Protein 1QPO (pdb70)

Solvent-accessible surface area: 59436 Å² total; per-residue (Å²): 93,20,54,129,94,8,43,56,14,0,113,38,0,2,52,54,5,15,74,12,0,71,94,77,24,80,12,26,2,1,82,40,12,4,76,59,104,28,80,38,65,1,21,0,8,0,57,44,60,12,6,0,0,1,0,32,0,0,26,14,0,0,35,104,47,32,34,96,149,25,36,131,56,67,97,68,32,120,36,27,30,146,10,57,26,1,45,39,0,1,27,0,56,4,56,12,65,5,0,10,25,0,28,44,6,0,8,14,0,0,1,7,0,0,5,0,0,39,40,0,2,40,17,36,50,32,6,161,90,36,116,10,76,2,24,0,24,42,71,3,8,7,10,2,11,5,1,0,2,11,0,0,100,31,8,46,7,49,40,38,19,48,0,4,10,48,5,0,19,0,38,80,20,3,20,72,55,30,56,39,10,43,67,0,0,96,34,1,57,134,60,11,109,124,41,58,2,13,0,45,1,78,27,19,123,48,0,51,43,0,0,84,48,95,3,84,8,0,18,1,38,95,10,40,25,45,42,0,25,14,0,9,69,49,6,79,87,113,0,88,101,0,65,0,0,3,29,47,46,32,39,70,158,50,0,37,56,15,2,134,7,19,0,6,35,0,11,5,12,43,1,0,39,32,12,149,22,3,60,12,10,21,36,82,91,23,52,134,82,8,46,56,12,0,115,39,0,1,47,53,5,13,74,14,0,70,99,77,24,81,10,23,1,0,80,34,14,5,78,56,104,27,80,40,67,1,21,0,10,0,56,44,58,11,5,0,0,0,0,40,0,0,26,14,0,0,34,103,45,32,33,98,147,26,36,133,53,70,95,66,32,120,34,28,31,154,9,58,32,4,45,48,0,1,26,0,60,5,57,10,62,4,0,9,22,0,24,43,5,1,8,14,0,0,0,11,1,0,4,0,0,37,36,0,3,38,15,39,49,33,5,162,91,38,120,10,80,2,24,0,22,40,71,4,8,7,9,3,9,4,0,0,2,10,0,0,98,31,9,46,7,49,40,37,20,50,0,5,10,42,5,0,22,0,36,82,22,3,24,75,54,31,55,40,13,44,65,0,0,98,38,1,60,132,61,11,109,124,44,61,2,12,0,45,1,69,30,20,128,51,0,50,43,0,0,83,44,94,2,84,7,0,18,1,38,96,10,41,28,47,45,0,30,17,0,9,80,58,5,83,90,115,0,86,100,0,62,0,0,3,29,46,47,32,40,68,153,50,0,35,57,18,3,136,10,21,0,5,36,0,10,4,13,41,1,0,36,30,9,151,25,2,58,13,9,19,46,93,95,21,59,128,88,9,43,55,12,0,114,39,0,1,48,49,6,12,71,11,1,68,90,80,21,79,8,24,1,0,78,33,11,5,76,57,104,26,83,40,67,1,21,0,8,0,53,45,56,11,5,0,0,0,0,33,0,0,26,14,0,0,34,102,45,33,34,99,148,25,39,134,56,69,97,69,31,122,35,28,32,147,10,57,25,1,44,40,0,1,26,0,61,4,58,12,64,4,0,10,21,0,25,42,7,0,6,14,0,0,0,9,0,0,4,0,0,39,39,0,3,41,17,34,48,34,7,162,90,46,124,10,74,2,24,0,24,37,71,3,10,9,7,2,11,5,0,0,2,14,0,0,103,32,8,44,7,47,38,36,16,52,0,5,10,45,6,0,18,0,35,77,8,5,22,68,46,31,54,39,10,47,67,0,0,102,31,1,60,132,60,11,108,129,40,58,2,11,0,38,1,80,31,20,130,49,0,53,47,0,0,85,53,93,1,83,7,0,15,1,38,97,8,43,30,41,45,0,28,17,0,8,74,58,7,83,90,115,0,88,101,1,66,0,0,2,28,44,49,29,36,72,159,52,0,39,54,15,3,134,9,19,0,6,35,0,10,6,13,41,2,0,40,31,10,149,24,3,57,11,10,19,37,82,91,22,55,131,87,7,44,56,12,0,115,38,0,1,48,52,6,15,72,12,1,66,92,74,27,78,5,22,1,0,82,30,10,1,75,54,104,29,80,39,66,1,20,0,10,0,61,44,58,13,5,0,0,0,0,31,0,0,26,14,0,0,33,96,44,33,34,96,147,24,39,134,57,71,98,71,32,123,37,28,29,149,10,52,27,3,45,47,0,2,28,0,58,3,60,6,64,5,0,10,20,0,16,44,8,0,6,16,0,0,1,9,0,0,4,0,0,36,38,0,3,42,16,36,49,34,6,160,87,38,114,10,77,2,23,0,24,40,70,3,10,6,9,2,9,4,0,0,2,11,0,0,107,30,7,45,8,47,42,36,17,49,0,5,10,45,6,0,20,0,37,84,24,4,26,76,55,31,54,40,13,42,65,0,0,98,33,1,61,133,60,11,109,127,43,60,1,14,0,45,0,75,30,20,123,50,0,54,45,0,0,87,45,98,2,85,8,0,16,1,40,95,8,45,32,37,46,1,31,16,0,7,80,59,4,79,90,120,0,88,102,0,64,0,0,2,30,43,50,30,38,72,154,51,0,37,59,17,2,135,11,18,0,5,35,0,12,6,14,40,1,0,37,32,11,150,26,3,62,12,10,10,47,91,96,17,59,125,92,10,42,56,11,0,119,40,0,3,50,50,4,15,72,10,1,66,92,74,25,81,7,22,2,0,77,31,9,2,74,57,105,26,84,40,66,1,21,0,10,0,57,43,58,10,5,0,0,0,0,26,0,0,27,13,0,0,33,106,48,34,32,96,150,26,36,138,56,73,97,70,31,119,38,28,32,154,9,55,28,2,45,45,0,1,25,1,59,5,58,10,62,5,0,10,21,0,22,42,6,1,6,15,0,0,1,10,0,0,3,0,0,38,36,0,4,40,14,37,49,34,6,164,91,39,117,11,74,2,23,0,25,41,68,4,6,9,8,2,10,4,0,0,2,15,0,0,109,34,9,44,7,49,41,37,19,51,0,5,11,47,6,0,19,0,39,84,16,2,19,73,56,30,54,39,12,44,68,0,0,98,35,1,60,132,60,11,109,127,42,59,2,13,0,46,1,76,29,19,117,48,0,52,44,0,0,84,44,94,2,83,7,0,18,1,36,98,10,41,28,41,42,0,25,12,0,8,72,47,6,82,89,116,0,87,99,0,65,0,0,2,29,47,48,30,38,71,155,50,0,35,54,17,3,131,9,17,0,7,37,0,9,5,12,40,1,0,35,29,9,152,26,4,60,12,10,19,43,89,90,21,55,131,83,10,44,56,12,0,110,41,0,0,48,53,4,12,71,11,1,69,95,72,26,78,11,24,2,1,77,35,13,5,79,55,104,28,79,40,64,1,21,0,10,0,55,47,59,11,5,0,0,0,0,32,0,0,26,10,0,0,29,95,48,36,32,98,147,26,38,132,53,69,97,71,32,119,36,26,31,150,9,58,28,3,47,44,0,1,25,0,57,4,55,10,65,4,0,9,24,0,21,41,6,0,7,14,0,0,1,7,0,0,5,0,0,39,39,0,4,39,16,35,47,34,7,161,92,40,125,9,80,2,23,0,26,40,70,3,9,8,9,2,9,4,0,0,2,11,0,0,104,31,9,45,7,49,41,33,15,49,0,2,10,47,7,0,17,0,40,79,23,4,23,75,53,31,54,37,10,44,70,0,0,99,33,0,64,133,61,7,108,124,39,60,0,12,0,39,0,77,30,20,132,51,0,54,46,0,0,85,48,95,2,85,7,0,14,2,37,95,9,42,30,40,45,0,26,16,0,8,74,59,5,80,91,116,0,91,104,0,63,0,0,3,26,45,47,32,38,74,158,49,0,38,57,18,3,136,8,19,0,5,36,0,10,5,12,42,2,0,42,32,11,154,21,3,61,11,10,18,43,91

Nearest PDB structures (foldseek):
  1qpn-assembly1_A  TM=1.001E+00  e=4.964E-61  Mycobacterium tuberculosis H37Rv
  7xgn-assembly1_B  TM=9.797E-01  e=2.028E-40  Streptomyces pyridomyceticus
  3paj-assembly1_B  TM=9.390E-01  e=5.374E-33  Vibrio cholerae O1 biovar El Tor str. N16961
  1qap-assembly1_B  TM=9.361E-01  e=7.453E-32  Salmonella enterica subsp. enterica serovar Typhimurium
  3l0g-assembly1_C  TM=9.527E-01  e=5.264E-30  Ehrlichia chaffeensis str. Arkansas

CATH classification: 3.90.1170.20 (+1 more: 3.20.20.70)

Organism: Mycobacterium tuberculosis (strain ATCC 25618 / H37Rv) (NCBI:txid83332)

Structure (mmCIF, N/CA/C/O backbone):
data_1QPO
#
_entry.id   1QPO
#
_cell.length_a   100.584
_cell.length_b   100.584
_cell.length_c   145.448
_cell.angle_alpha   90.00
_cell.angle_beta   90.00
_cell.angle_gamma   120.00
#
_symmetry.space_group_name_H-M   'P 31'
#
loop_
_entity.id
_entity.type
_entity.pdbx_description
1 polymer 'QUINOLINATE ACID PHOSPHORIBOSYL TRANSFERASE'
2 non-polymer 'SULFATE ION'
3 water water
#
loop_
_atom_site.group_PDB
_atom_site.id
_atom_site.type_symbol
_atom_site.label_atom_id
_atom_site.label_alt_id
_atom_site.label_comp_id
_atom_site.label_asym_id
_atom_site.label_entity_id
_atom_site.label_seq_id
_atom_site.pdbx_PDB_ins_code
_atom_site.Cartn_x
_atom_site.Cartn_y
_atom_site.Cartn_z
_atom_site.occupancy
_atom_site.B_iso_or_equiv
_atom_site.auth_seq_id
_atom_site.auth_comp_id
_atom_site.auth_asym_id
_atom_site.auth_atom_id
_atom_site.pdbx_PDB_model_num
ATOM 1 N N . GLY A 1 1 ? -4.839 23.458 33.184 1.00 60.38 2 GLY A N 1
ATOM 2 C CA . GLY A 1 1 ? -5.069 24.858 32.706 1.00 57.77 2 GLY A CA 1
ATOM 3 C C . GLY A 1 1 ? -6.227 24.903 31.734 1.00 54.22 2 GLY A C 1
ATOM 4 O O . GLY A 1 1 ? -7.123 25.753 31.845 1.00 50.41 2 GLY A O 1
ATOM 5 N N . LEU A 1 2 ? -6.179 23.994 30.761 1.00 51.36 3 LEU A N 1
ATOM 6 C CA . LEU A 1 2 ? -7.221 23.896 29.753 1.00 48.00 3 LEU A CA 1
ATOM 7 C C . LEU A 1 2 ? -8.428 23.286 30.424 1.00 47.78 3 LEU A C 1
ATOM 8 O O . LEU A 1 2 ? -8.289 22.357 31.213 1.00 50.89 3 LEU A O 1
ATOM 13 N N . SER A 1 3 ? -9.594 23.860 30.163 1.00 46.71 4 SER A N 1
ATOM 14 C CA . SER A 1 3 ? -10.846 23.382 30.716 1.00 44.06 4 SER A CA 1
ATOM 15 C C . SER A 1 3 ? -11.307 22.259 29.800 1.00 44.81 4 SER A C 1
ATOM 16 O O . SER A 1 3 ? -10.608 21.891 28.853 1.00 42.36 4 SER A O 1
ATOM 19 N N . ASP A 1 4 ? -12.509 21.759 30.048 1.00 46.02 5 ASP A N 1
ATOM 20 C CA . ASP A 1 4 ? -13.067 20.690 29.238 1.00 47.55 5 ASP A CA 1
ATOM 21 C C . ASP A 1 4 ? -13.265 21.180 27.810 1.00 43.64 5 ASP A C 1
ATOM 22 O O . ASP A 1 4 ? -12.848 20.510 26.869 1.00 43.70 5 ASP A O 1
ATOM 27 N N . TRP A 1 5 ? -13.880 22.363 27.672 1.00 42.35 6 TRP A N 1
ATOM 28 C CA . TRP A 1 5 ? -14.161 22.987 26.378 1.00 40.89 6 TRP A CA 1
ATOM 29 C C . TRP A 1 5 ? -12.862 23.221 25.634 1.00 36.06 6 TRP A C 1
ATOM 30 O O . TRP A 1 5 ? -12.751 22.918 24.448 1.00 33.88 6 TRP A O 1
ATOM 41 N N . GLU A 1 6 ? -11.861 23.695 26.357 1.00 30.35 7 GLU A N 1
ATOM 42 C CA . GLU A 1 6 ? -10.560 23.954 25.769 1.00 28.73 7 GLU A CA 1
ATOM 43 C C . GLU A 1 6 ? -9.811 22.673 25.443 1.00 28.19 7 GLU A C 1
ATOM 44 O O . GLU A 1 6 ? -9.132 22.568 24.420 1.00 28.27 7 GLU A O 1
ATOM 50 N N . LEU A 1 7 ? -9.952 21.681 26.301 1.00 26.18 8 LEU A N 1
ATOM 51 C CA . LEU A 1 7 ? -9.285 20.415 26.078 1.00 24.49 8 LEU A CA 1
ATOM 52 C C . LEU A 1 7 ? -9.826 19.784 24.792 1.00 21.97 8 LEU A C 1
ATOM 53 O O . LEU A 1 7 ? -9.057 19.305 23.970 1.00 21.42 8 LEU A O 1
ATOM 58 N N . ALA A 1 8 ? -11.146 19.804 24.615 1.00 20.93 9 ALA A N 1
ATOM 59 C CA . ALA A 1 8 ? -11.786 19.237 23.414 1.00 20.35 9 ALA A CA 1
ATOM 60 C C . ALA A 1 8 ? -11.333 19.969 22.175 1.00 20.27 9 ALA A C 1
ATOM 61 O O . ALA A 1 8 ? -11.063 19.346 21.160 1.00 26.91 9 ALA A O 1
ATOM 63 N N . ALA A 1 9 ? -11.303 21.301 22.243 1.00 17.74 10 ALA A N 1
ATOM 64 C CA . ALA A 1 9 ? -10.854 22.126 21.133 1.00 13.30 10 ALA A CA 1
ATOM 65 C C . ALA A 1 9 ? -9.384 21.791 20.818 1.00 11.97 10 ALA A C 1
ATOM 66 O O . ALA A 1 9 ? -9.017 21.569 19.671 1.00 13.00 10 ALA A O 1
ATOM 68 N N . ALA A 1 10 ? -8.566 21.682 21.852 1.00 9.90 11 ALA A N 1
ATOM 69 C CA . ALA A 1 10 ? -7.173 21.341 21.684 1.00 11.96 11 ALA A CA 1
ATOM 70 C C . ALA A 1 10 ? -7.040 19.998 20.973 1.00 16.14 11 ALA A C 1
ATOM 71 O O . ALA A 1 10 ? -6.306 19.906 19.997 1.00 18.56 11 ALA A O 1
ATOM 73 N N . ARG A 1 11 ? -7.779 18.976 21.422 1.00 17.97 12 ARG A N 1
ATOM 74 C CA . ARG A 1 11 ? -7.728 17.644 20.794 1.00 17.05 12 ARG A CA 1
ATOM 75 C C . ARG A 1 11 ? -8.137 17.713 19.341 1.00 19.40 12 ARG A C 1
ATOM 76 O O . ARG A 1 11 ? -7.471 17.143 18.456 1.00 23.08 12 ARG A O 1
ATOM 84 N N . ALA A 1 12 ? -9.211 18.448 19.076 1.00 16.62 13 ALA A N 1
ATOM 85 C CA . ALA A 1 12 ? -9.681 18.629 17.712 1.00 11.25 13 ALA A CA 1
ATOM 86 C C . ALA A 1 12 ? -8.622 19.300 16.848 1.00 14.41 13 ALA A C 1
ATOM 87 O O . ALA A 1 12 ? -8.360 18.854 15.729 1.00 21.00 13 ALA A O 1
ATOM 89 N N . ALA A 1 13 ? -7.997 20.357 17.354 1.00 12.29 14 ALA A N 1
ATOM 90 C CA . ALA A 1 13 ? -6.963 21.033 16.584 1.00 10.90 14 ALA A CA 1
ATOM 91 C C . ALA A 1 13 ? -5.765 20.095 16.345 1.00 12.83 14 ALA A C 1
ATOM 92 O O . ALA A 1 13 ? -5.344 19.926 15.187 1.00 16.22 14 ALA A O 1
ATOM 94 N N . ILE A 1 14 ? -5.228 19.461 17.400 1.00 8.42 15 ILE A N 1
ATOM 95 C CA . ILE A 1 14 ? -4.086 18.571 17.186 1.00 13.22 15 ILE A CA 1
ATOM 96 C C . ILE A 1 14 ? -4.438 17.476 16.174 1.00 12.77 15 ILE A C 1
ATOM 97 O O . ILE A 1 14 ? -3.635 17.171 15.307 1.00 13.82 15 ILE A O 1
ATOM 102 N N . ALA A 1 15 ? -5.628 16.887 16.296 1.00 13.35 16 ALA A N 1
ATOM 103 C CA . ALA A 1 15 ? -6.076 15.870 15.350 1.00 13.28 16 ALA A CA 1
ATOM 104 C C . ALA A 1 15 ? -6.050 16.421 13.926 1.00 16.31 16 ALA A C 1
ATOM 105 O O . ALA A 1 15 ? -5.651 15.727 13.006 1.00 20.65 16 ALA A O 1
ATOM 107 N N . ARG A 1 16 ? -6.471 17.668 13.734 1.00 18.89 17 ARG A N 1
ATOM 108 C CA . ARG A 1 16 ? -6.441 18.262 12.401 1.00 18.21 17 ARG A CA 1
ATOM 109 C C . ARG A 1 16 ? -5.002 18.460 11.932 1.00 18.62 17 ARG A C 1
ATOM 110 O O . ARG A 1 16 ? -4.670 18.196 10.777 1.00 18.67 17 ARG A O 1
ATOM 118 N N . GLY A 1 17 ? -4.141 18.933 12.825 1.00 14.19 18 GLY A N 1
ATOM 119 C CA . GLY A 1 17 ? -2.773 19.136 12.427 1.00 11.67 18 GLY A CA 1
ATOM 120 C C . GLY A 1 17 ? -2.095 17.862 11.961 1.00 16.22 18 GLY A C 1
ATOM 121 O O . GLY A 1 17 ? -1.457 17.844 10.890 1.00 18.10 18 GLY A O 1
ATOM 122 N N . LEU A 1 18 ? -2.232 16.796 12.758 1.00 16.93 19 LEU A N 1
ATOM 123 C CA . LEU A 1 18 ? -1.624 15.504 12.446 1.00 15.04 19 LEU A CA 1
ATOM 124 C C . LEU A 1 18 ? -2.129 14.944 11.142 1.00 14.17 19 LEU A C 1
ATOM 125 O O . LEU A 1 18 ? -1.358 14.437 10.364 1.00 16.01 19 LEU A O 1
ATOM 130 N N . ASP A 1 19 ? -3.420 15.053 10.885 1.00 13.83 20 ASP A N 1
ATOM 131 C CA . ASP A 1 19 ? -3.958 14.543 9.652 1.00 15.68 20 ASP A CA 1
ATOM 132 C C . ASP A 1 19 ? -3.373 15.276 8.447 1.00 12.64 20 ASP A C 1
ATOM 133 O O . ASP A 1 19 ? -3.061 14.665 7.444 1.00 16.75 20 ASP A O 1
ATOM 138 N N . GLU A 1 20 ? -3.212 16.582 8.529 1.00 15.69 21 GLU A N 1
ATOM 139 C CA . GLU A 1 20 ? -2.614 17.308 7.428 1.00 11.55 21 GLU A CA 1
ATOM 140 C C . GLU A 1 20 ? -1.202 16.756 7.210 1.00 17.95 21 GLU A C 1
ATOM 141 O O . GLU A 1 20 ? -0.786 16.490 6.074 1.00 23.43 21 GLU A O 1
ATOM 147 N N . ASP A 1 21 ? -0.477 16.540 8.306 1.00 15.44 22 ASP A N 1
ATOM 148 C CA . ASP A 1 21 ? 0.890 16.052 8.241 1.00 15.94 22 ASP A CA 1
ATOM 149 C C . ASP A 1 21 ? 1.083 14.624 7.792 1.00 21.18 22 ASP A C 1
ATOM 150 O O . ASP A 1 21 ? 2.138 14.286 7.231 1.00 25.71 22 ASP A O 1
ATOM 155 N N . LEU A 1 22 ? 0.097 13.774 8.080 1.00 24.62 23 LEU A N 1
ATOM 156 C CA . LEU A 1 22 ? 0.190 12.348 7.771 1.00 24.18 23 LEU A CA 1
ATOM 157 C C . LEU A 1 22 ? -0.619 11.913 6.584 1.00 24.02 23 LEU A C 1
ATOM 158 O O . LEU A 1 22 ? -0.561 10.765 6.188 1.00 29.30 23 LEU A O 1
ATOM 163 N N . ARG A 1 23 ? -1.318 12.853 5.976 1.00 27.86 24 ARG A N 1
ATOM 164 C CA . ARG A 1 23 ? -2.141 12.573 4.820 1.00 32.13 24 ARG A CA 1
ATOM 165 C C . ARG A 1 23 ? -1.386 11.994 3.620 1.00 34.63 24 ARG A C 1
ATOM 166 O O . ARG A 1 23 ? -1.972 11.313 2.800 1.00 36.34 24 ARG A O 1
ATOM 174 N N . TYR A 1 24 ? -0.090 12.264 3.504 1.00 38.73 25 TYR A N 1
ATOM 175 C CA . TYR A 1 24 ? 0.668 11.799 2.346 1.00 37.67 25 TYR A CA 1
ATOM 176 C C . TYR A 1 24 ? 1.580 10.632 2.607 1.00 38.06 25 TYR A C 1
ATOM 177 O O . TYR A 1 24 ? 2.310 10.222 1.720 1.00 42.05 25 TYR A O 1
ATOM 186 N N . GLY A 1 25 ? 1.550 10.076 3.805 1.00 38.01 26 GLY A N 1
ATOM 187 C CA . GLY A 1 25 ? 2.428 8.951 4.081 1.00 37.75 26 GLY A CA 1
ATOM 188 C C . GLY A 1 25 ? 3.247 9.233 5.321 1.00 40.85 26 GLY A C 1
ATOM 189 O O . GLY A 1 25 ? 3.411 10.405 5.689 1.00 42.15 26 GLY A O 1
ATOM 190 N N . PRO A 1 26 ? 3.795 8.196 5.983 1.00 40.05 27 PRO A N 1
ATOM 191 C CA . PRO A 1 26 ? 4.587 8.407 7.193 1.00 34.84 27 PRO A CA 1
ATOM 192 C C . PRO A 1 26 ? 5.929 9.010 6.865 1.00 31.16 27 PRO A C 1
ATOM 193 O O . PRO A 1 26 ? 6.307 9.143 5.703 1.00 28.44 27 PRO A O 1
ATOM 197 N N . ASP A 1 27 ? 6.630 9.408 7.907 1.00 30.22 28 ASP A N 1
ATOM 198 C CA . ASP A 1 27 ? 7.936 9.992 7.758 1.00 28.83 28 ASP A CA 1
ATOM 199 C C . ASP A 1 27 ? 8.917 8.883 7.390 1.00 29.35 28 ASP A C 1
ATOM 200 O O . ASP A 1 27 ? 9.607 8.332 8.247 1.00 29.82 28 ASP A O 1
ATOM 205 N N . VAL A 1 28 ? 8.974 8.576 6.101 1.00 28.58 29 VAL A N 1
ATOM 206 C CA . VAL A 1 28 ? 9.825 7.538 5.559 1.00 27.13 29 VAL A CA 1
ATOM 207 C C . VAL A 1 28 ? 11.279 7.655 5.965 1.00 27.26 29 VAL A C 1
ATOM 208 O O . VAL A 1 28 ? 11.975 6.657 6.102 1.00 29.63 29 VAL A O 1
ATOM 212 N N . THR A 1 29 ? 11.747 8.866 6.208 1.00 29.73 30 THR A N 1
ATOM 213 C CA . THR A 1 29 ? 13.132 9.012 6.597 1.00 30.73 30 THR A CA 1
ATOM 214 C C . THR A 1 29 ? 13.416 8.565 8.023 1.00 28.10 30 THR A C 1
ATOM 215 O O . THR A 1 29 ? 14.424 7.920 8.248 1.00 29.48 30 THR A O 1
ATOM 219 N N . THR A 1 30 ? 12.533 8.835 8.982 1.00 31.40 31 THR A N 1
ATOM 220 C CA . THR A 1 30 ? 12.820 8.387 10.343 1.00 33.28 31 THR A CA 1
ATOM 221 C C . THR A 1 30 ? 12.595 6.892 10.440 1.00 36.53 31 THR A C 1
ATOM 222 O O . THR A 1 30 ? 13.234 6.230 11.255 1.00 41.71 31 THR A O 1
ATOM 226 N N . LEU A 1 31 ? 11.699 6.362 9.608 1.00 36.51 32 LEU A N 1
ATOM 227 C CA . LEU A 1 31 ? 11.420 4.923 9.586 1.00 33.78 32 LEU A CA 1
ATOM 228 C C . LEU A 1 31 ? 12.678 4.228 9.128 1.00 33.25 32 LEU A C 1
ATOM 229 O O . LEU A 1 31 ? 13.083 3.237 9.710 1.00 35.92 32 LEU A O 1
ATOM 234 N N . ALA A 1 32 ? 13.319 4.790 8.113 1.00 31.13 33 ALA A N 1
ATOM 235 C CA . ALA A 1 32 ? 14.538 4.223 7.575 1.00 32.23 33 ALA A CA 1
ATOM 236 C C . ALA A 1 32 ? 15.803 4.441 8.436 1.00 35.90 33 ALA A C 1
ATOM 237 O O . ALA A 1 32 ? 16.707 3.607 8.426 1.00 39.84 33 ALA A O 1
ATOM 239 N N . THR A 1 33 ? 15.876 5.537 9.187 1.00 36.30 34 THR A N 1
ATOM 240 C CA . THR A 1 33 ? 17.071 5.812 9.993 1.00 35.99 34 THR A CA 1
ATOM 241 C C . THR A 1 33 ? 16.991 5.567 11.514 1.00 36.30 34 THR A C 1
ATOM 242 O O . THR A 1 33 ? 18.026 5.386 12.180 1.00 35.36 34 THR A O 1
ATOM 246 N N . VAL A 1 34 ? 15.785 5.619 12.085 1.00 33.79 35 VAL A N 1
ATOM 247 C CA . VAL A 1 34 ? 15.658 5.406 13.523 1.00 27.34 35 VAL A CA 1
ATOM 248 C C . VAL A 1 34 ? 14.823 4.213 13.947 1.00 25.92 35 VAL A C 1
ATOM 249 O O . VAL A 1 34 ? 13.689 4.030 13.556 1.00 26.78 35 VAL A O 1
ATOM 253 N N . PRO A 1 35 ? 15.464 3.309 14.671 1.00 25.80 36 PRO A N 1
ATOM 254 C CA . PRO A 1 35 ? 14.805 2.117 15.150 1.00 25.21 36 PRO A CA 1
ATOM 255 C C . PRO A 1 35 ? 13.624 2.430 16.068 1.00 24.08 36 PRO A C 1
ATOM 256 O O . PRO A 1 35 ? 13.558 3.467 16.726 1.00 23.49 36 PRO A O 1
ATOM 260 N N . ALA A 1 36 ? 12.684 1.505 16.090 1.00 22.09 37 ALA A N 1
ATOM 261 C CA . ALA A 1 36 ? 11.496 1.638 16.902 1.00 20.85 37 ALA A CA 1
ATOM 262 C C . ALA A 1 36 ? 11.825 1.700 18.373 1.00 22.45 37 ALA A C 1
ATOM 263 O O . ALA A 1 36 ? 11.144 2.384 19.143 1.00 24.58 37 ALA A O 1
ATOM 265 N N . SER A 1 37 ? 12.878 0.990 18.761 1.00 24.26 38 SER A N 1
ATOM 266 C CA . SER A 1 37 ? 13.290 0.929 20.158 1.00 24.06 38 SER A CA 1
ATOM 267 C C . SER A 1 37 ? 14.000 2.167 20.668 1.00 24.19 38 SER A C 1
ATOM 268 O O . SER A 1 37 ? 14.195 2.307 21.872 1.00 29.25 38 SER A O 1
ATOM 271 N N . ALA A 1 38 ? 14.402 3.056 19.769 1.00 23.08 39 ALA A N 1
ATOM 272 C CA . ALA A 1 38 ? 15.109 4.273 20.173 1.00 23.05 39 ALA A CA 1
ATOM 273 C C . ALA A 1 38 ? 14.255 5.197 21.027 1.00 20.22 39 ALA A C 1
ATOM 274 O O . ALA A 1 38 ? 13.073 5.395 20.750 1.00 22.88 39 ALA A O 1
ATOM 276 N N . THR A 1 39 ? 14.894 5.813 22.007 1.00 17.61 40 THR A N 1
ATOM 277 C CA . THR A 1 39 ? 14.239 6.697 22.939 1.00 23.87 40 THR A CA 1
ATOM 278 C C . THR A 1 39 ? 15.195 7.841 23.232 1.00 28.31 40 THR A C 1
ATOM 279 O O . THR A 1 39 ? 16.394 7.599 23.302 1.00 32.21 40 THR A O 1
ATOM 283 N N . THR A 1 40 ? 14.683 9.073 23.377 1.00 28.35 41 THR A N 1
ATOM 284 C CA . THR A 1 40 ? 15.522 10.231 23.715 1.00 26.67 41 THR A CA 1
ATOM 285 C C . THR A 1 40 ? 14.942 11.135 24.774 1.00 25.87 41 THR A C 1
ATOM 286 O O . THR A 1 40 ? 13.825 10.951 25.251 1.00 27.99 41 THR A O 1
ATOM 290 N N . THR A 1 41 ? 15.771 12.087 25.166 1.00 21.87 42 THR A N 1
ATOM 291 C CA . THR A 1 41 ? 15.404 13.115 26.087 1.00 25.80 42 THR A CA 1
ATOM 292 C C . THR A 1 41 ? 15.444 14.295 25.107 1.00 25.46 42 THR A C 1
ATOM 293 O O . THR A 1 41 ? 16.416 14.465 24.373 1.00 26.74 42 THR A O 1
ATOM 297 N N . ALA A 1 42 ? 14.338 15.012 24.982 1.00 23.71 43 ALA A N 1
ATOM 298 C CA . ALA A 1 42 ? 14.260 16.138 24.073 1.00 14.27 43 ALA A CA 1
ATOM 299 C C . ALA A 1 42 ? 13.766 17.304 24.900 1.00 16.61 43 ALA A C 1
ATOM 300 O O . ALA A 1 42 ? 13.207 17.118 25.987 1.00 18.88 43 ALA A O 1
ATOM 302 N N . SER A 1 43 ? 13.993 18.510 24.406 1.00 16.40 44 SER A N 1
ATOM 303 C CA . SER A 1 43 ? 13.562 19.691 25.112 1.00 15.94 44 SER A CA 1
ATOM 304 C C . SER A 1 43 ? 12.939 20.667 24.173 1.00 11.93 44 SER A C 1
ATOM 305 O O . SER A 1 43 ? 13.347 20.770 23.039 1.00 8.76 44 SER A O 1
ATOM 308 N N . LEU A 1 44 ? 11.859 21.287 24.618 1.00 15.26 45 LEU A N 1
ATOM 309 C CA . LEU A 1 44 ? 11.216 22.322 23.824 1.00 14.09 45 LEU A CA 1
ATOM 310 C C . LEU A 1 44 ? 11.965 23.516 24.346 1.00 15.61 45 LEU A C 1
ATOM 311 O O . LEU A 1 44 ? 11.904 23.783 25.572 1.00 16.69 45 LEU A O 1
ATOM 316 N N . VAL A 1 45 ? 12.736 24.187 23.497 1.00 11.42 46 VAL A N 1
ATOM 317 C CA . VAL A 1 45 ? 13.444 25.358 23.994 1.00 16.64 46 VAL A CA 1
ATOM 318 C C . VAL A 1 45 ? 13.132 26.560 23.131 1.00 15.91 46 VAL A C 1
ATOM 319 O O . VAL A 1 45 ? 13.059 26.440 21.917 1.00 18.30 46 VAL A O 1
ATOM 323 N N . THR A 1 46 ? 12.900 27.703 23.763 1.00 15.35 47 THR A N 1
ATOM 324 C CA . THR A 1 46 ? 12.624 28.917 23.024 1.00 17.38 47 THR A CA 1
ATOM 325 C C . THR A 1 46 ? 13.868 29.451 22.372 1.00 19.71 47 THR A C 1
ATOM 326 O O . THR A 1 46 ? 14.995 29.198 22.819 1.00 22.82 47 THR A O 1
ATOM 330 N N . ARG A 1 47 ? 13.665 30.060 21.215 1.00 19.80 48 ARG A N 1
ATOM 331 C CA . ARG A 1 47 ? 14.752 30.689 20.503 1.00 18.37 48 ARG A CA 1
ATOM 332 C C . ARG A 1 47 ? 14.699 32.162 20.845 1.00 13.37 48 ARG A C 1
ATOM 333 O O . ARG A 1 47 ? 15.604 32.897 20.505 1.00 18.22 48 ARG A O 1
ATOM 341 N N . GLU A 1 48 ? 13.632 32.587 21.511 1.00 12.32 49 GLU A N 1
ATOM 342 C CA . GLU A 1 48 ? 13.469 33.974 21.862 1.00 14.36 49 GLU A CA 1
ATOM 343 C C . GLU A 1 48 ? 12.720 34.151 23.143 1.00 12.81 49 GLU A C 1
ATOM 344 O O . GLU A 1 48 ? 12.212 33.196 23.691 1.00 17.94 49 GLU A O 1
ATOM 350 N N . ALA A 1 49 ? 12.733 35.369 23.660 1.00 14.04 50 ALA A N 1
ATOM 351 C CA . ALA A 1 49 ? 12.077 35.691 24.921 1.00 13.85 50 ALA A CA 1
ATOM 352 C C . ALA A 1 49 ? 10.607 35.899 24.697 1.00 12.14 50 ALA A C 1
ATOM 353 O O . ALA A 1 49 ? 10.218 36.438 23.665 1.00 12.91 50 ALA A O 1
ATOM 355 N N . GLY A 1 50 ? 9.804 35.544 25.694 1.00 12.02 51 GLY A N 1
ATOM 356 C CA . GLY A 1 50 ? 8.372 35.694 25.581 1.00 13.74 51 GLY A CA 1
ATOM 357 C C . GLY A 1 50 ? 7.654 35.045 26.740 1.00 11.85 51 GLY A C 1
ATOM 358 O O . GLY A 1 50 ? 8.259 34.740 27.765 1.00 14.34 51 GLY A O 1
ATOM 359 N N . VAL A 1 51 ? 6.363 34.809 26.571 1.00 9.17 52 VAL A N 1
ATOM 360 C CA . VAL A 1 51 ? 5.548 34.230 27.615 1.00 10.89 52 VAL A CA 1
ATOM 361 C C . VAL A 1 51 ? 5.075 32.944 27.033 1.00 12.37 52 VAL A C 1
ATOM 362 O O . VAL A 1 51 ? 4.653 32.905 25.889 1.00 15.38 52 VAL A O 1
ATOM 366 N N . VAL A 1 52 ? 5.216 31.877 27.801 1.00 17.30 53 VAL A N 1
ATOM 367 C CA . VAL A 1 52 ? 4.812 30.560 27.351 1.00 16.12 53 VAL A CA 1
ATOM 368 C C . VAL A 1 52 ? 3.333 30.233 27.607 1.00 16.28 53 VAL A C 1
ATOM 369 O O . VAL A 1 52 ? 2.739 30.651 28.609 1.00 16.37 53 VAL A O 1
ATOM 373 N N . ALA A 1 53 ? 2.713 29.590 26.623 1.00 15.30 54 ALA A N 1
ATOM 374 C CA . ALA A 1 53 ? 1.327 29.162 26.719 1.00 11.09 54 ALA A CA 1
ATOM 375 C C . ALA A 1 53 ? 1.168 27.980 25.777 1.00 10.59 54 ALA A C 1
ATOM 376 O O . ALA A 1 53 ? 1.832 27.915 24.745 1.00 13.15 54 ALA A O 1
ATOM 378 N N . GLY A 1 54 ? 0.366 27.005 26.170 1.00 10.84 55 GLY A N 1
ATOM 379 C CA . GLY A 1 54 ? 0.125 25.866 25.307 1.00 11.58 55 GLY A CA 1
ATOM 380 C C . GLY A 1 54 ? 0.931 24.614 25.564 1.00 15.21 55 GLY A C 1
ATOM 381 O O . GLY A 1 54 ? 0.907 23.664 24.784 1.00 9.76 55 GLY A O 1
ATOM 382 N N . LEU A 1 55 ? 1.584 24.568 26.705 1.00 15.14 56 LEU A N 1
ATOM 383 C CA . LEU A 1 55 ? 2.391 23.413 27.015 1.00 20.19 56 LEU A CA 1
ATOM 384 C C . LEU A 1 55 ? 1.574 22.130 27.165 1.00 20.53 56 LEU A C 1
ATOM 385 O O . LEU A 1 55 ? 2.050 21.051 26.825 1.00 21.47 56 LEU A O 1
ATOM 390 N N . ASP A 1 56 ? 0.345 22.240 27.659 1.00 19.95 57 ASP A N 1
ATOM 391 C CA . ASP A 1 56 ? -0.497 21.056 27.814 1.00 23.28 57 ASP A CA 1
ATOM 392 C C . ASP A 1 56 ? -0.875 20.549 26.425 1.00 24.88 57 ASP A C 1
ATOM 393 O O . ASP A 1 56 ? -0.992 19.345 26.183 1.00 31.03 57 ASP A O 1
ATOM 398 N N . VAL A 1 57 ? -1.046 21.463 25.494 1.00 20.55 58 VAL A N 1
ATOM 399 C CA . VAL A 1 57 ? -1.364 21.057 24.144 1.00 21.31 58 VAL A CA 1
ATOM 400 C C . VAL A 1 57 ? -0.199 20.224 23.569 1.00 21.88 58 VAL A C 1
ATOM 401 O O . VAL A 1 57 ? -0.405 19.320 22.769 1.00 27.81 58 VAL A O 1
ATOM 405 N N . ALA A 1 58 ? 1.023 20.475 24.016 1.00 19.94 59 ALA A N 1
ATOM 406 C CA . ALA A 1 58 ? 2.154 19.705 23.515 1.00 17.55 59 ALA A CA 1
ATOM 407 C C . ALA A 1 58 ? 2.025 18.277 24.052 1.00 17.77 59 ALA A C 1
ATOM 408 O O . ALA A 1 58 ? 2.148 17.315 23.327 1.00 17.42 59 ALA A O 1
ATOM 410 N N . LEU A 1 59 ? 1.774 18.141 25.346 1.00 23.13 60 LEU A N 1
ATOM 411 C CA . LEU A 1 59 ? 1.605 16.821 25.930 1.00 21.14 60 LEU A CA 1
ATOM 412 C C . LEU A 1 59 ? 0.455 16.097 25.231 1.00 25.33 60 LEU A C 1
ATOM 413 O O . LEU A 1 59 ? 0.550 14.901 24.982 1.00 32.71 60 LEU A O 1
ATOM 418 N N . LEU A 1 60 ? -0.639 16.801 24.921 1.00 24.15 61 LEU A N 1
ATOM 419 C CA . LEU A 1 60 ? -1.782 16.185 24.251 1.00 18.78 61 LEU A CA 1
ATOM 420 C C . LEU A 1 60 ? -1.424 15.608 22.883 1.00 20.61 61 LEU A C 1
ATOM 421 O O . LEU A 1 60 ? -2.018 14.617 22.432 1.00 24.50 61 LEU A O 1
ATOM 426 N N . THR A 1 61 ? -0.472 16.242 22.202 1.00 22.06 62 THR A N 1
ATOM 427 C CA . THR A 1 61 ? -0.034 15.780 20.881 1.00 18.48 62 THR A CA 1
ATOM 428 C C . THR A 1 61 ? 0.718 14.456 21.042 1.00 21.11 62 THR A C 1
ATOM 429 O O . THR A 1 61 ? 0.538 13.504 20.273 1.00 24.10 62 THR A O 1
ATOM 433 N N . LEU A 1 62 ? 1.525 14.387 22.090 1.00 23.54 63 LEU A N 1
ATOM 434 C CA . LEU A 1 62 ? 2.285 13.203 22.393 1.00 21.34 63 LEU A CA 1
ATOM 435 C C . LEU A 1 62 ? 1.325 12.081 22.751 1.00 22.56 63 LEU A C 1
ATOM 436 O O . LEU A 1 62 ? 1.458 10.974 22.251 1.00 25.28 63 LEU A O 1
ATOM 441 N N . ASN A 1 63 ? 0.321 12.376 23.557 1.00 19.06 64 ASN A N 1
ATOM 442 C CA . ASN A 1 63 ? -0.646 11.360 23.919 1.00 20.85 64 ASN A CA 1
ATOM 443 C C . ASN A 1 63 ? -1.210 10.723 22.688 1.00 19.10 64 ASN A C 1
ATOM 444 O O . ASN A 1 63 ? -1.360 9.524 22.599 1.00 22.64 64 ASN A O 1
ATOM 449 N N . GLU A 1 64 ? -1.553 11.561 21.744 1.00 20.91 65 GLU A N 1
ATOM 450 C CA . GLU A 1 64 ? -2.140 11.099 20.518 1.00 24.09 65 GLU A CA 1
ATOM 451 C C . GLU A 1 64 ? -1.187 10.239 19.709 1.00 24.11 65 GLU A C 1
ATOM 452 O O . GLU A 1 64 ? -1.590 9.229 19.192 1.00 27.40 65 GLU A O 1
ATOM 458 N N . VAL A 1 65 ? 0.068 10.660 19.580 1.00 26.36 66 VAL A N 1
ATOM 459 C CA . VAL A 1 65 ? 1.040 9.927 18.796 1.00 22.99 66 VAL A CA 1
ATOM 460 C C . VAL A 1 65 ? 1.718 8.758 19.519 1.00 26.40 66 VAL A C 1
ATOM 461 O O . VAL A 1 65 ? 1.913 7.695 18.946 1.00 31.20 66 VAL A O 1
ATOM 465 N N . LEU A 1 66 ? 2.075 8.955 20.778 1.00 27.99 67 LEU A N 1
ATOM 466 C CA . LEU A 1 66 ? 2.741 7.933 21.580 1.00 29.01 67 LEU A CA 1
ATOM 467 C C . LEU A 1 66 ? 1.898 7.164 22.602 1.00 33.23 67 LEU A C 1
ATOM 468 O O . LEU A 1 66 ? 2.331 6.128 23.100 1.00 36.25 67 LEU A O 1
ATOM 473 N N . GLY A 1 67 ? 0.703 7.644 22.909 1.00 35.22 68 GLY A N 1
ATOM 474 C CA . GLY A 1 67 ? -0.108 6.981 23.906 1.00 37.95 68 GLY A CA 1
ATOM 475 C C . GLY A 1 67 ? 0.268 7.644 25.218 1.00 45.57 68 GLY A C 1
ATOM 476 O O . GLY A 1 67 ? 1.438 7.999 25.439 1.00 44.10 68 GLY A O 1
ATOM 477 N N . THR A 1 68 ? -0.709 7.781 26.103 1.00 47.57 69 THR A N 1
ATOM 478 C CA . THR A 1 68 ? -0.517 8.439 27.383 1.00 53.99 69 THR A CA 1
ATOM 479 C C . THR A 1 68 ? 0.713 8.076 28.164 1.00 56.71 69 THR A C 1
ATOM 480 O O . THR A 1 68 ? 1.233 8.892 28.918 1.00 59.16 69 THR A O 1
ATOM 484 N N . ASN A 1 69 ? 1.167 6.846 28.008 1.00 59.87 70 ASN A N 1
ATOM 485 C CA . ASN A 1 69 ? 2.347 6.410 28.737 1.00 64.56 70 ASN A CA 1
ATOM 486 C C . ASN A 1 69 ? 3.470 6.172 27.737 1.00 61.25 70 ASN A C 1
ATOM 487 O O . ASN A 1 69 ? 4.367 5.341 27.958 1.00 62.89 70 ASN A O 1
ATOM 492 N N . GLY A 1 70 ? 3.419 6.896 26.629 1.00 53.42 71 GLY A N 1
ATOM 493 C CA . GLY A 1 70 ? 4.441 6.709 25.621 1.00 47.37 71 GLY A CA 1
ATOM 494 C C . GLY A 1 70 ? 5.678 7.549 25.856 1.00 40.46 71 GLY A C 1
ATOM 495 O O . GLY A 1 70 ? 6.677 7.400 25.127 1.00 39.41 71 GLY A O 1
ATOM 496 N N . TYR A 1 71 ? 5.642 8.371 26.905 1.00 31.14 72 TYR A N 1
ATOM 497 C CA . TYR A 1 71 ? 6.737 9.269 27.191 1.00 27.29 72 TYR A CA 1
ATOM 498 C C . TYR A 1 71 ? 6.756 9.620 28.652 1.00 25.74 72 TYR A C 1
ATOM 499 O O . TYR A 1 71 ? 5.809 9.335 29.357 1.00 25.42 72 TYR A O 1
ATOM 508 N N . ARG A 1 72 ? 7.809 10.314 29.069 1.00 27.50 73 ARG A N 1
ATOM 509 C CA . ARG A 1 72 ? 8.002 10.737 30.442 1.00 30.33 73 ARG A CA 1
ATOM 510 C C . ARG A 1 72 ? 8.464 12.195 30.461 1.00 31.16 73 ARG A C 1
ATOM 511 O O . ARG A 1 72 ? 9.428 12.570 29.794 1.00 31.23 73 ARG A O 1
ATOM 519 N N . VAL A 1 73 ? 7.754 13.027 31.209 1.00 29.75 74 VAL A N 1
ATOM 520 C CA . VAL A 1 73 ? 8.099 14.436 31.334 1.00 26.84 74 VAL A CA 1
ATOM 521 C C . VAL A 1 73 ? 9.081 14.590 32.495 1.00 26.99 74 VAL A C 1
ATOM 522 O O . VAL A 1 73 ? 8.711 14.426 33.659 1.00 31.19 74 VAL A O 1
ATOM 526 N N . LEU A 1 74 ? 10.339 14.859 32.186 1.00 26.51 75 LEU A N 1
ATOM 527 C CA . LEU A 1 74 ? 11.348 14.991 33.236 1.00 24.69 75 LEU A CA 1
ATOM 528 C C . LEU A 1 74 ? 11.241 16.341 33.905 1.00 27.70 75 LEU A C 1
ATOM 529 O O . LEU A 1 74 ? 11.555 16.479 35.085 1.00 28.89 75 LEU A O 1
ATOM 534 N N . ASP A 1 75 ? 10.778 17.336 33.157 1.00 28.85 76 ASP A N 1
ATOM 535 C CA . ASP A 1 75 ? 10.644 18.664 33.708 1.00 28.46 76 ASP A CA 1
ATOM 536 C C . ASP A 1 75 ? 9.848 19.539 32.773 1.00 26.15 76 ASP A C 1
ATOM 537 O O . ASP A 1 75 ? 9.770 19.255 31.569 1.00 23.29 76 ASP A O 1
ATOM 542 N N . ARG A 1 76 ? 9.221 20.570 33.343 1.00 22.77 77 ARG A N 1
ATOM 543 C CA . ARG A 1 76 ? 8.429 21.516 32.574 1.00 23.36 77 ARG A CA 1
ATOM 544 C C . ARG A 1 76 ? 8.207 22.816 33.302 1.00 22.03 77 ARG A C 1
ATOM 545 O O . ARG A 1 76 ? 8.345 22.891 34.517 1.00 25.53 77 ARG A O 1
ATOM 553 N N . VAL A 1 77 ? 7.881 23.842 32.523 1.00 21.42 78 VAL A N 1
ATOM 554 C CA . VAL A 1 77 ? 7.636 25.185 33.016 1.00 20.49 78 VAL A CA 1
ATOM 555 C C . VAL A 1 77 ? 6.115 25.310 33.065 1.00 22.94 78 VAL A C 1
ATOM 556 O O . VAL A 1 77 ? 5.405 24.482 32.486 1.00 23.82 78 VAL A O 1
ATOM 560 N N . GLU A 1 78 ? 5.598 26.281 33.809 1.00 23.70 79 GLU A N 1
ATOM 561 C CA . GLU A 1 78 ? 4.158 26.445 33.871 1.00 23.16 79 GLU A CA 1
ATOM 562 C C . GLU A 1 78 ? 3.717 27.419 32.814 1.00 19.34 79 GLU A C 1
ATOM 563 O O . GLU A 1 78 ? 4.456 28.319 32.454 1.00 17.38 79 GLU A O 1
ATOM 569 N N . ASP A 1 79 ? 2.538 27.198 32.262 1.00 19.33 80 ASP A N 1
ATOM 570 C CA . ASP A 1 79 ? 2.003 28.119 31.267 1.00 20.30 80 ASP A CA 1
ATOM 571 C C . ASP A 1 79 ? 1.917 29.500 31.919 1.00 21.95 80 ASP A C 1
ATOM 572 O O . ASP A 1 79 ? 1.550 29.617 33.088 1.00 28.50 80 ASP A O 1
ATOM 577 N N . GLY A 1 80 ? 2.288 30.541 31.193 1.00 22.64 81 GLY A N 1
ATOM 578 C CA . GLY A 1 80 ? 2.229 31.877 31.761 1.00 24.64 81 GLY A CA 1
ATOM 579 C C . GLY A 1 80 ? 3.598 32.392 32.150 1.00 20.90 81 GLY A C 1
ATOM 580 O O . GLY A 1 80 ? 3.790 33.581 32.349 1.00 24.34 81 GLY A O 1
ATOM 581 N N . ALA A 1 81 ? 4.569 31.496 32.200 1.00 18.17 82 ALA A N 1
ATOM 582 C CA . ALA A 1 81 ? 5.922 31.856 32.576 1.00 16.12 82 ALA A CA 1
ATOM 583 C C . ALA A 1 81 ? 6.559 32.747 31.557 1.00 15.95 82 ALA A C 1
ATOM 584 O O . ALA A 1 81 ? 6.352 32.555 30.364 1.00 17.44 82 ALA A O 1
ATOM 586 N N . ARG A 1 82 ? 7.255 33.771 32.036 1.00 18.88 83 ARG A N 1
ATOM 587 C CA . ARG A 1 82 ? 7.953 34.725 31.169 1.00 27.44 83 ARG A CA 1
ATOM 588 C C . ARG A 1 82 ? 9.261 33.972 31.017 1.00 25.92 83 ARG A C 1
ATOM 589 O O . ARG A 1 82 ? 9.886 33.584 32.007 1.00 27.06 83 ARG A O 1
ATOM 597 N N . VAL A 1 83 ? 9.751 33.878 29.803 1.00 23.59 84 VAL A N 1
ATOM 598 C CA . VAL A 1 83 ? 10.903 33.054 29.582 1.00 18.15 84 VAL A CA 1
ATOM 599 C C . VAL A 1 83 ? 11.915 33.744 28.702 1.00 19.76 84 VAL A C 1
ATOM 600 O O . VAL A 1 83 ? 11.549 34.532 27.838 1.00 20.20 84 VAL A O 1
ATOM 604 N N . PRO A 1 84 ? 13.213 33.558 28.992 1.00 21.33 85 PRO A N 1
ATOM 605 C CA . PRO A 1 84 ? 14.336 34.147 28.228 1.00 17.10 85 PRO A CA 1
ATOM 606 C C . PRO A 1 84 ? 14.680 33.242 27.069 1.00 18.07 85 PRO A C 1
ATOM 607 O O . PRO A 1 84 ? 14.234 32.098 27.033 1.00 22.32 85 PRO A O 1
ATOM 611 N N . PRO A 1 85 ? 15.470 33.738 26.103 1.00 17.77 86 PRO A N 1
ATOM 612 C CA . PRO A 1 85 ? 15.885 32.972 24.935 1.00 18.56 86 PRO A CA 1
ATOM 613 C C . PRO A 1 85 ? 16.254 31.487 25.026 1.00 23.17 86 PRO A C 1
ATOM 614 O O . PRO A 1 85 ? 15.512 30.664 24.526 1.00 32.43 86 PRO A O 1
ATOM 618 N N . GLY A 1 86 ? 17.331 31.071 25.646 1.00 22.01 87 GLY A N 1
ATOM 619 C CA . GLY A 1 86 ? 17.537 29.618 25.577 1.00 22.79 87 GLY A CA 1
ATOM 620 C C . GLY A 1 86 ? 16.856 28.744 26.635 1.00 22.03 87 GLY A C 1
ATOM 621 O O . GLY A 1 86 ? 17.384 27.715 27.075 1.00 22.90 87 GLY A O 1
ATOM 622 N N . GLU A 1 87 ? 15.664 29.136 27.035 1.00 21.27 88 GLU A N 1
ATOM 623 C CA . GLU A 1 87 ? 14.948 28.449 28.090 1.00 18.28 88 GLU A CA 1
ATOM 624 C C . GLU A 1 87 ? 14.327 27.116 27.688 1.00 17.56 88 GLU A C 1
ATOM 625 O O . GLU A 1 87 ? 13.643 27.022 26.668 1.00 21.78 88 GLU A O 1
ATOM 631 N N . ALA A 1 88 ? 14.551 26.086 28.502 1.00 15.89 89 ALA A N 1
ATOM 632 C CA . ALA A 1 88 ? 13.962 24.768 28.248 1.00 14.73 89 ALA A CA 1
ATOM 633 C C . ALA A 1 88 ? 12.598 24.774 28.913 1.00 16.76 89 ALA A C 1
ATOM 634 O O . ALA A 1 88 ? 12.493 24.746 30.147 1.00 19.58 89 ALA A O 1
ATOM 636 N N . LEU A 1 89 ? 11.557 24.865 28.093 1.00 18.78 90 LEU A N 1
ATOM 637 C CA . LEU A 1 89 ? 10.186 24.929 28.573 1.00 16.07 90 LEU A CA 1
ATOM 638 C C . LEU A 1 89 ? 9.696 23.600 29.109 1.00 18.39 90 LEU A C 1
ATOM 639 O O . LEU A 1 89 ? 8.880 23.572 30.031 1.00 18.28 90 LEU A O 1
ATOM 644 N N . MET A 1 90 ? 10.130 22.513 28.476 1.00 18.80 91 MET A N 1
ATOM 645 C CA . MET A 1 90 ? 9.728 21.175 28.874 1.00 19.75 91 MET A CA 1
ATOM 646 C C . MET A 1 90 ? 10.779 20.167 28.376 1.00 23.22 91 MET A C 1
ATOM 647 O O . MET A 1 90 ? 11.293 20.298 27.229 1.00 23.18 91 MET A O 1
ATOM 652 N N . THR A 1 91 ? 11.169 19.242 29.263 1.00 19.16 92 THR A N 1
ATOM 653 C CA . THR A 1 91 ? 12.123 18.206 28.909 1.00 20.59 92 THR A CA 1
ATOM 654 C C . THR A 1 91 ? 11.419 16.905 29.144 1.00 22.01 92 THR A C 1
ATOM 655 O O . THR A 1 91 ? 10.768 16.727 30.177 1.00 18.79 92 THR A O 1
ATOM 659 N N . LEU A 1 92 ? 11.522 16.015 28.166 1.00 24.55 93 LEU A N 1
ATOM 660 C CA . LEU A 1 92 ? 10.885 14.711 28.245 1.00 25.83 93 LEU A CA 1
ATOM 661 C C . LEU A 1 92 ? 11.724 13.600 27.621 1.00 27.85 93 LEU A C 1
ATOM 662 O O . LEU A 1 92 ? 12.699 13.843 26.917 1.00 26.96 93 LEU A O 1
ATOM 667 N N . GLU A 1 93 ? 11.365 12.370 27.934 1.00 29.40 94 GLU A N 1
ATOM 668 C CA . GLU A 1 93 ? 12.050 11.218 27.418 1.00 26.07 94 GLU A CA 1
ATOM 669 C C . GLU A 1 93 ? 10.955 10.478 26.681 1.00 25.43 94 GLU A C 1
ATOM 670 O O . GLU A 1 93 ? 9.877 10.252 27.231 1.00 26.65 94 GLU A O 1
ATOM 676 N N . ALA A 1 94 ? 11.166 10.178 25.415 1.00 21.70 95 ALA A N 1
ATOM 677 C CA . ALA A 1 94 ? 10.140 9.479 24.670 1.00 24.15 95 ALA A CA 1
ATOM 678 C C . ALA A 1 94 ? 10.735 8.709 23.516 1.00 24.06 95 ALA A C 1
ATOM 679 O O . ALA A 1 94 ? 11.930 8.788 23.245 1.00 27.50 95 ALA A O 1
ATOM 681 N N . GLN A 1 95 ? 9.887 7.987 22.815 1.00 21.66 96 GLN A N 1
ATOM 682 C CA . GLN A 1 95 ? 10.356 7.232 21.691 1.00 23.86 96 GLN A CA 1
ATOM 683 C C . GLN A 1 95 ? 10.697 8.250 20.647 1.00 23.38 96 GLN A C 1
ATOM 684 O O . GLN A 1 95 ? 9.887 9.113 20.334 1.00 30.33 96 GLN A O 1
ATOM 690 N N . THR A 1 96 ? 11.876 8.118 20.072 1.00 22.24 97 THR A N 1
ATOM 691 C CA . THR A 1 96 ? 12.329 9.038 19.070 1.00 20.95 97 THR A CA 1
ATOM 692 C C . THR A 1 96 ? 11.437 9.147 17.826 1.00 23.52 97 THR A C 1
ATOM 693 O O . THR A 1 96 ? 11.175 10.246 17.336 1.00 32.48 97 THR A O 1
ATOM 697 N N . ARG A 1 97 ? 10.928 8.041 17.320 1.00 22.75 98 ARG A N 1
ATOM 698 C CA . ARG A 1 97 ? 10.086 8.120 16.135 1.00 21.93 98 ARG A CA 1
ATOM 699 C C . ARG A 1 97 ? 8.821 8.919 16.403 1.00 21.81 98 ARG A C 1
ATOM 700 O O . ARG A 1 97 ? 8.320 9.614 15.523 1.00 22.49 98 ARG A O 1
ATOM 708 N N . GLY A 1 98 ? 8.302 8.787 17.619 1.00 23.85 99 GLY A N 1
ATOM 709 C CA . GLY A 1 98 ? 7.084 9.462 18.004 1.00 19.02 99 GLY A CA 1
ATOM 710 C C . GLY A 1 98 ? 7.342 10.936 18.100 1.00 21.19 99 GLY A C 1
ATOM 711 O O . GLY A 1 98 ? 6.552 11.714 17.583 1.00 23.49 99 GLY A O 1
ATOM 712 N N . LEU A 1 99 ? 8.435 11.324 18.756 1.00 19.26 100 LEU A N 1
ATOM 713 C CA . LEU A 1 99 ? 8.775 12.735 18.879 1.00 19.85 100 LEU A CA 1
ATOM 714 C C . LEU A 1 99 ? 8.892 13.408 17.521 1.00 20.74 100 LEU A C 1
ATOM 715 O O . LEU A 1 99 ? 8.365 14.508 17.335 1.00 24.62 100 LEU A O 1
ATOM 720 N N . LEU A 1 100 ? 9.557 12.751 16.573 1.00 15.64 101 LEU A N 1
ATOM 721 C CA . LEU A 1 100 ? 9.743 13.324 15.252 1.00 17.60 101 LEU A CA 1
ATOM 722 C C . LEU A 1 100 ? 8.462 13.443 14.427 1.00 16.78 101 LEU A C 1
ATOM 723 O O . LEU A 1 100 ? 8.382 14.226 13.491 1.00 15.02 101 LEU A O 1
ATOM 728 N N . THR A 1 101 ? 7.486 12.615 14.732 1.00 16.83 102 THR A N 1
ATOM 729 C CA . THR A 1 101 ? 6.216 12.675 14.015 1.00 20.58 102 THR A CA 1
ATOM 730 C C . THR A 1 101 ? 5.343 13.774 14.604 1.00 18.27 102 THR A C 1
ATOM 731 O O . THR A 1 101 ? 4.693 14.501 13.853 1.00 19.46 102 THR A O 1
ATOM 735 N N . ALA A 1 102 ? 5.385 13.911 15.932 1.00 12.21 103 ALA A N 1
ATOM 736 C CA . ALA A 1 102 ? 4.631 14.916 16.688 1.00 12.93 103 ALA A CA 1
ATOM 737 C C . ALA A 1 102 ? 5.149 16.354 16.564 1.00 16.60 103 ALA A C 1
ATOM 738 O O . ALA A 1 102 ? 4.364 17.313 16.610 1.00 17.83 103 ALA A O 1
ATOM 740 N N . GLU A 1 103 ? 6.469 16.480 16.483 1.00 12.25 104 GLU A N 1
ATOM 741 C CA . GLU A 1 103 ? 7.202 17.745 16.406 1.00 13.69 104 GLU A CA 1
ATOM 742 C C . GLU A 1 103 ? 6.579 18.980 15.741 1.00 13.65 104 GLU A C 1
ATOM 743 O O . GLU A 1 103 ? 6.295 19.971 16.396 1.00 13.90 104 GLU A O 1
ATOM 749 N N . ARG A 1 104 ? 6.353 18.918 14.444 1.00 9.82 105 ARG A N 1
ATOM 750 C CA . ARG A 1 104 ? 5.834 20.067 13.716 1.00 11.60 105 ARG A CA 1
ATOM 751 C C . ARG A 1 104 ? 4.474 20.546 14.199 1.00 13.11 105 ARG A C 1
ATOM 752 O O . ARG A 1 104 ? 4.275 21.733 14.380 1.00 13.59 105 ARG A O 1
ATOM 760 N N . THR A 1 105 ? 3.562 19.619 14.447 1.00 14.22 106 THR A N 1
ATOM 761 C CA . THR A 1 105 ? 2.228 19.961 14.880 1.00 14.58 106 THR A CA 1
ATOM 762 C C . THR A 1 105 ? 2.300 20.572 16.259 1.00 17.57 106 THR A C 1
ATOM 763 O O . THR A 1 105 ? 1.652 21.589 16.542 1.00 20.23 106 THR A O 1
ATOM 767 N N . MET A 1 106 ? 3.141 19.972 17.090 1.00 14.78 107 MET A N 1
ATOM 768 C CA . MET A 1 106 ? 3.329 20.408 18.450 1.00 13.81 107 MET A CA 1
ATOM 769 C C . MET A 1 106 ? 3.921 21.815 18.483 1.00 16.64 107 MET A C 1
ATOM 770 O O . MET A 1 106 ? 3.377 22.716 19.133 1.00 24.24 107 MET A O 1
ATOM 775 N N . LEU A 1 107 ? 4.989 22.025 17.732 1.00 10.59 108 LEU A N 1
ATOM 776 C CA . LEU A 1 107 ? 5.658 23.325 17.679 1.00 9.84 108 LEU A CA 1
ATOM 777 C C . LEU A 1 107 ? 4.813 24.443 17.054 1.00 11.89 108 LEU A C 1
ATOM 778 O O . LEU A 1 107 ? 4.889 25.603 17.469 1.00 12.42 108 LEU A O 1
ATOM 783 N N . ASN A 1 108 ? 4.075 24.110 15.997 1.00 15.31 109 ASN A N 1
ATOM 784 C CA . ASN A 1 108 ? 3.186 25.058 15.335 1.00 10.97 109 ASN A CA 1
ATOM 785 C C . ASN A 1 108 ? 2.135 25.549 16.319 1.00 14.48 109 ASN A C 1
ATOM 786 O O . ASN A 1 108 ? 1.805 26.731 16.346 1.00 23.32 109 ASN A O 1
ATOM 791 N N . LEU A 1 109 ? 1.613 24.651 17.138 1.00 14.85 110 LEU A N 1
ATOM 792 C CA . LEU A 1 109 ? 0.598 25.027 18.096 1.00 14.60 110 LEU A CA 1
ATOM 793 C C . LEU A 1 109 ? 1.130 25.829 19.296 1.00 15.35 110 LEU A C 1
ATOM 794 O O . LEU A 1 109 ? 0.598 26.913 19.566 1.00 17.64 110 LEU A O 1
ATOM 799 N N . VAL A 1 110 ? 2.192 25.361 19.983 1.00 12.68 111 VAL A N 1
ATOM 800 C CA . VAL A 1 110 ? 2.664 26.117 21.150 1.00 12.00 111 VAL A CA 1
ATOM 801 C C . VAL A 1 110 ? 3.332 27.414 20.751 1.00 12.85 111 VAL A C 1
ATOM 802 O O . VAL A 1 110 ? 3.352 28.369 21.542 1.00 16.99 111 VAL A O 1
ATOM 806 N N . GLY A 1 111 ? 3.868 27.445 19.531 1.00 5.33 112 GLY A N 1
ATOM 807 C CA . GLY A 1 111 ? 4.502 28.642 19.028 1.00 9.67 112 GLY A CA 1
ATOM 808 C C . GLY A 1 111 ? 3.454 29.709 18.778 1.00 10.56 112 GLY A C 1
ATOM 809 O O . GLY A 1 111 ? 3.693 30.889 19.045 1.00 20.08 112 GLY A O 1
ATOM 810 N N . HIS A 1 112 ? 2.284 29.300 18.296 1.00 9.51 113 HIS A N 1
ATOM 811 C CA . HIS A 1 112 ? 1.194 30.227 18.019 1.00 11.78 113 HIS A CA 1
ATOM 812 C C . HIS A 1 112 ? 0.590 30.738 19.317 1.00 14.24 113 HIS A C 1
ATOM 813 O O . HIS A 1 112 ? 0.420 31.949 19.529 1.00 16.75 113 HIS A O 1
ATOM 820 N N . LEU A 1 113 ? 0.301 29.816 20.218 1.00 14.04 114 LEU A N 1
ATOM 821 C CA . LEU A 1 113 ? -0.303 30.207 21.478 1.00 10.43 114 LEU A CA 1
ATOM 822 C C . LEU A 1 113 ? 0.638 31.040 22.333 1.00 12.42 114 LEU A C 1
ATOM 823 O O . LEU A 1 113 ? 0.204 31.903 23.090 1.00 16.09 114 LEU A O 1
ATOM 828 N N . SER A 1 114 ? 1.939 30.796 22.220 1.00 16.91 115 SER A N 1
ATOM 829 C CA . SER A 1 114 ? 2.900 31.572 22.976 1.00 9.49 115 SER A CA 1
ATOM 830 C C . SER A 1 114 ? 3.040 32.937 22.309 1.00 9.48 115 SER A C 1
ATOM 831 O O . SER A 1 114 ? 3.245 33.919 22.983 1.00 13.76 115 SER A O 1
ATOM 834 N N . GLY A 1 115 ? 2.874 33.010 20.996 1.00 7.68 116 GLY A N 1
ATOM 835 C CA . GLY A 1 115 ? 2.965 34.289 20.337 1.00 6.96 116 GLY A CA 1
ATOM 836 C C . GLY A 1 115 ? 1.880 35.220 20.848 1.00 8.37 116 GLY A C 1
ATOM 837 O O . GLY A 1 115 ? 2.137 36.398 21.106 1.00 9.43 116 GLY A O 1
ATOM 838 N N . ILE A 1 116 ? 0.665 34.684 20.993 1.00 10.19 117 ILE A N 1
ATOM 839 C CA . ILE A 1 116 ? -0.515 35.437 21.469 1.00 8.80 117 ILE A CA 1
ATOM 840 C C . ILE A 1 116 ? -0.328 35.892 22.898 1.00 7.86 117 ILE A C 1
ATOM 841 O O . ILE A 1 116 ? -0.516 37.050 23.182 1.00 5.85 117 ILE A O 1
ATOM 846 N N . ALA A 1 117 ? 0.072 34.973 23.774 1.00 9.10 118 ALA A N 1
ATOM 847 C CA . ALA A 1 117 ? 0.312 35.271 25.180 1.00 7.05 118 ALA A CA 1
ATOM 848 C C . ALA A 1 117 ? 1.422 36.297 25.339 1.00 7.96 118 ALA A C 1
ATOM 849 O O . ALA A 1 117 ? 1.402 37.115 26.267 1.00 13.20 118 ALA A O 1
ATOM 851 N N . THR A 1 118 ? 2.408 36.242 24.454 1.00 7.31 119 THR A N 1
ATOM 852 C CA . THR A 1 118 ? 3.529 37.158 24.534 1.00 6.44 119 THR A CA 1
ATOM 853 C C . THR A 1 118 ? 3.032 38.558 24.259 1.00 9.46 119 THR A C 1
ATOM 854 O O . THR A 1 118 ? 3.235 39.468 25.061 1.00 12.94 119 THR A O 1
ATOM 858 N N . ALA A 1 119 ? 2.351 38.712 23.131 1.00 8.72 120 ALA A N 1
ATOM 859 C CA . ALA A 1 119 ? 1.808 39.994 22.716 1.00 4.83 120 ALA A CA 1
ATOM 860 C C . ALA A 1 119 ? 0.849 40.555 23.723 1.00 9.74 120 ALA A C 1
ATOM 861 O O . ALA A 1 119 ? 0.944 41.741 24.000 1.00 13.03 120 ALA A O 1
ATOM 863 N N . THR A 1 120 ? -0.038 39.735 24.305 1.00 8.06 121 THR A N 1
ATOM 864 C CA . THR A 1 120 ? -0.968 40.298 25.261 1.00 8.18 121 THR A CA 1
ATOM 865 C C . THR A 1 120 ? -0.284 40.749 26.522 1.00 11.85 121 THR A C 1
ATOM 866 O O . THR A 1 120 ? -0.628 41.804 27.080 1.00 13.67 121 THR A O 1
ATOM 870 N N . ALA A 1 121 ? 0.782 40.047 26.901 1.00 11.09 122 ALA A N 1
ATOM 871 C CA . ALA A 1 121 ? 1.515 40.443 28.074 1.00 9.15 122 ALA A CA 1
ATOM 872 C C . ALA A 1 121 ? 2.118 41.829 27.828 1.00 10.71 122 ALA A C 1
ATOM 873 O O . ALA A 1 121 ? 2.198 42.627 28.750 1.00 19.70 122 ALA A O 1
ATOM 875 N N . ALA A 1 122 ? 2.480 42.155 26.589 1.00 8.02 123 ALA A N 1
ATOM 876 C CA . ALA A 1 122 ? 3.066 43.465 26.288 1.00 9.41 123 ALA A CA 1
ATOM 877 C C . ALA A 1 122 ? 2.044 44.562 26.435 1.00 12.09 123 ALA A C 1
ATOM 878 O O . ALA A 1 122 ? 2.354 45.662 26.874 1.00 13.50 123 ALA A O 1
ATOM 880 N N . TRP A 1 123 ? 0.824 44.266 26.012 1.00 11.38 124 TRP A N 1
ATOM 881 C CA . TRP A 1 123 ? -0.247 45.226 26.106 1.00 10.92 124 TRP A CA 1
ATOM 882 C C . TRP A 1 123 ? -0.560 45.487 27.558 1.00 10.80 124 TRP A C 1
ATOM 883 O O . TRP A 1 123 ? -0.709 46.624 27.969 1.00 9.76 124 TRP A O 1
ATOM 894 N N . VAL A 1 124 ? -0.639 44.407 28.323 1.00 11.49 125 VAL A N 1
ATOM 895 C CA . VAL A 1 124 ? -0.900 44.459 29.739 1.00 7.63 125 VAL A CA 1
ATOM 896 C C . VAL A 1 124 ? 0.187 45.304 30.419 1.00 12.75 125 VAL A C 1
ATOM 897 O O . VAL A 1 124 ? -0.124 46.158 31.239 1.00 18.37 125 VAL A O 1
ATOM 901 N N . ASP A 1 125 ? 1.458 45.132 30.085 1.00 18.41 126 ASP A N 1
ATOM 902 C CA . ASP A 1 125 ? 2.480 45.985 30.734 1.00 23.40 126 ASP A CA 1
ATOM 903 C C . ASP A 1 125 ? 2.299 47.450 30.362 1.00 22.19 126 ASP A C 1
ATOM 904 O O . ASP A 1 125 ? 2.556 48.356 31.173 1.00 23.96 126 ASP A O 1
ATOM 909 N N . ALA A 1 126 ? 1.866 47.679 29.129 1.00 20.31 127 ALA A N 1
ATOM 910 C CA . ALA A 1 126 ? 1.685 49.029 28.631 1.00 19.17 127 ALA A CA 1
ATOM 911 C C . ALA A 1 126 ? 0.624 49.805 29.389 1.00 21.56 127 ALA A C 1
ATOM 912 O O . ALA A 1 126 ? 0.781 50.998 29.654 1.00 28.96 127 ALA A O 1
ATOM 914 N N . VAL A 1 127 ? -0.459 49.149 29.773 1.00 18.81 128 VAL A N 1
ATOM 915 C CA . VAL A 1 127 ? -1.486 49.887 30.474 1.00 15.69 128 VAL A CA 1
ATOM 916 C C . VAL A 1 127 ? -1.399 49.734 31.973 1.00 19.60 128 VAL A C 1
ATOM 917 O O . VAL A 1 127 ? -2.347 50.088 32.668 1.00 19.12 128 VAL A O 1
ATOM 921 N N . ARG A 1 128 ? -0.297 49.204 32.497 1.00 21.45 129 ARG A N 1
ATOM 922 C CA . ARG A 1 128 ? -0.261 49.055 33.944 1.00 29.21 129 ARG A CA 1
ATOM 923 C C . ARG A 1 128 ? -0.246 50.400 34.683 1.00 28.02 129 ARG A C 1
ATOM 924 O O . ARG A 1 128 ? 0.243 51.427 34.168 1.00 26.72 129 ARG A O 1
ATOM 932 N N . GLY A 1 129 ? -0.839 50.397 35.869 1.00 25.12 130 GLY A N 1
ATOM 933 C CA . GLY A 1 129 ? -0.942 51.617 36.646 1.00 27.36 130 GLY A CA 1
ATOM 934 C C . GLY A 1 129 ? -2.185 52.364 36.189 1.00 26.72 130 GLY A C 1
ATOM 935 O O . GLY A 1 129 ? -2.425 53.519 36.520 1.00 35.41 130 GLY A O 1
ATOM 936 N N . THR A 1 130 ? -3.023 51.646 35.474 1.00 23.09 131 THR A N 1
ATOM 937 C CA . THR A 1 130 ? -4.250 52.163 34.916 1.00 19.70 131 THR A CA 1
ATOM 938 C C . THR A 1 130 ? -5.271 51.103 35.331 1.00 20.89 131 THR A C 1
ATOM 939 O O . THR A 1 130 ? -4.862 50.018 35.743 1.00 23.29 131 THR A O 1
ATOM 943 N N . LYS A 1 131 ? -6.569 51.386 35.287 1.00 18.30 132 LYS A N 1
ATOM 944 C CA . LYS A 1 131 ? -7.517 50.337 35.672 1.00 19.19 132 LYS A CA 1
ATOM 945 C C . LYS A 1 131 ? -7.907 49.461 34.486 1.00 20.41 132 LYS A C 1
ATOM 946 O O . LYS A 1 131 ? -8.550 48.431 34.661 1.00 19.71 132 LYS A O 1
ATOM 952 N N . ALA A 1 132 ? -7.473 49.860 33.290 1.00 18.69 133 ALA A N 1
ATOM 953 C CA . ALA A 1 132 ? -7.833 49.178 32.064 1.00 14.64 133 ALA A CA 1
ATOM 954 C C . ALA A 1 132 ? -7.373 47.777 31.969 1.00 14.40 133 ALA A C 1
ATOM 955 O O . ALA A 1 132 ? -6.250 47.493 32.344 1.00 23.31 133 ALA A O 1
ATOM 957 N N . LYS A 1 133 ? -8.215 46.930 31.373 1.00 13.69 134 LYS A N 1
ATOM 958 C CA . LYS A 1 133 ? -7.921 45.513 31.130 1.00 9.47 134 LYS A CA 1
ATOM 959 C C . LYS A 1 133 ? -7.878 45.319 29.610 1.00 7.52 134 LYS A C 1
ATOM 960 O O . LYS A 1 133 ? -8.554 46.009 28.863 1.00 9.87 134 LYS A O 1
ATOM 966 N N . ILE A 1 134 ? -6.992 44.451 29.157 1.00 11.58 135 ILE A N 1
ATOM 967 C CA . ILE A 1 134 ? -6.809 44.138 27.745 1.00 9.89 135 ILE A CA 1
ATOM 968 C C . ILE A 1 134 ? -7.788 43.014 27.406 1.00 11.37 135 ILE A C 1
ATOM 969 O O . ILE A 1 134 ? -7.720 41.950 27.991 1.00 12.03 135 ILE A O 1
ATOM 974 N N . ARG A 1 135 ? -8.690 43.250 26.463 1.00 12.66 136 ARG A N 1
ATOM 975 C CA . ARG A 1 135 ? -9.684 42.255 26.104 1.00 11.00 136 ARG A CA 1
ATOM 976 C C . ARG A 1 135 ? -9.535 41.854 24.680 1.00 12.52 136 ARG A C 1
ATOM 977 O O . ARG A 1 135 ? -9.073 42.640 23.860 1.00 16.84 136 ARG A O 1
ATOM 985 N N . ASP A 1 136 ? -9.956 40.633 24.382 1.00 13.39 137 ASP A N 1
ATOM 986 C CA . ASP A 1 136 ? -9.878 40.116 23.030 1.00 15.40 137 ASP A CA 1
ATOM 987 C C . ASP A 1 136 ? -11.174 40.352 22.267 1.00 13.73 137 ASP A C 1
ATOM 988 O O . ASP A 1 136 ? -12.108 40.975 22.772 1.00 15.77 137 ASP A O 1
ATOM 993 N N . THR A 1 137 ? -11.206 39.872 21.037 1.00 11.01 138 THR A N 1
ATOM 994 C CA . THR A 1 137 ? -12.345 40.034 20.170 1.00 12.07 138 THR A CA 1
ATOM 995 C C . THR A 1 137 ? -12.772 38.696 19.503 1.00 12.17 138 THR A C 1
ATOM 996 O O . THR A 1 137 ? -12.263 37.607 19.812 1.00 14.83 138 THR A O 1
ATOM 1000 N N . ARG A 1 138 ? -13.718 38.788 18.577 1.00 14.27 139 ARG A N 1
ATOM 1001 C CA . ARG A 1 138 ? -14.154 37.604 17.826 1.00 16.80 139 ARG A CA 1
ATOM 1002 C C . ARG A 1 138 ? -13.341 37.485 16.542 1.00 13.37 139 ARG A C 1
ATOM 1003 O O . ARG A 1 138 ? -13.646 36.681 15.689 1.00 14.76 139 ARG A O 1
ATOM 1011 N N . LYS A 1 139 ? -12.316 38.317 16.407 1.00 12.69 140 LYS A N 1
ATOM 1012 C CA . LYS A 1 139 ? -11.459 38.284 15.240 1.00 13.17 140 LYS A CA 1
ATOM 1013 C C . LYS A 1 139 ? -10.404 37.213 15.485 1.00 13.64 140 LYS A C 1
ATOM 1014 O O . LYS A 1 139 ? -9.218 37.508 15.633 1.00 12.14 140 LYS A O 1
ATOM 1020 N N . THR A 1 140 ? -10.877 35.968 15.519 1.00 15.92 141 THR A N 1
ATOM 1021 C CA . THR A 1 140 ? -10.088 34.773 15.756 1.00 11.07 141 THR A CA 1
ATOM 1022 C C . THR A 1 140 ? -9.967 33.876 14.496 1.00 10.39 141 THR A C 1
ATOM 1023 O O . THR A 1 140 ? -10.590 34.124 13.490 1.00 15.47 141 THR A O 1
ATOM 1027 N N . LEU A 1 141 ? -9.152 32.844 14.513 1.00 10.76 142 LEU A N 1
ATOM 1028 C CA . LEU A 1 141 ? -9.052 32.041 13.313 1.00 11.17 142 LEU A CA 1
ATOM 1029 C C . LEU A 1 141 ? -10.015 30.900 13.456 1.00 13.14 142 LEU A C 1
ATOM 1030 O O . LEU A 1 141 ? -10.075 30.289 14.502 1.00 17.50 142 LEU A O 1
ATOM 1035 N N . PRO A 1 142 ? -10.758 30.581 12.390 1.00 16.02 143 PRO A N 1
ATOM 1036 C CA . PRO A 1 142 ? -11.738 29.492 12.372 1.00 16.91 143 PRO A CA 1
ATOM 1037 C C . PRO A 1 142 ? -11.168 28.184 12.877 1.00 16.60 143 PRO A C 1
ATOM 1038 O O . PRO A 1 142 ? -10.155 27.696 12.389 1.00 19.70 143 PRO A O 1
ATOM 1042 N N . GLY A 1 143 ? -11.827 27.626 13.876 1.00 12.52 144 GLY A N 1
ATOM 1043 C CA . GLY A 1 143 ? -11.357 26.393 14.423 1.00 10.74 144 GLY A CA 1
ATOM 1044 C C . GLY A 1 143 ? -10.416 26.594 15.580 1.00 13.97 144 GLY A C 1
ATOM 1045 O O . GLY A 1 143 ? -10.218 25.650 16.338 1.00 16.98 144 GLY A O 1
ATOM 1046 N N . LEU A 1 144 ? -9.888 27.809 15.773 1.00 16.10 145 LEU A N 1
ATOM 1047 C CA . LEU A 1 144 ? -8.932 28.052 16.855 1.00 11.70 145 LEU A CA 1
ATOM 1048 C C . LEU A 1 144 ? -9.353 29.015 17.957 1.00 13.17 145 LEU A C 1
ATOM 1049 O O . LEU A 1 144 ? -8.545 29.331 18.844 1.00 17.07 145 LEU A O 1
ATOM 1054 N N . ARG A 1 145 ? -10.619 29.424 17.985 1.00 11.69 146 ARG A N 1
ATOM 1055 C CA . ARG A 1 145 ? -11.069 30.363 19.013 1.00 6.73 146 ARG A CA 1
ATOM 1056 C C . ARG A 1 145 ? -10.838 30.053 20.511 1.00 12.64 146 ARG A C 1
ATOM 1057 O O . ARG A 1 145 ? -10.284 30.894 21.238 1.00 11.79 146 ARG A O 1
ATOM 1065 N N . ALA A 1 146 ? -11.258 28.876 20.983 1.00 11.18 147 ALA A N 1
ATOM 1066 C CA . ALA A 1 146 ? -11.088 28.527 22.380 1.00 12.10 147 ALA A CA 1
ATOM 1067 C C . ALA A 1 146 ? -9.638 28.593 22.777 1.00 11.49 147 ALA A C 1
ATOM 1068 O O . ALA A 1 146 ? -9.314 29.132 23.839 1.00 17.00 147 ALA A O 1
ATOM 1070 N N . LEU A 1 147 ? -8.766 28.090 21.905 1.00 8.66 148 LEU A N 1
ATOM 1071 C CA . LEU A 1 147 ? -7.323 28.063 22.164 1.00 9.54 148 LEU A CA 1
ATOM 1072 C C . LEU A 1 147 ? -6.735 29.481 22.170 1.00 9.45 148 LEU A C 1
ATOM 1073 O O . LEU A 1 147 ? -5.995 29.857 23.080 1.00 10.19 148 LEU A O 1
ATOM 1078 N N . GLN A 1 148 ? -7.115 30.292 21.187 1.00 11.28 149 GLN A N 1
ATOM 1079 C CA . GLN A 1 148 ? -6.604 31.658 21.132 1.00 9.86 149 GLN A CA 1
ATOM 1080 C C . GLN A 1 148 ? -7.135 32.438 22.314 1.00 11.66 149 GLN A C 1
ATOM 1081 O O . GLN A 1 148 ? -6.432 33.241 22.883 1.00 15.50 149 GLN A O 1
ATOM 1087 N N . LYS A 1 149 ? -8.374 32.173 22.696 1.00 13.11 150 LYS A N 1
ATOM 1088 C CA . LYS A 1 149 ? -8.995 32.872 23.811 1.00 15.40 150 LYS A CA 1
ATOM 1089 C C . LYS A 1 149 ? -8.246 32.464 25.070 1.00 14.71 150 LYS A C 1
ATOM 1090 O O . LYS A 1 149 ? -7.939 33.305 25.920 1.00 15.11 150 LYS A O 1
ATOM 1096 N N . TYR A 1 150 ? -7.916 31.172 25.160 1.00 16.16 151 TYR A N 1
ATOM 1097 C CA . TYR A 1 150 ? -7.175 30.646 26.310 1.00 13.09 151 TYR A CA 1
ATOM 1098 C C . TYR A 1 150 ? -5.809 31.317 26.464 1.00 11.19 151 TYR A C 1
ATOM 1099 O O . TYR A 1 150 ? -5.371 31.642 27.566 1.00 13.26 151 TYR A O 1
ATOM 1108 N N . ALA A 1 151 ? -5.104 31.447 25.351 1.00 13.15 152 ALA A N 1
ATOM 1109 C CA . ALA A 1 151 ? -3.793 32.086 25.340 1.00 12.29 152 ALA A CA 1
ATOM 1110 C C . ALA A 1 151 ? -3.783 33.583 25.718 1.00 9.27 152 ALA A C 1
ATOM 1111 O O . ALA A 1 151 ? -2.814 34.030 26.315 1.00 14.25 152 ALA A O 1
ATOM 1113 N N . VAL A 1 152 ? -4.831 34.358 25.405 1.00 11.80 153 VAL A N 1
ATOM 1114 C CA . VAL A 1 152 ? -4.830 35.783 25.812 1.00 14.17 153 VAL A CA 1
ATOM 1115 C C . VAL A 1 152 ? -5.005 35.866 27.329 1.00 14.07 153 VAL A C 1
ATOM 1116 O O . VAL A 1 152 ? -4.418 36.721 28.009 1.00 15.35 153 VAL A O 1
ATOM 1120 N N . ARG A 1 153 ? -5.791 34.946 27.855 1.00 13.70 154 ARG A N 1
ATOM 1121 C CA . ARG A 1 153 ? -6.035 34.869 29.279 1.00 15.55 154 ARG A CA 1
ATOM 1122 C C . ARG A 1 153 ? -4.727 34.536 29.987 1.00 14.90 154 ARG A C 1
ATOM 1123 O O . ARG A 1 153 ? -4.428 35.094 31.039 1.00 18.32 154 ARG A O 1
ATOM 1131 N N . THR A 1 154 ? -3.953 33.618 29.406 1.00 16.40 155 THR A N 1
ATOM 1132 C CA . THR A 1 154 ? -2.662 33.217 29.970 1.00 14.49 155 THR A CA 1
ATOM 1133 C C . THR A 1 154 ? -1.709 34.409 29.958 1.00 15.34 155 THR A C 1
ATOM 1134 O O . THR A 1 154 ? -0.870 34.559 30.842 1.00 19.56 155 THR A O 1
ATOM 1138 N N . GLY A 1 155 ? -1.831 35.249 28.935 1.00 14.45 156 GLY A N 1
ATOM 1139 C CA . GLY A 1 155 ? -0.987 36.425 28.861 1.00 16.13 156 GLY A CA 1
ATOM 1140 C C . GLY A 1 155 ? -1.429 37.529 29.813 1.00 13.90 156 GLY A C 1
ATOM 1141 O O . GLY A 1 155 ? -0.761 38.570 29.928 1.00 13.44 156 GLY A O 1
ATOM 1142 N N . GLY A 1 156 ? -2.584 37.343 30.451 1.00 14.58 157 GLY A N 1
ATOM 1143 C CA . GLY A 1 156 ? -3.059 38.336 31.399 1.00 11.85 157 GLY A CA 1
ATOM 1144 C C . GLY A 1 156 ? -4.207 39.153 30.880 1.00 15.06 157 GLY A C 1
ATOM 1145 O O . GLY A 1 156 ? -4.562 40.151 31.495 1.00 17.33 157 GLY A O 1
ATOM 1146 N N . GLY A 1 157 ? -4.768 38.743 29.741 1.00 15.31 158 GLY A N 1
ATOM 1147 C CA . GLY A 1 157 ? -5.909 39.439 29.167 1.00 16.15 158 GLY A CA 1
ATOM 1148 C C . GLY A 1 157 ? -7.212 38.839 29.673 1.00 16.53 158 GLY A C 1
ATOM 1149 O O . GLY A 1 157 ? -7.201 37.890 30.447 1.00 14.80 158 GLY A O 1
ATOM 1150 N N . VAL A 1 158 ? -8.345 39.423 29.298 1.00 19.25 159 VAL A N 1
ATOM 1151 C CA . VAL A 1 158 ? -9.621 38.890 29.737 1.00 16.10 159 VAL A CA 1
ATOM 1152 C C . VAL A 1 158 ? -10.423 38.663 28.488 1.00 14.21 159 VAL A C 1
ATOM 1153 O O . VAL A 1 158 ? -10.337 39.451 27.558 1.00 19.24 159 VAL A O 1
ATOM 1157 N N . ASN A 1 159 ? -11.085 37.517 28.420 1.00 13.64 160 ASN A N 1
ATOM 1158 C CA . ASN A 1 159 ? -11.890 37.148 27.266 1.00 15.59 160 ASN A CA 1
ATOM 1159 C C . ASN A 1 159 ? -13.173 37.927 27.175 1.00 17.43 160 ASN A C 1
ATOM 1160 O O . ASN A 1 159 ? -13.824 38.154 28.185 1.00 23.00 160 ASN A O 1
ATOM 1165 N N . HIS A 1 160 ? -13.564 38.310 25.966 1.00 20.77 161 HIS A N 1
ATOM 1166 C CA . HIS A 1 160 ? -14.798 39.030 25.809 1.00 25.15 161 HIS A CA 1
ATOM 1167 C C . HIS A 1 160 ? -15.888 38.071 25.289 1.00 31.27 161 HIS A C 1
ATOM 1168 O O . HIS A 1 160 ? -16.238 37.096 25.964 1.00 33.74 161 HIS A O 1
ATOM 1175 N N . ARG A 1 161 ? -16.413 38.325 24.095 1.00 31.38 162 ARG A N 1
ATOM 1176 C CA . ARG A 1 161 ? -17.472 37.485 23.555 1.00 28.14 162 ARG A CA 1
ATOM 1177 C C . ARG A 1 161 ? -16.949 36.193 22.948 1.00 25.41 162 ARG A C 1
ATOM 1178 O O . ARG A 1 161 ? -15.915 36.191 22.286 1.00 26.94 162 ARG A O 1
ATOM 1186 N N . LEU A 1 162 ? -17.618 35.084 23.244 1.00 21.24 163 LEU A N 1
ATOM 1187 C CA . LEU A 1 162 ? -17.209 33.815 22.676 1.00 20.64 163 LEU A CA 1
ATOM 1188 C C . LEU A 1 162 ? -17.916 33.509 21.351 1.00 19.10 163 LEU A C 1
ATOM 1189 O O . LEU A 1 162 ? -17.433 32.728 20.531 1.00 21.51 163 LEU A O 1
ATOM 1194 N N . GLY A 1 163 ? -19.049 34.147 21.130 1.00 15.91 164 GLY A N 1
ATOM 1195 C CA . GLY A 1 163 ? -19.796 33.906 19.922 1.00 12.91 164 GLY A CA 1
ATOM 1196 C C . GLY A 1 163 ? -20.806 35.001 19.770 1.00 15.07 164 GLY A C 1
ATOM 1197 O O . GLY A 1 163 ? -20.803 35.968 20.541 1.00 21.81 164 GLY A O 1
ATOM 1198 N N . LEU A 1 164 ? -21.717 34.796 18.836 1.00 17.30 165 LEU A N 1
ATOM 1199 C CA . LEU A 1 164 ? -22.776 35.746 18.496 1.00 16.60 165 LEU A CA 1
ATOM 1200 C C . LEU A 1 164 ? -23.938 35.826 19.482 1.00 20.61 165 LEU A C 1
ATOM 1201 O O . LEU A 1 164 ? -24.603 36.859 19.540 1.00 23.33 165 LEU A O 1
ATOM 1206 N N . GLY A 1 165 ? -24.238 34.743 20.201 1.00 17.22 166 GLY A N 1
ATOM 1207 C CA . GLY A 1 165 ? -25.365 34.771 21.116 1.00 23.21 166 GLY A CA 1
ATOM 1208 C C . GLY A 1 165 ? -24.982 35.037 22.551 1.00 28.93 166 GLY A C 1
ATOM 1209 O O . GLY A 1 165 ? -25.825 35.121 23.447 1.00 31.75 166 GLY A O 1
ATOM 1210 N N . ASP A 1 166 ? -23.675 35.151 22.743 1.00 34.04 167 ASP A N 1
ATOM 1211 C CA . ASP A 1 166 ? -23.001 35.406 24.017 1.00 32.63 167 ASP A CA 1
ATOM 1212 C C . ASP A 1 166 ? -23.555 36.636 24.754 1.00 30.26 167 ASP A C 1
ATOM 1213 O O . ASP A 1 166 ? -23.739 36.630 25.979 1.00 29.30 167 ASP A O 1
ATOM 1218 N N . ALA A 1 167 ? -23.746 37.710 23.997 1.00 27.36 168 ALA A N 1
ATOM 1219 C CA . ALA A 1 167 ? -24.250 38.955 24.537 1.00 26.65 168 ALA A CA 1
ATOM 1220 C C . ALA A 1 167 ? -24.916 39.679 23.380 1.00 26.15 168 ALA A C 1
ATOM 1221 O O . ALA A 1 167 ? -24.771 39.267 22.240 1.00 25.68 168 ALA A O 1
ATOM 1223 N N . ALA A 1 168 ? -25.661 40.736 23.667 1.00 23.73 169 ALA A N 1
ATOM 1224 C CA . ALA A 1 168 ? -26.318 41.496 22.621 1.00 24.36 169 ALA A CA 1
ATOM 1225 C C . ALA A 1 168 ? -25.438 42.684 22.278 1.00 28.57 169 ALA A C 1
ATOM 1226 O O . ALA A 1 168 ? -25.151 43.502 23.135 1.00 34.83 169 ALA A O 1
ATOM 1228 N N . LEU A 1 169 ? -24.960 42.750 21.043 1.00 28.06 170 LEU A N 1
ATOM 1229 C CA . LEU A 1 169 ? -24.128 43.845 20.665 1.00 26.30 170 LEU A CA 1
ATOM 1230 C C . LEU A 1 169 ? -24.768 44.595 19.524 1.00 29.47 170 LEU A C 1
ATOM 1231 O O . LEU A 1 169 ? -24.882 44.069 18.426 1.00 31.57 170 LEU A O 1
ATOM 1236 N N . ILE A 1 170 ? -25.233 45.809 19.813 1.00 29.60 171 ILE A N 1
ATOM 1237 C CA . ILE A 1 170 ? -25.866 46.684 18.830 1.00 29.41 171 ILE A CA 1
ATOM 1238 C C . ILE A 1 170 ? -24.811 47.507 18.085 1.00 32.49 171 ILE A C 1
ATOM 1239 O O . ILE A 1 170 ? -24.015 48.218 18.695 1.00 28.96 171 ILE A O 1
ATOM 1244 N N . LYS A 1 171 ? -24.780 47.337 16.768 1.00 36.71 172 LYS A N 1
ATOM 1245 C CA . LYS A 1 171 ? -23.871 48.053 15.894 1.00 42.08 172 LYS A CA 1
ATOM 1246 C C . LYS A 1 171 ? -24.710 48.918 14.968 1.00 44.88 172 LYS A C 1
ATOM 1247 O O . LYS A 1 171 ? -25.942 48.881 14.998 1.00 45.03 172 LYS A O 1
ATOM 1253 N N . ASP A 1 172 ? -24.009 49.605 14.076 1.00 51.71 173 ASP A N 1
ATOM 1254 C CA . ASP A 1 172 ? -24.566 50.486 13.040 1.00 57.03 173 ASP A CA 1
ATOM 1255 C C . ASP A 1 172 ? -25.721 49.872 12.246 1.00 56.01 173 ASP A C 1
ATOM 1256 O O . ASP A 1 172 ? -26.743 50.520 12.037 1.00 55.37 173 ASP A O 1
ATOM 1261 N N . ASN A 1 173 ? -25.535 48.625 11.811 1.00 55.57 174 ASN A N 1
ATOM 1262 C CA . ASN A 1 173 ? -26.524 47.872 11.036 1.00 54.22 174 ASN A CA 1
ATOM 1263 C C . ASN A 1 173 ? -27.840 47.738 11.789 1.00 54.89 174 ASN A C 1
ATOM 1264 O O . ASN A 1 173 ? -28.911 47.927 11.224 1.00 56.42 174 ASN A O 1
ATOM 1269 N N . HIS A 1 174 ? -27.754 47.397 13.068 1.00 54.76 175 HIS A N 1
ATOM 1270 C CA . HIS A 1 174 ? -28.941 47.240 13.903 1.00 54.10 175 HIS A CA 1
ATOM 1271 C C . HIS A 1 174 ? -29.577 48.608 14.149 1.00 57.11 175 HIS A C 1
ATOM 1272 O O . HIS A 1 174 ? -30.808 48.755 14.126 1.00 56.67 175 HIS A O 1
ATOM 1279 N N . VAL A 1 175 ? -28.710 49.588 14.401 1.00 60.36 176 VAL A N 1
ATOM 1280 C CA . VAL A 1 175 ? -29.090 50.979 14.638 1.00 64.07 176 VAL A CA 1
ATOM 1281 C C . VAL A 1 175 ? -29.941 51.502 13.466 1.00 66.63 176 VAL A C 1
ATOM 1282 O O . VAL A 1 175 ? -30.988 52.125 13.668 1.00 64.18 176 VAL A O 1
ATOM 1286 N N . ALA A 1 176 ? -29.458 51.254 12.246 1.00 68.05 177 ALA A N 1
ATOM 1287 C CA . ALA A 1 176 ? -30.128 51.676 11.017 1.00 68.38 177 ALA A CA 1
ATOM 1288 C C . ALA A 1 176 ? -31.532 51.079 10.917 1.00 68.01 177 ALA A C 1
ATOM 1289 O O . ALA A 1 176 ? -32.520 51.806 10.804 1.00 70.49 177 ALA A O 1
ATOM 1291 N N . ALA A 1 177 ? -31.599 49.752 10.975 1.00 66.58 178 ALA A N 1
ATOM 1292 C CA . ALA A 1 177 ? -32.849 49.018 10.887 1.00 65.34 178 ALA A CA 1
ATOM 1293 C C . ALA A 1 177 ? -33.817 49.476 11.964 1.00 65.10 178 ALA A C 1
ATOM 1294 O O . ALA A 1 177 ? -35.021 49.561 11.728 1.00 67.27 178 ALA A O 1
ATOM 1296 N N . ALA A 1 178 ? -33.293 49.749 13.154 1.00 62.63 179 ALA A N 1
ATOM 1297 C CA . ALA A 1 178 ? -34.123 50.202 14.264 1.00 59.91 179 ALA A CA 1
ATOM 1298 C C . ALA A 1 178 ? -34.532 51.645 14.049 1.00 59.47 179 ALA A C 1
ATOM 1299 O O . ALA A 1 178 ? -35.569 52.096 14.541 1.00 58.05 179 ALA A O 1
ATOM 1301 N N . GLY A 1 179 ? -33.690 52.363 13.318 1.00 60.83 180 GLY A N 1
ATOM 1302 C CA . GLY A 1 179 ? -33.919 53.765 13.056 1.00 61.36 180 GLY A CA 1
ATOM 1303 C C . GLY A 1 179 ? -32.723 54.445 13.675 1.00 61.77 180 GLY A C 1
ATOM 1304 O O . GLY A 1 179 ? -31.915 55.059 12.973 1.00 64.29 180 GLY A O 1
ATOM 1305 N N . SER A 1 180 ? -32.561 54.252 14.983 1.00 59.32 181 SER A N 1
ATOM 1306 C CA . SER A 1 180 ? -31.452 54.844 15.709 1.00 54.14 181 SER A CA 1
ATOM 1307 C C . SER A 1 180 ? -30.856 53.881 16.712 1.00 52.07 181 SER A C 1
ATOM 1308 O O . SER A 1 180 ? -31.390 52.794 16.976 1.00 47.55 181 SER A O 1
ATOM 1311 N N . VAL A 1 181 ? -29.735 54.305 17.275 1.00 50.61 182 VAL A N 1
ATOM 1312 C CA . VAL A 1 181 ? -29.026 53.512 18.259 1.00 50.69 182 VAL A CA 1
ATOM 1313 C C . VAL A 1 181 ? -29.948 53.218 19.439 1.00 49.25 182 VAL A C 1
ATOM 1314 O O . VAL A 1 181 ? -30.078 52.068 19.852 1.00 50.56 182 VAL A O 1
ATOM 1318 N N . VAL A 1 182 ? -30.597 54.250 19.976 1.00 47.92 183 VAL A N 1
ATOM 1319 C CA . VAL A 1 182 ? -31.508 54.062 21.110 1.00 49.24 183 VAL A CA 1
ATOM 1320 C C . VAL A 1 182 ? -32.719 53.205 20.740 1.00 47.55 183 VAL A C 1
ATOM 1321 O O . VAL A 1 182 ? -33.241 52.478 21.591 1.00 46.53 183 VAL A O 1
ATOM 1325 N N . ASP A 1 183 ? -33.134 53.269 19.469 1.00 45.08 184 ASP A N 1
ATOM 1326 C CA . ASP A 1 183 ? -34.266 52.478 18.980 1.00 46.47 184 ASP A CA 1
ATOM 1327 C C . ASP A 1 183 ? -33.866 51.021 19.036 1.00 43.92 184 ASP A C 1
ATOM 1328 O O . ASP A 1 183 ? -34.588 50.195 19.608 1.00 47.10 184 ASP A O 1
ATOM 1333 N N . ALA A 1 184 ? -32.694 50.722 18.481 1.00 39.18 185 ALA A N 1
ATOM 1334 C CA . ALA A 1 184 ? -32.152 49.362 18.491 1.00 37.80 185 ALA A CA 1
ATOM 1335 C C . ALA A 1 184 ? -31.969 48.857 19.920 1.00 33.78 185 ALA A C 1
ATOM 1336 O O . ALA A 1 184 ? -32.416 47.771 20.277 1.00 32.53 185 ALA A O 1
ATOM 1338 N N . LEU A 1 185 ? -31.344 49.685 20.742 1.00 35.16 186 LEU A N 1
ATOM 1339 C CA . LEU A 1 185 ? -31.084 49.352 22.128 1.00 34.90 186 LEU A CA 1
ATOM 1340 C C . LEU A 1 185 ? -32.359 48.898 22.808 1.00 36.66 186 LEU A C 1
ATOM 1341 O O . LEU A 1 185 ? -32.395 47.869 23.464 1.00 35.99 186 LEU A O 1
ATOM 1346 N N . ARG A 1 186 ? -33.417 49.663 22.610 1.00 41.09 187 ARG A N 1
ATOM 1347 C CA . ARG A 1 186 ? -34.697 49.351 23.197 1.00 42.77 187 ARG A CA 1
ATOM 1348 C C . ARG A 1 186 ? -35.290 48.050 22.656 1.00 41.59 187 ARG A C 1
ATOM 1349 O O . ARG A 1 186 ? -35.760 47.181 23.424 1.00 40.75 187 ARG A O 1
ATOM 1357 N N . ALA A 1 187 ? -35.224 47.896 21.339 1.00 38.55 188 ALA A N 1
ATOM 1358 C CA . ALA A 1 187 ? -35.744 46.697 20.678 1.00 39.42 188 ALA A CA 1
ATOM 1359 C C . ALA A 1 187 ? -35.151 45.421 21.261 1.00 38.08 188 ALA A C 1
ATOM 1360 O O . ALA A 1 187 ? -35.870 44.510 21.666 1.00 40.38 188 ALA A O 1
ATOM 1362 N N . VAL A 1 188 ? -33.832 45.366 21.309 1.00 37.36 189 VAL A N 1
ATOM 1363 C CA . VAL A 1 188 ? -33.148 44.198 21.826 1.00 38.21 189 VAL A CA 1
ATOM 1364 C C . VAL A 1 188 ? -33.440 43.984 23.296 1.00 38.23 189 VAL A C 1
ATOM 1365 O O . VAL A 1 188 ? -33.572 42.843 23.734 1.00 35.62 189 VAL A O 1
ATOM 1369 N N . ARG A 1 189 ? -33.533 45.072 24.055 1.00 39.30 190 ARG A N 1
ATOM 1370 C CA . ARG A 1 189 ? -33.811 44.978 25.488 1.00 45.75 190 ARG A CA 1
ATOM 1371 C C . ARG A 1 189 ? -35.158 44.308 25.660 1.00 47.75 190 ARG A C 1
ATOM 1372 O O . ARG A 1 189 ? -35.354 43.457 26.537 1.00 42.73 190 ARG A O 1
ATOM 1380 N N . ASN A 1 190 ? -36.084 44.709 24.802 1.00 50.42 191 ASN A N 1
ATOM 1381 C CA . ASN A 1 190 ? -37.424 44.165 24.837 1.00 57.07 191 ASN A CA 1
ATOM 1382 C C . ASN A 1 190 ? -37.486 42.725 24.296 1.00 52.66 191 ASN A C 1
ATOM 1383 O O . ASN A 1 190 ? -38.350 41.942 24.670 1.00 51.99 191 ASN A O 1
ATOM 1388 N N . ALA A 1 191 ? -36.553 42.368 23.435 1.00 50.85 192 ALA A N 1
ATOM 1389 C CA . ALA A 1 191 ? -36.539 41.030 22.881 1.00 51.14 192 ALA A CA 1
ATOM 1390 C C . ALA A 1 191 ? -35.746 39.998 23.710 1.00 51.33 192 ALA A C 1
ATOM 1391 O O . ALA A 1 191 ? -36.146 38.838 23.823 1.00 50.36 192 ALA A O 1
ATOM 1393 N N . ALA A 1 192 ? -34.626 40.415 24.290 1.00 52.46 193 ALA A N 1
ATOM 1394 C CA . ALA A 1 192 ? -33.793 39.520 25.101 1.00 53.41 193 ALA A CA 1
ATOM 1395 C C . ALA A 1 192 ? -33.380 40.280 26.346 1.00 55.84 193 ALA A C 1
ATOM 1396 O O . ALA A 1 192 ? -32.198 40.587 26.531 1.00 57.66 193 ALA A O 1
ATOM 1398 N N . PRO A 1 193 ? -34.340 40.533 27.254 1.00 56.88 194 PRO A N 1
ATOM 1399 C CA . PRO A 1 193 ? -34.126 41.264 28.510 1.00 55.87 194 PRO A CA 1
ATOM 1400 C C . PRO A 1 193 ? -33.119 40.647 29.488 1.00 54.11 194 PRO A C 1
ATOM 1401 O O . PRO A 1 193 ? -32.612 41.330 30.360 1.00 55.94 194 PRO A O 1
ATOM 1405 N N . ASP A 1 194 ? -32.785 39.380 29.301 1.00 52.59 195 ASP A N 1
ATOM 1406 C CA . ASP A 1 194 ? -31.846 38.684 30.178 1.00 53.53 195 ASP A CA 1
ATOM 1407 C C . ASP A 1 194 ? -30.389 38.693 29.675 1.00 49.95 195 ASP A C 1
ATOM 1408 O O . ASP A 1 194 ? -29.497 38.085 30.275 1.00 51.64 195 ASP A O 1
ATOM 1413 N N . LEU A 1 195 ? -30.141 39.394 28.585 1.00 45.87 196 LEU A N 1
ATOM 1414 C CA . LEU A 1 195 ? -28.826 39.380 27.961 1.00 40.71 196 LEU A CA 1
ATOM 1415 C C . LEU A 1 195 ? -28.055 40.687 28.088 1.00 38.38 196 LEU A C 1
ATOM 1416 O O . LEU A 1 195 ? -28.646 41.769 28.099 1.00 39.79 196 LEU A O 1
ATOM 1421 N N . PRO A 1 196 ? -26.723 40.600 28.250 1.00 36.16 197 PRO A N 1
ATOM 1422 C CA . PRO A 1 196 ? -25.848 41.776 28.370 1.00 32.38 197 PRO A CA 1
ATOM 1423 C C . PRO A 1 196 ? -25.987 42.613 27.107 1.00 31.52 197 PRO A C 1
ATOM 1424 O O . PRO A 1 196 ? -25.823 42.132 25.991 1.00 30.99 197 PRO A O 1
ATOM 1428 N N . CYS A 1 197 ? -26.313 43.871 27.294 1.00 28.16 198 CYS A N 1
ATOM 1429 C CA . CYS A 1 197 ? -26.500 44.760 26.192 1.00 26.83 198 CYS A CA 1
ATOM 1430 C C . CYS A 1 197 ? -25.271 45.648 26.013 1.00 23.67 198 CYS A C 1
ATOM 1431 O O . CYS A 1 197 ? -24.933 46.438 26.891 1.00 25.06 198 CYS A O 1
ATOM 1434 N N . GLU A 1 198 ? -24.608 45.505 24.878 1.00 19.18 199 GLU A N 1
ATOM 1435 C CA . GLU A 1 198 ? -23.422 46.266 24.543 1.00 18.17 199 GLU A CA 1
ATOM 1436 C C . GLU A 1 198 ? -23.722 47.005 23.277 1.00 17.93 199 GLU A C 1
ATOM 1437 O O . GLU A 1 198 ? -24.208 46.430 22.315 1.00 14.17 199 GLU A O 1
ATOM 1443 N N . VAL A 1 199 ? -23.397 48.278 23.244 1.00 20.58 200 VAL A N 1
ATOM 1444 C CA . VAL A 1 199 ? -23.664 49.049 22.043 1.00 20.94 200 VAL A CA 1
ATOM 1445 C C . VAL A 1 199 ? -22.390 49.738 21.598 1.00 18.89 200 VAL A C 1
ATOM 1446 O O . VAL A 1 199 ? -21.618 50.222 22.413 1.00 23.64 200 VAL A O 1
ATOM 1450 N N . GLU A 1 200 ? -22.189 49.748 20.287 1.00 21.20 201 GLU A N 1
ATOM 1451 C CA . GLU A 1 200 ? -21.048 50.343 19.630 1.00 23.16 201 GLU A CA 1
ATOM 1452 C C . GLU A 1 200 ? -21.399 51.728 19.052 1.00 24.97 201 GLU A C 1
ATOM 1453 O O . GLU A 1 200 ? -22.351 51.862 18.269 1.00 31.16 201 GLU A O 1
ATOM 1459 N N . VAL A 1 201 ? -20.622 52.749 19.412 1.00 21.79 202 VAL A N 1
ATOM 1460 C CA . VAL A 1 201 ? -20.856 54.104 18.923 1.00 21.35 202 VAL A CA 1
ATOM 1461 C C . VAL A 1 201 ? -19.592 54.662 18.297 1.00 21.50 202 VAL A C 1
ATOM 1462 O O . VAL A 1 201 ? -18.492 54.328 18.692 1.00 23.44 202 VAL A O 1
ATOM 1466 N N . ASP A 1 202 ? -19.751 55.521 17.312 1.00 21.24 203 ASP A N 1
ATOM 1467 C CA . ASP A 1 202 ? -18.600 56.093 16.650 1.00 26.03 203 ASP A CA 1
ATOM 1468 C C . ASP A 1 202 ? -18.569 57.615 16.755 1.00 24.54 203 ASP A C 1
ATOM 1469 O O . ASP A 1 202 ? -17.820 58.275 16.057 1.00 21.56 203 ASP A O 1
ATOM 1474 N N . SER A 1 203 ? -19.385 58.178 17.630 1.00 19.45 204 SER A N 1
ATOM 1475 C CA . SER A 1 203 ? -19.397 59.608 17.769 1.00 21.83 204 SER A CA 1
ATOM 1476 C C . SER A 1 203 ? -19.835 59.974 19.146 1.00 21.58 204 SER A C 1
ATOM 1477 O O . SER A 1 203 ? -20.553 59.224 19.789 1.00 22.82 204 SER A O 1
ATOM 1480 N N . LEU A 1 204 ? -19.394 61.131 19.613 1.00 23.06 205 LEU A N 1
ATOM 1481 C CA . LEU A 1 204 ? -19.781 61.576 20.940 1.00 22.38 205 LEU A CA 1
ATOM 1482 C C . LEU A 1 204 ? -21.288 61.844 20.960 1.00 24.22 205 LEU A C 1
ATOM 1483 O O . LEU A 1 204 ? -21.920 61.809 22.030 1.00 24.86 205 LEU A O 1
ATOM 1488 N N . GLU A 1 205 ? -21.856 62.065 19.774 1.00 25.91 206 GLU A N 1
ATOM 1489 C CA . GLU A 1 205 ? -23.289 62.314 19.637 1.00 34.44 206 GLU A CA 1
ATOM 1490 C C . GLU A 1 205 ? -24.081 61.046 19.943 1.00 32.54 206 GLU A C 1
ATOM 1491 O O . GLU A 1 205 ? -25.072 61.083 20.658 1.00 34.40 206 GLU A O 1
ATOM 1497 N N . GLN A 1 206 ? -23.636 59.915 19.412 1.00 30.81 207 GLN A N 1
ATOM 1498 C CA . GLN A 1 206 ? -24.320 58.671 19.697 1.00 28.50 207 GLN A CA 1
ATOM 1499 C C . GLN A 1 206 ? -24.104 58.344 21.163 1.00 24.75 207 GLN A C 1
ATOM 1500 O O . GLN A 1 206 ? -24.997 57.823 21.820 1.00 28.55 207 GLN A O 1
ATOM 1506 N N . LEU A 1 207 ? -22.925 58.661 21.682 1.00 22.77 208 LEU A N 1
ATOM 1507 C CA . LEU A 1 207 ? -22.625 58.373 23.076 1.00 21.53 208 LEU A CA 1
ATOM 1508 C C . LEU A 1 207 ? -23.644 59.035 23.961 1.00 21.97 208 LEU A C 1
ATOM 1509 O O . LEU A 1 207 ? -24.239 58.373 24.788 1.00 20.72 208 LEU A O 1
ATOM 1514 N N . ASP A 1 208 ? -23.843 60.344 23.785 1.00 26.44 209 ASP A N 1
ATOM 1515 C CA . ASP A 1 208 ? -24.800 61.107 24.615 1.00 26.23 209 ASP A CA 1
ATOM 1516 C C . ASP A 1 208 ? -26.196 60.542 24.528 1.00 26.97 209 ASP A C 1
ATOM 1517 O O . ASP A 1 208 ? -26.941 60.600 25.505 1.00 23.85 209 ASP A O 1
ATOM 1522 N N . ALA A 1 209 ? -26.533 60.011 23.352 1.00 25.61 210 ALA A N 1
ATOM 1523 C CA . ALA A 1 209 ? -27.832 59.434 23.106 1.00 26.20 210 ALA A CA 1
ATOM 1524 C C . ALA A 1 209 ? -28.057 58.146 23.873 1.00 27.07 210 ALA A C 1
ATOM 1525 O O . ALA A 1 209 ? -29.119 57.971 24.477 1.00 28.94 210 ALA A O 1
ATOM 1527 N N . VAL A 1 210 ? -27.059 57.261 23.882 1.00 27.27 211 VAL A N 1
ATOM 1528 C CA . VAL A 1 210 ? -27.201 55.976 24.565 1.00 27.96 211 VAL A CA 1
ATOM 1529 C C . VAL A 1 210 ? -26.895 55.910 26.066 1.00 28.53 211 VAL A C 1
ATOM 1530 O O . VAL A 1 210 ? -27.387 55.018 26.765 1.00 29.05 211 VAL A O 1
ATOM 1534 N N . LEU A 1 211 ? -26.115 56.855 26.578 1.00 26.28 212 LEU A N 1
ATOM 1535 C CA . LEU A 1 211 ? -25.758 56.833 27.995 1.00 26.85 212 LEU A CA 1
ATOM 1536 C C . LEU A 1 211 ? -26.957 56.723 28.924 1.00 30.88 212 LEU A C 1
ATOM 1537 O O . LEU A 1 211 ? -26.944 55.931 29.854 1.00 32.92 212 LEU A O 1
ATOM 1542 N N . PRO A 1 212 ? -27.992 57.555 28.723 1.00 33.61 213 PRO A N 1
ATOM 1543 C CA . PRO A 1 212 ? -29.165 57.475 29.597 1.00 34.74 213 PRO A CA 1
ATOM 1544 C C . PRO A 1 212 ? -29.870 56.105 29.587 1.00 37.23 213 PRO A C 1
ATOM 1545 O O . PRO A 1 212 ? -30.439 55.677 30.597 1.00 37.80 213 PRO A O 1
ATOM 1549 N N . GLU A 1 213 ? -29.809 55.420 28.447 1.00 38.57 214 GLU A N 1
ATOM 1550 C CA . GLU A 1 213 ? -30.409 54.094 28.279 1.00 34.85 214 GLU A CA 1
ATOM 1551 C C . GLU A 1 213 ? -29.673 53.084 29.154 1.00 34.31 214 GLU A C 1
ATOM 1552 O O . GLU A 1 213 ? -30.145 51.970 29.375 1.00 34.53 214 GLU A O 1
ATOM 1558 N N . LYS A 1 214 ? -28.491 53.477 29.608 1.00 31.49 215 LYS A N 1
ATOM 1559 C CA . LYS A 1 214 ? -27.661 52.642 30.456 1.00 32.07 215 LYS A CA 1
ATOM 1560 C C . LYS A 1 214 ? -27.378 51.207 29.993 1.00 29.20 215 LYS A C 1
ATOM 1561 O O . LYS A 1 214 ? -27.775 50.249 30.648 1.00 31.46 215 LYS A O 1
ATOM 1567 N N . PRO A 1 215 ? -26.751 51.040 28.823 1.00 23.39 216 PRO A N 1
ATOM 1568 C CA . PRO A 1 215 ? -26.441 49.692 28.367 1.00 22.17 216 PRO A CA 1
ATOM 1569 C C . PRO A 1 215 ? -25.299 49.149 29.246 1.00 23.99 216 PRO A C 1
ATOM 1570 O O . PRO A 1 215 ? -24.674 49.891 30.013 1.00 28.51 216 PRO A O 1
ATOM 1574 N N . GLU A 1 216 ? -25.044 47.856 29.182 1.00 21.06 217 GLU A N 1
ATOM 1575 C CA . GLU A 1 216 ? -23.989 47.272 29.996 1.00 23.40 217 GLU A CA 1
ATOM 1576 C C . GLU A 1 216 ? -22.583 47.777 29.615 1.00 22.06 217 GLU A C 1
ATOM 1577 O O . GLU A 1 216 ? -21.711 47.940 30.465 1.00 19.63 217 GLU A O 1
ATOM 1583 N N . LEU A 1 217 ? -22.383 48.022 28.326 1.00 19.56 218 LEU A N 1
ATOM 1584 C CA . LEU A 1 217 ? -21.086 48.422 27.797 1.00 14.97 218 LEU A CA 1
ATOM 1585 C C . LEU A 1 217 ? -21.253 49.192 26.511 1.00 13.47 218 LEU A C 1
ATOM 1586 O O . LEU A 1 217 ? -22.141 48.895 25.702 1.00 16.46 218 LEU A O 1
ATOM 1591 N N . ILE A 1 218 ? -20.423 50.203 26.336 1.00 16.45 219 ILE A N 1
ATOM 1592 C CA . ILE A 1 218 ? -20.427 51.001 25.120 1.00 17.51 219 ILE A CA 1
ATOM 1593 C C . ILE A 1 218 ? -19.019 50.863 24.549 1.00 18.19 219 ILE A C 1
ATOM 1594 O O . ILE A 1 218 ? -18.027 51.032 25.272 1.00 16.83 219 ILE A O 1
ATOM 1599 N N . LEU A 1 219 ? -18.935 50.497 23.276 1.00 16.92 220 LEU A N 1
ATOM 1600 C CA . LEU A 1 219 ? -17.662 50.361 22.612 1.00 13.69 220 LEU A CA 1
ATOM 1601 C C . LEU A 1 219 ? -17.394 51.651 21.880 1.00 14.61 220 LEU A C 1
ATOM 1602 O O . LEU A 1 219 ? -18.165 52.023 21.007 1.00 18.67 220 LEU A O 1
ATOM 1607 N N . LEU A 1 220 ? -16.318 52.342 22.228 1.00 14.24 221 LEU A N 1
ATOM 1608 C CA . LEU A 1 220 ? -15.958 53.590 21.564 1.00 8.79 221 LEU A CA 1
ATOM 1609 C C . LEU A 1 220 ? -15.234 53.212 20.267 1.00 8.26 221 LEU A C 1
ATOM 1610 O O . LEU A 1 220 ? -14.063 52.851 20.272 1.00 8.09 221 LEU A O 1
ATOM 1615 N N . ASP A 1 221 ? -15.916 53.318 19.146 1.00 11.44 222 ASP A N 1
ATOM 1616 C CA . ASP A 1 221 ? -15.326 52.933 17.887 1.00 14.92 222 ASP A CA 1
ATOM 1617 C C . ASP A 1 221 ? -14.507 54.016 17.223 1.00 20.54 222 ASP A C 1
ATOM 1618 O O . ASP A 1 221 ? -15.057 54.964 16.698 1.00 21.88 222 ASP A O 1
ATOM 1623 N N . ASN A 1 222 ? -13.186 53.829 17.228 1.00 23.32 223 ASN A N 1
ATOM 1624 C CA . ASN A 1 222 ? -12.218 54.734 16.643 1.00 18.79 223 ASN A CA 1
ATOM 1625 C C . ASN A 1 222 ? -12.261 56.130 17.172 1.00 18.34 223 ASN A C 1
ATOM 1626 O O . ASN A 1 222 ? -12.365 57.051 16.397 1.00 25.16 223 ASN A O 1
ATOM 1631 N N . PHE A 1 223 ? -12.172 56.304 18.484 1.00 19.46 224 PHE A N 1
ATOM 1632 C CA . PHE A 1 223 ? -12.168 57.634 19.099 1.00 13.98 224 PHE A CA 1
ATOM 1633 C C . PHE A 1 223 ? -10.714 58.082 19.322 1.00 16.84 224 PHE A C 1
ATOM 1634 O O . PHE A 1 223 ? -9.821 57.275 19.580 1.00 18.73 224 PHE A O 1
ATOM 1642 N N . ALA A 1 224 ? -10.480 59.379 19.195 1.00 16.41 225 ALA A N 1
ATOM 1643 C CA . ALA A 1 224 ? -9.162 59.956 19.438 1.00 14.09 225 ALA A CA 1
ATOM 1644 C C . ALA A 1 224 ? -9.046 59.933 20.938 1.00 15.13 225 ALA A C 1
ATOM 1645 O O . ALA A 1 224 ? -10.068 59.823 21.623 1.00 21.41 225 ALA A O 1
ATOM 1647 N N . VAL A 1 225 ? -7.842 60.111 21.475 1.00 15.03 226 VAL A N 1
ATOM 1648 C CA . VAL A 1 225 ? -7.695 60.108 22.929 1.00 11.06 226 VAL A CA 1
ATOM 1649 C C . VAL A 1 225 ? -8.540 61.203 23.569 1.00 9.72 226 VAL A C 1
ATOM 1650 O O . VAL A 1 225 ? -9.203 60.966 24.561 1.00 16.66 226 VAL A O 1
ATOM 1654 N N . TRP A 1 226 ? -8.585 62.376 22.969 1.00 7.56 227 TRP A N 1
ATOM 1655 C CA . TRP A 1 226 ? -9.345 63.452 23.566 1.00 9.40 227 TRP A CA 1
ATOM 1656 C C . TRP A 1 226 ? -10.834 63.145 23.622 1.00 10.46 227 TRP A C 1
ATOM 1657 O O . TRP A 1 226 ? -11.487 63.490 24.597 1.00 13.39 227 TRP A O 1
ATOM 1668 N N . GLN A 1 227 ? -11.377 62.499 22.592 1.00 8.03 228 GLN A N 1
ATOM 1669 C CA . GLN A 1 227 ? -12.789 62.117 22.618 1.00 10.23 228 GLN A CA 1
ATOM 1670 C C . GLN A 1 227 ? -13.028 61.019 23.637 1.00 12.63 228 GLN A C 1
ATOM 1671 O O . GLN A 1 227 ? -14.133 60.956 24.231 1.00 20.27 228 GLN A O 1
ATOM 1677 N N . THR A 1 228 ? -12.044 60.126 23.818 1.00 8.65 229 THR A N 1
ATOM 1678 C CA . THR A 1 228 ? -12.167 59.054 24.814 1.00 7.48 229 THR A CA 1
ATOM 1679 C C . THR A 1 228 ? -12.202 59.672 26.220 1.00 10.93 229 THR A C 1
ATOM 1680 O O . THR A 1 228 ? -13.007 59.282 27.058 1.00 14.99 229 THR A O 1
ATOM 1684 N N . GLN A 1 229 ? -11.394 60.706 26.444 1.00 10.22 230 GLN A N 1
ATOM 1685 C CA . GLN A 1 229 ? -11.362 61.389 27.732 1.00 11.80 230 GLN A CA 1
ATOM 1686 C C . GLN A 1 229 ? -12.725 61.989 28.003 1.00 14.88 230 GLN A C 1
ATOM 1687 O O . GLN A 1 229 ? -13.288 61.861 29.098 1.00 17.17 230 GLN A O 1
ATOM 1693 N N . THR A 1 230 ? -13.254 62.660 26.987 1.00 16.72 231 THR A N 1
ATOM 1694 C CA . THR A 1 230 ? -14.573 63.288 27.076 1.00 20.33 231 THR A CA 1
ATOM 1695 C C . THR A 1 230 ? -15.636 62.237 27.398 1.00 19.37 231 THR A C 1
ATOM 1696 O O . THR A 1 230 ? -16.417 62.422 28.327 1.00 21.20 231 THR A O 1
ATOM 1700 N N . ALA A 1 231 ? -15.637 61.129 26.649 1.00 17.40 232 ALA A N 1
ATOM 1701 C CA . ALA A 1 231 ? -16.592 60.047 26.867 1.00 16.39 232 ALA A CA 1
ATOM 1702 C C . ALA A 1 231 ? -16.525 59.519 28.305 1.00 17.76 232 ALA A C 1
ATOM 1703 O O . ALA A 1 231 ? -17.555 59.184 28.900 1.00 22.74 232 ALA A O 1
ATOM 1705 N N . VAL A 1 232 ? -15.327 59.403 28.860 1.00 16.25 233 VAL A N 1
ATOM 1706 C CA . VAL A 1 232 ? -15.182 58.960 30.244 1.00 14.83 233 VAL A CA 1
ATOM 1707 C C . VAL A 1 232 ? -15.792 60.014 31.182 1.00 16.67 233 VAL A C 1
ATOM 1708 O O . VAL A 1 232 ? -16.540 59.683 32.095 1.00 16.03 233 VAL A O 1
ATOM 1712 N N . GLN A 1 233 ? -15.486 61.285 30.946 1.00 21.48 234 GLN A N 1
ATOM 1713 C CA . GLN A 1 233 ? -16.045 62.365 31.761 1.00 23.31 234 GLN A CA 1
ATOM 1714 C C . GLN A 1 233 ? -17.585 62.363 31.725 1.00 22.11 234 GLN A C 1
ATOM 1715 O O . GLN A 1 233 ? -18.231 62.427 32.763 1.00 25.67 234 GLN A O 1
ATOM 1721 N N . ARG A 1 234 ? -18.185 62.279 30.544 1.00 19.18 235 ARG A N 1
ATOM 1722 C CA . ARG A 1 234 ? -19.645 62.230 30.452 1.00 17.96 235 ARG A CA 1
ATOM 1723 C C . ARG A 1 234 ? -20.239 60.964 31.101 1.00 22.95 235 ARG A C 1
ATOM 1724 O O . ARG A 1 234 ? -21.269 61.025 31.757 1.00 27.43 235 ARG A O 1
ATOM 1732 N N . ARG A 1 235 ? -19.584 59.820 30.939 1.00 21.13 236 ARG A N 1
ATOM 1733 C CA . ARG A 1 235 ? -20.045 58.573 31.530 1.00 21.43 236 ARG A CA 1
ATOM 1734 C C . ARG A 1 235 ? -20.008 58.690 33.059 1.00 23.42 236 ARG A C 1
ATOM 1735 O O . ARG A 1 235 ? -20.943 58.302 33.737 1.00 26.61 236 ARG A O 1
ATOM 1743 N N . ASP A 1 236 ? -18.894 59.160 33.599 1.00 24.47 237 ASP A N 1
ATOM 1744 C CA . ASP A 1 236 ? -18.731 59.307 35.033 1.00 24.11 237 ASP A CA 1
ATOM 1745 C C . ASP A 1 236 ? -19.777 60.197 35.660 1.00 28.44 237 ASP A C 1
ATOM 1746 O O . ASP A 1 236 ? -20.133 60.008 36.818 1.00 34.75 237 ASP A O 1
ATOM 1751 N N . SER A 1 237 ? -20.255 61.184 34.914 1.00 34.22 238 SER A N 1
ATOM 1752 C CA . SER A 1 237 ? -21.254 62.107 35.440 1.00 36.88 238 SER A CA 1
ATOM 1753 C C . SER A 1 237 ? -22.681 61.699 35.151 1.00 36.52 238 SER A C 1
ATOM 1754 O O . SER A 1 237 ? -23.582 62.014 35.920 1.00 45.06 238 SER A O 1
ATOM 1757 N N . ARG A 1 238 ? -22.895 60.980 34.065 1.00 33.39 239 ARG A N 1
ATOM 1758 C CA . ARG A 1 238 ? -24.251 60.622 33.710 1.00 32.69 239 ARG A CA 1
ATOM 1759 C C . ARG A 1 238 ? -24.701 59.204 33.899 1.00 31.55 239 ARG A C 1
ATOM 1760 O O . ARG A 1 238 ? -25.877 58.984 34.090 1.00 36.53 239 ARG A O 1
ATOM 1768 N N . ALA A 1 239 ? -23.807 58.236 33.753 1.00 30.49 240 ALA A N 1
ATOM 1769 C CA . ALA A 1 239 ? -24.169 56.826 33.915 1.00 23.63 240 ALA A CA 1
ATOM 1770 C C . ALA A 1 239 ? -22.954 56.068 34.403 1.00 23.58 240 ALA A C 1
ATOM 1771 O O . ALA A 1 239 ? -22.367 55.274 33.701 1.00 25.68 240 ALA A O 1
ATOM 1773 N N . PRO A 1 240 ? -22.587 56.282 35.650 1.00 25.11 241 PRO A N 1
ATOM 1774 C CA . PRO A 1 240 ? -21.436 55.652 36.282 1.00 22.64 241 PRO A CA 1
ATOM 1775 C C . PRO A 1 240 ? -21.335 54.124 36.158 1.00 24.84 241 PRO A C 1
ATOM 1776 O O . PRO A 1 240 ? -20.261 53.540 36.342 1.00 28.57 241 PRO A O 1
ATOM 1780 N N . THR A 1 241 ? -22.448 53.475 35.869 1.00 23.97 242 THR A N 1
ATOM 1781 C CA . THR A 1 241 ? -22.468 52.029 35.785 1.00 24.04 242 THR A CA 1
ATOM 1782 C C . THR A 1 241 ? -22.076 51.481 34.435 1.00 25.55 242 THR A C 1
ATOM 1783 O O . THR A 1 241 ? -21.828 50.279 34.321 1.00 31.30 242 THR A O 1
ATOM 1787 N N . VAL A 1 242 ? -22.126 52.330 33.408 1.00 20.50 243 VAL A N 1
ATOM 1788 C CA . VAL A 1 242 ? -21.796 51.935 32.043 1.00 17.43 243 VAL A CA 1
ATOM 1789 C C . VAL A 1 242 ? -20.291 51.788 31.849 1.00 18.40 243 VAL A C 1
ATOM 1790 O O . VAL A 1 242 ? -19.520 52.691 32.177 1.00 20.49 243 VAL A O 1
ATOM 1794 N N . MET A 1 243 ? -19.878 50.610 31.390 1.00 19.21 244 MET A N 1
ATOM 1795 C CA . MET A 1 243 ? -18.478 50.301 31.154 1.00 14.54 244 MET A CA 1
ATOM 1796 C C . MET A 1 243 ? -18.132 50.880 29.817 1.00 12.21 244 MET A C 1
ATOM 1797 O O . MET A 1 243 ? -18.986 51.020 28.951 1.00 12.97 244 MET A O 1
ATOM 1802 N N . LEU A 1 244 ? -16.883 51.257 29.648 1.00 10.56 245 LEU A N 1
ATOM 1803 C CA . LEU A 1 244 ? -16.451 51.849 28.388 1.00 11.32 245 LEU A CA 1
ATOM 1804 C C . LEU A 1 244 ? -15.284 51.028 27.887 1.00 11.00 245 LEU A C 1
ATOM 1805 O O . LEU A 1 244 ? -14.456 50.601 28.686 1.00 13.52 245 LEU A O 1
ATOM 1810 N N . GLU A 1 245 ? -15.245 50.772 26.584 1.00 9.84 246 GLU A N 1
ATOM 1811 C CA . GLU A 1 245 ? -14.172 49.991 25.969 1.00 13.38 246 GLU A CA 1
ATOM 1812 C C . GLU A 1 245 ? -13.691 50.661 24.689 1.00 10.85 246 GLU A C 1
ATOM 1813 O O . GLU A 1 245 ? -14.514 50.964 23.830 1.00 14.84 246 GLU A O 1
ATOM 1819 N N . SER A 1 246 ? -12.382 50.900 24.565 1.00 7.35 247 SER A N 1
ATOM 1820 C CA . SER A 1 246 ? -11.845 51.525 23.358 1.00 10.34 247 SER A CA 1
ATOM 1821 C C . SER A 1 246 ? -11.625 50.457 22.288 1.00 11.25 247 SER A C 1
ATOM 1822 O O . SER A 1 246 ? -11.031 49.426 22.538 1.00 10.28 247 SER A O 1
ATOM 1825 N N . SER A 1 247 ? -12.083 50.711 21.081 1.00 14.91 248 SER A N 1
ATOM 1826 C CA . SER A 1 247 ? -11.908 49.755 20.006 1.00 18.70 248 SER A CA 1
ATOM 1827 C C . SER A 1 247 ? -11.583 50.515 18.715 1.00 21.55 248 SER A C 1
ATOM 1828 O O . SER A 1 247 ? -12.279 51.460 18.363 1.00 23.60 248 SER A O 1
ATOM 1831 N N . GLY A 1 248 ? -10.515 50.139 18.027 1.00 21.86 249 GLY A N 1
ATOM 1832 C CA . GLY A 1 248 ? -10.216 50.841 16.810 1.00 29.73 249 GLY A CA 1
ATOM 1833 C C . GLY A 1 248 ? -8.796 51.289 16.531 1.00 38.93 249 GLY A C 1
ATOM 1834 O O . GLY A 1 248 ? -7.961 50.496 16.052 1.00 47.65 249 GLY A O 1
ATOM 1835 N N . GLY A 1 249 ? -8.504 52.557 16.810 1.00 41.06 250 GLY A N 1
ATOM 1836 C CA . GLY A 1 249 ? -7.179 53.083 16.504 1.00 42.23 250 GLY A CA 1
ATOM 1837 C C . GLY A 1 249 ? -6.124 52.865 17.551 1.00 40.61 250 GLY A C 1
ATOM 1838 O O . GLY A 1 249 ? -5.343 53.771 17.844 1.00 46.80 250 GLY A O 1
ATOM 1839 N N . LEU A 1 250 ? -6.053 51.648 18.072 1.00 38.99 251 LEU A N 1
ATOM 1840 C CA . LEU A 1 250 ? -5.116 51.340 19.132 1.00 32.84 251 LEU A CA 1
ATOM 1841 C C . LEU A 1 250 ? -3.851 50.703 18.629 1.00 32.85 251 LEU A C 1
ATOM 1842 O O . LEU A 1 250 ? -3.873 49.855 17.734 1.00 35.50 251 LEU A O 1
ATOM 1847 N N . SER A 1 251 ? -2.736 51.150 19.185 1.00 27.73 252 SER A N 1
ATOM 1848 C CA . SER A 1 251 ? -1.460 50.575 18.849 1.00 24.15 252 SER A CA 1
ATOM 1849 C C . SER A 1 251 ? -0.802 50.466 20.196 1.00 20.11 252 SER A C 1
ATOM 1850 O O . SER A 1 251 ? -1.231 51.113 21.144 1.00 22.38 252 SER A O 1
ATOM 1853 N N . LEU A 1 252 ? 0.191 49.603 20.302 1.00 19.12 253 LEU A N 1
ATOM 1854 C CA . LEU A 1 252 ? 0.895 49.409 21.546 1.00 13.56 253 LEU A CA 1
ATOM 1855 C C . LEU A 1 252 ? 1.597 50.722 21.955 1.00 17.55 253 LEU A C 1
ATOM 1856 O O . LEU A 1 252 ? 1.732 51.007 23.133 1.00 15.08 253 LEU A O 1
ATOM 1861 N N . GLN A 1 253 ? 1.910 51.593 20.994 1.00 20.55 254 GLN A N 1
ATOM 1862 C CA . GLN A 1 253 ? 2.537 52.883 21.337 1.00 27.07 254 GLN A CA 1
ATOM 1863 C C . GLN A 1 253 ? 1.547 53.857 21.997 1.00 26.59 254 GLN A C 1
ATOM 1864 O O . GLN A 1 253 ? 1.915 54.619 22.898 1.00 26.64 254 GLN A O 1
ATOM 1870 N N . THR A 1 254 ? 0.290 53.803 21.562 1.00 25.11 255 THR A N 1
ATOM 1871 C CA . THR A 1 254 ? -0.770 54.644 22.108 1.00 19.53 255 THR A CA 1
ATOM 1872 C C . THR A 1 254 ? -1.559 54.017 23.276 1.00 16.92 255 THR A C 1
ATOM 1873 O O . THR A 1 254 ? -2.297 54.728 23.988 1.00 19.80 255 THR A O 1
ATOM 1877 N N . ALA A 1 255 ? -1.302 52.743 23.579 1.00 13.71 256 ALA A N 1
ATOM 1878 C CA . ALA A 1 255 ? -2.052 52.047 24.626 1.00 13.57 256 ALA A CA 1
ATOM 1879 C C . ALA A 1 255 ? -2.201 52.765 25.966 1.00 16.87 256 ALA A C 1
ATOM 1880 O O . ALA A 1 255 ? -3.323 52.975 26.439 1.00 20.72 256 ALA A O 1
ATOM 1882 N N . ALA A 1 256 ? -1.088 53.182 26.557 1.00 17.64 257 ALA A N 1
ATOM 1883 C CA . ALA A 1 256 ? -1.106 53.847 27.859 1.00 14.67 257 ALA A CA 1
ATOM 1884 C C . ALA A 1 256 ? -1.864 55.166 27.845 1.00 16.65 257 ALA A C 1
ATOM 1885 O O . ALA A 1 256 ? -2.503 55.541 28.803 1.00 18.73 257 ALA A O 1
ATOM 1887 N N . THR A 1 257 ? -1.776 55.878 26.741 1.00 22.13 258 THR A N 1
ATOM 1888 C CA . THR A 1 257 ? -2.460 57.141 26.587 1.00 22.85 258 THR A CA 1
ATOM 1889 C C . THR A 1 257 ? -3.950 56.917 26.664 1.00 17.89 258 THR A C 1
ATOM 1890 O O . THR A 1 257 ? -4.653 57.611 27.373 1.00 18.42 258 THR A O 1
ATOM 1894 N N . TYR A 1 258 ? -4.443 55.970 25.889 1.00 17.60 259 TYR A N 1
ATOM 1895 C CA . TYR A 1 258 ? -5.866 55.689 25.931 1.00 17.04 259 TYR A CA 1
ATOM 1896 C C . TYR A 1 258 ? -6.249 55.219 27.323 1.00 16.03 259 TYR A C 1
ATOM 1897 O O . TYR A 1 258 ? -7.210 55.704 27.901 1.00 15.86 259 TYR A O 1
ATOM 1906 N N . ALA A 1 259 ? -5.449 54.321 27.874 1.00 11.29 260 ALA A N 1
ATOM 1907 C CA . ALA A 1 259 ? -5.714 53.777 29.191 1.00 13.00 260 ALA A CA 1
ATOM 1908 C C . ALA A 1 259 ? -5.788 54.861 30.244 1.00 10.06 260 ALA A C 1
ATOM 1909 O O . ALA A 1 259 ? -6.615 54.814 31.138 1.00 9.03 260 ALA A O 1
ATOM 1911 N N . GLU A 1 260 ? -4.936 55.858 30.119 1.00 13.39 261 GLU A N 1
ATOM 1912 C CA . GLU A 1 260 ? -4.912 56.922 31.080 1.00 17.18 261 GLU A CA 1
ATOM 1913 C C . GLU A 1 260 ? -6.179 57.749 31.124 1.00 21.16 261 GLU A C 1
ATOM 1914 O O . GLU A 1 260 ? -6.437 58.434 32.130 1.00 26.25 261 GLU A O 1
ATOM 1920 N N . THR A 1 261 ? -6.996 57.670 30.072 1.00 19.95 262 THR A N 1
ATOM 1921 C CA . THR A 1 261 ? -8.250 58.422 30.038 1.00 16.74 262 THR A CA 1
ATOM 1922 C C . THR A 1 261 ? -9.229 57.838 31.037 1.00 16.17 262 THR A C 1
ATOM 1923 O O . THR A 1 261 ? -10.243 58.460 31.349 1.00 16.45 262 THR A O 1
ATOM 1927 N N . GLY A 1 262 ? -8.940 56.633 31.522 1.00 15.45 263 GLY A N 1
ATOM 1928 C CA . GLY A 1 262 ? -9.848 55.989 32.452 1.00 11.39 263 GLY A CA 1
ATOM 1929 C C . GLY A 1 262 ? -10.781 54.933 31.851 1.00 14.29 263 GLY A C 1
ATOM 1930 O O . GLY A 1 262 ? -11.555 54.357 32.598 1.00 19.02 263 GLY A O 1
ATOM 1931 N N . VAL A 1 263 ? -10.776 54.673 30.533 1.00 15.93 264 VAL A N 1
ATOM 1932 C CA . VAL A 1 263 ? -11.640 53.609 30.004 1.00 13.78 264 VAL A CA 1
ATOM 1933 C C . VAL A 1 263 ? -11.385 52.332 30.778 1.00 14.36 264 VAL A C 1
ATOM 1934 O O . VAL A 1 263 ? -10.296 52.126 31.321 1.00 17.52 264 VAL A O 1
ATOM 1938 N N . ASP A 1 264 ? -12.374 51.456 30.790 1.00 13.22 265 ASP A N 1
ATOM 1939 C CA . ASP A 1 264 ? -12.281 50.209 31.513 1.00 12.42 265 ASP A CA 1
ATOM 1940 C C . ASP A 1 264 ? -11.557 49.099 30.771 1.00 13.86 265 ASP A C 1
ATOM 1941 O O . ASP A 1 264 ? -10.821 48.346 31.384 1.00 19.45 265 ASP A O 1
ATOM 1946 N N . TYR A 1 265 ? -11.677 49.068 29.450 1.00 9.95 266 TYR A N 1
ATOM 1947 C CA . TYR A 1 265 ? -11.068 48.027 28.640 1.00 11.34 266 TYR A CA 1
ATOM 1948 C C . TYR A 1 265 ? -10.513 48.503 27.326 1.00 8.76 266 TYR A C 1
ATOM 1949 O O . TYR A 1 265 ? -10.946 49.505 26.788 1.00 12.50 266 TYR A O 1
ATOM 1958 N N . LEU A 1 266 ? -9.584 47.737 26.778 1.00 11.55 267 LEU A N 1
ATOM 1959 C CA . LEU A 1 266 ? -9.028 48.031 25.468 1.00 6.36 267 LEU A CA 1
ATOM 1960 C C . LEU A 1 266 ? -9.292 46.757 24.722 1.00 10.26 267 LEU A C 1
ATOM 1961 O O . LEU A 1 266 ? -8.915 45.673 25.182 1.00 8.85 267 LEU A O 1
ATOM 1966 N N . ALA A 1 267 ? -10.102 46.855 23.678 1.00 10.98 268 ALA A N 1
ATOM 1967 C CA . ALA A 1 267 ? -10.396 45.712 22.827 1.00 8.30 268 ALA A CA 1
ATOM 1968 C C . ALA A 1 267 ? -9.274 45.630 21.786 1.00 12.13 268 ALA A C 1
ATOM 1969 O O . ALA A 1 267 ? -9.180 46.502 20.919 1.00 14.41 268 ALA A O 1
ATOM 1971 N N . VAL A 1 268 ? -8.469 44.565 21.812 1.00 12.48 269 VAL A N 1
ATOM 1972 C CA . VAL A 1 268 ? -7.361 44.432 20.874 1.00 7.58 269 VAL A CA 1
ATOM 1973 C C . VAL A 1 268 ? -7.562 43.251 19.960 1.00 8.32 269 VAL A C 1
ATOM 1974 O O . VAL A 1 268 ? -7.381 42.120 20.364 1.00 13.25 269 VAL A O 1
ATOM 1978 N N . GLY A 1 269 ? -7.907 43.496 18.710 1.00 6.36 270 GLY A N 1
ATOM 1979 C CA . GLY A 1 269 ? -8.123 42.379 17.810 1.00 9.74 270 GLY A CA 1
ATOM 1980 C C . GLY A 1 269 ? -6.817 41.750 17.375 1.00 11.69 270 GLY A C 1
ATOM 1981 O O . GLY A 1 269 ? -6.737 40.563 17.101 1.00 15.43 270 GLY A O 1
ATOM 1982 N N . ALA A 1 270 ? -5.769 42.556 17.360 1.00 9.51 271 ALA A N 1
ATOM 1983 C CA . ALA A 1 270 ? -4.454 42.116 16.919 1.00 8.26 271 ALA A CA 1
ATOM 1984 C C . ALA A 1 270 ? -3.868 40.982 17.739 1.00 8.23 271 ALA A C 1
ATOM 1985 O O . ALA A 1 270 ? -2.931 40.319 17.328 1.00 7.59 271 ALA A O 1
ATOM 1987 N N . LEU A 1 271 ? -4.345 40.844 18.953 1.00 5.93 272 LEU A N 1
ATOM 1988 C CA . LEU A 1 271 ? -3.895 39.777 19.793 1.00 5.53 272 LEU A CA 1
ATOM 1989 C C . LEU A 1 271 ? -4.164 38.425 19.114 1.00 10.20 272 LEU A C 1
ATOM 1990 O O . LEU A 1 271 ? -3.343 37.513 19.206 1.00 9.44 272 LEU A O 1
ATOM 1995 N N . THR A 1 272 ? -5.295 38.317 18.408 1.00 12.68 273 THR A N 1
ATOM 1996 C CA . THR A 1 272 ? -5.696 37.060 17.750 1.00 10.85 273 THR A CA 1
ATOM 1997 C C . THR A 1 272 ? -5.599 37.015 16.221 1.00 9.74 273 THR A C 1
ATOM 1998 O O . THR A 1 272 ? -5.531 35.920 15.649 1.00 11.60 273 THR A O 1
ATOM 2002 N N . HIS A 1 273 ? -5.800 38.157 15.555 1.00 11.58 274 HIS A N 1
ATOM 2003 C CA . HIS A 1 273 ? -5.599 38.210 14.094 1.00 15.32 274 HIS A CA 1
ATOM 2004 C C . HIS A 1 273 ? -4.175 38.772 14.084 1.00 16.36 274 HIS A C 1
ATOM 2005 O O . HIS A 1 273 ? -3.719 39.254 15.114 1.00 29.80 274 HIS A O 1
ATOM 2012 N N . SER A 1 274 ? -3.416 38.714 13.032 1.00 8.89 275 SER A N 1
ATOM 2013 C CA . SER A 1 274 ? -2.057 39.293 13.213 1.00 14.94 275 SER A CA 1
ATOM 2014 C C . SER A 1 274 ? -1.169 38.775 14.355 1.00 12.51 275 SER A C 1
ATOM 2015 O O . SER A 1 274 ? -0.628 39.592 15.090 1.00 19.09 275 SER A O 1
ATOM 2018 N N . VAL A 1 275 ? -0.979 37.464 14.526 1.00 14.38 276 VAL A N 1
ATOM 2019 C CA . VAL A 1 275 ? -0.077 36.997 15.602 1.00 5.46 276 VAL A CA 1
ATOM 2020 C C . VAL A 1 275 ? 1.298 36.556 15.080 1.00 13.04 276 VAL A C 1
ATOM 2021 O O . VAL A 1 275 ? 1.391 35.942 14.014 1.00 16.37 276 VAL A O 1
ATOM 2025 N N . ARG A 1 276 ? 2.358 36.866 15.839 1.00 11.92 277 ARG A N 1
ATOM 2026 C CA . ARG A 1 276 ? 3.729 36.518 15.471 1.00 13.00 277 ARG A CA 1
ATOM 2027 C C . ARG A 1 276 ? 4.146 35.334 16.309 1.00 12.35 277 ARG A C 1
ATOM 2028 O O . ARG A 1 276 ? 4.067 35.367 17.519 1.00 10.88 277 ARG A O 1
ATOM 2036 N N . VAL A 1 277 ? 4.588 34.275 15.667 1.00 10.05 278 VAL A N 1
ATOM 2037 C CA . VAL A 1 277 ? 4.939 33.082 16.408 1.00 12.33 278 VAL A CA 1
ATOM 2038 C C . VAL A 1 277 ? 6.090 33.243 17.439 1.00 15.99 278 VAL A C 1
ATOM 2039 O O . VAL A 1 277 ? 6.963 34.102 17.265 1.00 16.89 278 VAL A O 1
ATOM 2043 N N . LEU A 1 278 ? 6.040 32.499 18.553 1.00 12.01 279 LEU A N 1
ATOM 2044 C CA . LEU A 1 278 ? 7.156 32.527 19.483 1.00 10.98 279 LEU A CA 1
ATOM 2045 C C . LEU A 1 278 ? 7.996 31.363 18.981 1.00 13.01 279 LEU A C 1
ATOM 2046 O O . LEU A 1 278 ? 7.524 30.230 18.933 1.00 18.76 279 LEU A O 1
ATOM 2051 N N . ASP A 1 279 ? 9.190 31.651 18.501 1.00 13.98 280 ASP A N 1
ATOM 2052 C CA . ASP A 1 279 ? 10.071 30.636 17.947 1.00 13.54 280 ASP A CA 1
ATOM 2053 C C . ASP A 1 279 ? 10.567 29.698 19.036 1.00 13.90 280 ASP A C 1
ATOM 2054 O O . ASP A 1 279 ? 11.302 30.104 19.932 1.00 16.78 280 ASP A O 1
ATOM 2059 N N . ILE A 1 280 ? 10.181 28.433 18.921 1.00 14.70 281 ILE A N 1
ATOM 2060 C CA . ILE A 1 280 ? 10.505 27.381 19.864 1.00 8.90 281 ILE A CA 1
ATOM 2061 C C . ILE A 1 280 ? 10.935 26.165 19.068 1.00 11.24 281 ILE A C 1
ATOM 2062 O O . ILE A 1 280 ? 10.335 25.852 18.041 1.00 15.20 281 ILE A O 1
ATOM 2067 N N . GLY A 1 281 ? 11.958 25.458 19.524 1.00 10.32 282 GLY A N 1
ATOM 2068 C CA . GLY A 1 281 ? 12.387 24.272 18.801 1.00 12.91 282 GLY A CA 1
ATOM 2069 C C . GLY A 1 281 ? 12.426 23.064 19.719 1.00 18.17 282 GLY A C 1
ATOM 2070 O O . GLY A 1 281 ? 12.335 23.215 20.941 1.00 16.56 282 GLY A O 1
ATOM 2071 N N . LEU A 1 282 ? 12.482 21.865 19.127 1.00 22.52 283 LEU A N 1
ATOM 2072 C CA . LEU A 1 282 ? 12.576 20.593 19.869 1.00 17.01 283 LEU A CA 1
ATOM 2073 C C . LEU A 1 282 ? 14.034 20.183 19.717 1.00 20.71 283 LEU A C 1
ATOM 2074 O O . LEU A 1 282 ? 14.482 19.862 18.622 1.00 22.82 283 LEU A O 1
ATOM 2079 N N . ASP A 1 283 ? 14.797 20.276 20.794 1.00 24.86 284 ASP A N 1
ATOM 2080 C CA . ASP A 1 283 ? 16.200 19.917 20.749 1.00 26.13 284 ASP A CA 1
ATOM 2081 C C . ASP A 1 283 ? 16.427 18.543 21.334 1.00 28.28 284 ASP A C 1
ATOM 2082 O O . ASP A 1 283 ? 16.026 18.268 22.451 1.00 30.29 284 ASP A O 1
ATOM 2087 N N . MET A 1 284 ? 17.031 17.675 20.539 1.00 32.41 285 MET A N 1
ATOM 2088 C CA . MET A 1 284 ? 17.320 16.309 20.929 1.00 35.87 285 MET A CA 1
ATOM 2089 C C . MET A 1 284 ? 18.813 16.080 20.947 1.00 42.63 285 MET A C 1
ATOM 2090 O O . MET A 1 284 ? 19.548 17.087 20.801 1.00 49.03 285 MET A O 1
ATOM 2096 N N . GLY B 1 1 ? -9.863 28.507 -8.646 1.00 63.33 502 GLY B N 1
ATOM 2097 C CA . GLY B 1 1 ? -8.552 28.698 -7.947 1.00 59.64 502 GLY B CA 1
ATOM 2098 C C . GLY B 1 1 ? -8.350 27.614 -6.906 1.00 58.66 502 GLY B C 1
ATOM 2099 O O . GLY B 1 1 ? -7.272 27.008 -6.805 1.00 58.07 502 GLY B O 1
ATOM 2100 N N . LEU B 1 2 ? -9.400 27.380 -6.121 1.00 54.36 503 LEU B N 1
ATOM 2101 C CA . LEU B 1 2 ? -9.361 26.366 -5.085 1.00 50.08 503 LEU B CA 1
ATOM 2102 C C . LEU B 1 2 ? -9.392 25.000 -5.750 1.00 49.10 503 LEU B C 1
ATOM 2103 O O . LEU B 1 2 ? -10.128 24.795 -6.698 1.00 53.44 503 LEU B O 1
ATOM 2108 N N . SER B 1 3 ? -8.566 24.081 -5.285 1.00 48.31 504 SER B N 1
ATOM 2109 C CA . SER B 1 3 ? -8.549 22.746 -5.845 1.00 46.28 504 SER B CA 1
ATOM 2110 C C . SER B 1 3 ? -9.634 21.969 -5.105 1.00 48.53 504 SER B C 1
ATOM 2111 O O . SER B 1 3 ? -10.391 22.547 -4.310 1.00 48.05 504 SER B O 1
ATOM 2114 N N . ASP B 1 4 ? -9.689 20.663 -5.342 1.00 47.66 505 ASP B N 1
ATOM 2115 C CA . ASP B 1 4 ? -10.673 19.789 -4.709 1.00 49.29 505 ASP B CA 1
ATOM 2116 C C . ASP B 1 4 ? -10.415 19.786 -3.209 1.00 47.24 505 ASP B C 1
ATOM 2117 O O . ASP B 1 4 ? -11.298 20.029 -2.399 1.00 48.75 505 ASP B O 1
ATOM 2122 N N . TRP B 1 5 ? -9.171 19.471 -2.883 1.00 44.55 506 TRP B N 1
ATOM 2123 C CA . TRP B 1 5 ? -8.653 19.380 -1.536 1.00 44.59 506 TRP B CA 1
ATOM 2124 C C . TRP B 1 5 ? -8.811 20.688 -0.770 1.00 43.57 506 TRP B C 1
ATOM 2125 O O . TRP B 1 5 ? -9.158 20.684 0.413 1.00 43.36 506 TRP B O 1
ATOM 2136 N N . GLU B 1 6 ? -8.562 21.802 -1.452 1.00 39.03 507 GLU B N 1
ATOM 2137 C CA . GLU B 1 6 ? -8.664 23.134 -0.866 1.00 31.41 507 GLU B CA 1
ATOM 2138 C C . GLU B 1 6 ? -10.093 23.555 -0.591 1.00 31.52 507 GLU B C 1
ATOM 2139 O O . GLU B 1 6 ? -10.373 24.191 0.441 1.00 29.28 507 GLU B O 1
ATOM 2145 N N . LEU B 1 7 ? -10.979 23.230 -1.535 1.00 27.94 508 LEU B N 1
ATOM 2146 C CA . LEU B 1 7 ? -12.392 23.550 -1.425 1.00 24.85 508 LEU B CA 1
ATOM 2147 C C . LEU B 1 7 ? -12.949 22.781 -0.223 1.00 26.38 508 LEU B C 1
ATOM 2148 O O . LEU B 1 7 ? -13.775 23.298 0.527 1.00 30.14 508 LEU B O 1
ATOM 2153 N N . ALA B 1 8 ? -12.468 21.560 -0.012 1.00 22.11 509 ALA B N 1
ATOM 2154 C CA . ALA B 1 8 ? -12.939 20.757 1.119 1.00 23.43 509 ALA B CA 1
ATOM 2155 C C . ALA B 1 8 ? -12.449 21.371 2.411 1.00 16.97 509 ALA B C 1
ATOM 2156 O O . ALA B 1 8 ? -13.197 21.550 3.351 1.00 21.11 509 ALA B O 1
ATOM 2158 N N . ALA B 1 9 ? -11.170 21.699 2.426 1.00 18.80 510 ALA B N 1
ATOM 2159 C CA . ALA B 1 9 ? -10.522 22.334 3.557 1.00 11.99 510 ALA B CA 1
ATOM 2160 C C . ALA B 1 9 ? -11.276 23.615 3.890 1.00 10.88 510 ALA B C 1
ATOM 2161 O O . ALA B 1 9 ? -11.626 23.856 5.052 1.00 10.72 510 ALA B O 1
ATOM 2163 N N . ALA B 1 10 ? -11.547 24.413 2.865 1.00 9.36 511 ALA B N 1
ATOM 2164 C CA . ALA B 1 10 ? -12.287 25.662 3.026 1.00 10.13 511 ALA B CA 1
ATOM 2165 C C . ALA B 1 10 ? -13.657 25.419 3.660 1.00 14.20 511 ALA B C 1
ATOM 2166 O O . ALA B 1 10 ? -13.980 26.002 4.680 1.00 16.37 511 ALA B O 1
ATOM 2168 N N . ARG B 1 11 ? -14.442 24.499 3.119 1.00 17.66 512 ARG B N 1
ATOM 2169 C CA . ARG B 1 11 ? -15.762 24.248 3.690 1.00 20.48 512 ARG B CA 1
ATOM 2170 C C . ARG B 1 11 ? -15.687 23.822 5.150 1.00 22.21 512 ARG B C 1
ATOM 2171 O O . ARG B 1 11 ? -16.534 24.198 5.963 1.00 23.72 512 ARG B O 1
ATOM 2179 N N . ALA B 1 12 ? -14.672 23.031 5.480 1.00 22.24 513 ALA B N 1
ATOM 2180 C CA . ALA B 1 12 ? -14.488 22.553 6.843 1.00 17.13 513 ALA B CA 1
ATOM 2181 C C . ALA B 1 12 ? -14.128 23.712 7.773 1.00 17.08 513 ALA B C 1
ATOM 2182 O O . ALA B 1 12 ? -14.651 23.812 8.893 1.00 17.32 513 ALA B O 1
ATOM 2184 N N . ALA B 1 13 ? -13.272 24.611 7.295 1.00 15.76 514 ALA B N 1
ATOM 2185 C CA . ALA B 1 13 ? -12.869 25.775 8.088 1.00 14.44 514 ALA B CA 1
ATOM 2186 C C . ALA B 1 13 ? -14.048 26.700 8.310 1.00 13.25 514 ALA B C 1
ATOM 2187 O O . ALA B 1 13 ? -14.276 27.104 9.441 1.00 16.98 514 ALA B O 1
ATOM 2189 N N . ILE B 1 14 ? -14.787 27.057 7.251 1.00 10.69 515 ILE B N 1
ATOM 2190 C CA . ILE B 1 14 ? -15.935 27.947 7.431 1.00 12.46 515 ILE B CA 1
ATOM 2191 C C . ILE B 1 14 ? -16.964 27.264 8.367 1.00 17.55 515 ILE B C 1
ATOM 2192 O O . ILE B 1 14 ? -17.511 27.884 9.292 1.00 19.38 515 ILE B O 1
ATOM 2197 N N . ALA B 1 15 ? -17.175 25.972 8.174 1.00 16.53 516 ALA B N 1
ATOM 2198 C CA . ALA B 1 15 ? -18.089 25.241 9.022 1.00 16.06 516 ALA B CA 1
ATOM 2199 C C . ALA B 1 15 ? -17.654 25.406 10.470 1.00 17.01 516 ALA B C 1
ATOM 2200 O O . ALA B 1 15 ? -18.470 25.726 11.319 1.00 23.56 516 ALA B O 1
ATOM 2202 N N . ARG B 1 16 ? -16.366 25.222 10.757 1.00 21.40 517 ARG B N 1
ATOM 2203 C CA . ARG B 1 16 ? -15.850 25.378 12.129 1.00 15.03 517 ARG B CA 1
ATOM 2204 C C . ARG B 1 16 ? -16.014 26.809 12.653 1.00 15.88 517 ARG B C 1
ATOM 2205 O O . ARG B 1 16 ? -16.359 27.026 13.831 1.00 11.56 517 ARG B O 1
ATOM 2213 N N . GLY B 1 17 ? -15.763 27.797 11.796 1.00 11.38 518 GLY B N 1
ATOM 2214 C CA . GLY B 1 17 ? -15.925 29.173 12.240 1.00 11.16 518 GLY B CA 1
ATOM 2215 C C . GLY B 1 17 ? -17.358 29.490 12.646 1.00 14.70 518 GLY B C 1
ATOM 2216 O O . GLY B 1 17 ? -17.599 30.130 13.688 1.00 18.19 518 GLY B O 1
ATOM 2217 N N . LEU B 1 18 ? -18.318 29.059 11.825 1.00 17.41 519 LEU B N 1
ATOM 2218 C CA . LEU B 1 18 ? -19.745 29.283 12.090 1.00 15.63 519 LEU B CA 1
ATOM 2219 C C . LEU B 1 18 ? -20.200 28.564 13.342 1.00 15.96 519 LEU B C 1
ATOM 2220 O O . LEU B 1 18 ? -21.011 29.103 14.105 1.00 15.89 519 LEU B O 1
ATOM 2225 N N . ASP B 1 19 ? -19.694 27.353 13.562 1.00 15.86 520 ASP B N 1
ATOM 2226 C CA . ASP B 1 19 ? -20.083 26.632 14.756 1.00 17.33 520 ASP B CA 1
ATOM 2227 C C . ASP B 1 19 ? -19.565 27.344 15.993 1.00 15.86 520 ASP B C 1
ATOM 2228 O O . ASP B 1 19 ? -20.254 27.437 16.986 1.00 16.04 520 ASP B O 1
ATOM 2233 N N . GLU B 1 20 ? -18.379 27.918 15.918 1.00 15.18 521 GLU B N 1
ATOM 2234 C CA . GLU B 1 20 ? -17.868 28.631 17.065 1.00 14.34 521 GLU B CA 1
ATOM 2235 C C . GLU B 1 20 ? -18.729 29.822 17.358 1.00 16.40 521 GLU B C 1
ATOM 2236 O O . GLU B 1 20 ? -18.938 30.194 18.523 1.00 22.70 521 GLU B O 1
ATOM 2242 N N . ASP B 1 21 ? -19.234 30.426 16.299 1.00 13.57 522 ASP B N 1
ATOM 2243 C CA . ASP B 1 21 ? -20.040 31.635 16.426 1.00 16.63 522 ASP B CA 1
ATOM 2244 C C . ASP B 1 21 ? -21.489 31.428 16.797 1.00 19.32 522 ASP B C 1
ATOM 2245 O O . ASP B 1 21 ? -22.107 32.332 17.351 1.00 19.45 522 ASP B O 1
ATOM 2250 N N . LEU B 1 22 ? -22.035 30.267 16.435 1.00 22.01 523 LEU B N 1
ATOM 2251 C CA . LEU B 1 22 ? -23.426 29.960 16.677 1.00 23.83 523 LEU B CA 1
ATOM 2252 C C . LEU B 1 22 ? -23.670 28.986 17.780 1.00 28.78 523 LEU B C 1
ATOM 2253 O O . LEU B 1 22 ? -24.813 28.650 18.052 1.00 36.73 523 LEU B O 1
ATOM 2258 N N . ARG B 1 23 ? -22.608 28.550 18.430 1.00 31.42 524 ARG B N 1
ATOM 2259 C CA . ARG B 1 23 ? -22.694 27.604 19.530 1.00 34.93 524 ARG B CA 1
ATOM 2260 C C . ARG B 1 23 ? -23.487 28.126 20.743 1.00 38.19 524 ARG B C 1
ATOM 2261 O O . ARG B 1 23 ? -24.053 27.321 21.504 1.00 41.22 524 ARG B O 1
ATOM 2269 N N . TYR B 1 24 ? -23.519 29.449 20.942 1.00 34.74 525 TYR B N 1
ATOM 2270 C CA . TYR B 1 24 ? -24.196 30.023 22.107 1.00 35.98 525 TYR B CA 1
ATOM 2271 C C . TYR B 1 24 ? -25.540 30.618 21.806 1.00 38.26 525 TYR B C 1
ATOM 2272 O O . TYR B 1 24 ? -26.124 31.302 22.642 1.00 43.98 525 TYR B O 1
ATOM 2281 N N . GLY B 1 25 ? -26.030 30.386 20.608 1.00 37.09 526 GLY B N 1
ATOM 2282 C CA . GLY B 1 25 ? -27.317 30.928 20.251 1.00 36.33 526 GLY B CA 1
ATOM 2283 C C . GLY B 1 25 ? -27.204 31.851 19.062 1.00 36.35 526 GLY B C 1
ATOM 2284 O O . GLY B 1 25 ? -26.115 32.325 18.712 1.00 35.24 526 GLY B O 1
ATOM 2285 N N . PRO B 1 26 ? -28.343 32.169 18.448 1.00 37.23 527 PRO B N 1
ATOM 2286 C CA . PRO B 1 26 ? -28.356 33.051 17.284 1.00 35.05 527 PRO B CA 1
ATOM 2287 C C . PRO B 1 26 ? -28.076 34.494 17.631 1.00 31.86 527 PRO B C 1
ATOM 2288 O O . PRO B 1 26 ? -28.018 34.883 18.796 1.00 32.98 527 PRO B O 1
ATOM 2292 N N . ASP B 1 27 ? -27.947 35.301 16.600 1.00 30.73 528 ASP B N 1
ATOM 2293 C CA . ASP B 1 27 ? -27.663 36.694 16.808 1.00 30.59 528 ASP B CA 1
ATOM 2294 C C . ASP B 1 27 ? -28.954 37.377 17.221 1.00 28.29 528 ASP B C 1
ATOM 2295 O O . ASP B 1 27 ? -29.673 37.963 16.411 1.00 26.66 528 ASP B O 1
ATOM 2300 N N . VAL B 1 28 ? -29.237 37.294 18.501 1.00 23.91 529 VAL B N 1
ATOM 2301 C CA . VAL B 1 28 ? -30.444 37.871 19.048 1.00 29.46 529 VAL B CA 1
ATOM 2302 C C . VAL B 1 28 ? -30.711 39.309 18.640 1.00 29.53 529 VAL B C 1
ATOM 2303 O O . VAL B 1 28 ? -31.855 39.698 18.437 1.00 30.65 529 VAL B O 1
ATOM 2307 N N . THR B 1 29 ? -29.661 40.097 18.484 1.00 32.40 530 THR B N 1
ATOM 2308 C CA . THR B 1 29 ? -29.864 41.493 18.133 1.00 31.96 530 THR B CA 1
ATOM 2309 C C . THR B 1 29 ? -30.308 41.748 16.683 1.00 30.12 530 THR B C 1
ATOM 2310 O O . THR B 1 29 ? -31.082 42.674 16.430 1.00 25.85 530 THR B O 1
ATOM 2314 N N . THR B 1 30 ? -29.850 40.944 15.726 1.00 31.94 531 THR B N 1
ATOM 2315 C CA . THR B 1 30 ? -30.317 41.160 14.359 1.00 33.83 531 THR B CA 1
ATOM 2316 C C . THR B 1 30 ? -31.706 40.566 14.237 1.00 30.74 531 THR B C 1
ATOM 2317 O O . THR B 1 30 ? -32.486 41.019 13.433 1.00 31.28 531 THR B O 1
ATOM 2321 N N . LEU B 1 31 ? -31.992 39.536 15.026 1.00 32.10 532 LEU B N 1
ATOM 2322 C CA . LEU B 1 31 ? -33.316 38.922 15.032 1.00 31.06 532 LEU B CA 1
ATOM 2323 C C . LEU B 1 31 ? -34.318 39.970 15.518 1.00 32.60 532 LEU B C 1
ATOM 2324 O O . LEU B 1 31 ? -35.377 40.151 14.928 1.00 32.96 532 LEU B O 1
ATOM 2329 N N . ALA B 1 32 ? -33.945 40.693 16.571 1.00 32.67 533 ALA B N 1
ATOM 2330 C CA . ALA B 1 32 ? -34.787 41.727 17.147 1.00 28.86 533 ALA B CA 1
ATOM 2331 C C . ALA B 1 32 ? -34.882 43.010 16.335 1.00 30.56 533 ALA B C 1
ATOM 2332 O O . ALA B 1 32 ? -35.920 43.661 16.368 1.00 36.42 533 ALA B O 1
ATOM 2334 N N . THR B 1 33 ? -33.833 43.377 15.599 1.00 31.82 534 THR B N 1
ATOM 2335 C CA . THR B 1 33 ? -33.862 44.629 14.830 1.00 30.84 534 THR B CA 1
ATOM 2336 C C . THR B 1 33 ? -34.161 44.554 13.329 1.00 32.22 534 THR B C 1
ATOM 2337 O O . THR B 1 33 ? -34.754 45.484 12.759 1.00 31.66 534 THR B O 1
ATOM 2341 N N . VAL B 1 34 ? -33.767 43.452 12.693 1.00 30.53 535 VAL B N 1
ATOM 2342 C CA . VAL B 1 34 ? -33.972 43.279 11.254 1.00 25.90 535 VAL B CA 1
ATOM 2343 C C . VAL B 1 34 ? -34.874 42.108 10.839 1.00 25.88 535 VAL B C 1
ATOM 2344 O O . VAL B 1 34 ? -34.704 40.948 11.240 1.00 24.92 535 VAL B O 1
ATOM 2348 N N . PRO B 1 35 ? -35.904 42.426 10.069 1.00 22.86 536 PRO B N 1
ATOM 2349 C CA . PRO B 1 35 ? -36.856 41.442 9.581 1.00 23.13 536 PRO B CA 1
ATOM 2350 C C . PRO B 1 35 ? -36.233 40.422 8.618 1.00 23.72 536 PRO B C 1
ATOM 2351 O O . PRO B 1 35 ? -35.304 40.724 7.866 1.00 24.41 536 PRO B O 1
ATOM 2355 N N . ALA B 1 36 ? -36.758 39.209 8.659 1.00 22.65 537 ALA B N 1
ATOM 2356 C CA . ALA B 1 36 ? -36.305 38.134 7.795 1.00 25.51 537 ALA B CA 1
ATOM 2357 C C . ALA B 1 36 ? -36.386 38.490 6.295 1.00 25.98 537 ALA B C 1
ATOM 2358 O O . ALA B 1 36 ? -35.567 38.030 5.486 1.00 26.36 537 ALA B O 1
ATOM 2360 N N . SER B 1 37 ? -37.375 39.294 5.922 1.00 24.64 538 SER B N 1
ATOM 2361 C CA . SER B 1 37 ? -37.531 39.685 4.536 1.00 26.78 538 SER B CA 1
ATOM 2362 C C . SER B 1 37 ? -36.527 40.746 4.066 1.00 27.07 538 SER B C 1
ATOM 2363 O O . SER B 1 37 ? -36.446 41.027 2.869 1.00 29.97 538 SER B O 1
ATOM 2366 N N . ALA B 1 38 ? -35.758 41.319 4.990 1.00 25.64 539 ALA B N 1
ATOM 2367 C CA . ALA B 1 38 ? -34.790 42.365 4.640 1.00 23.74 539 ALA B CA 1
ATOM 2368 C C . ALA B 1 38 ? -33.708 41.900 3.686 1.00 18.50 539 ALA B C 1
ATOM 2369 O O . ALA B 1 38 ? -33.175 40.811 3.814 1.00 18.46 539 ALA B O 1
ATOM 2371 N N . THR B 1 39 ? -33.308 42.789 2.809 1.00 17.35 540 THR B N 1
ATOM 2372 C CA . THR B 1 39 ? -32.282 42.499 1.846 1.00 23.21 540 THR B CA 1
ATOM 2373 C C . THR B 1 39 ? -31.424 43.730 1.649 1.00 25.51 540 THR B C 1
ATOM 2374 O O . THR B 1 39 ? -31.936 44.832 1.782 1.00 32.12 540 THR B O 1
ATOM 2378 N N . THR B 1 40 ? -30.118 43.570 1.422 1.00 27.76 541 THR B N 1
ATOM 2379 C CA . THR B 1 40 ? -29.245 44.719 1.158 1.00 24.81 541 THR B CA 1
ATOM 2380 C C . THR B 1 40 ? -28.182 44.387 0.164 1.00 25.01 541 THR B C 1
ATOM 2381 O O . THR B 1 40 ? -27.956 43.240 -0.190 1.00 24.43 541 THR B O 1
ATOM 2385 N N . THR B 1 41 ? -27.459 45.438 -0.175 1.00 25.71 542 THR B N 1
ATOM 2386 C CA . THR B 1 41 ? -26.322 45.406 -1.042 1.00 23.40 542 THR B CA 1
ATOM 2387 C C . THR B 1 41 ? -25.252 45.740 -0.020 1.00 19.98 542 THR B C 1
ATOM 2388 O O . THR B 1 41 ? -25.423 46.657 0.757 1.00 22.43 542 THR B O 1
ATOM 2392 N N . ALA B 1 42 ? -24.205 44.943 0.057 1.00 20.73 543 ALA B N 1
ATOM 2393 C CA . ALA B 1 42 ? -23.134 45.191 1.007 1.00 13.85 543 ALA B CA 1
ATOM 2394 C C . ALA B 1 42 ? -21.862 45.006 0.210 1.00 14.63 543 ALA B C 1
ATOM 2395 O O . ALA B 1 42 ? -21.864 44.343 -0.832 1.00 14.01 543 ALA B O 1
ATOM 2397 N N . SER B 1 43 ? -20.786 45.619 0.672 1.00 12.84 544 SER B N 1
ATOM 2398 C CA . SER B 1 43 ? -19.512 45.511 -0.007 1.00 16.05 544 SER B CA 1
ATOM 2399 C C . SER B 1 43 ? -18.373 45.134 0.928 1.00 16.59 544 SER B C 1
ATOM 2400 O O . SER B 1 43 ? -18.334 45.559 2.079 1.00 13.65 544 SER B O 1
ATOM 2403 N N . LEU B 1 44 ? -17.489 44.270 0.455 1.00 18.09 545 LEU B N 1
ATOM 2404 C CA . LEU B 1 44 ? -16.308 43.908 1.232 1.00 18.71 545 LEU B CA 1
ATOM 2405 C C . LEU B 1 44 ? -15.357 45.010 0.782 1.00 19.66 545 LEU B C 1
ATOM 2406 O O . LEU B 1 44 ? -15.104 45.150 -0.426 1.00 21.85 545 LEU B O 1
ATOM 2411 N N . VAL B 1 45 ? -14.893 45.861 1.682 1.00 16.10 546 VAL B N 1
ATOM 2412 C CA . VAL B 1 45 ? -13.970 46.877 1.208 1.00 13.60 546 VAL B CA 1
ATOM 2413 C C . VAL B 1 45 ? -12.731 46.860 2.073 1.00 16.06 546 VAL B C 1
ATOM 2414 O O . VAL B 1 45 ? -12.832 46.630 3.285 1.00 12.69 546 VAL B O 1
ATOM 2418 N N . THR B 1 46 ? -11.560 46.930 1.434 1.00 13.63 547 THR B N 1
ATOM 2419 C CA . THR B 1 46 ? -10.322 46.916 2.188 1.00 17.85 547 THR B CA 1
ATOM 2420 C C . THR B 1 46 ? -10.136 48.249 2.845 1.00 18.20 547 THR B C 1
ATOM 2421 O O . THR B 1 46 ? -10.661 49.234 2.384 1.00 21.46 547 THR B O 1
ATOM 2425 N N . ARG B 1 47 ? -9.504 48.240 3.998 1.00 19.13 548 ARG B N 1
ATOM 2426 C CA . ARG B 1 47 ? -9.199 49.455 4.701 1.00 16.90 548 ARG B CA 1
ATOM 2427 C C . ARG B 1 47 ? -7.722 49.774 4.452 1.00 18.09 548 ARG B C 1
ATOM 2428 O O . ARG B 1 47 ? -7.226 50.790 4.921 1.00 17.06 548 ARG B O 1
ATOM 2436 N N . GLU B 1 48 ? -7.023 48.884 3.745 1.00 17.08 549 GLU B N 1
ATOM 2437 C CA . GLU B 1 48 ? -5.624 49.064 3.434 1.00 13.15 549 GLU B CA 1
ATOM 2438 C C . GLU B 1 48 ? -5.276 48.386 2.140 1.00 17.93 549 GLU B C 1
ATOM 2439 O O . GLU B 1 48 ? -6.068 47.615 1.612 1.00 25.30 549 GLU B O 1
ATOM 2445 N N . ALA B 1 49 ? -4.127 48.750 1.577 1.00 17.34 550 ALA B N 1
ATOM 2446 C CA . ALA B 1 49 ? -3.672 48.199 0.307 1.00 14.13 550 ALA B CA 1
ATOM 2447 C C . ALA B 1 49 ? -3.058 46.851 0.531 1.00 13.80 550 ALA B C 1
ATOM 2448 O O . ALA B 1 49 ? -2.459 46.609 1.571 1.00 17.03 550 ALA B O 1
ATOM 2450 N N . GLY B 1 50 ? -3.168 45.981 -0.461 1.00 13.90 551 GLY B N 1
ATOM 2451 C CA . GLY B 1 50 ? -2.572 44.664 -0.349 1.00 12.04 551 GLY B CA 1
ATOM 2452 C C . GLY B 1 50 ? -2.948 43.822 -1.530 1.00 11.79 551 GLY B C 1
ATOM 2453 O O . GLY B 1 50 ? -3.346 44.374 -2.549 1.00 13.71 551 GLY B O 1
ATOM 2454 N N . VAL B 1 51 ? -2.792 42.508 -1.396 1.00 10.52 552 VAL B N 1
ATOM 2455 C CA . VAL B 1 51 ? -3.158 41.550 -2.433 1.00 12.83 552 VAL B CA 1
ATOM 2456 C C . VAL B 1 51 ? -4.329 40.730 -1.873 1.00 15.06 552 VAL B C 1
ATOM 2457 O O . VAL B 1 51 ? -4.298 40.267 -0.735 1.00 17.34 552 VAL B O 1
ATOM 2461 N N . VAL B 1 52 ? -5.399 40.624 -2.642 1.00 16.82 553 VAL B N 1
ATOM 2462 C CA . VAL B 1 52 ? -6.559 39.917 -2.166 1.00 17.44 553 VAL B CA 1
ATOM 2463 C C . VAL B 1 52 ? -6.512 38.424 -2.420 1.00 18.50 553 VAL B C 1
ATOM 2464 O O . VAL B 1 52 ? -5.972 37.978 -3.441 1.00 19.90 553 VAL B O 1
ATOM 2468 N N . ALA B 1 53 ? -6.997 37.645 -1.450 1.00 13.73 554 ALA B N 1
ATOM 2469 C CA . ALA B 1 53 ? -7.059 36.201 -1.621 1.00 14.92 554 ALA B CA 1
ATOM 2470 C C . ALA B 1 53 ? -8.119 35.636 -0.733 1.00 13.21 554 ALA B C 1
ATOM 2471 O O . ALA B 1 53 ? -8.336 36.115 0.367 1.00 14.86 554 ALA B O 1
ATOM 2473 N N . GLY B 1 54 ? -8.785 34.606 -1.218 1.00 16.17 555 GLY B N 1
ATOM 2474 C CA . GLY B 1 54 ? -9.832 33.980 -0.430 1.00 14.42 555 GLY B CA 1
ATOM 2475 C C . GLY B 1 54 ? -11.239 34.469 -0.685 1.00 16.60 555 GLY B C 1
ATOM 2476 O O . GLY B 1 54 ? -12.129 34.198 0.117 1.00 17.55 555 GLY B O 1
ATOM 2477 N N . LEU B 1 55 ? -11.454 35.175 -1.795 1.00 20.16 556 LEU B N 1
ATOM 2478 C CA . LEU B 1 55 ? -12.786 35.687 -2.138 1.00 16.51 556 LEU B CA 1
ATOM 2479 C C . LEU B 1 55 ? -13.780 34.549 -2.388 1.00 17.14 556 LEU B C 1
ATOM 2480 O O . LEU B 1 55 ? -14.935 34.636 -2.021 1.00 17.56 556 LEU B O 1
ATOM 2485 N N . ASP B 1 56 ? -13.316 33.442 -2.942 1.00 19.59 557 ASP B N 1
ATOM 2486 C CA . ASP B 1 56 ? -14.208 32.310 -3.158 1.00 24.62 557 ASP B CA 1
ATOM 2487 C C . ASP B 1 56 ? -14.636 31.828 -1.782 1.00 25.26 557 ASP B C 1
ATOM 2488 O O . ASP B 1 56 ? -15.793 31.473 -1.570 1.00 32.38 557 ASP B O 1
ATOM 2493 N N . VAL B 1 57 ? -13.711 31.835 -0.832 1.00 22.88 558 VAL B N 1
ATOM 2494 C CA . VAL B 1 57 ? -14.034 31.415 0.526 1.00 21.62 558 VAL B CA 1
ATOM 2495 C C . VAL B 1 57 ? -15.158 32.311 1.111 1.00 19.82 558 VAL B C 1
ATOM 2496 O O . VAL B 1 57 ? -15.972 31.866 1.918 1.00 27.91 558 VAL B O 1
ATOM 2500 N N . ALA B 1 58 ? -15.257 33.548 0.651 1.00 15.13 559 ALA B N 1
ATOM 2501 C CA . ALA B 1 58 ? -16.318 34.420 1.123 1.00 16.75 559 ALA B CA 1
ATOM 2502 C C . ALA B 1 58 ? -17.617 33.831 0.611 1.00 16.66 559 ALA B C 1
ATOM 2503 O O . ALA B 1 58 ? -18.547 33.630 1.375 1.00 18.81 559 ALA B O 1
ATOM 2505 N N . LEU B 1 59 ? -17.656 33.533 -0.688 1.00 17.63 560 LEU B N 1
ATOM 2506 C CA . LEU B 1 59 ? -18.839 32.962 -1.317 1.00 15.26 560 LEU B CA 1
ATOM 2507 C C . LEU B 1 59 ? -19.238 31.650 -0.655 1.00 17.20 560 LEU B C 1
ATOM 2508 O O . LEU B 1 59 ? -20.428 31.373 -0.450 1.00 17.00 560 LEU B O 1
ATOM 2513 N N . LEU B 1 60 ? -18.248 30.864 -0.241 1.00 18.49 561 LEU B N 1
ATOM 2514 C CA . LEU B 1 60 ? -18.551 29.592 0.398 1.00 17.08 561 LEU B CA 1
ATOM 2515 C C . LEU B 1 60 ? -19.237 29.766 1.723 1.00 20.97 561 LEU B C 1
ATOM 2516 O O . LEU B 1 60 ? -20.069 28.942 2.116 1.00 25.75 561 LEU B O 1
ATOM 2521 N N . THR B 1 61 ? -18.901 30.843 2.424 1.00 22.63 562 THR B N 1
ATOM 2522 C CA . THR B 1 61 ? -19.517 31.110 3.720 1.00 21.36 562 THR B CA 1
ATOM 2523 C C . THR B 1 61 ? -21.008 31.467 3.546 1.00 24.46 562 THR B C 1
ATOM 2524 O O . THR B 1 61 ? -21.873 31.000 4.313 1.00 22.81 562 THR B O 1
ATOM 2528 N N . LEU B 1 62 ? -21.304 32.253 2.506 1.00 27.11 563 LEU B N 1
ATOM 2529 C CA . LEU B 1 62 ? -22.675 32.656 2.198 1.00 22.42 563 LEU B CA 1
ATOM 2530 C C . LEU B 1 62 ? -23.471 31.424 1.784 1.00 23.45 563 LEU B C 1
ATOM 2531 O O . LEU B 1 62 ? -24.587 31.243 2.236 1.00 25.52 563 LEU B O 1
ATOM 2536 N N . ASN B 1 63 ? -22.891 30.553 0.965 1.00 19.80 564 ASN B N 1
ATOM 2537 C CA . ASN B 1 63 ? -23.606 29.345 0.560 1.00 21.89 564 ASN B CA 1
ATOM 2538 C C . ASN B 1 63 ? -24.027 28.593 1.799 1.00 23.20 564 ASN B C 1
ATOM 2539 O O . ASN B 1 63 ? -25.097 28.021 1.859 1.00 28.16 564 ASN B O 1
ATOM 2544 N N . GLU B 1 64 ? -23.171 28.586 2.798 1.00 24.31 565 GLU B N 1
ATOM 2545 C CA . GLU B 1 64 ? -23.478 27.853 4.009 1.00 24.59 565 GLU B CA 1
ATOM 2546 C C . GLU B 1 64 ? -24.584 28.493 4.829 1.00 23.39 565 GLU B C 1
ATOM 2547 O O . GLU B 1 64 ? -25.477 27.822 5.316 1.00 22.69 565 GLU B O 1
ATOM 2553 N N . VAL B 1 65 ? -24.493 29.795 5.030 1.00 21.46 566 VAL B N 1
ATOM 2554 C CA . VAL B 1 65 ? -25.478 30.476 5.819 1.00 20.04 566 VAL B CA 1
ATOM 2555 C C . VAL B 1 65 ? -26.742 30.763 5.034 1.00 25.17 566 VAL B C 1
ATOM 2556 O O . VAL B 1 65 ? -27.827 30.570 5.554 1.00 30.54 566 VAL B O 1
ATOM 2560 N N . LEU B 1 66 ? -26.611 31.218 3.791 1.00 27.79 567 LEU B N 1
ATOM 2561 C CA . LEU B 1 66 ? -27.764 31.574 2.943 1.00 31.08 567 LEU B CA 1
ATOM 2562 C C . LEU B 1 66 ? -28.298 30.566 1.919 1.00 35.05 567 LEU B C 1
ATOM 2563 O O . LEU B 1 66 ? -29.439 30.664 1.485 1.00 38.14 567 LEU B O 1
ATOM 2568 N N . GLY B 1 67 ? -27.492 29.585 1.545 1.00 37.81 568 GLY B N 1
ATOM 2569 C CA . GLY B 1 67 ? -27.919 28.640 0.546 1.00 34.93 568 GLY B CA 1
ATOM 2570 C C . GLY B 1 67 ? -27.350 29.212 -0.731 1.00 40.25 568 GLY B C 1
ATOM 2571 O O . GLY B 1 67 ? -27.332 30.433 -0.905 1.00 37.10 568 GLY B O 1
ATOM 2572 N N . THR B 1 68 ? -26.903 28.341 -1.631 1.00 44.93 569 THR B N 1
ATOM 2573 C CA . THR B 1 68 ? -26.288 28.750 -2.891 1.00 52.40 569 THR B CA 1
ATOM 2574 C C . THR B 1 68 ? -26.958 29.895 -3.661 1.00 54.34 569 THR B C 1
ATOM 2575 O O . THR B 1 68 ? -26.288 30.709 -4.297 1.00 55.04 569 THR B O 1
ATOM 2579 N N . ASN B 1 69 ? -28.277 29.971 -3.592 1.00 58.67 570 ASN B N 1
ATOM 2580 C CA . ASN B 1 69 ? -28.998 31.021 -4.305 1.00 61.51 570 ASN B CA 1
ATOM 2581 C C . ASN B 1 69 ? -29.555 32.031 -3.318 1.00 57.46 570 ASN B C 1
ATOM 2582 O O . ASN B 1 69 ? -30.550 32.693 -3.597 1.00 60.57 570 ASN B O 1
ATOM 2587 N N . GLY B 1 70 ? -28.915 32.159 -2.166 1.00 51.85 571 GLY B N 1
ATOM 2588 C CA . GLY B 1 70 ? -29.428 33.068 -1.163 1.00 43.57 571 GLY B CA 1
ATOM 2589 C C . GLY B 1 70 ? -28.927 34.473 -1.318 1.00 37.38 571 GLY B C 1
ATOM 2590 O O . GLY B 1 70 ? -29.341 35.374 -0.567 1.00 37.45 571 GLY B O 1
ATOM 2591 N N . TYR B 1 71 ? -28.086 34.672 -2.325 1.00 29.49 572 TYR B N 1
ATOM 2592 C CA . TYR B 1 71 ? -27.492 35.970 -2.567 1.00 24.17 572 TYR B CA 1
ATOM 2593 C C . TYR B 1 71 ? -27.103 36.079 -4.020 1.00 23.10 572 TYR B C 1
ATOM 2594 O O . TYR B 1 71 ? -27.035 35.071 -4.736 1.00 17.40 572 TYR B O 1
ATOM 2603 N N . ARG B 1 72 ? -26.767 37.305 -4.411 1.00 22.93 573 ARG B N 1
ATOM 2604 C CA . ARG B 1 72 ? -26.356 37.619 -5.762 1.00 27.34 573 ARG B CA 1
ATOM 2605 C C . ARG B 1 72 ? -25.084 38.463 -5.706 1.00 26.28 573 ARG B C 1
ATOM 2606 O O . ARG B 1 72 ? -25.007 39.453 -4.957 1.00 27.24 573 ARG B O 1
ATOM 2614 N N . VAL B 1 73 ? -24.081 38.066 -6.477 1.00 22.48 574 VAL B N 1
ATOM 2615 C CA . VAL B 1 73 ? -22.832 38.808 -6.543 1.00 21.78 574 VAL B CA 1
ATOM 2616 C C . VAL B 1 73 ? -22.965 39.816 -7.671 1.00 23.50 574 VAL B C 1
ATOM 2617 O O . VAL B 1 73 ? -23.010 39.434 -8.831 1.00 24.32 574 VAL B O 1
ATOM 2621 N N . LEU B 1 74 ? -23.038 41.093 -7.334 1.00 22.68 575 LEU B N 1
ATOM 2622 C CA . LEU B 1 74 ? -23.175 42.117 -8.348 1.00 24.00 575 LEU B CA 1
ATOM 2623 C C . LEU B 1 74 ? -21.830 42.424 -8.949 1.00 25.26 575 LEU B C 1
ATOM 2624 O O . LEU B 1 74 ? -21.744 42.875 -10.072 1.00 25.74 575 LEU B O 1
ATOM 2629 N N . ASP B 1 75 ? -20.768 42.220 -8.182 1.00 30.81 576 ASP B N 1
ATOM 2630 C CA . ASP B 1 75 ? -19.431 42.495 -8.688 1.00 31.31 576 ASP B CA 1
ATOM 2631 C C . ASP B 1 75 ? -18.361 41.952 -7.783 1.00 29.02 576 ASP B C 1
ATOM 2632 O O . ASP B 1 75 ? -18.571 41.780 -6.580 1.00 27.75 576 ASP B O 1
ATOM 2637 N N . ARG B 1 76 ? -17.212 41.670 -8.378 1.00 25.80 577 ARG B N 1
ATOM 2638 C CA . ARG B 1 76 ? -16.089 41.162 -7.633 1.00 26.36 577 ARG B CA 1
ATOM 2639 C C . ARG B 1 76 ? -14.775 41.266 -8.379 1.00 27.57 577 ARG B C 1
ATOM 2640 O O . ARG B 1 76 ? -14.721 41.307 -9.610 1.00 31.82 577 ARG B O 1
ATOM 2648 N N . VAL B 1 77 ? -13.715 41.285 -7.585 1.00 26.40 578 VAL B N 1
ATOM 2649 C CA . VAL B 1 77 ? -12.340 41.363 -8.025 1.00 20.51 578 VAL B CA 1
ATOM 2650 C C . VAL B 1 77 ? -11.826 39.916 -8.077 1.00 18.87 578 VAL B C 1
ATOM 2651 O O . VAL B 1 77 ? -12.470 38.995 -7.582 1.00 19.83 578 VAL B O 1
ATOM 2655 N N . GLU B 1 78 ? -10.710 39.684 -8.727 1.00 16.74 579 GLU B N 1
ATOM 2656 C CA . GLU B 1 78 ? -10.191 38.337 -8.745 1.00 21.58 579 GLU B CA 1
ATOM 2657 C C . GLU B 1 78 ? -9.139 38.204 -7.687 1.00 17.89 579 GLU B C 1
ATOM 2658 O O . GLU B 1 78 ? -8.500 39.189 -7.316 1.00 19.70 579 GLU B O 1
ATOM 2664 N N . ASP B 1 79 ? -9.015 37.005 -7.135 1.00 18.63 580 ASP B N 1
ATOM 2665 C CA . ASP B 1 79 ? -7.978 36.739 -6.134 1.00 18.19 580 ASP B CA 1
ATOM 2666 C C . ASP B 1 79 ? -6.603 36.987 -6.790 1.00 18.95 580 ASP B C 1
ATOM 2667 O O . ASP B 1 79 ? -6.354 36.577 -7.932 1.00 18.43 580 ASP B O 1
ATOM 2672 N N . GLY B 1 80 ? -5.718 37.671 -6.080 1.00 17.68 581 GLY B N 1
ATOM 2673 C CA . GLY B 1 80 ? -4.402 37.935 -6.614 1.00 17.48 581 GLY B CA 1
ATOM 2674 C C . GLY B 1 80 ? -4.274 39.385 -6.992 1.00 20.40 581 GLY B C 1
ATOM 2675 O O . GLY B 1 80 ? -3.177 39.875 -7.237 1.00 20.95 581 GLY B O 1
ATOM 2676 N N . ALA B 1 81 ? -5.406 40.078 -7.020 1.00 20.25 582 ALA B N 1
ATOM 2677 C CA . ALA B 1 81 ? -5.450 41.502 -7.346 1.00 19.47 582 ALA B CA 1
ATOM 2678 C C . ALA B 1 81 ? -4.753 42.389 -6.311 1.00 20.06 582 ALA B C 1
ATOM 2679 O O . ALA B 1 81 ? -4.946 42.233 -5.110 1.00 22.81 582 ALA B O 1
ATOM 2681 N N . ARG B 1 82 ? -3.874 43.263 -6.779 1.00 22.79 583 ARG B N 1
ATOM 2682 C CA . ARG B 1 82 ? -3.194 44.203 -5.903 1.00 26.55 583 ARG B CA 1
ATOM 2683 C C . ARG B 1 82 ? -4.299 45.269 -5.748 1.00 27.13 583 ARG B C 1
ATOM 2684 O O . ARG B 1 82 ? -4.851 45.769 -6.754 1.00 24.40 583 ARG B O 1
ATOM 2692 N N . VAL B 1 83 ? -4.565 45.669 -4.508 1.00 23.79 584 VAL B N 1
ATOM 2693 C CA . VAL B 1 83 ? -5.657 46.567 -4.244 1.00 18.12 584 VAL B CA 1
ATOM 2694 C C . VAL B 1 83 ? -5.306 47.767 -3.366 1.00 19.23 584 VAL B C 1
ATOM 2695 O O . VAL B 1 83 ? -4.443 47.681 -2.494 1.00 20.31 584 VAL B O 1
ATOM 2699 N N . PRO B 1 84 ? -5.873 48.942 -3.683 1.00 18.14 585 PRO B N 1
ATOM 2700 C CA . PRO B 1 84 ? -5.631 50.164 -2.919 1.00 16.75 585 PRO B CA 1
ATOM 2701 C C . PRO B 1 84 ? -6.617 50.234 -1.769 1.00 21.79 585 PRO B C 1
ATOM 2702 O O . PRO B 1 84 ? -7.617 49.514 -1.765 1.00 24.71 585 PRO B O 1
ATOM 2706 N N . PRO B 1 85 ? -6.353 51.092 -0.770 1.00 20.48 586 PRO B N 1
ATOM 2707 C CA . PRO B 1 85 ? -7.221 51.252 0.389 1.00 21.28 586 PRO B CA 1
ATOM 2708 C C . PRO B 1 85 ? -8.751 51.195 0.290 1.00 25.72 586 PRO B C 1
ATOM 2709 O O . PRO B 1 85 ? -9.331 50.258 0.799 1.00 37.42 586 PRO B O 1
ATOM 2713 N N . GLY B 1 86 ? -9.444 52.111 -0.358 1.00 26.35 587 GLY B N 1
ATOM 2714 C CA . GLY B 1 86 ? -10.902 51.946 -0.298 1.00 21.51 587 GLY B CA 1
ATOM 2715 C C . GLY B 1 86 ? -11.550 51.096 -1.366 1.00 17.33 587 GLY B C 1
ATOM 2716 O O . GLY B 1 86 ? -12.669 51.378 -1.776 1.00 22.79 587 GLY B O 1
ATOM 2717 N N . GLU B 1 87 ? -10.864 50.052 -1.802 1.00 15.82 588 GLU B N 1
ATOM 2718 C CA . GLU B 1 87 ? -11.348 49.188 -2.864 1.00 14.47 588 GLU B CA 1
ATOM 2719 C C . GLU B 1 87 ? -12.461 48.218 -2.509 1.00 15.71 588 GLU B C 1
ATOM 2720 O O . GLU B 1 87 ? -12.332 47.471 -1.554 1.00 17.17 588 GLU B O 1
ATOM 2726 N N . ALA B 1 88 ? -13.543 48.203 -3.296 1.00 16.27 589 ALA B N 1
ATOM 2727 C CA . ALA B 1 88 ? -14.651 47.250 -3.079 1.00 15.98 589 ALA B CA 1
ATOM 2728 C C . ALA B 1 88 ? -14.228 45.964 -3.756 1.00 17.45 589 ALA B C 1
ATOM 2729 O O . ALA B 1 88 ? -14.127 45.900 -4.978 1.00 23.96 589 ALA B O 1
ATOM 2731 N N . LEU B 1 89 ? -13.941 44.951 -2.958 1.00 20.11 590 LEU B N 1
ATOM 2732 C CA . LEU B 1 89 ? -13.483 43.678 -3.482 1.00 12.68 590 LEU B CA 1
ATOM 2733 C C . LEU B 1 89 ? -14.627 42.891 -4.037 1.00 12.84 590 LEU B C 1
ATOM 2734 O O . LEU B 1 89 ? -14.465 42.149 -4.980 1.00 16.51 590 LEU B O 1
ATOM 2739 N N . MET B 1 90 ? -15.793 43.038 -3.436 1.00 16.91 591 MET B N 1
ATOM 2740 C CA . MET B 1 90 ? -16.972 42.282 -3.860 1.00 17.12 591 MET B CA 1
ATOM 2741 C C . MET B 1 90 ? -18.242 42.982 -3.435 1.00 16.63 591 MET B C 1
ATOM 2742 O O . MET B 1 90 ? -18.328 43.505 -2.297 1.00 20.74 591 MET B O 1
ATOM 2747 N N . THR B 1 91 ? -19.217 43.032 -4.330 1.00 13.13 592 THR B N 1
ATOM 2748 C CA . THR B 1 91 ? -20.474 43.657 -3.993 1.00 14.09 592 THR B CA 1
ATOM 2749 C C . THR B 1 91 ? -21.528 42.614 -4.229 1.00 13.64 592 THR B C 1
ATOM 2750 O O . THR B 1 91 ? -21.499 41.893 -5.212 1.00 8.82 592 THR B O 1
ATOM 2754 N N . LEU B 1 92 ? -22.423 42.482 -3.271 1.00 19.04 593 LEU B N 1
ATOM 2755 C CA . LEU B 1 92 ? -23.478 41.519 -3.372 1.00 21.78 593 LEU B CA 1
ATOM 2756 C C . LEU B 1 92 ? -24.758 42.009 -2.745 1.00 22.47 593 LEU B C 1
ATOM 2757 O O . LEU B 1 92 ? -24.759 43.014 -2.046 1.00 23.00 593 LEU B O 1
ATOM 2762 N N . GLU B 1 93 ? -25.850 41.330 -3.070 1.00 23.35 594 GLU B N 1
ATOM 2763 C CA . GLU B 1 93 ? -27.161 41.647 -2.541 1.00 23.83 594 GLU B CA 1
ATOM 2764 C C . GLU B 1 93 ? -27.568 40.352 -1.867 1.00 20.84 594 GLU B C 1
ATOM 2765 O O . GLU B 1 93 ? -27.353 39.270 -2.409 1.00 20.67 594 GLU B O 1
ATOM 2771 N N . ALA B 1 94 ? -28.055 40.437 -0.643 1.00 21.72 595 ALA B N 1
ATOM 2772 C CA . ALA B 1 94 ? -28.414 39.230 0.061 1.00 22.04 595 ALA B CA 1
ATOM 2773 C C . ALA B 1 94 ? -29.336 39.527 1.213 1.00 21.33 595 ALA B C 1
ATOM 2774 O O . ALA B 1 94 ? -29.541 40.694 1.589 1.00 22.39 595 ALA B O 1
ATOM 2776 N N . GLN B 1 95 ? -29.897 38.458 1.766 1.00 19.31 596 GLN B N 1
ATOM 2777 C CA . GLN B 1 95 ? -30.757 38.597 2.919 1.00 22.17 596 GLN B CA 1
ATOM 2778 C C . GLN B 1 95 ? -29.892 39.185 4.024 1.00 20.25 596 GLN B C 1
ATOM 2779 O O . GLN B 1 95 ? -28.875 38.601 4.405 1.00 20.41 596 GLN B O 1
ATOM 2785 N N . THR B 1 96 ? -30.360 40.275 4.601 1.00 20.61 597 THR B N 1
ATOM 2786 C CA . THR B 1 96 ? -29.622 40.959 5.632 1.00 21.10 597 THR B CA 1
ATOM 2787 C C . THR B 1 96 ? -29.229 40.155 6.848 1.00 20.60 597 THR B C 1
ATOM 2788 O O . THR B 1 96 ? -28.088 40.217 7.281 1.00 27.62 597 THR B O 1
ATOM 2792 N N . ARG B 1 97 ? -30.134 39.364 7.390 1.00 23.63 598 ARG B N 1
ATOM 2793 C CA . ARG B 1 97 ? -29.791 38.553 8.552 1.00 18.67 598 ARG B CA 1
ATOM 2794 C C . ARG B 1 97 ? -28.649 37.598 8.222 1.00 19.65 598 ARG B C 1
ATOM 2795 O O . ARG B 1 97 ? -27.729 37.385 9.038 1.00 24.30 598 ARG B O 1
ATOM 2803 N N . GLY B 1 98 ? -28.712 37.013 7.031 1.00 20.10 599 GLY B N 1
ATOM 2804 C CA . GLY B 1 98 ? -27.694 36.076 6.603 1.00 17.40 599 GLY B CA 1
ATOM 2805 C C . GLY B 1 98 ? -26.345 36.721 6.532 1.00 13.84 599 GLY B C 1
ATOM 2806 O O . GLY B 1 98 ? -25.391 36.129 6.973 1.00 17.31 599 GLY B O 1
ATOM 2807 N N . LEU B 1 99 ? -26.261 37.919 5.970 1.00 12.10 600 LEU B N 1
ATOM 2808 C CA . LEU B 1 99 ? -24.994 38.599 5.888 1.00 14.87 600 LEU B CA 1
ATOM 2809 C C . LEU B 1 99 ? -24.467 38.873 7.269 1.00 17.57 600 LEU B C 1
ATOM 2810 O O . LEU B 1 99 ? -23.333 38.520 7.565 1.00 24.05 600 LEU B O 1
ATOM 2815 N N . LEU B 1 100 ? -25.268 39.471 8.145 1.00 16.24 601 LEU B N 1
ATOM 2816 C CA . LEU B 1 100 ? -24.780 39.762 9.498 1.00 14.80 601 LEU B CA 1
ATOM 2817 C C . LEU B 1 100 ? -24.287 38.517 10.263 1.00 15.90 601 LEU B C 1
ATOM 2818 O O . LEU B 1 100 ? -23.402 38.597 11.109 1.00 15.43 601 LEU B O 1
ATOM 2823 N N . THR B 1 101 ? -24.834 37.356 9.949 1.00 16.46 602 THR B N 1
ATOM 2824 C CA . THR B 1 101 ? -24.419 36.158 10.651 1.00 15.76 602 THR B CA 1
ATOM 2825 C C . THR B 1 101 ? -23.118 35.648 10.111 1.00 13.05 602 THR B C 1
ATOM 2826 O O . THR B 1 101 ? -22.245 35.262 10.878 1.00 17.12 602 THR B O 1
ATOM 2830 N N . ALA B 1 102 ? -22.970 35.713 8.794 1.00 15.15 603 ALA B N 1
ATOM 2831 C CA . ALA B 1 102 ? -21.768 35.243 8.088 1.00 13.43 603 ALA B CA 1
ATOM 2832 C C . ALA B 1 102 ? -20.544 36.177 8.207 1.00 15.31 603 ALA B C 1
ATOM 2833 O O . ALA B 1 102 ? -19.398 35.734 8.092 1.00 14.27 603 ALA B O 1
ATOM 2835 N N . GLU B 1 103 ? -20.819 37.472 8.345 1.00 13.01 604 GLU B N 1
ATOM 2836 C CA . GLU B 1 103 ? -19.833 38.537 8.432 1.00 15.81 604 GLU B CA 1
ATOM 2837 C C . GLU B 1 103 ? -18.494 38.264 9.101 1.00 14.91 604 GLU B C 1
ATOM 2838 O O . GLU B 1 103 ? -17.458 38.296 8.438 1.00 17.43 604 GLU B O 1
ATOM 2844 N N . ARG B 1 104 ? -18.509 37.997 10.401 1.00 12.66 605 ARG B N 1
ATOM 2845 C CA . ARG B 1 104 ? -17.278 37.796 11.135 1.00 11.33 605 ARG B CA 1
ATOM 2846 C C . ARG B 1 104 ? -16.439 36.619 10.651 1.00 13.47 605 ARG B C 1
ATOM 2847 O O . ARG B 1 104 ? -15.237 36.771 10.504 1.00 20.37 605 ARG B O 1
ATOM 2855 N N . THR B 1 105 ? -17.064 35.483 10.328 1.00 13.66 606 THR B N 1
ATOM 2856 C CA . THR B 1 105 ? -16.346 34.289 9.832 1.00 13.95 606 THR B CA 1
ATOM 2857 C C . THR B 1 105 ? -15.730 34.576 8.468 1.00 12.35 606 THR B C 1
ATOM 2858 O O . THR B 1 105 ? -14.566 34.300 8.228 1.00 19.13 606 THR B O 1
ATOM 2862 N N . MET B 1 106 ? -16.530 35.152 7.586 1.00 15.82 607 MET B N 1
ATOM 2863 C CA . MET B 1 106 ? -16.119 35.511 6.236 1.00 12.90 607 MET B CA 1
ATOM 2864 C C . MET B 1 106 ? -14.966 36.509 6.284 1.00 12.71 607 MET B C 1
ATOM 2865 O O . MET B 1 106 ? -13.962 36.290 5.645 1.00 17.72 607 MET B O 1
ATOM 2870 N N . LEU B 1 107 ? -15.092 37.586 7.065 1.00 12.59 608 LEU B N 1
ATOM 2871 C CA . LEU B 1 107 ? -14.019 38.590 7.204 1.00 9.82 608 LEU B CA 1
ATOM 2872 C C . LEU B 1 107 ? -12.755 38.018 7.873 1.00 12.70 608 LEU B C 1
ATOM 2873 O O . LEU B 1 107 ? -11.641 38.346 7.493 1.00 18.43 608 LEU B O 1
ATOM 2878 N N . ASN B 1 108 ? -12.918 37.180 8.881 1.00 9.41 609 ASN B N 1
ATOM 2879 C CA . ASN B 1 108 ? -11.768 36.554 9.504 1.00 14.99 609 ASN B CA 1
ATOM 2880 C C . ASN B 1 108 ? -10.953 35.702 8.519 1.00 15.54 609 ASN B C 1
ATOM 2881 O O . ASN B 1 108 ? -9.718 35.677 8.564 1.00 17.39 609 ASN B O 1
ATOM 2886 N N . LEU B 1 109 ? -11.644 35.002 7.634 1.00 14.74 610 LEU B N 1
ATOM 2887 C CA . LEU B 1 109 ? -10.981 34.131 6.690 1.00 15.21 610 LEU B CA 1
ATOM 2888 C C . LEU B 1 109 ? -10.293 34.848 5.504 1.00 15.51 610 LEU B C 1
ATOM 2889 O O . LEU B 1 109 ? -9.133 34.562 5.192 1.00 14.32 610 LEU B O 1
ATOM 2894 N N . VAL B 1 110 ? -10.969 35.797 4.859 1.00 13.62 611 VAL B N 1
ATOM 2895 C CA . VAL B 1 110 ? -10.316 36.499 3.752 1.00 15.09 611 VAL B CA 1
ATOM 2896 C C . VAL B 1 110 ? -9.290 37.496 4.270 1.00 10.72 611 VAL B C 1
ATOM 2897 O O . VAL B 1 110 ? -8.347 37.814 3.578 1.00 15.76 611 VAL B O 1
ATOM 2901 N N . GLY B 1 111 ? -9.477 38.001 5.480 1.00 8.65 612 GLY B N 1
ATOM 2902 C CA . GLY B 1 111 ? -8.496 38.914 6.048 1.00 5.70 612 GLY B CA 1
ATOM 2903 C C . GLY B 1 111 ? -7.170 38.183 6.294 1.00 10.29 612 GLY B C 1
ATOM 2904 O O . GLY B 1 111 ? -6.078 38.713 6.051 1.00 10.99 612 GLY B O 1
ATOM 2905 N N . HIS B 1 112 ? -7.264 36.942 6.748 1.00 8.57 613 HIS B N 1
ATOM 2906 C CA . HIS B 1 112 ? -6.092 36.142 7.025 1.00 9.10 613 HIS B CA 1
ATOM 2907 C C . HIS B 1 112 ? -5.423 35.767 5.711 1.00 11.51 613 HIS B C 1
ATOM 2908 O O . HIS B 1 112 ? -4.226 35.993 5.523 1.00 15.05 613 HIS B O 1
ATOM 2915 N N . LEU B 1 113 ? -6.194 35.209 4.786 1.00 10.57 614 LEU B N 1
ATOM 2916 C CA . LEU B 1 113 ? -5.625 34.779 3.533 1.00 6.73 614 LEU B CA 1
ATOM 2917 C C . LEU B 1 113 ? -5.016 35.931 2.756 1.00 9.15 614 LEU B C 1
ATOM 2918 O O . LEU B 1 113 ? -3.915 35.806 2.248 1.00 13.00 614 LEU B O 1
ATOM 2923 N N . SER B 1 114 ? -5.652 37.092 2.803 1.00 11.36 615 SER B N 1
ATOM 2924 C CA . SER B 1 114 ? -5.163 38.267 2.108 1.00 8.70 615 SER B CA 1
ATOM 2925 C C . SER B 1 114 ? -3.881 38.705 2.778 1.00 9.83 615 SER B C 1
ATOM 2926 O O . SER B 1 114 ? -2.913 39.104 2.108 1.00 13.50 615 SER B O 1
ATOM 2929 N N . GLY B 1 115 ? -3.848 38.515 4.088 1.00 5.79 616 GLY B N 1
ATOM 2930 C CA . GLY B 1 115 ? -2.687 38.869 4.869 1.00 7.59 616 GLY B CA 1
ATOM 2931 C C . GLY B 1 115 ? -1.497 38.075 4.361 1.00 8.94 616 GLY B C 1
ATOM 2932 O O . GLY B 1 115 ? -0.425 38.621 4.148 1.00 15.35 616 GLY B O 1
ATOM 2933 N N . ILE B 1 116 ? -1.700 36.790 4.122 1.00 12.09 617 ILE B N 1
ATOM 2934 C CA . ILE B 1 116 ? -0.642 35.918 3.641 1.00 8.20 617 ILE B CA 1
ATOM 2935 C C . ILE B 1 116 ? -0.194 36.251 2.224 1.00 9.78 617 ILE B C 1
ATOM 2936 O O . ILE B 1 116 ? 0.978 36.380 1.967 1.00 12.34 617 ILE B O 1
ATOM 2941 N N . ALA B 1 117 ? -1.141 36.458 1.329 1.00 10.21 618 ALA B N 1
ATOM 2942 C CA . ALA B 1 117 ? -0.838 36.740 -0.055 1.00 8.97 618 ALA B CA 1
ATOM 2943 C C . ALA B 1 117 ? -0.100 38.036 -0.184 1.00 10.63 618 ALA B C 1
ATOM 2944 O O . ALA B 1 117 ? 0.837 38.156 -0.971 1.00 12.73 618 ALA B O 1
ATOM 2946 N N . THR B 1 118 ? -0.546 39.014 0.585 1.00 12.11 619 THR B N 1
ATOM 2947 C CA . THR B 1 118 ? 0.060 40.338 0.604 1.00 11.31 619 THR B CA 1
ATOM 2948 C C . THR B 1 118 ? 1.522 40.266 1.031 1.00 13.97 619 THR B C 1
ATOM 2949 O O . THR B 1 118 ? 2.391 40.849 0.385 1.00 12.84 619 THR B O 1
ATOM 2953 N N . ALA B 1 119 ? 1.784 39.532 2.117 1.00 16.31 620 ALA B N 1
ATOM 2954 C CA . ALA B 1 119 ? 3.135 39.358 2.628 1.00 13.15 620 ALA B CA 1
ATOM 2955 C C . ALA B 1 119 ? 4.011 38.642 1.616 1.00 15.48 620 ALA B C 1
ATOM 2956 O O . ALA B 1 119 ? 5.133 39.095 1.362 1.00 19.27 620 ALA B O 1
ATOM 2958 N N . THR B 1 120 ? 3.520 37.541 1.028 1.00 13.15 621 THR B N 1
ATOM 2959 C CA . THR B 1 120 ? 4.344 36.809 0.076 1.00 14.27 621 THR B CA 1
ATOM 2960 C C . THR B 1 120 ? 4.644 37.615 -1.158 1.00 14.93 621 THR B C 1
ATOM 2961 O O . THR B 1 120 ? 5.711 37.500 -1.726 1.00 20.49 621 THR B O 1
ATOM 2965 N N . ALA B 1 121 ? 3.700 38.446 -1.566 1.00 18.42 622 ALA B N 1
ATOM 2966 C CA . ALA B 1 121 ? 3.900 39.329 -2.701 1.00 13.44 622 ALA B CA 1
ATOM 2967 C C . ALA B 1 121 ? 5.070 40.278 -2.386 1.00 11.60 622 ALA B C 1
ATOM 2968 O O . ALA B 1 121 ? 5.846 40.646 -3.272 1.00 14.61 622 ALA B O 1
ATOM 2970 N N . ALA B 1 122 ? 5.189 40.699 -1.133 1.00 9.32 623 ALA B N 1
ATOM 2971 C CA . ALA B 1 122 ? 6.260 41.603 -0.773 1.00 8.91 623 ALA B CA 1
ATOM 2972 C C . ALA B 1 122 ? 7.601 40.865 -0.912 1.00 17.91 623 ALA B C 1
ATOM 2973 O O . ALA B 1 122 ? 8.559 41.399 -1.477 1.00 24.20 623 ALA B O 1
ATOM 2975 N N . TRP B 1 123 ? 7.658 39.612 -0.461 1.00 17.81 624 TRP B N 1
ATOM 2976 C CA . TRP B 1 123 ? 8.890 38.845 -0.543 1.00 13.10 624 TRP B CA 1
ATOM 2977 C C . TRP B 1 123 ? 9.291 38.605 -1.977 1.00 14.86 624 TRP B C 1
ATOM 2978 O O . TRP B 1 123 ? 10.461 38.658 -2.321 1.00 13.60 624 TRP B O 1
ATOM 2989 N N . VAL B 1 124 ? 8.295 38.335 -2.803 1.00 8.53 625 VAL B N 1
ATOM 2990 C CA . VAL B 1 124 ? 8.492 38.110 -4.218 1.00 8.15 625 VAL B CA 1
ATOM 2991 C C . VAL B 1 124 ? 9.043 39.397 -4.867 1.00 13.01 625 VAL B C 1
ATOM 2992 O O . VAL B 1 124 ? 9.937 39.338 -5.679 1.00 16.39 625 VAL B O 1
ATOM 2996 N N . ASP B 1 125 ? 8.561 40.567 -4.477 1.00 18.17 626 ASP B N 1
ATOM 2997 C CA . ASP B 1 125 ? 9.086 41.813 -5.040 1.00 22.01 626 ASP B CA 1
ATOM 2998 C C . ASP B 1 125 ? 10.512 42.023 -4.600 1.00 21.22 626 ASP B C 1
ATOM 2999 O O . ASP B 1 125 ? 11.352 42.497 -5.360 1.00 22.79 626 ASP B O 1
ATOM 3004 N N . ALA B 1 126 ? 10.763 41.724 -3.336 1.00 21.37 627 ALA B N 1
ATOM 3005 C CA . ALA B 1 126 ? 12.089 41.895 -2.752 1.00 19.86 627 ALA B CA 1
ATOM 3006 C C . ALA B 1 126 ? 13.182 41.199 -3.527 1.00 19.83 627 ALA B C 1
ATOM 3007 O O . ALA B 1 126 ? 14.240 41.762 -3.753 1.00 25.29 627 ALA B O 1
ATOM 3009 N N . VAL B 1 127 ? 12.911 39.992 -3.979 1.00 20.37 628 VAL B N 1
ATOM 3010 C CA . VAL B 1 127 ? 13.915 39.243 -4.694 1.00 20.69 628 VAL B CA 1
ATOM 3011 C C . VAL B 1 127 ? 13.773 39.314 -6.207 1.00 23.44 628 VAL B C 1
ATOM 3012 O O . VAL B 1 127 ? 14.370 38.488 -6.912 1.00 25.04 628 VAL B O 1
ATOM 3016 N N . ARG B 1 128 ? 13.024 40.276 -6.738 1.00 22.20 629 ARG B N 1
ATOM 3017 C CA . ARG B 1 128 ? 12.909 40.276 -8.191 1.00 28.21 629 ARG B CA 1
ATOM 3018 C C . ARG B 1 128 ? 14.201 40.679 -8.865 1.00 26.07 629 ARG B C 1
ATOM 3019 O O . ARG B 1 128 ? 14.987 41.423 -8.275 1.00 24.62 629 ARG B O 1
ATOM 3027 N N . GLY B 1 129 ? 14.437 40.135 -10.068 1.00 24.67 630 GLY B N 1
ATOM 3028 C CA . GLY B 1 129 ? 15.678 40.383 -10.800 1.00 27.96 630 GLY B CA 1
ATOM 3029 C C . GLY B 1 129 ? 16.774 39.405 -10.340 1.00 29.94 630 GLY B C 1
ATOM 3030 O O . GLY B 1 129 ? 17.949 39.560 -10.661 1.00 30.64 630 GLY B O 1
ATOM 3031 N N . THR B 1 130 ? 16.331 38.359 -9.635 1.00 29.11 631 THR B N 1
ATOM 3032 C CA . THR B 1 130 ? 17.125 37.282 -9.053 1.00 22.50 631 THR B CA 1
ATOM 3033 C C . THR B 1 130 ? 16.370 36.021 -9.511 1.00 24.74 631 THR B C 1
ATOM 3034 O O . THR B 1 130 ? 15.211 36.117 -9.923 1.00 23.26 631 THR B O 1
ATOM 3038 N N . LYS B 1 131 ? 16.991 34.849 -9.440 1.00 21.53 632 LYS B N 1
ATOM 3039 C CA . LYS B 1 131 ? 16.286 33.652 -9.888 1.00 21.64 632 LYS B CA 1
ATOM 3040 C C . LYS B 1 131 ? 15.529 32.968 -8.755 1.00 23.65 632 LYS B C 1
ATOM 3041 O O . LYS B 1 131 ? 14.848 31.967 -8.971 1.00 16.75 632 LYS B O 1
ATOM 3047 N N . ALA B 1 132 ? 15.696 33.493 -7.547 1.00 20.19 633 ALA B N 1
ATOM 3048 C CA . ALA B 1 132 ? 15.076 32.944 -6.361 1.00 15.35 633 ALA B CA 1
ATOM 3049 C C . ALA B 1 132 ? 13.571 33.014 -6.358 1.00 14.75 633 ALA B C 1
ATOM 3050 O O . ALA B 1 132 ? 12.996 34.034 -6.699 1.00 20.44 633 ALA B O 1
ATOM 3052 N N . LYS B 1 133 ? 12.942 31.917 -5.970 1.00 14.33 634 LYS B N 1
ATOM 3053 C CA . LYS B 1 133 ? 11.497 31.822 -5.854 1.00 14.82 634 LYS B CA 1
ATOM 3054 C C . LYS B 1 133 ? 11.268 31.788 -4.347 1.00 18.22 634 LYS B C 1
ATOM 3055 O O . LYS B 1 133 ? 12.179 31.358 -3.588 1.00 18.06 634 LYS B O 1
ATOM 3061 N N . ILE B 1 134 ? 10.108 32.283 -3.900 1.00 15.14 635 ILE B N 1
ATOM 3062 C CA . ILE B 1 134 ? 9.763 32.336 -2.456 1.00 11.50 635 ILE B CA 1
ATOM 3063 C C . ILE B 1 134 ? 8.972 31.081 -2.164 1.00 12.08 635 ILE B C 1
ATOM 3064 O O . ILE B 1 134 ? 8.010 30.778 -2.882 1.00 11.78 635 ILE B O 1
ATOM 3069 N N . ARG B 1 135 ? 9.373 30.332 -1.143 1.00 10.51 636 ARG B N 1
ATOM 3070 C CA . ARG B 1 135 ? 8.674 29.090 -0.845 1.00 10.33 636 ARG B CA 1
ATOM 3071 C C . ARG B 1 135 ? 8.181 29.093 0.543 1.00 11.49 636 ARG B C 1
ATOM 3072 O O . ARG B 1 135 ? 8.765 29.764 1.389 1.00 13.22 636 ARG B O 1
ATOM 3080 N N . ASP B 1 136 ? 7.084 28.362 0.765 1.00 12.64 637 ASP B N 1
ATOM 3081 C CA . ASP B 1 136 ? 6.486 28.254 2.080 1.00 11.52 637 ASP B CA 1
ATOM 3082 C C . ASP B 1 136 ? 6.996 27.023 2.790 1.00 12.78 637 ASP B C 1
ATOM 3083 O O . ASP B 1 136 ? 7.819 26.307 2.248 1.00 14.06 637 ASP B O 1
ATOM 3088 N N . THR B 1 137 ? 6.455 26.756 3.975 1.00 11.94 638 THR B N 1
ATOM 3089 C CA . THR B 1 137 ? 6.894 25.666 4.809 1.00 9.72 638 THR B CA 1
ATOM 3090 C C . THR B 1 137 ? 5.708 24.862 5.422 1.00 10.55 638 THR B C 1
ATOM 3091 O O . THR B 1 137 ? 4.564 25.012 5.018 1.00 11.98 638 THR B O 1
ATOM 3095 N N . ARG B 1 138 ? 6.023 23.943 6.328 1.00 12.68 639 ARG B N 1
ATOM 3096 C CA . ARG B 1 138 ? 5.022 23.162 7.068 1.00 14.28 639 ARG B CA 1
ATOM 3097 C C . ARG B 1 138 ? 4.707 23.879 8.395 1.00 15.77 639 ARG B C 1
ATOM 3098 O O . ARG B 1 138 ? 4.019 23.322 9.250 1.00 17.80 639 ARG B O 1
ATOM 3106 N N . LYS B 1 139 ? 5.245 25.091 8.584 1.00 14.19 640 LYS B N 1
ATOM 3107 C CA . LYS B 1 139 ? 4.943 25.888 9.772 1.00 12.30 640 LYS B CA 1
ATOM 3108 C C . LYS B 1 139 ? 3.595 26.602 9.514 1.00 13.36 640 LYS B C 1
ATOM 3109 O O . LYS B 1 139 ? 3.541 27.818 9.369 1.00 11.95 640 LYS B O 1
ATOM 3115 N N . THR B 1 140 ? 2.523 25.816 9.425 1.00 13.57 641 THR B N 1
ATOM 3116 C CA . THR B 1 140 ? 1.171 26.298 9.158 1.00 7.87 641 THR B CA 1
ATOM 3117 C C . THR B 1 140 ? 0.292 26.149 10.397 1.00 8.60 641 THR B C 1
ATOM 3118 O O . THR B 1 140 ? 0.702 25.525 11.376 1.00 10.64 641 THR B O 1
ATOM 3122 N N . LEU B 1 141 ? -0.890 26.763 10.407 1.00 10.46 642 LEU B N 1
ATOM 3123 C CA . LEU B 1 141 ? -1.787 26.626 11.561 1.00 13.34 642 LEU B CA 1
ATOM 3124 C C . LEU B 1 141 ? -2.621 25.370 11.350 1.00 13.00 642 LEU B C 1
ATOM 3125 O O . LEU B 1 141 ? -3.143 25.161 10.268 1.00 15.68 642 LEU B O 1
ATOM 3130 N N . PRO B 1 142 ? -2.73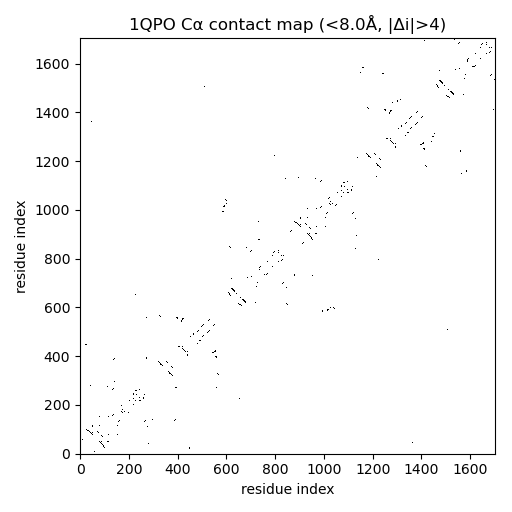5 24.510 12.372 1.00 17.20 643 PRO B N 1
ATOM 3131 C CA . PRO B 1 142 ? -3.500 23.256 12.302 1.00 10.92 643 PRO B CA 1
ATOM 3132 C C . PRO B 1 142 ? -4.897 23.414 11.790 1.00 13.18 643 PRO B C 1
ATOM 3133 O O . PRO B 1 142 ? -5.708 24.126 12.383 1.00 15.37 643 PRO B O 1
ATOM 3137 N N . GLY B 1 143 ? -5.169 22.778 10.657 1.00 12.68 644 GLY B N 1
ATOM 3138 C CA . GLY B 1 143 ? -6.498 22.837 10.088 1.00 15.80 644 GLY B CA 1
ATOM 3139 C C . GLY B 1 143 ? -6.603 23.861 9.001 1.00 18.27 644 GLY B C 1
ATOM 3140 O O . GLY B 1 143 ? -7.559 23.829 8.242 1.00 22.68 644 GLY B O 1
ATOM 3141 N N . LEU B 1 144 ? -5.571 24.691 8.840 1.00 20.62 645 LEU B N 1
ATOM 3142 C CA . LEU B 1 144 ? -5.596 25.739 7.825 1.00 13.10 645 LEU B CA 1
ATOM 3143 C C . LEU B 1 144 ? -4.513 25.601 6.783 1.00 12.40 645 LEU B C 1
ATOM 3144 O O . LEU B 1 144 ? -4.370 26.484 5.921 1.00 13.79 645 LEU B O 1
ATOM 3149 N N . ARG B 1 145 ? -3.793 24.484 6.788 1.00 6.51 646 ARG B N 1
ATOM 3150 C CA . ARG B 1 145 ? -2.730 24.303 5.803 1.00 5.25 646 ARG B CA 1
ATOM 3151 C C . ARG B 1 145 ? -3.093 24.448 4.357 1.00 6.42 646 ARG B C 1
ATOM 3152 O O . ARG B 1 145 ? -2.407 25.171 3.658 1.00 14.60 646 ARG B O 1
ATOM 3160 N N . ALA B 1 146 ? -4.135 23.777 3.873 1.00 8.80 647 ALA B N 1
ATOM 3161 C CA . ALA B 1 146 ? -4.494 23.890 2.452 1.00 7.34 647 ALA B CA 1
ATOM 3162 C C . ALA B 1 146 ? -4.796 25.331 2.062 1.00 10.38 647 ALA B C 1
ATOM 3163 O O . ALA B 1 146 ? -4.388 25.789 0.995 1.00 14.59 647 ALA B O 1
ATOM 3165 N N . LEU B 1 147 ? -5.464 26.058 2.953 1.00 10.58 648 LEU B N 1
ATOM 3166 C CA . LEU B 1 147 ? -5.821 27.449 2.703 1.00 9.20 648 LEU B CA 1
ATOM 3167 C C . LEU B 1 147 ? -4.598 28.371 2.747 1.00 10.89 648 LEU B C 1
ATOM 3168 O O . LEU B 1 147 ? -4.425 29.221 1.894 1.00 9.42 648 LEU B O 1
ATOM 3173 N N . GLN B 1 148 ? -3.740 28.184 3.735 1.00 8.39 649 GLN B N 1
ATOM 3174 C CA . GLN B 1 148 ? -2.564 28.996 3.827 1.00 7.88 649 GLN B CA 1
ATOM 3175 C C . GLN B 1 148 ? -1.657 28.791 2.625 1.00 8.04 649 GLN B C 1
ATOM 3176 O O . GLN B 1 148 ? -1.090 29.717 2.091 1.00 15.34 649 GLN B O 1
ATOM 3182 N N . LYS B 1 149 ? -1.552 27.558 2.192 1.00 13.59 650 LYS B N 1
ATOM 3183 C CA . LYS B 1 149 ? -0.740 27.176 1.050 1.00 14.01 650 LYS B CA 1
ATOM 3184 C C . LYS B 1 149 ? -1.346 27.861 -0.192 1.00 14.61 650 LYS B C 1
ATOM 3185 O O . LYS B 1 149 ? -0.653 28.462 -1.014 1.00 17.65 650 LYS B O 1
ATOM 3191 N N . TYR B 1 150 ? -2.654 27.789 -0.320 1.00 13.17 651 TYR B N 1
ATOM 3192 C CA . TYR B 1 150 ? -3.303 28.394 -1.447 1.00 9.37 651 TYR B CA 1
ATOM 3193 C C . TYR B 1 150 ? -2.993 29.903 -1.503 1.00 14.02 651 TYR B C 1
ATOM 3194 O O . TYR B 1 150 ? -2.730 30.476 -2.573 1.00 15.84 651 TYR B O 1
ATOM 3203 N N . ALA B 1 151 ? -3.057 30.561 -0.358 1.00 11.86 652 ALA B N 1
ATOM 3204 C CA . ALA B 1 151 ? -2.808 31.976 -0.288 1.00 12.10 652 ALA B CA 1
ATOM 3205 C C . ALA B 1 151 ? -1.371 32.353 -0.662 1.00 18.09 652 ALA B C 1
ATOM 3206 O O . ALA B 1 151 ? -1.172 33.438 -1.232 1.00 20.06 652 ALA B O 1
ATOM 3208 N N . VAL B 1 152 ? -0.361 31.507 -0.366 1.00 17.82 653 VAL B N 1
ATOM 3209 C CA . VAL B 1 152 ? 1.008 31.901 -0.764 1.00 13.97 653 VAL B CA 1
ATOM 3210 C C . VAL B 1 152 ? 1.174 31.759 -2.260 1.00 13.18 653 VAL B C 1
ATOM 3211 O O . VAL B 1 152 ? 1.872 32.518 -2.906 1.00 20.36 653 VAL B O 1
ATOM 3215 N N . ARG B 1 153 ? 0.449 30.834 -2.845 1.00 16.21 654 ARG B N 1
ATOM 3216 C CA . ARG B 1 153 ? 0.496 30.654 -4.286 1.00 13.26 654 ARG B CA 1
ATOM 3217 C C . ARG B 1 153 ? -0.116 31.878 -4.984 1.00 14.52 654 ARG B C 1
ATOM 3218 O O . ARG B 1 153 ? 0.364 32.331 -6.020 1.00 18.82 654 ARG B O 1
ATOM 3226 N N . THR B 1 154 ? -1.206 32.376 -4.412 1.00 17.25 655 THR B N 1
ATOM 3227 C CA . THR B 1 154 ? -1.931 33.545 -4.903 1.00 15.39 655 THR B CA 1
ATOM 3228 C C . THR B 1 154 ? -1.065 34.802 -4.853 1.00 18.51 655 THR B C 1
ATOM 3229 O O . THR B 1 154 ? -1.226 35.705 -5.684 1.00 21.02 655 THR B O 1
ATOM 3233 N N . GLY B 1 155 ? -0.144 34.849 -3.894 1.00 18.55 656 GLY B N 1
ATOM 3234 C CA . GLY B 1 155 ? 0.742 35.986 -3.767 1.00 14.66 656 GLY B CA 1
ATOM 3235 C C . GLY B 1 155 ? 1.993 35.798 -4.587 1.00 14.54 656 GLY B C 1
ATOM 3236 O O . GLY B 1 155 ? 2.871 36.638 -4.551 1.00 18.78 656 GLY B O 1
ATOM 3237 N N . GLY B 1 156 ? 2.108 34.669 -5.280 1.00 16.29 657 GLY B N 1
ATOM 3238 C CA . GLY B 1 156 ? 3.268 34.429 -6.133 1.00 12.82 657 GLY B CA 1
ATOM 3239 C C . GLY B 1 156 ? 4.341 33.513 -5.575 1.00 15.41 657 GLY B C 1
ATOM 3240 O O . GLY B 1 156 ? 5.402 33.352 -6.171 1.00 19.72 657 GLY B O 1
ATOM 3241 N N . GLY B 1 157 ? 4.083 32.917 -4.425 1.00 14.06 658 GLY B N 1
ATOM 3242 C CA . GLY B 1 157 ? 5.060 32.036 -3.826 1.00 14.42 658 GLY B CA 1
ATOM 3243 C C . GLY B 1 157 ? 4.855 30.643 -4.366 1.00 18.68 658 GLY B C 1
ATOM 3244 O O . GLY B 1 157 ? 3.899 30.401 -5.109 1.00 21.49 658 GLY B O 1
ATOM 3245 N N . VAL B 1 158 ? 5.735 29.717 -3.996 1.00 18.88 659 VAL B N 1
ATOM 3246 C CA . VAL B 1 158 ? 5.600 28.360 -4.459 1.00 15.61 659 VAL B CA 1
ATOM 3247 C C . VAL B 1 158 ? 5.542 27.472 -3.228 1.00 17.65 659 VAL B C 1
ATOM 3248 O O . VAL B 1 158 ? 6.262 27.718 -2.255 1.00 16.23 659 VAL B O 1
ATOM 3252 N N . ASN B 1 159 ? 4.582 26.544 -3.232 1.00 15.60 660 ASN B N 1
ATOM 3253 C CA . ASN B 1 159 ? 4.388 25.617 -2.133 1.00 15.54 660 ASN B CA 1
ATOM 3254 C C . ASN B 1 159 ? 5.499 24.594 -2.129 1.00 20.34 660 ASN B C 1
ATOM 3255 O O . ASN B 1 159 ? 5.951 24.141 -3.184 1.00 18.79 660 ASN B O 1
ATOM 3260 N N . HIS B 1 160 ? 5.887 24.183 -0.928 1.00 23.50 661 HIS B N 1
ATOM 3261 C CA . HIS B 1 160 ? 6.940 23.212 -0.767 1.00 26.60 661 HIS B CA 1
ATOM 3262 C C . HIS B 1 160 ? 6.351 21.910 -0.257 1.00 30.06 661 HIS B C 1
ATOM 3263 O O . HIS B 1 160 ? 5.628 21.241 -0.990 1.00 37.96 661 HIS B O 1
ATOM 3270 N N . ARG B 1 161 ? 6.607 21.547 0.989 1.00 27.58 662 ARG B N 1
ATOM 3271 C CA . ARG B 1 161 ? 6.100 20.272 1.454 1.00 25.45 662 ARG B CA 1
ATOM 3272 C C . ARG B 1 161 ? 4.674 20.353 1.989 1.00 23.74 662 ARG B C 1
ATOM 3273 O O . ARG B 1 161 ? 4.342 21.282 2.714 1.00 24.85 662 ARG B O 1
ATOM 3281 N N . LEU B 1 162 ? 3.816 19.423 1.581 1.00 20.91 663 LEU B N 1
ATOM 3282 C CA . LEU B 1 162 ? 2.435 19.432 2.054 1.00 22.01 663 LEU B CA 1
ATOM 3283 C C . LEU B 1 162 ? 2.265 18.610 3.305 1.00 21.81 663 LEU B C 1
ATOM 3284 O O . LEU B 1 162 ? 1.316 18.826 4.071 1.00 22.51 663 LEU B O 1
ATOM 3289 N N . GLY B 1 163 ? 3.229 17.724 3.545 1.00 19.69 664 GLY B N 1
ATOM 3290 C CA . GLY B 1 163 ? 3.192 16.875 4.715 1.00 19.03 664 GLY B CA 1
ATOM 3291 C C . GLY B 1 163 ? 4.468 16.095 4.945 1.00 17.37 664 GLY B C 1
ATOM 3292 O O . GLY B 1 163 ? 5.442 16.251 4.227 1.00 23.38 664 GLY B O 1
ATOM 3293 N N . LEU B 1 164 ? 4.439 15.198 5.913 1.00 16.75 665 LEU B N 1
ATOM 3294 C CA . LEU B 1 164 ? 5.604 14.400 6.258 1.00 16.48 665 LEU B CA 1
ATOM 3295 C C . LEU B 1 164 ? 6.046 13.413 5.218 1.00 15.00 665 LEU B C 1
ATOM 3296 O O . LEU B 1 164 ? 7.220 13.161 5.079 1.00 18.33 665 LEU B O 1
ATOM 3301 N N . GLY B 1 165 ? 5.101 12.814 4.521 1.00 17.07 666 GLY B N 1
ATOM 3302 C CA . GLY B 1 165 ? 5.453 11.795 3.550 1.00 23.11 666 GLY B CA 1
ATOM 3303 C C . GLY B 1 165 ? 5.677 12.332 2.172 1.00 26.50 666 GLY B C 1
ATOM 3304 O O . GLY B 1 165 ? 6.043 11.606 1.255 1.00 29.81 666 GLY B O 1
ATOM 3305 N N . ASP B 1 166 ? 5.426 13.626 2.059 1.00 28.73 667 ASP B N 1
ATOM 3306 C CA . ASP B 1 166 ? 5.557 14.419 0.845 1.00 29.49 667 ASP B CA 1
ATOM 3307 C C . ASP B 1 166 ? 6.910 14.269 0.099 1.00 30.49 667 ASP B C 1
ATOM 3308 O O . ASP B 1 166 ? 6.953 14.251 -1.129 1.00 33.42 667 ASP B O 1
ATOM 3313 N N . ALA B 1 167 ? 8.005 14.252 0.856 1.00 27.38 668 ALA B N 1
ATOM 3314 C CA . ALA B 1 167 ? 9.357 14.169 0.326 1.00 25.93 668 ALA B CA 1
ATOM 3315 C C . ALA B 1 167 ? 10.225 13.705 1.495 1.00 24.63 668 ALA B C 1
ATOM 3316 O O . ALA B 1 167 ? 9.773 13.732 2.636 1.00 26.55 668 ALA B O 1
ATOM 3318 N N . ALA B 1 168 ? 11.427 13.213 1.218 1.00 23.67 669 ALA B N 1
ATOM 3319 C CA . ALA B 1 168 ? 12.314 12.760 2.291 1.00 28.38 669 ALA B CA 1
ATOM 3320 C C . ALA B 1 168 ? 13.219 13.925 2.689 1.00 31.78 669 ALA B C 1
ATOM 3321 O O . ALA B 1 168 ? 13.899 14.526 1.850 1.00 37.27 669 ALA B O 1
ATOM 3323 N N . LEU B 1 169 ? 13.184 14.290 3.957 1.00 29.40 670 LEU B N 1
ATOM 3324 C CA . LEU B 1 169 ? 13.992 15.392 4.410 1.00 29.13 670 LEU B CA 1
ATOM 3325 C C . LEU B 1 169 ? 14.869 14.868 5.523 1.00 31.52 670 LEU B C 1
ATOM 3326 O O . LEU B 1 169 ? 14.359 14.395 6.542 1.00 35.53 670 LEU B O 1
ATOM 3331 N N . ILE B 1 170 ? 16.178 14.857 5.276 1.00 27.92 671 ILE B N 1
ATOM 3332 C CA . ILE B 1 170 ? 17.162 14.386 6.236 1.00 26.01 671 ILE B CA 1
ATOM 3333 C C . ILE B 1 170 ? 17.694 15.528 7.069 1.00 29.13 671 ILE B C 1
ATOM 3334 O O . ILE B 1 170 ? 18.259 16.465 6.527 1.00 30.99 671 ILE B O 1
ATOM 3339 N N . LYS B 1 171 ? 17.455 15.467 8.376 1.00 32.71 672 LYS B N 1
ATOM 3340 C CA . LYS B 1 171 ? 17.888 16.484 9.322 1.00 33.61 672 LYS B CA 1
ATOM 3341 C C . LYS B 1 171 ? 18.878 15.848 10.227 1.00 38.54 672 LYS B C 1
ATOM 3342 O O . LYS B 1 171 ? 19.100 14.645 10.165 1.00 39.61 672 LYS B O 1
ATOM 3348 N N . ASP B 1 172 ? 19.349 16.661 11.164 1.00 48.05 673 ASP B N 1
ATOM 3349 C CA . ASP B 1 172 ? 20.324 16.314 12.208 1.00 54.07 673 ASP B CA 1
ATOM 3350 C C . ASP B 1 172 ? 20.048 14.979 12.916 1.00 55.02 673 ASP B C 1
ATOM 3351 O O . ASP B 1 172 ? 20.929 14.122 13.008 1.00 55.15 673 ASP B O 1
ATOM 3356 N N . ASN B 1 173 ? 18.812 14.808 13.385 1.00 55.28 674 ASN B N 1
ATOM 3357 C CA . ASN B 1 173 ? 18.366 13.602 14.086 1.00 53.22 674 ASN B CA 1
ATOM 3358 C C . ASN B 1 173 ? 18.603 12.333 13.265 1.00 52.21 674 ASN B C 1
ATOM 3359 O O . ASN B 1 173 ? 19.043 11.312 13.804 1.00 50.62 674 ASN B O 1
ATOM 3364 N N . HIS B 1 174 ? 18.304 12.413 11.966 1.00 50.50 675 HIS B N 1
ATOM 3365 C CA . HIS B 1 174 ? 18.452 11.295 11.039 1.00 49.81 675 HIS B CA 1
ATOM 3366 C C . HIS B 1 174 ? 19.923 10.974 10.795 1.00 52.41 675 HIS B C 1
ATOM 3367 O O . HIS B 1 174 ? 20.336 9.807 10.766 1.00 49.32 675 HIS B O 1
ATOM 3374 N N . VAL B 1 175 ? 20.702 12.037 10.631 1.00 57.06 676 VAL B N 1
ATOM 3375 C CA . VAL B 1 175 ? 22.136 11.950 10.384 1.00 61.93 676 VAL B CA 1
ATOM 3376 C C . VAL B 1 175 ? 22.819 11.156 11.489 1.00 63.02 676 VAL B C 1
ATOM 3377 O O . VAL B 1 175 ? 23.613 10.255 11.219 1.00 62.15 676 VAL B O 1
ATOM 3381 N N . ALA B 1 176 ? 22.501 11.514 12.730 1.00 66.13 677 ALA B N 1
ATOM 3382 C CA . ALA B 1 176 ? 23.060 10.871 13.925 1.00 66.75 677 ALA B CA 1
ATOM 3383 C C . ALA B 1 176 ? 22.748 9.376 13.954 1.00 66.67 677 ALA B C 1
ATOM 3384 O O . ALA B 1 176 ? 23.652 8.550 14.049 1.00 67.74 677 ALA B O 1
ATOM 3386 N N . ALA B 1 177 ? 21.458 9.050 13.883 1.00 66.42 678 ALA B N 1
ATOM 3387 C CA . ALA B 1 177 ? 20.984 7.676 13.888 1.00 64.30 678 ALA B CA 1
ATOM 3388 C C . ALA B 1 177 ? 21.621 6.883 12.758 1.00 63.73 678 ALA B C 1
ATOM 3389 O O . ALA B 1 177 ? 21.916 5.697 12.922 1.00 66.68 678 ALA B O 1
ATOM 3391 N N . ALA B 1 178 ? 21.793 7.528 11.606 1.00 63.15 679 ALA B N 1
ATOM 3392 C CA . ALA B 1 178 ? 22.414 6.894 10.443 1.00 63.05 679 ALA B CA 1
ATOM 3393 C C . ALA B 1 178 ? 23.930 6.764 10.655 1.00 64.01 679 ALA B C 1
ATOM 3394 O O . ALA B 1 178 ? 24.574 5.809 10.186 1.00 64.57 679 ALA B O 1
ATOM 3396 N N . GLY B 1 179 ? 24.477 7.729 11.387 1.00 63.91 680 GLY B N 1
ATOM 3397 C CA . GLY B 1 179 ? 25.898 7.767 11.675 1.00 64.45 680 GLY B CA 1
ATOM 3398 C C . GLY B 1 179 ? 26.364 9.107 11.155 1.00 63.99 680 GLY B C 1
ATOM 3399 O O . GLY B 1 179 ? 26.891 9.959 11.887 1.00 63.49 680 GLY B O 1
ATOM 3400 N N . SER B 1 180 ? 26.073 9.321 9.880 1.00 63.31 681 SER B N 1
ATOM 3401 C CA . SER B 1 180 ? 26.441 10.554 9.216 1.00 61.06 681 SER B CA 1
ATOM 3402 C C . SER B 1 180 ? 25.353 10.957 8.221 1.00 59.45 681 SER B C 1
ATOM 3403 O O . SER B 1 180 ? 24.426 10.184 7.933 1.00 57.17 681 SER B O 1
ATOM 3406 N N . VAL B 1 181 ? 25.486 12.179 7.711 1.00 56.82 682 VAL B N 1
ATOM 3407 C CA . VAL B 1 181 ? 24.553 12.733 6.749 1.00 52.11 682 VAL B CA 1
ATOM 3408 C C . VAL B 1 181 ? 24.499 11.834 5.521 1.00 50.27 682 VAL B C 1
ATOM 3409 O O . VAL B 1 181 ? 23.423 11.476 5.084 1.00 53.83 682 VAL B O 1
ATOM 3413 N N . VAL B 1 182 ? 25.645 11.437 4.981 1.00 48.03 683 VAL B N 1
ATOM 3414 C CA . VAL B 1 182 ? 25.635 10.582 3.799 1.00 49.14 683 VAL B CA 1
ATOM 3415 C C . VAL B 1 182 ? 25.063 9.201 4.071 1.00 48.91 683 VAL B C 1
ATOM 3416 O O . VAL B 1 182 ? 24.521 8.547 3.156 1.00 46.76 683 VAL B O 1
ATOM 3420 N N . ASP B 1 183 ? 25.184 8.762 5.324 1.00 48.19 684 ASP B N 1
ATOM 3421 C CA . ASP B 1 183 ? 24.666 7.455 5.725 1.00 47.60 684 ASP B CA 1
ATOM 3422 C C . ASP B 1 183 ? 23.149 7.503 5.648 1.00 43.96 684 ASP B C 1
ATOM 3423 O O . ASP B 1 183 ? 22.515 6.673 4.990 1.00 44.15 684 ASP B O 1
ATOM 3428 N N . ALA B 1 184 ? 22.587 8.522 6.287 1.00 40.77 685 ALA B N 1
ATOM 3429 C CA . ALA B 1 184 ? 21.151 8.746 6.306 1.00 38.00 685 ALA B CA 1
ATOM 3430 C C . ALA B 1 184 ? 20.639 8.863 4.871 1.00 36.88 685 ALA B C 1
ATOM 3431 O O . ALA B 1 184 ? 19.651 8.230 4.490 1.00 37.77 685 ALA B O 1
ATOM 3433 N N . LEU B 1 185 ? 21.363 9.633 4.072 1.00 35.67 686 LEU B N 1
ATOM 3434 C CA . LEU B 1 185 ? 21.024 9.893 2.687 1.00 34.36 686 LEU B CA 1
ATOM 3435 C C . LEU B 1 185 ? 20.935 8.620 1.882 1.00 35.40 686 LEU B C 1
ATOM 3436 O O . LEU B 1 185 ? 20.008 8.411 1.105 1.00 36.62 686 LEU B O 1
ATOM 3441 N N . ARG B 1 186 ? 21.902 7.752 2.072 1.00 37.46 687 ARG B N 1
ATOM 3442 C CA . ARG B 1 186 ? 21.891 6.503 1.346 1.00 41.85 687 ARG B CA 1
ATOM 3443 C C . ARG B 1 186 ? 20.744 5.580 1.792 1.00 39.85 687 ARG B C 1
ATOM 3444 O O . ARG B 1 186 ? 20.036 4.970 0.970 1.00 39.16 687 ARG B O 1
ATOM 3452 N N . ALA B 1 187 ? 20.537 5.510 3.099 1.00 40.67 688 ALA B N 1
ATOM 3453 C CA . ALA B 1 187 ? 19.480 4.669 3.668 1.00 41.45 688 ALA B CA 1
ATOM 3454 C C . ALA B 1 187 ? 18.100 4.994 3.088 1.00 39.97 688 ALA B C 1
ATOM 3455 O O . ALA B 1 187 ? 17.368 4.090 2.663 1.00 37.42 688 ALA B O 1
ATOM 3457 N N . VAL B 1 188 ? 17.753 6.283 3.092 1.00 37.59 689 VAL B N 1
ATOM 3458 C CA . VAL B 1 188 ? 16.480 6.756 2.549 1.00 37.19 689 VAL B CA 1
ATOM 3459 C C . VAL B 1 188 ? 16.404 6.531 1.036 1.00 39.15 689 VAL B C 1
ATOM 3460 O O . VAL B 1 188 ? 15.358 6.168 0.524 1.00 41.43 689 VAL B O 1
ATOM 3464 N N . ARG B 1 189 ? 17.502 6.764 0.325 1.00 41.19 690 ARG B N 1
ATOM 3465 C CA . ARG B 1 189 ? 17.535 6.556 -1.119 1.00 45.72 690 ARG B CA 1
ATOM 3466 C C . ARG B 1 189 ? 17.192 5.113 -1.407 1.00 46.72 690 ARG B C 1
ATOM 3467 O O . ARG B 1 189 ? 16.416 4.798 -2.308 1.00 45.72 690 ARG B O 1
ATOM 3475 N N . ASN B 1 190 ? 17.779 4.233 -0.618 1.00 50.38 691 ASN B N 1
ATOM 3476 C CA . ASN B 1 190 ? 17.556 2.816 -0.799 1.00 56.57 691 ASN B CA 1
ATOM 3477 C C . ASN B 1 190 ? 16.158 2.360 -0.371 1.00 53.99 691 ASN B C 1
ATOM 3478 O O . ASN B 1 190 ? 15.651 1.358 -0.869 1.00 50.93 691 ASN B O 1
ATOM 3483 N N . ALA B 1 191 ? 15.548 3.094 0.557 1.00 53.86 692 ALA B N 1
ATOM 3484 C CA . ALA B 1 191 ? 14.215 2.755 1.058 1.00 51.42 692 ALA B CA 1
ATOM 3485 C C . ALA B 1 191 ? 13.062 3.385 0.271 1.00 49.61 692 ALA B C 1
ATOM 3486 O O . ALA B 1 191 ? 12.011 2.780 0.131 1.00 49.54 692 ALA B O 1
ATOM 3488 N N . ALA B 1 192 ? 13.262 4.591 -0.247 1.00 50.34 693 ALA B N 1
ATOM 3489 C CA . ALA B 1 192 ? 12.233 5.296 -1.004 1.00 50.26 693 ALA B CA 1
ATOM 3490 C C . ALA B 1 192 ? 12.902 5.971 -2.182 1.00 53.43 693 ALA B C 1
ATOM 3491 O O . ALA B 1 192 ? 12.898 7.199 -2.278 1.00 52.25 693 ALA B O 1
ATOM 3493 N N . PRO B 1 193 ? 13.409 5.173 -3.141 1.00 56.15 694 PRO B N 1
ATOM 3494 C CA . PRO B 1 193 ? 14.103 5.637 -4.352 1.00 56.13 694 PRO B CA 1
ATOM 3495 C C . PRO B 1 193 ? 13.320 6.556 -5.295 1.00 52.14 694 PRO B C 1
ATOM 3496 O O . PRO B 1 193 ? 13.907 7.251 -6.116 1.00 52.55 694 PRO B O 1
ATOM 3500 N N . ASP B 1 194 ? 12.004 6.559 -5.161 1.00 51.13 695 ASP B N 1
ATOM 3501 C CA . ASP B 1 194 ? 11.129 7.378 -5.999 1.00 53.14 695 ASP B CA 1
ATOM 3502 C C . ASP B 1 194 ? 10.764 8.724 -5.332 1.00 50.67 695 ASP B C 1
ATOM 3503 O O . ASP B 1 194 ? 10.008 9.534 -5.886 1.00 53.02 695 ASP B O 1
ATOM 3508 N N . LEU B 1 195 ? 11.299 8.961 -4.144 1.00 45.45 696 LEU B N 1
ATOM 3509 C CA . LEU B 1 195 ? 10.994 10.171 -3.401 1.00 38.33 696 LEU B CA 1
ATOM 3510 C C . LEU B 1 195 ? 12.067 11.253 -3.460 1.00 35.68 696 LEU B C 1
ATOM 3511 O O . LEU B 1 195 ? 13.266 10.956 -3.349 1.00 31.93 696 LEU B O 1
ATOM 3516 N N . PRO B 1 196 ? 11.646 12.525 -3.630 1.00 32.65 697 PRO B N 1
ATOM 3517 C CA . PRO B 1 196 ? 12.555 13.685 -3.693 1.00 30.95 697 PRO B CA 1
ATOM 3518 C C . PRO B 1 196 ? 13.333 13.720 -2.383 1.00 30.89 697 PRO B C 1
ATOM 3519 O O . PRO B 1 196 ? 12.745 13.652 -1.302 1.00 28.38 697 PRO B O 1
ATOM 3523 N N . CYS B 1 197 ? 14.654 13.785 -2.496 1.00 30.27 698 CYS B N 1
ATOM 3524 C CA . CYS B 1 197 ? 15.542 13.775 -1.348 1.00 29.09 698 CYS B CA 1
ATOM 3525 C C . CYS B 1 197 ? 16.072 15.165 -1.050 1.00 24.75 698 CYS B C 1
ATOM 3526 O O . CYS B 1 197 ? 16.746 15.777 -1.873 1.00 23.58 698 CYS B O 1
ATOM 3529 N N . GLU B 1 198 ? 15.743 15.654 0.134 1.00 18.95 699 GLU B N 1
ATOM 3530 C CA . GLU B 1 198 ? 16.132 16.969 0.561 1.00 15.84 699 GLU B CA 1
ATOM 3531 C C . GLU B 1 198 ? 16.904 16.793 1.806 1.00 15.53 699 GLU B C 1
ATOM 3532 O O . GLU B 1 198 ? 16.506 16.017 2.656 1.00 15.81 699 GLU B O 1
ATOM 3538 N N . VAL B 1 199 ? 18.034 17.470 1.902 1.00 14.96 700 VAL B N 1
ATOM 3539 C CA . VAL B 1 199 ? 18.838 17.360 3.092 1.00 21.07 700 VAL B CA 1
ATOM 3540 C C . VAL B 1 199 ? 19.147 18.740 3.635 1.00 19.92 700 VAL B C 1
ATOM 3541 O O . VAL B 1 199 ? 19.394 19.687 2.892 1.00 20.70 700 VAL B O 1
ATOM 3545 N N . GLU B 1 200 ? 19.048 18.835 4.948 1.00 20.44 701 GLU B N 1
ATOM 3546 C CA . GLU B 1 200 ? 19.276 20.047 5.672 1.00 22.69 701 GLU B CA 1
ATOM 3547 C C . GLU B 1 200 ? 20.656 20.035 6.314 1.00 22.21 701 GLU B C 1
ATOM 3548 O O . GLU B 1 200 ? 20.990 19.130 7.084 1.00 26.97 701 GLU B O 1
ATOM 3554 N N . VAL B 1 201 ? 21.457 21.044 5.993 1.00 19.42 702 VAL B N 1
ATOM 3555 C CA . VAL B 1 201 ? 22.786 21.175 6.566 1.00 18.17 702 VAL B CA 1
ATOM 3556 C C . VAL B 1 201 ? 22.889 22.491 7.364 1.00 19.27 702 VAL B C 1
ATOM 3557 O O . VAL B 1 201 ? 22.121 23.422 7.153 1.00 14.76 702 VAL B O 1
ATOM 3561 N N . ASP B 1 202 ? 23.768 22.517 8.358 1.00 24.75 703 ASP B N 1
ATOM 3562 C CA . ASP B 1 202 ? 23.977 23.714 9.165 1.00 27.84 703 ASP B CA 1
ATOM 3563 C C . ASP B 1 202 ? 25.427 24.200 9.146 1.00 24.29 703 ASP B C 1
ATOM 3564 O O . ASP B 1 202 ? 25.768 25.110 9.881 1.00 25.01 703 ASP B O 1
ATOM 3569 N N . SER B 1 203 ? 26.259 23.613 8.284 1.00 21.08 704 SER B N 1
ATOM 3570 C CA . SER B 1 203 ? 27.650 24.033 8.164 1.00 24.40 704 SER B CA 1
ATOM 3571 C C . SER B 1 203 ? 28.150 23.806 6.754 1.00 22.09 704 SER B C 1
ATOM 3572 O O . SER B 1 203 ? 27.536 23.061 5.997 1.00 23.49 704 SER B O 1
ATOM 3575 N N . LEU B 1 204 ? 29.265 24.438 6.400 1.00 22.14 705 LEU B N 1
ATOM 3576 C CA . LEU B 1 204 ? 29.817 24.239 5.070 1.00 20.57 705 LEU B CA 1
ATOM 3577 C C . LEU B 1 204 ? 30.474 22.872 4.970 1.00 23.48 705 LEU B C 1
ATOM 3578 O O . LEU B 1 204 ? 30.599 22.308 3.877 1.00 25.73 705 LEU B O 1
ATOM 3583 N N . GLU B 1 205 ? 30.828 22.297 6.121 1.00 30.93 706 GLU B N 1
ATOM 3584 C CA . GLU B 1 205 ? 31.482 20.982 6.163 1.00 33.61 706 GLU B CA 1
ATOM 3585 C C . GLU B 1 205 ? 30.490 19.902 5.787 1.00 31.81 706 GLU B C 1
ATOM 3586 O O . GLU B 1 205 ? 30.831 18.999 5.014 1.00 31.28 706 GLU B O 1
ATOM 3592 N N . GLN B 1 206 ? 29.273 19.993 6.343 1.00 26.63 707 GLN B N 1
ATOM 3593 C CA . GLN B 1 206 ? 28.216 19.035 6.041 1.00 27.04 707 GLN B CA 1
ATOM 3594 C C . GLN B 1 206 ? 27.817 19.191 4.576 1.00 25.16 707 GLN B C 1
ATOM 3595 O O . GLN B 1 206 ? 27.491 18.205 3.899 1.00 25.01 707 GLN B O 1
ATOM 3601 N N . LEU B 1 207 ? 27.826 20.438 4.105 1.00 21.39 708 LEU B N 1
ATOM 3602 C CA . LEU B 1 207 ? 27.495 20.737 2.720 1.00 20.13 708 LEU B CA 1
ATOM 3603 C C . LEU B 1 207 ? 28.469 20.021 1.827 1.00 20.82 708 LEU B C 1
ATOM 3604 O O . LEU B 1 207 ? 28.048 19.348 0.894 1.00 19.80 708 LEU B O 1
ATOM 3609 N N . ASP B 1 208 ? 29.772 20.179 2.087 1.00 25.68 709 ASP B N 1
ATOM 3610 C CA . ASP B 1 208 ? 30.793 19.504 1.269 1.00 24.49 709 ASP B CA 1
ATOM 3611 C C . ASP B 1 208 ? 30.579 18.006 1.236 1.00 23.41 709 ASP B C 1
ATOM 3612 O O . ASP B 1 208 ? 30.756 17.391 0.205 1.00 26.69 709 ASP B O 1
ATOM 3617 N N . ALA B 1 209 ? 30.159 17.442 2.365 1.00 27.07 710 ALA B N 1
ATOM 3618 C CA . ALA B 1 209 ? 29.884 16.008 2.506 1.00 28.30 710 ALA B CA 1
ATOM 3619 C C . ALA B 1 209 ? 28.725 15.498 1.663 1.00 31.24 710 ALA B C 1
ATOM 3620 O O . ALA B 1 209 ? 28.821 14.434 1.038 1.00 35.69 710 ALA B O 1
ATOM 3622 N N . VAL B 1 210 ? 27.613 16.226 1.668 1.00 28.52 711 VAL B N 1
ATOM 3623 C CA . VAL B 1 210 ? 26.450 15.793 0.913 1.00 27.56 711 VAL B CA 1
ATOM 3624 C C . VAL B 1 210 ? 26.386 16.140 -0.560 1.00 24.56 711 VAL B C 1
ATOM 3625 O O . VAL B 1 210 ? 25.689 15.469 -1.295 1.00 26.92 711 VAL B O 1
ATOM 3629 N N . LEU B 1 211 ? 27.086 17.185 -0.998 1.00 24.98 712 LEU B N 1
ATOM 3630 C CA . LEU B 1 211 ? 27.048 17.608 -2.409 1.00 24.11 712 LEU B CA 1
ATOM 3631 C C . LEU B 1 211 ? 27.302 16.508 -3.409 1.00 22.52 712 LEU B C 1
ATOM 3632 O O . LEU B 1 211 ? 26.635 16.420 -4.417 1.00 24.24 712 LEU B O 1
ATOM 3637 N N . PRO B 1 212 ? 28.321 15.693 -3.179 1.00 24.30 713 PRO B N 1
ATOM 3638 C CA . PRO B 1 212 ? 28.591 14.616 -4.123 1.00 30.14 713 PRO B CA 1
ATOM 3639 C C . PRO B 1 212 ? 27.466 13.590 -4.188 1.00 30.34 713 PRO B C 1
ATOM 3640 O O . PRO B 1 212 ? 27.260 12.971 -5.229 1.00 29.32 713 PRO B O 1
ATOM 3644 N N . GLU B 1 213 ? 26.730 13.423 -3.087 1.00 30.28 714 GLU B N 1
ATOM 3645 C CA . GLU B 1 213 ? 25.605 12.479 -3.050 1.00 25.91 714 GLU B CA 1
ATOM 3646 C C . GLU B 1 213 ? 24.471 12.967 -3.946 1.00 26.71 714 GLU B C 1
ATOM 3647 O O . GLU B 1 213 ? 23.548 12.231 -4.268 1.00 27.74 714 GLU B O 1
ATOM 3653 N N . LYS B 1 214 ? 24.540 14.230 -4.332 1.00 24.30 715 LYS B N 1
ATOM 3654 C CA . LYS B 1 214 ? 23.545 14.825 -5.205 1.00 26.98 715 LYS B CA 1
ATOM 3655 C C . LYS B 1 214 ? 22.102 14.719 -4.783 1.00 25.69 715 LYS B C 1
ATOM 3656 O O . LYS B 1 214 ? 21.280 14.153 -5.481 1.00 28.13 715 LYS B O 1
ATOM 3662 N N . PRO B 1 215 ? 21.779 15.225 -3.602 1.00 22.75 716 PRO B N 1
ATOM 3663 C CA . PRO B 1 215 ? 20.380 15.137 -3.218 1.00 19.32 716 PRO B CA 1
ATOM 3664 C C . PRO B 1 215 ? 19.629 16.137 -4.103 1.00 19.16 716 PRO B C 1
ATOM 3665 O O . PRO B 1 215 ? 20.260 16.939 -4.775 1.00 24.35 716 PRO B O 1
ATOM 3669 N N . GLU B 1 216 ? 18.300 16.075 -4.138 1.00 19.54 717 GLU B N 1
ATOM 3670 C CA . GLU B 1 216 ? 17.512 16.995 -4.953 1.00 18.76 717 GLU B CA 1
ATOM 3671 C C . GLU B 1 216 ? 17.629 18.443 -4.478 1.00 17.08 717 GLU B C 1
ATOM 3672 O O . GLU B 1 216 ? 17.684 19.370 -5.288 1.00 14.62 717 GLU B O 1
ATOM 3678 N N . LEU B 1 217 ? 17.696 18.622 -3.162 1.00 15.55 718 LEU B N 1
ATOM 3679 C CA . LEU B 1 217 ? 17.761 19.954 -2.579 1.00 17.65 718 LEU B CA 1
ATOM 3680 C C . LEU B 1 217 ? 18.478 19.933 -1.250 1.00 16.12 718 LEU B C 1
ATOM 3681 O O . LEU B 1 217 ? 18.403 18.952 -0.503 1.00 15.62 718 LEU B O 1
ATOM 3686 N N . ILE B 1 218 ? 19.164 21.027 -0.958 1.00 13.57 719 ILE B N 1
ATOM 3687 C CA . ILE B 1 218 ? 19.866 21.175 0.296 1.00 11.93 719 ILE B CA 1
ATOM 3688 C C . ILE B 1 218 ? 19.335 22.485 0.891 1.00 13.80 719 ILE B C 1
ATOM 3689 O O . ILE B 1 218 ? 19.236 23.523 0.206 1.00 12.52 719 ILE B O 1
ATOM 3694 N N . LEU B 1 219 ? 18.932 22.419 2.144 1.00 13.03 720 LEU B N 1
ATOM 3695 C CA . LEU B 1 219 ? 18.449 23.580 2.861 1.00 10.60 720 LEU B CA 1
ATOM 3696 C C . LEU B 1 219 ? 19.604 24.089 3.685 1.00 6.84 720 LEU B C 1
ATOM 3697 O O . LEU B 1 219 ? 20.143 23.369 4.482 1.00 5.21 720 LEU B O 1
ATOM 3702 N N . LEU B 1 220 ? 20.017 25.315 3.447 1.00 13.16 721 LEU B N 1
ATOM 3703 C CA . LEU B 1 220 ? 21.124 25.937 4.181 1.00 13.29 721 LEU B CA 1
ATOM 3704 C C . LEU B 1 220 ? 20.514 26.487 5.457 1.00 15.80 721 LEU B C 1
ATOM 3705 O O . LEU B 1 220 ? 19.921 27.576 5.468 1.00 17.51 721 LEU B O 1
ATOM 3710 N N . ASP B 1 221 ? 20.663 25.736 6.535 1.00 19.07 722 ASP B N 1
ATOM 3711 C CA . ASP B 1 221 ? 20.106 26.142 7.796 1.00 21.47 722 ASP B CA 1
ATOM 3712 C C . ASP B 1 221 ? 20.882 27.229 8.550 1.00 21.99 722 ASP B C 1
ATOM 3713 O O . ASP B 1 221 ? 21.926 26.969 9.150 1.00 23.78 722 ASP B O 1
ATOM 3718 N N . ASN B 1 222 ? 20.329 28.445 8.542 1.00 23.27 723 ASN B N 1
ATOM 3719 C CA . ASN B 1 222 ? 20.918 29.597 9.226 1.00 24.30 723 ASN B CA 1
ATOM 3720 C C . ASN B 1 222 ? 22.347 29.927 8.803 1.00 23.08 723 ASN B C 1
ATOM 3721 O O . ASN B 1 222 ? 23.234 30.000 9.630 1.00 29.20 723 ASN B O 1
ATOM 3726 N N . PHE B 1 223 ? 22.573 30.075 7.509 1.00 18.39 724 PHE B N 1
ATOM 3727 C CA . PHE B 1 223 ? 23.873 30.449 6.991 1.00 17.65 724 PHE B CA 1
ATOM 3728 C C . PHE B 1 223 ? 23.925 32.003 6.898 1.00 19.12 724 PHE B C 1
ATOM 3729 O O . PHE B 1 223 ? 22.887 32.659 6.707 1.00 19.02 724 PHE B O 1
ATOM 3737 N N . ALA B 1 224 ? 25.118 32.584 7.079 1.00 17.12 725 ALA B N 1
ATOM 3738 C CA . ALA B 1 224 ? 25.335 34.019 6.942 1.00 7.83 725 ALA B CA 1
ATOM 3739 C C . ALA B 1 224 ? 25.371 34.234 5.439 1.00 11.76 725 ALA B C 1
ATOM 3740 O O . ALA B 1 224 ? 25.491 33.280 4.676 1.00 13.44 725 ALA B O 1
ATOM 3742 N N . VAL B 1 225 ? 25.267 35.468 4.979 1.00 11.80 726 VAL B N 1
ATOM 3743 C CA . VAL B 1 225 ? 25.302 35.684 3.548 1.00 12.23 726 VAL B CA 1
ATOM 3744 C C . VAL B 1 225 ? 26.606 35.145 2.980 1.00 14.70 726 VAL B C 1
ATOM 3745 O O . VAL B 1 225 ? 26.583 34.429 1.989 1.00 18.28 726 VAL B O 1
ATOM 3749 N N . TRP B 1 226 ? 27.733 35.462 3.628 1.00 15.02 727 TRP B N 1
ATOM 3750 C CA . TRP B 1 226 ? 29.050 35.035 3.154 1.00 14.05 727 TRP B CA 1
ATOM 3751 C C . TRP B 1 226 ? 29.151 33.522 3.003 1.00 14.84 727 TRP B C 1
ATOM 3752 O O . TRP B 1 226 ? 29.623 33.049 1.992 1.00 22.63 727 TRP B O 1
ATOM 3763 N N . GLN B 1 227 ? 28.602 32.775 3.948 1.00 14.89 728 GLN B N 1
ATOM 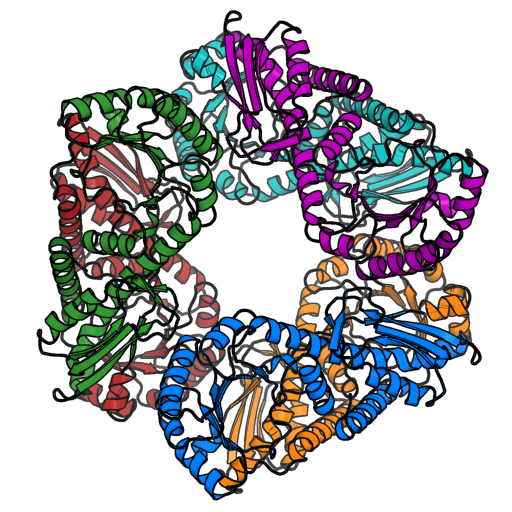3764 C CA . GLN B 1 227 ? 28.564 31.328 3.859 1.00 14.81 728 GLN B CA 1
ATOM 3765 C C . GLN B 1 227 ? 27.639 30.861 2.742 1.00 15.52 728 GLN B C 1
ATOM 3766 O O . GLN B 1 227 ? 27.902 29.825 2.117 1.00 17.31 728 GLN B O 1
ATOM 3772 N N . THR B 1 228 ? 26.555 31.601 2.500 1.00 12.65 729 THR B N 1
ATOM 3773 C CA . THR B 1 228 ? 25.606 31.235 1.441 1.00 11.59 729 THR B CA 1
ATOM 3774 C C . THR B 1 228 ? 26.281 31.411 0.089 1.00 13.03 729 THR B C 1
ATOM 3775 O O . THR B 1 228 ? 26.112 30.593 -0.822 1.00 18.36 729 THR B O 1
ATOM 3779 N N . GLN B 1 229 ? 27.025 32.501 -0.048 1.00 11.93 730 GLN B N 1
ATOM 3780 C CA . GLN B 1 229 ? 27.754 32.777 -1.267 1.00 10.15 730 GLN B CA 1
ATOM 3781 C C . GLN B 1 229 ? 28.716 31.616 -1.498 1.00 8.71 730 GLN B C 1
ATOM 3782 O O . GLN B 1 229 ? 28.787 31.097 -2.599 1.00 13.82 730 GLN B O 1
ATOM 3788 N N . THR B 1 230 ? 29.435 31.195 -0.456 1.00 9.11 731 THR B N 1
ATOM 3789 C CA . THR B 1 230 ? 30.382 30.067 -0.564 1.00 11.88 731 THR B CA 1
ATOM 3790 C C . THR B 1 230 ? 29.691 28.769 -1.004 1.00 12.79 731 THR B C 1
ATOM 3791 O O . THR B 1 230 ? 30.178 28.065 -1.914 1.00 18.03 731 THR B O 1
ATOM 3795 N N . ALA B 1 231 ? 28.537 28.487 -0.396 1.00 13.43 732 ALA B N 1
ATOM 3796 C CA . ALA B 1 231 ? 27.730 27.283 -0.695 1.00 16.25 732 ALA B CA 1
ATOM 3797 C C . ALA B 1 231 ? 27.323 27.239 -2.159 1.00 14.97 732 ALA B C 1
ATOM 3798 O O . ALA B 1 231 ? 27.366 26.177 -2.800 1.00 12.64 732 ALA B O 1
ATOM 3800 N N . VAL B 1 232 ? 26.911 28.395 -2.669 1.00 15.92 733 VAL B N 1
ATOM 3801 C CA . VAL B 1 232 ? 26.525 28.523 -4.061 1.00 16.07 733 VAL B CA 1
ATOM 3802 C C . VAL B 1 232 ? 27.746 28.279 -4.963 1.00 17.06 733 VAL B C 1
ATOM 3803 O O . VAL B 1 232 ? 27.657 27.547 -5.950 1.00 17.55 733 VAL B O 1
ATOM 3807 N N . GLN B 1 233 ? 28.894 28.841 -4.601 1.00 18.88 734 GLN B N 1
ATOM 3808 C CA . GLN B 1 233 ? 30.095 28.662 -5.394 1.00 18.68 734 GLN B CA 1
ATOM 3809 C C . GLN B 1 233 ? 30.439 27.193 -5.405 1.00 19.64 734 GLN B C 1
ATOM 3810 O O . GLN B 1 233 ? 30.635 26.611 -6.457 1.00 24.46 734 GLN B O 1
ATOM 3816 N N . ARG B 1 234 ? 30.447 26.559 -4.248 1.00 19.58 735 ARG B N 1
ATOM 3817 C CA . ARG B 1 234 ? 30.760 25.141 -4.207 1.00 20.31 735 ARG B CA 1
ATOM 3818 C C . ARG B 1 234 ? 29.771 24.272 -4.995 1.00 17.35 735 ARG B C 1
ATOM 3819 O O . ARG B 1 234 ? 30.164 23.362 -5.690 1.00 18.73 735 ARG B O 1
ATOM 3827 N N . ARG B 1 235 ? 28.492 24.572 -4.908 1.00 17.52 736 ARG B N 1
ATOM 3828 C CA . ARG B 1 235 ? 27.473 23.809 -5.616 1.00 17.84 736 ARG B CA 1
ATOM 3829 C C . ARG B 1 235 ? 27.665 23.956 -7.116 1.00 21.62 736 ARG B C 1
ATOM 3830 O O . ARG B 1 235 ? 27.618 22.964 -7.862 1.00 28.80 736 ARG B O 1
ATOM 3838 N N . ASP B 1 236 ? 27.878 25.186 -7.570 1.00 20.02 737 ASP B N 1
ATOM 3839 C CA . ASP B 1 236 ? 28.038 25.441 -8.993 1.00 23.45 737 ASP B CA 1
ATOM 3840 C C . ASP B 1 236 ? 29.173 24.666 -9.627 1.00 28.64 737 ASP B C 1
ATOM 3841 O O . ASP B 1 236 ? 29.086 24.254 -10.778 1.00 35.35 737 ASP B O 1
ATOM 3846 N N . SER B 1 237 ? 30.233 24.451 -8.869 1.00 30.09 738 SER B N 1
ATOM 3847 C CA . SER B 1 237 ? 31.376 23.746 -9.393 1.00 31.25 738 SER B CA 1
ATOM 3848 C C . SER B 1 237 ? 31.322 22.247 -9.221 1.00 33.45 738 SER B C 1
ATOM 3849 O O . SER B 1 237 ? 31.802 21.517 -10.069 1.00 38.08 738 SER B O 1
ATOM 3852 N N . ARG B 1 238 ? 30.690 21.789 -8.151 1.00 34.47 739 ARG B N 1
ATOM 3853 C CA . ARG B 1 238 ? 30.646 20.373 -7.847 1.00 31.62 739 ARG B CA 1
ATOM 3854 C C . ARG B 1 238 ? 29.379 19.582 -8.144 1.00 31.30 739 ARG B C 1
ATOM 3855 O O . ARG B 1 238 ? 29.454 18.382 -8.435 1.00 31.34 739 ARG B O 1
ATOM 3863 N N . ALA B 1 239 ? 28.221 20.212 -7.988 1.00 27.15 740 ALA B N 1
ATOM 3864 C CA . ALA B 1 239 ? 26.973 19.520 -8.209 1.00 23.60 740 ALA B CA 1
ATOM 3865 C C . ALA B 1 239 ? 25.962 20.509 -8.711 1.00 23.71 740 ALA B C 1
ATOM 3866 O O . ALA B 1 239 ? 25.053 20.913 -7.987 1.00 25.85 740 ALA B O 1
ATOM 3868 N N . PRO B 1 240 ? 26.101 20.912 -9.972 1.00 21.60 741 PRO B N 1
ATOM 3869 C CA . PRO B 1 240 ? 25.205 21.876 -10.606 1.00 20.53 741 PRO B CA 1
ATOM 3870 C C . PRO B 1 240 ? 23.717 21.535 -10.531 1.00 20.39 741 PRO B C 1
ATOM 3871 O O . PRO B 1 240 ? 22.891 22.438 -10.519 1.00 22.21 741 PRO B O 1
ATOM 3875 N N . THR B 1 241 ? 23.369 20.254 -10.421 1.00 22.99 742 THR B N 1
ATOM 3876 C CA . THR B 1 241 ? 21.958 19.836 -10.352 1.00 21.40 742 THR B CA 1
ATOM 3877 C C . THR B 1 241 ? 21.266 19.980 -8.998 1.00 25.22 742 THR B C 1
ATOM 3878 O O . THR B 1 241 ? 20.039 19.880 -8.925 1.00 27.17 742 THR B O 1
ATOM 3882 N N . VAL B 1 242 ? 22.044 20.171 -7.934 1.00 22.54 743 VAL B N 1
ATOM 3883 C CA . VAL B 1 242 ? 21.503 20.303 -6.593 1.00 18.46 743 VAL B CA 1
ATOM 3884 C C . VAL B 1 242 ? 20.970 21.694 -6.358 1.00 16.48 743 VAL B C 1
ATOM 3885 O O . VAL B 1 242 ? 21.661 22.679 -6.593 1.00 14.91 743 VAL B O 1
ATOM 3889 N N . MET B 1 243 ? 19.716 21.766 -5.929 1.00 16.36 744 MET B N 1
ATOM 3890 C CA . MET B 1 243 ? 19.061 23.040 -5.632 1.00 15.83 744 MET B CA 1
ATOM 3891 C C . MET B 1 243 ? 19.449 23.445 -4.232 1.00 15.55 744 MET B C 1
ATOM 3892 O O . MET B 1 243 ? 19.592 22.601 -3.342 1.00 13.42 744 MET B O 1
ATOM 3897 N N . LEU B 1 244 ? 19.519 24.750 -4.012 1.00 15.96 745 LEU B N 1
ATOM 3898 C CA . LEU B 1 244 ? 19.919 25.310 -2.715 1.00 16.27 745 LEU B CA 1
ATOM 3899 C C . LEU B 1 244 ? 18.813 26.219 -2.223 1.00 16.91 745 LEU B C 1
ATOM 3900 O O . LEU B 1 244 ? 18.320 27.064 -2.993 1.00 16.43 745 LEU B O 1
ATOM 3905 N N . GLU B 1 245 ? 18.420 26.034 -0.960 1.00 13.52 746 GLU B N 1
ATOM 3906 C CA . GLU B 1 245 ? 17.348 26.820 -0.367 1.00 16.28 746 GLU B CA 1
ATOM 3907 C C . GLU B 1 245 ? 17.773 27.405 0.963 1.00 13.71 746 GLU B C 1
ATOM 3908 O O . GLU B 1 245 ? 18.179 26.669 1.840 1.00 21.36 746 GLU B O 1
ATOM 3914 N N . SER B 1 246 ? 17.734 28.722 1.093 1.00 11.24 747 SER B N 1
ATOM 3915 C CA . SER B 1 246 ? 18.091 29.380 2.348 1.00 14.16 747 SER B CA 1
ATOM 3916 C C . SER B 1 246 ? 16.934 29.280 3.321 1.00 14.31 747 SER B C 1
ATOM 3917 O O . SER B 1 246 ? 15.809 29.622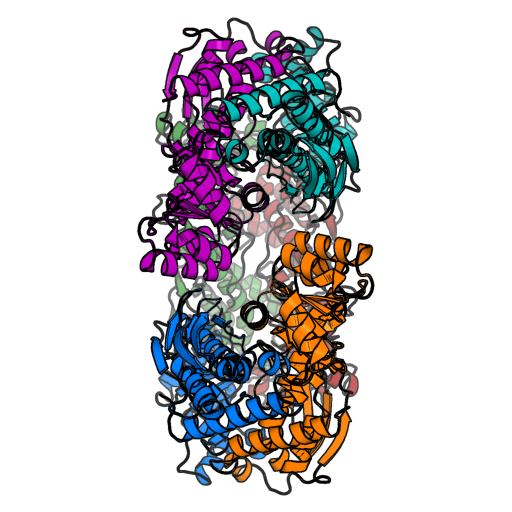 2.976 1.00 18.11 747 SER B O 1
ATOM 3920 N N . SER B 1 247 ? 17.218 28.835 4.539 1.00 17.12 748 SER B N 1
ATOM 3921 C CA . SER B 1 247 ? 16.206 28.688 5.584 1.00 18.91 748 SER B CA 1
ATOM 3922 C C . SER B 1 247 ? 16.771 29.219 6.886 1.00 19.26 748 SER B C 1
ATOM 3923 O O . SER B 1 247 ? 17.918 28.935 7.226 1.00 24.22 748 SER B O 1
ATOM 3926 N N . GLY B 1 248 ? 16.008 30.036 7.594 1.00 22.26 749 GLY B N 1
ATOM 3927 C CA . GLY B 1 248 ? 16.520 30.525 8.851 1.00 28.58 749 GLY B CA 1
ATOM 3928 C C . GLY B 1 248 ? 16.550 32.008 9.134 1.00 34.66 749 GLY B C 1
ATOM 3929 O O . GLY B 1 248 ? 15.507 32.599 9.464 1.00 41.81 749 GLY B O 1
ATOM 3930 N N . GLY B 1 249 ? 17.718 32.625 8.965 1.00 34.12 750 GLY B N 1
ATOM 3931 C CA . GLY B 1 249 ? 17.849 34.040 9.292 1.00 39.64 750 GLY B CA 1
ATOM 3932 C C . GLY B 1 249 ? 17.369 35.031 8.255 1.00 39.58 750 GLY B C 1
ATOM 3933 O O . GLY B 1 249 ? 18.023 36.070 8.012 1.00 40.60 750 GLY B O 1
ATOM 3934 N N . LEU B 1 250 ? 16.175 34.764 7.727 1.00 37.57 751 LEU B N 1
ATOM 3935 C CA . LEU B 1 250 ? 15.612 35.579 6.677 1.00 31.92 751 LEU B CA 1
ATOM 3936 C C . LEU B 1 250 ? 14.602 36.600 7.119 1.00 33.44 751 LEU B C 1
ATOM 3937 O O . LEU B 1 250 ? 13.698 36.301 7.926 1.00 35.95 751 LEU B O 1
ATOM 3942 N N . SER B 1 251 ? 14.772 37.812 6.596 1.00 28.40 752 SER B N 1
ATOM 3943 C CA . SER B 1 251 ? 13.851 38.891 6.871 1.00 25.31 752 SER B CA 1
ATOM 3944 C C . SER B 1 251 ? 13.686 39.580 5.551 1.00 25.25 752 SER B C 1
ATOM 3945 O O . SER B 1 251 ? 14.510 39.447 4.633 1.00 21.37 752 SER B O 1
ATOM 3948 N N . LEU B 1 252 ? 12.603 40.317 5.450 1.00 25.09 753 LEU B N 1
ATOM 3949 C CA . LEU B 1 252 ? 12.315 41.034 4.239 1.00 20.47 753 LEU B CA 1
ATOM 3950 C C . LEU B 1 252 ? 13.411 42.059 3.918 1.00 21.69 753 LEU B C 1
ATOM 3951 O O . LEU B 1 252 ? 13.651 42.393 2.762 1.00 22.21 753 LEU B O 1
ATOM 3956 N N . GLN B 1 253 ? 14.126 42.524 4.931 1.00 24.12 754 GLN B N 1
ATOM 3957 C CA . GLN B 1 253 ? 15.168 43.512 4.658 1.00 29.09 754 GLN B CA 1
ATOM 3958 C C . GLN B 1 253 ? 16.398 42.856 4.072 1.00 31.24 754 GLN B C 1
ATOM 3959 O O . GLN B 1 253 ? 17.076 43.481 3.260 1.00 34.73 754 GLN B O 1
ATOM 3965 N N . THR B 1 254 ? 16.675 41.601 4.459 1.00 29.21 755 THR B N 1
ATOM 3966 C CA . THR B 1 254 ? 17.843 40.872 3.971 1.00 25.11 755 THR B CA 1
ATOM 3967 C C . THR B 1 254 ? 17.585 39.947 2.782 1.00 23.74 755 THR B C 1
ATOM 3968 O O . THR B 1 254 ? 18.527 39.478 2.126 1.00 26.86 755 THR B O 1
ATOM 3972 N N . ALA B 1 255 ? 16.319 39.731 2.475 1.00 18.67 756 ALA B N 1
ATOM 3973 C CA . ALA B 1 255 ? 15.937 38.839 1.406 1.00 16.76 756 ALA B CA 1
ATOM 3974 C C . ALA B 1 255 ? 16.701 39.021 0.086 1.00 20.10 756 ALA B C 1
ATOM 3975 O O . ALA B 1 255 ? 17.177 38.048 -0.498 1.00 17.95 756 ALA B O 1
ATOM 3977 N N . ALA B 1 256 ? 16.837 40.256 -0.383 1.00 17.11 757 ALA B N 1
ATOM 3978 C CA . ALA B 1 256 ? 17.537 40.519 -1.631 1.00 15.04 757 ALA B CA 1
ATOM 3979 C C . ALA B 1 256 ? 18.999 40.119 -1.524 1.00 13.76 757 ALA B C 1
ATOM 3980 O O . ALA B 1 256 ? 19.533 39.484 -2.398 1.00 18.14 757 ALA B O 1
ATOM 3982 N N . THR B 1 257 ? 19.602 40.413 -0.390 1.00 17.14 758 THR B N 1
ATOM 3983 C CA . THR B 1 257 ? 20.990 40.110 -0.140 1.00 20.84 758 THR B CA 1
ATOM 3984 C C . THR B 1 257 ? 21.196 38.626 -0.290 1.00 21.25 758 THR B C 1
ATOM 3985 O O . THR B 1 257 ? 22.120 38.198 -0.973 1.00 25.15 758 THR B O 1
ATOM 3989 N N . TYR B 1 258 ? 20.351 37.833 0.359 1.00 17.80 759 TYR B N 1
ATOM 3990 C CA . TYR B 1 258 ? 20.473 36.393 0.235 1.00 14.58 759 TYR B CA 1
ATOM 3991 C C . TYR B 1 258 ? 20.220 35.956 -1.200 1.00 15.65 759 TYR B C 1
ATOM 3992 O O . TYR B 1 258 ? 20.987 35.166 -1.765 1.00 15.26 759 TYR B O 1
ATOM 4001 N N . ALA B 1 259 ? 19.210 36.555 -1.813 1.00 10.70 760 ALA B N 1
ATOM 4002 C CA . ALA B 1 259 ? 18.821 36.194 -3.151 1.00 13.43 760 ALA B CA 1
ATOM 4003 C C . ALA B 1 259 ? 19.930 36.440 -4.139 1.00 13.55 760 ALA B C 1
ATOM 4004 O O . ALA B 1 259 ? 20.182 35.637 -5.014 1.00 14.03 760 ALA B O 1
ATOM 4006 N N . GLU B 1 260 ? 20.611 37.552 -3.971 1.00 18.61 761 GLU B N 1
ATOM 4007 C CA . GLU B 1 260 ? 21.713 37.911 -4.846 1.00 22.24 761 GLU B CA 1
ATOM 4008 C C . GLU B 1 260 ? 22.888 36.929 -4.825 1.00 19.94 761 GLU B C 1
ATOM 4009 O O . GLU B 1 260 ? 23.687 36.937 -5.740 1.00 25.45 761 GLU B O 1
ATOM 4015 N N . THR B 1 261 ? 23.028 36.116 -3.781 1.00 19.02 762 THR B N 1
ATOM 4016 C CA . THR B 1 261 ? 24.104 35.117 -3.754 1.00 17.80 762 THR B CA 1
ATOM 4017 C C . THR B 1 261 ? 23.878 34.045 -4.846 1.00 16.82 762 THR B C 1
ATOM 4018 O O . THR B 1 261 ? 24.807 33.345 -5.250 1.00 20.12 762 THR B O 1
ATOM 4022 N N . GLY B 1 262 ? 22.647 33.927 -5.321 1.00 18.94 763 GLY B N 1
ATOM 4023 C CA . GLY B 1 262 ? 22.337 32.926 -6.333 1.00 21.37 763 GLY B CA 1
ATOM 4024 C C . GLY B 1 262 ? 21.586 31.682 -5.855 1.00 19.88 763 GLY B C 1
ATOM 4025 O O . GLY B 1 262 ? 21.441 30.733 -6.633 1.00 25.20 763 GLY B O 1
ATOM 4026 N N . VAL B 1 263 ? 21.150 31.637 -4.592 1.00 18.89 764 VAL B N 1
ATOM 4027 C CA . VAL B 1 263 ? 20.392 30.482 -4.105 1.00 17.14 764 VAL B CA 1
ATOM 4028 C C . VAL B 1 263 ? 19.123 30.316 -4.952 1.00 15.21 764 VAL B C 1
ATOM 4029 O O . VAL B 1 263 ? 18.652 31.276 -5.549 1.00 16.67 764 VAL B O 1
ATOM 4033 N N . ASP B 1 264 ? 18.558 29.116 -4.994 1.00 13.05 765 ASP B N 1
ATOM 4034 C CA . ASP B 1 264 ? 17.374 28.889 -5.806 1.00 13.47 765 ASP B CA 1
ATOM 4035 C C . ASP B 1 264 ? 16.057 29.236 -5.134 1.00 12.87 765 ASP B C 1
ATOM 4036 O O . ASP B 1 264 ? 15.133 29.687 -5.794 1.00 12.22 765 ASP B O 1
ATOM 4041 N N . TYR B 1 265 ? 15.997 29.078 -3.819 1.00 9.92 766 TYR B N 1
ATOM 4042 C CA . TYR B 1 265 ? 14.772 29.354 -3.055 1.00 11.21 766 TYR B CA 1
ATOM 4043 C C . TYR B 1 265 ? 15.034 30.027 -1.714 1.00 7.99 766 TYR B C 1
ATOM 4044 O O . TYR B 1 265 ? 16.092 29.909 -1.156 1.00 4.26 766 TYR B O 1
ATOM 4053 N N . LEU B 1 266 ? 14.022 30.702 -1.202 1.00 8.95 767 LEU B N 1
ATOM 4054 C CA . LEU B 1 266 ? 14.079 31.308 0.095 1.00 8.15 767 LEU B CA 1
ATOM 4055 C C . LEU B 1 266 ? 12.897 30.649 0.774 1.00 11.46 767 LEU B C 1
ATOM 4056 O O . LEU B 1 266 ? 11.782 30.692 0.261 1.00 14.43 767 LEU B O 1
ATOM 4061 N N . ALA B 1 267 ? 13.162 29.911 1.838 1.00 11.55 768 ALA B N 1
ATOM 4062 C CA . ALA B 1 267 ? 12.104 29.264 2.618 1.00 10.86 768 ALA B CA 1
ATOM 4063 C C . ALA B 1 267 ? 11.651 30.280 3.663 1.00 11.26 768 ALA B C 1
ATOM 4064 O O . ALA B 1 267 ? 12.409 30.601 4.568 1.00 13.62 768 ALA B O 1
ATOM 4066 N N . VAL B 1 268 ? 10.396 30.724 3.594 1.00 12.97 769 VAL B N 1
ATOM 4067 C CA . VAL B 1 268 ? 9.902 31.744 4.525 1.00 9.31 769 VAL B CA 1
ATOM 4068 C C . VAL B 1 268 ? 8.771 31.215 5.398 1.00 12.01 769 VAL B C 1
ATOM 4069 O O . VAL B 1 268 ? 7.604 31.178 4.977 1.00 6.56 769 VAL B O 1
ATOM 4073 N N . GLY B 1 269 ? 9.124 30.812 6.619 1.00 8.92 770 GLY B N 1
ATOM 4074 C CA . GLY B 1 269 ? 8.133 30.318 7.530 1.00 9.01 770 GLY B CA 1
ATOM 4075 C C . GLY B 1 269 ? 7.171 31.427 7.920 1.00 11.43 770 GLY B C 1
ATOM 4076 O O . GLY B 1 269 ? 6.008 31.172 8.183 1.00 16.56 770 GLY B O 1
ATOM 4077 N N . ALA B 1 270 ? 7.636 32.668 7.912 1.00 9.68 771 ALA B N 1
ATOM 4078 C CA . ALA B 1 270 ? 6.795 33.780 8.348 1.00 10.52 771 ALA B CA 1
ATOM 4079 C C . ALA B 1 270 ? 5.546 34.014 7.508 1.00 8.90 771 ALA B C 1
ATOM 4080 O O . ALA B 1 270 ? 4.596 34.713 7.917 1.00 10.10 771 ALA B O 1
ATOM 4082 N N . LEU B 1 271 ? 5.577 33.530 6.283 1.00 12.14 772 LEU B N 1
ATOM 4083 C CA . LEU B 1 271 ? 4.434 33.698 5.401 1.00 8.87 772 LEU B CA 1
ATOM 4084 C C . LEU B 1 271 ? 3.194 33.042 6.012 1.00 12.79 772 LEU B C 1
ATOM 4085 O O . LEU B 1 271 ? 2.086 33.512 5.804 1.00 19.64 772 LEU B O 1
ATOM 4090 N N . THR B 1 272 ? 3.392 31.985 6.799 1.00 12.35 773 THR B N 1
ATOM 4091 C CA . THR B 1 272 ? 2.298 31.211 7.386 1.00 10.20 773 THR B CA 1
ATOM 4092 C C . THR B 1 272 ? 2.167 31.253 8.887 1.00 11.65 773 THR B C 1
ATOM 4093 O O . THR B 1 272 ? 1.082 31.046 9.417 1.00 15.60 773 THR B O 1
ATOM 4097 N N . HIS B 1 273 ? 3.277 31.349 9.603 1.00 13.03 774 HIS B N 1
ATOM 4098 C CA . HIS B 1 273 ? 3.154 31.555 11.059 1.00 13.22 774 HIS B CA 1
ATOM 4099 C C . HIS B 1 273 ? 3.306 33.085 11.090 1.00 16.72 774 HIS B C 1
ATOM 4100 O O . HIS B 1 273 ? 3.622 33.667 10.058 1.00 25.57 774 HIS B O 1
ATOM 4107 N N . SER B 1 274 ? 3.057 33.799 12.165 1.00 10.48 775 SER B N 1
ATOM 4108 C CA . SER B 1 274 ? 3.269 35.268 11.991 1.00 13.90 775 SER B CA 1
ATOM 4109 C C . SER B 1 274 ? 2.548 36.005 10.821 1.00 10.94 775 SER B C 1
ATOM 4110 O O . SER B 1 274 ? 3.176 36.777 10.119 1.00 15.63 775 SER B O 1
ATOM 4113 N N . VAL B 1 275 ? 1.254 35.814 10.583 1.00 16.37 776 VAL B N 1
ATOM 4114 C CA . VAL B 1 275 ? 0.644 36.579 9.491 1.00 12.32 776 VAL B CA 1
ATOM 4115 C C . VAL B 1 275 ? -0.156 37.778 10.036 1.00 13.56 776 VAL B C 1
ATOM 4116 O O . VAL B 1 275 ? -0.719 37.697 11.126 1.00 18.48 776 VAL B O 1
ATOM 4120 N N . ARG B 1 276 ? -0.129 38.898 9.309 1.00 12.13 777 ARG B N 1
ATOM 4121 C CA . ARG B 1 276 ? -0.818 40.140 9.668 1.00 11.70 777 ARG B CA 1
ATOM 4122 C C . ARG B 1 276 ? -2.048 40.269 8.780 1.00 7.03 777 ARG B C 1
ATOM 4123 O O . ARG B 1 276 ? -1.964 40.250 7.565 1.00 13.81 777 ARG B O 1
ATOM 4131 N N . VAL B 1 277 ? -3.205 40.398 9.394 1.00 10.77 778 VAL B N 1
ATOM 4132 C CA . VAL B 1 277 ? -4.465 40.452 8.663 1.00 6.56 778 VAL B CA 1
ATOM 4133 C C . VAL B 1 277 ? -4.576 41.631 7.676 1.00 10.37 778 VAL B C 1
ATOM 4134 O O . VAL B 1 277 ? -4.005 42.685 7.904 1.00 15.37 778 VAL B O 1
ATOM 4138 N N . LEU B 1 278 ? -5.227 41.439 6.539 1.00 7.77 779 LEU B N 1
ATOM 4139 C CA . LEU B 1 278 ? -5.439 42.562 5.645 1.00 8.92 779 LEU B CA 1
ATOM 4140 C C . LEU B 1 278 ? -6.793 43.005 6.180 1.00 13.80 779 LEU B C 1
ATOM 4141 O O . LEU B 1 278 ? -7.707 42.192 6.274 1.00 16.56 779 LEU B O 1
ATOM 4146 N N . ASP B 1 279 ? -6.889 44.249 6.630 1.00 15.32 780 ASP B N 1
ATOM 4147 C CA . ASP B 1 279 ? -8.113 44.795 7.202 1.00 14.39 780 ASP B CA 1
ATOM 4148 C C . ASP B 1 279 ? -9.189 45.008 6.152 1.00 15.43 780 ASP B C 1
ATOM 4149 O O . ASP B 1 279 ? -9.059 45.828 5.237 1.00 14.86 780 ASP B O 1
ATOM 4154 N N . ILE B 1 280 ? -10.244 44.224 6.259 1.00 16.52 781 ILE B N 1
ATOM 4155 C CA . ILE B 1 280 ? -11.353 44.328 5.328 1.00 18.01 781 ILE B CA 1
ATOM 4156 C C . ILE B 1 280 ? -12.662 44.503 6.116 1.00 17.55 781 ILE B C 1
ATOM 4157 O O . ILE B 1 280 ? -12.784 43.966 7.222 1.00 22.91 781 ILE B O 1
ATOM 4162 N N . GLY B 1 281 ? -13.593 45.322 5.627 1.00 14.43 782 GLY B N 1
ATOM 4163 C CA . GLY B 1 281 ? -14.868 45.447 6.322 1.00 10.44 782 GLY B CA 1
ATOM 4164 C C . GLY B 1 281 ? -16.023 45.114 5.381 1.00 15.32 782 GLY B C 1
ATOM 4165 O O . GLY B 1 281 ? -15.848 45.044 4.154 1.00 16.21 782 GLY B O 1
ATOM 4166 N N . LEU B 1 282 ? -17.199 44.863 5.944 1.00 16.80 783 LEU B N 1
ATOM 4167 C CA . LEU B 1 282 ? -18.408 44.597 5.159 1.00 13.95 783 LEU B CA 1
ATOM 4168 C C . LEU B 1 282 ? -19.247 45.861 5.392 1.00 19.57 783 LEU B C 1
ATOM 4169 O O . LEU B 1 282 ? -19.729 46.112 6.495 1.00 25.05 783 LEU B O 1
ATOM 4174 N N . ASP B 1 283 ? -19.327 46.695 4.375 1.00 21.05 784 ASP B N 1
ATOM 4175 C CA . ASP B 1 283 ? -20.056 47.946 4.438 1.00 24.47 784 ASP B CA 1
ATOM 4176 C C . ASP B 1 283 ? -21.441 47.789 3.841 1.00 25.66 784 ASP B C 1
ATOM 4177 O O . ASP B 1 283 ? -21.605 47.280 2.724 1.00 31.04 784 ASP B O 1
ATOM 4182 N N . MET B 1 284 ? -22.438 48.192 4.605 1.00 30.59 785 MET B N 1
ATOM 4183 C CA . MET B 1 284 ? -23.823 48.106 4.170 1.00 35.77 785 MET B CA 1
ATOM 4184 C C . MET B 1 284 ? -24.390 49.494 4.135 1.00 36.47 785 MET B C 1
ATOM 4185 O O . MET B 1 284 ? -23.587 50.441 4.188 1.00 39.48 785 MET B O 1
ATOM 4191 N N . GLY C 1 1 ? -4.102 87.545 35.897 1.00 62.67 1002 GLY C N 1
ATOM 4192 C CA . GLY C 1 1 ? -2.744 87.042 35.487 1.00 59.18 1002 GLY C CA 1
ATOM 4193 C C . GLY C 1 1 ? -2.054 88.047 34.594 1.00 54.86 1002 GLY C C 1
ATOM 4194 O O . GLY C 1 1 ? -0.873 88.374 34.776 1.00 54.57 1002 GLY C O 1
ATOM 4195 N N . LEU C 1 2 ? -2.806 88.531 33.616 1.00 50.68 1003 LEU C N 1
ATOM 4196 C CA . LEU C 1 2 ? -2.285 89.513 32.698 1.00 47.04 1003 LEU C CA 1
ATOM 4197 C C . LEU C 1 2 ? -2.200 90.848 33.421 1.00 44.42 1003 LEU C C 1
ATOM 4198 O O . LEU C 1 2 ? -3.067 91.186 34.213 1.00 45.71 1003 LEU C O 1
ATOM 4203 N N . SER C 1 3 ? -1.102 91.552 33.223 1.00 42.56 1004 SER C N 1
ATOM 4204 C CA . SER C 1 3 ? -0.920 92.849 33.837 1.00 42.02 1004 SER C CA 1
ATOM 4205 C C . SER C 1 3 ? -1.547 93.857 32.888 1.00 42.91 1004 SER C C 1
ATOM 4206 O O . SER C 1 3 ? -2.015 93.484 31.815 1.00 41.65 1004 SER C O 1
ATOM 4209 N N . ASP C 1 4 ? -1.442 95.136 33.232 1.00 43.70 1005 ASP C N 1
ATOM 4210 C CA . ASP C 1 4 ? -2.000 96.219 32.431 1.00 46.59 1005 ASP C CA 1
ATOM 4211 C C . ASP C 1 4 ? -1.459 96.260 31.007 1.00 44.24 1005 ASP C C 1
ATOM 4212 O O . ASP C 1 4 ? -2.219 96.262 30.048 1.00 45.29 1005 ASP C O 1
ATOM 4217 N N . TRP C 1 5 ? -0.144 96.310 30.870 1.00 42.70 1006 TRP C N 1
ATOM 4218 C CA . TRP C 1 5 ? 0.484 96.344 29.555 1.00 45.59 1006 TRP C CA 1
ATOM 4219 C C . TRP C 1 5 ? 0.043 95.124 28.719 1.00 43.30 1006 TRP C C 1
ATOM 4220 O O . TRP C 1 5 ? -0.243 95.247 27.511 1.00 42.43 1006 TRP C O 1
ATOM 4231 N N . GLU C 1 6 ? -0.078 93.973 29.385 1.00 35.89 1007 GLU C N 1
ATOM 4232 C CA . GLU C 1 6 ? -0.488 92.738 28.742 1.00 29.92 1007 GLU C CA 1
ATOM 4233 C C . GLU C 1 6 ? -1.979 92.690 28.407 1.00 25.19 1007 GLU C C 1
ATOM 4234 O O . GLU C 1 6 ? -2.389 92.157 27.385 1.00 25.98 1007 GLU C O 1
ATOM 4240 N N . LEU C 1 7 ? -2.788 93.287 29.252 1.00 25.17 1008 LEU C N 1
ATOM 4241 C CA . LEU C 1 7 ? -4.220 93.328 29.027 1.00 22.19 1008 LEU C CA 1
ATOM 4242 C C . LEU C 1 7 ? -4.497 94.215 27.830 1.00 22.54 1008 LEU C C 1
ATOM 4243 O O . LEU C 1 7 ? -5.385 93.918 27.021 1.00 22.03 1008 LEU C O 1
ATOM 4248 N N . ALA C 1 8 ? -3.728 95.299 27.711 1.00 20.50 1009 ALA C N 1
ATOM 4249 C CA . ALA C 1 8 ? -3.862 96.248 26.607 1.00 19.49 1009 ALA C CA 1
ATOM 4250 C C . ALA C 1 8 ? -3.461 95.596 25.294 1.00 20.49 1009 ALA C C 1
ATOM 4251 O O . ALA C 1 8 ? -4.133 95.742 24.262 1.00 23.59 1009 ALA C O 1
ATOM 4253 N N . ALA C 1 9 ? -2.333 94.908 25.324 1.00 16.81 1010 ALA C N 1
ATOM 4254 C CA . ALA C 1 9 ? -1.862 94.208 24.147 1.00 14.49 1010 ALA C CA 1
ATOM 4255 C C . ALA C 1 9 ? -2.876 93.121 23.770 1.00 14.58 1010 ALA C C 1
ATOM 4256 O O . ALA C 1 9 ? -3.175 92.909 22.597 1.00 20.64 1010 ALA C O 1
ATOM 4258 N N . ALA C 1 10 ? -3.440 92.447 24.762 1.00 11.17 1011 ALA C N 1
ATOM 4259 C CA . ALA C 1 10 ? -4.420 91.402 24.503 1.00 9.48 1011 ALA C CA 1
ATOM 4260 C C . ALA C 1 10 ? -5.617 91.979 23.789 1.00 12.96 1011 ALA C C 1
ATOM 4261 O O . ALA C 1 10 ? -5.996 91.495 22.726 1.00 15.14 1011 ALA C O 1
ATOM 4263 N N . ARG C 1 11 ? -6.174 93.057 24.341 1.00 17.98 1012 ARG C N 1
ATOM 4264 C CA . ARG C 1 11 ? -7.344 93.711 23.736 1.00 18.53 1012 ARG C CA 1
ATOM 4265 C C . ARG C 1 11 ? -7.050 94.153 22.320 1.00 18.01 1012 ARG C C 1
ATOM 4266 O O . ARG C 1 11 ? -7.887 93.988 21.423 1.00 22.68 1012 ARG C O 1
ATOM 4274 N N . ALA C 1 12 ? -5.871 94.721 22.108 1.00 16.45 1013 ALA C N 1
ATOM 4275 C CA . ALA C 1 12 ? -5.494 95.167 20.769 1.00 14.69 1013 ALA C CA 1
ATOM 4276 C C . ALA C 1 12 ? -5.414 94.001 19.769 1.00 15.18 1013 ALA C C 1
ATOM 4277 O O . ALA C 1 12 ? -5.812 94.147 18.612 1.00 18.69 1013 ALA C O 1
ATOM 4279 N N . ALA C 1 13 ? -4.877 92.863 20.211 1.00 10.94 1014 ALA C N 1
ATOM 4280 C CA . ALA C 1 13 ? -4.766 91.690 19.365 1.00 7.99 1014 ALA C CA 1
ATOM 4281 C C . ALA C 1 13 ? -6.149 91.101 19.070 1.00 8.86 1014 ALA C C 1
ATOM 4282 O O . ALA C 1 13 ? -6.469 90.827 17.909 1.00 5.46 1014 ALA C O 1
ATOM 4284 N N . ILE C 1 14 ? -6.989 90.935 20.099 1.00 9.30 1015 ILE C N 1
ATOM 4285 C CA . ILE C 1 14 ? -8.308 90.370 19.843 1.00 12.90 1015 ILE C CA 1
ATOM 4286 C C . ILE C 1 14 ? -9.091 91.301 18.880 1.00 17.05 1015 ILE C C 1
ATOM 4287 O O . ILE C 1 14 ? -9.795 90.830 17.990 1.00 22.37 1015 ILE C O 1
ATOM 4292 N N . ALA C 1 15 ? -8.890 92.614 18.986 1.00 16.44 1016 ALA C N 1
ATOM 4293 C CA . ALA C 1 15 ? -9.564 93.577 18.108 1.00 12.93 1016 ALA C CA 1
ATOM 4294 C C . ALA C 1 15 ? -9.107 93.395 16.682 1.00 14.14 1016 ALA C C 1
ATOM 4295 O O . ALA C 1 15 ? -9.899 93.496 15.752 1.00 16.10 1016 ALA C O 1
ATOM 4297 N N . ARG C 1 16 ? -7.820 93.129 16.490 1.00 17.84 1017 ARG C N 1
ATOM 4298 C CA . ARG C 1 16 ? -7.298 92.926 15.137 1.00 19.23 1017 ARG C CA 1
ATOM 4299 C C . ARG C 1 16 ? -7.805 91.619 14.565 1.00 20.05 1017 ARG C C 1
ATOM 4300 O O . ARG C 1 16 ? -8.077 91.500 13.351 1.00 21.84 1017 ARG C O 1
ATOM 4308 N N . GLY C 1 17 ? -7.916 90.624 15.431 1.00 16.34 1018 GLY C N 1
ATOM 4309 C CA . GLY C 1 17 ? -8.391 89.337 14.979 1.00 18.56 1018 GLY C CA 1
ATOM 4310 C C . GLY C 1 17 ? -9.835 89.395 14.504 1.00 18.66 1018 GLY C C 1
ATOM 4311 O O . GLY C 1 17 ? -10.168 88.872 13.434 1.00 19.24 1018 GLY C O 1
ATOM 4312 N N . LEU C 1 18 ? -10.693 90.048 15.288 1.00 15.75 1019 LEU C N 1
ATOM 4313 C CA . LEU C 1 18 ? -12.108 90.137 14.932 1.00 16.33 1019 LEU C CA 1
ATOM 4314 C C . LEU C 1 18 ? -12.314 90.926 13.672 1.00 18.34 1019 LEU C C 1
ATOM 4315 O O . LEU C 1 18 ? -13.092 90.535 12.797 1.00 20.13 1019 LEU C O 1
ATOM 4320 N N . ASP C 1 19 ? -11.594 92.029 13.552 1.00 19.20 1020 ASP C N 1
ATOM 4321 C CA . ASP C 1 19 ? -11.730 92.825 12.358 1.00 19.50 1020 ASP C CA 1
ATOM 4322 C C . ASP C 1 19 ? -11.348 92.006 11.132 1.00 17.63 1020 ASP C C 1
ATOM 4323 O O . ASP C 1 19 ? -12.021 92.112 10.125 1.00 19.42 1020 ASP C O 1
ATOM 4328 N N . GLU C 1 20 ? -10.298 91.181 11.214 1.00 14.60 1021 GLU C N 1
ATOM 4329 C CA . GLU C 1 20 ? -9.907 90.379 10.051 1.00 17.09 1021 GLU C CA 1
ATOM 4330 C C . GLU C 1 20 ? -11.028 89.425 9.655 1.00 16.51 1021 GLU C C 1
ATOM 4331 O O . GLU C 1 20 ? -11.282 89.197 8.465 1.00 15.82 1021 GLU C O 1
ATOM 4337 N N . ASP C 1 21 ? -11.711 88.902 10.666 1.00 13.23 1022 ASP C N 1
ATOM 4338 C CA . ASP C 1 21 ? -12.778 87.939 10.475 1.00 15.73 1022 ASP C CA 1
ATOM 4339 C C . ASP C 1 21 ? -14.094 88.502 10.044 1.00 19.79 1022 ASP C C 1
ATOM 4340 O O . ASP C 1 21 ? -14.867 87.813 9.392 1.00 22.09 1022 ASP C O 1
ATOM 4345 N N . LEU C 1 22 ? -14.358 89.736 10.443 1.00 22.41 1023 LEU C N 1
ATOM 4346 C CA . LEU C 1 22 ? -15.609 90.401 10.149 1.00 23.15 1023 LEU C CA 1
ATOM 4347 C C . LEU C 1 22 ? -15.523 91.444 9.051 1.00 25.31 1023 LEU C C 1
ATOM 4348 O O . LEU C 1 22 ? -16.524 92.076 8.736 1.00 29.54 1023 LEU C O 1
ATOM 4353 N N . ARG C 1 23 ? -14.353 91.575 8.438 1.00 26.72 1024 ARG C N 1
ATOM 4354 C CA . ARG C 1 23 ? -14.117 92.533 7.360 1.00 30.17 1024 ARG C CA 1
ATOM 4355 C C . ARG C 1 23 ? -14.936 92.263 6.091 1.00 32.27 1024 ARG C C 1
ATOM 4356 O O . ARG C 1 23 ? -15.215 93.166 5.314 1.00 36.52 1024 ARG C O 1
ATOM 4364 N N . TYR C 1 24 ? -15.341 91.025 5.867 1.00 35.66 1025 TYR C N 1
ATOM 4365 C CA . TYR C 1 24 ? -16.099 90.736 4.662 1.00 35.96 1025 TYR C CA 1
ATOM 4366 C C . TYR C 1 24 ? -17.572 90.559 4.961 1.00 37.75 1025 TYR C C 1
ATOM 4367 O O . TYR C 1 24 ? -18.345 90.202 4.086 1.00 40.66 1025 TYR C O 1
ATOM 4376 N N . GLY C 1 25 ? -17.961 90.832 6.203 1.00 39.35 1026 GLY C N 1
ATOM 4377 C CA . GLY C 1 25 ? -19.351 90.686 6.581 1.00 37.20 1026 GLY C CA 1
ATOM 4378 C C . GLY C 1 25 ? -19.508 89.723 7.733 1.00 37.49 1026 GLY C C 1
ATOM 4379 O O . GLY C 1 25 ? -18.575 89.020 8.119 1.00 38.19 1026 GLY C O 1
ATOM 4380 N N . PRO C 1 26 ? -20.714 89.622 8.268 1.00 36.04 1027 PRO C N 1
ATOM 4381 C CA . PRO C 1 26 ? -20.945 88.722 9.389 1.00 36.40 1027 PRO C CA 1
ATOM 4382 C C . PRO C 1 26 ? -20.989 87.268 8.962 1.00 34.04 1027 PRO C C 1
ATOM 4383 O O . PRO C 1 26 ? -20.991 86.923 7.769 1.00 29.72 1027 PRO C O 1
ATOM 4387 N N . ASP C 1 27 ? -21.091 86.420 9.966 1.00 32.38 1028 ASP C N 1
ATOM 4388 C CA . ASP C 1 27 ? -21.179 85.003 9.733 1.00 31.79 1028 ASP C CA 1
ATOM 4389 C C . ASP C 1 27 ? -22.582 84.667 9.193 1.00 29.95 1028 ASP C C 1
ATOM 4390 O O . ASP C 1 27 ? -23.497 84.275 9.935 1.00 28.77 1028 ASP C O 1
ATOM 4395 N N . VAL C 1 28 ? -22.749 84.853 7.894 1.00 27.02 1029 VAL C N 1
ATOM 4396 C CA . VAL C 1 28 ? -24.015 84.592 7.240 1.00 30.80 1029 VAL C CA 1
ATOM 4397 C C . VAL C 1 28 ? -24.618 83.221 7.546 1.00 32.49 1029 VAL C C 1
ATOM 4398 O O . VAL C 1 28 ? -25.847 83.084 7.667 1.00 32.93 1029 VAL C O 1
ATOM 4402 N N . THR C 1 29 ? -23.762 82.213 7.700 1.00 33.73 1030 THR C N 1
ATOM 4403 C CA . THR C 1 29 ? -24.252 80.880 7.976 1.00 31.58 1030 THR C CA 1
ATOM 4404 C C . THR C 1 29 ? -24.853 80.692 9.360 1.00 31.67 1030 THR C C 1
ATOM 4405 O O . THR C 1 29 ? -25.839 79.962 9.478 1.00 34.21 1030 THR C O 1
ATOM 4409 N N . THR C 1 30 ? -24.326 81.358 10.395 1.00 28.71 1031 THR C N 1
ATOM 4410 C CA . THR C 1 30 ? -24.936 81.184 11.705 1.00 29.38 1031 THR C CA 1
ATOM 4411 C C . THR C 1 30 ? -26.158 82.055 11.763 1.00 29.11 1031 THR C C 1
ATOM 4412 O O . THR C 1 30 ? -27.122 81.733 12.447 1.00 35.72 1031 THR C O 1
ATOM 4416 N N . LEU C 1 31 ? -26.142 83.149 11.025 1.00 28.33 1032 LEU C N 1
ATOM 4417 C CA . LEU C 1 31 ? -27.305 84.021 11.012 1.00 28.38 1032 LEU C CA 1
ATOM 4418 C C . LEU C 1 31 ? -28.494 83.266 10.433 1.00 28.02 1032 LEU C C 1
ATOM 4419 O O . LEU C 1 31 ? -29.598 83.287 10.975 1.00 30.59 1032 LEU C O 1
ATOM 4424 N N . ALA C 1 32 ? -28.226 82.531 9.369 1.00 27.56 1033 ALA C N 1
ATOM 4425 C CA . ALA C 1 32 ? -29.234 81.742 8.697 1.00 25.65 1033 ALA C CA 1
ATOM 4426 C C . ALA C 1 32 ? -29.689 80.484 9.450 1.00 30.55 1033 ALA C C 1
ATOM 4427 O O . ALA C 1 32 ? -30.852 80.097 9.347 1.00 31.62 1033 ALA C O 1
ATOM 4429 N N . THR C 1 33 ? -28.790 79.837 10.198 1.00 33.25 1034 THR C N 1
ATOM 4430 C CA . THR C 1 33 ? -29.133 78.592 10.916 1.00 30.36 1034 THR C CA 1
ATOM 4431 C C . THR C 1 33 ? -29.437 78.681 12.431 1.00 30.77 1034 THR C C 1
ATOM 4432 O O . THR C 1 33 ? -30.210 77.876 12.969 1.00 27.28 1034 THR C O 1
ATOM 4436 N N . VAL C 1 34 ? -28.835 79.635 13.138 1.00 30.01 1035 VAL C N 1
ATOM 4437 C CA . VAL C 1 34 ? -29.090 79.739 14.575 1.00 27.27 1035 VAL C CA 1
ATOM 4438 C C . VAL C 1 34 ? -29.737 81.039 14.958 1.00 27.71 1035 VAL C C 1
ATOM 4439 O O . VAL C 1 34 ? -29.318 82.120 14.524 1.00 27.19 1035 VAL C O 1
ATOM 4443 N N . PRO C 1 35 ? -30.838 80.938 15.715 1.00 27.85 1036 PRO C N 1
ATOM 4444 C CA . PRO C 1 35 ? -31.618 82.084 16.195 1.00 24.96 1036 PRO C CA 1
ATOM 4445 C C . PRO C 1 35 ? -30.880 82.937 17.217 1.00 21.26 1036 PRO C C 1
ATOM 4446 O O . PRO C 1 35 ? -30.118 82.430 18.043 1.00 18.97 1036 PRO C O 1
ATOM 4450 N N . ALA C 1 36 ? -31.147 84.233 17.176 1.00 18.75 1037 ALA C N 1
ATOM 4451 C CA . ALA C 1 36 ? -30.519 85.167 18.082 1.00 16.98 1037 ALA C CA 1
ATOM 4452 C C . ALA C 1 36 ? -30.774 84.825 19.536 1.00 17.65 1037 ALA C C 1
ATOM 4453 O O . ALA C 1 36 ? -29.959 85.121 20.407 1.00 20.07 1037 ALA C O 1
ATOM 4455 N N . SER C 1 37 ? -31.916 84.212 19.807 1.00 18.41 1038 SER C N 1
ATOM 4456 C CA . SER C 1 37 ? -32.244 83.846 21.161 1.00 18.31 1038 SER C CA 1
ATOM 4457 C C . SER C 1 37 ? -31.504 82.628 21.670 1.00 18.75 1038 SER C C 1
ATOM 4458 O O . SER C 1 37 ? -31.527 82.372 22.852 1.00 27.22 1038 SER C O 1
ATOM 4461 N N . ALA C 1 38 ? -30.859 81.872 20.791 1.00 16.89 1039 ALA C N 1
ATOM 4462 C CA . ALA C 1 38 ? -30.136 80.670 21.202 1.00 18.69 1039 ALA C CA 1
ATOM 4463 C C . ALA C 1 38 ? -29.030 80.940 22.198 1.00 22.62 1039 ALA C C 1
ATOM 4464 O O . ALA C 1 38 ? -28.324 81.950 22.124 1.00 22.07 1039 ALA C O 1
ATOM 4466 N N . THR C 1 39 ? -28.854 79.971 23.085 1.00 25.29 1040 THR C N 1
ATOM 4467 C CA . THR C 1 39 ? -27.866 80.004 24.146 1.00 27.09 1040 THR C CA 1
ATOM 4468 C C . THR C 1 39 ? -27.346 78.579 24.429 1.00 26.62 1040 THR C C 1
ATOM 4469 O O . THR C 1 39 ? -28.139 77.639 24.456 1.00 30.97 1040 THR C O 1
ATOM 4473 N N . THR C 1 40 ? -26.032 78.421 24.612 1.00 25.40 1041 THR C N 1
ATOM 4474 C CA . THR C 1 40 ? -25.440 77.120 24.923 1.00 24.11 1041 THR C CA 1
ATOM 4475 C C . THR C 1 40 ? -24.377 77.169 25.995 1.00 23.80 1041 THR C C 1
ATOM 4476 O O . THR C 1 40 ? -23.915 78.216 26.442 1.00 21.98 1041 THR C O 1
ATOM 4480 N N . THR C 1 41 ? -24.007 75.971 26.396 1.00 24.31 1042 THR C N 1
ATOM 4481 C CA . THR C 1 41 ? -22.941 75.751 27.320 1.00 25.34 1042 THR C CA 1
ATOM 4482 C C . THR C 1 41 ? -21.932 75.217 26.312 1.00 24.64 1042 THR C C 1
ATOM 4483 O O . THR C 1 41 ? -22.288 74.355 25.507 1.00 21.33 1042 THR C O 1
ATOM 4487 N N . ALA C 1 42 ? -20.735 75.805 26.284 1.00 21.72 1043 ALA C N 1
ATOM 4488 C CA . ALA C 1 42 ? -19.686 75.373 25.386 1.00 16.81 1043 ALA C CA 1
ATOM 4489 C C . ALA C 1 42 ? -18.424 75.210 26.234 1.00 18.77 1043 ALA C C 1
ATOM 4490 O O . ALA C 1 42 ? -18.320 75.823 27.307 1.00 19.37 1043 ALA C O 1
ATOM 4492 N N . SER C 1 43 ? -17.513 74.333 25.809 1.00 13.48 1044 SER C N 1
ATOM 4493 C CA . SER C 1 43 ? -16.289 74.122 26.556 1.00 17.50 1044 SER C CA 1
ATOM 4494 C C . SER C 1 43 ? -15.101 74.258 25.659 1.00 14.76 1044 SER C C 1
ATOM 4495 O O . SER C 1 43 ? -15.172 73.814 24.510 1.00 4.61 1044 SER C O 1
ATOM 4498 N N . LEU C 1 44 ? -14.031 74.884 26.161 1.00 13.01 1045 LEU C N 1
ATOM 4499 C CA . LEU C 1 44 ? -12.776 74.983 25.406 1.00 11.90 1045 LEU C CA 1
ATOM 4500 C C . LEU C 1 44 ? -12.111 73.692 25.836 1.00 12.19 1045 LEU C C 1
ATOM 4501 O O . LEU C 1 44 ? -11.868 73.543 27.036 1.00 18.17 1045 LEU C O 1
ATOM 4506 N N . VAL C 1 45 ? -11.939 72.711 24.945 1.00 10.60 1046 VAL C N 1
ATOM 4507 C CA . VAL C 1 45 ? -11.280 71.476 25.369 1.00 9.01 1046 VAL C CA 1
ATOM 4508 C C . VAL C 1 45 ? -10.069 71.170 24.519 1.00 6.18 1046 VAL C C 1
ATOM 4509 O O . VAL C 1 45 ? -10.090 71.424 23.326 1.00 6.59 1046 VAL C O 1
ATOM 4513 N N . THR C 1 46 ? -8.961 70.795 25.151 1.00 7.94 1047 THR C N 1
ATOM 4514 C CA . THR C 1 46 ? -7.736 70.508 24.389 1.00 15.77 1047 THR C CA 1
ATOM 4515 C C . THR C 1 46 ? -7.874 69.212 23.621 1.00 16.88 1047 THR C C 1
ATOM 4516 O O . THR C 1 46 ? -8.638 68.341 24.005 1.00 13.62 1047 THR C O 1
ATOM 4520 N N . ARG C 1 47 ? -7.216 69.139 22.474 1.00 15.33 1048 ARG C N 1
ATOM 4521 C CA . ARG C 1 47 ? -7.215 67.917 21.709 1.00 15.80 1048 ARG C CA 1
ATOM 4522 C C . ARG C 1 47 ? -5.909 67.213 22.020 1.00 14.50 1048 ARG C C 1
ATOM 4523 O O . ARG C 1 47 ? -5.690 66.114 21.566 1.00 16.98 1048 ARG C O 1
ATOM 4531 N N . GLU C 1 48 ? -5.019 67.881 22.756 1.00 17.55 1049 GLU C N 1
ATOM 4532 C CA . GLU C 1 48 ? -3.731 67.306 23.131 1.00 16.06 1049 GLU C CA 1
ATOM 4533 C C . GLU C 1 48 ? -3.219 67.797 24.481 1.00 14.99 1049 GLU C C 1
ATOM 4534 O O . GLU C 1 48 ? -3.782 68.710 25.096 1.00 19.83 1049 GLU C O 1
ATOM 4540 N N . ALA C 1 49 ? -2.235 67.098 25.013 1.00 9.42 1050 ALA C N 1
ATOM 4541 C CA . ALA C 1 49 ? -1.674 67.458 26.296 1.00 10.32 1050 ALA C CA 1
ATOM 4542 C C . ALA C 1 49 ? -0.729 68.615 26.131 1.00 12.18 1050 ALA C C 1
ATOM 4543 O O . ALA C 1 49 ? -0.063 68.747 25.101 1.00 19.20 1050 ALA C O 1
ATOM 4545 N N . GLY C 1 50 ? -0.624 69.437 27.159 1.00 13.49 1051 GLY C N 1
ATOM 4546 C CA . GLY C 1 50 ? 0.281 70.573 27.111 1.00 11.52 1051 GLY C CA 1
ATOM 4547 C C . GLY C 1 50 ? 0.076 71.437 28.322 1.00 5.97 1051 GLY C C 1
ATOM 4548 O O . GLY C 1 50 ? -0.500 71.000 29.308 1.00 12.39 1051 GLY C O 1
ATOM 4549 N N . VAL C 1 51 ? 0.611 72.641 28.285 1.00 11.30 1052 VAL C N 1
ATOM 4550 C CA . VAL C 1 51 ? 0.454 73.603 29.384 1.00 12.58 1052 VAL C CA 1
ATOM 4551 C C . VAL C 1 51 ? -0.438 74.723 28.842 1.00 14.71 1052 VAL C C 1
ATOM 4552 O O . VAL C 1 51 ? -0.194 75.259 27.746 1.00 15.74 1052 VAL C O 1
ATOM 4556 N N . VAL C 1 52 ? -1.506 75.017 29.560 1.00 16.64 1053 VAL C N 1
ATOM 4557 C CA . VAL C 1 52 ? -2.423 76.060 29.142 1.00 19.91 1053 VAL C CA 1
ATOM 4558 C C . VAL C 1 52 ? -1.952 77.471 29.517 1.00 17.68 1053 VAL C C 1
ATOM 4559 O O . VAL C 1 52 ? -1.326 77.674 30.546 1.00 18.36 1053 VAL C O 1
ATOM 4563 N N . ALA C 1 53 ? -2.253 78.436 28.653 1.00 16.85 1054 ALA C N 1
ATOM 4564 C CA . ALA C 1 53 ? -1.894 79.825 28.860 1.00 12.55 1054 ALA C CA 1
ATOM 4565 C C . ALA C 1 53 ? -2.791 80.664 27.981 1.00 12.54 1054 ALA C C 1
ATOM 4566 O O . ALA C 1 53 ? -3.141 80.261 26.883 1.00 13.82 1054 ALA C O 1
ATOM 4568 N N . GLY C 1 54 ? -3.148 81.848 28.469 1.00 17.38 1055 GLY C N 1
ATOM 4569 C CA . GLY C 1 54 ? -4.019 82.742 27.711 1.00 18.82 1055 GLY C CA 1
ATOM 4570 C C . GLY C 1 54 ? -5.540 82.626 27.898 1.00 18.20 1055 GLY C C 1
ATOM 4571 O O . GLY C 1 54 ? -6.309 83.214 27.142 1.00 21.07 1055 GLY C O 1
ATOM 4572 N N . LEU C 1 55 ? -6.001 81.921 28.921 1.00 21.43 1056 LEU C N 1
ATOM 4573 C CA . LEU C 1 55 ? -7.440 81.770 29.134 1.00 19.21 1056 LEU C CA 1
ATOM 4574 C C . LEU C 1 55 ? -8.139 83.117 29.316 1.00 19.66 1056 LEU C C 1
ATOM 4575 O O . LEU C 1 55 ? -9.251 83.312 28.855 1.00 21.71 1056 LEU C O 1
ATOM 4580 N N . ASP C 1 56 ? -7.465 84.070 29.941 1.00 22.23 1057 ASP C N 1
ATOM 4581 C CA . ASP C 1 56 ? -8.068 85.378 30.143 1.00 22.32 1057 ASP C CA 1
ATOM 4582 C C . ASP C 1 56 ? -8.308 85.991 28.802 1.00 21.70 1057 ASP C C 1
ATOM 4583 O O . ASP C 1 56 ? -9.315 86.638 28.608 1.00 28.12 1057 ASP C O 1
ATOM 4588 N N . VAL C 1 57 ? -7.405 85.751 27.857 1.00 19.42 1058 VAL C N 1
ATOM 4589 C CA . VAL C 1 57 ? -7.559 86.287 26.507 1.00 20.43 1058 VAL C CA 1
ATOM 4590 C C . VAL C 1 57 ? -8.853 85.752 25.845 1.00 23.96 1058 VAL C C 1
ATOM 4591 O O . VAL C 1 57 ? -9.495 86.452 25.045 1.00 23.04 1058 VAL C O 1
ATOM 4595 N N . ALA C 1 58 ? -9.284 84.553 26.250 1.00 22.63 1059 ALA C N 1
ATOM 4596 C CA . ALA C 1 58 ? -10.513 83.962 25.725 1.00 19.68 1059 ALA C CA 1
ATOM 4597 C C . ALA C 1 58 ? -11.663 84.797 26.279 1.00 19.88 1059 ALA C C 1
ATOM 4598 O O . ALA C 1 58 ? -12.557 85.211 25.541 1.00 22.99 1059 ALA C O 1
ATOM 4600 N N . LEU C 1 59 ? -11.632 85.071 27.576 1.00 19.69 1060 LEU C N 1
ATOM 4601 C CA . LEU C 1 59 ? -12.666 85.886 28.175 1.00 16.30 1060 LEU C CA 1
ATOM 4602 C C . LEU C 1 59 ? -12.705 87.270 27.531 1.00 18.95 1060 LEU C C 1
ATOM 4603 O O . LEU C 1 59 ? -13.778 87.793 27.286 1.00 24.72 1060 LEU C O 1
ATOM 4608 N N . LEU C 1 60 ? -11.552 87.841 27.180 1.00 17.11 1061 LEU C N 1
ATOM 4609 C CA . LEU C 1 60 ? -11.532 89.167 26.569 1.00 14.53 1061 LEU C CA 1
ATOM 4610 C C . LEU C 1 60 ? -12.151 89.209 25.179 1.00 14.86 1061 LEU C C 1
ATOM 4611 O O . LEU C 1 60 ? -12.631 90.244 24.734 1.00 20.45 1061 LEU C O 1
ATOM 4616 N N . THR C 1 61 ? -12.129 88.090 24.482 1.00 18.74 1062 THR C N 1
ATOM 4617 C CA . THR C 1 61 ? -12.730 88.017 23.155 1.00 20.59 1062 THR C CA 1
ATOM 4618 C C . THR C 1 61 ? -14.260 88.011 23.265 1.00 21.24 1062 THR C C 1
ATOM 4619 O O . THR C 1 61 ? -14.980 88.539 22.399 1.00 17.70 1062 THR C O 1
ATOM 4623 N N . LEU C 1 62 ? -14.738 87.394 24.342 1.00 19.30 1063 LEU C N 1
ATOM 4624 C CA . LEU C 1 62 ? -16.153 87.306 24.608 1.00 20.77 1063 LEU C CA 1
ATOM 4625 C C . LEU C 1 62 ? -16.655 88.684 24.988 1.00 19.35 1063 LEU C C 1
ATOM 4626 O O . LEU C 1 62 ? -17.630 89.143 24.455 1.00 20.60 1063 LEU C O 1
ATOM 4631 N N . ASN C 1 63 ? -15.928 89.377 25.850 1.00 22.57 1064 ASN C N 1
ATOM 4632 C CA . ASN C 1 63 ? -16.286 90.733 26.258 1.00 20.54 1064 ASN C CA 1
ATOM 4633 C C . ASN C 1 63 ? -16.496 91.604 25.044 1.00 24.47 1064 ASN C C 1
ATOM 4634 O O . ASN C 1 63 ? -17.446 92.385 24.966 1.00 27.94 1064 ASN C O 1
ATOM 4639 N N . GLU C 1 64 ? -15.567 91.484 24.109 1.00 26.12 1065 GLU C N 1
ATOM 4640 C CA . GLU C 1 64 ? -15.610 92.248 22.890 1.00 25.39 1065 GLU C CA 1
ATOM 4641 C C . GLU C 1 64 ? -16.808 91.889 22.015 1.00 24.88 1065 GLU C C 1
ATOM 4642 O O . GLU C 1 64 ? -17.445 92.760 21.428 1.00 26.52 1065 GLU C O 1
ATOM 4648 N N . VAL C 1 65 ? -17.141 90.611 21.952 1.00 23.33 1066 VAL C N 1
ATOM 4649 C CA . VAL C 1 65 ? -18.248 90.204 21.119 1.00 25.50 1066 VAL C CA 1
ATOM 4650 C C . VAL C 1 65 ? -19.627 90.200 21.795 1.00 29.70 1066 VAL C C 1
ATOM 4651 O O . VAL C 1 65 ? -20.623 90.601 21.186 1.00 33.37 1066 VAL C O 1
ATOM 4655 N N . LEU C 1 66 ? -19.673 89.751 23.047 1.00 32.84 1067 LEU C N 1
ATOM 4656 C CA . LEU C 1 66 ? -20.900 89.615 23.829 1.00 32.35 1067 LEU C CA 1
ATOM 4657 C C . LEU C 1 66 ? -21.130 90.633 24.912 1.00 36.03 1067 LEU C C 1
ATOM 4658 O O . LEU C 1 66 ? -22.217 90.689 25.471 1.00 41.38 1067 LEU C O 1
ATOM 4663 N N . GLY C 1 67 ? -20.118 91.400 25.268 1.00 38.50 1068 GLY C N 1
ATOM 4664 C CA . GLY C 1 67 ? -20.323 92.359 26.337 1.00 40.05 1068 GLY C CA 1
ATOM 4665 C C . GLY C 1 67 ? -19.972 91.653 27.622 1.00 41.82 1068 GLY C C 1
ATOM 4666 O O . GLY C 1 67 ? -20.218 90.455 27.778 1.00 41.16 1068 GLY C O 1
ATOM 4667 N N . THR C 1 68 ? -19.429 92.405 28.560 1.00 43.48 1069 THR C N 1
ATOM 4668 C CA . THR C 1 68 ? -18.985 91.845 29.812 1.00 50.60 1069 THR C CA 1
ATOM 4669 C C . THR C 1 68 ? -19.943 90.906 30.513 1.00 53.48 1069 THR C C 1
ATOM 4670 O O . THR C 1 68 ? -19.525 89.961 31.192 1.00 54.88 1069 THR C O 1
ATOM 4674 N N . ASN C 1 69 ? -21.228 91.144 30.329 1.00 56.31 1070 ASN C N 1
ATOM 4675 C CA . ASN C 1 69 ? -22.216 90.301 30.969 1.00 60.96 1070 ASN C CA 1
ATOM 4676 C C . ASN C 1 69 ? -22.955 89.488 29.925 1.00 59.26 1070 ASN C C 1
ATOM 4677 O O . ASN C 1 69 ? -24.124 89.146 30.116 1.00 63.62 1070 ASN C O 1
ATOM 4682 N N . GLY C 1 70 ? -22.291 89.167 28.821 1.00 54.29 1071 GLY C N 1
ATOM 4683 C CA . GLY C 1 70 ? -22.966 88.412 27.777 1.00 45.85 1071 GLY C CA 1
ATOM 4684 C C . GLY C 1 70 ? -22.816 86.919 27.924 1.00 39.20 1071 GLY C C 1
ATOM 4685 O O . GLY C 1 70 ? -23.421 86.140 27.168 1.00 39.38 1071 GLY C O 1
ATOM 4686 N N . TYR C 1 71 ? -22.076 86.524 28.952 1.00 33.07 1072 TYR C N 1
ATOM 4687 C CA . TYR C 1 71 ? -21.787 85.119 29.192 1.00 30.63 1072 TYR C CA 1
ATOM 4688 C C . TYR C 1 71 ? -21.476 84.837 30.671 1.00 28.31 1072 TYR C C 1
ATOM 4689 O O . TYR C 1 71 ? -21.185 85.744 31.449 1.00 28.78 1072 TYR C O 1
ATOM 4698 N N . ARG C 1 72 ? -21.448 83.559 31.014 1.00 28.97 1073 ARG C N 1
ATOM 4699 C CA . ARG C 1 72 ? -21.190 83.119 32.365 1.00 30.23 1073 ARG C CA 1
ATOM 4700 C C . ARG C 1 72 ? -20.173 81.992 32.321 1.00 32.00 1073 ARG C C 1
ATOM 4701 O O . ARG C 1 72 ? -20.329 81.009 31.576 1.00 30.19 1073 ARG C O 1
ATOM 4709 N N . VAL C 1 73 ? -19.123 82.150 33.114 1.00 26.90 1074 VAL C N 1
ATOM 4710 C CA . VAL C 1 73 ? -18.101 81.146 33.207 1.00 26.90 1074 VAL C CA 1
ATOM 4711 C C . VAL C 1 73 ? -18.506 80.164 34.326 1.00 29.39 1074 VAL C C 1
ATOM 4712 O O . VAL C 1 73 ? -18.556 80.528 35.517 1.00 29.73 1074 VAL C O 1
ATOM 4716 N N . LEU C 1 74 ? -18.831 78.935 33.942 1.00 25.61 1075 LEU C N 1
ATOM 4717 C CA . LEU C 1 74 ? -19.228 77.924 34.908 1.00 24.82 1075 LEU C CA 1
ATOM 4718 C C . LEU C 1 74 ? -18.009 77.310 35.554 1.00 24.61 1075 LEU C C 1
ATOM 4719 O O . LEU C 1 74 ? -18.047 76.918 36.715 1.00 24.51 1075 LEU C O 1
ATOM 4724 N N . ASP C 1 75 ? -16.925 77.209 34.800 1.00 25.13 1076 ASP C N 1
ATOM 4725 C CA . ASP C 1 75 ? -15.722 76.592 35.332 1.00 27.34 1076 ASP C CA 1
ATOM 4726 C C . ASP C 1 75 ? -14.535 76.876 34.453 1.00 23.40 1076 ASP C C 1
ATOM 4727 O O . ASP C 1 75 ? -14.683 77.172 33.278 1.00 26.08 1076 ASP C O 1
ATOM 4732 N N . ARG C 1 76 ? -13.357 76.804 35.039 1.00 19.53 1077 ARG C N 1
ATOM 4733 C CA . ARG C 1 76 ? -12.146 77.040 34.307 1.00 20.94 1077 ARG C CA 1
ATOM 4734 C C . ARG C 1 76 ? -10.915 76.555 35.073 1.00 21.45 1077 ARG C C 1
ATOM 4735 O O . ARG C 1 76 ? -10.907 76.420 36.290 1.00 25.61 1077 ARG C O 1
ATOM 4743 N N . VAL C 1 77 ? -9.869 76.310 34.317 1.00 20.85 1078 VAL C N 1
ATOM 4744 C CA . VAL C 1 77 ? -8.599 75.821 34.792 1.00 15.70 1078 VAL C CA 1
ATOM 4745 C C . VAL C 1 77 ? -7.746 77.071 34.930 1.00 17.77 1078 VAL C C 1
ATOM 4746 O O . VAL C 1 77 ? -8.113 78.121 34.428 1.00 20.66 1078 VAL C O 1
ATOM 4750 N N . GLU C 1 78 ? -6.646 76.996 35.667 1.00 23.12 1079 GLU C N 1
ATOM 4751 C CA . GLU C 1 78 ? -5.780 78.164 35.816 1.00 26.45 1079 GLU C CA 1
ATOM 4752 C C . GLU C 1 78 ? -4.678 78.164 34.763 1.00 24.96 1079 GLU C C 1
ATOM 4753 O O . GLU C 1 78 ? -4.239 77.101 34.320 1.00 27.26 1079 GLU C O 1
ATOM 4759 N N . ASP C 1 79 ? -4.262 79.338 34.310 1.00 21.95 1080 ASP C N 1
ATOM 4760 C CA . ASP C 1 79 ? -3.161 79.382 33.351 1.00 19.60 1080 ASP C CA 1
ATOM 4761 C C . ASP C 1 79 ? -1.930 78.719 33.996 1.00 17.74 1080 ASP C C 1
ATOM 4762 O O . ASP C 1 79 ? -1.686 78.893 35.189 1.00 24.05 1080 ASP C O 1
ATOM 4767 N N . GLY C 1 80 ? -1.185 77.934 33.227 1.00 14.23 1081 GLY C N 1
ATOM 4768 C CA . GLY C 1 80 ? -0.010 77.273 33.764 1.00 9.98 1081 GLY C CA 1
ATOM 4769 C C . GLY C 1 80 ? -0.259 75.809 34.108 1.00 14.42 1081 GLY C C 1
ATOM 4770 O O . GLY C 1 80 ? 0.672 75.053 34.390 1.00 15.18 1081 GLY C O 1
ATOM 4771 N N . ALA C 1 81 ? -1.521 75.394 34.083 1.00 14.31 1082 ALA C N 1
ATOM 4772 C CA . ALA C 1 81 ? -1.864 74.020 34.395 1.00 14.54 1082 ALA C CA 1
ATOM 4773 C C . ALA C 1 81 ? -1.398 73.091 33.296 1.00 16.08 1082 ALA C C 1
ATOM 4774 O O . ALA C 1 81 ? -1.505 73.430 32.116 1.00 22.32 1082 ALA C O 1
ATOM 4776 N N . ARG C 1 82 ? -0.839 71.944 33.682 1.00 18.52 1083 ARG C N 1
ATOM 4777 C CA . ARG C 1 82 ? -0.408 70.927 32.726 1.00 21.72 1083 ARG C CA 1
ATOM 4778 C C . ARG C 1 82 ? -1.726 70.218 32.481 1.00 22.79 1083 ARG C C 1
ATOM 4779 O O . ARG C 1 82 ? -2.415 69.820 33.417 1.00 25.82 1083 ARG C O 1
ATOM 4787 N N . VAL C 1 83 ? -2.042 69.975 31.227 1.00 21.83 1084 VAL C N 1
ATOM 4788 C CA . VAL C 1 83 ? -3.317 69.397 30.901 1.00 17.51 1084 VAL C CA 1
ATOM 4789 C C . VAL C 1 83 ? -3.258 68.173 29.964 1.00 19.78 1084 VAL C C 1
ATOM 4790 O O . VAL C 1 83 ? -2.367 68.077 29.112 1.00 23.15 1084 VAL C O 1
ATOM 4794 N N . PRO C 1 84 ? -4.115 67.164 30.200 1.00 14.04 1085 PRO C N 1
ATOM 4795 C CA . PRO C 1 84 ? -4.141 65.972 29.356 1.00 15.61 1085 PRO C CA 1
ATOM 4796 C C . PRO C 1 84 ? -5.098 66.237 28.206 1.00 18.38 1085 PRO C C 1
ATOM 4797 O O . PRO C 1 84 ? -5.867 67.194 28.242 1.00 15.72 1085 PRO C O 1
ATOM 4801 N N . PRO C 1 85 ? -5.041 65.420 27.156 1.00 17.00 1086 PRO C N 1
ATOM 4802 C CA . PRO C 1 85 ? -5.902 65.560 25.990 1.00 21.42 1086 PRO C CA 1
ATOM 4803 C C . PRO C 1 85 ? -7.405 65.962 26.068 1.00 23.30 1086 PRO C C 1
ATOM 4804 O O . PRO C 1 85 ? -7.725 67.055 25.654 1.00 33.89 1086 PRO C O 1
ATOM 4808 N N . GLY C 1 86 ? -8.338 65.204 26.598 1.00 16.39 1087 GLY C N 1
ATOM 4809 C CA . GLY C 1 86 ? -9.688 65.755 26.495 1.00 13.19 1087 GLY C CA 1
ATOM 4810 C C . GLY C 1 86 ? -10.110 66.689 27.604 1.00 16.44 1087 GLY C C 1
ATOM 4811 O O . GLY C 1 86 ? -11.258 66.733 28.003 1.00 21.45 1087 GLY C O 1
ATOM 4812 N N . GLU C 1 87 ? -9.170 67.418 28.161 1.00 18.51 1088 GLU C N 1
ATOM 4813 C CA . GLU C 1 87 ? -9.448 68.331 29.265 1.00 19.36 1088 GLU C CA 1
ATOM 4814 C C . GLU C 1 87 ? -10.280 69.576 28.889 1.00 16.00 1088 GLU C C 1
ATOM 4815 O O . GLU C 1 87 ? -9.979 70.278 27.897 1.00 10.75 1088 GLU C O 1
ATOM 4821 N N . ALA C 1 88 ? -11.300 69.857 29.699 1.00 11.37 1089 ALA C N 1
ATOM 4822 C CA . ALA C 1 88 ? -12.136 71.036 29.481 1.00 11.69 1089 ALA C CA 1
ATOM 4823 C C . ALA C 1 88 ? -11.448 72.161 30.211 1.00 12.05 1089 ALA C C 1
ATOM 4824 O O . ALA C 1 88 ? -11.444 72.172 31.447 1.00 15.75 1089 ALA C O 1
ATOM 4826 N N . LEU C 1 89 ? -10.830 73.072 29.457 1.00 14.33 1090 LEU C N 1
ATOM 4827 C CA . LEU C 1 89 ? -10.124 74.235 30.012 1.00 14.37 1090 LEU C CA 1
ATOM 4828 C C . LEU C 1 89 ? -11.089 75.267 30.581 1.00 16.14 1090 LEU C C 1
ATOM 4829 O O . LEU C 1 89 ? -10.761 75.974 31.527 1.00 20.62 1090 LEU C O 1
ATOM 4834 N N . MET C 1 90 ? -12.253 75.399 29.959 1.00 16.32 1091 MET C N 1
ATOM 4835 C CA . MET C 1 90 ? -13.226 76.369 30.406 1.00 17.62 1091 MET C CA 1
ATOM 4836 C C . MET C 1 90 ? -14.591 75.999 29.885 1.00 16.47 1091 MET C C 1
ATOM 4837 O O . MET C 1 90 ? -14.723 75.530 28.760 1.00 22.95 1091 MET C O 1
ATOM 4842 N N . THR C 1 91 ? -15.598 76.179 30.714 1.00 16.91 1092 THR C N 1
ATOM 4843 C CA . THR C 1 91 ? -16.968 75.891 30.327 1.00 16.84 1092 THR C CA 1
ATOM 4844 C C . THR C 1 91 ? -17.777 77.115 30.597 1.00 17.26 1092 THR C C 1
ATOM 4845 O O . THR C 1 91 ? -17.718 77.671 31.699 1.00 17.94 1092 THR C O 1
ATOM 4849 N N . LEU C 1 92 ? -18.540 77.542 29.600 1.00 20.62 1093 LEU C N 1
ATOM 4850 C CA . LEU C 1 92 ? -19.352 78.733 29.746 1.00 20.77 1093 LEU C CA 1
ATOM 4851 C C . LEU C 1 92 ? -20.697 78.657 29.082 1.00 21.31 1093 LEU C C 1
ATOM 4852 O O . LEU C 1 92 ? -20.963 77.775 28.278 1.00 20.25 1093 LEU C O 1
ATOM 4857 N N . GLU C 1 93 ? -21.583 79.527 29.525 1.00 23.46 1094 GLU C N 1
ATOM 4858 C CA . GLU C 1 93 ? -22.914 79.616 28.955 1.00 27.20 1094 GLU C CA 1
ATOM 4859 C C . GLU C 1 93 ? -22.956 81.005 28.289 1.00 26.63 1094 GLU C C 1
ATOM 4860 O O . GLU C 1 93 ? -22.522 82.001 28.879 1.00 24.59 1094 GLU C O 1
ATOM 4866 N N . ALA C 1 94 ? -23.359 81.055 27.027 1.00 23.95 1095 ALA C N 1
ATOM 4867 C CA . ALA C 1 94 ? -23.417 82.319 26.305 1.00 25.76 1095 ALA C CA 1
ATOM 4868 C C . ALA C 1 94 ? -24.369 82.215 25.116 1.00 23.96 1095 ALA C C 1
ATOM 4869 O O . ALA C 1 94 ? -24.893 81.145 24.821 1.00 22.83 1095 ALA C O 1
ATOM 4871 N N . GLN C 1 95 ? -24.616 83.331 24.449 1.00 22.84 1096 GLN C N 1
ATOM 4872 C CA . GLN C 1 95 ? -25.476 83.317 23.285 1.00 19.12 1096 GLN C CA 1
ATOM 4873 C C . GLN C 1 95 ? -24.674 82.565 22.237 1.00 18.08 1096 GLN C C 1
ATOM 4874 O O . GLN C 1 95 ? -23.487 82.856 22.022 1.00 18.81 1096 GLN C O 1
ATOM 4880 N N . THR C 1 96 ? -25.328 81.629 21.567 1.00 15.76 1097 THR C N 1
ATOM 4881 C CA . THR C 1 96 ? -24.692 80.825 20.551 1.00 15.14 1097 THR C CA 1
ATOM 4882 C C . THR C 1 96 ? -24.120 81.583 19.386 1.00 15.24 1097 THR C C 1
ATOM 4883 O O . THR C 1 96 ? -23.045 81.256 18.918 1.00 22.73 1097 THR C O 1
ATOM 4887 N N . ARG C 1 97 ? -24.814 82.595 18.887 1.00 20.27 1098 ARG C N 1
ATOM 4888 C CA . ARG C 1 97 ? -24.267 83.336 17.746 1.00 20.78 1098 ARG C CA 1
ATOM 4889 C C . ARG C 1 97 ? -22.949 84.015 18.108 1.00 20.32 1098 ARG C C 1
ATOM 4890 O O . ARG C 1 97 ? -22.026 84.025 17.307 1.00 26.60 1098 ARG C O 1
ATOM 4898 N N . GLY C 1 98 ? -22.881 84.570 19.313 1.00 19.02 1099 GLY C N 1
ATOM 4899 C CA . GLY C 1 98 ? -21.699 85.244 19.794 1.00 15.66 1099 GLY C CA 1
ATOM 4900 C C . GLY C 1 98 ? -20.526 84.309 19.962 1.00 14.82 1099 GLY C C 1
ATOM 4901 O O . GLY C 1 98 ? -19.416 84.680 19.638 1.00 20.08 1099 GLY C O 1
ATOM 4902 N N . LEU C 1 99 ? -20.740 83.129 20.514 1.00 12.48 1100 LEU C N 1
ATOM 4903 C CA . LEU C 1 99 ? -19.659 82.154 20.656 1.00 16.12 1100 LEU C CA 1
ATOM 4904 C C . LEU C 1 99 ? -19.076 81.774 19.307 1.00 15.66 1100 LEU C C 1
ATOM 4905 O O . LEU C 1 99 ? -17.863 81.647 19.166 1.00 21.20 1100 LEU C O 1
ATOM 4910 N N . LEU C 1 100 ? -19.946 81.545 18.328 1.00 15.93 1101 LEU C N 1
ATOM 4911 C CA . LEU C 1 100 ? -19.544 81.160 16.985 1.00 14.72 1101 LEU C CA 1
ATOM 4912 C C . LEU C 1 100 ? -18.738 82.231 16.264 1.00 17.05 1101 LEU C C 1
ATOM 4913 O O . LEU C 1 100 ? -17.803 81.930 15.500 1.00 22.55 1101 LEU C O 1
ATOM 4918 N N . THR C 1 101 ? -19.072 83.489 16.492 1.00 17.43 1102 THR C N 1
ATOM 4919 C CA . THR C 1 101 ? -18.336 84.577 15.844 1.00 16.33 1102 THR C CA 1
ATOM 4920 C C . THR C 1 101 ? -16.976 84.784 16.516 1.00 14.62 1102 THR C C 1
ATOM 4921 O O . THR C 1 101 ? -15.986 85.100 15.837 1.00 11.69 1102 THR C O 1
ATOM 4925 N N . ALA C 1 102 ? -16.957 84.570 17.843 1.00 8.94 1103 ALA C N 1
ATOM 4926 C CA . ALA C 1 102 ? -15.779 84.719 18.689 1.00 9.97 1103 ALA C CA 1
ATOM 4927 C C . ALA C 1 102 ? -14.789 83.574 18.593 1.00 9.83 1103 ALA C C 1
ATOM 4928 O O . ALA C 1 102 ? -13.615 83.755 18.853 1.00 16.43 1103 ALA C O 1
ATOM 4930 N N . GLU C 1 103 ? -15.302 82.380 18.334 1.00 14.05 1104 GLU C N 1
ATOM 4931 C CA . GLU C 1 103 ? -14.539 81.137 18.258 1.00 11.96 1104 GLU C CA 1
ATOM 4932 C C . GLU C 1 103 ? -13.120 81.098 17.674 1.00 14.49 1104 GLU C C 1
ATOM 4933 O O . GLU C 1 103 ? -12.156 80.790 18.380 1.00 15.07 1104 GLU C O 1
ATOM 4939 N N . ARG C 1 104 ? -12.986 81.385 16.389 1.00 10.91 1105 ARG C N 1
ATOM 4940 C CA . ARG C 1 104 ? -11.695 81.285 15.746 1.00 11.77 1105 ARG C CA 1
ATOM 4941 C C . ARG C 1 104 ? -10.646 82.211 16.360 1.00 15.35 1105 ARG C C 1
ATOM 4942 O O . ARG C 1 104 ? -9.537 81.775 16.634 1.00 20.84 1105 ARG C O 1
ATOM 4950 N N . THR C 1 105 ? -10.998 83.450 16.654 1.00 14.93 1106 THR C N 1
ATOM 4951 C CA . THR C 1 105 ? -10.052 84.401 17.259 1.00 15.88 1106 THR C CA 1
ATOM 4952 C C . THR C 1 105 ? -9.590 83.891 18.625 1.00 16.54 1106 THR C C 1
ATOM 4953 O O . THR C 1 105 ? -8.395 83.808 18.927 1.00 21.92 1106 THR C O 1
ATOM 4957 N N . MET C 1 106 ? -10.547 83.466 19.425 1.00 17.70 1107 MET C N 1
ATOM 4958 C CA . MET C 1 106 ? -10.265 82.969 20.748 1.00 15.13 1107 MET C CA 1
ATOM 4959 C C . MET C 1 106 ? -9.347 81.748 20.692 1.00 16.42 1107 MET C C 1
ATOM 4960 O O . MET C 1 106 ? -8.299 81.715 21.331 1.00 19.84 1107 MET C O 1
ATOM 4965 N N . LEU C 1 107 ? -9.717 80.767 19.890 1.00 11.83 1108 LEU C N 1
ATOM 4966 C CA . LEU C 1 107 ? -8.941 79.565 19.741 1.00 6.51 1108 LEU C CA 1
ATOM 4967 C C . LEU C 1 107 ? -7.543 79.792 19.159 1.00 9.51 1108 LEU C C 1
ATOM 4968 O O . LEU C 1 107 ? -6.594 79.116 19.563 1.00 11.83 1108 LEU C O 1
ATOM 4973 N N . ASN C 1 108 ? -7.414 80.694 18.180 1.00 10.77 1109 ASN C N 1
ATOM 4974 C CA . ASN C 1 108 ? -6.105 81.022 17.572 1.00 10.29 1109 ASN C CA 1
ATOM 4975 C C . ASN C 1 108 ? -5.118 81.610 18.598 1.00 18.74 1109 ASN C C 1
ATOM 4976 O O . ASN C 1 108 ? -3.926 81.276 18.612 1.00 23.56 1109 ASN C O 1
ATOM 4981 N N . LEU C 1 109 ? -5.622 82.490 19.457 1.00 21.21 1110 LEU C N 1
ATOM 4982 C CA . LEU C 1 109 ? -4.823 83.134 20.482 1.00 12.50 1110 LEU C CA 1
ATOM 4983 C C . LEU C 1 109 ? -4.405 82.220 21.644 1.00 14.88 1110 LEU C C 1
ATOM 4984 O O . LEU C 1 109 ? -3.212 82.174 21.973 1.00 14.70 1110 LEU C O 1
ATOM 4989 N N . VAL C 1 110 ? -5.339 81.475 22.257 1.00 14.36 1111 VAL C N 1
ATOM 4990 C CA . VAL C 1 110 ? -4.955 80.612 23.372 1.00 9.02 1111 VAL C CA 1
ATOM 4991 C C . VAL C 1 110 ? -4.179 79.409 22.867 1.00 8.64 1111 VAL C C 1
ATOM 4992 O O . VAL C 1 110 ? -3.295 78.926 23.547 1.00 15.56 1111 VAL C O 1
ATOM 4996 N N . GLY C 1 111 ? -4.450 78.975 21.649 1.00 7.11 1112 GLY C N 1
ATOM 4997 C CA . GLY C 1 111 ? -3.713 77.858 21.098 1.00 4.46 1112 GLY C CA 1
ATOM 4998 C C . GLY C 1 111 ? -2.246 78.213 20.950 1.00 7.08 1112 GLY C C 1
ATOM 4999 O O . GLY C 1 111 ? -1.365 77.427 21.287 1.00 12.12 1112 GLY C O 1
ATOM 5000 N N . HIS C 1 112 ? -1.989 79.417 20.461 1.00 10.85 1113 HIS C N 1
ATOM 5001 C CA . HIS C 1 112 ? -0.632 79.934 20.248 1.00 11.26 1113 HIS C CA 1
ATOM 5002 C C . HIS C 1 112 ? 0.057 80.098 21.585 1.00 8.62 1113 HIS C C 1
ATOM 5003 O O . HIS C 1 112 ? 1.161 79.636 21.773 1.00 13.57 1113 HIS C O 1
ATOM 5010 N N . LEU C 1 113 ? -0.585 80.812 22.487 1.00 10.50 1114 LEU C N 1
ATOM 5011 C CA . LEU C 1 113 ? -0.016 81.064 23.792 1.00 12.11 1114 LEU C CA 1
ATOM 5012 C C . LEU C 1 113 ? 0.265 79.774 24.541 1.00 11.89 1114 LEU C C 1
ATOM 5013 O O . LEU C 1 113 ? 1.276 79.672 25.221 1.00 18.50 1114 LEU C O 1
ATOM 5018 N N . SER C 1 114 ? -0.612 78.784 24.392 1.00 13.26 1115 SER C N 1
ATOM 5019 C CA . SER C 1 114 ? -0.443 77.469 25.016 1.00 4.76 1115 SER C CA 1
ATOM 5020 C C . SER C 1 114 ? 0.687 76.734 24.344 1.00 3.86 1115 SER C C 1
ATOM 5021 O O . SER C 1 114 ? 1.476 76.068 25.004 1.00 12.52 1115 SER C O 1
ATOM 5024 N N . GLY C 1 115 ? 0.771 76.835 23.030 1.00 2.45 1116 GLY C N 1
ATOM 5025 C CA . GLY C 1 115 ? 1.870 76.222 22.309 1.00 7.29 1116 GLY C CA 1
ATOM 5026 C C . GLY C 1 115 ? 3.211 76.690 22.875 1.00 5.91 1116 GLY C C 1
ATOM 5027 O O . GLY C 1 115 ? 4.095 75.890 23.074 1.00 14.59 1116 GLY C O 1
ATOM 5028 N N . ILE C 1 116 ? 3.340 77.975 23.178 1.00 8.68 1117 ILE C N 1
ATOM 5029 C CA . ILE C 1 116 ? 4.556 78.573 23.740 1.00 5.93 1117 ILE C CA 1
ATOM 5030 C C . ILE C 1 116 ? 4.824 78.113 25.167 1.00 10.91 1117 ILE C C 1
ATOM 5031 O O . ILE C 1 116 ? 5.954 77.705 25.484 1.00 14.99 1117 ILE C O 1
ATOM 5036 N N . ALA C 1 117 ? 3.807 78.154 26.026 1.00 7.51 1118 ALA C N 1
ATOM 5037 C CA . ALA C 1 117 ? 3.956 77.696 27.406 1.00 6.32 1118 ALA C CA 1
ATOM 5038 C C . ALA C 1 117 ? 4.363 76.215 27.455 1.00 7.61 1118 ALA C C 1
ATOM 5039 O O . ALA C 1 117 ? 5.205 75.822 28.268 1.00 11.47 1118 ALA C O 1
ATOM 5041 N N . THR C 1 118 ? 3.744 75.409 26.591 1.00 10.12 1119 THR C N 1
ATOM 5042 C CA . THR C 1 118 ? 3.995 73.963 26.474 1.00 9.90 1119 THR C CA 1
ATOM 5043 C C . THR C 1 118 ? 5.461 73.687 26.125 1.00 9.50 1119 THR C C 1
ATOM 5044 O O . THR C 1 118 ? 6.136 72.902 26.787 1.00 10.35 1119 THR C O 1
ATOM 5048 N N . ALA C 1 119 ? 5.965 74.402 25.124 1.00 12.91 1120 ALA C N 1
ATOM 5049 C CA . ALA C 1 119 ? 7.342 74.276 24.678 1.00 6.18 1120 ALA C CA 1
ATOM 5050 C C . ALA C 1 119 ? 8.303 74.741 25.714 1.00 6.00 1120 ALA C C 1
ATOM 5051 O O . ALA C 1 119 ? 9.297 74.077 25.929 1.00 16.72 1120 ALA C O 1
ATOM 5053 N N . THR C 1 120 ? 8.022 75.837 26.401 1.00 8.46 1121 THR C N 1
ATOM 5054 C CA . THR C 1 120 ? 8.993 76.271 27.381 1.00 9.36 1121 THR C CA 1
ATOM 5055 C C . THR C 1 120 ? 9.033 75.332 28.566 1.00 9.23 1121 THR C C 1
ATOM 5056 O O . THR C 1 120 ? 10.092 75.051 29.129 1.00 12.41 1121 THR C O 1
ATOM 5060 N N . ALA C 1 121 ? 7.889 74.783 28.908 1.00 8.40 1122 ALA C N 1
ATOM 5061 C CA . ALA C 1 121 ? 7.813 73.835 29.997 1.00 7.54 1122 ALA C CA 1
ATOM 5062 C C . ALA C 1 121 ? 8.706 72.629 29.688 1.00 9.27 1122 ALA C C 1
ATOM 5063 O O . ALA C 1 121 ? 9.277 72.024 30.581 1.00 9.37 1122 ALA C O 1
ATOM 5065 N N . ALA C 1 122 ? 8.822 72.273 28.420 1.00 9.61 1123 ALA C N 1
ATOM 5066 C CA . ALA C 1 122 ? 9.630 71.127 28.057 1.00 9.55 1123 ALA C CA 1
ATOM 5067 C C . ALA C 1 122 ? 11.119 71.460 28.247 1.00 14.77 1123 ALA C C 1
ATOM 5068 O O . ALA C 1 122 ? 11.897 70.624 28.710 1.00 16.87 1123 ALA C O 1
ATOM 5070 N N . TRP C 1 123 ? 11.515 72.676 27.863 1.00 16.54 1124 TRP C N 1
ATOM 5071 C CA . TRP C 1 123 ? 12.903 73.141 28.028 1.00 10.19 1124 TRP C CA 1
ATOM 5072 C C . TRP C 1 123 ? 13.223 73.234 29.517 1.00 9.32 1124 TRP C C 1
ATOM 5073 O O . TRP C 1 123 ? 14.289 72.787 29.975 1.00 7.52 1124 TRP C O 1
ATOM 5084 N N . VAL C 1 124 ? 12.261 73.751 30.279 1.00 2.84 1125 VAL C N 1
ATOM 5085 C CA . VAL C 1 124 ? 12.443 73.866 31.702 1.00 6.32 1125 VAL C CA 1
ATOM 5086 C C . VAL C 1 124 ? 12.701 72.515 32.391 1.00 13.27 1125 VAL C C 1
ATOM 5087 O O . VAL C 1 124 ? 13.626 72.382 33.208 1.00 14.64 1125 VAL C O 1
ATOM 5091 N N . ASP C 1 125 ? 11.912 71.507 32.018 1.00 18.96 1126 ASP C N 1
ATOM 5092 C CA . ASP C 1 125 ? 12.044 70.153 32.557 1.00 21.60 1126 ASP C CA 1
ATOM 5093 C C . ASP C 1 125 ? 13.374 69.554 32.165 1.00 21.34 1126 ASP C C 1
ATOM 5094 O O . ASP C 1 125 ? 13.952 68.774 32.915 1.00 20.34 1126 ASP C O 1
ATOM 5099 N N . ALA C 1 126 ? 13.834 69.913 30.970 1.00 18.96 1127 ALA C N 1
ATOM 5100 C CA . ALA C 1 126 ? 15.092 69.422 30.436 1.00 17.98 1127 ALA C CA 1
ATOM 5101 C C . ALA C 1 126 ? 16.263 69.850 31.269 1.00 20.79 1127 ALA C C 1
ATOM 5102 O O . ALA C 1 126 ? 17.177 69.058 31.482 1.00 29.85 1127 ALA C O 1
ATOM 5104 N N . VAL C 1 127 ? 16.270 71.092 31.733 1.00 21.75 1128 VAL C N 1
ATOM 5105 C CA . VAL C 1 127 ? 17.401 71.552 32.525 1.00 15.62 1128 VAL C CA 1
ATOM 5106 C C . VAL C 1 127 ? 17.183 71.480 34.016 1.00 17.81 1128 VAL C C 1
ATOM 5107 O O . VAL C 1 127 ? 17.938 72.111 34.757 1.00 20.01 1128 VAL C O 1
ATOM 5111 N N . ARG C 1 128 ? 16.190 70.734 34.494 1.00 21.04 1129 ARG C N 1
ATOM 5112 C CA . ARG C 1 128 ? 15.997 70.690 35.948 1.00 24.10 1129 ARG C CA 1
ATOM 5113 C C . ARG C 1 128 ? 17.072 69.943 36.703 1.00 23.71 1129 ARG C C 1
ATOM 5114 O O . ARG C 1 128 ? 17.683 69.019 36.182 1.00 22.37 1129 ARG C O 1
ATOM 5122 N N . GLY C 1 129 ? 17.347 70.418 37.920 1.00 28.32 1130 GLY C N 1
ATOM 5123 C CA . GLY C 1 129 ? 18.401 69.852 38.744 1.00 24.78 1130 GLY C CA 1
ATOM 5124 C C . GLY C 1 129 ? 19.679 70.579 38.394 1.00 20.89 1130 GLY C C 1
ATOM 5125 O O . GLY C 1 129 ? 20.754 70.206 38.815 1.00 30.55 1130 GLY C O 1
ATOM 5126 N N . THR C 1 130 ? 19.531 71.664 37.652 1.00 21.20 1131 THR C N 1
ATOM 5127 C CA . THR C 1 130 ? 20.619 72.515 37.153 1.00 19.98 1131 THR C CA 1
ATOM 5128 C C . THR C 1 130 ? 20.261 73.937 37.612 1.00 17.74 1131 THR C C 1
ATOM 5129 O O . THR C 1 130 ? 19.143 74.164 38.020 1.00 19.13 1131 THR C O 1
ATOM 5133 N N . LYS C 1 131 ? 21.192 74.879 37.638 1.00 19.46 1132 LYS C N 1
ATOM 5134 C CA . LYS C 1 131 ? 20.800 76.209 38.069 1.00 17.04 1132 LYS C CA 1
ATOM 5135 C C . LYS C 1 131 ? 20.292 77.035 36.903 1.00 15.56 1132 LYS C C 1
ATOM 5136 O O . LYS C 1 131 ? 19.731 78.099 37.108 1.00 14.64 1132 LYS C O 1
ATOM 5142 N N . ALA C 1 132 ? 20.522 76.564 35.685 1.00 12.36 1133 ALA C N 1
ATOM 5143 C CA . ALA C 1 132 ? 20.088 77.263 34.489 1.00 10.14 1133 ALA C CA 1
ATOM 5144 C C . ALA C 1 132 ? 18.602 77.582 34.398 1.00 14.77 1133 ALA C C 1
ATOM 5145 O O . ALA C 1 132 ? 17.754 76.773 34.774 1.00 17.85 1133 ALA C O 1
ATOM 5147 N N . LYS C 1 133 ? 18.312 78.763 33.852 1.00 14.76 1134 LYS C N 1
ATOM 5148 C CA . LYS C 1 133 ? 16.968 79.258 33.628 1.00 11.52 1134 LYS C CA 1
ATOM 5149 C C . LYS C 1 133 ? 16.796 79.402 32.133 1.00 10.57 1134 LYS C C 1
ATOM 5150 O O . LYS C 1 133 ? 17.744 79.743 31.419 1.00 15.65 1134 LYS C O 1
ATOM 5156 N N . ILE C 1 134 ? 15.613 79.068 31.639 1.00 11.41 1135 ILE C N 1
ATOM 5157 C CA . ILE C 1 134 ? 15.306 79.186 30.203 1.00 11.34 1135 ILE C CA 1
ATOM 5158 C C . ILE C 1 134 ? 14.819 80.627 29.955 1.00 10.93 1135 ILE C C 1
ATOM 5159 O O . ILE C 1 134 ? 13.895 81.075 30.606 1.00 3.16 1135 ILE C O 1
ATOM 5164 N N . ARG C 1 135 ? 15.438 81.323 29.006 1.00 9.09 1136 ARG C N 1
ATOM 5165 C CA . ARG C 1 135 ? 15.087 82.690 28.706 1.00 10.29 1136 ARG C CA 1
ATOM 5166 C C . ARG C 1 135 ? 14.613 82.877 27.280 1.00 11.42 1136 ARG C C 1
ATOM 5167 O O . ARG C 1 135 ? 14.985 82.100 26.379 1.00 6.83 1136 ARG C O 1
ATOM 5175 N N . ASP C 1 136 ? 13.821 83.928 27.064 1.00 8.57 1137 ASP C N 1
ATOM 5176 C CA . ASP C 1 136 ? 13.309 84.174 25.724 1.00 14.03 1137 ASP C CA 1
ATOM 5177 C C . ASP C 1 136 ? 14.137 85.230 25.052 1.00 15.99 1137 ASP C C 1
ATOM 5178 O O . ASP C 1 136 ? 15.107 85.728 25.642 1.00 18.83 1137 ASP C O 1
ATOM 5183 N N . THR C 1 137 ? 13.729 85.600 23.846 1.00 14.19 1138 THR C N 1
ATOM 5184 C CA . THR C 1 137 ? 14.422 86.584 23.061 1.00 9.33 1138 THR C CA 1
ATOM 5185 C C . THR C 1 137 ? 13.417 87.624 22.475 1.00 13.24 1138 THR C C 1
ATOM 5186 O O . THR C 1 137 ? 12.212 87.619 22.822 1.00 13.42 1138 THR C O 1
ATOM 5190 N N . ARG C 1 138 ? 13.946 88.564 21.674 1.00 10.82 1139 ARG C N 1
ATOM 5191 C CA . ARG C 1 138 ? 13.125 89.570 20.974 1.00 10.03 1139 ARG C CA 1
ATOM 5192 C C . ARG C 1 138 ? 12.724 88.995 19.598 1.00 10.29 1139 ARG C C 1
ATOM 5193 O O . ARG C 1 138 ? 12.238 89.725 18.705 1.00 12.57 1139 ARG C O 1
ATOM 5201 N N . LYS C 1 139 ? 12.945 87.693 19.407 1.00 7.29 1140 LYS C N 1
ATOM 5202 C CA . LYS C 1 139 ? 12.499 87.056 18.170 1.00 10.83 1140 LYS C CA 1
ATOM 5203 C C . LYS C 1 139 ? 10.995 86.732 18.392 1.00 10.80 1140 LYS C C 1
ATOM 5204 O O . LYS C 1 139 ? 10.589 85.576 18.515 1.00 12.14 1140 LYS C O 1
ATOM 5210 N N . THR C 1 140 ? 10.174 87.771 18.395 1.00 11.02 1141 THR C N 1
ATOM 5211 C CA . THR C 1 140 ? 8.753 87.636 18.645 1.00 9.68 1141 THR C CA 1
ATOM 5212 C C . THR C 1 140 ? 7.934 88.100 17.450 1.00 9.97 1141 THR C C 1
ATOM 5213 O O . THR C 1 140 ? 8.473 88.665 16.523 1.00 10.11 1141 THR C O 1
ATOM 5217 N N . LEU C 1 141 ? 6.638 87.814 17.421 1.00 14.46 1142 LEU C N 1
ATOM 5218 C CA . LEU C 1 141 ? 5.840 88.260 16.289 1.00 13.29 1142 LEU C CA 1
ATOM 5219 C C . LEU C 1 141 ? 5.363 89.657 16.588 1.00 10.26 1142 LEU C C 1
ATOM 5220 O O . LEU C 1 141 ? 4.960 89.941 17.705 1.00 11.08 1142 LEU C O 1
ATOM 5225 N N . PRO C 1 142 ? 5.407 90.549 15.595 1.00 10.85 1143 PRO C N 1
ATOM 5226 C CA . PRO C 1 142 ? 4.979 91.946 15.714 1.00 13.82 1143 PRO C CA 1
ATOM 5227 C C . PRO C 1 142 ? 3.545 92.107 16.223 1.00 13.93 1143 PRO C C 1
ATOM 5228 O O . PRO C 1 142 ? 2.585 91.590 15.629 1.00 11.32 1143 PRO C O 1
ATOM 5232 N N . GLY C 1 143 ? 3.413 92.827 17.335 1.00 12.07 1144 GLY C N 1
ATOM 5233 C CA . GLY C 1 143 ? 2.115 93.045 17.916 1.00 6.85 1144 GLY C CA 1
ATOM 5234 C C . GLY C 1 143 ? 1.772 91.980 18.931 1.00 17.27 1144 GLY C C 1
ATOM 5235 O O . GLY C 1 143 ? 0.805 92.160 19.679 1.00 26.84 1144 GLY C O 1
ATOM 5236 N N . LEU C 1 144 ? 2.557 90.903 19.019 1.00 12.21 1145 LEU C N 1
ATOM 5237 C CA . LEU C 1 144 ? 2.277 89.865 19.994 1.00 11.74 1145 LEU C CA 1
ATOM 5238 C C . LEU C 1 144 ? 3.332 89.673 21.083 1.00 13.24 1145 LEU C C 1
ATOM 5239 O O . LEU C 1 144 ? 3.232 88.741 21.886 1.00 19.80 1145 LEU C O 1
ATOM 5244 N N . ARG C 1 145 ? 4.339 90.531 21.132 1.00 13.23 1146 ARG C N 1
ATOM 5245 C CA . ARG C 1 145 ? 5.412 90.381 22.126 1.00 7.17 1146 ARG C CA 1
ATOM 5246 C C . ARG C 1 145 ? 5.004 90.220 23.554 1.00 4.51 1146 ARG C C 1
ATOM 5247 O O . ARG C 1 145 ? 5.369 89.239 24.168 1.00 12.61 1146 ARG C O 1
ATOM 5255 N N . ALA C 1 146 ? 4.259 91.170 24.094 1.00 8.67 1147 ALA C N 1
ATOM 5256 C CA . ALA C 1 146 ? 3.852 91.111 25.498 1.00 11.45 1147 ALA C CA 1
ATOM 5257 C C . ALA C 1 146 ? 3.139 89.779 25.844 1.00 13.44 1147 ALA C C 1
ATOM 5258 O O . ALA C 1 146 ? 3.365 89.189 26.912 1.00 13.52 1147 ALA C O 1
ATOM 5260 N N . LEU C 1 147 ? 2.287 89.312 24.939 1.00 8.85 1148 LEU C N 1
ATOM 5261 C CA . LEU C 1 147 ? 1.579 88.058 25.142 1.00 12.39 1148 LEU C CA 1
ATOM 5262 C C . LEU C 1 147 ? 2.529 86.831 25.093 1.00 13.86 1148 LEU C C 1
ATOM 5263 O O . LEU C 1 147 ? 2.472 85.956 25.976 1.00 10.94 1148 LEU C O 1
ATOM 5268 N N . GLN C 1 148 ? 3.409 86.795 24.094 1.00 9.76 1149 GLN C N 1
ATOM 5269 C CA . GLN C 1 148 ? 4.368 85.722 23.939 1.00 7.95 1149 GLN C CA 1
ATOM 5270 C C . GLN C 1 148 ? 5.281 85.657 25.129 1.00 9.14 1149 GLN C C 1
ATOM 5271 O O . GLN C 1 148 ? 5.511 84.585 25.688 1.00 13.93 1149 GLN C O 1
ATOM 5277 N N . LYS C 1 149 ? 5.716 86.823 25.582 1.00 14.04 1150 LYS C N 1
ATOM 5278 C CA . LYS C 1 149 ? 6.580 86.954 26.758 1.00 12.58 1150 LYS C CA 1
ATOM 5279 C C . LYS C 1 149 ? 5.839 86.432 27.976 1.00 9.29 1150 LYS C C 1
ATOM 5280 O O . LYS C 1 149 ? 6.404 85.788 28.836 1.00 14.86 1150 LYS C O 1
ATOM 5286 N N . TYR C 1 150 ? 4.563 86.750 28.064 1.00 12.11 1151 TYR C N 1
ATOM 5287 C CA . TYR C 1 150 ? 3.728 86.286 29.157 1.00 13.52 1151 TYR C CA 1
ATOM 5288 C C . TYR C 1 150 ? 3.639 84.744 29.196 1.00 15.10 1151 TYR C C 1
ATOM 5289 O O . TYR C 1 150 ? 3.781 84.119 30.263 1.00 16.92 1151 TYR C O 1
ATOM 5298 N N . ALA C 1 151 ? 3.391 84.146 28.034 1.00 8.88 1152 ALA C N 1
ATOM 5299 C CA . ALA C 1 151 ? 3.283 82.722 27.912 1.00 7.54 1152 ALA C CA 1
ATOM 5300 C C . ALA C 1 151 ? 4.577 81.994 28.282 1.00 14.91 1152 ALA C C 1
ATOM 5301 O O . ALA C 1 151 ? 4.508 80.912 28.899 1.00 10.69 1152 ALA C O 1
ATOM 5303 N N . VAL C 1 152 ? 5.751 82.536 27.922 1.00 13.20 1153 VAL C N 1
ATOM 5304 C CA . VAL C 1 152 ? 6.966 81.795 28.292 1.00 13.54 1153 VAL C CA 1
ATOM 5305 C C . VAL C 1 152 ? 7.133 81.785 29.795 1.00 14.10 1153 VAL C C 1
ATOM 5306 O O . VAL C 1 152 ? 7.513 80.759 30.378 1.00 12.68 1153 VAL C O 1
ATOM 5310 N N . ARG C 1 153 ? 6.723 82.876 30.434 1.00 10.18 1154 ARG C N 1
ATOM 5311 C CA . ARG C 1 153 ? 6.799 82.952 31.887 1.00 8.32 1154 ARG C CA 1
ATOM 5312 C C . ARG C 1 153 ? 5.857 81.906 32.497 1.00 11.57 1154 ARG C C 1
ATOM 5313 O O . ARG C 1 153 ? 6.128 81.325 33.556 1.00 17.96 1154 ARG C O 1
ATOM 5321 N N . THR C 1 154 ? 4.706 81.723 31.856 1.00 12.29 1155 THR C N 1
ATOM 5322 C CA . THR C 1 154 ? 3.699 80.792 32.315 1.00 11.11 1155 THR C CA 1
ATOM 5323 C C . THR C 1 154 ? 4.183 79.345 32.196 1.00 16.39 1155 THR C C 1
ATOM 5324 O O . THR C 1 154 ? 3.787 78.471 32.964 1.00 19.01 1155 THR C O 1
ATOM 5328 N N . GLY C 1 155 ? 5.071 79.099 31.242 1.00 19.35 1156 GLY C N 1
ATOM 5329 C CA . GLY C 1 155 ? 5.632 77.768 31.078 1.00 18.75 1156 GLY C CA 1
ATOM 5330 C C . GLY C 1 155 ? 6.859 77.538 31.967 1.00 17.24 1156 GLY C C 1
ATOM 5331 O O . GLY C 1 155 ? 7.441 76.441 31.956 1.00 21.42 1156 GLY C O 1
ATOM 5332 N N . GLY C 1 156 ? 7.279 78.567 32.711 1.00 15.06 1157 GLY C N 1
ATOM 5333 C CA . GLY C 1 156 ? 8.420 78.432 33.604 1.00 7.30 1157 GLY C CA 1
ATOM 5334 C C . GLY C 1 156 ? 9.689 79.093 33.139 1.00 11.51 1157 GLY C C 1
ATOM 5335 O O . GLY C 1 156 ? 10.721 78.939 33.793 1.00 15.60 1157 GLY C O 1
ATOM 5336 N N . GLY C 1 157 ? 9.649 79.768 31.989 1.00 9.55 1158 GLY C N 1
ATOM 5337 C CA . GLY C 1 157 ? 10.828 80.448 31.493 1.00 5.87 1158 GLY C CA 1
ATOM 5338 C C . GLY C 1 157 ? 10.891 81.814 32.149 1.00 11.55 1158 GLY C C 1
ATOM 5339 O O . GLY C 1 157 ? 9.985 82.170 32.918 1.00 9.43 1158 GLY C O 1
ATOM 5340 N N . VAL C 1 158 ? 11.966 82.558 31.883 1.00 9.31 1159 VAL C N 1
ATOM 5341 C CA . VAL C 1 158 ? 12.143 83.896 32.415 1.00 10.68 1159 VAL C CA 1
ATOM 5342 C C . VAL C 1 158 ? 12.352 84.852 31.235 1.00 13.00 1159 VAL C C 1
ATOM 5343 O O . VAL C 1 158 ? 13.003 84.497 30.231 1.00 16.39 1159 VAL C O 1
ATOM 5347 N N . ASN C 1 159 ? 11.716 86.021 31.306 1.00 14.11 1160 ASN C N 1
ATOM 5348 C CA . ASN C 1 159 ? 11.784 87.012 30.231 1.00 15.66 1160 ASN C CA 1
ATOM 5349 C C . ASN C 1 159 ? 13.103 87.744 30.199 1.00 17.74 1160 ASN C C 1
ATOM 5350 O O . ASN C 1 159 ? 13.633 88.146 31.222 1.00 18.97 1160 ASN C O 1
ATOM 5355 N N . HIS C 1 160 ? 13.632 87.959 29.014 1.00 21.53 1161 HIS C N 1
ATOM 5356 C CA . HIS C 1 160 ? 14.871 88.682 28.941 1.00 27.75 1161 HIS C CA 1
ATOM 5357 C C . HIS C 1 160 ? 14.599 90.161 28.612 1.00 30.70 1161 HIS C C 1
ATOM 5358 O O . HIS C 1 160 ? 13.999 90.866 29.409 1.00 34.62 1161 HIS C O 1
ATOM 5365 N N . ARG C 1 161 ? 15.024 90.635 27.449 1.00 29.89 1162 ARG C N 1
ATOM 5366 C CA . ARG C 1 161 ? 14.805 92.026 27.096 1.00 24.68 1162 ARG C CA 1
ATOM 5367 C C . ARG C 1 161 ? 13.406 92.210 26.550 1.00 21.84 1162 ARG C C 1
ATOM 5368 O O . ARG C 1 161 ? 12.875 91.327 25.905 1.00 25.28 1162 ARG C O 1
ATOM 5376 N N . LEU C 1 162 ? 12.794 93.339 26.855 1.00 18.84 1163 LEU C N 1
ATOM 5377 C CA . LEU C 1 162 ? 11.464 93.639 26.339 1.00 17.98 1163 LEU C CA 1
ATOM 5378 C C . LEU C 1 162 ? 11.565 94.521 25.104 1.00 19.28 1163 LEU C C 1
ATOM 5379 O O . LEU C 1 162 ? 10.644 94.581 24.280 1.00 23.19 1163 LEU C O 1
ATOM 5384 N N . GLY C 1 163 ? 12.694 95.200 24.969 1.00 15.73 1164 GLY C N 1
ATOM 5385 C CA . GLY C 1 163 ? 12.890 96.073 23.838 1.00 13.92 1164 GLY C CA 1
ATOM 5386 C C . GLY C 1 163 ? 14.343 96.422 23.662 1.00 12.23 1164 GLY C C 1
ATOM 5387 O O . GLY C 1 163 ? 15.219 95.848 24.297 1.00 16.24 1164 GLY C O 1
ATOM 5388 N N . LEU C 1 164 ? 14.586 97.435 22.856 1.00 15.15 1165 LEU C N 1
ATOM 5389 C CA . LEU C 1 164 ? 15.920 97.894 22.556 1.00 14.62 1165 LEU C CA 1
ATOM 5390 C C . LEU C 1 164 ? 16.486 98.754 23.679 1.00 18.04 1165 LEU C C 1
ATOM 5391 O O . LEU C 1 164 ? 17.696 98.769 23.902 1.00 22.63 1165 LEU C O 1
ATOM 5396 N N . GLY C 1 165 ? 15.612 99.450 24.399 1.00 18.15 1166 GLY C N 1
ATOM 5397 C CA . GLY C 1 165 ? 16.085 100.360 25.427 1.00 20.29 1166 GLY C CA 1
ATOM 5398 C C . GLY C 1 165 ? 16.181 99.769 26.806 1.00 22.94 1166 GLY C C 1
ATOM 5399 O O . GLY C 1 165 ? 16.752 100.354 27.717 1.00 25.18 1166 GLY C O 1
ATOM 5400 N N . ASP C 1 166 ? 15.594 98.595 26.932 1.00 25.63 1167 ASP C N 1
ATOM 5401 C CA . ASP C 1 166 ? 15.506 97.793 28.139 1.00 25.21 1167 ASP C CA 1
ATOM 5402 C C . ASP C 1 166 ? 16.872 97.590 28.828 1.00 25.16 1167 ASP C C 1
ATOM 5403 O O . ASP C 1 166 ? 16.992 97.672 30.062 1.00 26.57 1167 ASP C O 1
ATOM 5408 N N . ALA C 1 167 ? 17.880 97.246 28.028 1.00 19.87 1168 ALA C N 1
ATOM 5409 C CA . ALA C 1 167 ? 19.218 96.972 28.525 1.00 21.26 1168 ALA C CA 1
ATOM 5410 C C . ALA C 1 167 ? 20.113 97.156 27.345 1.00 20.88 1168 ALA C C 1
ATOM 5411 O O . ALA C 1 167 ? 19.624 97.168 26.222 1.00 23.67 1168 ALA C O 1
ATOM 5413 N N . ALA C 1 168 ? 21.413 97.316 27.579 1.00 22.69 1169 ALA C N 1
ATOM 5414 C CA . ALA C 1 168 ? 22.351 97.492 26.461 1.00 24.99 1169 ALA C CA 1
ATOM 5415 C C . ALA C 1 168 ? 22.838 96.132 26.053 1.00 23.92 1169 ALA C C 1
ATOM 5416 O O . ALA C 1 168 ? 23.182 95.336 26.896 1.00 30.53 1169 ALA C O 1
ATOM 5418 N N . LEU C 1 169 ? 22.773 95.815 24.780 1.00 24.01 1170 LEU C N 1
ATOM 5419 C CA . LEU C 1 169 ? 23.257 94.529 24.345 1.00 23.93 1170 LEU C CA 1
ATOM 5420 C C . LEU C 1 169 ? 24.177 94.771 23.152 1.00 29.57 1170 LEU C C 1
ATOM 5421 O O . LEU C 1 169 ? 23.755 95.257 22.105 1.00 34.32 1170 LEU C O 1
ATOM 5426 N N . ILE C 1 170 ? 25.465 94.543 23.358 1.00 29.21 1171 ILE C N 1
ATOM 5427 C CA . ILE C 1 170 ? 26.445 94.737 22.310 1.00 27.01 1171 ILE C CA 1
ATOM 5428 C C . ILE C 1 170 ? 26.573 93.473 21.465 1.00 29.63 1171 ILE C C 1
ATOM 5429 O O . ILE C 1 170 ? 26.827 92.393 21.983 1.00 32.93 1171 ILE C O 1
ATOM 5434 N N . LYS C 1 171 ? 26.349 93.596 20.167 1.00 32.04 1172 LYS C N 1
ATOM 5435 C CA . LYS C 1 171 ? 26.464 92.466 19.264 1.00 35.01 1172 LYS C CA 1
ATOM 5436 C C . LYS C 1 171 ? 27.567 92.787 18.303 1.00 36.97 1172 LYS C C 1
ATOM 5437 O O . LYS C 1 171 ? 28.139 93.872 18.346 1.00 35.39 1172 LYS C O 1
ATOM 5443 N N . ASP C 1 172 ? 27.774 91.866 17.372 1.00 44.19 1173 ASP C N 1
ATOM 5444 C CA . ASP C 1 172 ? 28.779 91.977 16.308 1.00 53.05 1173 ASP C CA 1
ATOM 5445 C C . ASP C 1 172 ? 28.846 93.354 15.624 1.00 53.57 1173 ASP C C 1
ATOM 5446 O O . ASP C 1 172 ? 29.914 93.975 15.553 1.00 53.87 1173 ASP C O 1
ATOM 5451 N N . ASN C 1 173 ? 27.694 93.828 15.148 1.00 52.45 1174 ASN C N 1
ATOM 5452 C CA . ASN C 1 173 ? 27.573 95.115 14.460 1.00 49.30 1174 ASN C CA 1
ATOM 5453 C C . ASN C 1 173 ? 28.146 96.275 15.265 1.00 48.71 1174 ASN C C 1
ATOM 5454 O O . ASN C 1 173 ? 28.854 97.128 14.744 1.00 50.91 1174 ASN C O 1
ATOM 5459 N N . HIS C 1 174 ? 27.850 96.292 16.555 1.00 50.63 1175 HIS C N 1
ATOM 5460 C CA . HIS C 1 174 ? 28.305 97.362 17.425 1.00 50.60 1175 HIS C CA 1
ATOM 5461 C C . HIS C 1 174 ? 29.795 97.261 17.602 1.00 53.93 1175 HIS C C 1
ATOM 5462 O O . HIS C 1 174 ? 30.513 98.267 17.585 1.00 53.72 1175 HIS C O 1
ATOM 5469 N N . VAL C 1 175 ? 30.238 96.030 17.815 1.00 58.56 1176 VAL C N 1
ATOM 5470 C CA . VAL C 1 175 ? 31.651 95.728 18.000 1.00 63.30 1176 VAL C CA 1
ATOM 5471 C C . VAL C 1 175 ? 32.435 96.348 16.846 1.00 62.37 1176 VAL C C 1
ATOM 5472 O O . VAL C 1 175 ? 33.420 97.070 17.047 1.00 60.05 1176 VAL C O 1
ATOM 5476 N N . ALA C 1 176 ? 31.943 96.093 15.640 1.00 62.63 1177 ALA C N 1
ATOM 5477 C CA . ALA C 1 176 ? 32.553 96.606 14.422 1.00 65.50 1177 ALA C CA 1
ATOM 5478 C C . ALA C 1 176 ? 32.661 98.135 14.450 1.00 66.72 1177 ALA C C 1
ATOM 5479 O O . ALA C 1 176 ? 33.764 98.696 14.385 1.00 64.68 1177 ALA C O 1
ATOM 5481 N N . ALA C 1 177 ? 31.502 98.786 14.584 1.00 67.74 1178 ALA C N 1
ATOM 5482 C CA . ALA C 1 177 ? 31.396 100.241 14.624 1.00 66.31 1178 ALA C CA 1
ATOM 5483 C C . ALA C 1 177 ? 32.316 100.854 15.673 1.00 65.93 1178 ALA C C 1
ATOM 5484 O O . ALA C 1 177 ? 32.955 101.874 15.435 1.00 68.27 1178 ALA C O 1
ATOM 5486 N N . ALA C 1 178 ? 32.377 100.233 16.838 1.00 64.78 1179 ALA C N 1
ATOM 5487 C CA . ALA C 1 178 ? 33.234 100.727 17.897 1.00 63.81 1179 ALA C CA 1
ATOM 5488 C C . ALA C 1 178 ? 34.688 100.424 17.545 1.00 64.53 1179 ALA C C 1
ATOM 5489 O O . ALA C 1 178 ? 35.610 101.140 17.970 1.00 60.08 1179 ALA C O 1
ATOM 5491 N N . GLY C 1 179 ? 34.869 99.351 16.772 1.00 65.39 1180 GLY C N 1
ATOM 5492 C CA . GLY C 1 179 ? 36.191 98.893 16.379 1.00 66.92 1180 GLY C CA 1
ATOM 5493 C C . GLY C 1 179 ? 36.348 97.477 16.922 1.00 67.17 1180 GLY C C 1
ATOM 5494 O O . GLY C 1 179 ? 36.559 96.521 16.161 1.00 67.27 1180 GLY C O 1
ATOM 5495 N N . SER C 1 180 ? 36.185 97.340 18.240 1.00 64.74 1181 SER C N 1
ATOM 5496 C CA . SER C 1 180 ? 36.286 96.052 18.916 1.00 59.83 1181 SER C CA 1
ATOM 5497 C C . SER C 1 180 ? 35.203 95.913 19.984 1.00 57.36 1181 SER C C 1
ATOM 5498 O O . SER C 1 180 ? 34.518 96.886 20.342 1.00 56.31 1181 SER C O 1
ATOM 5501 N N . VAL C 1 181 ? 35.088 94.705 20.517 1.00 55.09 1182 VAL C N 1
ATOM 5502 C CA . VAL C 1 181 ? 34.100 94.412 21.552 1.00 54.02 1182 VAL C CA 1
ATOM 5503 C C . VAL C 1 181 ? 34.351 95.293 22.769 1.00 51.69 1182 VAL C C 1
ATOM 5504 O O . VAL C 1 181 ? 33.439 95.923 23.296 1.00 52.30 1182 VAL C O 1
ATOM 5508 N N . VAL C 1 182 ? 35.601 95.389 23.184 1.00 48.81 1183 VAL C N 1
ATOM 5509 C CA . VAL C 1 182 ? 35.897 96.192 24.353 1.00 50.97 1183 VAL C CA 1
ATOM 5510 C C . VAL C 1 182 ? 35.679 97.651 24.078 1.00 47.87 1183 VAL C C 1
ATOM 5511 O O . VAL C 1 182 ? 35.388 98.415 24.992 1.00 50.28 1183 VAL C O 1
ATOM 5515 N N . ASP C 1 183 ? 35.827 98.046 22.817 1.00 48.17 1184 ASP C N 1
ATOM 5516 C CA . ASP C 1 183 ? 35.618 99.441 22.443 1.00 46.31 1184 ASP C CA 1
ATOM 5517 C C . ASP C 1 183 ? 34.156 99.789 22.640 1.00 41.55 1184 ASP C C 1
ATOM 5518 O O . ASP C 1 183 ? 33.835 100.788 23.301 1.00 42.88 1184 ASP C O 1
ATOM 5523 N N . ALA C 1 184 ? 33.287 98.926 22.110 1.00 35.07 1185 ALA C N 1
ATOM 5524 C CA . ALA C 1 184 ? 31.843 99.072 22.222 1.00 26.32 1185 ALA C CA 1
ATOM 5525 C C . ALA C 1 184 ? 31.432 99.122 23.685 1.00 26.22 1185 ALA C C 1
ATOM 5526 O O . ALA C 1 184 ? 30.713 100.008 24.111 1.00 23.55 1185 ALA C O 1
ATOM 5528 N N . LEU C 1 185 ? 31.977 98.211 24.471 1.00 29.30 1186 LEU C N 1
ATOM 5529 C CA . LEU C 1 185 ? 31.681 98.103 25.894 1.00 30.54 1186 LEU C CA 1
ATOM 5530 C C . LEU C 1 185 ? 31.886 99.381 26.680 1.00 31.79 1186 LEU C C 1
ATOM 5531 O O . LEU C 1 185 ? 31.037 99.770 27.472 1.00 34.05 1186 LEU C O 1
ATOM 5536 N N . ARG C 1 186 ? 33.027 100.029 26.480 1.00 37.33 1187 ARG C N 1
ATOM 5537 C CA . ARG C 1 186 ? 33.334 101.267 27.181 1.00 37.66 1187 ARG C CA 1
ATOM 5538 C C . ARG C 1 186 ? 32.406 102.412 26.760 1.00 34.92 1187 ARG C C 1
ATOM 5539 O O . ARG C 1 186 ? 31.908 103.182 27.594 1.00 30.87 1187 ARG C O 1
ATOM 5547 N N . ALA C 1 187 ? 32.125 102.471 25.465 1.00 32.49 1188 ALA C N 1
ATOM 5548 C CA . ALA C 1 187 ? 31.251 103.485 24.900 1.00 33.31 1188 ALA C CA 1
ATOM 5549 C C . ALA C 1 187 ? 29.885 103.484 25.545 1.00 34.21 1188 ALA C C 1
ATOM 5550 O O . ALA C 1 187 ? 29.376 104.532 25.940 1.00 36.69 1188 ALA C O 1
ATOM 5552 N N . VAL C 1 188 ? 29.270 102.309 25.589 1.00 33.49 1189 VAL C N 1
ATOM 5553 C CA . VAL C 1 188 ? 27.960 102.148 26.186 1.00 32.95 1189 VAL C CA 1
ATOM 5554 C C . VAL C 1 188 ? 27.989 102.430 27.687 1.00 34.79 1189 VAL C C 1
ATOM 5555 O O . VAL C 1 188 ? 27.102 103.085 28.217 1.00 33.68 1189 VAL C O 1
ATOM 5559 N N . ARG C 1 189 ? 29.025 101.955 28.367 1.00 38.37 1190 ARG C N 1
ATOM 5560 C CA . ARG C 1 189 ? 29.170 102.176 29.809 1.00 42.09 1190 ARG C CA 1
ATOM 5561 C C . ARG C 1 189 ? 29.155 103.664 30.145 1.00 42.96 1190 ARG C C 1
ATOM 5562 O O . ARG C 1 189 ? 28.577 104.112 31.137 1.00 38.71 1190 ARG C O 1
ATOM 5570 N N . ASN C 1 190 ? 29.853 104.415 29.314 1.00 49.70 1191 ASN C N 1
ATOM 5571 C CA . ASN C 1 190 ? 29.963 105.849 29.470 1.00 53.91 1191 ASN C CA 1
ATOM 5572 C C . ASN C 1 190 ? 28.660 106.563 29.089 1.00 51.33 1191 ASN C C 1
ATOM 5573 O O . ASN C 1 190 ? 28.331 107.606 29.638 1.00 51.19 1191 ASN C O 1
ATOM 5578 N N . ALA C 1 191 ? 27.899 105.984 28.170 1.00 49.66 1192 ALA C N 1
ATOM 5579 C CA . ALA C 1 191 ? 26.651 106.597 27.745 1.00 47.83 1192 ALA C CA 1
ATOM 5580 C C . ALA C 1 191 ? 25.442 106.230 28.600 1.00 48.97 1192 ALA C C 1
ATOM 5581 O O . ALA C 1 191 ? 24.563 107.054 28.788 1.00 50.68 1192 ALA C O 1
ATOM 5583 N N . ALA C 1 192 ? 25.372 104.995 29.096 1.00 49.31 1193 ALA C N 1
ATOM 5584 C CA . ALA C 1 192 ? 24.253 104.552 29.930 1.00 46.24 1193 ALA C CA 1
ATOM 5585 C C . ALA C 1 192 ? 24.835 103.759 31.085 1.00 48.42 1193 ALA C C 1
ATOM 5586 O O . ALA C 1 192 ? 24.591 102.570 31.222 1.00 50.09 1193 ALA C O 1
ATOM 5588 N N . PRO C 1 193 ? 25.556 104.430 31.981 1.00 50.78 1194 PRO C N 1
ATOM 5589 C CA . PRO C 1 193 ? 26.194 103.799 33.140 1.00 52.90 1194 PRO C CA 1
ATOM 5590 C C . PRO C 1 193 ? 25.292 103.035 34.126 1.00 51.02 1194 PRO C C 1
ATOM 5591 O O . PRO C 1 193 ? 25.761 102.173 34.863 1.00 50.09 1194 PRO C O 1
ATOM 5595 N N . ASP C 1 194 ? 23.998 103.322 34.091 1.00 50.35 1195 ASP C N 1
ATOM 5596 C CA . ASP C 1 194 ? 23.014 102.704 34.982 1.00 49.85 1195 ASP C CA 1
ATOM 5597 C C . ASP C 1 194 ? 22.290 101.509 34.324 1.00 43.59 1195 ASP C C 1
ATOM 5598 O O . ASP C 1 194 ? 21.505 100.826 34.953 1.00 42.14 1195 ASP C O 1
ATOM 5603 N N . LEU C 1 195 ? 22.512 101.327 33.033 1.00 38.89 1196 LEU C N 1
ATOM 5604 C CA . LEU C 1 195 ? 21.877 100.286 32.260 1.00 33.15 1196 LEU C CA 1
ATOM 5605 C C . LEU C 1 195 ? 22.682 99.007 32.267 1.00 32.40 1196 LEU C C 1
ATOM 5606 O O . LEU C 1 195 ? 23.901 99.043 32.169 1.00 31.89 1196 LEU C O 1
ATOM 5611 N N . PRO C 1 196 ? 22.004 97.852 32.397 1.00 31.67 1197 PRO C N 1
ATOM 5612 C CA . PRO C 1 196 ? 22.634 96.527 32.406 1.00 27.48 1197 PRO C CA 1
ATOM 5613 C C . PRO C 1 196 ? 23.410 96.406 31.094 1.00 26.74 1197 PRO C C 1
ATOM 5614 O O . PRO C 1 196 ? 22.901 96.754 30.018 1.00 26.18 1197 PRO C O 1
ATOM 5618 N N . CYS C 1 197 ? 24.631 95.914 31.171 1.00 25.47 1198 CYS C N 1
ATOM 5619 C CA . CYS C 1 197 ? 25.435 95.803 29.978 1.00 27.40 1198 CYS C CA 1
ATOM 5620 C C . CYS C 1 197 ? 25.637 94.329 29.666 1.00 22.99 1198 CYS C C 1
ATOM 5621 O O . CYS C 1 197 ? 26.091 93.556 30.504 1.00 22.17 1198 CYS C O 1
ATOM 5624 N N . GLU C 1 198 ? 25.235 93.930 28.476 1.00 19.12 1199 GLU C N 1
ATOM 5625 C CA . GLU C 1 198 ? 25.361 92.542 28.065 1.00 21.31 1199 GLU C CA 1
ATOM 5626 C C . GLU C 1 198 ? 26.110 92.562 26.769 1.00 19.10 1199 GLU C C 1
ATOM 5627 O O . GLU C 1 198 ? 25.834 93.392 25.917 1.00 18.67 1199 GLU C O 1
ATOM 5633 N N . VAL C 1 199 ? 27.070 91.663 26.630 1.00 17.74 1200 VAL C N 1
ATOM 5634 C CA . VAL C 1 199 ? 27.848 91.562 25.418 1.00 18.40 1200 VAL C CA 1
ATOM 5635 C C . VAL C 1 199 ? 27.814 90.146 24.866 1.00 20.22 1200 VAL C C 1
ATOM 5636 O O . VAL C 1 199 ? 27.839 89.141 25.585 1.00 22.37 1200 VAL C O 1
ATOM 5640 N N . GLU C 1 200 ? 27.689 90.088 23.561 1.00 22.03 1201 GLU C N 1
ATOM 5641 C CA . GLU C 1 200 ? 27.621 88.851 22.840 1.00 23.73 1201 GLU C CA 1
ATOM 5642 C C . GLU C 1 200 ? 28.970 88.542 22.188 1.00 23.64 1201 GLU C C 1
ATOM 5643 O O . GLU C 1 200 ? 29.505 89.359 21.445 1.00 28.87 1201 GLU C O 1
ATOM 5649 N N . VAL C 1 201 ? 29.544 87.386 22.495 1.00 23.43 1202 VAL C N 1
ATOM 5650 C CA . VAL C 1 201 ? 30.845 86.989 21.921 1.00 22.86 1202 VAL C CA 1
ATOM 5651 C C . VAL C 1 201 ? 30.726 85.664 21.143 1.00 24.40 1202 VAL C C 1
ATOM 5652 O O . VAL C 1 201 ? 29.911 84.794 21.467 1.00 24.54 1202 VAL C O 1
ATOM 5656 N N . ASP C 1 202 ? 31.527 85.505 20.110 1.00 23.33 1203 ASP C N 1
ATOM 5657 C CA . ASP C 1 202 ? 31.438 84.286 19.364 1.00 25.60 1203 ASP C CA 1
ATOM 5658 C C . ASP C 1 202 ? 32.733 83.514 19.345 1.00 22.93 1203 ASP C C 1
ATOM 5659 O O . ASP C 1 202 ? 32.920 82.656 18.502 1.00 27.47 1203 ASP C O 1
ATOM 5664 N N . SER C 1 203 ? 33.641 83.805 20.261 1.00 23.02 1204 SER C N 1
ATOM 5665 C CA . SER C 1 203 ? 34.895 83.052 20.298 1.00 21.40 1204 SER C CA 1
ATOM 5666 C C . SER C 1 203 ? 35.447 83.159 21.683 1.00 19.54 1204 SER C C 1
ATOM 5667 O O . SER C 1 203 ? 35.047 84.047 22.420 1.00 22.52 1204 SER C O 1
ATOM 5670 N N . LEU C 1 204 ? 36.348 82.256 22.053 1.00 19.11 1205 LEU C N 1
ATOM 5671 C CA . LEU C 1 204 ? 36.947 82.315 23.376 1.00 17.40 1205 LEU C CA 1
ATOM 5672 C C . LEU C 1 204 ? 37.910 83.486 23.409 1.00 22.83 1205 LEU C C 1
ATOM 5673 O O . LEU C 1 204 ? 38.220 84.037 24.473 1.00 26.31 1205 LEU C O 1
ATOM 5678 N N . GLU C 1 205 ? 38.333 83.931 22.236 1.00 29.07 1206 GLU C N 1
ATOM 5679 C CA . GLU C 1 205 ? 39.230 85.077 22.196 1.00 34.55 1206 GLU C CA 1
ATOM 5680 C C . GLU C 1 205 ? 38.468 86.318 22.644 1.00 34.00 1206 GLU C C 1
ATOM 5681 O O . GLU C 1 205 ? 38.913 87.027 23.540 1.00 37.19 1206 GLU C O 1
ATOM 5687 N N . GLN C 1 206 ? 37.292 86.562 22.069 1.00 31.43 1207 GLN C N 1
ATOM 5688 C CA . GLN C 1 206 ? 36.526 87.736 22.464 1.00 27.98 1207 GLN C CA 1
ATOM 5689 C C . GLN C 1 206 ? 36.169 87.645 23.934 1.00 27.87 1207 GLN C C 1
ATOM 5690 O O . GLN C 1 206 ? 36.193 88.648 24.662 1.00 28.52 1207 GLN C O 1
ATOM 5696 N N . LEU C 1 207 ? 35.828 86.439 24.369 1.00 23.77 1208 LEU C N 1
ATOM 5697 C CA . LEU C 1 207 ? 35.474 86.219 25.763 1.00 24.10 1208 LEU C CA 1
ATOM 5698 C C . LEU C 1 207 ? 36.589 86.697 26.694 1.00 24.77 1208 LEU C C 1
ATOM 5699 O O . LEU C 1 207 ? 36.341 87.452 27.628 1.00 25.43 1208 LEU C O 1
ATOM 5704 N N . ASP C 1 208 ? 37.819 86.256 26.430 1.00 27.40 1209 ASP C N 1
ATOM 5705 C CA . ASP C 1 208 ? 38.976 86.636 27.248 1.00 26.50 1209 ASP C CA 1
ATOM 5706 C C . ASP C 1 208 ? 39.143 88.141 27.287 1.00 24.34 1209 ASP C C 1
ATOM 5707 O O . ASP C 1 208 ? 39.462 88.710 28.320 1.00 26.28 1209 ASP C O 1
ATOM 5712 N N . ALA C 1 209 ? 38.850 88.783 26.170 1.00 23.63 1210 ALA C N 1
ATOM 5713 C CA . ALA C 1 209 ? 38.956 90.225 26.055 1.00 23.73 1210 ALA C CA 1
ATOM 5714 C C . ALA C 1 209 ? 37.944 91.012 26.879 1.00 22.47 1210 ALA C C 1
ATOM 5715 O O . ALA C 1 209 ? 38.284 92.056 27.457 1.00 21.45 1210 ALA C O 1
ATOM 5717 N N . VAL C 1 210 ? 36.701 90.538 26.910 1.00 25.37 1211 VAL C N 1
ATOM 5718 C CA . VAL C 1 210 ? 35.646 91.231 27.663 1.00 28.02 1211 VAL C CA 1
ATOM 5719 C C . VAL C 1 210 ? 35.500 90.830 29.129 1.00 27.19 1211 VAL C C 1
ATOM 5720 O O . VAL C 1 210 ? 35.034 91.639 29.931 1.00 27.92 1211 VAL C O 1
ATOM 5724 N N . LEU C 1 211 ? 35.940 89.628 29.503 1.00 25.68 1212 LEU C N 1
ATOM 5725 C CA . LEU C 1 211 ? 35.816 89.193 30.906 1.00 25.30 1212 LEU C CA 1
ATOM 5726 C C . LEU C 1 211 ? 36.337 90.205 31.926 1.00 25.78 1212 LEU C C 1
ATOM 5727 O O . LEU C 1 211 ? 35.651 90.517 32.903 1.00 30.08 1212 LEU C O 1
ATOM 5732 N N . PRO C 1 212 ? 37.559 90.720 31.732 1.00 25.33 1213 PRO C N 1
ATOM 5733 C CA . PRO C 1 212 ? 38.084 91.693 32.687 1.00 26.65 1213 PRO C CA 1
ATOM 5734 C C . PRO C 1 212 ? 37.246 92.958 32.803 1.00 29.01 1213 PRO C C 1
ATOM 5735 O O . PRO C 1 212 ? 37.131 93.520 33.876 1.00 37.55 1213 PRO C O 1
ATOM 5739 N N . GLU C 1 213 ? 36.621 93.380 31.717 1.00 28.47 1214 GLU C N 1
ATOM 5740 C CA . GLU C 1 213 ? 35.777 94.571 31.733 1.00 28.90 1214 GLU C CA 1
ATOM 5741 C C . GLU C 1 213 ? 34.542 94.391 32.599 1.00 28.36 1214 GLU C C 1
ATOM 5742 O O . GLU C 1 213 ? 33.839 95.341 32.876 1.00 30.91 1214 GLU C O 1
ATOM 5748 N N . LYS C 1 214 ? 34.243 93.150 32.945 1.00 30.52 1215 LYS C N 1
ATOM 5749 C CA . LYS C 1 214 ? 33.096 92.798 33.770 1.00 29.24 1215 LYS C CA 1
ATOM 5750 C C . LYS C 1 214 ? 31.698 93.232 33.363 1.00 25.24 1215 LYS C C 1
ATOM 5751 O O . LYS C 1 214 ? 31.004 93.907 34.117 1.00 25.36 1215 LYS C O 1
ATOM 5757 N N . PRO C 1 215 ? 31.265 92.869 32.148 1.00 23.48 1216 PRO C N 1
ATOM 5758 C CA . PRO C 1 215 ? 29.898 93.255 31.757 1.00 19.90 1216 PRO C CA 1
ATOM 5759 C C . PRO C 1 215 ? 28.912 92.420 32.614 1.00 19.85 1216 PRO C C 1
ATOM 5760 O O . PRO C 1 215 ? 29.288 91.406 33.191 1.00 24.72 1216 PRO C O 1
ATOM 5764 N N . GLU C 1 216 ? 27.654 92.825 32.680 1.00 16.33 1217 GLU C N 1
ATOM 5765 C CA . GLU C 1 216 ? 26.648 92.111 33.453 1.00 11.95 1217 GLU C CA 1
ATOM 5766 C C . GLU C 1 216 ? 26.416 90.668 32.971 1.00 12.67 1217 GLU C C 1
ATOM 5767 O O . GLU C 1 216 ? 26.160 89.763 33.758 1.00 7.18 1217 GLU C O 1
ATOM 5773 N N . LEU C 1 217 ? 26.489 90.472 31.666 1.00 11.86 1218 LEU C N 1
ATOM 5774 C CA . LEU C 1 217 ? 26.207 89.187 31.069 1.00 16.18 1218 LEU C CA 1
ATOM 5775 C C . LEU C 1 217 ? 26.904 89.070 29.721 1.00 15.77 1218 LEU C C 1
ATOM 5776 O O . LEU C 1 217 ? 27.034 90.060 28.989 1.00 16.48 1218 LEU C O 1
ATOM 5781 N N . ILE C 1 218 ? 27.358 87.863 29.410 1.00 11.56 1219 ILE C N 1
ATOM 5782 C CA . ILE C 1 218 ? 28.005 87.578 28.146 1.00 12.61 1219 ILE C CA 1
ATOM 5783 C C . ILE C 1 218 ? 27.129 86.503 27.467 1.00 10.58 1219 ILE C C 1
ATOM 5784 O O . ILE C 1 218 ? 26.667 85.562 28.108 1.00 12.75 1219 ILE C O 1
ATOM 5789 N N . LEU C 1 219 ? 26.817 86.676 26.198 1.00 11.83 1220 LEU C N 1
ATOM 5790 C CA . LEU C 1 219 ? 26.031 85.661 25.508 1.00 11.40 1220 LEU C CA 1
ATOM 5791 C C . LEU C 1 219 ? 27.026 84.925 24.669 1.00 11.08 1220 LEU C C 1
ATOM 5792 O O . LEU C 1 219 ? 27.746 85.559 23.892 1.00 7.11 1220 LEU C O 1
ATOM 5797 N N . LEU C 1 220 ? 27.088 83.606 24.852 1.00 11.34 1221 LEU C N 1
ATOM 5798 C CA . LEU C 1 220 ? 28.000 82.748 24.121 1.00 6.59 1221 LEU C CA 1
ATOM 5799 C C . LEU C 1 220 ? 27.272 82.366 22.870 1.00 8.78 1221 LEU C C 1
ATOM 5800 O O . LEU C 1 220 ? 26.389 81.512 22.873 1.00 16.61 1221 LEU C O 1
ATOM 5805 N N . ASP C 1 221 ? 27.610 83.037 21.796 1.00 9.63 1222 ASP C N 1
ATOM 5806 C CA . ASP C 1 221 ? 26.968 82.802 20.544 1.00 12.60 1222 ASP C CA 1
ATOM 5807 C C . ASP C 1 221 ? 27.478 81.610 19.785 1.00 17.39 1222 ASP C C 1
ATOM 5808 O O . ASP C 1 221 ? 28.550 81.667 19.198 1.00 24.66 1222 ASP C O 1
ATOM 5813 N N . ASN C 1 222 ? 26.689 80.538 19.767 1.00 22.11 1223 ASN C N 1
ATOM 5814 C CA . ASN C 1 222 ? 27.012 79.312 19.019 1.00 24.15 1223 ASN C CA 1
ATOM 5815 C C . ASN C 1 222 ? 28.291 78.626 19.440 1.00 22.30 1223 ASN C C 1
ATOM 5816 O O . ASN C 1 222 ? 29.125 78.297 18.599 1.00 24.89 1223 ASN C O 1
ATOM 5821 N N . PHE C 1 223 ? 28.457 78.436 20.738 1.00 18.60 1224 PHE C N 1
ATOM 5822 C CA . PHE C 1 223 ? 29.621 77.743 21.262 1.00 16.93 1224 PHE C CA 1
ATOM 5823 C C . PHE C 1 223 ? 29.302 76.230 21.355 1.00 20.90 1224 PHE C C 1
ATOM 5824 O O . PHE C 1 223 ? 28.162 75.829 21.675 1.00 19.93 1224 PHE C O 1
ATOM 5832 N N . ALA C 1 224 ? 30.315 75.400 21.086 1.00 17.12 1225 ALA C N 1
ATOM 5833 C CA . ALA C 1 224 ? 30.173 73.956 21.189 1.00 11.30 1225 ALA C CA 1
ATOM 5834 C C . ALA C 1 224 ? 30.110 73.741 22.682 1.00 12.58 1225 ALA C C 1
ATOM 5835 O O . ALA C 1 224 ? 30.386 74.667 23.456 1.00 13.09 1225 ALA C O 1
ATOM 5837 N N . VAL C 1 225 ? 29.723 72.553 23.114 1.00 13.22 1226 VAL C N 1
ATOM 5838 C CA . VAL C 1 225 ? 29.643 72.321 24.552 1.00 15.75 1226 VAL C CA 1
ATOM 5839 C C . VAL C 1 225 ? 31.011 72.472 25.209 1.00 16.07 1226 VAL C C 1
ATOM 5840 O O . VAL C 1 225 ? 31.101 73.082 26.270 1.00 17.23 1226 VAL C O 1
ATOM 5844 N N . TRP C 1 226 ? 32.070 71.965 24.563 1.00 15.76 1227 TRP C N 1
ATOM 5845 C CA . TRP C 1 226 ? 33.421 72.041 25.143 1.00 14.27 1227 TRP C CA 1
ATOM 5846 C C . TRP C 1 226 ? 33.886 73.493 25.310 1.00 13.25 1227 TRP C C 1
ATOM 5847 O O . TRP C 1 226 ? 34.487 73.849 26.315 1.00 13.99 1227 TRP C O 1
ATOM 5858 N N . GLN C 1 227 ? 33.524 74.353 24.369 1.00 12.40 1228 GLN C N 1
ATOM 5859 C CA . GLN C 1 227 ? 33.859 75.769 24.501 1.00 12.14 1228 GLN C CA 1
ATOM 5860 C C . GLN C 1 227 ? 33.034 76.425 25.605 1.00 10.46 1228 GLN C C 1
ATOM 5861 O O . GLN C 1 227 ? 33.501 77.333 26.250 1.00 10.68 1228 GLN C O 1
ATOM 5867 N N . THR C 1 228 ? 31.810 75.955 25.825 1.00 12.08 1229 THR C N 1
ATOM 5868 C CA . THR C 1 228 ? 30.954 76.529 26.849 1.00 9.53 1229 THR C CA 1
ATOM 5869 C C . THR C 1 228 ? 31.531 76.195 28.221 1.00 15.78 1229 THR C C 1
ATOM 5870 O O . THR C 1 228 ? 31.562 77.031 29.126 1.00 19.91 1229 THR C O 1
ATOM 5874 N N . GLN C 1 229 ? 31.998 74.956 28.369 1.00 18.82 1230 GLN C N 1
ATOM 5875 C CA . GLN C 1 229 ? 32.593 74.465 29.617 1.00 12.82 1230 GLN C CA 1
ATOM 5876 C C . GLN C 1 229 ? 33.802 75.320 29.952 1.00 9.10 1230 GLN C C 1
ATOM 5877 O O . GLN C 1 229 ? 33.984 75.714 31.086 1.00 13.36 1230 GLN C O 1
ATOM 5883 N N . THR C 1 230 ? 34.639 75.582 28.955 1.00 13.15 1231 THR C N 1
ATOM 5884 C CA . THR C 1 230 ? 35.829 76.425 29.093 1.00 12.99 1231 THR C CA 1
ATOM 5885 C C . THR C 1 230 ? 35.402 77.831 29.507 1.00 17.65 1231 THR C C 1
ATOM 5886 O O . THR C 1 230 ? 35.942 78.382 30.463 1.00 20.90 1231 THR C O 1
ATOM 5890 N N . ALA C 1 231 ? 34.446 78.418 28.781 1.00 14.81 1232 ALA C N 1
ATOM 5891 C CA . ALA C 1 231 ? 33.962 79.746 29.102 1.00 11.25 1232 ALA C CA 1
ATOM 5892 C C . ALA C 1 231 ? 33.504 79.801 30.553 1.00 14.13 1232 ALA C C 1
ATOM 5893 O O . ALA C 1 231 ? 33.779 80.774 31.246 1.00 12.57 1232 ALA C O 1
ATOM 5895 N N . VAL C 1 232 ? 32.806 78.771 31.020 1.00 12.89 1233 VAL C N 1
ATOM 5896 C CA . VAL C 1 232 ? 32.347 78.767 32.407 1.00 16.30 1233 VAL C CA 1
ATOM 5897 C C . VAL C 1 232 ? 33.531 78.721 33.373 1.00 21.11 1233 VAL C C 1
ATOM 5898 O O . VAL C 1 232 ? 33.544 79.413 34.397 1.00 23.08 1233 VAL C O 1
ATOM 5902 N N . GLN C 1 233 ? 34.534 77.915 33.035 1.00 22.63 1234 GLN C N 1
ATOM 5903 C CA . GLN C 1 233 ? 35.720 77.806 33.861 1.00 21.35 1234 GLN C CA 1
ATOM 5904 C C . GLN C 1 233 ? 36.426 79.154 33.889 1.00 21.58 1234 GLN C C 1
ATOM 5905 O O . GLN C 1 233 ? 36.754 79.642 34.955 1.00 28.34 1234 GLN C O 1
ATOM 5911 N N . ARG C 1 234 ? 36.610 79.797 32.742 1.00 19.02 1235 ARG C N 1
ATOM 5912 C CA . ARG C 1 234 ? 37.289 81.089 32.722 1.00 18.45 1235 ARG C CA 1
ATOM 5913 C C . ARG C 1 234 ? 36.546 82.174 33.474 1.00 20.49 1235 ARG C C 1
ATOM 5914 O O . ARG C 1 234 ? 37.169 83.022 34.121 1.00 25.83 1235 ARG C O 1
ATOM 5922 N N . ARG C 1 235 ? 35.222 82.138 33.410 1.00 17.76 1236 ARG C N 1
ATOM 5923 C CA . ARG C 1 235 ? 34.393 83.117 34.083 1.00 18.70 1236 ARG C CA 1
ATOM 5924 C C . ARG C 1 235 ? 34.540 82.902 35.570 1.00 19.84 1236 ARG C C 1
ATOM 5925 O O . ARG C 1 235 ? 34.735 83.844 36.330 1.00 25.50 1236 ARG C O 1
ATOM 5933 N N . ASP C 1 236 ? 34.443 81.652 35.987 1.00 22.14 1237 ASP C N 1
ATOM 5934 C CA . ASP C 1 236 ? 34.569 81.320 37.398 1.00 26.36 1237 ASP C CA 1
ATOM 5935 C C . ASP C 1 236 ? 35.858 81.770 38.056 1.00 28.36 1237 ASP C C 1
ATOM 5936 O O . ASP C 1 236 ? 35.879 82.069 39.244 1.00 32.71 1237 ASP C O 1
ATOM 5941 N N . SER C 1 237 ? 36.943 81.768 37.302 1.00 33.33 1238 SER C N 1
ATOM 5942 C CA . SER C 1 237 ? 38.231 82.150 37.843 1.00 33.82 1238 SER C CA 1
ATOM 5943 C C . SER C 1 237 ? 38.540 83.618 37.660 1.00 34.78 1238 SER C C 1
ATOM 5944 O O . SER C 1 237 ? 39.230 84.202 38.493 1.00 40.13 1238 SER C O 1
ATOM 5947 N N . ARG C 1 238 ? 38.006 84.237 36.613 1.00 33.23 1239 ARG C N 1
ATOM 5948 C CA . ARG C 1 238 ? 38.318 85.639 36.379 1.00 33.08 1239 ARG C CA 1
ATOM 5949 C C . ARG C 1 238 ? 37.269 86.655 36.749 1.00 31.43 1239 ARG C C 1
ATOM 5950 O O . ARG C 1 238 ? 37.600 87.715 37.248 1.00 32.90 1239 ARG C O 1
ATOM 5958 N N . ALA C 1 239 ? 36.003 86.349 36.516 1.00 29.78 1240 ALA C N 1
ATOM 5959 C CA . ALA C 1 239 ? 34.949 87.318 36.804 1.00 27.67 1240 ALA C CA 1
ATOM 5960 C C . ALA C 1 239 ? 33.730 86.586 37.280 1.00 24.50 1240 ALA C C 1
ATOM 5961 O O . ALA C 1 239 ? 32.745 86.466 36.575 1.00 23.39 1240 ALA C O 1
ATOM 5963 N N . PRO C 1 240 ? 33.762 86.142 38.524 1.00 24.87 1241 PRO C N 1
ATOM 5964 C CA . PRO C 1 240 ? 32.665 85.403 39.134 1.00 23.60 1241 PRO C CA 1
ATOM 5965 C C . PRO C 1 240 ? 31.295 86.084 39.067 1.00 25.60 1241 PRO C C 1
ATOM 5966 O O . PRO C 1 240 ? 30.252 85.422 39.153 1.00 25.81 1241 PRO C O 1
ATOM 5970 N N . THR C 1 241 ? 31.283 87.404 38.950 1.00 27.87 1242 THR C N 1
ATOM 5971 C CA . THR C 1 241 ? 30.011 88.141 38.897 1.00 28.39 1242 THR C CA 1
ATOM 5972 C C . THR C 1 241 ? 29.280 88.134 37.542 1.00 26.18 1242 THR C C 1
ATOM 5973 O O . THR C 1 241 ? 28.057 88.299 37.494 1.00 26.98 1242 THR C O 1
ATOM 5977 N N . VAL C 1 242 ? 30.036 87.974 36.457 1.00 18.68 1243 VAL C N 1
ATOM 5978 C CA . VAL C 1 242 ? 29.469 87.965 35.126 1.00 14.79 1243 VAL C CA 1
ATOM 5979 C C . VAL C 1 242 ? 28.615 86.737 34.877 1.00 13.98 1243 VAL C C 1
ATOM 5980 O O . VAL C 1 242 ? 29.043 85.609 35.132 1.00 10.85 1243 VAL C O 1
ATOM 5984 N N . MET C 1 243 ? 27.383 86.968 34.434 1.00 10.66 1244 MET C N 1
ATOM 5985 C CA . MET C 1 243 ? 26.464 85.881 34.112 1.00 15.13 1244 MET C CA 1
ATOM 5986 C C . MET C 1 243 ? 26.778 85.423 32.679 1.00 15.79 1244 MET C C 1
ATOM 5987 O O . MET C 1 243 ? 27.196 86.221 31.830 1.00 13.26 1244 MET C O 1
ATOM 5992 N N . LEU C 1 244 ? 26.576 84.137 32.430 1.00 8.23 1245 LEU C N 1
ATOM 5993 C CA . LEU C 1 244 ? 26.821 83.553 31.136 1.00 11.82 1245 LEU C CA 1
ATOM 5994 C C . LEU C 1 244 ? 25.481 82.987 30.591 1.00 13.35 1245 LEU C C 1
ATOM 5995 O O . LEU C 1 244 ? 24.680 82.441 31.364 1.00 12.09 1245 LEU C O 1
ATOM 6000 N N . GLU C 1 245 ? 25.250 83.121 29.280 1.00 10.31 1246 GLU C N 1
ATOM 6001 C CA . GLU C 1 245 ? 24.019 82.646 28.654 1.00 15.74 1246 GLU C CA 1
ATOM 6002 C C . GLU C 1 245 ? 24.354 82.072 27.309 1.00 15.32 1246 GLU C C 1
ATOM 6003 O O . GLU C 1 245 ? 24.991 82.728 26.497 1.00 19.33 1246 GLU C O 1
ATOM 6009 N N . SER C 1 246 ? 23.959 80.827 27.091 1.00 15.16 1247 SER C N 1
ATOM 6010 C CA . SER C 1 246 ? 24.229 80.138 25.826 1.00 17.00 1247 SER C CA 1
ATOM 6011 C C . SER C 1 246 ? 23.178 80.569 24.831 1.00 15.49 1247 SER C C 1
ATOM 6012 O O . SER C 1 246 ? 22.001 80.632 25.173 1.00 16.11 1247 SER C O 1
ATOM 6015 N N . SER C 1 247 ? 23.597 80.850 23.610 1.00 14.43 1248 SER C N 1
ATOM 6016 C CA . SER C 1 247 ? 22.680 81.287 22.568 1.00 17.38 1248 SER C CA 1
ATOM 6017 C C . SER C 1 247 ? 23.185 80.713 21.261 1.00 19.43 1248 SER C C 1
ATOM 6018 O O . SER C 1 247 ? 24.374 80.784 20.991 1.00 21.53 1248 SER C O 1
ATOM 6021 N N . GLY C 1 248 ? 22.317 80.083 20.478 1.00 21.99 1249 GLY C N 1
ATOM 6022 C CA . GLY C 1 248 ? 22.773 79.535 19.222 1.00 27.25 1249 GLY C CA 1
ATOM 6023 C C . GLY C 1 248 ? 22.380 78.118 18.861 1.00 36.15 1249 GLY C C 1
ATOM 6024 O O . GLY C 1 248 ? 21.227 77.862 18.464 1.00 45.86 1249 GLY C O 1
ATOM 6025 N N . GLY C 1 249 ? 23.325 77.186 18.979 1.00 38.59 1250 GLY C N 1
ATOM 6026 C CA . GLY C 1 249 ? 23.056 75.804 18.590 1.00 39.59 1250 GLY C CA 1
ATOM 6027 C C . GLY C 1 249 ? 22.357 74.945 19.617 1.00 40.46 1250 GLY C C 1
ATOM 6028 O O . GLY C 1 249 ? 22.758 73.795 19.852 1.00 44.31 1250 GLY C O 1
ATOM 6029 N N . LEU C 1 250 ? 21.276 75.468 20.184 1.00 38.08 1251 LEU C N 1
ATOM 6030 C CA . LEU C 1 250 ? 20.548 74.766 21.227 1.00 32.74 1251 LEU C CA 1
ATOM 6031 C C . LEU C 1 250 ? 19.375 74.009 20.702 1.00 31.93 1251 LEU C C 1
ATOM 6032 O O . LEU C 1 250 ? 18.621 74.512 19.870 1.00 36.61 1251 LEU C O 1
ATOM 6037 N N . SER C 1 251 ? 19.219 72.791 21.193 1.00 25.74 1252 SER C N 1
ATOM 6038 C CA . SER C 1 251 ? 18.088 71.980 20.803 1.00 27.04 1252 SER C CA 1
ATOM 6039 C C . SER C 1 251 ? 17.671 71.336 22.082 1.00 24.48 1252 SER C C 1
ATOM 6040 O O . SER C 1 251 ? 18.458 71.253 23.021 1.00 28.47 1252 SER C O 1
ATOM 6043 N N . LEU C 1 252 ? 16.427 70.905 22.133 1.00 23.99 1253 LEU C N 1
ATOM 6044 C CA . LEU C 1 252 ? 15.886 70.264 23.318 1.00 20.97 1253 LEU C CA 1
ATOM 6045 C C . LEU C 1 252 ? 16.655 68.971 23.668 1.00 24.26 1253 LEU C C 1
ATOM 6046 O O . LEU C 1 252 ? 16.670 68.537 24.822 1.00 20.94 1253 LEU C O 1
ATOM 6051 N N . GLN C 1 253 ? 17.332 68.391 22.679 1.00 25.81 1254 GLN C N 1
ATOM 6052 C CA . GLN C 1 253 ? 18.098 67.172 22.911 1.00 30.62 1254 GLN C CA 1
ATOM 6053 C C . GLN C 1 253 ? 19.444 67.499 23.554 1.00 30.39 1254 GLN C C 1
ATOM 6054 O O . GLN C 1 253 ? 19.972 66.710 24.350 1.00 30.57 1254 GLN C O 1
ATOM 6060 N N . THR C 1 254 ? 19.972 68.681 23.229 1.00 26.92 1255 THR C N 1
ATOM 6061 C CA . THR C 1 254 ? 21.248 69.136 23.752 1.00 20.65 1255 THR C CA 1
ATOM 6062 C C . THR C 1 254 ? 21.187 70.060 24.983 1.00 18.40 1255 THR C C 1
ATOM 6063 O O . THR C 1 254 ? 22.171 70.183 25.711 1.00 20.30 1255 THR C O 1
ATOM 6067 N N . ALA C 1 255 ? 20.017 70.623 25.273 1.00 20.18 1256 ALA C N 1
ATOM 6068 C CA . ALA C 1 255 ? 19.802 71.538 26.406 1.00 17.44 1256 ALA C CA 1
ATOM 6069 C C . ALA C 1 255 ? 20.439 71.143 27.743 1.00 19.29 1256 ALA C C 1
ATOM 6070 O O . ALA C 1 255 ? 21.135 71.956 28.353 1.00 21.34 1256 ALA C O 1
ATOM 6072 N N . ALA C 1 256 ? 20.238 69.910 28.208 1.00 19.07 1257 ALA C N 1
ATOM 6073 C CA . ALA C 1 256 ? 20.825 69.491 29.485 1.00 14.61 1257 ALA C CA 1
ATOM 6074 C C . ALA C 1 256 ? 22.358 69.496 29.459 1.00 13.93 1257 ALA C C 1
ATOM 6075 O O . ALA C 1 256 ? 23.021 69.822 30.449 1.00 10.86 1257 ALA C O 1
ATOM 6077 N N . THR C 1 257 ? 22.915 69.194 28.302 1.00 15.17 1258 THR C N 1
ATOM 6078 C CA . THR C 1 257 ? 24.354 69.162 28.143 1.00 19.82 1258 THR C CA 1
ATOM 6079 C C . THR C 1 257 ? 24.959 70.536 28.322 1.00 18.59 1258 THR C C 1
ATOM 6080 O O . THR C 1 257 ? 26.015 70.661 28.951 1.00 21.14 1258 THR C O 1
ATOM 6084 N N . TYR C 1 258 ? 24.344 71.545 27.708 1.00 14.47 1259 TYR C N 1
ATOM 6085 C CA . TYR C 1 258 ? 24.815 72.908 27.845 1.00 10.72 1259 TYR C CA 1
ATOM 6086 C C . TYR C 1 258 ? 24.593 73.362 29.267 1.00 14.77 1259 TYR C C 1
ATOM 6087 O O . TYR C 1 258 ? 25.518 73.875 29.908 1.00 13.61 1259 TYR C O 1
ATOM 6096 N N . ALA C 1 259 ? 23.421 73.042 29.813 1.00 9.69 1260 ALA C N 1
ATOM 6097 C CA . ALA C 1 259 ? 23.120 73.447 31.178 1.00 9.82 1260 ALA C CA 1
ATOM 6098 C C . ALA C 1 259 ? 24.103 72.862 32.165 1.00 12.09 1260 ALA C C 1
ATOM 6099 O O . ALA C 1 259 ? 24.588 73.550 33.084 1.00 13.15 1260 ALA C O 1
ATOM 6101 N N . GLU C 1 260 ? 24.450 71.607 31.954 1.00 11.48 1261 GLU C N 1
ATOM 6102 C CA . GLU C 1 260 ? 25.381 70.965 32.861 1.00 18.23 1261 GLU C CA 1
ATOM 6103 C C . GLU C 1 260 ? 26.735 71.667 32.941 1.00 20.03 1261 GLU C C 1
ATOM 6104 O O . GLU C 1 260 ? 27.441 71.466 33.921 1.00 21.25 1261 GLU C O 1
ATOM 6110 N N . THR C 1 261 ? 27.100 72.470 31.930 1.00 16.32 1262 THR C N 1
ATOM 6111 C CA . THR C 1 261 ? 28.376 73.176 31.948 1.00 16.09 1262 THR C CA 1
ATOM 6112 C C . THR C 1 261 ? 28.404 74.219 33.064 1.00 13.28 1262 THR C C 1
ATOM 6113 O O . THR C 1 261 ? 29.471 74.618 33.515 1.00 15.00 1262 THR C O 1
ATOM 6117 N N . GLY C 1 262 ? 27.231 74.647 33.510 1.00 14.08 1263 GLY C N 1
ATOM 6118 C CA . GLY C 1 262 ? 27.179 75.661 34.550 1.00 11.95 1263 GLY C CA 1
ATOM 6119 C C . GLY C 1 262 ? 26.738 77.041 34.073 1.00 13.54 1263 GLY C C 1
ATOM 6120 O O . GLY C 1 262 ? 26.786 77.964 34.870 1.00 21.53 1263 GLY C O 1
ATOM 6121 N N . VAL C 1 263 ? 26.402 77.238 32.790 1.00 14.14 1264 VAL C N 1
ATOM 6122 C CA . VAL C 1 263 ? 25.922 78.547 32.333 1.00 11.39 1264 VAL C CA 1
ATOM 6123 C C . VAL C 1 263 ? 24.672 78.882 33.135 1.00 11.91 1264 VAL C C 1
ATOM 6124 O O . VAL C 1 263 ? 23.948 78.002 33.580 1.00 6.23 1264 VAL C O 1
ATOM 6128 N N . ASP C 1 264 ? 24.427 80.167 33.308 1.00 11.07 1265 ASP C N 1
ATOM 6129 C CA . ASP C 1 264 ? 23.287 80.623 34.086 1.00 9.64 1265 ASP C CA 1
ATOM 6130 C C . ASP C 1 264 ? 21.961 80.612 33.314 1.00 9.81 1265 ASP C C 1
ATOM 6131 O O . ASP C 1 264 ? 20.908 80.463 33.920 1.00 13.77 1265 ASP C O 1
ATOM 6136 N N . TYR C 1 265 ? 22.012 80.713 31.985 1.00 5.59 1266 TYR C N 1
ATOM 6137 C CA . TYR C 1 265 ? 20.809 80.780 31.167 1.00 7.07 1266 TYR C CA 1
ATOM 6138 C C . TYR C 1 265 ? 20.974 80.167 29.799 1.00 8.44 1266 TYR C C 1
ATOM 6139 O O . TYR C 1 265 ? 22.060 80.136 29.258 1.00 8.76 1266 TYR C O 1
ATOM 6148 N N . LEU C 1 266 ? 19.845 79.844 29.182 1.00 8.37 1267 LEU C N 1
ATOM 6149 C CA . LEU C 1 266 ? 19.811 79.290 27.847 1.00 7.23 1267 LEU C CA 1
ATOM 6150 C C . LEU C 1 266 ? 18.815 80.197 27.165 1.00 5.51 1267 LEU C C 1
ATOM 6151 O O . LEU C 1 266 ? 17.676 80.278 27.577 1.00 5.16 1267 LEU C O 1
ATOM 6156 N N . ALA C 1 267 ? 19.281 80.956 26.187 1.00 9.64 1268 ALA C N 1
ATOM 6157 C CA . ALA C 1 267 ? 18.448 81.872 25.435 1.00 7.16 1268 ALA C CA 1
ATOM 6158 C C . ALA C 1 267 ? 17.859 81.041 24.333 1.00 11.48 1268 ALA C C 1
ATOM 6159 O O . ALA C 1 267 ? 18.611 80.508 23.520 1.00 15.29 1268 ALA C O 1
ATOM 6161 N N . VAL C 1 268 ? 16.532 80.921 24.282 1.00 11.16 1269 VAL C N 1
ATOM 6162 C CA . VAL C 1 268 ? 15.888 80.099 23.234 1.00 11.74 1269 VAL C CA 1
ATOM 6163 C C . VAL C 1 268 ? 14.960 80.892 22.293 1.00 8.61 1269 VAL C C 1
ATOM 6164 O O . VAL C 1 268 ? 13.830 81.216 22.643 1.00 14.52 1269 VAL C O 1
ATOM 6168 N N . GLY C 1 269 ? 15.422 81.205 21.095 1.00 3.71 1270 GLY C N 1
ATOM 6169 C CA . GLY C 1 269 ? 14.574 81.952 20.189 1.00 5.41 1270 GLY C CA 1
ATOM 6170 C C . GLY C 1 269 ? 13.353 81.149 19.775 1.00 3.94 1270 GLY C C 1
ATOM 6171 O O . GLY C 1 269 ? 12.273 81.659 19.590 1.00 12.90 1270 GLY C O 1
ATOM 6172 N N . ALA C 1 270 ? 13.532 79.859 19.647 1.00 4.13 1271 ALA C N 1
ATOM 6173 C CA . ALA C 1 270 ? 12.478 78.950 19.235 1.00 7.89 1271 ALA C CA 1
ATOM 6174 C C . ALA C 1 270 ? 11.191 79.014 20.029 1.00 8.97 1271 ALA C C 1
ATOM 6175 O O . ALA C 1 270 ? 10.153 78.629 19.558 1.00 13.09 1271 ALA C O 1
ATOM 6177 N N . LEU C 1 271 ? 11.279 79.387 21.279 1.00 9.69 1272 LEU C N 1
ATOM 6178 C CA . LEU C 1 271 ? 10.109 79.469 22.097 1.00 6.71 1272 LEU C CA 1
ATOM 6179 C C . LEU C 1 271 ? 9.054 80.409 21.518 1.00 7.92 1272 LEU C C 1
ATOM 6180 O O . LEU C 1 271 ? 7.867 80.148 21.661 1.00 9.30 1272 LEU C O 1
ATOM 6185 N N . THR C 1 272 ? 9.498 81.491 20.868 1.00 9.00 1273 THR C N 1
ATOM 6186 C CA . THR C 1 272 ? 8.611 82.514 20.301 1.00 5.08 1273 THR C CA 1
ATOM 6187 C C . THR C 1 272 ? 8.554 82.578 18.772 1.00 5.64 1273 THR C C 1
ATOM 6188 O O . THR C 1 272 ? 7.618 83.124 18.222 1.00 13.78 1273 THR C O 1
ATOM 6192 N N . HIS C 1 273 ? 9.617 82.215 18.073 1.00 8.75 1274 HIS C N 1
ATOM 6193 C CA . HIS C 1 273 ? 9.523 82.119 16.602 1.00 10.79 1274 HIS C CA 1
ATOM 6194 C C . HIS C 1 273 ? 9.344 80.622 16.483 1.00 13.95 1274 HIS C C 1
ATOM 6195 O O . HIS C 1 273 ? 9.504 79.925 17.462 1.00 22.19 1274 HIS C O 1
ATOM 6202 N N . SER C 1 274 ? 9.004 80.060 15.365 1.00 6.30 1275 SER C N 1
ATOM 6203 C CA . SER C 1 274 ? 8.836 78.588 15.437 1.00 11.26 1275 SER C CA 1
ATOM 6204 C C . SER C 1 274 ? 7.928 77.954 16.538 1.00 9.37 1275 SER C C 1
ATOM 6205 O O . SER C 1 274 ? 8.338 76.961 17.160 1.00 12.90 1275 SER C O 1
ATOM 6208 N N . VAL C 1 275 ? 6.702 78.431 16.750 1.00 14.25 1276 VAL C N 1
ATOM 6209 C CA . VAL C 1 275 ? 5.826 77.807 17.776 1.00 8.75 1276 VAL C CA 1
ATOM 6210 C C . VAL C 1 275 ? 4.752 76.900 17.169 1.00 10.70 1276 VAL C C 1
ATOM 6211 O O . VAL C 1 275 ? 4.204 77.193 16.114 1.00 18.12 1276 VAL C O 1
ATOM 6215 N N . ARG C 1 276 ? 4.519 75.771 17.813 1.00 9.90 1277 ARG C N 1
ATOM 6216 C CA . ARG C 1 276 ? 3.529 74.779 17.416 1.00 12.90 1277 ARG C CA 1
ATOM 6217 C C . ARG C 1 276 ? 2.278 75.017 18.291 1.00 13.73 1277 ARG C C 1
ATOM 6218 O O . ARG C 1 276 ? 2.336 75.051 19.513 1.00 11.89 1277 ARG C O 1
ATOM 6226 N N . VAL C 1 277 ? 1.142 75.197 17.647 1.00 17.98 1278 VAL C N 1
ATOM 6227 C CA . VAL C 1 277 ? -0.102 75.486 18.345 1.00 12.67 1278 VAL C CA 1
ATOM 6228 C C . VAL C 1 277 ? -0.546 74.306 19.213 1.00 17.21 1278 VAL C C 1
ATOM 6229 O O . VAL C 1 277 ? -0.254 73.143 18.882 1.00 18.81 1278 VAL C O 1
ATOM 6233 N N . LEU C 1 278 ? -1.173 74.599 20.362 1.00 16.33 1279 LEU C N 1
ATOM 6234 C CA . LEU C 1 278 ? -1.745 73.538 21.182 1.00 8.02 1279 LEU C CA 1
ATOM 6235 C C . LEU C 1 278 ? -3.175 73.466 20.652 1.00 11.72 1279 LEU C C 1
ATOM 6236 O O . LEU C 1 278 ? -3.936 74.422 20.763 1.00 14.84 1279 LEU C O 1
ATOM 6241 N N . ASP C 1 279 ? -3.504 72.374 19.983 1.00 11.33 1280 ASP C N 1
ATOM 6242 C CA . ASP C 1 279 ? -4.831 72.157 19.410 1.00 13.80 1280 ASP C CA 1
ATOM 6243 C C . ASP C 1 279 ? -5.904 72.151 20.489 1.00 11.77 1280 ASP C C 1
ATOM 6244 O O . ASP C 1 279 ? -5.913 71.284 21.348 1.00 13.46 1280 ASP C O 1
ATOM 6249 N N . ILE C 1 280 ? -6.807 73.120 20.428 1.00 15.54 1281 ILE C N 1
ATOM 6250 C CA . ILE C 1 280 ? -7.898 73.279 21.392 1.00 13.84 1281 ILE C CA 1
ATOM 6251 C C . ILE C 1 280 ? -9.157 73.560 20.573 1.00 16.81 1281 ILE C C 1
ATOM 6252 O O . ILE C 1 280 ? -9.089 74.276 19.574 1.00 18.62 1281 ILE C O 1
ATOM 6257 N N . GLY C 1 281 ? -10.310 73.032 20.976 1.00 14.03 1282 GLY C N 1
ATOM 6258 C CA . GLY C 1 281 ? -11.503 73.311 20.204 1.00 9.97 1282 GLY C CA 1
ATOM 6259 C C . GLY C 1 281 ? -12.611 73.786 21.114 1.00 17.60 1282 GLY C C 1
ATOM 6260 O O . GLY C 1 281 ? -12.496 73.651 22.342 1.00 20.68 1282 GLY C O 1
ATOM 6261 N N . LEU C 1 282 ? -13.642 74.393 20.532 1.00 13.84 1283 LEU C N 1
ATOM 6262 C CA . LEU C 1 282 ? -14.793 74.890 21.286 1.00 11.44 1283 LEU C CA 1
ATOM 6263 C C . LEU C 1 282 ? -15.862 73.862 21.023 1.00 13.47 1283 LEU C C 1
ATOM 6264 O O . LEU C 1 282 ? -16.289 73.690 19.875 1.00 14.73 1283 LEU C O 1
ATOM 6269 N N . ASP C 1 283 ? -16.211 73.103 22.059 1.00 16.68 1284 ASP C N 1
ATOM 6270 C CA . ASP C 1 283 ? -17.236 72.052 21.968 1.00 18.82 1284 ASP C CA 1
ATOM 6271 C C . ASP C 1 283 ? -18.576 72.478 22.555 1.00 21.39 1284 ASP C C 1
ATOM 6272 O O . ASP C 1 283 ? -18.662 72.859 23.725 1.00 18.44 1284 ASP C O 1
ATOM 6277 N N . MET C 1 284 ? -19.608 72.434 21.718 1.00 26.86 1285 MET C N 1
ATOM 6278 C CA . MET C 1 284 ? -20.953 72.839 22.098 1.00 32.52 1285 MET C CA 1
ATOM 6279 C C . MET C 1 284 ? -21.905 71.660 22.096 1.00 39.49 1285 MET C C 1
ATOM 6280 O O . MET C 1 284 ? -21.412 70.503 22.034 1.00 44.33 1285 MET C O 1
ATOM 6286 N N . GLY D 1 1 ? 4.400 93.041 -5.169 1.00 60.93 1502 GLY D N 1
ATOM 6287 C CA . GLY D 1 1 ? 3.892 91.709 -4.723 1.00 56.63 1502 GLY D CA 1
ATOM 6288 C C . GLY D 1 1 ? 2.723 91.905 -3.780 1.00 55.39 1502 GLY D C 1
ATOM 6289 O O . GLY D 1 1 ? 1.662 91.302 -3.963 1.00 52.68 1502 GLY D O 1
ATOM 6290 N N . LEU D 1 2 ? 2.922 92.753 -2.770 1.00 51.55 1503 LEU D N 1
ATOM 6291 C CA . LEU D 1 2 ? 1.875 93.043 -1.804 1.00 46.68 1503 LEU D CA 1
ATOM 6292 C C . LEU D 1 2 ? 0.801 93.905 -2.467 1.00 45.05 1503 LEU D C 1
ATOM 6293 O O . LEU D 1 2 ? 1.111 94.837 -3.197 1.00 48.65 1503 LEU D O 1
ATOM 6298 N N . SER D 1 3 ? -0.455 93.572 -2.230 1.00 41.24 1504 SER D N 1
ATOM 6299 C CA . SER D 1 3 ? -1.554 94.309 -2.795 1.00 38.76 1504 SER D CA 1
ATOM 6300 C C . SER D 1 3 ? -1.805 95.456 -1.854 1.00 39.73 1504 SER D C 1
ATOM 6301 O O . SER D 1 3 ? -1.049 95.658 -0.916 1.00 42.35 1504 SER D O 1
ATOM 6304 N N . ASP D 1 4 ? -2.909 96.158 -2.054 1.00 42.45 1505 ASP D N 1
ATOM 6305 C CA . ASP D 1 4 ? -3.274 97.309 -1.227 1.00 47.25 1505 ASP D CA 1
ATOM 6306 C C . ASP D 1 4 ? -3.543 96.924 0.233 1.00 43.76 1505 ASP D C 1
ATOM 6307 O O . ASP D 1 4 ? -2.962 97.480 1.155 1.00 40.81 1505 ASP D O 1
ATOM 6312 N N . TRP D 1 5 ? -4.474 96.003 0.421 1.00 40.92 1506 TRP D N 1
ATOM 6313 C CA . TRP D 1 5 ? -4.858 95.498 1.729 1.00 40.12 1506 TRP D CA 1
ATOM 6314 C C . TRP D 1 5 ? -3.647 94.932 2.469 1.00 34.39 1506 TRP D C 1
ATOM 6315 O O . TRP D 1 5 ? -3.514 95.100 3.673 1.00 35.15 1506 TRP D O 1
ATOM 6326 N N . GLU D 1 6 ? -2.763 94.271 1.734 1.00 30.20 1507 GLU D N 1
ATOM 6327 C CA . GLU D 1 6 ? -1.577 93.658 2.307 1.00 28.09 1507 GLU D CA 1
ATOM 6328 C C . GLU D 1 6 ? -0.566 94.712 2.700 1.00 27.45 1507 GLU D C 1
ATOM 6329 O O . GLU D 1 6 ? 0.054 94.631 3.778 1.00 26.72 1507 GLU D O 1
ATOM 6335 N N . LEU D 1 7 ? -0.425 95.716 1.848 1.00 22.12 1508 LEU D N 1
ATOM 6336 C CA . LEU D 1 7 ? 0.502 96.791 2.108 1.00 24.24 1508 LEU D CA 1
ATOM 6337 C C . LEU D 1 7 ? 0.114 97.467 3.409 1.00 23.14 1508 LEU D C 1
ATOM 6338 O O . LEU D 1 7 ? 0.973 97.775 4.241 1.00 29.69 1508 LEU D O 1
ATOM 6343 N N . ALA D 1 8 ? -1.183 97.654 3.609 1.00 21.13 1509 ALA D N 1
ATOM 6344 C CA . ALA D 1 8 ? -1.702 98.303 4.829 1.00 24.07 1509 ALA D CA 1
ATOM 6345 C C . ALA D 1 8 ? -1.442 97.460 6.052 1.00 23.04 1509 ALA D C 1
ATOM 6346 O O . ALA D 1 8 ? -1.050 97.980 7.091 1.00 27.95 1509 ALA D O 1
ATOM 6348 N N . ALA D 1 9 ? -1.718 96.163 5.936 1.00 21.94 1510 ALA D N 1
ATOM 6349 C CA . ALA D 1 9 ? -1.511 95.219 7.019 1.00 16.89 1510 ALA D CA 1
ATOM 6350 C C . ALA D 1 9 ? -0.012 95.227 7.350 1.00 15.15 1510 ALA D C 1
ATOM 6351 O O . ALA D 1 9 ? 0.369 95.299 8.513 1.00 17.44 1510 ALA D O 1
ATOM 6353 N N . ALA D 1 10 ? 0.825 95.171 6.319 1.00 11.39 1511 ALA D N 1
ATOM 6354 C CA . ALA D 1 10 ? 2.272 95.218 6.475 1.00 12.46 1511 ALA D CA 1
ATOM 6355 C C . ALA D 1 10 ? 2.690 96.477 7.252 1.00 18.94 1511 ALA D C 1
ATOM 6356 O O . ALA D 1 10 ? 3.364 96.366 8.278 1.00 23.66 1511 ALA D O 1
ATOM 6358 N N . ARG D 1 11 ? 2.256 97.662 6.827 1.00 17.28 1512 ARG D N 1
ATOM 6359 C CA . ARG D 1 11 ? 2.622 98.878 7.537 1.00 18.55 1512 ARG D CA 1
ATOM 6360 C C . ARG D 1 11 ? 2.186 98.880 9.001 1.00 22.22 1512 ARG D C 1
ATOM 6361 O O . ARG D 1 11 ? 2.893 99.416 9.896 1.00 22.95 1512 ARG D O 1
ATOM 6369 N N . ALA D 1 12 ? 0.996 98.352 9.251 1.00 21.15 1513 ALA D N 1
ATOM 6370 C CA . ALA D 1 12 ? 0.489 98.302 10.624 1.00 19.15 1513 ALA D CA 1
ATOM 6371 C C . ALA D 1 12 ? 1.331 97.349 11.453 1.00 13.60 1513 ALA D C 1
ATOM 6372 O O . ALA D 1 12 ? 1.669 97.637 12.575 1.00 15.96 1513 ALA D O 1
ATOM 6374 N N . ALA D 1 13 ? 1.652 96.196 10.896 1.00 13.94 1514 ALA D N 1
ATOM 6375 C CA . ALA D 1 13 ? 2.459 95.239 11.632 1.00 13.51 1514 ALA D CA 1
ATOM 6376 C C . ALA D 1 13 ? 3.853 95.812 11.945 1.00 12.23 1514 ALA D C 1
ATOM 6377 O O . ALA D 1 13 ? 4.308 95.735 13.091 1.00 8.90 1514 ALA D O 1
ATOM 6379 N N . ILE D 1 14 ? 4.523 96.405 10.941 1.00 12.93 1515 ILE D N 1
ATOM 6380 C CA . ILE D 1 14 ? 5.849 96.931 11.187 1.00 12.36 1515 ILE D CA 1
ATOM 6381 C C . ILE D 1 14 ? 5.748 98.008 12.244 1.00 14.34 1515 ILE D C 1
ATOM 6382 O O . ILE D 1 14 ? 6.569 98.051 13.162 1.00 20.07 1515 ILE D O 1
ATOM 6387 N N . ALA D 1 15 ? 4.690 98.803 12.187 1.00 15.50 1516 ALA D N 1
ATOM 6388 C CA . ALA D 1 15 ? 4.483 99.875 13.177 1.00 20.02 1516 ALA D CA 1
ATOM 6389 C C . ALA D 1 15 ? 4.393 99.280 14.588 1.00 19.96 1516 ALA D C 1
ATOM 6390 O O . ALA D 1 15 ? 5.039 99.749 15.530 1.00 25.55 1516 ALA D O 1
ATOM 6392 N N . ARG D 1 16 ? 3.613 98.223 14.727 1.00 22.16 1517 ARG D N 1
ATOM 6393 C CA . ARG D 1 16 ? 3.465 97.557 16.013 1.00 22.71 1517 ARG D CA 1
ATOM 6394 C C . ARG D 1 16 ? 4.784 96.974 16.474 1.00 22.31 1517 ARG D C 1
ATOM 6395 O O . ARG D 1 16 ? 5.136 97.078 17.661 1.00 21.14 1517 ARG D O 1
ATOM 6403 N N . GLY D 1 17 ? 5.533 96.403 15.532 1.00 18.11 1518 GLY D N 1
ATOM 6404 C CA . GLY D 1 17 ? 6.812 95.844 15.896 1.00 18.03 1518 GLY D CA 1
ATOM 6405 C C . GLY D 1 17 ? 7.794 96.882 16.439 1.00 18.00 1518 GLY D C 1
ATOM 6406 O O . GLY D 1 17 ? 8.463 96.701 17.482 1.00 20.93 1518 GLY D O 1
ATOM 6407 N N . LEU D 1 18 ? 7.876 98.001 15.744 1.00 16.94 1519 LEU D N 1
ATOM 6408 C CA . LEU D 1 18 ? 8.809 99.019 16.154 1.00 14.79 1519 LEU D CA 1
ATOM 6409 C C . LEU D 1 18 ? 8.405 99.592 17.472 1.00 13.49 1519 LEU D C 1
ATOM 6410 O O . LEU D 1 18 ? 9.248 99.866 18.313 1.00 10.33 1519 LEU D O 1
ATOM 6415 N N . ASP D 1 19 ? 7.109 99.743 17.690 1.00 15.57 1520 ASP D N 1
ATOM 6416 C CA . ASP D 1 19 ? 6.704 100.313 18.959 1.00 17.54 1520 ASP D CA 1
ATOM 6417 C C . ASP D 1 19 ? 7.126 99.400 20.098 1.00 16.25 1520 ASP D C 1
ATOM 6418 O O . ASP D 1 19 ? 7.693 99.857 21.093 1.00 15.33 1520 ASP D O 1
ATOM 6423 N N . GLU D 1 20 ? 6.960 98.095 19.909 1.00 14.14 1521 GLU D N 1
ATOM 6424 C CA . GLU D 1 20 ? 7.349 97.146 20.939 1.00 9.48 1521 GLU D CA 1
ATOM 6425 C C . GLU D 1 20 ? 8.824 97.278 21.263 1.00 12.39 1521 GLU D C 1
ATOM 6426 O O . GLU D 1 20 ? 9.216 97.182 22.425 1.00 14.29 1521 GLU D O 1
ATOM 6432 N N . ASP D 1 21 ? 9.641 97.506 20.238 1.00 13.26 1522 ASP D N 1
ATOM 6433 C CA . ASP D 1 21 ? 11.093 97.638 20.412 1.00 12.95 1522 ASP D CA 1
ATOM 6434 C C . ASP D 1 21 ? 11.602 98.976 20.949 1.00 20.54 1522 ASP D C 1
ATOM 6435 O O . ASP D 1 21 ? 12.664 99.039 21.593 1.00 17.79 1522 ASP D O 1
ATOM 6440 N N . LEU D 1 22 ? 10.875 100.054 20.659 1.00 24.12 1523 LEU D N 1
ATOM 6441 C CA . LEU D 1 22 ? 11.299 101.390 21.069 1.00 22.01 1523 LEU D CA 1
ATOM 6442 C C . LEU D 1 22 ? 10.567 101.934 22.252 1.00 22.20 1523 LEU D C 1
ATOM 6443 O O . LEU D 1 22 ? 10.875 103.017 22.716 1.00 27.45 1523 LEU D O 1
ATOM 6448 N N . ARG D 1 23 ? 9.624 101.159 22.767 1.00 28.40 1524 ARG D N 1
ATOM 6449 C CA . ARG D 1 23 ? 8.831 101.551 23.925 1.00 31.97 1524 ARG D CA 1
ATOM 6450 C C . ARG D 1 23 ? 9.643 101.893 25.188 1.00 32.90 1524 ARG D C 1
ATOM 6451 O O . ARG D 1 23 ? 9.226 102.727 25.977 1.00 38.33 1524 ARG D O 1
ATOM 6459 N N . TYR D 1 24 ? 10.784 101.247 25.396 1.00 36.14 1525 TYR D N 1
ATOM 6460 C CA . TYR D 1 24 ? 11.608 101.488 26.592 1.00 35.45 1525 TYR D CA 1
ATOM 6461 C C . TYR D 1 24 ? 12.755 102.469 26.333 1.00 37.32 1525 TYR D C 1
ATOM 6462 O O . TYR D 1 24 ? 13.710 102.509 27.094 1.00 39.61 1525 TYR D O 1
ATOM 6471 N N . GLY D 1 25 ? 12.628 103.297 25.298 1.00 34.54 1526 GLY D N 1
ATOM 6472 C CA . GLY D 1 25 ? 13.676 104.238 24.988 1.00 36.07 1526 GLY D CA 1
ATOM 6473 C C . GLY D 1 25 ? 14.381 103.795 23.730 1.00 38.81 1526 GLY D C 1
ATOM 6474 O O . GLY D 1 25 ? 14.139 102.678 23.247 1.00 42.27 1526 GLY D O 1
ATOM 6475 N N . PRO D 1 26 ? 15.285 104.626 23.189 1.00 37.01 1527 PRO D N 1
ATOM 6476 C CA . PRO D 1 26 ? 16.013 104.285 21.964 1.00 34.91 1527 PRO D CA 1
ATOM 6477 C C . PRO D 1 26 ? 17.067 103.214 22.187 1.00 32.46 1527 PRO D C 1
ATOM 6478 O O . PRO D 1 26 ? 17.336 102.789 23.315 1.00 31.64 1527 PRO D O 1
ATOM 6482 N N . ASP D 1 27 ? 17.647 102.777 21.083 1.00 29.95 1528 ASP D N 1
ATOM 6483 C CA . ASP D 1 27 ? 18.682 101.775 21.096 1.00 27.30 1528 ASP D CA 1
ATOM 6484 C C . ASP D 1 27 ? 19.952 102.474 21.599 1.00 26.37 1528 ASP D C 1
ATOM 6485 O O . ASP D 1 27 ? 20.782 102.953 20.819 1.00 28.81 1528 ASP D O 1
ATOM 6490 N N . VAL D 1 28 ? 20.092 102.518 22.914 1.00 26.12 1529 VAL D N 1
ATOM 6491 C CA . VAL D 1 28 ? 21.203 103.179 23.557 1.00 25.78 1529 VAL D CA 1
ATOM 6492 C C . VAL D 1 28 ? 22.562 102.644 23.129 1.00 27.15 1529 VAL D C 1
ATOM 6493 O O . VAL D 1 28 ? 23.547 103.384 23.052 1.00 27.51 1529 VAL D O 1
ATOM 6497 N N . THR D 1 29 ? 22.624 101.364 22.789 1.00 28.49 1530 THR D N 1
ATOM 6498 C CA . THR D 1 29 ? 23.899 100.815 22.386 1.00 27.12 1530 THR D CA 1
ATOM 6499 C C . THR D 1 29 ? 24.357 101.284 21.015 1.00 26.83 1530 THR D C 1
ATOM 6500 O O . THR D 1 29 ? 25.517 101.625 20.854 1.00 28.82 1530 THR D O 1
ATOM 6504 N N . THR D 1 30 ? 23.459 101.399 20.042 1.00 27.06 1531 THR D N 1
ATOM 6505 C CA . THR D 1 30 ? 23.906 101.876 18.744 1.00 29.61 1531 THR D CA 1
ATOM 6506 C C . THR D 1 30 ? 24.169 103.368 18.813 1.00 29.96 1531 THR D C 1
ATOM 6507 O O . THR D 1 30 ? 25.007 103.872 18.079 1.00 34.47 1531 THR D O 1
ATOM 6511 N N . LEU D 1 31 ? 23.422 104.079 19.650 1.00 27.07 1532 LEU D N 1
ATOM 6512 C CA . LEU D 1 31 ? 23.655 105.503 19.819 1.00 26.83 1532 LEU D CA 1
ATOM 6513 C C . LEU D 1 31 ? 25.069 105.690 20.368 1.00 32.28 1532 LEU D C 1
ATOM 6514 O O . LEU D 1 31 ? 25.799 106.583 19.927 1.00 34.54 1532 LEU D O 1
ATOM 6519 N N . ALA D 1 32 ? 25.458 104.831 21.312 1.00 29.56 1533 ALA D N 1
ATOM 6520 C CA . ALA D 1 32 ? 26.778 104.916 21.921 1.00 32.30 1533 ALA D CA 1
ATOM 6521 C C . ALA D 1 32 ? 27.935 104.450 21.029 1.00 33.45 1533 ALA D C 1
ATOM 6522 O O . ALA D 1 32 ? 29.018 105.034 21.063 1.00 37.60 1533 ALA D O 1
ATOM 6524 N N . THR D 1 33 ? 27.696 103.433 20.207 1.00 33.88 1534 THR D N 1
ATOM 6525 C CA . THR D 1 33 ? 28.745 102.876 19.354 1.00 31.96 1534 THR D CA 1
ATOM 6526 C C . THR D 1 33 ? 28.846 103.332 17.906 1.00 31.55 1534 THR D C 1
ATOM 6527 O O . THR D 1 33 ? 29.940 103.307 17.324 1.00 35.43 1534 THR D O 1
ATOM 6531 N N . VAL D 1 34 ? 27.723 103.700 17.299 1.00 26.37 1535 VAL D N 1
ATOM 6532 C CA . VAL D 1 34 ? 27.766 104.122 15.920 1.00 25.76 1535 VAL D CA 1
ATOM 6533 C C . VAL D 1 34 ? 27.352 105.576 15.678 1.00 28.13 1535 VAL D C 1
ATOM 6534 O O . VAL D 1 34 ? 26.350 106.059 16.205 1.00 27.57 1535 VAL D O 1
ATOM 6538 N N . PRO D 1 35 ? 28.238 106.336 15.006 1.00 28.18 1536 PRO D N 1
ATOM 6539 C CA . PRO D 1 35 ? 27.969 107.734 14.701 1.00 25.68 1536 PRO D CA 1
ATOM 6540 C C . PRO D 1 35 ? 26.795 107.859 13.753 1.00 24.29 1536 PRO D C 1
ATOM 6541 O O . PRO D 1 35 ? 26.542 106.981 12.926 1.00 25.39 1536 PRO D O 1
ATOM 6545 N N . ALA D 1 36 ? 26.122 108.994 13.824 1.00 24.83 1537 ALA D N 1
ATOM 6546 C CA . ALA D 1 36 ? 24.947 109.206 13.005 1.00 25.12 1537 ALA D CA 1
ATOM 6547 C C . ALA D 1 36 ? 25.251 109.238 11.532 1.00 26.52 1537 ALA D C 1
ATOM 6548 O O . ALA D 1 36 ? 24.421 108.876 10.703 1.00 33.41 1537 ALA D O 1
ATOM 6550 N N . SER D 1 37 ? 26.461 109.640 11.203 1.00 28.11 1538 SER D N 1
ATOM 6551 C CA . SER D 1 37 ? 26.877 109.738 9.811 1.00 30.36 1538 SER D CA 1
ATOM 6552 C C . SER D 1 37 ? 27.314 108.384 9.196 1.00 31.00 1538 SER D C 1
ATOM 6553 O O . SER D 1 37 ? 27.521 108.283 7.975 1.00 33.15 1538 SER D O 1
ATOM 6556 N N . ALA D 1 38 ? 27.460 107.349 10.024 1.00 25.65 1539 ALA D N 1
ATOM 6557 C CA . ALA D 1 38 ? 27.865 106.053 9.508 1.00 21.30 1539 ALA D CA 1
ATOM 6558 C C . ALA D 1 38 ? 26.823 105.456 8.529 1.00 22.10 1539 ALA D C 1
ATOM 6559 O O . ALA D 1 38 ? 25.598 105.629 8.669 1.00 22.91 1539 ALA D O 1
ATOM 6561 N N . THR D 1 39 ? 27.344 104.745 7.542 1.00 23.07 1540 THR D N 1
ATOM 6562 C CA . THR D 1 39 ? 26.572 104.127 6.484 1.00 25.06 1540 THR D CA 1
ATOM 6563 C C . THR D 1 39 ? 27.221 102.793 6.120 1.00 26.57 1540 THR D C 1
ATOM 6564 O O . THR D 1 39 ? 28.452 102.678 6.163 1.00 30.30 1540 THR D O 1
ATOM 6568 N N . THR D 1 40 ? 26.421 101.764 5.844 1.00 24.94 1541 THR D N 1
ATOM 6569 C CA . THR D 1 40 ? 26.997 100.484 5.452 1.00 24.93 1541 THR D CA 1
ATOM 6570 C C . THR D 1 40 ? 26.211 99.877 4.381 1.00 24.84 1541 THR D C 1
ATOM 6571 O O . THR D 1 40 ? 25.114 100.330 4.070 1.00 28.64 1541 THR D O 1
ATOM 6575 N N . THR D 1 41 ? 26.768 98.780 3.887 1.00 27.12 1542 THR D N 1
ATOM 6576 C CA . THR D 1 41 ? 26.153 97.930 2.886 1.00 24.59 1542 THR D CA 1
ATOM 6577 C C . THR D 1 41 ? 25.886 96.752 3.818 1.00 24.30 1542 THR D C 1
ATOM 6578 O O . THR D 1 41 ? 26.735 96.413 4.664 1.00 20.27 1542 THR D O 1
ATOM 6582 N N . ALA D 1 42 ? 24.674 96.222 3.751 1.00 19.25 1543 ALA D N 1
ATOM 6583 C CA . ALA D 1 42 ? 24.292 95.116 4.586 1.00 17.37 1543 ALA D CA 1
ATOM 6584 C C . ALA D 1 42 ? 23.509 94.195 3.682 1.00 19.35 1543 ALA D C 1
ATOM 6585 O O . ALA D 1 42 ? 22.931 94.637 2.681 1.00 20.05 1543 ALA D O 1
ATOM 6587 N N . SER D 1 43 ? 23.494 92.916 4.019 1.00 17.79 1544 SER D N 1
ATOM 6588 C CA . SER D 1 43 ? 22.740 91.948 3.243 1.00 18.54 1544 SER D CA 1
ATOM 6589 C C . SER D 1 43 ? 21.872 91.070 4.124 1.00 17.26 1544 SER D C 1
ATOM 6590 O O . SER D 1 43 ? 22.215 90.798 5.267 1.00 14.47 1544 SER D O 1
ATOM 6593 N N . LEU D 1 44 ? 20.701 90.706 3.622 1.00 16.46 1545 LEU D N 1
ATOM 6594 C CA . LEU D 1 44 ? 19.831 89.807 4.359 1.00 15.23 1545 LEU D CA 1
ATOM 6595 C C . LEU D 1 44 ? 20.304 88.492 3.770 1.00 14.84 1545 LEU D C 1
ATOM 6596 O O . LEU D 1 44 ? 20.224 88.346 2.554 1.00 15.51 1545 LEU D O 1
ATOM 6601 N N . VAL D 1 45 ? 20.884 87.593 4.567 1.00 11.93 1546 VAL D N 1
ATOM 6602 C CA . VAL D 1 45 ? 21.321 86.313 4.021 1.00 12.33 1546 VAL D CA 1
ATOM 6603 C C . VAL D 1 45 ? 20.739 85.170 4.806 1.00 14.15 1546 VAL D C 1
ATOM 6604 O O . VAL D 1 45 ? 20.683 85.244 6.023 1.00 15.25 1546 VAL D O 1
ATOM 6608 N N . THR D 1 46 ? 20.262 84.142 4.100 1.00 13.35 1547 THR D N 1
ATOM 6609 C CA . THR D 1 46 ? 19.674 82.967 4.744 1.00 18.16 1547 THR D CA 1
ATOM 6610 C C . THR D 1 46 ? 20.733 82.085 5.339 1.00 18.04 1547 THR D C 1
ATOM 6611 O O . THR D 1 46 ? 21.856 82.049 4.884 1.00 18.24 1547 THR D O 1
ATOM 6615 N N . ARG D 1 47 ? 20.379 81.439 6.430 1.00 19.77 1548 ARG D N 1
ATOM 6616 C CA . ARG D 1 47 ? 21.271 80.525 7.061 1.00 15.05 1548 ARG D CA 1
ATOM 6617 C C . ARG D 1 47 ? 20.812 79.156 6.628 1.00 15.57 1548 ARG D C 1
ATOM 6618 O O . ARG D 1 47 ? 21.421 78.153 6.980 1.00 19.45 1548 ARG D O 1
ATOM 6626 N N . GLU D 1 48 ? 19.710 79.098 5.891 1.00 16.36 1549 GLU D N 1
ATOM 6627 C CA . GLU D 1 48 ? 19.201 77.826 5.451 1.00 15.81 1549 GLU D CA 1
ATOM 6628 C C . GLU D 1 48 ? 18.482 77.926 4.145 1.00 18.21 1549 GLU D C 1
ATOM 6629 O O . GLU D 1 48 ? 18.224 79.040 3.649 1.00 20.99 1549 GLU D O 1
ATOM 6635 N N . ALA D 1 49 ? 18.218 76.765 3.550 1.00 13.15 1550 ALA D N 1
ATOM 6636 C CA . ALA D 1 49 ? 17.551 76.737 2.260 1.00 13.36 1550 ALA D CA 1
ATOM 6637 C C . ALA D 1 49 ? 16.057 76.849 2.441 1.00 16.08 1550 ALA D C 1
ATOM 6638 O O . ALA D 1 49 ? 15.526 76.403 3.462 1.00 19.73 1550 ALA D O 1
ATOM 6640 N N . GLY D 1 50 ? 15.378 77.461 1.471 1.00 14.91 1551 GLY D N 1
ATOM 6641 C CA . GLY D 1 50 ? 13.936 77.584 1.565 1.00 15.39 1551 GLY D CA 1
ATOM 6642 C C . GLY D 1 50 ? 13.362 78.461 0.491 1.00 11.69 1551 GLY D C 1
ATOM 6643 O O . GLY D 1 50 ? 14.024 78.652 -0.523 1.00 18.80 1551 GLY D O 1
ATOM 6644 N N . VAL D 1 51 ? 12.139 78.959 0.686 1.00 10.97 1552 VAL D N 1
ATOM 6645 C CA . VAL D 1 51 ? 11.490 79.854 -0.273 1.00 15.02 1552 VAL D CA 1
ATOM 6646 C C . VAL D 1 51 ? 11.349 81.227 0.382 1.00 14.36 1552 VAL D C 1
ATOM 6647 O O . VAL D 1 51 ? 10.923 81.336 1.524 1.00 19.08 1552 VAL D O 1
ATOM 6651 N N . VAL D 1 52 ? 11.772 82.276 -0.306 1.00 20.75 1553 VAL D N 1
ATOM 6652 C CA . VAL D 1 52 ? 11.706 83.611 0.290 1.00 19.77 1553 VAL D CA 1
ATOM 6653 C C . VAL D 1 52 ? 10.380 84.306 0.088 1.00 20.90 1553 VAL D C 1
ATOM 6654 O O . VAL D 1 52 ? 9.789 84.217 -0.987 1.00 24.88 1553 VAL D O 1
ATOM 6658 N N . ALA D 1 53 ? 9.904 84.991 1.128 1.00 18.74 1554 ALA D N 1
ATOM 6659 C CA . ALA D 1 53 ? 8.654 85.745 1.058 1.00 11.30 1554 ALA D CA 1
ATOM 6660 C C . ALA D 1 53 ? 8.753 86.890 2.027 1.00 10.59 1554 ALA D C 1
ATOM 6661 O O . ALA D 1 53 ? 9.363 86.749 3.075 1.00 15.73 1554 ALA D O 1
ATOM 6663 N N . GLY D 1 54 ? 8.176 88.031 1.684 1.00 10.87 1555 GLY D N 1
ATOM 6664 C CA . GLY D 1 54 ? 8.201 89.161 2.592 1.00 9.18 1555 GLY D CA 1
ATOM 6665 C C . GLY D 1 54 ? 9.306 90.180 2.415 1.00 13.63 1555 GLY D C 1
ATOM 6666 O O . GLY D 1 54 ? 9.424 91.104 3.220 1.00 11.32 1555 GLY D O 1
ATOM 6667 N N . LEU D 1 55 ? 10.051 90.075 1.319 1.00 14.32 1556 LEU D N 1
ATOM 6668 C CA . LEU D 1 55 ? 11.122 91.016 1.034 1.00 18.35 1556 LEU D CA 1
ATOM 6669 C C . LEU D 1 55 ? 10.608 92.469 0.975 1.00 19.92 1556 LEU D C 1
ATOM 6670 O O . LEU D 1 55 ? 11.290 93.396 1.431 1.00 20.74 1556 LEU D O 1
ATOM 6675 N N . ASP D 1 56 ? 9.402 92.672 0.451 1.00 21.63 1557 ASP D N 1
ATOM 6676 C CA . ASP D 1 56 ? 8.839 94.022 0.397 1.00 24.61 1557 ASP D CA 1
ATOM 6677 C C . ASP D 1 56 ? 8.574 94.504 1.821 1.00 24.36 1557 ASP D C 1
ATOM 6678 O O . ASP D 1 56 ? 8.690 95.710 2.132 1.00 29.45 1557 ASP D O 1
ATOM 6683 N N . VAL D 1 57 ? 8.273 93.568 2.711 1.00 18.19 1558 VAL D N 1
ATOM 6684 C CA . VAL D 1 57 ? 8.011 93.943 4.096 1.00 19.30 1558 VAL D CA 1
ATOM 6685 C C . VAL D 1 57 ? 9.302 94.445 4.756 1.00 18.88 1558 VAL D C 1
ATOM 6686 O O . VAL D 1 57 ? 9.276 95.306 5.630 1.00 21.16 1558 VAL D O 1
ATOM 6690 N N . ALA D 1 58 ? 10.443 93.964 4.277 1.00 17.89 1559 ALA D N 1
ATOM 6691 C CA . ALA D 1 58 ? 11.726 94.422 4.795 1.00 19.71 1559 ALA D CA 1
ATOM 6692 C C . ALA D 1 58 ? 11.894 95.873 4.344 1.00 20.76 1559 ALA D C 1
ATOM 6693 O O . ALA D 1 58 ? 12.266 96.718 5.145 1.00 23.29 1559 ALA D O 1
ATOM 6695 N N . LEU D 1 59 ? 11.593 96.158 3.069 1.00 22.53 1560 LEU D N 1
ATOM 6696 C CA . LEU D 1 59 ? 11.694 97.520 2.543 1.00 19.32 1560 LEU D CA 1
ATOM 6697 C C . LEU D 1 59 ? 10.739 98.479 3.261 1.00 18.08 1560 LEU D C 1
ATOM 6698 O O . LEU D 1 59 ? 11.094 99.618 3.531 1.00 21.68 1560 LEU D O 1
ATOM 6703 N N . LEU D 1 60 ? 9.547 98.021 3.613 1.00 16.54 1561 LEU D N 1
ATOM 6704 C CA . LEU D 1 60 ? 8.607 98.891 4.325 1.00 16.80 1561 LEU D CA 1
ATOM 6705 C C . LEU D 1 60 ? 9.089 99.269 5.719 1.00 17.09 1561 L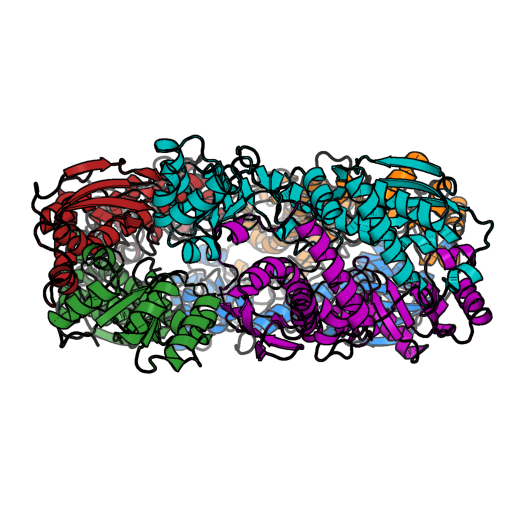EU D C 1
ATOM 6706 O O . LEU D 1 60 ? 8.717 100.317 6.248 1.00 15.37 1561 LEU D O 1
ATOM 6711 N N . THR D 1 61 ? 9.869 98.382 6.340 1.00 23.25 1562 THR D N 1
ATOM 6712 C CA . THR D 1 61 ? 10.417 98.629 7.684 1.00 23.50 1562 THR D CA 1
ATOM 6713 C C . THR D 1 61 ? 11.474 99.757 7.623 1.00 22.64 1562 THR D C 1
ATOM 6714 O O . THR D 1 61 ? 11.544 100.622 8.499 1.00 25.19 1562 THR D O 1
ATOM 6718 N N . LEU D 1 62 ? 12.273 99.758 6.562 1.00 22.15 1563 LEU D N 1
ATOM 6719 C CA . LEU D 1 62 ? 13.283 100.779 6.362 1.00 17.29 1563 LEU D CA 1
ATOM 6720 C C . LEU D 1 62 ? 12.606 102.102 6.109 1.00 19.44 1563 LEU D C 1
ATOM 6721 O O . LEU D 1 62 ? 13.063 103.095 6.628 1.00 18.19 1563 LEU D O 1
ATOM 6726 N N . ASN D 1 63 ? 11.543 102.114 5.281 1.00 19.64 1564 ASN D N 1
ATOM 6727 C CA . ASN D 1 63 ? 10.744 103.332 4.992 1.00 18.60 1564 ASN D CA 1
ATOM 6728 C C . ASN D 1 63 ? 10.284 103.967 6.289 1.00 22.13 1564 ASN D C 1
ATOM 6729 O O . ASN D 1 63 ? 10.292 105.176 6.455 1.00 24.09 1564 ASN D O 1
ATOM 6734 N N . GLU D 1 64 ? 9.805 103.125 7.184 1.00 23.27 1565 GLU D N 1
ATOM 6735 C CA . GLU D 1 64 ? 9.355 103.580 8.470 1.00 22.34 1565 GLU D CA 1
ATOM 6736 C C . GLU D 1 64 ? 10.505 104.106 9.321 1.00 20.41 1565 GLU D C 1
ATOM 6737 O O . GLU D 1 64 ? 10.393 105.174 9.879 1.00 26.17 1565 GLU D O 1
ATOM 6743 N N . VAL D 1 65 ? 11.625 103.390 9.383 1.00 18.59 1566 VAL D N 1
ATOM 6744 C CA . VAL D 1 65 ? 12.732 103.813 10.228 1.00 20.36 1566 VAL D CA 1
ATOM 6745 C C . VAL D 1 65 ? 13.622 104.863 9.628 1.00 24.95 1566 VAL D C 1
ATOM 6746 O O . VAL D 1 65 ? 14.058 105.775 10.326 1.00 29.66 1566 VAL D O 1
ATOM 6750 N N . LEU D 1 66 ? 13.933 104.699 8.348 1.00 28.06 1567 LEU D N 1
ATOM 6751 C CA . LEU D 1 66 ? 14.825 105.600 7.609 1.00 31.63 1567 LEU D CA 1
ATOM 6752 C C . LEU D 1 66 ? 14.192 106.621 6.657 1.00 36.10 1567 LEU D C 1
ATOM 6753 O O . LEU D 1 66 ? 14.846 107.577 6.253 1.00 36.09 1567 LEU D O 1
ATOM 6758 N N . GLY D 1 67 ? 12.932 106.427 6.286 1.00 40.89 1568 GLY D N 1
ATOM 6759 C CA . GLY D 1 67 ? 12.316 107.335 5.337 1.00 38.50 1568 GLY D CA 1
ATOM 6760 C C . GLY D 1 67 ? 12.485 106.667 3.996 1.00 39.95 1568 GLY D C 1
ATOM 6761 O O . GLY D 1 67 ? 13.491 105.999 3.743 1.00 39.19 1568 GLY D O 1
ATOM 6762 N N . THR D 1 68 ? 11.520 106.869 3.120 1.00 45.23 1569 THR D N 1
ATOM 6763 C CA . THR D 1 68 ? 11.540 106.236 1.810 1.00 52.79 1569 THR D CA 1
ATOM 6764 C C . THR D 1 68 ? 12.831 106.355 1.030 1.00 54.20 1569 THR D C 1
ATOM 6765 O O . THR D 1 68 ? 13.178 105.474 0.239 1.00 51.86 1569 THR D O 1
ATOM 6769 N N . ASN D 1 69 ? 13.542 107.447 1.266 1.00 58.12 1570 ASN D N 1
ATOM 6770 C CA . ASN D 1 69 ? 14.806 107.671 0.588 1.00 61.52 1570 ASN D CA 1
ATOM 6771 C C . ASN D 1 69 ? 15.931 107.622 1.605 1.00 56.34 1570 ASN D C 1
ATOM 6772 O O . ASN D 1 69 ? 16.910 108.354 1.490 1.00 59.47 1570 ASN D O 1
ATOM 6777 N N . GLY D 1 70 ? 15.790 106.767 2.607 1.00 48.25 1571 GLY D N 1
ATOM 6778 C CA . GLY D 1 70 ? 16.823 106.686 3.614 1.00 42.56 1571 GLY D CA 1
ATOM 6779 C C . GLY D 1 70 ? 17.815 105.585 3.314 1.00 41.19 1571 GLY D C 1
ATOM 6780 O O . GLY D 1 70 ? 18.789 105.410 4.055 1.00 42.89 1571 GLY D O 1
ATOM 6781 N N . TYR D 1 71 ? 17.620 104.891 2.194 1.00 35.10 1572 TYR D N 1
ATOM 6782 C CA . TYR D 1 71 ? 18.482 103.770 1.817 1.00 30.60 1572 TYR D CA 1
ATOM 6783 C C . TYR D 1 71 ? 18.409 103.507 0.326 1.00 30.83 1572 TYR D C 1
ATOM 6784 O O . TYR D 1 71 ? 17.507 103.978 -0.361 1.00 30.60 1572 TYR D O 1
ATOM 6793 N N . ARG D 1 72 ? 19.294 102.640 -0.141 1.00 33.13 1573 ARG D N 1
ATOM 6794 C CA . ARG D 1 72 ? 19.372 102.278 -1.549 1.00 33.06 1573 ARG D CA 1
ATOM 6795 C C . ARG D 1 72 ? 19.502 100.770 -1.666 1.00 31.39 1573 ARG D C 1
ATOM 6796 O O . ARG D 1 72 ? 20.306 100.140 -0.976 1.00 31.13 1573 ARG D O 1
ATOM 6804 N N . VAL D 1 73 ? 18.684 100.187 -2.527 1.00 31.50 1574 VAL D N 1
ATOM 6805 C CA . VAL D 1 73 ? 18.706 98.756 -2.746 1.00 26.87 1574 VAL D CA 1
ATOM 6806 C C . VAL D 1 73 ? 19.610 98.507 -3.936 1.00 24.54 1574 VAL D C 1
ATOM 6807 O O . VAL D 1 73 ? 19.327 98.897 -5.049 1.00 26.45 1574 VAL D O 1
ATOM 6811 N N . LEU D 1 74 ? 20.736 97.891 -3.671 1.00 27.14 1575 LEU D N 1
ATOM 6812 C CA . LEU D 1 74 ? 21.702 97.574 -4.701 1.00 25.59 1575 LEU D CA 1
ATOM 6813 C C . LEU D 1 74 ? 21.276 96.307 -5.422 1.00 28.54 1575 LEU D C 1
ATOM 6814 O O . LEU D 1 74 ? 21.420 96.225 -6.633 1.00 34.47 1575 LEU D O 1
ATOM 6819 N N . ASP D 1 75 ? 20.740 95.325 -4.701 1.00 29.32 1576 ASP D N 1
ATOM 6820 C CA . ASP D 1 75 ? 20.308 94.091 -5.335 1.00 31.30 1576 ASP D CA 1
ATOM 6821 C C . ASP D 1 75 ? 19.306 93.331 -4.498 1.00 29.72 1576 ASP D C 1
ATOM 6822 O O . ASP D 1 75 ? 19.228 93.549 -3.288 1.00 30.21 1576 ASP D O 1
ATOM 6827 N N . ARG D 1 76 ? 18.521 92.471 -5.150 1.00 28.50 1577 ARG D N 1
ATOM 6828 C CA . ARG D 1 76 ? 17.512 91.659 -4.467 1.00 26.37 1577 ARG D CA 1
ATOM 6829 C C . ARG D 1 76 ? 17.012 90.519 -5.325 1.00 25.14 1577 ARG D C 1
ATOM 6830 O O . ARG D 1 76 ? 17.140 90.523 -6.543 1.00 29.34 1577 ARG D O 1
ATOM 6838 N N . VAL D 1 77 ? 16.425 89.553 -4.648 1.00 23.25 1578 VAL D N 1
ATOM 6839 C CA . VAL D 1 77 ? 15.891 88.335 -5.211 1.00 18.16 1578 VAL D CA 1
ATOM 6840 C C . VAL D 1 77 ? 14.389 88.558 -5.268 1.00 19.29 1578 VAL D C 1
ATOM 6841 O O . VAL D 1 77 ? 13.872 89.499 -4.682 1.00 20.78 1578 VAL D O 1
ATOM 6845 N N . GLU D 1 78 ? 13.676 87.730 -5.999 1.00 22.62 1579 GLU D N 1
ATOM 6846 C CA . GLU D 1 78 ? 12.240 87.917 -6.057 1.00 25.38 1579 GLU D CA 1
ATOM 6847 C C . GLU D 1 78 ? 11.567 87.014 -5.027 1.00 24.07 1579 GLU D C 1
ATOM 6848 O O . GLU D 1 78 ? 12.133 86.004 -4.616 1.00 27.26 1579 GLU D O 1
ATOM 6854 N N . ASP D 1 79 ? 10.409 87.424 -4.529 1.00 20.29 1580 ASP D N 1
ATOM 6855 C CA . ASP D 1 79 ? 9.668 86.605 -3.589 1.00 19.19 1580 ASP D CA 1
ATOM 6856 C C . ASP D 1 79 ? 9.302 85.323 -4.324 1.00 21.02 1580 ASP D C 1
ATOM 6857 O O . ASP D 1 79 ? 8.975 85.341 -5.530 1.00 22.43 1580 ASP D O 1
ATOM 6862 N N . GLY D 1 80 ? 9.375 84.200 -3.627 1.00 17.44 1581 GLY D N 1
ATOM 6863 C CA . GLY D 1 80 ? 9.036 82.963 -4.295 1.00 21.80 1581 GLY D CA 1
ATOM 6864 C C . GLY D 1 80 ? 10.263 82.242 -4.762 1.00 19.57 1581 GLY D C 1
ATOM 6865 O O . GLY D 1 80 ? 10.197 81.101 -5.177 1.00 28.53 1581 GLY D O 1
ATOM 6866 N N . ALA D 1 81 ? 11.409 82.878 -4.660 1.00 18.58 1582 ALA D N 1
ATOM 6867 C CA . ALA D 1 81 ? 12.622 82.229 -5.064 1.00 16.09 1582 ALA D CA 1
ATOM 6868 C C . ALA D 1 81 ? 13.009 81.145 -4.097 1.00 15.12 1582 ALA D C 1
ATOM 6869 O O . ALA D 1 81 ? 12.927 81.366 -2.902 1.00 15.44 1582 ALA D O 1
ATOM 6871 N N . ARG D 1 82 ? 13.376 79.970 -4.614 1.00 19.23 1583 ARG D N 1
ATOM 6872 C CA . ARG D 1 82 ? 13.864 78.848 -3.801 1.00 25.33 1583 ARG D CA 1
ATOM 6873 C C . ARG D 1 82 ? 15.314 79.271 -3.605 1.00 26.40 1583 ARG D C 1
ATOM 6874 O O . ARG D 1 82 ? 16.035 79.551 -4.580 1.00 26.59 1583 ARG D O 1
ATOM 6882 N N . VAL D 1 83 ? 15.789 79.180 -2.374 1.00 27.19 1584 VAL D N 1
ATOM 6883 C CA . VAL D 1 83 ? 17.109 79.692 -2.051 1.00 21.35 1584 VAL D CA 1
ATOM 6884 C C . VAL D 1 83 ? 17.968 78.727 -1.238 1.00 18.41 1584 VAL D C 1
ATOM 6885 O O . VAL D 1 83 ? 17.457 77.921 -0.485 1.00 16.20 1584 VAL D O 1
ATOM 6889 N N . PRO D 1 84 ? 19.278 78.694 -1.513 1.00 22.48 1585 PRO D N 1
ATOM 6890 C CA . PRO D 1 84 ? 20.188 77.810 -0.786 1.00 18.01 1585 PRO D CA 1
ATOM 6891 C C . PRO D 1 84 ? 20.711 78.528 0.409 1.00 19.25 1585 PRO D C 1
ATOM 6892 O O . PRO D 1 84 ? 20.608 79.742 0.501 1.00 20.40 1585 PRO D O 1
ATOM 6896 N N . PRO D 1 85 ? 21.408 77.797 1.280 1.00 22.14 1586 PRO D N 1
ATOM 6897 C CA . PRO D 1 85 ? 21.981 78.355 2.482 1.00 20.75 1586 PRO D CA 1
ATOM 6898 C C . PRO D 1 85 ? 22.649 79.707 2.434 1.00 26.33 1586 PRO D C 1
ATOM 6899 O O . PRO D 1 85 ? 22.071 80.653 2.933 1.00 36.61 1586 PRO D O 1
ATOM 6903 N N . GLY D 1 86 ? 23.798 79.876 1.817 1.00 23.90 1587 GLY D N 1
ATOM 6904 C CA . GLY D 1 86 ? 24.386 81.214 1.939 1.00 24.51 1587 GLY D CA 1
ATOM 6905 C C . GLY D 1 86 ? 23.915 82.270 0.958 1.00 23.29 1587 GLY D C 1
ATOM 6906 O O . GLY D 1 86 ? 24.675 83.161 0.572 1.00 25.61 1587 GLY D O 1
ATOM 6907 N N . GLU D 1 87 ? 22.651 82.201 0.568 1.00 22.19 1588 GLU D N 1
ATOM 6908 C CA . GLU D 1 87 ? 22.113 83.124 -0.412 1.00 19.06 1588 GLU D CA 1
ATOM 6909 C C . GLU D 1 87 ? 21.794 84.550 0.073 1.00 19.59 1588 GLU D C 1
ATOM 6910 O O . GLU D 1 87 ? 21.070 84.724 1.063 1.00 19.29 1588 GLU D O 1
ATOM 6916 N N . ALA D 1 88 ? 22.315 85.564 -0.627 1.00 15.23 1589 ALA D N 1
ATOM 6917 C CA . ALA D 1 88 ? 22.035 86.952 -0.249 1.00 16.40 1589 ALA D CA 1
ATOM 6918 C C . ALA D 1 88 ? 20.707 87.293 -0.888 1.00 14.81 1589 ALA D C 1
ATOM 6919 O O . ALA D 1 88 ? 20.575 87.308 -2.111 1.00 15.55 1589 ALA D O 1
ATOM 6921 N N . LEU D 1 89 ? 19.715 87.528 -0.052 1.00 13.08 1590 LEU D N 1
ATOM 6922 C CA . LEU D 1 89 ? 18.383 87.822 -0.526 1.00 15.70 1590 LEU D CA 1
ATOM 6923 C C . LEU D 1 89 ? 18.244 89.235 -0.984 1.00 16.42 1590 LEU D C 1
ATOM 6924 O O . LEU D 1 89 ? 17.512 89.525 -1.913 1.00 18.47 1590 LEU D O 1
ATOM 6929 N N . MET D 1 90 ? 18.946 90.124 -0.305 1.00 20.58 1591 MET D N 1
ATOM 6930 C CA . MET D 1 90 ? 18.874 91.545 -0.605 1.00 22.77 1591 MET D CA 1
ATOM 6931 C C . MET D 1 90 ? 20.103 92.225 -0.033 1.00 22.12 1591 MET D C 1
ATOM 6932 O O . MET D 1 90 ? 20.588 91.880 1.058 1.00 24.99 1591 MET D O 1
ATOM 6937 N N . THR D 1 91 ? 20.647 93.146 -0.808 1.00 22.74 1592 THR D N 1
ATOM 6938 C CA . THR D 1 91 ? 21.819 93.883 -0.383 1.00 22.28 1592 THR D CA 1
ATOM 6939 C C . THR D 1 91 ? 21.436 95.324 -0.521 1.00 22.07 1592 THR D C 1
ATOM 6940 O O . THR D 1 91 ? 20.907 95.727 -1.556 1.00 19.58 1592 THR D O 1
ATOM 6944 N N . LEU D 1 92 ? 21.692 96.097 0.522 1.00 24.51 1593 LEU D N 1
ATOM 6945 C CA . LEU D 1 92 ? 21.349 97.499 0.508 1.00 25.99 1593 LEU D CA 1
ATOM 6946 C C . LEU D 1 92 ? 22.392 98.351 1.208 1.00 28.09 1593 LEU D C 1
ATOM 6947 O O . LEU D 1 92 ? 23.285 97.846 1.886 1.00 26.61 1593 LEU D O 1
ATOM 6952 N N . GLU D 1 93 ? 22.290 99.653 0.987 1.00 30.77 1594 GLU D N 1
ATOM 6953 C CA . GLU D 1 93 ? 23.190 100.616 1.584 1.00 27.86 1594 GLU D CA 1
ATOM 6954 C C . GLU D 1 93 ? 22.270 101.561 2.354 1.00 25.80 1594 GLU D C 1
ATOM 6955 O O . GLU D 1 93 ? 21.281 102.048 1.800 1.00 23.82 1594 GLU D O 1
ATOM 6961 N N . ALA D 1 94 ? 22.560 101.775 3.636 1.00 22.92 1595 ALA D N 1
ATOM 6962 C CA . ALA D 1 94 ? 21.729 102.639 4.468 1.00 20.86 1595 ALA D CA 1
ATOM 6963 C C . ALA D 1 94 ? 22.478 103.190 5.689 1.00 20.88 1595 ALA D C 1
ATOM 6964 O O . ALA D 1 94 ? 23.551 102.695 6.037 1.00 22.62 1595 ALA D O 1
ATOM 6966 N N . GLN D 1 95 ? 21.940 104.239 6.308 1.00 19.34 1596 GLN D N 1
ATOM 6967 C CA . GLN D 1 95 ? 22.559 104.782 7.500 1.00 22.38 1596 GLN D CA 1
ATOM 6968 C C . GLN D 1 95 ? 22.595 103.630 8.494 1.00 23.77 1596 GLN D C 1
ATOM 6969 O O . GLN D 1 95 ? 21.572 102.992 8.741 1.00 24.53 1596 GLN D O 1
ATOM 6975 N N . THR D 1 96 ? 23.763 103.391 9.078 1.00 20.10 1597 THR D N 1
ATOM 6976 C CA . THR D 1 96 ? 23.942 102.310 10.016 1.00 17.23 1597 THR D CA 1
ATOM 6977 C C . THR D 1 96 ? 23.035 102.292 11.228 1.00 17.88 1597 THR D C 1
ATOM 6978 O O . THR D 1 96 ? 22.550 101.231 11.629 1.00 19.81 1597 THR D O 1
ATOM 6982 N N . ARG D 1 97 ? 22.795 103.449 11.823 1.00 16.45 1598 ARG D N 1
ATOM 6983 C CA . ARG D 1 97 ? 21.937 103.468 12.986 1.00 18.14 1598 ARG D CA 1
ATOM 6984 C C . ARG D 1 97 ? 20.545 102.953 12.638 1.00 19.73 1598 ARG D C 1
ATOM 6985 O O . ARG D 1 97 ? 19.991 102.135 13.357 1.00 25.80 1598 ARG D O 1
ATOM 6993 N N . GLY D 1 98 ? 20.031 103.357 11.492 1.00 19.41 1599 GLY D N 1
ATOM 6994 C CA . GLY D 1 98 ? 18.706 102.941 11.075 1.00 20.65 1599 GLY D CA 1
ATOM 6995 C C . GLY D 1 98 ? 18.579 101.459 10.810 1.00 23.32 1599 GLY D C 1
ATOM 6996 O O . GLY D 1 98 ? 17.546 100.855 11.140 1.00 21.76 1599 GLY D O 1
ATOM 6997 N N . LEU D 1 99 ? 19.597 100.868 10.189 1.00 21.11 1600 LEU D N 1
ATOM 6998 C CA . LEU D 1 99 ? 19.580 99.437 9.919 1.00 19.28 1600 LEU D CA 1
ATOM 6999 C C . LEU D 1 99 ? 19.562 98.639 11.214 1.00 19.29 1600 LEU D C 1
ATOM 7000 O O . LEU D 1 99 ? 18.848 97.649 11.330 1.00 21.23 1600 LEU D O 1
ATOM 7005 N N . LEU D 1 100 ? 20.345 99.067 12.195 1.00 17.20 1601 LEU D N 1
ATOM 7006 C CA . LEU D 1 100 ? 20.422 98.368 13.471 1.00 15.77 1601 LEU D CA 1
ATOM 7007 C C . LEU D 1 100 ? 19.150 98.426 14.305 1.00 16.51 1601 LEU D C 1
ATOM 7008 O O . LEU D 1 100 ? 18.835 97.489 15.053 1.00 14.92 1601 LEU D O 1
ATOM 7013 N N . THR D 1 101 ? 18.404 99.509 14.170 1.00 15.32 1602 THR D N 1
ATOM 7014 C CA . THR D 1 101 ? 17.160 99.644 14.902 1.00 16.59 1602 THR D CA 1
ATOM 7015 C C . THR D 1 101 ? 16.072 98.865 14.195 1.00 13.86 1602 THR D C 1
ATOM 7016 O O . THR D 1 101 ? 15.288 98.225 14.851 1.00 18.03 1602 THR D O 1
ATOM 7020 N N . ALA D 1 102 ? 16.088 98.858 12.863 1.00 15.43 1603 ALA D N 1
ATOM 7021 C CA . ALA D 1 102 ? 15.091 98.160 12.022 1.00 14.06 1603 ALA D CA 1
ATOM 7022 C C . ALA D 1 102 ? 15.271 96.642 11.977 1.00 12.49 1603 ALA D C 1
ATOM 7023 O O . ALA D 1 102 ? 14.308 95.895 11.869 1.00 13.96 1603 ALA D O 1
ATOM 7025 N N . GLU D 1 103 ? 16.518 96.215 12.075 1.00 15.31 1604 GLU D N 1
ATOM 7026 C CA . GLU D 1 103 ? 16.936 94.826 11.998 1.00 14.19 1604 GLU D CA 1
ATOM 7027 C C . GLU D 1 103 ? 16.043 93.723 12.535 1.00 15.77 1604 GLU D C 1
ATOM 7028 O O . GLU D 1 103 ? 15.590 92.872 11.763 1.00 20.98 1604 GLU D O 1
ATOM 7034 N N . ARG D 1 104 ? 15.814 93.698 13.844 1.00 15.67 1605 ARG D N 1
ATOM 7035 C CA . ARG D 1 104 ? 15.014 92.628 14.439 1.00 12.43 1605 ARG D CA 1
ATOM 7036 C C . ARG D 1 104 ? 13.581 92.568 13.943 1.00 14.79 1605 ARG D C 1
ATOM 7037 O O . ARG D 1 104 ? 13.052 91.479 13.689 1.00 15.00 1605 ARG D O 1
ATOM 7045 N N . THR D 1 105 ? 12.958 93.729 13.753 1.00 13.12 1606 THR D N 1
ATOM 7046 C CA . THR D 1 105 ? 11.580 93.765 13.259 1.00 13.46 1606 THR D CA 1
ATOM 7047 C C . THR D 1 105 ? 11.542 93.215 11.837 1.00 13.35 1606 THR D C 1
ATOM 7048 O O . THR D 1 105 ? 10.713 92.388 11.501 1.00 18.36 1606 THR D O 1
ATOM 7052 N N . MET D 1 106 ? 12.499 93.641 11.035 1.00 12.46 1607 MET D N 1
ATOM 7053 C CA . MET D 1 106 ? 12.614 93.258 9.650 1.00 11.72 1607 MET D CA 1
ATOM 7054 C C . MET D 1 106 ? 12.862 91.773 9.534 1.00 17.57 1607 MET D C 1
ATOM 7055 O O . MET D 1 106 ? 12.182 91.079 8.768 1.00 22.21 1607 MET D O 1
ATOM 7060 N N . LEU D 1 107 ? 13.818 91.275 10.314 1.00 13.37 1608 LEU D N 1
ATOM 7061 C CA . LEU D 1 107 ? 14.161 89.862 10.304 1.00 9.76 1608 LEU D CA 1
ATOM 7062 C C . LEU D 1 107 ? 13.038 88.965 10.830 1.00 13.25 1608 LEU D C 1
ATOM 7063 O O . LEU D 1 107 ? 12.811 87.885 10.301 1.00 16.96 1608 LEU D O 1
ATOM 7068 N N . ASN D 1 108 ? 12.358 89.395 11.889 1.00 10.64 1609 ASN D N 1
ATOM 7069 C CA . ASN D 1 108 ? 11.248 88.628 12.450 1.00 11.17 1609 ASN D CA 1
ATOM 7070 C C . ASN D 1 108 ? 10.138 88.423 11.415 1.00 16.70 1609 ASN D C 1
ATOM 7071 O O . ASN D 1 108 ? 9.573 87.319 11.301 1.00 22.70 1609 ASN D O 1
ATOM 7076 N N . LEU D 1 109 ? 9.812 89.480 10.671 1.00 16.30 1610 LEU D N 1
ATOM 7077 C CA . LEU D 1 109 ? 8.766 89.431 9.640 1.00 12.63 1610 LEU D CA 1
ATOM 7078 C C . LEU D 1 109 ? 9.119 88.568 8.410 1.00 14.13 1610 LEU D C 1
ATOM 7079 O O . LEU D 1 109 ? 8.358 87.655 8.045 1.00 17.19 1610 LEU D O 1
ATOM 7084 N N . VAL D 1 110 ? 10.268 88.804 7.774 1.00 13.38 1611 VAL D N 1
ATOM 7085 C CA . VAL D 1 110 ? 10.612 87.979 6.610 1.00 11.58 1611 VAL D CA 1
ATOM 7086 C C . VAL D 1 110 ? 10.940 86.536 7.005 1.00 10.89 1611 VAL D C 1
ATOM 7087 O O . VAL D 1 110 ? 10.607 85.611 6.271 1.00 15.22 1611 VAL D O 1
ATOM 7091 N N . GLY D 1 111 ? 11.514 86.344 8.191 1.00 9.52 1612 GLY D N 1
ATOM 7092 C CA . GLY D 1 111 ? 11.806 85.017 8.673 1.00 5.42 1612 GLY D CA 1
ATOM 7093 C C . GLY D 1 111 ? 10.511 84.229 8.817 1.00 10.18 1612 GLY D C 1
ATOM 7094 O O . GLY D 1 111 ? 10.434 83.060 8.405 1.00 13.65 1612 GLY D O 1
ATOM 7095 N N . HIS D 1 112 ? 9.475 84.868 9.367 1.00 11.64 1613 HIS D N 1
ATOM 7096 C CA . HIS D 1 112 ? 8.163 84.238 9.542 1.00 8.12 1613 HIS D CA 1
ATOM 7097 C C . HIS D 1 112 ? 7.480 83.965 8.206 1.00 9.70 1613 HIS D C 1
ATOM 7098 O O . HIS D 1 112 ? 7.008 82.871 7.940 1.00 14.73 1613 HIS D O 1
ATOM 7105 N N . LEU D 1 113 ? 7.401 84.967 7.361 1.00 12.43 1614 LEU D N 1
ATOM 7106 C CA . LEU D 1 113 ? 6.749 84.765 6.094 1.00 11.91 1614 LEU D CA 1
ATOM 7107 C C . LEU D 1 113 ? 7.518 83.750 5.231 1.00 15.80 1614 LEU D C 1
ATOM 7108 O O . LEU D 1 113 ? 6.910 82.967 4.515 1.00 22.11 1614 LEU D O 1
ATOM 7113 N N . SER D 1 114 ? 8.846 83.715 5.316 1.00 17.24 1615 SER D N 1
ATOM 7114 C CA . SER D 1 114 ? 9.617 82.748 4.521 1.00 11.49 1615 SER D CA 1
ATOM 7115 C C . SER D 1 114 ? 9.405 81.381 5.118 1.00 9.12 1615 SER D C 1
ATOM 7116 O O . SER D 1 114 ? 9.394 80.373 4.422 1.00 12.46 1615 SER D O 1
ATOM 7119 N N . GLY D 1 115 ? 9.172 81.344 6.410 1.00 4.57 1616 GLY D N 1
ATOM 7120 C CA . GLY D 1 115 ? 8.929 80.062 7.018 1.00 8.06 1616 GLY D CA 1
ATOM 7121 C C . GLY D 1 115 ? 7.664 79.456 6.452 1.00 7.45 1616 GLY D C 1
ATOM 7122 O O . GLY D 1 115 ? 7.603 78.262 6.162 1.00 8.47 1616 GLY D O 1
ATOM 7123 N N . ILE D 1 116 ? 6.631 80.276 6.321 1.00 11.04 1617 ILE D N 1
ATOM 7124 C CA . ILE D 1 116 ? 5.339 79.828 5.795 1.00 9.67 1617 ILE D CA 1
ATOM 7125 C C . ILE D 1 116 ? 5.461 79.373 4.340 1.00 13.26 1617 ILE D C 1
ATOM 7126 O O . ILE D 1 116 ? 5.052 78.270 4.019 1.00 15.42 1617 ILE D O 1
ATOM 7131 N N . ALA D 1 117 ? 6.054 80.210 3.480 1.00 11.62 1618 ALA D N 1
ATOM 7132 C CA . ALA D 1 117 ? 6.258 79.911 2.065 1.00 10.41 1618 ALA D CA 1
ATOM 7133 C C . ALA D 1 117 ? 7.071 78.632 1.902 1.00 12.09 1618 ALA D C 1
ATOM 7134 O O . ALA D 1 117 ? 6.791 77.796 1.045 1.00 20.66 1618 ALA D O 1
ATOM 7136 N N . THR D 1 118 ? 8.116 78.510 2.695 1.00 9.92 1619 THR D N 1
ATOM 7137 C CA . THR D 1 118 ? 8.965 77.338 2.653 1.00 13.16 1619 THR D CA 1
ATOM 7138 C C . THR D 1 118 ? 8.143 76.073 2.955 1.00 15.44 1619 THR D C 1
ATOM 7139 O O . THR D 1 118 ? 8.155 75.133 2.159 1.00 18.40 1619 THR D O 1
ATOM 7143 N N . ALA D 1 119 ? 7.394 76.085 4.070 1.00 13.86 1620 ALA D N 1
ATOM 7144 C CA . ALA D 1 119 ? 6.566 74.944 4.461 1.00 10.94 1620 ALA D CA 1
ATOM 7145 C C . ALA D 1 119 ? 5.530 74.603 3.439 1.00 11.78 1620 ALA D C 1
ATOM 7146 O O . ALA D 1 119 ? 5.359 73.426 3.126 1.00 14.90 1620 ALA D O 1
ATOM 7148 N N . THR D 1 120 ? 4.854 75.612 2.887 1.00 13.15 1621 THR D N 1
ATOM 7149 C CA . THR D 1 120 ? 3.831 75.287 1.921 1.00 13.64 1621 THR D CA 1
ATOM 7150 C C . THR D 1 120 ? 4.447 74.754 0.676 1.00 12.70 1621 THR D C 1
ATOM 7151 O O . THR D 1 120 ? 3.832 73.978 -0.005 1.00 14.29 1621 THR D O 1
ATOM 7155 N N . ALA D 1 121 ? 5.691 75.135 0.400 1.00 16.50 1622 ALA D N 1
ATOM 7156 C CA . ALA D 1 121 ? 6.376 74.653 -0.791 1.00 12.48 1622 ALA D CA 1
ATOM 7157 C C . ALA D 1 121 ? 6.672 73.172 -0.626 1.00 10.80 1622 ALA D C 1
ATOM 7158 O O . ALA D 1 121 ? 6.631 72.404 -1.585 1.00 17.91 1622 ALA D O 1
ATOM 7160 N N . ALA D 1 122 ? 6.909 72.753 0.603 1.00 9.34 1623 ALA D N 1
ATOM 7161 C CA . ALA D 1 122 ? 7.189 71.359 0.858 1.00 8.74 1623 ALA D CA 1
ATOM 7162 C C . ALA D 1 122 ? 5.920 70.523 0.699 1.00 9.04 1623 ALA D C 1
ATOM 7163 O O . ALA D 1 122 ? 5.980 69.446 0.160 1.00 18.19 1623 ALA D O 1
ATOM 7165 N N . TRP D 1 123 ? 4.763 71.042 1.094 1.00 10.50 1624 TRP D N 1
ATOM 7166 C CA . TRP D 1 123 ? 3.492 70.311 0.959 1.00 8.89 1624 TRP D CA 1
ATOM 7167 C C . TRP D 1 123 ? 3.118 70.170 -0.490 1.00 9.81 1624 TRP D C 1
ATOM 7168 O O . TRP D 1 123 ? 2.576 69.151 -0.912 1.00 13.67 1624 TRP D O 1
ATOM 7179 N N . VAL D 1 124 ? 3.382 71.230 -1.235 1.00 5.83 1625 VAL D N 1
ATOM 7180 C CA . VAL D 1 124 ? 3.123 71.290 -2.663 1.00 9.95 1625 VAL D CA 1
ATOM 7181 C C . VAL D 1 124 ? 3.975 70.254 -3.408 1.00 17.30 1625 VAL D C 1
ATOM 7182 O O . VAL D 1 124 ? 3.471 69.571 -4.305 1.00 21.24 1625 VAL D O 1
ATOM 7186 N N . ASP D 1 125 ? 5.251 70.109 -3.032 1.00 18.83 1626 ASP D N 1
ATOM 7187 C CA . ASP D 1 125 ? 6.108 69.139 -3.697 1.00 18.00 1626 ASP D CA 1
ATOM 7188 C C . ASP D 1 125 ? 5.630 67.776 -3.338 1.00 19.54 1626 ASP D C 1
ATOM 7189 O O . ASP D 1 125 ? 5.731 66.873 -4.146 1.00 19.14 1626 ASP D O 1
ATOM 7194 N N . ALA D 1 126 ? 5.208 67.609 -2.085 1.00 18.89 1627 ALA D N 1
ATOM 7195 C CA . ALA D 1 126 ? 4.682 66.335 -1.608 1.00 18.59 1627 ALA D CA 1
ATOM 7196 C C . ALA D 1 126 ? 3.495 65.793 -2.463 1.00 22.33 1627 ALA D C 1
ATOM 7197 O O . ALA D 1 126 ? 3.404 64.589 -2.760 1.00 20.85 1627 ALA D O 1
ATOM 7199 N N . VAL D 1 127 ? 2.597 66.673 -2.881 1.00 16.68 1628 VAL D N 1
ATOM 7200 C CA . VAL D 1 127 ? 1.471 66.184 -3.621 1.00 12.59 1628 VAL D CA 1
ATOM 7201 C C . VAL D 1 127 ? 1.585 66.339 -5.097 1.00 19.07 1628 VAL D C 1
ATOM 7202 O O . VAL D 1 127 ? 0.583 66.197 -5.795 1.00 21.01 1628 VAL D O 1
ATOM 7206 N N . ARG D 1 128 ? 2.778 66.628 -5.603 1.00 22.73 1629 ARG D N 1
ATOM 7207 C CA . ARG D 1 128 ? 2.876 66.812 -7.037 1.00 29.73 1629 ARG D CA 1
ATOM 7208 C C . ARG D 1 128 ? 2.662 65.519 -7.796 1.00 29.62 1629 ARG D C 1
ATOM 7209 O O . ARG D 1 128 ? 2.977 64.421 -7.295 1.00 26.99 1629 ARG D O 1
ATOM 7217 N N . GLY D 1 129 ? 2.050 65.678 -8.977 1.00 32.56 1630 GLY D N 1
ATOM 7218 C CA . GLY D 1 129 ? 1.691 64.557 -9.842 1.00 33.01 1630 GLY D CA 1
ATOM 7219 C C . GLY D 1 129 ? 0.315 64.038 -9.431 1.00 31.76 1630 GLY D C 1
ATOM 7220 O O . GLY D 1 129 ? -0.108 62.935 -9.756 1.00 36.19 1630 GLY D O 1
ATOM 7221 N N . THR D 1 130 ? -0.403 64.906 -8.750 1.00 28.87 1631 THR D N 1
ATOM 7222 C CA . THR D 1 130 ? -1.707 64.634 -8.200 1.00 26.63 1631 THR D CA 1
ATOM 7223 C C . THR D 1 130 ? -2.451 65.900 -8.574 1.00 26.81 1631 THR D C 1
ATOM 7224 O O . THR D 1 130 ? -1.800 66.898 -8.906 1.00 29.48 1631 THR D O 1
ATOM 7228 N N . LYS D 1 131 ? -3.783 65.885 -8.589 1.00 25.87 1632 LYS D N 1
ATOM 7229 C CA . LYS D 1 131 ? -4.487 67.126 -8.938 1.00 24.28 1632 LYS D CA 1
ATOM 7230 C C . LYS D 1 131 ? -4.690 68.051 -7.756 1.00 21.40 1632 LYS D C 1
ATOM 7231 O O . LYS D 1 131 ? -5.068 69.202 -7.942 1.00 21.49 1632 LYS D O 1
ATOM 7237 N N . ALA D 1 132 ? -4.436 67.537 -6.553 1.00 15.73 1633 ALA D N 1
ATOM 7238 C CA . ALA D 1 132 ? -4.631 68.291 -5.307 1.00 15.79 1633 ALA D CA 1
ATOM 7239 C C . ALA D 1 132 ? -3.841 69.549 -5.160 1.00 13.09 1633 ALA D C 1
ATOM 7240 O O . ALA D 1 132 ? -2.667 69.586 -5.497 1.00 22.21 1633 ALA D O 1
ATOM 7242 N N . LYS D 1 133 ? -4.483 70.561 -4.606 1.00 13.08 1634 LYS D N 1
ATOM 7243 C CA . LYS D 1 133 ? -3.857 71.840 -4.335 1.00 12.21 1634 LYS D CA 1
ATOM 7244 C C . LYS D 1 133 ? -3.859 72.001 -2.813 1.00 12.99 1634 LYS D C 1
ATOM 7245 O O . LYS D 1 133 ? -4.708 71.457 -2.118 1.00 12.15 1634 LYS D O 1
ATOM 7251 N N . ILE D 1 134 ? -2.840 72.675 -2.305 1.00 12.81 1635 ILE D N 1
ATOM 7252 C CA . ILE D 1 134 ? -2.678 72.911 -0.885 1.00 12.84 1635 ILE D CA 1
ATOM 7253 C C . ILE D 1 134 ? -3.452 74.192 -0.533 1.00 14.41 1635 ILE D C 1
ATOM 7254 O O . ILE D 1 134 ? -3.321 75.189 -1.226 1.00 14.28 1635 ILE D O 1
ATOM 7259 N N . ARG D 1 135 ? -4.239 74.170 0.543 1.00 11.67 1636 ARG D N 1
ATOM 7260 C CA . ARG D 1 135 ? -5.010 75.340 0.953 1.00 14.28 1636 ARG D CA 1
ATOM 7261 C C . ARG D 1 135 ? -4.805 75.698 2.397 1.00 15.67 1636 ARG D C 1
ATOM 7262 O O . ARG D 1 135 ? -4.646 74.829 3.243 1.00 13.76 1636 ARG D O 1
ATOM 7270 N N . ASP D 1 136 ? -4.839 76.990 2.684 1.00 17.11 1637 ASP D N 1
ATOM 7271 C CA . ASP D 1 136 ? -4.633 77.440 4.047 1.00 20.37 1637 ASP D CA 1
ATOM 7272 C C . ASP D 1 136 ? -5.967 77.510 4.746 1.00 21.65 1637 ASP D C 1
ATOM 7273 O O . ASP D 1 136 ? -6.978 77.179 4.143 1.00 18.29 1637 ASP D O 1
ATOM 7278 N N . THR D 1 137 ? -5.968 78.058 5.961 1.00 20.70 1638 THR D N 1
ATOM 7279 C CA . THR D 1 137 ? -7.165 78.133 6.784 1.00 14.43 1638 THR D CA 1
ATOM 7280 C C . THR D 1 137 ? -7.257 79.490 7.517 1.00 13.97 1638 THR D C 1
ATOM 7281 O O . THR D 1 137 ? -6.399 80.368 7.334 1.00 8.88 1638 THR D O 1
ATOM 7285 N N . ARG D 1 138 ? -8.301 79.651 8.343 1.00 12.10 1639 ARG D N 1
ATOM 7286 C CA . ARG D 1 138 ? -8.464 80.859 9.174 1.00 12.49 1639 ARG D CA 1
ATOM 7287 C C . ARG D 1 138 ? -7.698 80.687 10.510 1.00 9.39 1639 ARG D C 1
ATOM 7288 O O . ARG D 1 138 ? -7.871 81.456 11.442 1.00 11.14 1639 ARG D O 1
ATOM 7296 N N . LYS D 1 139 ? -6.875 79.649 10.604 1.00 8.10 1640 LYS D N 1
ATOM 7297 C CA . LYS D 1 139 ? -6.060 79.439 11.778 1.00 10.19 1640 LYS D CA 1
ATOM 7298 C C . LYS D 1 139 ? -4.796 80.259 11.532 1.00 12.15 1640 LYS D C 1
ATOM 7299 O O . LYS D 1 139 ? -3.731 79.721 11.242 1.00 5.17 1640 LYS D O 1
ATOM 7305 N N . THR D 1 140 ? -4.961 81.575 11.644 1.00 13.84 1641 THR D N 1
ATOM 7306 C CA . THR D 1 140 ? -3.897 82.554 11.447 1.00 14.66 1641 THR D CA 1
ATOM 7307 C C . THR D 1 140 ? -3.656 83.365 12.737 1.00 9.72 1641 THR D C 1
ATOM 7308 O O . THR D 1 140 ? -4.456 83.330 13.668 1.00 3.86 1641 THR D O 1
ATOM 7312 N N . LEU D 1 141 ? -2.567 84.115 12.781 1.00 9.47 1642 LEU D N 1
ATOM 7313 C CA . LEU D 1 141 ? -2.283 84.923 13.956 1.00 12.78 1642 LEU D CA 1
ATOM 7314 C C . LEU D 1 141 ? -2.964 86.266 13.792 1.00 9.34 1642 LEU D C 1
ATOM 7315 O O . LEU D 1 141 ? -2.914 86.829 12.727 1.00 14.56 1642 LEU D O 1
ATOM 7320 N N . PRO D 1 142 ? -3.645 86.772 14.836 1.00 15.08 1643 PRO D N 1
ATOM 7321 C CA . PRO D 1 142 ? -4.360 88.056 14.823 1.00 12.38 1643 PRO D CA 1
ATOM 7322 C C . PRO D 1 142 ? -3.508 89.225 14.384 1.00 14.97 1643 PRO D C 1
ATOM 7323 O O . PRO D 1 142 ? -2.457 89.509 14.965 1.00 19.24 1643 PRO D O 1
ATOM 7327 N N . GLY D 1 143 ? -3.956 89.921 13.353 1.00 15.08 1644 GLY D N 1
ATOM 7328 C CA . GLY D 1 143 ? -3.164 91.033 12.854 1.00 11.96 1644 GLY D CA 1
ATOM 7329 C C . GLY D 1 143 ? -2.215 90.634 11.736 1.00 15.90 1644 GLY D C 1
ATOM 7330 O O . GLY D 1 143 ? -1.704 91.505 11.024 1.00 19.31 1644 GLY D O 1
ATOM 7331 N N . LEU D 1 144 ? -1.997 89.332 11.528 1.00 15.20 1645 LEU D N 1
ATOM 7332 C CA . LEU D 1 144 ? -1.075 88.867 10.474 1.00 11.10 1645 LEU D CA 1
ATOM 7333 C C . LEU D 1 144 ? -1.725 88.068 9.362 1.00 10.85 1645 LEU D C 1
ATOM 7334 O O . LEU D 1 144 ? -1.020 87.590 8.480 1.00 14.81 1645 LEU D O 1
ATOM 7339 N N . ARG D 1 145 ? -3.048 87.914 9.375 1.00 6.66 1646 ARG D N 1
ATOM 7340 C CA . ARG D 1 145 ? -3.728 87.136 8.329 1.00 6.73 1646 ARG D CA 1
ATOM 7341 C C . ARG D 1 145 ? -3.367 87.447 6.872 1.00 6.81 1646 ARG D C 1
ATOM 7342 O O . ARG D 1 145 ? -3.026 86.550 6.129 1.00 9.03 1646 ARG D O 1
ATOM 7350 N N . ALA D 1 146 ? -3.468 88.703 6.445 1.00 12.59 1647 ALA D N 1
ATOM 7351 C CA . ALA D 1 146 ? -3.172 89.047 5.055 1.00 13.26 1647 ALA D CA 1
ATOM 7352 C C . ALA D 1 146 ? -1.752 88.670 4.650 1.00 15.70 1647 ALA D C 1
ATOM 7353 O O . ALA D 1 146 ? -1.518 88.236 3.515 1.00 17.12 1647 ALA D O 1
ATOM 7355 N N . LEU D 1 147 ? -0.826 88.809 5.603 1.00 13.88 1648 LEU D N 1
ATOM 7356 C CA . LEU D 1 147 ? 0.590 88.519 5.404 1.00 11.56 1648 LEU D CA 1
ATOM 7357 C C . LEU D 1 147 ? 0.819 87.032 5.376 1.00 12.07 1648 LEU D C 1
ATOM 7358 O O . LEU D 1 147 ? 1.507 86.528 4.488 1.00 18.86 1648 LEU D O 1
ATOM 7363 N N . GLN D 1 148 ? 0.208 86.304 6.299 1.00 9.61 1649 GLN D N 1
ATOM 7364 C CA . GLN D 1 148 ? 0.360 84.859 6.288 1.00 8.03 1649 GLN D CA 1
ATOM 7365 C C . GLN D 1 148 ? -0.307 84.261 5.062 1.00 11.75 1649 GLN D C 1
ATOM 7366 O O . GLN D 1 148 ? 0.193 83.294 4.497 1.00 18.95 1649 GLN D O 1
ATOM 7372 N N . LYS D 1 149 ? -1.404 84.864 4.601 1.00 16.35 1650 LYS D N 1
ATOM 7373 C CA . LYS D 1 149 ? -2.142 84.374 3.425 1.00 11.04 1650 LYS D CA 1
ATOM 7374 C C . LYS D 1 149 ? -1.290 84.635 2.190 1.00 7.10 1650 LYS D C 1
ATOM 7375 O O . LYS D 1 149 ? -1.177 83.811 1.296 1.00 15.17 1650 LYS D O 1
ATOM 7381 N N . TYR D 1 150 ? -0.682 85.801 2.143 1.00 8.85 1651 TYR D N 1
ATOM 7382 C CA . TYR D 1 150 ? 0.197 86.176 1.057 1.00 7.96 1651 TYR D CA 1
ATOM 7383 C C . TYR D 1 150 ? 1.387 85.202 0.975 1.00 11.19 1651 TYR D C 1
ATOM 7384 O O . TYR D 1 150 ? 1.804 84.794 -0.107 1.00 12.68 1651 TYR D O 1
ATOM 7393 N N . ALA D 1 151 ? 1.992 84.879 2.113 1.00 9.72 1652 ALA D N 1
ATOM 7394 C CA . ALA D 1 151 ? 3.128 83.956 2.094 1.00 10.48 1652 ALA D CA 1
ATOM 7395 C C . ALA D 1 151 ? 2.782 82.539 1.607 1.00 12.35 1652 ALA D C 1
ATOM 7396 O O . ALA D 1 151 ? 3.622 81.914 0.980 1.00 15.51 1652 ALA D O 1
ATOM 7398 N N . VAL D 1 152 ? 1.580 82.007 1.889 1.00 15.89 1653 VAL D N 1
ATOM 7399 C CA . VAL D 1 152 ? 1.264 80.650 1.410 1.00 14.33 1653 VAL D CA 1
ATOM 7400 C C . VAL D 1 152 ? 1.082 80.692 -0.103 1.00 15.16 1653 VAL D C 1
ATOM 7401 O O . VAL D 1 152 ? 1.462 79.778 -0.831 1.00 12.78 1653 VAL D O 1
ATOM 7405 N N . ARG D 1 153 ? 0.527 81.787 -0.584 1.00 16.78 1654 ARG D N 1
ATOM 7406 C CA . ARG D 1 153 ? 0.367 81.949 -2.014 1.00 17.07 1654 ARG D CA 1
ATOM 7407 C C . ARG D 1 153 ? 1.756 81.950 -2.666 1.00 17.77 1654 ARG D C 1
ATOM 7408 O O . ARG D 1 153 ? 1.965 81.314 -3.701 1.00 22.85 1654 ARG D O 1
ATOM 7416 N N . THR D 1 154 ? 2.716 82.622 -2.022 1.00 19.91 1655 THR D N 1
ATOM 7417 C CA . THR D 1 154 ? 4.093 82.726 -2.525 1.00 16.39 1655 THR D CA 1
ATOM 7418 C C . THR D 1 154 ? 4.779 81.377 -2.584 1.00 17.54 1655 THR D C 1
ATOM 7419 O O . THR D 1 154 ? 5.590 81.121 -3.470 1.00 22.21 1655 THR D O 1
ATOM 7423 N N . GLY D 1 155 ? 4.456 80.513 -1.630 1.00 21.47 1656 GLY D N 1
ATOM 7424 C CA . GLY D 1 155 ? 5.039 79.183 -1.601 1.00 16.51 1656 GLY D CA 1
ATOM 7425 C C . GLY D 1 155 ? 4.345 78.206 -2.532 1.00 15.90 1656 GLY D C 1
ATOM 7426 O O . GLY D 1 155 ? 4.759 77.056 -2.608 1.00 18.79 1656 GLY D O 1
ATOM 7427 N N . GLY D 1 156 ? 3.271 78.639 -3.195 1.00 17.16 1657 GLY D N 1
ATOM 7428 C CA . GLY D 1 156 ? 2.557 77.761 -4.116 1.00 16.07 1657 GLY D CA 1
ATOM 7429 C C . GLY D 1 156 ? 1.202 77.245 -3.663 1.00 19.06 1657 GLY D C 1
ATOM 7430 O O . GLY D 1 156 ? 0.579 76.426 -4.357 1.00 15.85 1657 GLY D O 1
ATOM 7431 N N . GLY D 1 157 ? 0.761 77.674 -2.483 1.00 17.14 1658 GLY D N 1
ATOM 7432 C CA . GLY D 1 157 ? -0.533 77.250 -2.015 1.00 13.67 1658 GLY D CA 1
ATOM 7433 C C . GLY D 1 157 ? -1.636 78.168 -2.513 1.00 15.10 1658 GLY D C 1
ATOM 7434 O O . GLY D 1 157 ? -1.410 79.180 -3.188 1.00 17.08 1658 GLY D O 1
ATOM 7435 N N . VAL D 1 158 ? -2.862 77.845 -2.152 1.00 14.79 1659 VAL D N 1
ATOM 7436 C CA . VAL D 1 158 ? -3.966 78.665 -2.567 1.00 12.82 1659 VAL D CA 1
ATOM 7437 C C . VAL D 1 158 ? -4.752 79.086 -1.341 1.00 13.70 1659 VAL D C 1
ATOM 7438 O O . VAL D 1 158 ? -4.930 78.305 -0.418 1.00 16.48 1659 VAL D O 1
ATOM 7442 N N . ASN D 1 159 ? -5.117 80.360 -1.294 1.00 17.75 1660 ASN D N 1
ATOM 7443 C CA . ASN D 1 159 ? -5.873 80.908 -0.177 1.00 19.97 1660 ASN D CA 1
ATOM 7444 C C . ASN D 1 159 ? -7.307 80.432 -0.158 1.00 26.33 1660 ASN D C 1
ATOM 7445 O O . ASN D 1 159 ? -7.957 80.361 -1.208 1.00 28.15 1660 ASN D O 1
ATOM 7450 N N . HIS D 1 160 ? -7.806 80.127 1.042 1.00 29.12 1661 HIS D N 1
ATOM 7451 C CA . HIS D 1 160 ? -9.170 79.684 1.199 1.00 29.62 1661 HIS D CA 1
ATOM 7452 C C . HIS D 1 160 ? -10.007 80.857 1.740 1.00 33.36 1661 HIS D C 1
ATOM 7453 O O . HIS D 1 160 ? -10.078 81.911 1.106 1.00 38.54 1661 HIS D O 1
ATOM 7460 N N . ARG D 1 161 ? -10.629 80.715 2.902 1.00 31.79 1662 ARG D N 1
ATOM 7461 C CA . ARG D 1 161 ? -11.454 81.813 3.386 1.00 29.01 1662 ARG D CA 1
ATOM 7462 C C . ARG D 1 161 ? -10.651 82.934 4.000 1.00 27.65 1662 ARG D C 1
ATOM 7463 O O . ARG D 1 161 ? -9.649 82.674 4.670 1.00 34.06 1662 ARG D O 1
ATOM 7471 N N . LEU D 1 162 ? -11.027 84.175 3.714 1.00 23.70 1663 LEU D N 1
ATOM 7472 C CA . LEU D 1 162 ? -10.337 85.316 4.316 1.00 20.26 1663 LEU D CA 1
ATOM 7473 C C . LEU D 1 162 ? -10.998 85.757 5.616 1.00 15.31 1663 LEU D C 1
ATOM 7474 O O . LEU D 1 162 ? -10.406 86.448 6.426 1.00 14.98 1663 LEU D O 1
ATOM 7479 N N . GLY D 1 163 ? -12.226 85.328 5.838 1.00 16.11 1664 GLY D N 1
ATOM 7480 C CA . GLY D 1 163 ? -12.897 85.746 7.044 1.00 14.59 1664 GLY D CA 1
ATOM 7481 C C . GLY D 1 163 ? -14.148 84.960 7.168 1.00 13.56 1664 GLY D C 1
ATOM 7482 O O . GLY D 1 163 ? -14.339 84.011 6.414 1.00 16.54 1664 GLY D O 1
ATOM 7483 N N . LEU D 1 164 ? -15.037 85.430 8.029 1.00 15.26 1665 LEU D N 1
ATOM 7484 C CA . LEU D 1 164 ? -16.292 84.774 8.301 1.00 15.38 1665 LEU D CA 1
ATOM 7485 C C . LEU D 1 164 ? -17.364 84.922 7.229 1.00 18.29 1665 LEU D C 1
ATOM 7486 O O . LEU D 1 164 ? -18.159 84.006 7.052 1.00 21.66 1665 LEU D O 1
ATOM 7491 N N . GLY D 1 165 ? -17.417 86.071 6.550 1.00 19.33 1666 GLY D N 1
ATOM 7492 C CA . GLY D 1 165 ? -18.440 86.314 5.531 1.00 22.14 1666 GLY D CA 1
ATOM 7493 C C . GLY D 1 165 ? -18.058 85.996 4.088 1.00 24.08 1666 GLY D C 1
ATOM 7494 O O . GLY D 1 165 ? -18.841 86.075 3.156 1.00 24.56 1666 GLY D O 1
ATOM 7495 N N . ASP D 1 166 ? -16.824 85.588 3.940 1.00 26.87 1667 ASP D N 1
ATOM 7496 C CA . ASP D 1 166 ? -16.192 85.237 2.685 1.00 27.11 1667 ASP D CA 1
ATOM 7497 C C . ASP D 1 166 ? -16.977 84.197 1.883 1.00 26.36 1667 ASP D C 1
ATOM 7498 O O . ASP D 1 166 ? -17.024 84.230 0.651 1.00 23.29 1667 ASP D O 1
ATOM 7503 N N . ALA D 1 167 ? -17.453 83.182 2.596 1.00 24.27 1668 ALA D N 1
ATOM 7504 C CA . ALA D 1 167 ? -18.180 82.080 2.008 1.00 19.91 1668 ALA D CA 1
ATOM 7505 C C . ALA D 1 167 ? -19.004 81.461 3.116 1.00 23.26 1668 ALA D C 1
ATOM 7506 O O . ALA D 1 167 ? -18.852 81.802 4.284 1.00 26.04 1668 ALA D O 1
ATOM 7508 N N . ALA D 1 168 ? -19.930 80.596 2.752 1.00 24.52 1669 ALA D N 1
ATOM 7509 C CA . ALA D 1 168 ? -20.775 79.958 3.742 1.00 28.60 1669 ALA D CA 1
ATOM 7510 C C . ALA D 1 168 ? -20.120 78.620 4.049 1.00 30.79 1669 ALA D C 1
ATOM 7511 O O . ALA D 1 168 ? -19.780 77.877 3.126 1.00 37.99 1669 ALA D O 1
ATOM 7513 N N . LEU D 1 169 ? -19.882 78.341 5.329 1.00 27.14 1670 LEU D N 1
ATOM 7514 C CA . LEU D 1 169 ? -19.289 77.078 5.734 1.00 27.41 1670 LEU D CA 1
ATOM 7515 C C . LEU D 1 169 ? -20.152 76.474 6.850 1.00 29.48 1670 LEU D C 1
ATOM 7516 O O . LEU D 1 169 ? -20.247 77.014 7.958 1.00 32.28 1670 LEU D O 1
ATOM 7521 N N . ILE D 1 170 ? -20.864 75.407 6.502 1.00 27.68 1671 ILE D N 1
ATOM 7522 C CA . ILE D 1 170 ? -21.756 74.718 7.422 1.00 27.85 1671 ILE D CA 1
ATOM 7523 C C . ILE D 1 170 ? -20.996 73.654 8.181 1.00 26.41 1671 ILE D C 1
ATOM 7524 O O . ILE D 1 170 ? -20.417 72.758 7.585 1.00 29.30 1671 ILE D O 1
ATOM 7529 N N . LYS D 1 171 ? -20.951 73.805 9.496 1.00 28.74 1672 LYS D N 1
ATOM 7530 C CA . LYS D 1 171 ? -20.266 72.880 10.377 1.00 33.52 1672 LYS D CA 1
ATOM 7531 C C . LYS D 1 171 ? -21.289 72.237 11.238 1.00 39.65 1672 LYS D C 1
ATOM 7532 O O . LYS D 1 171 ? -22.470 72.575 11.187 1.00 44.00 1672 LYS D O 1
ATOM 7538 N N . ASP D 1 172 ? -20.790 71.404 12.134 1.00 47.87 1673 ASP D N 1
ATOM 7539 C CA . ASP D 1 172 ? -21.592 70.659 13.103 1.00 53.93 1673 ASP D CA 1
ATOM 7540 C C . ASP D 1 172 ? -22.640 71.506 13.834 1.00 53.08 1673 ASP D C 1
ATOM 7541 O O . ASP D 1 172 ? -23.814 71.133 13.914 1.00 54.12 1673 ASP D O 1
ATOM 7546 N N . ASN D 1 173 ? -22.211 72.659 14.333 1.00 48.95 1674 ASN D N 1
ATOM 7547 C CA . ASN D 1 173 ? -23.100 73.547 15.051 1.00 49.29 1674 ASN D CA 1
ATOM 7548 C C . ASN D 1 173 ? -24.316 73.969 14.222 1.00 50.22 1674 ASN D C 1
ATOM 7549 O O . ASN D 1 173 ? -25.446 73.998 14.713 1.00 49.67 1674 ASN D O 1
ATOM 7554 N N . HIS D 1 174 ? -24.083 74.264 12.951 1.00 48.79 1675 HIS D N 1
ATOM 7555 C CA . HIS D 1 174 ? -25.145 74.703 12.061 1.00 47.92 1675 HIS D CA 1
ATOM 7556 C C . HIS D 1 174 ? -26.152 73.605 11.719 1.00 52.84 1675 HIS D C 1
ATOM 7557 O O . HIS D 1 174 ? -27.366 73.843 11.730 1.00 53.31 1675 HIS D O 1
ATOM 7564 N N . VAL D 1 175 ? -25.651 72.413 11.406 1.00 57.16 1676 VAL D N 1
ATOM 7565 C CA . VAL D 1 175 ? -26.483 71.253 11.056 1.00 60.81 1676 VAL D CA 1
ATOM 7566 C C . VAL D 1 175 ? -27.543 70.939 12.120 1.00 62.16 1676 VAL D C 1
ATOM 7567 O O . VAL D 1 175 ? -28.714 70.690 11.807 1.00 63.40 1676 VAL D O 1
ATOM 7571 N N . ALA D 1 176 ? -27.112 70.944 13.377 1.00 61.99 1677 ALA D N 1
ATOM 7572 C CA . ALA D 1 176 ? -27.979 70.658 14.507 1.00 61.50 1677 ALA D CA 1
ATOM 7573 C C . ALA D 1 176 ? -29.121 71.649 14.587 1.00 62.11 1677 ALA D C 1
ATOM 7574 O O . ALA D 1 176 ? -30.286 71.261 14.596 1.00 64.88 1677 ALA D O 1
ATOM 7576 N N . ALA D 1 177 ? -28.770 72.929 14.637 1.00 60.68 1678 ALA D N 1
ATOM 7577 C CA . ALA D 1 177 ? -29.735 74.015 14.731 1.00 59.36 1678 ALA D CA 1
ATOM 7578 C C . ALA D 1 177 ? -30.756 73.984 13.596 1.00 59.24 1678 ALA D C 1
ATOM 7579 O O . ALA D 1 177 ? -31.941 74.294 13.788 1.00 57.20 1678 ALA D O 1
ATOM 7581 N N . ALA D 1 178 ? -30.277 73.632 12.407 1.00 59.07 1679 ALA D N 1
ATOM 7582 C CA . ALA D 1 178 ? -31.123 73.544 11.227 1.00 57.76 1679 ALA D CA 1
ATOM 7583 C C . ALA D 1 178 ? -31.981 72.293 11.326 1.00 57.56 1679 ALA D C 1
ATOM 7584 O O . ALA D 1 178 ? -33.133 72.262 10.891 1.00 58.51 1679 ALA D O 1
ATOM 7586 N N . GLY D 1 179 ? -31.402 71.263 11.919 1.00 57.23 1680 GLY D N 1
ATOM 7587 C CA . GLY D 1 179 ? -32.082 69.996 12.060 1.00 59.04 1680 GLY D CA 1
ATOM 7588 C C . GLY D 1 179 ? -31.172 68.965 11.427 1.00 58.18 1680 GLY D C 1
ATOM 7589 O O . GLY D 1 179 ? -30.777 67.973 12.042 1.00 58.97 1680 GLY D O 1
ATOM 7590 N N . SER D 1 180 ? -30.789 69.247 10.193 1.00 56.39 1681 SER D N 1
ATOM 7591 C CA . SER D 1 180 ? -29.915 68.374 9.453 1.00 53.55 1681 SER D CA 1
ATOM 7592 C C . SER D 1 180 ? -29.004 69.197 8.551 1.00 52.40 1681 SER D C 1
ATOM 7593 O O . SER D 1 180 ? -29.202 70.404 8.352 1.00 50.67 1681 SER D O 1
ATOM 7596 N N . VAL D 1 181 ? -28.004 68.519 8.004 1.00 51.41 1682 VAL D N 1
ATOM 7597 C CA . VAL D 1 181 ? -27.041 69.141 7.123 1.00 47.52 1682 VAL D CA 1
ATOM 7598 C C . VAL D 1 181 ? -27.781 69.779 5.958 1.00 44.50 1682 VAL D C 1
ATOM 7599 O O . VAL D 1 181 ? -27.580 70.942 5.667 1.00 43.50 1682 VAL D O 1
ATOM 7603 N N . VAL D 1 182 ? -28.682 69.040 5.324 1.00 44.01 1683 VAL D N 1
ATOM 7604 C CA . VAL D 1 182 ? -29.396 69.590 4.175 1.00 44.91 1683 VAL D CA 1
ATOM 7605 C C . VAL D 1 182 ? -30.278 70.752 4.535 1.00 42.40 1683 VAL D C 1
ATOM 7606 O O . VAL D 1 182 ? -30.466 71.649 3.731 1.00 40.40 1683 VAL D O 1
ATOM 7610 N N . ASP D 1 183 ? -30.812 70.744 5.753 1.00 44.75 1684 ASP D N 1
ATOM 7611 C CA . ASP D 1 183 ? -31.662 71.843 6.213 1.00 42.78 1684 ASP D CA 1
ATOM 7612 C C . ASP D 1 183 ? -30.792 73.084 6.281 1.00 40.91 1684 ASP D C 1
ATOM 7613 O O . ASP D 1 183 ? -31.099 74.101 5.654 1.00 37.27 1684 ASP D O 1
ATOM 7618 N N . ALA D 1 184 ? -29.665 72.966 6.979 1.00 37.04 1685 ALA D N 1
ATOM 7619 C CA . ALA D 1 184 ? -28.739 74.072 7.108 1.00 35.66 1685 ALA D CA 1
ATOM 7620 C C . ALA D 1 184 ? -28.316 74.512 5.713 1.00 37.37 1685 ALA D C 1
ATOM 7621 O O . ALA D 1 184 ? -28.293 75.714 5.393 1.00 36.70 1685 ALA D O 1
ATOM 7623 N N . LEU D 1 185 ? -28.032 73.528 4.864 1.00 37.93 1686 LEU D N 1
ATOM 7624 C CA . LEU D 1 185 ? -27.598 73.800 3.497 1.00 36.27 1686 LEU D CA 1
ATOM 7625 C C . LEU D 1 185 ? -28.657 74.608 2.780 1.00 34.91 1686 LEU D C 1
ATOM 7626 O O . LEU D 1 185 ? -28.373 75.635 2.184 1.00 32.11 1686 LEU D O 1
ATOM 7631 N N . ARG D 1 186 ? -29.895 74.160 2.883 1.00 37.06 1687 ARG D N 1
ATOM 7632 C CA . ARG D 1 186 ? -30.986 74.841 2.228 1.00 38.63 1687 ARG D CA 1
ATOM 7633 C C . ARG D 1 186 ? -31.232 76.220 2.809 1.00 37.15 1687 ARG D C 1
ATOM 7634 O O . ARG D 1 186 ? -31.501 77.167 2.074 1.00 35.72 1687 ARG D O 1
ATOM 7642 N N . ALA D 1 187 ? -31.087 76.333 4.125 1.00 39.74 1688 ALA D N 1
ATOM 7643 C CA . ALA D 1 187 ? -31.300 77.594 4.862 1.00 39.56 1688 ALA D CA 1
ATOM 7644 C C . ALA D 1 187 ? -30.349 78.671 4.418 1.00 38.00 1688 ALA D C 1
ATOM 7645 O O . ALA D 1 187 ? -30.749 79.799 4.166 1.00 40.43 1688 ALA D O 1
ATOM 7647 N N . VAL D 1 188 ? -29.073 78.318 4.369 1.00 39.26 1689 VAL D N 1
ATOM 7648 C CA . VAL D 1 188 ? -28.040 79.245 3.953 1.00 37.46 1689 VAL D CA 1
ATOM 7649 C C . VAL D 1 188 ? -28.242 79.578 2.490 1.00 37.14 1689 VAL D C 1
ATOM 7650 O O . VAL D 1 188 ? -28.121 80.731 2.111 1.00 36.71 1689 VAL D O 1
ATOM 7654 N N . ARG D 1 189 ? -28.573 78.577 1.680 1.00 39.33 1690 ARG D N 1
ATOM 7655 C CA . ARG D 1 189 ? -28.797 78.787 0.254 1.00 43.96 1690 ARG D CA 1
ATOM 7656 C C . ARG D 1 189 ? -29.875 79.843 0.060 1.00 46.51 1690 ARG D C 1
ATOM 7657 O O . ARG D 1 189 ? -29.766 80.747 -0.772 1.00 43.08 1690 ARG D O 1
ATOM 7665 N N . ASN D 1 190 ? -30.932 79.701 0.838 1.00 51.10 1691 ASN D N 1
ATOM 7666 C CA . ASN D 1 190 ? -32.046 80.611 0.772 1.00 54.73 1691 ASN D CA 1
ATOM 7667 C C . ASN D 1 190 ? -31.717 81.997 1.354 1.00 53.87 1691 ASN D C 1
ATOM 7668 O O . ASN D 1 190 ? -32.332 82.995 0.977 1.00 54.26 1691 ASN D O 1
ATOM 7673 N N . ALA D 1 191 ? -30.733 82.060 2.247 1.00 51.73 1692 ALA D N 1
ATOM 7674 C CA . ALA D 1 191 ? -30.342 83.322 2.876 1.00 50.87 1692 ALA D CA 1
ATOM 7675 C C . ALA D 1 191 ? -29.222 84.083 2.159 1.00 49.59 1692 ALA D C 1
ATOM 7676 O O . ALA D 1 191 ? -29.209 85.307 2.155 1.00 49.04 1692 ALA D O 1
ATOM 7678 N N . ALA D 1 192 ? -28.281 83.360 1.565 1.00 50.24 1693 ALA D N 1
ATOM 7679 C CA . ALA D 1 192 ? -27.166 83.960 0.837 1.00 49.60 1693 ALA D CA 1
ATOM 7680 C C . ALA D 1 192 ? -26.952 83.141 -0.433 1.00 48.69 1693 ALA D C 1
ATOM 7681 O O . ALA D 1 192 ? -25.929 82.475 -0.591 1.00 47.35 1693 ALA D O 1
ATOM 7683 N N . PRO D 1 193 ? -27.888 83.245 -1.386 1.00 49.71 1694 PRO D N 1
ATOM 7684 C CA . PRO D 1 193 ? -27.858 82.527 -2.661 1.00 50.09 1694 PRO D CA 1
ATOM 7685 C C . PRO D 1 193 ? -26.691 82.833 -3.593 1.00 49.26 1694 PRO D C 1
ATOM 7686 O O . PRO D 1 193 ? -26.417 82.084 -4.520 1.00 48.90 1694 PRO D O 1
ATOM 7690 N N . ASP D 1 194 ? -26.014 83.939 -3.350 1.00 50.09 1695 ASP D N 1
ATOM 7691 C CA . ASP D 1 194 ? -24.894 84.363 -4.183 1.00 50.78 1695 ASP D CA 1
ATOM 7692 C C . ASP D 1 194 ? -23.547 83.948 -3.581 1.00 48.18 1695 ASP D C 1
ATOM 7693 O O . ASP D 1 194 ? -22.482 84.177 -4.162 1.00 48.53 1695 ASP D O 1
ATOM 7698 N N . LEU D 1 195 ? -23.612 83.319 -2.418 1.00 44.44 1696 LEU D N 1
ATOM 7699 C CA . LEU D 1 195 ? -22.431 82.923 -1.680 1.00 39.39 1696 LEU D CA 1
ATOM 7700 C C . LEU D 1 195 ? -22.029 81.457 -1.829 1.00 38.04 1696 LEU D C 1
ATOM 7701 O O . LEU D 1 195 ? -22.874 80.550 -1.799 1.00 38.92 1696 LEU D O 1
ATOM 7706 N N . PRO D 1 196 ? -20.719 81.207 -1.971 1.00 33.93 1697 PRO D N 1
ATOM 7707 C CA . PRO D 1 196 ? -20.161 79.862 -2.110 1.00 34.00 1697 PRO D CA 1
ATOM 7708 C C . PRO D 1 196 ? -20.545 79.013 -0.879 1.00 32.22 1697 PRO D C 1
ATOM 7709 O O . PRO D 1 196 ? -20.241 79.361 0.266 1.00 27.66 1697 PRO D O 1
ATOM 7713 N N . CYS D 1 197 ? -21.200 77.894 -1.120 1.00 30.81 1698 CYS D N 1
ATOM 7714 C CA . CYS D 1 197 ? -21.626 77.042 -0.032 1.00 29.94 1698 CYS D CA 1
ATOM 7715 C C . CYS D 1 197 ? -20.670 75.873 0.126 1.00 28.73 1698 CYS D C 1
ATOM 7716 O O . CYS D 1 197 ? -20.426 75.126 -0.821 1.00 27.82 1698 CYS D O 1
ATOM 7719 N N . GLU D 1 198 ? -20.100 75.758 1.316 1.00 22.99 1699 GLU D N 1
ATOM 7720 C CA . GLU D 1 198 ? -19.167 74.716 1.646 1.00 17.73 1699 GLU D CA 1
ATOM 7721 C C . GLU D 1 198 ? -19.737 74.014 2.855 1.00 17.88 1699 GLU D C 1
ATOM 7722 O O . GLU D 1 198 ? -20.208 74.660 3.791 1.00 12.11 1699 GLU D O 1
ATOM 7728 N N . VAL D 1 199 ? -19.681 72.695 2.862 1.00 14.68 1700 VAL D N 1
ATOM 7729 C CA . VAL D 1 199 ? -20.189 71.982 4.010 1.00 20.33 1700 VAL D CA 1
ATOM 7730 C C . VAL 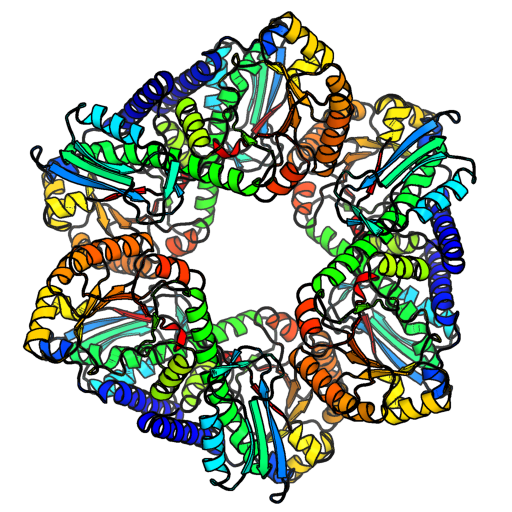D 1 199 ? -19.171 70.959 4.500 1.00 21.75 1700 VAL D C 1
ATOM 7731 O O . VAL D 1 199 ? -18.508 70.292 3.730 1.00 23.26 1700 VAL D O 1
ATOM 7735 N N . GLU D 1 200 ? -19.020 70.920 5.809 1.00 23.45 1701 GLU D N 1
ATOM 7736 C CA . GLU D 1 200 ? -18.096 70.053 6.483 1.00 24.23 1701 GLU D CA 1
ATOM 7737 C C . GLU D 1 200 ? -18.793 68.778 6.975 1.00 25.24 1701 GLU D C 1
ATOM 7738 O O . GLU D 1 200 ? -19.786 68.840 7.719 1.00 29.96 1701 GLU D O 1
ATOM 7744 N N . VAL D 1 201 ? -18.279 67.619 6.566 1.00 20.90 1702 VAL D N 1
ATOM 7745 C CA . VAL D 1 201 ? -18.868 66.364 7.000 1.00 21.29 1702 VAL D CA 1
ATOM 7746 C C . VAL D 1 201 ? -17.837 65.529 7.725 1.00 22.88 1702 VAL D C 1
ATOM 7747 O O . VAL D 1 201 ? -16.646 65.645 7.460 1.00 21.42 1702 VAL D O 1
ATOM 7751 N N . ASP D 1 202 ? -18.286 64.720 8.673 1.00 24.27 1703 ASP D N 1
ATOM 7752 C CA . ASP D 1 202 ? -17.371 63.888 9.419 1.00 26.42 1703 ASP D CA 1
ATOM 7753 C C . ASP D 1 202 ? -17.688 62.407 9.276 1.00 21.11 1703 ASP D C 1
ATOM 7754 O O . ASP D 1 202 ? -17.148 61.586 10.012 1.00 26.77 1703 ASP D O 1
ATOM 7759 N N . SER D 1 203 ? -18.577 62.057 8.355 1.00 17.99 1704 SER D N 1
ATOM 7760 C CA . SER D 1 203 ? -18.887 60.654 8.136 1.00 17.51 1704 SER D CA 1
ATOM 7761 C C . SER D 1 203 ? -19.313 60.445 6.694 1.00 18.73 1704 SER D C 1
ATOM 7762 O O . SER D 1 203 ? -19.657 61.405 5.998 1.00 14.76 1704 SER D O 1
ATOM 7765 N N . LEU D 1 204 ? -19.211 59.211 6.205 1.00 21.06 1705 LEU D N 1
ATOM 7766 C CA . LEU D 1 204 ? -19.622 58.929 4.832 1.00 20.33 1705 LEU D CA 1
ATOM 7767 C C . LEU D 1 204 ? -21.146 59.047 4.731 1.00 24.14 1705 LEU D C 1
ATOM 7768 O O . LEU D 1 204 ? -21.698 59.241 3.652 1.00 25.95 1705 LEU D O 1
ATOM 7773 N N . GLU D 1 205 ? -21.814 58.958 5.877 1.00 25.22 1706 GLU D N 1
ATOM 7774 C CA . GLU D 1 205 ? -23.263 59.080 5.940 1.00 30.81 1706 GLU D CA 1
ATOM 7775 C C . GLU D 1 205 ? -23.647 60.520 5.617 1.00 29.19 1706 GLU D C 1
ATOM 7776 O O . GLU D 1 205 ? -24.504 60.755 4.766 1.00 30.11 1706 GLU D O 1
ATOM 7782 N N . GLN D 1 206 ? -23.002 61.484 6.276 1.00 26.70 1707 GLN D N 1
ATOM 7783 C CA . GLN D 1 206 ? -23.273 62.891 6.010 1.00 25.58 1707 GLN D CA 1
ATOM 7784 C C . GLN D 1 206 ? -22.929 63.201 4.564 1.00 23.45 1707 GLN D C 1
ATOM 7785 O O . GLN D 1 206 ? -23.633 63.960 3.905 1.00 25.27 1707 GLN D O 1
ATOM 7791 N N . LEU D 1 207 ? -21.857 62.595 4.069 1.00 18.48 1708 LEU D N 1
ATOM 7792 C CA . LEU D 1 207 ? -21.445 62.809 2.693 1.00 22.48 1708 LEU D CA 1
ATOM 7793 C C . LEU D 1 207 ? -22.583 62.420 1.764 1.00 25.31 1708 LEU D C 1
ATOM 7794 O O . LEU D 1 207 ? -23.015 63.225 0.934 1.00 26.18 1708 LEU D O 1
ATOM 7799 N N . ASP D 1 208 ? -23.061 61.183 1.900 1.00 25.74 1709 ASP D N 1
ATOM 7800 C CA . ASP D 1 208 ? -24.150 60.694 1.068 1.00 25.82 1709 ASP D CA 1
ATOM 7801 C C . ASP D 1 208 ? -25.344 61.624 1.143 1.00 27.65 1709 ASP D C 1
ATOM 7802 O O . ASP D 1 208 ? -26.044 61.807 0.154 1.00 32.23 1709 ASP D O 1
ATOM 7807 N N . ALA D 1 209 ? -25.599 62.187 2.317 1.00 28.62 1710 ALA D N 1
ATOM 7808 C CA . ALA D 1 209 ? -26.726 63.097 2.479 1.00 27.52 1710 ALA D CA 1
ATOM 7809 C C . ALA D 1 209 ? -26.585 64.418 1.720 1.00 27.07 1710 ALA D C 1
ATOM 7810 O O . ALA D 1 209 ? -27.535 64.849 1.046 1.00 29.66 1710 ALA D O 1
ATOM 7812 N N . VAL D 1 210 ? -25.404 65.028 1.776 1.00 23.71 1711 VAL D N 1
ATOM 7813 C CA . VAL D 1 210 ? -25.203 66.315 1.115 1.00 26.23 1711 VAL D CA 1
ATOM 7814 C C . VAL D 1 210 ? -24.841 66.296 -0.368 1.00 25.09 1711 VAL D C 1
ATOM 7815 O O . VAL D 1 210 ? -25.043 67.290 -1.062 1.00 28.26 1711 VAL D O 1
ATOM 7819 N N . LEU D 1 211 ? -24.283 65.197 -0.858 1.00 24.12 1712 LEU D N 1
ATOM 7820 C CA . LEU D 1 211 ? -23.902 65.130 -2.270 1.00 25.01 1712 LEU D CA 1
ATOM 7821 C C . LEU D 1 211 ? -24.999 65.532 -3.254 1.00 25.84 1712 LEU D C 1
ATOM 7822 O O . LEU D 1 211 ? -24.748 66.287 -4.183 1.00 27.72 1712 LEU D O 1
ATOM 7827 N N . PRO D 1 212 ? -26.217 65.006 -3.090 1.00 27.04 1713 PRO D N 1
ATOM 7828 C CA . PRO D 1 212 ? -27.275 65.381 -4.016 1.00 31.25 1713 PRO D CA 1
ATOM 7829 C C . PRO D 1 212 ? -27.602 66.873 -3.952 1.00 32.88 1713 PRO D C 1
ATOM 7830 O O . PRO D 1 212 ? -28.046 67.445 -4.948 1.00 35.43 1713 PRO D O 1
ATOM 7834 N N . GLU D 1 213 ? -27.370 67.507 -2.803 1.00 29.05 1714 GLU D N 1
ATOM 7835 C CA . GLU D 1 213 ? -27.652 68.936 -2.680 1.00 29.71 1714 GLU D CA 1
ATOM 7836 C C . GLU D 1 213 ? -26.675 69.741 -3.502 1.00 29.86 1714 GLU D C 1
ATOM 7837 O O . GLU D 1 213 ? -26.860 70.926 -3.725 1.00 30.16 1714 GLU D O 1
ATOM 7843 N N . LYS D 1 214 ? -25.613 69.079 -3.918 1.00 29.77 1715 LYS D N 1
ATOM 7844 C CA . LYS D 1 214 ? -24.583 69.679 -4.723 1.00 29.82 1715 LYS D CA 1
ATOM 7845 C C . LYS D 1 214 ? -23.976 70.977 -4.212 1.00 30.83 1715 LYS D C 1
ATOM 7846 O O . LYS D 1 214 ? -24.024 71.999 -4.917 1.00 35.16 1715 LYS D O 1
ATOM 7852 N N . PRO D 1 215 ? -23.436 70.978 -2.965 1.00 25.93 1716 PRO D N 1
ATOM 7853 C CA . PRO D 1 215 ? -22.815 72.200 -2.444 1.00 21.14 1716 PRO D CA 1
ATOM 7854 C C . PRO D 1 215 ? -21.530 72.369 -3.250 1.00 20.52 1716 PRO D C 1
ATOM 7855 O O . PRO D 1 215 ? -21.108 71.448 -3.932 1.00 24.10 1716 PRO D O 1
ATOM 7859 N N . GLU D 1 216 ? -20.941 73.552 -3.226 1.00 23.36 1717 GLU D N 1
ATOM 7860 C CA . GLU D 1 216 ? -19.718 73.842 -3.980 1.00 21.03 1717 GLU D CA 1
ATOM 7861 C C . GLU D 1 216 ? -18.526 72.942 -3.583 1.00 23.24 1717 GLU D C 1
ATOM 7862 O O . GLU D 1 216 ? -17.755 72.477 -4.427 1.00 24.10 1717 GLU D O 1
ATOM 7868 N N . LEU D 1 217 ? -18.383 72.702 -2.287 1.00 21.91 1718 LEU D N 1
ATOM 7869 C CA . LEU D 1 217 ? -17.279 71.919 -1.766 1.00 20.05 1718 LEU D CA 1
ATOM 7870 C C . LEU D 1 217 ? -17.711 71.245 -0.495 1.00 16.55 1718 LEU D C 1
ATOM 7871 O O . LEU D 1 217 ? -18.542 71.771 0.222 1.00 12.25 1718 LEU D O 1
ATOM 7876 N N . ILE D 1 218 ? -17.117 70.087 -0.238 1.00 14.73 1719 ILE D N 1
ATOM 7877 C CA . ILE D 1 218 ? -17.364 69.331 0.967 1.00 15.68 1719 ILE D CA 1
ATOM 7878 C C . ILE D 1 218 ? -15.990 69.117 1.624 1.00 14.38 1719 ILE D C 1
ATOM 7879 O O . ILE D 1 218 ? -15.029 68.763 0.958 1.00 16.57 1719 ILE D O 1
ATOM 7884 N N . LEU D 1 219 ? -15.874 69.429 2.902 1.00 10.63 1720 LEU D N 1
ATOM 7885 C CA . LEU D 1 219 ? -14.637 69.204 3.608 1.00 13.89 1720 LEU D CA 1
ATOM 7886 C C . LEU D 1 219 ? -14.802 67.873 4.294 1.00 12.26 1720 LEU D C 1
ATOM 7887 O O . LEU D 1 219 ? -15.774 67.684 5.000 1.00 14.77 1720 LEU D O 1
ATOM 7892 N N . LEU D 1 220 ? -13.870 66.956 4.064 1.00 12.09 1721 LEU D N 1
ATOM 7893 C CA . LEU D 1 220 ? -13.875 65.634 4.678 1.00 10.25 1721 LEU D CA 1
ATOM 7894 C C . LEU D 1 220 ? -13.089 65.736 5.987 1.00 13.13 1721 LEU D C 1
ATOM 7895 O O . LEU D 1 220 ? -11.852 65.589 6.020 1.00 8.56 1721 LEU D O 1
ATOM 7900 N N . ASP D 1 221 ? -13.815 65.935 7.072 1.00 13.79 1722 ASP D N 1
ATOM 7901 C CA . ASP D 1 221 ? -13.206 66.087 8.374 1.00 18.40 1722 ASP D CA 1
ATOM 7902 C C . ASP D 1 221 ? -12.695 64.797 9.029 1.00 19.48 1722 ASP D C 1
ATOM 7903 O O . ASP D 1 221 ? -13.462 63.937 9.484 1.00 22.60 1722 ASP D O 1
ATOM 7908 N N . ASN D 1 222 ? -11.380 64.674 9.066 1.00 18.88 1723 ASN D N 1
ATOM 7909 C CA . ASN D 1 222 ? -10.719 63.534 9.674 1.00 23.54 1723 ASN D CA 1
ATOM 7910 C C . ASN D 1 222 ? -11.115 62.178 9.128 1.00 22.08 1723 ASN D C 1
ATOM 7911 O O . ASN D 1 222 ? -11.467 61.279 9.881 1.00 28.16 1723 ASN D O 1
ATOM 7916 N N . PHE D 1 223 ? -11.087 62.025 7.818 1.00 22.65 1724 PHE D N 1
ATOM 7917 C CA . PHE D 1 223 ? -11.429 60.748 7.194 1.00 14.98 1724 PHE D CA 1
ATOM 7918 C C . PHE D 1 223 ? -10.133 59.948 7.063 1.00 14.57 1724 PHE D C 1
ATOM 7919 O O . PHE D 1 223 ? -9.067 60.522 6.848 1.00 16.38 1724 PHE D O 1
ATOM 7927 N N . ALA D 1 224 ? -10.214 58.635 7.216 1.00 10.89 1725 ALA D N 1
ATOM 7928 C CA . ALA D 1 224 ? -9.044 57.762 7.009 1.00 14.71 1725 ALA D CA 1
ATOM 7929 C C . ALA D 1 224 ? -8.822 57.730 5.508 1.00 9.77 1725 ALA D C 1
ATOM 7930 O O . ALA D 1 224 ? -9.696 58.107 4.751 1.00 15.56 1725 ALA D O 1
ATOM 7932 N N . VAL D 1 225 ? -7.716 57.182 5.062 1.00 7.46 1726 VAL D N 1
ATOM 7933 C CA . VAL D 1 225 ? -7.494 57.181 3.640 1.00 12.97 1726 VAL D CA 1
ATOM 7934 C C . VAL D 1 225 ? -8.545 56.419 2.866 1.00 13.32 1726 VAL D C 1
ATOM 7935 O O . VAL D 1 225 ? -8.983 56.871 1.807 1.00 13.80 1726 VAL D O 1
ATOM 7939 N N . TRP D 1 226 ? -8.939 55.259 3.393 1.00 15.91 1727 TRP D N 1
ATOM 7940 C CA . TRP D 1 226 ? -9.902 54.402 2.717 1.00 14.24 1727 TRP D CA 1
ATOM 7941 C C . TRP D 1 226 ? -11.253 55.068 2.616 1.00 10.49 1727 TRP D C 1
ATOM 7942 O O . TRP D 1 226 ? -11.956 54.886 1.641 1.00 9.57 1727 TRP D O 1
ATOM 7953 N N . GLN D 1 227 ? -11.595 55.877 3.601 1.00 8.84 1728 GLN D N 1
ATOM 7954 C CA . GLN D 1 227 ? -12.861 56.597 3.540 1.00 13.15 1728 GLN D CA 1
ATOM 7955 C C . GLN D 1 227 ? -12.786 57.737 2.557 1.00 12.29 1728 GLN D C 1
ATOM 7956 O O . GLN D 1 227 ? -13.793 58.123 1.979 1.00 14.10 1728 GLN D O 1
ATOM 7962 N N . THR D 1 228 ? -11.597 58.299 2.379 1.00 15.31 1729 THR D N 1
ATOM 7963 C CA . THR D 1 228 ? -11.426 59.402 1.432 1.00 14.14 1729 THR D CA 1
ATOM 7964 C C . THR D 1 228 ? -11.552 58.873 0.018 1.00 13.33 1729 THR D C 1
ATOM 7965 O O . THR D 1 228 ? -12.194 59.486 -0.824 1.00 17.15 1729 THR D O 1
ATOM 7969 N N . GLN D 1 229 ? -10.945 57.727 -0.241 1.00 12.67 1730 GLN D N 1
ATOM 7970 C CA . GLN D 1 229 ? -11.023 57.079 -1.559 1.00 12.16 1730 GLN D CA 1
ATOM 7971 C C . GLN D 1 229 ? -12.493 56.854 -1.891 1.00 12.96 1730 GLN D C 1
ATOM 7972 O O . GLN D 1 229 ? -12.931 57.161 -2.978 1.00 18.56 1730 GLN D O 1
ATOM 7978 N N . THR D 1 230 ? -13.247 56.309 -0.942 1.00 12.16 1731 THR D N 1
ATOM 7979 C CA . THR D 1 230 ? -14.675 56.067 -1.109 1.00 15.23 1731 THR D CA 1
ATOM 7980 C C . THR D 1 230 ? -15.416 57.367 -1.418 1.00 17.80 1731 THR D C 1
ATOM 7981 O O . THR D 1 230 ? -16.231 57.417 -2.338 1.00 23.15 1731 THR D O 1
ATOM 7985 N N . ALA D 1 231 ? -15.135 58.419 -0.647 1.00 18.93 1732 ALA D N 1
ATOM 7986 C CA . ALA D 1 231 ? -15.777 59.728 -0.843 1.00 18.14 1732 ALA D CA 1
ATOM 7987 C C . ALA D 1 231 ? -15.527 60.245 -2.253 1.00 18.35 1732 ALA D C 1
ATOM 7988 O O . ALA D 1 231 ? -16.420 60.822 -2.871 1.00 20.99 1732 ALA D O 1
ATOM 7990 N N . VAL D 1 232 ? -14.305 60.071 -2.742 1.00 16.70 1733 VAL D N 1
ATOM 7991 C CA . VAL D 1 232 ? -13.963 60.495 -4.086 1.00 14.88 1733 VAL D CA 1
ATOM 7992 C C . VAL D 1 232 ? -14.749 59.678 -5.103 1.00 16.44 1733 VAL D C 1
ATOM 7993 O O . VAL D 1 232 ? -15.272 60.239 -6.056 1.00 17.56 1733 VAL D O 1
ATOM 7997 N N . GLN D 1 233 ? -14.869 58.371 -4.885 1.00 17.64 1734 GLN D N 1
ATOM 7998 C CA . GLN D 1 233 ? -15.638 57.491 -5.786 1.00 21.63 1734 GLN D CA 1
ATOM 7999 C C . GLN D 1 233 ? -17.129 57.893 -5.831 1.00 22.04 1734 GLN D C 1
ATOM 8000 O O . GLN D 1 233 ? -17.725 58.087 -6.904 1.00 19.78 1734 GLN D O 1
ATOM 8006 N N . ARG D 1 234 ? -17.738 58.039 -4.668 1.00 18.41 1735 ARG D N 1
ATOM 8007 C CA . ARG D 1 234 ? -19.127 58.442 -4.641 1.00 16.62 1735 ARG D CA 1
ATOM 8008 C C . ARG D 1 234 ? -19.325 59.795 -5.283 1.00 19.91 1735 ARG D C 1
ATOM 8009 O O . ARG D 1 234 ? -20.288 60.005 -5.994 1.00 28.26 1735 ARG D O 1
ATOM 8017 N N . ARG D 1 235 ? -18.384 60.701 -5.102 1.00 17.92 1736 ARG D N 1
ATOM 8018 C CA . ARG D 1 235 ? -18.519 62.019 -5.681 1.00 19.49 1736 ARG D CA 1
ATOM 8019 C C . ARG D 1 235 ? -18.468 61.915 -7.201 1.00 23.27 1736 ARG D C 1
ATOM 8020 O O . ARG D 1 235 ? -19.285 62.506 -7.910 1.00 24.14 1736 ARG D O 1
ATOM 8028 N N . ASP D 1 236 ? -17.507 61.140 -7.694 1.00 27.48 1737 ASP D N 1
ATOM 8029 C CA . ASP D 1 236 ? -17.290 60.989 -9.125 1.00 26.45 1737 ASP D CA 1
ATOM 8030 C C . ASP D 1 236 ? -18.497 60.425 -9.819 1.00 32.75 1737 ASP D C 1
ATOM 8031 O O . ASP D 1 236 ? -18.814 60.801 -10.952 1.00 35.15 1737 ASP D O 1
ATOM 8036 N N . SER D 1 237 ? -19.203 59.546 -9.129 1.00 33.82 1738 SER D N 1
ATOM 8037 C CA . SER D 1 237 ? -20.361 58.930 -9.735 1.00 36.35 1738 SER D CA 1
ATOM 8038 C C . SER D 1 237 ? -21.649 59.682 -9.524 1.00 35.45 1738 SER D C 1
ATOM 8039 O O . SER D 1 237 ? -22.525 59.641 -10.377 1.00 40.16 1738 SER D O 1
ATOM 8042 N N . ARG D 1 238 ? -21.761 60.380 -8.405 1.00 32.82 1739 ARG D N 1
ATOM 8043 C CA . ARG D 1 238 ? -22.986 61.090 -8.104 1.00 33.03 1739 ARG D CA 1
ATOM 8044 C C . ARG D 1 238 ? -23.036 62.578 -8.312 1.00 31.89 1739 ARG D C 1
ATOM 8045 O O . ARG D 1 238 ? -24.069 63.098 -8.712 1.00 36.98 1739 ARG D O 1
ATOM 8053 N N . ALA D 1 239 ? -21.945 63.269 -8.025 1.00 31.11 1740 ALA D N 1
ATOM 8054 C CA . ALA D 1 239 ? -21.920 64.715 -8.119 1.00 27.26 1740 ALA D CA 1
ATOM 8055 C C . ALA D 1 239 ? -20.544 65.174 -8.541 1.00 29.58 1740 ALA D C 1
ATOM 8056 O O . ALA D 1 239 ? -19.825 65.812 -7.774 1.00 32.22 1740 ALA D O 1
ATOM 8058 N N . PRO D 1 240 ? -20.204 64.952 -9.815 1.00 29.62 1741 PRO D N 1
ATOM 8059 C CA . PRO D 1 240 ? -18.903 65.328 -10.381 1.00 23.54 1741 PRO D CA 1
ATOM 8060 C C . PRO D 1 240 ? -18.481 66.771 -10.177 1.00 25.52 1741 PRO D C 1
ATOM 8061 O O . PRO D 1 240 ? -17.285 67.067 -10.216 1.00 28.78 1741 PRO D O 1
ATOM 8065 N N . THR D 1 241 ? -19.437 67.670 -9.954 1.00 24.75 1742 THR D N 1
ATOM 8066 C CA . THR D 1 241 ? -19.103 69.085 -9.773 1.00 25.01 1742 THR D CA 1
ATOM 8067 C C . THR D 1 241 ? -18.666 69.469 -8.371 1.00 26.04 1742 THR D C 1
ATOM 8068 O O . THR D 1 241 ? -18.113 70.548 -8.176 1.00 30.87 1742 THR D O 1
ATOM 8072 N N . VAL D 1 242 ? -19.002 68.639 -7.389 1.00 22.87 1743 VAL D N 1
ATOM 8073 C CA . VAL D 1 242 ? -18.637 68.901 -5.988 1.00 21.60 1743 VAL D CA 1
ATOM 8074 C C . VAL D 1 242 ? -17.124 68.712 -5.729 1.00 21.05 1743 VAL D C 1
ATOM 8075 O O . VAL D 1 242 ? -16.546 67.668 -6.053 1.00 20.15 1743 VAL D O 1
ATOM 8079 N N . MET D 1 243 ? -16.471 69.768 -5.257 1.00 20.37 1744 MET D N 1
ATOM 8080 C CA . MET D 1 243 ? -15.048 69.705 -4.946 1.00 20.90 1744 MET D CA 1
ATOM 8081 C C . MET D 1 243 ? -14.927 69.044 -3.587 1.00 19.85 1744 MET D C 1
ATOM 8082 O O . MET D 1 243 ? -15.787 69.236 -2.711 1.00 22.40 1744 MET D O 1
ATOM 8087 N N . LEU D 1 244 ? -13.833 68.325 -3.383 1.00 17.02 1745 LEU D N 1
ATOM 8088 C CA . LEU D 1 244 ? -13.603 67.618 -2.130 1.00 14.21 1745 LEU D CA 1
ATOM 8089 C C . LEU D 1 244 ? -12.318 68.146 -1.520 1.00 15.32 1745 LEU D C 1
ATOM 8090 O O . LEU D 1 244 ? -11.345 68.407 -2.235 1.00 18.42 1745 LEU D O 1
ATOM 8095 N N . GLU D 1 245 ? -12.313 68.334 -0.209 1.00 12.13 1746 GLU D N 1
ATOM 8096 C CA . GLU D 1 245 ? -11.132 68.812 0.466 1.00 10.79 1746 GLU D CA 1
ATOM 8097 C C . GLU D 1 245 ? -10.910 68.070 1.757 1.00 9.84 1746 GLU D C 1
ATOM 8098 O O . GLU D 1 245 ? -11.802 68.044 2.589 1.00 16.57 1746 GLU D O 1
ATOM 8104 N N . SER D 1 246 ? -9.736 67.465 1.927 1.00 8.31 1747 SER D N 1
ATOM 8105 C CA . SER D 1 246 ? -9.412 66.741 3.145 1.00 7.36 1747 SER D CA 1
ATOM 8106 C C . SER D 1 246 ? -8.953 67.715 4.222 1.00 11.70 1747 SER D C 1
ATOM 8107 O O . SER D 1 246 ? -8.089 68.560 4.001 1.00 12.68 1747 SER D O 1
ATOM 8110 N N . SER D 1 247 ? -9.482 67.542 5.413 1.00 11.62 1748 SER D N 1
ATOM 8111 C CA . SER D 1 247 ? -9.132 68.387 6.520 1.00 19.15 1748 SER D CA 1
ATOM 8112 C C . SER D 1 247 ? -9.025 67.473 7.733 1.00 23.15 1748 SER D C 1
ATOM 8113 O O . SER D 1 247 ? -9.856 66.592 7.893 1.00 23.06 1748 SER D O 1
ATOM 8116 N N . GLY D 1 248 ? -7.992 67.632 8.560 1.00 23.80 1749 GLY D N 1
ATOM 8117 C CA . GLY D 1 248 ? -7.905 66.767 9.716 1.00 30.12 1749 GLY D CA 1
ATOM 8118 C C . GLY D 1 248 ? -6.588 66.086 10.014 1.00 35.74 1749 GLY D C 1
ATOM 8119 O O . GLY D 1 248 ? -5.593 66.730 10.406 1.00 45.95 1749 GLY D O 1
ATOM 8120 N N . GLY D 1 249 ? -6.569 64.774 9.852 1.00 36.38 1750 GLY D N 1
ATOM 8121 C CA . GLY D 1 249 ? -5.360 64.016 10.150 1.00 39.02 1750 GLY D CA 1
ATOM 8122 C C . GLY D 1 249 ? -4.284 64.007 9.075 1.00 39.27 1750 GLY D C 1
ATOM 8123 O O . GLY D 1 249 ? -3.746 62.941 8.731 1.00 38.56 1750 GLY D O 1
ATOM 8124 N N . LEU D 1 250 ? -3.922 65.201 8.600 1.00 37.55 1751 LEU D N 1
ATOM 8125 C CA . LEU D 1 250 ? -2.927 65.369 7.549 1.00 30.53 1751 LEU D CA 1
ATOM 8126 C C . LEU D 1 250 ? -1.577 65.741 8.095 1.00 29.57 1751 LEU D C 1
ATOM 8127 O O . LEU D 1 250 ? -1.461 66.623 8.940 1.00 29.39 1751 LEU D O 1
ATOM 8132 N N . SER D 1 251 ? -0.555 65.077 7.577 1.00 27.73 1752 SER D N 1
ATOM 8133 C CA . SER D 1 251 ? 0.815 65.359 7.957 1.00 24.75 1752 SER D CA 1
ATOM 8134 C C . SER D 1 251 ? 1.584 65.303 6.653 1.00 23.71 1752 SER D C 1
ATOM 8135 O O . SER D 1 251 ? 1.143 64.722 5.656 1.00 24.00 1752 SER D O 1
ATOM 8138 N N . LEU D 1 252 ? 2.737 65.926 6.644 1.00 23.25 1753 LEU D N 1
ATOM 8139 C CA . LEU D 1 252 ? 3.545 65.930 5.448 1.00 20.84 1753 LEU D CA 1
ATOM 8140 C C . LEU D 1 252 ? 3.921 64.500 5.031 1.00 23.18 1753 LEU D C 1
ATOM 8141 O O . LEU D 1 252 ? 4.191 64.238 3.867 1.00 21.68 1753 LEU D O 1
ATOM 8146 N N . GLN D 1 253 ? 3.909 63.558 5.969 1.00 26.30 1754 GLN D N 1
ATOM 8147 C CA . GLN D 1 253 ? 4.256 62.180 5.612 1.00 32.57 1754 GLN D CA 1
ATOM 8148 C C . GLN D 1 253 ? 3.102 61.457 4.912 1.00 30.71 1754 GLN D C 1
ATOM 8149 O O . GLN D 1 253 ? 3.320 60.605 4.068 1.00 35.09 1754 GLN D O 1
ATOM 8155 N N . THR D 1 254 ? 1.878 61.828 5.250 1.00 30.57 1755 THR D N 1
ATOM 8156 C CA . THR D 1 254 ? 0.687 61.212 4.684 1.00 28.60 1755 THR D CA 1
ATOM 8157 C C . THR D 1 254 ? 0.048 62.010 3.523 1.00 30.32 1755 THR D C 1
ATOM 8158 O O . THR D 1 254 ? -0.818 61.493 2.777 1.00 31.18 1755 THR D O 1
ATOM 8162 N N . ALA D 1 255 ? 0.492 63.253 3.358 1.00 25.80 1756 ALA D N 1
ATOM 8163 C CA . ALA D 1 255 ? -0.050 64.123 2.331 1.00 23.06 1756 ALA D CA 1
ATOM 8164 C C . ALA D 1 255 ? -0.232 63.473 0.989 1.00 21.55 1756 ALA D C 1
ATOM 8165 O O . ALA D 1 255 ? -1.308 63.540 0.433 1.00 28.26 1756 ALA D O 1
ATOM 8167 N N . ALA D 1 256 ? 0.803 62.838 0.465 1.00 22.06 1757 ALA D N 1
ATOM 8168 C CA . ALA D 1 256 ? 0.709 62.208 -0.845 1.00 20.62 1757 ALA D CA 1
ATOM 8169 C C . ALA D 1 256 ? -0.300 61.083 -0.866 1.00 19.68 1757 ALA D C 1
ATOM 8170 O O . ALA D 1 256 ? -0.965 60.878 -1.859 1.00 24.06 1757 ALA D O 1
ATOM 8172 N N . THR D 1 257 ? -0.420 60.354 0.228 1.00 20.31 1758 THR D N 1
ATOM 8173 C CA . THR D 1 257 ? -1.363 59.259 0.307 1.00 20.23 1758 THR D CA 1
ATOM 8174 C C . THR D 1 257 ? -2.777 59.782 0.140 1.00 21.22 1758 THR D C 1
ATOM 8175 O O . THR D 1 257 ? -3.558 59.238 -0.625 1.00 26.42 1758 THR D O 1
ATOM 8179 N N . TYR D 1 258 ? -3.115 60.837 0.857 1.00 17.71 1759 TYR D N 1
ATOM 8180 C CA . TYR D 1 258 ? -4.447 61.406 0.721 1.00 14.64 1759 TYR D CA 1
ATOM 8181 C C . TYR D 1 258 ? -4.664 61.991 -0.682 1.00 13.18 1759 TYR D C 1
ATOM 8182 O O . TYR D 1 258 ? -5.678 61.748 -1.333 1.00 16.58 1759 TYR D O 1
ATOM 8191 N N . ALA D 1 259 ? -3.663 62.689 -1.178 1.00 10.30 1760 ALA D N 1
ATOM 8192 C CA . ALA D 1 259 ? -3.734 63.316 -2.474 1.00 11.51 1760 ALA D CA 1
ATOM 8193 C C . ALA D 1 259 ? -3.977 62.304 -3.570 1.00 16.32 1760 ALA D C 1
ATOM 8194 O O . ALA D 1 259 ? -4.711 62.573 -4.524 1.00 21.00 1760 ALA D O 1
ATOM 8196 N N . GLU D 1 260 ? -3.369 61.138 -3.432 1.00 18.92 1761 GLU D N 1
ATOM 8197 C CA . GLU D 1 260 ? -3.506 60.085 -4.419 1.00 23.30 1761 GLU D CA 1
ATOM 8198 C C . GLU D 1 260 ? -4.921 59.553 -4.524 1.00 23.94 1761 GLU D C 1
ATOM 8199 O O . GLU D 1 260 ? -5.270 58.944 -5.519 1.00 27.65 1761 GLU D O 1
ATOM 8205 N N . THR D 1 261 ? -5.750 59.784 -3.511 1.00 24.95 1762 THR D N 1
ATOM 8206 C CA . THR D 1 261 ? -7.133 59.327 -3.560 1.00 18.83 1762 THR D CA 1
ATOM 8207 C C . THR D 1 261 ? -7.899 60.130 -4.621 1.00 24.86 1762 THR D C 1
ATOM 8208 O O . THR D 1 261 ? -8.941 59.683 -5.138 1.00 30.37 1762 THR D O 1
ATOM 8212 N N . GLY D 1 262 ? -7.395 61.327 -4.939 1.00 25.71 1763 GLY D N 1
ATOM 8213 C CA . GLY D 1 262 ? -8.045 62.174 -5.926 1.00 19.01 1763 GLY D CA 1
ATOM 8214 C C . GLY D 1 262 ? -8.833 63.359 -5.363 1.00 20.33 1763 GLY D C 1
ATOM 8215 O O . GLY D 1 262 ? -9.608 63.974 -6.098 1.00 18.43 1763 GLY D O 1
ATOM 8216 N N . VAL D 1 263 ? -8.720 63.636 -4.059 1.00 19.37 1764 VAL D N 1
ATOM 8217 C CA . VAL D 1 263 ? -9.401 64.804 -3.497 1.00 15.59 1764 VAL D CA 1
ATOM 8218 C C . VAL D 1 263 ? -8.829 66.013 -4.204 1.00 14.87 1764 VAL D C 1
ATOM 8219 O O . VAL D 1 263 ? -7.707 65.976 -4.686 1.00 20.88 1764 VAL D O 1
ATOM 8223 N N . ASP D 1 264 ? -9.590 67.090 -4.255 1.00 13.56 1765 ASP D N 1
ATOM 8224 C CA . ASP D 1 264 ? -9.161 68.296 -4.919 1.00 12.03 1765 ASP D CA 1
ATOM 8225 C C . ASP D 1 264 ? -8.248 69.189 -4.054 1.00 14.79 1765 ASP D C 1
ATOM 8226 O O . ASP D 1 264 ? -7.382 69.875 -4.582 1.00 17.23 1765 ASP D O 1
ATOM 8231 N N . TYR D 1 265 ? -8.432 69.211 -2.738 1.00 15.08 1766 TYR D N 1
ATOM 8232 C CA . TYR D 1 265 ? -7.585 70.066 -1.913 1.00 14.40 1766 TYR D CA 1
ATOM 8233 C C . TYR D 1 265 ? -7.201 69.414 -0.620 1.00 14.64 1766 TYR D C 1
ATOM 8234 O O . TYR D 1 265 ? -7.852 68.490 -0.172 1.00 13.81 1766 TYR D O 1
ATOM 8243 N N . LEU D 1 266 ? -6.167 69.968 0.002 1.00 17.68 1767 LEU D N 1
ATOM 8244 C CA . LEU D 1 266 ? -5.668 69.517 1.286 1.00 14.91 1767 LEU D CA 1
ATOM 8245 C C . LEU D 1 266 ? -5.670 70.804 2.089 1.00 15.53 1767 LEU D C 1
ATOM 8246 O O . LEU D 1 266 ? -5.014 71.781 1.727 1.00 16.80 1767 LEU D O 1
ATOM 8251 N N . ALA D 1 267 ? -6.484 70.838 3.125 1.00 11.39 1768 ALA D N 1
ATOM 8252 C CA . ALA D 1 267 ? -6.554 72.009 3.956 1.00 10.61 1768 ALA D CA 1
ATOM 8253 C C . ALA D 1 267 ? -5.482 71.816 5.007 1.00 14.53 1768 ALA D C 1
ATOM 8254 O O . ALA D 1 267 ? -5.565 70.858 5.769 1.00 13.99 1768 ALA D O 1
ATOM 8256 N N . VAL D 1 268 ? -4.478 72.704 5.042 1.00 14.80 1769 VAL D N 1
ATOM 8257 C CA . VAL D 1 268 ? -3.395 72.600 6.005 1.00 11.63 1769 VAL D CA 1
ATOM 8258 C C . VAL D 1 268 ? -3.311 73.787 6.971 1.00 14.63 1769 VAL D C 1
ATOM 8259 O O . VAL D 1 268 ? -2.762 74.846 6.629 1.00 14.42 1769 VAL D O 1
ATOM 8263 N N . GLY D 1 269 ? -3.830 73.604 8.185 1.00 7.28 1770 GLY D N 1
ATOM 8264 C CA . GLY D 1 269 ? -3.768 74.668 9.153 1.00 7.79 1770 GLY D CA 1
ATOM 8265 C C . GLY D 1 269 ? -2.348 74.953 9.632 1.00 13.38 1770 GLY D C 1
ATOM 8266 O O . GLY D 1 269 ? -2.017 76.091 9.967 1.00 16.71 1770 GLY D O 1
ATOM 8267 N N . ALA D 1 270 ? -1.492 73.928 9.638 1.00 13.13 1771 ALA D N 1
ATOM 8268 C CA . ALA D 1 270 ? -0.099 74.024 10.107 1.00 7.49 1771 ALA D CA 1
ATOM 8269 C C . ALA D 1 270 ? 0.731 75.026 9.343 1.00 6.08 1771 ALA D C 1
ATOM 8270 O O . ALA D 1 270 ? 1.749 75.481 9.800 1.00 8.21 1771 ALA D O 1
ATOM 8272 N N . LEU D 1 271 ? 0.351 75.303 8.123 1.00 10.68 1772 LEU D N 1
ATOM 8273 C CA . LEU D 1 271 ? 1.078 76.263 7.325 1.00 11.63 1772 LEU D CA 1
ATOM 8274 C C . LEU D 1 271 ? 1.127 77.620 8.056 1.00 12.90 1772 LEU D C 1
ATOM 8275 O O . LEU D 1 271 ? 2.163 78.290 8.090 1.00 19.74 1772 LEU D O 1
ATOM 8280 N N . THR D 1 272 ? 0.026 77.976 8.708 1.00 15.49 1773 THR D N 1
ATOM 8281 C CA . THR D 1 272 ? -0.089 79.259 9.387 1.00 11.60 1773 THR D CA 1
ATOM 8282 C C . THR D 1 272 ? -0.014 79.263 10.926 1.00 13.00 1773 THR D C 1
ATOM 8283 O O . THR D 1 272 ? 0.317 80.307 11.542 1.00 19.76 1773 THR D O 1
ATOM 8287 N N . HIS D 1 273 ? -0.472 78.184 11.560 1.00 12.61 1774 HIS D N 1
ATOM 8288 C CA . HIS D 1 273 ? -0.351 78.048 13.019 1.00 10.78 1774 HIS D CA 1
ATOM 8289 C C . HIS D 1 273 ? 0.820 77.109 13.036 1.00 16.00 1774 HIS D C 1
ATOM 8290 O O . HIS D 1 273 ? 1.067 76.474 12.024 1.00 27.74 1774 HIS D O 1
ATOM 8297 N N . SER D 1 274 ? 1.574 76.958 14.106 1.00 15.80 1775 SER D N 1
ATOM 8298 C CA . SER D 1 274 ? 2.762 76.031 13.974 1.00 16.78 1775 SER D CA 1
ATOM 8299 C C . SER D 1 274 ? 3.824 76.416 12.883 1.00 10.98 1775 SER D C 1
ATOM 8300 O O . SER D 1 274 ? 4.287 75.555 12.145 1.00 16.05 1775 SER D O 1
ATOM 8303 N N . VAL D 1 275 ? 4.258 77.660 12.772 1.00 12.27 1776 VAL D N 1
ATOM 8304 C CA . VAL D 1 275 ? 5.239 77.888 11.724 1.00 10.38 1776 VAL D CA 1
ATOM 8305 C C . VAL D 1 275 ? 6.654 77.925 12.246 1.00 14.08 1776 VAL D C 1
ATOM 8306 O O . VAL D 1 275 ? 6.885 78.380 13.356 1.00 16.67 1776 VAL D O 1
ATOM 8310 N N . ARG D 1 276 ? 7.592 77.419 11.449 1.00 16.14 1777 ARG D N 1
ATOM 8311 C CA . ARG D 1 276 ? 9.009 77.401 11.816 1.00 21.10 1777 ARG D CA 1
ATOM 8312 C C . ARG D 1 276 ? 9.691 78.496 10.996 1.00 16.41 1777 ARG D C 1
ATOM 8313 O O . ARG D 1 276 ? 9.605 78.526 9.792 1.00 13.69 1777 ARG D O 1
ATOM 8321 N N . VAL D 1 277 ? 10.384 79.387 11.674 1.00 20.86 1778 VAL D N 1
ATOM 8322 C CA . VAL D 1 277 ? 11.046 80.512 11.032 1.00 15.29 1778 VAL D CA 1
ATOM 8323 C C . VAL D 1 277 ? 12.146 80.089 10.065 1.00 16.44 1778 VAL D C 1
ATOM 8324 O O . VAL D 1 277 ? 12.768 79.035 10.251 1.00 21.74 1778 VAL D O 1
ATOM 8328 N N . LEU D 1 278 ? 12.341 80.860 8.999 1.00 13.17 1779 LEU D N 1
ATOM 8329 C CA . LEU D 1 278 ? 13.434 80.586 8.086 1.00 12.46 1779 LEU D CA 1
ATOM 8330 C C . LEU D 1 278 ? 14.515 81.485 8.691 1.00 16.52 1779 LEU D C 1
ATOM 8331 O O . LEU D 1 278 ? 14.331 82.697 8.819 1.00 15.81 1779 LEU D O 1
ATOM 8336 N N . ASP D 1 279 ? 15.611 80.890 9.119 1.00 13.93 1780 ASP D N 1
ATOM 8337 C CA . ASP D 1 279 ? 16.670 81.645 9.738 1.00 16.23 1780 ASP D CA 1
ATOM 8338 C C . ASP D 1 279 ? 17.379 82.534 8.700 1.00 13.25 1780 ASP D C 1
ATOM 8339 O O . ASP D 1 279 ? 17.979 82.046 7.752 1.00 12.73 1780 ASP D O 1
ATOM 8344 N N . ILE D 1 280 ? 17.297 83.836 8.902 1.00 8.01 1781 ILE D N 1
ATOM 8345 C CA . ILE D 1 280 ? 17.901 84.800 8.020 1.00 11.88 1781 ILE D CA 1
ATOM 8346 C C . ILE D 1 280 ? 18.607 85.820 8.895 1.00 11.74 1781 ILE D C 1
ATOM 8347 O O . ILE D 1 280 ? 18.100 86.171 9.955 1.00 12.43 1781 ILE D O 1
ATOM 8352 N N . GLY D 1 281 ? 19.735 86.337 8.424 1.00 9.22 1782 GLY D N 1
ATOM 8353 C CA . GLY D 1 281 ? 20.470 87.322 9.181 1.00 7.55 1782 GLY D CA 1
ATOM 8354 C C . GLY D 1 281 ? 20.837 88.535 8.350 1.00 12.70 1782 GLY D C 1
ATOM 8355 O O . GLY D 1 281 ? 20.733 88.541 7.116 1.00 11.33 1782 GLY D O 1
ATOM 8356 N N . LEU D 1 282 ? 21.208 89.602 9.039 1.00 14.10 1783 LEU D N 1
ATOM 8357 C CA . LEU D 1 282 ? 21.613 90.841 8.394 1.00 13.18 1783 LEU D CA 1
ATOM 8358 C C . LEU D 1 282 ? 23.125 90.912 8.574 1.00 13.92 1783 LEU D C 1
ATOM 8359 O O . LEU D 1 282 ? 23.628 91.112 9.675 1.00 13.93 1783 LEU D O 1
ATOM 8364 N N . ASP D 1 283 ? 23.844 90.698 7.492 1.00 17.18 1784 ASP D N 1
ATOM 8365 C CA . ASP D 1 283 ? 25.294 90.698 7.527 1.00 20.08 1784 ASP D CA 1
ATOM 8366 C C . ASP D 1 283 ? 25.860 91.981 7.000 1.00 20.41 1784 ASP D C 1
ATOM 8367 O O . ASP D 1 283 ? 25.551 92.390 5.890 1.00 20.38 1784 ASP D O 1
ATOM 8372 N N . MET D 1 284 ? 26.646 92.639 7.837 1.00 23.57 1785 MET D N 1
ATOM 8373 C CA . MET D 1 284 ? 27.283 93.885 7.475 1.00 32.68 1785 MET D CA 1
ATOM 8374 C C . MET D 1 284 ? 28.788 93.674 7.406 1.00 37.80 1785 MET D C 1
ATOM 8375 O O . MET D 1 284 ? 29.231 92.505 7.510 1.00 38.79 1785 MET D O 1
ATOM 8381 N N . GLY E 1 1 ? 52.395 55.058 35.089 1.00 62.76 2002 GLY E N 1
ATOM 8382 C CA . GLY E 1 1 ? 51.245 54.157 34.726 1.00 59.20 2002 GLY E CA 1
ATOM 8383 C C . GLY E 1 1 ? 51.682 53.061 33.773 1.00 56.02 2002 GLY E C 1
ATOM 8384 O O . GLY E 1 1 ? 51.400 51.880 33.980 1.00 55.06 2002 GLY E O 1
ATOM 8385 N N . LEU E 1 2 ? 52.363 53.458 32.710 1.00 50.00 2003 LEU E N 1
ATOM 8386 C CA . LEU E 1 2 ? 52.838 52.482 31.761 1.00 48.70 2003 LEU E CA 1
ATOM 8387 C C . LEU E 1 2 ? 53.966 51.723 32.427 1.00 49.94 2003 LEU E C 1
ATOM 8388 O O . LEU E 1 2 ? 54.740 52.312 33.185 1.00 54.76 2003 LEU E O 1
ATOM 8393 N N . SER E 1 3 ? 53.996 50.409 32.225 1.00 48.71 2004 SER E N 1
ATOM 8394 C CA . SER E 1 3 ? 55.054 49.558 32.752 1.00 41.96 2004 SER E CA 1
ATOM 8395 C C . SER E 1 3 ? 56.211 49.598 31.755 1.00 43.64 2004 SER E C 1
ATOM 8396 O O . SER E 1 3 ? 56.173 50.323 30.764 1.00 42.87 2004 SER E O 1
ATOM 8399 N N . ASP E 1 4 ? 57.217 48.774 31.983 1.00 47.80 2005 ASP E N 1
ATOM 8400 C CA . ASP E 1 4 ? 58.378 48.725 31.104 1.00 51.02 2005 ASP E CA 1
ATOM 8401 C C . ASP E 1 4 ? 58.015 48.313 29.691 1.00 48.27 2005 ASP E C 1
ATOM 8402 O O . ASP E 1 4 ? 58.351 49.005 28.735 1.00 49.99 2005 ASP E O 1
ATOM 8407 N N . TRP E 1 5 ? 57.380 47.159 29.551 1.00 45.05 2006 TRP E N 1
ATOM 8408 C CA . TRP E 1 5 ? 57.000 46.684 28.228 1.00 45.64 2006 TRP E CA 1
ATOM 8409 C C . TRP E 1 5 ? 56.182 47.746 27.479 1.00 41.57 2006 TRP E C 1
ATOM 8410 O O . TRP E 1 5 ? 56.430 48.017 26.307 1.00 43.84 2006 TRP E O 1
ATOM 8421 N N . GLU E 1 6 ? 55.252 48.381 28.185 1.00 36.00 2007 GLU E N 1
ATOM 8422 C CA . GLU E 1 6 ? 54.399 49.419 27.616 1.00 30.15 2007 GLU E CA 1
ATOM 8423 C C . GLU E 1 6 ? 55.170 50.704 27.346 1.00 26.77 2007 GLU E C 1
ATOM 8424 O O . GLU E 1 6 ? 54.943 51.357 26.325 1.00 21.25 2007 GLU E O 1
ATOM 8430 N N . LEU E 1 7 ? 56.064 51.065 28.265 1.00 26.63 2008 LEU E N 1
ATOM 8431 C CA . LEU E 1 7 ? 56.874 52.285 28.139 1.00 26.25 2008 LEU E CA 1
ATOM 8432 C C . LEU E 1 7 ? 57.737 52.195 26.887 1.00 26.24 2008 LEU E C 1
ATOM 8433 O O . LEU E 1 7 ? 57.808 53.141 26.084 1.00 25.78 2008 LEU E O 1
ATOM 8438 N N . ALA E 1 8 ? 58.338 51.021 26.706 1.00 25.75 2009 ALA E N 1
ATOM 8439 C CA . ALA E 1 8 ? 59.197 50.728 25.566 1.00 23.50 2009 ALA E CA 1
ATOM 8440 C C . ALA E 1 8 ? 58.369 50.814 24.300 1.00 23.15 2009 ALA E C 1
ATOM 8441 O O . ALA E 1 8 ? 58.783 51.426 23.315 1.00 28.52 2009 ALA E O 1
ATOM 8443 N N . ALA E 1 9 ? 57.183 50.215 24.329 1.00 23.45 2010 ALA E N 1
ATOM 8444 C CA . ALA E 1 9 ? 56.285 50.251 23.1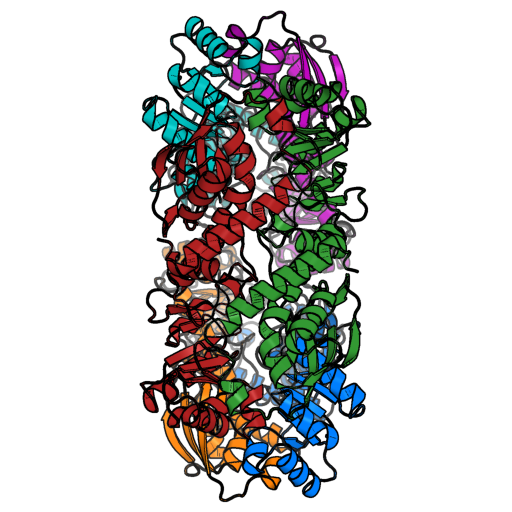69 1.00 19.43 2010 ALA E CA 1
ATOM 8445 C C . ALA E 1 9 ? 55.891 51.700 22.860 1.00 14.83 2010 ALA E C 1
ATOM 8446 O O . ALA E 1 9 ? 55.993 52.153 21.722 1.00 17.34 2010 ALA E O 1
ATOM 8448 N N . ALA E 1 10 ? 55.594 52.460 23.908 1.00 13.30 2011 ALA E N 1
ATOM 8449 C CA . ALA E 1 10 ? 55.215 53.867 23.772 1.00 14.29 2011 ALA E CA 1
ATOM 8450 C C . ALA E 1 10 ? 56.340 54.616 23.089 1.00 17.79 2011 ALA E C 1
ATOM 8451 O O . ALA E 1 10 ? 56.145 55.193 22.027 1.00 16.16 2011 ALA E O 1
ATOM 8453 N N . ARG E 1 11 ? 57.544 54.515 23.642 1.00 22.36 2012 ARG E N 1
ATOM 8454 C CA . ARG E 1 11 ? 58.703 55.177 23.047 1.00 23.52 2012 ARG E CA 1
ATOM 8455 C C . ARG E 1 11 ? 58.938 54.810 21.581 1.00 21.66 2012 ARG E C 1
ATOM 8456 O O . ARG E 1 11 ? 59.274 55.671 20.764 1.00 27.60 2012 ARG E O 1
ATOM 8464 N N . ALA E 1 12 ? 58.759 53.542 21.241 1.00 19.82 2013 ALA E N 1
ATOM 8465 C CA . ALA E 1 12 ? 58.963 53.101 19.870 1.00 17.55 2013 ALA E CA 1
ATOM 8466 C C . ALA E 1 12 ? 57.889 53.667 18.959 1.00 16.57 2013 ALA E C 1
ATOM 8467 O O . ALA E 1 12 ? 58.151 54.016 17.812 1.00 21.63 2013 ALA E O 1
ATOM 8469 N N . ALA E 1 13 ? 56.671 53.752 19.467 1.00 14.70 2014 ALA E N 1
ATOM 8470 C CA . ALA E 1 13 ? 55.587 54.306 18.668 1.00 14.60 2014 ALA E CA 1
ATOM 8471 C C . ALA E 1 13 ? 55.785 55.790 18.467 1.00 11.99 2014 ALA E C 1
ATOM 8472 O O . ALA E 1 13 ? 55.657 56.252 17.335 1.00 12.45 2014 ALA E O 1
ATOM 8474 N N . ILE E 1 14 ? 56.111 56.545 19.534 1.00 13.51 2015 ILE E N 1
ATOM 8475 C CA . ILE E 1 14 ? 56.273 58.008 19.365 1.00 16.93 2015 ILE E CA 1
ATOM 8476 C C . ILE E 1 14 ? 57.436 58.303 18.397 1.00 19.54 2015 ILE E C 1
ATOM 8477 O O . ILE E 1 14 ? 57.350 59.186 17.539 1.00 18.88 2015 ILE E O 1
ATOM 8482 N N . ALA E 1 15 ? 58.477 57.477 18.467 1.00 23.27 2016 ALA E N 1
ATOM 8483 C CA . ALA E 1 15 ? 59.629 57.619 17.580 1.00 23.81 2016 ALA E CA 1
ATOM 8484 C C . ALA E 1 15 ? 59.197 57.396 16.132 1.00 23.40 2016 ALA E C 1
ATOM 8485 O O . ALA E 1 15 ? 59.646 58.123 15.246 1.00 28.90 2016 ALA E O 1
ATOM 8487 N N . ARG E 1 16 ? 58.336 56.402 15.889 1.00 21.85 2017 ARG E N 1
ATOM 8488 C CA . ARG E 1 16 ? 57.859 56.137 14.538 1.00 16.90 2017 ARG E CA 1
ATOM 8489 C C . ARG E 1 16 ? 56.986 57.258 14.051 1.00 17.43 2017 ARG E C 1
ATOM 8490 O O . ARG E 1 16 ? 57.076 57.645 12.891 1.00 21.30 2017 ARG E O 1
ATOM 8498 N N . GLY E 1 17 ? 56.137 57.789 14.921 1.00 16.43 2018 GLY E N 1
ATOM 8499 C CA . GLY E 1 17 ? 55.267 58.875 14.504 1.00 16.29 2018 GLY E CA 1
ATOM 8500 C C . GLY E 1 17 ? 56.013 60.160 14.152 1.00 22.34 2018 GLY E C 1
ATOM 8501 O O . GLY E 1 17 ? 55.641 60.866 13.198 1.00 22.79 2018 GLY E O 1
ATOM 8502 N N . LEU E 1 18 ? 57.065 60.473 14.912 1.00 20.14 2019 LEU E N 1
ATOM 8503 C CA . LEU E 1 18 ? 57.851 61.673 14.649 1.00 20.07 2019 LEU E CA 1
ATOM 8504 C C . LEU E 1 18 ? 58.615 61.513 13.354 1.00 21.55 2019 LEU E C 1
ATOM 8505 O O . LEU E 1 18 ? 58.723 62.470 12.572 1.00 24.65 2019 LEU E O 1
ATOM 8510 N N . ASP E 1 19 ? 59.165 60.326 13.118 1.00 17.32 2020 ASP E N 1
ATOM 8511 C CA . ASP E 1 19 ? 59.896 60.123 11.877 1.00 20.19 2020 ASP E CA 1
ATOM 8512 C C . ASP E 1 19 ? 58.978 60.279 10.676 1.00 18.76 2020 ASP E C 1
ATOM 8513 O O . ASP E 1 19 ? 59.371 60.857 9.659 1.00 20.35 2020 ASP E O 1
ATOM 8518 N N . GLU E 1 20 ? 57.746 59.796 10.783 1.00 18.89 2021 GLU E N 1
ATOM 8519 C CA . GLU E 1 20 ? 56.801 59.958 9.686 1.00 18.03 2021 GLU E CA 1
ATOM 8520 C C . GLU E 1 20 ? 56.534 61.437 9.406 1.00 18.47 2021 GLU E C 1
ATOM 8521 O O . GLU E 1 20 ? 56.376 61.845 8.261 1.00 21.71 2021 GLU E O 1
ATOM 8527 N N . ASP E 1 21 ? 56.480 62.231 10.463 1.00 15.74 2022 ASP E N 1
ATOM 8528 C CA . ASP E 1 21 ? 56.184 63.647 10.343 1.00 18.85 2022 ASP E CA 1
ATOM 8529 C C . ASP E 1 21 ? 57.344 64.503 9.906 1.00 25.40 2022 ASP E C 1
ATOM 8530 O O . ASP E 1 21 ? 57.133 65.536 9.256 1.00 27.52 2022 ASP E O 1
ATOM 8535 N N . LEU E 1 22 ? 58.560 64.102 10.284 1.00 27.66 2023 LEU E N 1
ATOM 8536 C CA . LEU E 1 22 ? 59.754 64.884 9.965 1.00 26.22 2023 LEU E CA 1
ATOM 8537 C C . LEU E 1 22 ? 60.573 64.379 8.787 1.00 28.89 2023 LEU E C 1
ATOM 8538 O O . LEU E 1 22 ? 61.524 65.022 8.348 1.00 35.29 2023 LEU E O 1
ATOM 8543 N N . ARG E 1 23 ? 60.153 63.260 8.229 1.00 31.96 2024 ARG E N 1
ATOM 8544 C CA . ARG E 1 23 ? 60.823 62.664 7.096 1.00 37.04 2024 ARG E CA 1
ATOM 8545 C C . ARG E 1 23 ? 61.007 63.627 5.906 1.00 41.13 2024 ARG E C 1
ATOM 8546 O O . ARG E 1 23 ? 61.984 63.525 5.160 1.00 41.80 2024 ARG E O 1
ATOM 8554 N N . TYR E 1 24 ? 60.073 64.554 5.718 1.00 42.42 2025 TYR E N 1
ATOM 8555 C CA . TYR E 1 24 ? 60.144 65.473 4.579 1.00 42.16 2025 TYR E CA 1
ATOM 8556 C C . TYR E 1 24 ? 60.792 66.805 4.912 1.00 42.46 2025 TYR E C 1
ATOM 8557 O O . TYR E 1 24 ? 60.768 67.722 4.093 1.00 44.76 2025 TYR E O 1
ATOM 8566 N N . GLY E 1 25 ? 61.431 66.873 6.083 1.00 40.73 2026 GLY E N 1
ATOM 8567 C CA . GLY E 1 25 ? 62.074 68.099 6.502 1.00 37.35 2026 GLY E CA 1
ATOM 8568 C C . GLY E 1 25 ? 61.359 68.626 7.714 1.00 39.53 2026 GLY E C 1
ATOM 8569 O O . GLY E 1 25 ? 60.321 68.081 8.092 1.00 44.24 2026 GLY E O 1
ATOM 8570 N N . PRO E 1 26 ? 61.860 69.706 8.328 1.00 37.40 2027 PRO E N 1
ATOM 8571 C CA . PRO E 1 26 ? 61.250 70.296 9.513 1.00 34.87 2027 PRO E CA 1
ATOM 8572 C C . PRO E 1 26 ? 59.976 71.067 9.207 1.00 31.55 2027 PRO E C 1
ATOM 8573 O O . PRO E 1 26 ? 59.594 71.264 8.059 1.00 28.17 2027 PRO E O 1
ATOM 8577 N N . ASP E 1 27 ? 59.320 71.503 10.265 1.00 31.11 2028 ASP E N 1
ATOM 8578 C CA . ASP E 1 27 ? 58.106 72.249 10.117 1.00 30.90 2028 ASP E CA 1
ATOM 8579 C C . ASP E 1 27 ? 58.458 73.644 9.651 1.00 28.49 2028 ASP E C 1
ATOM 8580 O O . ASP E 1 27 ? 58.527 74.593 10.436 1.00 29.81 2028 ASP E O 1
ATOM 8585 N N . VAL E 1 28 ? 58.655 73.765 8.355 1.00 28.15 2029 VAL E N 1
ATOM 8586 C CA . VAL E 1 28 ? 59.003 75.040 7.750 1.00 33.29 2029 VAL E CA 1
ATOM 8587 C C . VAL E 1 28 ? 58.070 76.196 8.147 1.00 34.90 2029 VAL E C 1
ATOM 8588 O O . VAL E 1 28 ? 58.508 77.340 8.334 1.00 36.32 2029 VAL E O 1
ATOM 8592 N N . THR E 1 29 ? 56.788 75.906 8.309 1.00 37.43 2030 THR E N 1
ATOM 8593 C CA . THR E 1 29 ? 55.880 76.969 8.681 1.00 35.67 2030 THR E CA 1
ATOM 8594 C C . THR E 1 29 ? 56.078 77.487 10.105 1.00 34.09 2030 THR E C 1
ATOM 8595 O O . THR E 1 29 ? 56.023 78.706 10.313 1.00 32.13 2030 THR E O 1
ATOM 8599 N N . THR E 1 30 ? 56.386 76.618 11.073 1.00 34.13 2031 THR E N 1
ATOM 8600 C CA . THR E 1 30 ? 56.587 77.153 12.423 1.00 35.28 2031 THR E CA 1
ATOM 8601 C C . THR E 1 30 ? 57.938 77.820 12.521 1.00 36.09 2031 THR E C 1
ATOM 8602 O O . THR E 1 30 ? 58.122 78.755 13.313 1.00 40.04 2031 THR E O 1
ATOM 8606 N N . LEU E 1 31 ? 58.873 77.375 11.691 1.00 35.36 2032 LEU E N 1
ATOM 8607 C CA . LEU E 1 31 ? 60.200 77.974 11.705 1.00 35.22 2032 LEU E CA 1
ATOM 8608 C C . LEU E 1 31 ? 60.089 79.401 11.201 1.00 33.14 2032 LEU E C 1
ATOM 8609 O O . LEU E 1 31 ? 60.668 80.329 11.759 1.00 33.29 2032 LEU E O 1
ATOM 8614 N N . ALA E 1 32 ? 59.286 79.568 10.166 1.00 32.11 2033 ALA E N 1
ATOM 8615 C CA . ALA E 1 32 ? 59.097 80.872 9.582 1.00 33.92 2033 ALA E CA 1
ATOM 8616 C C . ALA E 1 32 ? 58.226 81.793 10.436 1.00 36.04 2033 ALA E C 1
ATOM 8617 O O . ALA E 1 32 ? 58.483 82.994 10.506 1.00 41.20 2033 ALA E O 1
ATOM 8619 N N . THR E 1 33 ? 57.222 81.243 11.117 1.00 36.89 2034 THR E N 1
ATOM 8620 C CA . THR E 1 33 ? 56.319 82.082 11.897 1.00 33.22 2034 THR E CA 1
ATOM 8621 C C . THR E 1 33 ? 56.604 82.245 13.372 1.00 33.25 2034 THR E C 1
ATOM 8622 O O . THR E 1 33 ? 56.288 83.292 13.938 1.00 34.54 2034 THR E O 1
ATOM 8626 N N . VAL E 1 34 ? 57.191 81.236 14.013 1.00 32.12 2035 VAL E N 1
ATOM 8627 C CA . VAL E 1 34 ? 57.449 81.359 15.442 1.00 29.66 2035 VAL E CA 1
ATOM 8628 C C . VAL E 1 34 ? 58.911 81.335 15.865 1.00 32.35 2035 VAL E C 1
ATOM 8629 O O . VAL E 1 34 ? 59.700 80.475 15.468 1.00 28.59 2035 VAL E O 1
ATOM 8633 N N . PRO E 1 35 ? 59.298 82.352 16.646 1.00 31.88 2036 PRO E N 1
ATOM 8634 C CA . PRO E 1 35 ? 60.670 82.452 17.124 1.00 31.17 2036 PRO E CA 1
ATOM 8635 C C . PRO E 1 35 ? 61.044 81.318 18.047 1.00 28.88 2036 PRO E C 1
ATOM 8636 O O . PRO E 1 35 ? 60.226 80.856 18.842 1.00 32.43 2036 PRO E O 1
ATOM 8640 N N . ALA E 1 36 ? 62.303 80.914 17.974 1.00 26.16 2037 ALA E N 1
ATOM 8641 C CA . ALA E 1 36 ? 62.805 79.840 18.815 1.00 24.37 2037 ALA E CA 1
ATOM 8642 C C . ALA E 1 36 ? 62.667 80.182 20.279 1.00 23.38 2037 ALA E C 1
ATOM 8643 O O . ALA E 1 36 ? 62.538 79.284 21.108 1.00 26.27 2037 ALA E O 1
ATOM 8645 N N . SER E 1 37 ? 62.666 81.474 20.602 1.00 24.18 2038 SER E N 1
ATOM 8646 C CA . SER E 1 37 ? 62.555 81.904 22.004 1.00 25.88 2038 SER E CA 1
ATOM 8647 C C . SER E 1 37 ? 61.128 81.891 22.550 1.00 24.69 2038 SER E C 1
ATOM 8648 O O . SER E 1 37 ? 60.908 82.029 23.762 1.00 27.99 2038 SER E O 1
ATOM 8651 N N . ALA E 1 38 ? 60.158 81.706 21.661 1.00 25.20 2039 ALA E N 1
ATOM 8652 C CA . ALA E 1 38 ? 58.757 81.662 22.067 1.00 27.28 2039 ALA E CA 1
ATOM 8653 C C . ALA E 1 38 ? 58.460 80.514 23.037 1.00 24.37 2039 ALA E C 1
ATOM 8654 O O . ALA E 1 38 ? 58.949 79.398 22.852 1.00 26.36 2039 ALA E O 1
ATOM 8656 N N . THR E 1 39 ? 57.649 80.808 24.053 1.00 27.61 2040 THR E N 1
ATOM 8657 C CA . THR E 1 39 ? 57.215 79.848 25.074 1.00 29.13 2040 THR E CA 1
ATOM 8658 C C . THR E 1 39 ? 55.737 80.089 25.389 1.00 29.34 2040 THR E C 1
ATOM 8659 O O . THR E 1 39 ? 55.311 81.239 25.410 1.00 35.85 2040 THR E O 1
ATOM 8663 N N . THR E 1 40 ? 54.951 79.017 25.529 1.00 29.88 2041 THR E N 1
ATOM 8664 C CA . THR E 1 40 ? 53.529 79.122 25.875 1.00 28.10 2041 THR E CA 1
ATOM 8665 C C . THR E 1 40 ? 53.096 78.128 26.917 1.00 29.04 2041 THR E C 1
ATOM 8666 O O . THR E 1 40 ? 53.856 77.236 27.341 1.00 26.50 2041 THR E O 1
ATOM 8670 N N . THR E 1 41 ? 51.841 78.322 27.311 1.00 27.08 2042 THR E N 1
ATOM 8671 C CA . THR E 1 41 ? 51.146 77.449 28.227 1.00 28.01 2042 THR E CA 1
ATOM 8672 C C . THR E 1 41 ? 50.137 76.840 27.256 1.00 25.76 2042 THR E C 1
ATOM 8673 O O . THR E 1 41 ? 49.506 77.549 26.483 1.00 30.48 2042 THR E O 1
ATOM 8677 N N . ALA E 1 42 ? 50.100 75.527 27.173 1.00 23.50 2043 ALA E N 1
ATOM 8678 C CA . ALA E 1 42 ? 49.174 74.876 26.268 1.00 19.80 2043 ALA E CA 1
ATOM 8679 C C . ALA E 1 42 ? 48.462 73.867 27.112 1.00 19.58 2043 ALA E C 1
ATOM 8680 O O . ALA E 1 42 ? 49.010 73.413 28.123 1.00 18.25 2043 ALA E O 1
ATOM 8682 N N . SER E 1 43 ? 47.259 73.499 26.685 1.00 21.39 2044 SER E N 1
ATOM 8683 C CA . SER E 1 43 ? 46.437 72.537 27.406 1.00 19.29 2044 SER E CA 1
ATOM 8684 C C . SER E 1 43 ? 45.875 71.494 26.466 1.00 16.19 2044 SER E C 1
ATOM 8685 O O . SER E 1 43 ? 45.481 71.815 25.345 1.00 8.57 2044 SER E O 1
ATOM 8688 N N . LEU E 1 44 ? 45.892 70.241 26.915 1.00 15.87 2045 LEU E N 1
ATOM 8689 C CA . LEU E 1 44 ? 45.313 69.157 26.136 1.00 14.56 2045 LEU E CA 1
ATOM 8690 C C . LEU E 1 44 ? 43.878 69.193 26.617 1.00 13.51 2045 LEU E C 1
ATOM 8691 O O . LEU E 1 44 ? 43.633 68.900 27.783 1.00 16.30 2045 LEU E O 1
ATOM 8696 N N . VAL E 1 45 ? 42.933 69.634 25.799 1.00 12.52 2046 VAL E N 1
ATOM 8697 C CA . VAL E 1 45 ? 41.550 69.622 26.275 1.00 8.80 2046 VAL E CA 1
ATOM 8698 C C . VAL E 1 45 ? 40.655 68.775 25.398 1.00 5.86 2046 VAL E C 1
ATOM 8699 O O . VAL E 1 45 ? 40.768 68.807 24.168 1.00 10.80 2046 VAL E O 1
ATOM 8703 N N . THR E 1 46 ? 39.811 67.956 26.022 1.00 13.39 2047 THR E N 1
ATOM 8704 C CA . THR E 1 46 ? 38.874 67.103 25.260 1.00 15.15 2047 THR E CA 1
ATOM 8705 C C . THR E 1 46 ? 37.754 67.914 24.650 1.00 14.99 2047 THR E C 1
ATOM 8706 O O . THR E 1 46 ? 37.385 68.946 25.147 1.00 21.26 2047 THR E O 1
ATOM 8710 N N . ARG E 1 47 ? 37.335 67.527 23.464 1.00 22.87 2048 ARG E N 1
ATOM 8711 C CA . ARG E 1 47 ? 36.226 68.184 22.800 1.00 19.43 2048 ARG E CA 1
ATOM 8712 C C . ARG E 1 47 ? 34.973 67.321 23.102 1.00 19.63 2048 ARG E C 1
ATOM 8713 O O . ARG E 1 47 ? 33.859 67.687 22.751 1.00 21.24 2048 ARG E O 1
ATOM 8721 N N . GLU E 1 48 ? 35.164 66.166 23.737 1.00 17.45 2049 GLU E N 1
ATOM 8722 C CA . GLU E 1 48 ? 34.055 65.284 24.042 1.00 17.51 2049 GLU E CA 1
ATOM 8723 C C . GLU E 1 48 ? 34.310 64.517 25.308 1.00 17.53 2049 GLU E C 1
ATOM 8724 O O . GLU E 1 48 ? 35.400 64.551 25.848 1.00 20.50 2049 GLU E O 1
ATOM 8730 N N . ALA E 1 49 ? 33.264 63.905 25.833 1.00 17.14 2050 ALA E N 1
ATOM 8731 C CA . ALA E 1 49 ? 33.363 63.177 27.075 1.00 13.63 2050 ALA E CA 1
ATOM 8732 C C . ALA E 1 49 ? 33.892 61.810 26.775 1.00 16.17 2050 ALA E C 1
ATOM 8733 O O . ALA E 1 49 ? 33.609 61.245 25.711 1.00 18.58 2050 ALA E O 1
ATOM 8735 N N . GLY E 1 50 ? 34.673 61.272 27.704 1.00 15.25 2051 GLY E N 1
ATOM 8736 C CA . GLY E 1 50 ? 35.218 59.956 27.494 1.00 15.42 2051 GLY E CA 1
ATOM 8737 C C . GLY E 1 50 ? 36.032 59.574 28.682 1.00 13.62 2051 GLY E C 1
ATOM 8738 O O . GLY E 1 50 ? 35.820 60.122 29.754 1.00 13.20 2051 GLY E O 1
ATOM 8739 N N . VAL E 1 51 ? 36.912 58.595 28.501 1.00 15.07 2052 VAL E N 1
ATOM 8740 C CA . VAL E 1 51 ? 37.789 58.123 29.571 1.00 14.51 2052 VAL E CA 1
ATOM 8741 C C . VAL E 1 51 ? 39.155 58.393 29.005 1.00 17.20 2052 VAL E C 1
ATOM 8742 O O . VAL E 1 51 ? 39.410 58.077 27.846 1.00 21.22 2052 VAL E O 1
ATOM 8746 N N . VAL E 1 52 ? 40.013 59.025 29.791 1.00 18.56 2053 VAL E N 1
ATOM 8747 C CA . VAL E 1 52 ? 41.342 59.373 29.329 1.00 17.92 2053 VAL E CA 1
ATOM 8748 C C . VAL E 1 52 ? 42.350 58.259 29.576 1.00 17.55 2053 VAL E C 1
ATOM 8749 O O . VAL E 1 52 ? 42.287 57.604 30.599 1.00 16.36 2053 VAL E O 1
ATOM 8753 N N . ALA E 1 53 ? 43.251 58.045 28.609 1.00 14.01 2054 ALA E N 1
ATOM 8754 C CA . ALA E 1 53 ? 44.302 57.042 28.678 1.00 13.19 2054 ALA E CA 1
ATOM 8755 C C . ALA E 1 53 ? 45.435 57.531 27.793 1.00 14.75 2054 ALA E C 1
ATOM 8756 O O . ALA E 1 53 ? 45.186 58.207 26.802 1.00 18.43 2054 ALA E O 1
ATOM 8758 N N . GLY E 1 54 ? 46.670 57.192 28.155 1.00 15.28 2055 GLY E N 1
ATOM 8759 C CA . GLY E 1 54 ? 47.824 57.565 27.346 1.00 15.87 2055 GLY E CA 1
ATOM 8760 C C . GLY E 1 54 ? 48.420 58.914 27.622 1.00 15.19 2055 GLY E C 1
ATOM 8761 O O . GLY E 1 54 ? 49.183 59.447 26.830 1.00 16.25 2055 GLY E O 1
ATOM 8762 N N . LEU E 1 55 ? 48.074 59.485 28.755 1.00 16.98 2056 LEU E N 1
ATOM 8763 C CA . LEU E 1 55 ? 48.628 60.783 29.098 1.00 19.33 2056 LEU E CA 1
ATOM 8764 C C . LEU E 1 55 ? 50.157 60.707 29.285 1.00 20.21 2056 LEU E C 1
ATOM 8765 O O . LEU E 1 55 ? 50.874 61.649 28.975 1.00 23.34 2056 LEU E O 1
ATOM 8770 N N . ASP E 1 56 ? 50.657 59.565 29.740 1.00 19.49 2057 ASP E N 1
ATOM 8771 C CA . ASP E 1 56 ? 52.086 59.393 29.906 1.00 20.16 2057 ASP E CA 1
ATOM 8772 C C . ASP E 1 56 ? 52.707 59.404 28.529 1.00 23.79 2057 ASP E C 1
ATOM 8773 O O . ASP E 1 56 ? 53.807 59.892 28.343 1.00 28.72 2057 ASP E O 1
ATOM 8778 N N . VAL E 1 57 ? 51.986 58.888 27.548 1.00 23.02 2058 VAL E N 1
ATOM 8779 C CA . VAL E 1 57 ? 52.489 58.873 26.176 1.00 23.65 2058 VAL E CA 1
ATOM 8780 C C . VAL E 1 57 ? 52.646 60.315 25.658 1.00 27.80 2058 VAL E C 1
ATOM 8781 O O . VAL E 1 57 ? 53.495 60.595 24.802 1.00 30.48 2058 VAL E O 1
ATOM 8785 N N . ALA E 1 58 ? 51.855 61.243 26.198 1.00 25.91 2059 ALA E N 1
ATOM 8786 C CA . ALA E 1 58 ? 51.974 62.637 25.786 1.00 22.85 2059 ALA E CA 1
ATOM 8787 C C . ALA E 1 58 ? 53.312 63.164 26.310 1.00 24.98 2059 ALA E C 1
ATOM 8788 O O . ALA E 1 58 ? 54.116 63.714 25.557 1.00 27.35 2059 ALA E O 1
ATOM 8790 N N . LEU E 1 59 ? 53.546 63.005 27.610 1.00 23.33 2060 LEU E N 1
ATOM 8791 C CA . LEU E 1 59 ? 54.795 63.447 28.208 1.00 23.03 2060 LEU E CA 1
ATOM 8792 C C . LEU E 1 59 ? 55.999 62.831 27.472 1.00 24.83 2060 LEU E C 1
ATOM 8793 O O . LEU E 1 59 ? 56.960 63.535 27.171 1.00 26.26 2060 LEU E O 1
ATOM 8798 N N . LEU E 1 60 ? 55.930 61.541 27.130 1.00 24.86 2061 LEU E N 1
ATOM 8799 C CA . LEU E 1 60 ? 57.027 60.879 26.405 1.00 21.67 2061 LEU E CA 1
ATOM 8800 C C . LEU E 1 60 ? 57.343 61.535 25.067 1.00 19.78 2061 LEU E C 1
ATOM 8801 O O . LEU E 1 60 ? 58.485 61.534 24.618 1.00 24.30 2061 LEU E O 1
ATOM 8806 N N . THR E 1 61 ? 56.328 62.073 24.417 1.00 20.97 2062 THR E N 1
ATOM 8807 C CA . THR E 1 61 ? 56.543 62.720 23.132 1.00 23.21 2062 THR E CA 1
ATOM 8808 C C . THR E 1 61 ? 57.301 64.051 23.361 1.00 24.56 2062 THR E C 1
ATOM 8809 O O . THR E 1 61 ? 58.213 64.421 22.583 1.00 23.27 2062 THR E O 1
ATOM 8813 N N . LEU E 1 62 ? 56.952 64.738 24.451 1.00 20.39 2063 LEU E N 1
ATOM 8814 C CA . LEU E 1 62 ? 57.604 65.989 24.780 1.00 21.76 2063 LEU E CA 1
ATOM 8815 C C . LEU E 1 62 ? 59.062 65.717 25.108 1.00 26.96 2063 LEU E C 1
ATOM 8816 O O . LEU E 1 62 ? 59.937 66.438 24.636 1.00 32.15 2063 LEU E O 1
ATOM 8821 N N . ASN E 1 63 ? 59.335 64.668 25.882 1.00 25.10 2064 ASN E N 1
ATOM 8822 C CA . ASN E 1 63 ? 60.712 64.318 26.224 1.00 24.27 2064 ASN E CA 1
ATOM 8823 C C . ASN E 1 63 ? 61.521 64.180 24.966 1.00 27.03 2064 ASN E C 1
ATOM 8824 O O . ASN E 1 63 ? 62.648 64.664 24.865 1.00 32.00 2064 ASN E O 1
ATOM 8829 N N . GLU E 1 64 ? 60.938 63.498 23.997 1.00 29.51 2065 GLU E N 1
ATOM 8830 C CA . GLU E 1 64 ? 61.616 63.261 22.752 1.00 27.08 2065 GLU E CA 1
ATOM 8831 C C . GLU E 1 64 ? 61.917 64.529 21.971 1.00 27.19 2065 GLU E C 1
ATOM 8832 O O . GLU E 1 64 ? 63.025 64.688 21.467 1.00 30.23 2065 GLU E O 1
ATOM 8838 N N . VAL E 1 65 ? 60.932 65.416 21.841 1.00 26.71 2066 VAL E N 1
ATOM 8839 C CA . VAL E 1 65 ? 61.120 66.662 21.100 1.00 26.74 2066 VAL E CA 1
ATOM 8840 C C . VAL E 1 65 ? 61.857 67.784 21.861 1.00 31.54 2066 VAL E C 1
ATOM 8841 O O . VAL E 1 65 ? 62.734 68.451 21.299 1.00 34.53 2066 VAL E O 1
ATOM 8845 N N . LEU E 1 66 ? 61.518 67.966 23.136 1.00 31.34 2067 LEU E N 1
ATOM 8846 C CA . LEU E 1 66 ? 62.088 69.028 23.974 1.00 34.00 2067 LEU E CA 1
ATOM 8847 C C . LEU E 1 66 ? 63.106 68.601 25.017 1.00 38.85 2067 LEU E C 1
ATOM 8848 O O . LEU E 1 66 ? 63.776 69.458 25.613 1.00 40.97 2067 LEU E O 1
ATOM 8853 N N . GLY E 1 67 ? 63.174 67.299 25.289 1.00 41.00 2068 GLY E N 1
ATOM 8854 C CA . GLY E 1 67 ? 64.095 66.796 26.282 1.00 38.71 2068 GLY E CA 1
ATOM 8855 C C . GLY E 1 67 ? 63.306 66.738 27.557 1.00 44.48 2068 GLY E C 1
ATOM 8856 O O . GLY E 1 67 ? 62.380 67.532 27.771 1.00 44.42 2068 GLY E O 1
ATOM 8857 N N . THR E 1 68 ? 63.696 65.825 28.430 1.00 49.56 2069 THR E N 1
ATOM 8858 C CA . THR E 1 68 ? 63.008 65.627 29.690 1.00 54.36 2069 THR E CA 1
ATOM 8859 C C . THR E 1 68 ? 62.724 66.871 30.511 1.00 56.69 2069 THR E C 1
ATOM 8860 O O . THR E 1 68 ? 61.714 66.938 31.213 1.00 60.42 2069 THR E O 1
ATOM 8864 N N . ASN E 1 69 ? 63.617 67.848 30.442 1.00 58.51 2070 ASN E N 1
ATOM 8865 C CA . ASN E 1 69 ? 63.431 69.080 31.202 1.00 61.83 2070 ASN E CA 1
ATOM 8866 C C . ASN E 1 69 ? 63.131 70.221 30.248 1.00 57.28 2070 ASN E C 1
ATOM 8867 O O . ASN E 1 69 ? 63.451 71.378 30.537 1.00 59.66 2070 ASN E O 1
ATOM 8872 N N . GLY E 1 70 ? 62.523 69.900 29.110 1.00 50.81 2071 GLY E N 1
ATOM 8873 C CA . GLY E 1 70 ? 62.228 70.927 28.131 1.00 44.21 2071 GLY E CA 1
ATOM 8874 C C . GLY E 1 70 ? 60.897 71.593 28.374 1.00 39.23 2071 GLY E C 1
ATOM 8875 O O . GLY E 1 70 ? 60.549 72.560 27.695 1.00 40.70 2071 GLY E O 1
ATOM 8876 N N . TYR E 1 71 ? 60.195 71.138 29.402 1.00 34.57 2072 TYR E N 1
ATOM 8877 C CA . TYR E 1 71 ? 58.870 71.653 29.699 1.00 32.32 2072 TYR E CA 1
ATOM 8878 C C . TYR E 1 71 ? 58.489 71.420 31.157 1.00 31.36 2072 TYR E C 1
ATOM 8879 O O . TYR E 1 71 ? 59.089 70.580 31.830 1.00 31.42 2072 TYR E O 1
ATOM 8888 N N . ARG E 1 72 ? 57.424 72.085 31.599 1.00 30.07 2073 ARG E N 1
ATOM 8889 C CA . ARG E 1 72 ? 56.942 71.956 32.963 1.00 31.47 2073 ARG E CA 1
ATOM 8890 C C . ARG E 1 72 ? 55.447 71.680 32.921 1.00 31.80 2073 ARG E C 1
ATOM 8891 O O . ARG E 1 72 ? 54.701 72.371 32.222 1.00 32.84 2073 ARG E O 1
ATOM 8899 N N . VAL E 1 73 ? 55.019 70.650 33.642 1.00 30.02 2074 VAL E N 1
ATOM 8900 C CA . VAL E 1 73 ? 53.618 70.279 33.699 1.00 27.84 2074 VAL E CA 1
ATOM 8901 C C . VAL E 1 73 ? 53.022 71.005 34.879 1.00 29.57 2074 VAL E C 1
ATOM 8902 O O . VAL E 1 73 ? 53.371 70.746 36.030 1.00 28.62 2074 VAL E O 1
ATOM 8906 N N . LEU E 1 74 ? 52.141 71.945 34.588 1.00 29.46 2075 LEU E N 1
ATOM 8907 C CA . LEU E 1 74 ? 51.497 72.704 35.630 1.00 28.30 2075 LEU E CA 1
ATOM 8908 C C . LEU E 1 74 ? 50.349 71.903 36.231 1.00 27.93 2075 LEU E C 1
ATOM 8909 O O . LEU E 1 74 ? 50.015 72.077 37.400 1.00 29.72 2075 LEU E O 1
ATOM 8914 N N . ASP E 1 75 ? 49.796 70.971 35.452 1.00 32.27 2076 ASP E N 1
ATOM 8915 C CA . ASP E 1 75 ? 48.668 70.157 35.918 1.00 32.13 2076 ASP E CA 1
ATOM 8916 C C . ASP E 1 75 ? 48.282 69.057 34.947 1.00 28.63 2076 ASP E C 1
ATOM 8917 O O . ASP E 1 75 ? 48.517 69.169 33.744 1.00 26.04 2076 ASP E O 1
ATOM 8922 N N . ARG E 1 76 ? 47.656 68.013 35.480 1.00 27.08 2077 ARG E N 1
ATOM 8923 C CA . ARG E 1 76 ? 47.211 66.885 34.685 1.00 26.24 2077 ARG E CA 1
ATOM 8924 C C . ARG E 1 76 ? 46.184 66.057 35.421 1.00 27.25 2077 ARG E C 1
ATOM 8925 O O . ARG E 1 76 ? 46.090 66.090 36.650 1.00 30.85 2077 ARG E O 1
ATOM 8933 N N . VAL E 1 77 ? 45.435 65.301 34.640 1.00 22.40 2078 VAL E N 1
ATOM 8934 C CA . VAL E 1 77 ? 44.383 64.443 35.132 1.00 20.65 2078 VAL E CA 1
ATOM 8935 C C . VAL E 1 77 ? 45.018 63.050 35.214 1.00 22.75 2078 VAL E C 1
ATOM 8936 O O . VAL E 1 77 ? 46.160 62.891 34.801 1.00 22.31 2078 VAL E O 1
ATOM 8940 N N . GLU E 1 78 ? 44.344 62.072 35.814 1.00 24.18 2079 GLU E N 1
ATOM 8941 C CA . GLU E 1 78 ? 44.927 60.744 35.898 1.00 27.04 2079 GLU E CA 1
ATOM 8942 C C . GLU E 1 78 ? 44.292 59.882 34.856 1.00 24.49 2079 GLU E C 1
ATOM 8943 O O . GLU E 1 78 ? 43.137 60.088 34.548 1.00 29.96 2079 GLU E O 1
ATOM 8949 N N . ASP E 1 79 ? 45.052 58.975 34.250 1.00 21.85 2080 ASP E N 1
ATOM 8950 C CA . ASP E 1 79 ? 44.473 58.035 33.274 1.00 21.49 2080 ASP E CA 1
ATOM 8951 C C . ASP E 1 79 ? 43.302 57.269 33.943 1.00 20.45 2080 ASP E C 1
ATOM 8952 O O . ASP E 1 79 ? 43.338 56.920 35.129 1.00 20.43 2080 ASP E O 1
ATOM 8957 N N . GLY E 1 80 ? 42.246 57.042 33.187 1.00 18.77 2081 GLY E N 1
ATOM 8958 C CA . GLY E 1 80 ? 41.121 56.338 33.733 1.00 16.56 2081 GLY E CA 1
ATOM 8959 C C . GLY E 1 80 ? 40.011 57.294 34.087 1.00 19.16 2081 GLY E C 1
ATOM 8960 O O . GLY E 1 80 ? 38.866 56.872 34.247 1.00 25.15 2081 GLY E O 1
ATOM 8961 N N . ALA E 1 81 ? 40.318 58.581 34.162 1.00 16.48 2082 ALA E N 1
ATOM 8962 C CA . ALA E 1 81 ? 39.309 59.571 34.528 1.00 17.01 2082 ALA E CA 1
ATOM 8963 C C . ALA E 1 81 ? 38.228 59.696 33.487 1.00 17.06 2082 ALA E C 1
ATOM 8964 O O . ALA E 1 81 ? 38.521 59.673 32.305 1.00 20.32 2082 ALA E O 1
ATOM 8966 N N . ARG E 1 82 ? 36.976 59.762 33.932 1.00 19.02 2083 ARG E N 1
ATOM 8967 C CA . ARG E 1 82 ? 35.832 59.952 33.037 1.00 22.25 2083 ARG E CA 1
ATOM 8968 C C . ARG E 1 82 ? 35.881 61.466 32.920 1.00 23.94 2083 ARG E C 1
ATOM 8969 O O . ARG E 1 82 ? 35.917 62.178 33.922 1.00 26.93 2083 ARG E O 1
ATOM 8977 N N . VAL E 1 83 ? 35.764 61.981 31.719 1.00 25.09 2084 VAL E N 1
ATOM 8978 C CA . VAL E 1 83 ? 35.929 63.403 31.543 1.00 20.27 2084 VAL E CA 1
ATOM 8979 C C . VAL E 1 83 ? 34.824 64.012 30.709 1.00 19.27 2084 VAL E C 1
ATOM 8980 O O . VAL E 1 83 ? 34.227 63.341 29.892 1.00 20.21 2084 VAL E O 1
ATOM 8984 N N . PRO E 1 84 ? 34.409 65.241 31.043 1.00 20.69 2085 PRO E N 1
ATOM 8985 C CA . PRO E 1 84 ? 33.349 65.933 30.295 1.00 20.17 2085 PRO E CA 1
ATOM 8986 C C . PRO E 1 84 ? 33.991 66.740 29.186 1.00 20.15 2085 PRO E C 1
ATOM 8987 O O . PRO E 1 84 ? 35.198 66.988 29.213 1.00 19.18 2085 PRO E O 1
ATOM 8991 N N . PRO E 1 85 ? 33.185 67.233 28.248 1.00 21.80 2086 PRO E N 1
ATOM 8992 C CA . PRO E 1 85 ? 33.674 68.020 27.123 1.00 22.20 2086 PRO E CA 1
ATOM 8993 C C . PRO E 1 85 ? 34.774 69.048 27.271 1.00 24.23 2086 PRO E C 1
ATOM 8994 O O . PRO E 1 85 ? 35.864 68.806 26.812 1.00 36.99 2086 PRO E O 1
ATOM 8998 N N . GLY E 1 86 ? 34.599 70.153 27.939 1.00 22.53 2087 GLY E N 1
ATOM 8999 C CA . GLY E 1 86 ? 35.745 71.068 27.913 1.00 21.67 2087 GLY E CA 1
ATOM 9000 C C . GLY E 1 86 ? 36.833 70.854 28.948 1.00 22.26 2087 GLY E C 1
ATOM 9001 O O . GLY E 1 86 ? 37.444 71.806 29.436 1.00 27.53 2087 GLY E O 1
ATOM 9002 N N . GLU E 1 87 ? 37.100 69.608 29.280 1.00 17.99 2088 GLU E N 1
ATOM 9003 C CA . GLU E 1 87 ? 38.076 69.310 30.297 1.00 19.92 2088 GLU E CA 1
ATOM 9004 C C . GLU E 1 87 ? 39.545 69.445 29.897 1.00 18.15 2088 GLU E C 1
ATOM 9005 O O . GLU E 1 87 ? 39.964 68.891 28.889 1.00 23.07 2088 GLU E O 1
ATOM 9011 N N . ALA E 1 88 ? 40.337 70.144 30.710 1.00 17.90 2089 ALA E N 1
ATOM 9012 C CA . ALA E 1 88 ? 41.782 70.302 30.461 1.00 12.75 2089 ALA E CA 1
ATOM 9013 C C . ALA E 1 88 ? 42.434 69.057 31.029 1.00 13.55 2089 ALA E C 1
ATOM 9014 O O . ALA E 1 88 ? 42.451 68.875 32.247 1.00 17.67 2089 ALA E O 1
ATOM 9016 N N . LEU E 1 89 ? 42.910 68.172 30.168 1.00 11.26 2090 LEU E N 1
ATOM 9017 C CA . LEU E 1 89 ? 43.540 66.930 30.627 1.00 16.35 2090 LEU E CA 1
ATOM 9018 C C . LEU E 1 89 ? 44.938 67.167 31.193 1.00 16.09 2090 LEU E C 1
ATOM 9019 O O . LEU E 1 89 ? 45.396 66.453 32.075 1.00 16.44 2090 LEU E O 1
ATOM 9024 N N . MET E 1 90 ? 45.626 68.162 30.660 1.00 19.99 2091 MET E N 1
ATOM 9025 C CA . MET E 1 90 ? 46.984 68.442 31.083 1.00 19.67 2091 MET E CA 1
ATOM 9026 C C . MET E 1 90 ? 47.353 69.819 30.594 1.00 19.01 2091 MET E C 1
ATOM 9027 O O . MET E 1 90 ? 46.966 70.231 29.495 1.00 23.57 2091 MET E O 1
ATOM 9032 N N . THR E 1 91 ? 48.029 70.566 31.446 1.00 21.77 2092 THR E N 1
ATOM 9033 C CA . THR E 1 91 ? 48.471 71.906 31.081 1.00 23.61 2092 THR E CA 1
ATOM 9034 C C . THR E 1 91 ? 49.958 71.918 31.338 1.00 22.70 2092 THR E C 1
ATOM 9035 O O . THR E 1 91 ? 50.441 71.388 32.351 1.00 23.78 2092 THR E O 1
ATOM 9039 N N . LEU E 1 92 ? 50.678 72.472 30.381 1.00 21.69 2093 LEU E N 1
ATOM 9040 C CA . LEU E 1 92 ? 52.109 72.567 30.470 1.00 24.76 2093 LEU E CA 1
ATOM 9041 C C . LEU E 1 92 ? 52.662 73.867 29.887 1.00 24.85 2093 LEU E C 1
ATOM 9042 O O . LEU E 1 92 ? 51.951 74.659 29.251 1.00 21.51 2093 LEU E O 1
ATOM 9047 N N . GLU E 1 93 ? 53.915 74.126 30.213 1.00 25.49 2094 GLU E N 1
ATOM 9048 C CA . GLU E 1 93 ? 54.590 75.287 29.713 1.00 25.33 2094 GLU E CA 1
ATOM 9049 C C . GLU E 1 93 ? 55.792 74.702 28.974 1.00 24.72 2094 GLU E C 1
ATOM 9050 O O . GLU E 1 93 ? 56.472 73.817 29.497 1.00 22.20 2094 GLU E O 1
ATOM 9056 N N . ALA E 1 94 ? 56.039 75.168 27.752 1.00 25.20 2095 ALA E N 1
ATOM 9057 C CA . ALA E 1 94 ? 57.140 74.640 26.941 1.00 25.45 2095 ALA E CA 1
ATOM 9058 C C . ALA E 1 94 ? 57.489 75.558 25.746 1.00 23.74 2095 ALA E C 1
ATOM 9059 O O . ALA E 1 94 ? 56.734 76.483 25.456 1.00 22.15 2095 ALA E O 1
ATOM 9061 N N . GLN E 1 95 ? 58.626 75.306 25.073 1.00 22.55 2096 GLN E N 1
ATOM 9062 C CA . GLN E 1 95 ? 59.030 76.077 23.894 1.00 24.19 2096 GLN E CA 1
ATOM 9063 C C . GLN E 1 95 ? 57.967 75.831 22.815 1.00 29.06 2096 GLN E C 1
ATOM 9064 O O . GLN E 1 95 ? 57.673 74.679 22.430 1.00 31.04 2096 GLN E O 1
ATOM 9070 N N . THR E 1 96 ? 57.447 76.917 22.272 1.00 24.74 2097 THR E N 1
ATOM 9071 C CA . THR E 1 96 ? 56.410 76.833 21.281 1.00 21.08 2097 THR E CA 1
ATOM 9072 C C . THR E 1 96 ? 56.732 75.979 20.061 1.00 25.39 2097 THR E C 1
ATOM 9073 O O . THR E 1 96 ? 55.918 75.139 19.669 1.00 30.08 2097 THR E O 1
ATOM 9077 N N . ARG E 1 97 ? 57.904 76.158 19.464 1.00 26.00 2098 ARG E N 1
ATOM 9078 C CA . ARG E 1 97 ? 58.265 75.359 18.285 1.00 25.94 2098 ARG E CA 1
ATOM 9079 C C . ARG E 1 97 ? 58.199 73.843 18.581 1.00 24.76 2098 ARG E C 1
ATOM 9080 O O . ARG E 1 97 ? 57.758 73.038 17.752 1.00 22.24 2098 ARG E O 1
ATOM 9088 N N . GLY E 1 98 ? 58.636 73.480 19.778 1.00 21.44 2099 GLY E N 1
ATOM 9089 C CA . GLY E 1 98 ? 58.655 72.093 20.178 1.00 21.58 2099 GLY E CA 1
ATOM 9090 C C . GLY E 1 98 ? 57.258 71.553 20.293 1.00 18.87 2099 GLY E C 1
ATOM 9091 O O . GLY E 1 98 ? 56.992 70.479 19.778 1.00 22.22 2099 GLY E O 1
ATOM 9092 N N . LEU E 1 99 ? 56.376 72.292 20.958 1.00 17.77 2100 LEU E N 1
ATOM 9093 C CA . LEU E 1 99 ? 54.994 71.870 21.121 1.00 17.15 2100 LEU E CA 1
ATOM 9094 C C . LEU E 1 99 ? 54.317 71.659 19.770 1.00 20.17 2100 LEU E C 1
ATOM 9095 O O . LEU E 1 99 ? 53.668 70.633 19.543 1.00 21.56 2100 LEU E O 1
ATOM 9100 N N . LEU E 1 100 ? 54.492 72.602 18.853 1.00 19.44 2101 LEU E N 1
ATOM 9101 C CA . LEU E 1 100 ? 53.876 72.470 17.548 1.00 15.93 2101 LEU E CA 1
ATOM 9102 C C . LEU E 1 100 ? 54.391 71.271 16.741 1.00 21.95 2101 LEU E C 1
ATOM 9103 O O . LEU E 1 100 ? 53.666 70.717 15.895 1.00 28.43 2101 LEU E O 1
ATOM 9108 N N . THR E 1 101 ? 55.626 70.852 16.984 1.00 20.74 2102 THR E N 1
ATOM 9109 C CA . THR E 1 101 ? 56.161 69.725 16.230 1.00 20.97 2102 THR E CA 1
ATOM 9110 C C . THR E 1 101 ? 55.681 68.446 16.864 1.00 18.20 2102 THR E C 1
ATOM 9111 O O . THR E 1 101 ? 55.368 67.486 16.180 1.00 21.17 2102 THR E O 1
ATOM 9115 N N . ALA E 1 102 ? 55.578 68.461 18.183 1.00 17.02 2103 ALA E N 1
ATOM 9116 C CA . ALA E 1 102 ? 55.124 67.307 18.955 1.00 15.44 2103 ALA E CA 1
ATOM 9117 C C . ALA E 1 102 ? 53.631 67.035 18.789 1.00 17.11 2103 ALA E C 1
ATOM 9118 O O . ALA E 1 102 ? 53.209 65.870 18.751 1.00 17.77 2103 ALA E O 1
ATOM 9120 N N . GLU E 1 103 ? 52.850 68.119 18.779 1.00 18.10 2104 GLU E N 1
ATOM 9121 C CA . GLU E 1 103 ? 51.384 68.117 18.686 1.00 17.35 2104 GLU E CA 1
ATOM 9122 C C . GLU E 1 103 ? 50.619 66.947 18.056 1.00 15.54 2104 GLU E C 1
ATOM 9123 O O . GLU E 1 103 ? 49.952 66.197 18.764 1.00 22.76 2104 GLU E O 1
ATOM 9129 N N . ARG E 1 104 ? 50.735 66.772 16.746 1.00 11.15 2105 ARG E N 1
ATOM 9130 C CA . ARG E 1 104 ? 49.993 65.737 16.052 1.00 11.97 2105 ARG E CA 1
ATOM 9131 C C . ARG E 1 104 ? 50.314 64.341 16.528 1.00 15.88 2105 ARG E C 1
ATOM 9132 O O . ARG E 1 104 ? 49.413 63.561 16.807 1.00 19.48 2105 ARG E O 1
ATOM 9140 N N . THR E 1 105 ? 51.590 64.038 16.680 1.00 15.62 2106 THR E N 1
ATOM 9141 C CA . THR E 1 105 ? 51.979 62.726 17.171 1.00 18.15 2106 THR E CA 1
ATOM 9142 C C . THR E 1 105 ? 51.355 62.465 18.559 1.00 18.65 2106 THR E C 1
ATOM 9143 O O . THR E 1 105 ? 50.782 61.395 18.823 1.00 19.34 2106 THR E O 1
ATOM 9147 N N . MET E 1 106 ? 51.449 63.466 19.424 1.00 19.16 2107 MET E N 1
ATOM 9148 C CA . MET E 1 106 ? 50.924 63.396 20.779 1.00 17.08 2107 MET E CA 1
ATOM 9149 C C . MET E 1 106 ? 49.397 63.204 20.811 1.00 19.79 2107 MET E C 1
ATOM 9150 O O . MET E 1 106 ? 48.859 62.318 21.492 1.00 20.95 2107 MET E O 1
ATOM 9155 N N . LEU E 1 107 ? 48.711 64.015 20.028 1.00 16.39 2108 LEU E N 1
ATOM 9156 C CA . LEU E 1 107 ? 47.272 63.964 19.918 1.00 12.59 2108 LEU E CA 1
ATOM 9157 C C . LEU E 1 107 ? 46.785 62.642 19.289 1.00 19.23 2108 LEU E C 1
ATOM 9158 O O . LEU E 1 107 ? 45.812 62.036 19.786 1.00 18.53 2108 LEU E O 1
ATOM 9163 N N . ASN E 1 108 ? 47.426 62.209 18.189 1.00 16.27 2109 ASN E N 1
ATOM 9164 C CA . ASN E 1 108 ? 47.021 60.975 17.493 1.00 15.09 2109 ASN E CA 1
ATOM 9165 C C . ASN E 1 108 ? 47.046 59.767 18.450 1.00 20.50 2109 ASN E C 1
ATOM 9166 O O . ASN E 1 108 ? 46.181 58.879 18.378 1.00 22.06 2109 ASN E O 1
ATOM 9171 N N . LEU E 1 109 ? 48.060 59.732 19.318 1.00 19.90 2110 LEU E N 1
ATOM 9172 C CA . LEU E 1 109 ? 48.248 58.649 20.273 1.00 12.80 2110 LEU E CA 1
ATOM 9173 C C . LEU E 1 109 ? 47.301 58.705 21.477 1.00 14.04 2110 LEU E C 1
ATOM 9174 O O . LEU E 1 109 ? 46.705 57.676 21.803 1.00 15.75 2110 LEU E O 1
ATOM 9179 N N . VAL E 1 110 ? 47.105 59.866 22.128 1.00 8.79 2111 VAL E N 1
ATOM 9180 C CA . VAL E 1 110 ? 46.195 59.838 23.278 1.00 11.42 2111 VAL E CA 1
ATOM 9181 C C . VAL E 1 110 ? 44.752 59.808 22.816 1.00 10.48 2111 VAL E C 1
ATOM 9182 O O . VAL E 1 110 ? 43.871 59.354 23.530 1.00 14.52 2111 VAL E O 1
ATOM 9186 N N . GLY E 1 111 ? 44.511 60.234 21.593 1.00 7.83 2112 GLY E N 1
ATOM 9187 C CA . GLY E 1 111 ? 43.149 60.223 21.100 1.00 9.16 2112 GLY E CA 1
ATOM 9188 C C . GLY E 1 111 ? 42.751 58.797 20.815 1.00 11.56 2112 GLY E C 1
ATOM 9189 O O . GLY E 1 111 ? 41.612 58.405 21.042 1.00 14.48 2112 GLY E O 1
ATOM 9190 N N . HIS E 1 112 ? 43.709 58.002 20.358 1.00 8.14 2113 HIS E N 1
ATOM 9191 C CA . HIS E 1 112 ? 43.452 56.611 20.037 1.00 9.75 2113 HIS E CA 1
ATOM 9192 C C . HIS E 1 112 ? 43.306 55.843 21.312 1.00 9.92 2113 HIS E C 1
ATOM 9193 O O . HIS E 1 112 ? 42.372 55.074 21.483 1.00 14.26 2113 HIS E O 1
ATOM 9200 N N . LEU E 1 113 ? 44.232 56.059 22.226 1.00 8.50 2114 LEU E N 1
ATOM 9201 C CA . LEU E 1 113 ? 44.178 55.325 23.459 1.00 11.30 2114 LEU E CA 1
ATOM 9202 C C . LEU E 1 113 ? 42.960 55.705 24.300 1.00 13.68 2114 LEU E C 1
ATOM 9203 O O . LEU E 1 113 ? 42.360 54.847 24.935 1.00 21.93 2114 LEU E O 1
ATOM 9208 N N . SER E 1 114 ? 42.539 56.961 24.245 1.00 13.01 2115 SER E N 1
ATOM 9209 C CA . SER E 1 114 ? 41.368 57.387 24.994 1.00 11.81 2115 SER E CA 1
ATOM 9210 C C . SER E 1 114 ? 40.147 56.849 24.261 1.00 12.14 2115 SER E C 1
ATOM 9211 O O . SER E 1 114 ? 39.121 56.525 24.872 1.00 11.27 2115 SER E O 1
ATOM 9214 N N . GLY E 1 115 ? 40.283 56.735 22.942 1.00 12.75 2116 GLY E N 1
ATOM 9215 C CA . GLY E 1 115 ? 39.207 56.199 22.130 1.00 10.59 2116 GLY E CA 1
ATOM 9216 C C . GLY E 1 115 ? 38.898 54.795 22.604 1.00 8.88 2116 GLY E C 1
ATOM 9217 O O . GLY E 1 115 ? 37.736 54.494 22.856 1.00 15.27 2116 GLY E O 1
ATOM 9218 N N . ILE E 1 116 ? 39.928 53.954 22.740 1.00 10.25 2117 ILE E N 1
ATOM 9219 C CA . ILE E 1 116 ? 39.776 52.563 23.190 1.00 7.53 2117 ILE E CA 1
ATOM 9220 C C . ILE E 1 116 ? 39.233 52.469 24.614 1.00 9.77 2117 ILE E C 1
ATOM 9221 O O . ILE E 1 116 ? 38.309 51.684 24.851 1.00 9.79 2117 ILE E O 1
ATOM 9226 N N . ALA E 1 117 ? 39.790 53.263 25.540 1.00 4.21 2118 ALA E N 1
ATOM 9227 C CA . ALA E 1 117 ? 39.338 53.240 26.920 1.00 5.33 2118 ALA E CA 1
ATOM 9228 C C . ALA E 1 117 ? 37.899 53.650 27.013 1.00 6.82 2118 ALA E C 1
ATOM 9229 O O . ALA E 1 117 ? 37.151 53.114 27.814 1.00 12.99 2118 ALA E O 1
ATOM 9231 N N . THR E 1 118 ? 37.515 54.619 26.201 1.00 6.01 2119 THR E N 1
ATOM 9232 C CA . THR E 1 118 ? 36.154 55.123 26.203 1.00 8.77 2119 THR E CA 1
ATOM 9233 C C . THR E 1 118 ? 35.151 54.023 25.775 1.00 11.39 2119 THR E C 1
ATOM 9234 O O . THR E 1 118 ? 34.166 53.715 26.477 1.00 11.23 2119 THR E O 1
ATOM 9238 N N . ALA E 1 119 ? 35.445 53.403 24.648 1.00 7.88 2120 ALA E N 1
ATOM 9239 C CA . ALA E 1 119 ? 34.627 52.319 24.137 1.00 9.94 2120 ALA E CA 1
ATOM 9240 C C . ALA E 1 119 ? 34.559 51.170 25.121 1.00 8.15 2120 ALA E C 1
ATOM 9241 O O . ALA E 1 119 ? 33.486 50.638 25.349 1.00 10.95 2120 ALA E O 1
ATOM 9243 N N . THR E 1 120 ? 35.674 50.768 25.718 1.00 11.36 2121 THR E N 1
ATOM 9244 C CA . THR E 1 120 ? 35.569 49.643 26.642 1.00 11.09 2121 THR E CA 1
ATOM 9245 C C . THR E 1 120 ? 34.767 49.960 27.896 1.00 12.28 2121 THR E C 1
ATOM 9246 O O . THR E 1 120 ? 34.116 49.083 28.470 1.00 15.80 2121 THR E O 1
ATOM 9250 N N . ALA E 1 121 ? 34.779 51.217 28.313 1.00 13.50 2122 ALA E N 1
ATOM 9251 C CA . ALA E 1 121 ? 34.030 51.610 29.488 1.00 7.39 2122 ALA E CA 1
ATOM 9252 C C . ALA E 1 121 ? 32.565 51.519 29.166 1.00 8.56 2122 ALA E C 1
ATOM 9253 O O . ALA E 1 121 ? 31.774 51.226 30.044 1.00 13.73 2122 ALA E O 1
ATOM 9255 N N . ALA E 1 122 ? 32.192 51.715 27.907 1.00 6.73 2123 ALA E N 1
ATOM 9256 C CA . ALA E 1 122 ? 30.783 51.628 27.536 1.00 7.20 2123 ALA E CA 1
ATOM 9257 C C . ALA E 1 122 ? 30.323 50.180 27.580 1.00 11.88 2123 ALA E C 1
ATOM 9258 O O . ALA E 1 122 ? 29.190 49.893 27.966 1.00 14.83 2123 ALA E O 1
ATOM 9260 N N . TRP E 1 123 ? 31.191 49.272 27.155 1.00 12.27 2124 TRP E N 1
ATOM 9261 C CA . TRP E 1 123 ? 30.870 47.856 27.164 1.00 9.97 2124 TRP E CA 1
ATOM 9262 C C . TRP E 1 123 ? 30.754 47.389 28.591 1.00 6.85 2124 TRP E C 1
ATOM 9263 O O . TRP E 1 123 ? 29.862 46.657 28.943 1.00 12.62 2124 TRP E O 1
ATOM 9274 N N . VAL E 1 124 ? 31.662 47.840 29.427 1.00 12.20 2125 VAL E N 1
ATOM 9275 C CA . VAL E 1 124 ? 31.662 47.459 30.822 1.00 11.02 2125 VAL E CA 1
ATOM 9276 C C . VAL E 1 124 ? 30.354 47.935 31.478 1.00 17.10 2125 VAL E C 1
ATOM 9277 O O . VAL E 1 124 ? 29.758 47.225 32.288 1.00 19.82 2125 VAL E O 1
ATOM 9281 N N . ASP E 1 125 ? 29.857 49.103 31.096 1.00 19.10 2126 ASP E N 1
ATOM 9282 C CA . ASP E 1 125 ? 28.606 49.555 31.681 1.00 19.87 2126 ASP E CA 1
ATOM 9283 C C . ASP E 1 125 ? 27.467 48.740 31.133 1.00 18.77 2126 ASP E C 1
ATOM 9284 O O . ASP E 1 125 ? 26.516 48.470 31.836 1.00 22.03 2126 ASP E O 1
ATOM 9289 N N . ALA E 1 126 ? 27.545 48.394 29.857 1.00 16.87 2127 ALA E N 1
ATOM 9290 C CA . ALA E 1 126 ? 26.490 47.648 29.223 1.00 17.74 2127 ALA E CA 1
ATOM 9291 C C . ALA E 1 126 ? 26.194 46.285 29.899 1.00 22.08 2127 ALA E C 1
ATOM 9292 O O . ALA E 1 126 ? 25.028 45.892 30.030 1.00 25.43 2127 ALA E O 1
ATOM 9294 N N . VAL E 1 127 ? 27.216 45.618 30.427 1.00 21.33 2128 VAL E N 1
ATOM 9295 C CA . VAL E 1 127 ? 27.001 44.309 31.044 1.00 14.76 2128 VAL E CA 1
ATOM 9296 C C . VAL E 1 127 ? 27.022 44.322 32.548 1.00 18.33 2128 VAL E C 1
ATOM 9297 O O . VAL E 1 127 ? 27.135 43.252 33.151 1.00 19.09 2128 VAL E O 1
ATOM 9301 N N . ARG E 1 128 ? 26.942 45.497 33.168 1.00 20.13 2129 ARG E N 1
ATOM 9302 C CA . ARG E 1 128 ? 26.972 45.534 34.621 1.00 24.43 2129 ARG E CA 1
ATOM 9303 C C . ARG E 1 128 ? 25.716 44.925 35.218 1.00 25.67 2129 ARG E C 1
ATOM 9304 O O . ARG E 1 128 ? 24.634 44.906 34.595 1.00 24.28 2129 ARG E O 1
ATOM 9312 N N . GLY E 1 129 ? 25.884 44.353 36.406 1.00 24.07 2130 GLY E N 1
ATOM 9313 C CA . GLY E 1 129 ? 24.761 43.667 37.026 1.00 28.66 2130 GLY E CA 1
ATOM 9314 C C . GLY E 1 129 ? 24.712 42.222 36.540 1.00 27.52 2130 GLY E C 1
ATOM 9315 O O . GLY E 1 129 ? 23.841 41.455 36.942 1.00 31.28 2130 GLY E O 1
ATOM 9316 N N . THR E 1 130 ? 25.716 41.863 35.733 1.00 27.07 2131 THR E N 1
ATOM 9317 C CA . THR E 1 130 ? 25.949 40.554 35.136 1.00 19.51 2131 THR E CA 1
ATOM 9318 C C . THR E 1 130 ? 27.340 40.160 35.661 1.00 20.80 2131 THR E C 1
ATOM 9319 O O . THR E 1 130 ? 28.025 41.003 36.253 1.00 21.99 2131 THR E O 1
ATOM 9323 N N . LYS E 1 131 ? 27.742 38.900 35.552 1.00 21.47 2132 LYS E N 1
ATOM 9324 C CA . LYS E 1 131 ? 29.076 38.535 36.046 1.00 20.70 2132 LYS E CA 1
ATOM 9325 C C . LYS E 1 131 ? 30.114 38.626 34.929 1.00 17.95 2132 LYS E C 1
ATOM 9326 O O . LYS E 1 131 ? 31.302 38.431 35.153 1.00 20.56 2132 LYS E O 1
ATOM 9332 N N . ALA E 1 132 ? 29.660 38.889 33.719 1.00 10.45 2133 ALA E N 1
ATOM 9333 C CA . ALA E 1 132 ? 30.542 38.912 32.586 1.00 12.49 2133 ALA E CA 1
ATOM 9334 C C . ALA E 1 132 ? 31.554 39.996 32.634 1.00 14.35 2133 ALA E C 1
ATOM 9335 O O . ALA E 1 132 ? 31.253 41.103 33.070 1.00 21.97 2133 ALA E O 1
ATOM 9337 N N . LYS E 1 133 ? 32.758 39.661 32.173 1.00 19.44 2134 LYS E N 1
ATOM 9338 C CA . LYS E 1 133 ? 33.890 40.583 32.058 1.00 14.84 2134 LYS E CA 1
ATOM 9339 C C . LYS E 1 133 ? 34.132 40.777 30.568 1.00 13.17 2134 LYS E C 1
ATOM 9340 O O . LYS E 1 133 ? 33.911 39.856 29.787 1.00 14.79 2134 LYS E O 1
ATOM 9346 N N . ILE E 1 134 ? 34.484 42.003 30.175 1.00 17.68 2135 ILE E N 1
ATOM 9347 C CA . ILE E 1 134 ? 34.760 42.366 28.776 1.00 14.72 2135 ILE E CA 1
ATOM 9348 C C . ILE E 1 134 ? 36.220 42.074 28.539 1.00 14.66 2135 ILE E C 1
ATOM 9349 O O . ILE E 1 134 ? 37.070 42.588 29.261 1.00 17.15 2135 ILE E O 1
ATOM 9354 N N . ARG E 1 135 ? 36.516 41.243 27.551 1.00 12.18 2136 ARG E N 1
ATOM 9355 C CA . ARG E 1 135 ? 37.894 40.881 27.275 1.00 10.53 2136 ARG E CA 1
ATOM 9356 C C . ARG E 1 135 ? 38.283 41.310 25.892 1.00 11.86 2136 ARG E C 1
ATOM 9357 O O . ARG E 1 135 ? 37.435 41.432 25.019 1.00 18.73 2136 ARG E O 1
ATOM 9365 N N . ASP E 1 136 ? 39.560 41.585 25.694 1.00 7.43 2137 ASP E N 1
ATOM 9366 C CA . ASP E 1 136 ? 40.019 41.974 24.383 1.00 13.01 2137 ASP E CA 1
ATOM 9367 C C . ASP E 1 136 ? 40.493 40.751 23.586 1.00 13.64 2137 ASP E C 1
ATOM 9368 O O . ASP E 1 136 ? 40.337 39.604 24.045 1.00 16.19 2137 ASP E O 1
ATOM 9373 N N . THR E 1 137 ? 41.062 41.003 22.408 1.00 12.66 2138 THR E N 1
ATOM 9374 C CA . THR E 1 137 ? 41.550 39.966 21.507 1.00 12.20 2138 THR E CA 1
ATOM 9375 C C . THR E 1 137 ? 42.951 40.282 20.932 1.00 12.98 2138 THR E C 1
ATOM 9376 O O . THR E 1 137 ? 43.599 41.277 21.295 1.00 13.79 2138 THR E O 1
ATOM 9380 N N . ARG E 1 138 ? 43.408 39.428 20.022 1.00 14.17 2139 ARG E N 1
ATOM 9381 C CA . ARG E 1 138 ? 44.699 39.626 19.352 1.00 13.12 2139 ARG E CA 1
ATOM 9382 C C . ARG E 1 138 ? 44.489 40.467 18.111 1.00 9.64 2139 ARG E C 1
ATOM 9383 O O . ARG E 1 138 ? 45.415 40.706 17.344 1.00 13.10 2139 ARG E O 1
ATOM 9391 N N . LYS E 1 139 ? 43.252 40.914 17.919 1.00 12.83 2140 LYS E N 1
ATOM 9392 C CA . LYS E 1 139 ? 42.885 41.754 16.786 1.00 11.38 2140 LYS E CA 1
ATOM 9393 C C . LYS E 1 139 ? 43.327 43.169 17.105 1.00 11.62 2140 LYS E C 1
ATOM 9394 O O . LYS E 1 139 ? 42.512 44.050 17.358 1.00 13.40 2140 LYS E O 1
ATOM 9400 N N . THR E 1 140 ? 44.638 43.360 17.117 1.00 12.79 2141 THR E N 1
ATOM 9401 C CA . THR E 1 140 ? 45.253 44.648 17.438 1.00 13.73 2141 THR E CA 1
ATOM 9402 C C . THR E 1 140 ? 46.075 45.188 16.257 1.00 10.92 2141 THR E C 1
ATOM 9403 O O . THR E 1 140 ? 46.413 44.438 15.350 1.00 15.10 2141 THR E O 1
ATOM 9407 N N . LEU E 1 141 ? 46.382 46.481 16.251 1.00 13.64 2142 LEU E N 1
ATOM 9408 C CA . LEU E 1 141 ? 47.179 47.070 15.177 1.00 11.57 2142 LEU E CA 1
ATOM 9409 C C . LEU E 1 141 ? 48.663 46.761 15.444 1.00 14.42 2142 LEU E C 1
ATOM 9410 O O . LEU E 1 141 ? 49.136 46.872 16.573 1.00 12.42 2142 LEU E O 1
ATOM 9415 N N . PRO E 1 142 ? 49.400 46.339 14.414 1.00 15.77 2143 PRO E N 1
ATOM 9416 C CA . PRO E 1 142 ? 50.821 45.997 14.500 1.00 14.09 2143 PRO E CA 1
ATOM 9417 C C . PRO E 1 142 ? 51.676 47.100 15.095 1.00 15.61 2143 PRO E C 1
ATOM 9418 O O . PRO E 1 142 ? 51.712 48.225 14.577 1.00 12.86 2143 PRO E O 1
ATOM 9422 N N . GLY E 1 143 ? 52.385 46.766 16.174 1.00 13.00 2144 GLY E N 1
ATOM 9423 C CA . GLY E 1 143 ? 53.221 47.756 16.832 1.00 16.32 2144 GLY E CA 1
ATOM 9424 C C . GLY E 1 143 ? 52.522 48.525 17.957 1.00 22.66 2144 GLY E C 1
ATOM 9425 O O . GLY E 1 143 ? 53.183 49.229 18.741 1.00 25.15 2144 GLY E O 1
ATOM 9426 N N . LEU E 1 144 ? 51.201 48.364 18.075 1.00 19.40 2145 LEU E N 1
ATOM 9427 C CA . LEU E 1 144 ? 50.429 49.047 19.100 1.00 12.46 2145 LEU E CA 1
ATOM 9428 C C . LEU E 1 144 ? 49.723 48.135 20.124 1.00 16.00 2145 LEU E C 1
ATOM 9429 O O . LEU E 1 144 ? 48.997 48.642 20.992 1.00 18.36 2145 LEU E O 1
ATOM 9434 N N . ARG E 1 145 ? 49.965 46.821 20.070 1.00 12.45 2146 ARG E N 1
ATOM 9435 C CA . ARG E 1 145 ? 49.310 45.886 20.972 1.00 8.25 2146 ARG E CA 1
ATOM 9436 C C . ARG E 1 145 ? 49.403 46.226 22.456 1.00 13.79 2146 ARG E C 1
ATOM 9437 O O . ARG E 1 145 ? 48.392 46.304 23.133 1.00 16.43 2146 ARG E O 1
ATOM 9445 N N . ALA E 1 146 ? 50.609 46.400 22.982 1.00 15.40 2147 ALA E N 1
ATOM 9446 C CA . ALA E 1 146 ? 50.768 46.698 24.404 1.00 14.73 2147 ALA E CA 1
ATOM 9447 C C . ALA E 1 146 ? 49.999 47.942 24.808 1.00 14.53 2147 ALA E C 1
ATOM 9448 O O . ALA E 1 146 ? 49.448 47.996 25.905 1.00 20.02 2147 ALA E O 1
ATOM 9450 N N . LEU E 1 147 ? 50.032 48.959 23.948 1.00 13.97 2148 LEU E N 1
ATOM 9451 C CA . LEU E 1 147 ? 49.345 50.214 24.205 1.00 11.55 2148 LEU E CA 1
ATOM 9452 C C . LEU E 1 147 ? 47.837 50.028 24.115 1.00 12.58 2148 LEU E C 1
ATOM 9453 O O . LEU E 1 147 ? 47.115 50.482 24.995 1.00 16.10 2148 LEU E O 1
ATOM 9458 N N . GLN E 1 148 ? 47.368 49.317 23.087 1.00 9.38 2149 GLN E N 1
ATOM 9459 C CA . GLN E 1 148 ? 45.946 49.035 22.949 1.00 6.33 2149 GLN E CA 1
ATOM 9460 C C . GLN E 1 148 ? 45.430 48.146 24.061 1.00 10.23 2149 GLN E C 1
ATOM 9461 O O . GLN E 1 148 ? 44.304 48.307 24.490 1.00 19.21 2149 GLN E O 1
ATOM 9467 N N . LYS E 1 149 ? 46.265 47.236 24.546 1.00 12.55 2150 LYS E N 1
ATOM 9468 C CA . LYS E 1 149 ? 45.916 46.320 25.634 1.00 14.56 2150 LYS E CA 1
ATOM 9469 C C . LYS E 1 149 ? 45.888 47.117 26.940 1.00 12.49 2150 LYS E C 1
ATOM 9470 O O . LYS E 1 149 ? 45.055 46.880 27.835 1.00 14.42 2150 LYS E O 1
ATOM 9476 N N . TYR E 1 150 ? 46.804 48.070 27.055 1.00 12.55 2151 TYR E N 1
ATOM 9477 C CA . TYR E 1 150 ? 46.863 48.944 28.226 1.00 11.23 2151 TYR E CA 1
ATOM 9478 C C . TYR E 1 150 ? 45.587 49.786 28.356 1.00 10.41 2151 TYR E C 1
ATOM 9479 O O . TYR E 1 150 ? 45.046 49.954 29.443 1.00 19.56 2151 TYR E O 1
ATOM 9488 N N . ALA E 1 151 ? 45.134 50.329 27.237 1.00 10.39 2152 ALA E N 1
ATOM 9489 C CA . ALA E 1 151 ? 43.938 51.160 27.186 1.00 10.63 2152 ALA E CA 1
ATOM 9490 C C . ALA E 1 151 ? 42.645 50.433 27.473 1.00 9.99 2152 ALA E C 1
ATOM 9491 O O . ALA E 1 151 ? 41.738 51.037 28.055 1.00 18.73 2152 ALA E O 1
ATOM 9493 N N . VAL E 1 152 ? 42.510 49.158 27.096 1.00 14.79 2153 VAL E N 1
ATOM 9494 C CA . VAL E 1 152 ? 41.236 48.481 27.413 1.00 12.21 2153 VAL E CA 1
ATOM 9495 C C . VAL E 1 152 ? 41.158 48.276 28.919 1.00 14.73 2153 VAL E C 1
ATOM 9496 O O . VAL E 1 152 ? 40.108 48.499 29.528 1.00 16.80 2153 VAL E O 1
ATOM 9500 N N . ARG E 1 153 ? 42.298 47.947 29.519 1.00 11.75 2154 ARG E N 1
ATOM 9501 C CA . ARG E 1 153 ? 42.398 47.754 30.957 1.00 10.97 2154 ARG E CA 1
ATOM 9502 C C . ARG E 1 153 ? 41.986 49.041 31.677 1.00 14.89 2154 ARG E C 1
ATOM 9503 O O . ARG E 1 153 ? 41.307 49.035 32.715 1.00 16.84 2154 ARG E O 1
ATOM 9511 N N . THR E 1 154 ? 42.481 50.157 31.170 1.00 14.66 2155 THR E N 1
ATOM 9512 C CA . THR E 1 154 ? 42.157 51.444 31.749 1.00 16.40 2155 THR E CA 1
ATOM 9513 C C . THR E 1 154 ? 40.632 51.714 31.663 1.00 21.40 2155 THR E C 1
ATOM 9514 O O . THR E 1 154 ? 40.055 52.362 32.546 1.00 18.43 2155 THR E O 1
ATOM 9518 N N . GLY E 1 155 ? 39.976 51.193 30.620 1.00 19.07 2156 GLY E N 1
ATOM 9519 C CA . GLY E 1 155 ? 38.549 51.423 30.496 1.00 19.66 2156 GLY E CA 1
ATOM 9520 C C . GLY E 1 155 ? 37.726 50.441 31.310 1.00 19.31 2156 GLY E C 1
ATOM 9521 O O . GLY E 1 155 ? 36.486 50.536 31.323 1.00 21.95 2156 GLY E O 1
ATOM 9522 N N . GLY E 1 156 ? 38.405 49.490 31.960 1.00 14.59 2157 GLY E N 1
ATOM 9523 C CA . GLY E 1 156 ? 37.729 48.478 32.757 1.00 8.77 2157 GLY E CA 1
ATOM 9524 C C . GLY E 1 156 ? 37.630 47.076 32.144 1.00 10.02 2157 GLY E C 1
ATOM 9525 O O . GLY E 1 156 ? 36.940 46.202 32.676 1.00 9.04 2157 GLY E O 1
ATOM 9526 N N . GLY E 1 157 ? 38.290 46.854 31.016 1.00 7.68 2158 GLY E N 1
ATOM 9527 C CA . GLY E 1 157 ? 38.221 45.552 30.390 1.00 7.39 2158 GLY E CA 1
ATOM 9528 C C . GLY E 1 157 ? 39.348 44.728 30.934 1.00 12.66 2158 GLY E C 1
ATOM 9529 O O . GLY E 1 157 ? 40.142 45.206 31.737 1.00 13.94 2158 GLY E O 1
ATOM 9530 N N . VAL E 1 158 ? 39.423 43.479 30.513 1.00 14.39 2159 VAL E N 1
ATOM 9531 C CA . VAL E 1 158 ? 40.480 42.621 30.972 1.00 14.58 2159 VAL E CA 1
ATOM 9532 C C . VAL E 1 158 ? 41.213 42.077 29.759 1.00 15.02 2159 VAL E C 1
ATOM 9533 O O . VAL E 1 158 ? 40.604 41.763 28.748 1.00 19.78 2159 VAL E O 1
ATOM 9537 N N . ASN E 1 159 ? 42.529 41.995 29.853 1.00 16.24 2160 ASN E N 1
ATOM 9538 C CA . ASN E 1 159 ? 43.338 41.521 28.744 1.00 20.27 2160 ASN E CA 1
ATOM 9539 C C . ASN E 1 159 ? 43.297 40.028 28.620 1.00 22.98 2160 ASN E C 1
ATOM 9540 O O . ASN E 1 159 ? 43.416 39.326 29.614 1.00 26.05 2160 ASN E O 1
ATOM 9545 N N . HIS E 1 160 ? 43.188 39.529 27.401 1.00 26.87 2161 HIS E N 1
ATOM 9546 C CA . HIS E 1 160 ? 43.172 38.096 27.223 1.00 29.99 2161 HIS E CA 1
ATOM 9547 C C . HIS E 1 160 ? 44.555 37.590 26.766 1.00 33.49 2161 HIS E C 1
ATOM 9548 O O . HIS E 1 160 ? 45.491 37.555 27.573 1.00 38.60 2161 HIS E O 1
ATOM 9555 N N . ARG E 1 161 ? 44.708 37.201 25.504 1.00 31.36 2162 ARG E N 1
ATOM 9556 C CA . ARG E 1 161 ? 45.991 36.682 25.052 1.00 25.36 2162 ARG E CA 1
ATOM 9557 C C . ARG E 1 161 ? 46.916 37.807 24.567 1.00 26.04 2162 ARG E C 1
ATOM 9558 O O . ARG E 1 161 ? 46.464 38.799 23.999 1.00 29.40 2162 ARG E O 1
ATOM 9566 N N . LEU E 1 162 ? 48.196 37.720 24.887 1.00 22.11 2163 LEU E N 1
ATOM 9567 C CA . LEU E 1 162 ? 49.126 38.748 24.438 1.00 19.87 2163 LEU E CA 1
ATOM 9568 C C . LEU E 1 162 ? 49.822 38.307 23.173 1.00 20.21 2163 LEU E C 1
ATOM 9569 O O . LEU E 1 162 ? 50.314 39.136 22.402 1.00 23.30 2163 LEU E O 1
ATOM 9574 N N . GLY E 1 163 ? 49.836 36.998 22.945 1.00 21.25 2164 GLY E N 1
ATOM 9575 C CA . GLY E 1 163 ? 50.454 36.457 21.754 1.00 17.18 2164 GLY E CA 1
ATOM 9576 C C . GLY E 1 163 ? 50.074 35.013 21.557 1.00 12.27 2164 GLY E C 1
ATOM 9577 O O . GLY E 1 163 ? 49.277 34.483 22.301 1.00 19.18 2164 GLY E O 1
ATOM 9578 N N . LEU E 1 164 ? 50.690 34.380 20.573 1.00 14.56 2165 LEU E N 1
ATOM 9579 C CA . LEU E 1 164 ? 50.465 32.990 20.208 1.00 13.63 2165 LEU E CA 1
ATOM 9580 C C . LEU E 1 164 ? 50.860 31.917 21.252 1.00 15.90 2165 LEU E C 1
ATOM 9581 O O . LEU E 1 164 ? 50.175 30.916 21.382 1.00 14.16 2165 LEU E O 1
ATOM 9586 N N . GLY E 1 165 ? 52.013 32.076 21.907 1.00 18.69 2166 GLY E N 1
ATOM 9587 C CA . GLY E 1 165 ? 52.476 31.085 22.891 1.00 25.47 2166 GLY E CA 1
ATOM 9588 C C . GLY E 1 165 ? 52.000 31.302 24.326 1.00 24.24 2166 GLY E C 1
ATOM 9589 O O . GLY E 1 165 ? 52.381 30.617 25.258 1.00 21.47 2166 GLY E O 1
ATOM 9590 N N . ASP E 1 166 ? 51.126 32.281 24.452 1.00 28.32 2167 ASP E N 1
ATOM 9591 C CA . ASP E 1 166 ? 50.510 32.712 25.673 1.00 27.04 2167 ASP E CA 1
ATOM 9592 C C . ASP E 1 166 ? 49.638 31.610 26.309 1.00 29.31 2167 ASP E C 1
ATOM 9593 O O . ASP E 1 166 ? 49.644 31.425 27.525 1.00 32.24 2167 ASP E O 1
ATOM 9598 N N . ALA E 1 167 ? 48.839 30.931 25.497 1.00 24.75 2168 ALA E N 1
ATOM 9599 C CA . ALA E 1 167 ? 47.951 29.882 25.968 1.00 26.35 2168 ALA E CA 1
ATOM 9600 C C . ALA E 1 167 ? 47.688 28.981 24.774 1.00 28.65 2168 ALA E C 1
ATOM 9601 O O . ALA E 1 167 ? 47.986 29.373 23.654 1.00 36.10 2168 ALA E O 1
ATOM 9603 N N . ALA E 1 168 ? 47.159 27.781 24.969 1.00 24.76 2169 ALA E N 1
ATOM 9604 C CA . ALA E 1 168 ? 46.897 26.912 23.814 1.00 25.82 2169 ALA E CA 1
ATOM 9605 C C . ALA E 1 168 ? 45.471 27.124 23.355 1.00 29.61 2169 ALA E C 1
ATOM 9606 O O . ALA E 1 168 ? 44.546 26.955 24.136 1.00 37.23 2169 ALA E O 1
ATOM 9608 N N . LEU E 1 169 ? 45.271 27.526 22.111 1.00 27.17 2170 LEU E N 1
ATOM 9609 C CA . LEU E 1 169 ? 43.924 27.750 21.641 1.00 24.07 2170 LEU E CA 1
ATOM 9610 C C . LEU E 1 169 ? 43.669 26.839 20.473 1.00 27.57 2170 LEU E C 1
ATOM 9611 O O . LEU E 1 169 ? 44.351 26.897 19.470 1.00 30.24 2170 LEU E O 1
ATOM 9616 N N . ILE E 1 170 ? 42.749 25.916 20.643 1.00 26.14 2171 ILE E N 1
ATOM 9617 C CA . ILE E 1 170 ? 42.434 25.004 19.583 1.00 27.39 2171 ILE E CA 1
ATOM 9618 C C . ILE E 1 170 ? 41.282 25.551 18.764 1.00 29.98 2171 ILE E C 1
ATOM 9619 O O . ILE E 1 170 ? 40.241 25.885 19.301 1.00 26.71 2171 ILE E O 1
ATOM 9624 N N . LYS E 1 171 ? 41.513 25.692 17.465 1.00 35.16 2172 LYS E N 1
ATOM 9625 C CA . LYS E 1 171 ? 40.510 26.176 16.528 1.00 38.74 2172 LYS E CA 1
ATOM 9626 C C . LYS E 1 171 ? 40.240 25.061 15.534 1.00 42.35 2172 LYS E C 1
ATOM 9627 O O . LYS E 1 171 ? 40.863 23.996 15.586 1.00 41.11 2172 LYS E O 1
ATOM 9633 N N . ASP E 1 172 ? 39.385 25.380 14.570 1.00 49.45 2173 ASP E N 1
ATOM 9634 C CA . ASP E 1 172 ? 38.968 24.497 13.472 1.00 56.78 2173 ASP E CA 1
ATOM 9635 C C . ASP E 1 172 ? 40.113 23.789 12.740 1.00 58.63 2173 ASP E C 1
ATOM 9636 O O . ASP E 1 172 ? 40.059 22.579 12.500 1.00 59.54 2173 ASP E O 1
ATOM 9641 N N . ASN E 1 173 ? 41.135 24.560 12.371 1.00 59.12 2174 ASN E N 1
ATOM 9642 C CA . ASN E 1 173 ? 42.315 24.045 11.668 1.00 56.72 2174 ASN E CA 1
ATOM 9643 C C . ASN E 1 173 ? 42.994 22.908 12.447 1.00 55.75 2174 ASN E C 1
ATOM 9644 O O . ASN E 1 173 ? 43.318 21.866 11.887 1.00 57.98 2174 ASN E O 1
ATOM 9649 N N . HIS E 1 174 ? 43.191 23.118 13.745 1.00 54.10 2175 HIS E N 1
ATOM 9650 C CA . HIS E 1 174 ? 43.833 22.144 14.612 1.00 52.45 2175 HIS E CA 1
ATOM 9651 C C . HIS E 1 174 ? 42.950 20.925 14.766 1.00 55.74 2175 HIS E C 1
ATOM 9652 O O . HIS E 1 174 ? 43.433 19.796 14.742 1.00 55.47 2175 HIS E O 1
ATOM 9659 N N . VAL E 1 175 ? 41.653 21.174 14.921 1.00 60.39 2176 VAL E N 1
ATOM 9660 C CA . VAL E 1 175 ? 40.643 20.126 15.062 1.00 63.10 2176 VAL E CA 1
ATOM 9661 C C . VAL E 1 175 ? 40.718 19.172 13.869 1.00 64.32 2176 VAL E C 1
ATOM 9662 O O . VAL E 1 175 ? 40.718 17.946 14.039 1.00 63.77 2176 VAL E O 1
ATOM 9666 N N . ALA E 1 176 ? 40.776 19.761 12.670 1.00 64.56 2177 ALA E N 1
ATOM 9667 C CA . ALA E 1 176 ? 40.849 19.032 11.403 1.00 63.74 2177 ALA E CA 1
ATOM 9668 C C . ALA E 1 176 ? 42.078 18.129 11.351 1.00 63.82 2177 ALA E C 1
ATOM 9669 O O . ALA E 1 176 ? 41.970 16.918 11.158 1.00 65.29 2177 ALA E O 1
ATOM 9671 N N . ALA E 1 177 ? 43.244 18.739 11.532 1.00 64.26 2178 ALA E N 1
ATOM 9672 C CA . ALA E 1 177 ? 44.517 18.036 11.526 1.00 63.74 2178 ALA E CA 1
ATOM 9673 C C . ALA E 1 177 ? 44.514 16.894 12.542 1.00 62.64 2178 ALA E C 1
ATOM 9674 O O . ALA E 1 177 ? 45.019 15.806 12.269 1.00 64.25 2178 ALA E O 1
ATOM 9676 N N . ALA E 1 178 ? 43.956 17.158 13.718 1.00 60.98 2179 ALA E N 1
ATOM 9677 C CA . ALA E 1 178 ? 43.884 16.165 14.780 1.00 59.98 2179 ALA E CA 1
ATOM 9678 C C . ALA E 1 178 ? 42.857 15.114 14.433 1.00 59.73 2179 ALA E C 1
ATOM 9679 O O . ALA E 1 178 ? 42.953 13.969 14.847 1.00 59.85 2179 ALA E O 1
ATOM 9681 N N . GLY E 1 179 ? 41.865 15.522 13.669 1.00 59.58 2180 GLY E N 1
ATOM 9682 C CA . GLY E 1 179 ? 40.818 14.614 13.291 1.00 61.02 2180 GLY E CA 1
ATOM 9683 C C . GLY E 1 179 ? 39.573 15.244 13.854 1.00 61.22 2180 GLY E C 1
ATOM 9684 O O . GLY E 1 179 ? 38.648 15.592 13.118 1.00 64.71 2180 GLY E O 1
ATOM 9685 N N . SER E 1 180 ? 39.576 15.457 15.161 1.00 58.73 2181 SER E N 1
ATOM 9686 C CA . SER E 1 180 ? 38.432 16.064 15.810 1.00 55.80 2181 SER E CA 1
ATOM 9687 C C . SER E 1 180 ? 38.886 17.025 16.890 1.00 54.61 2181 SER E C 1
ATOM 9688 O O . SER E 1 180 ? 40.080 17.084 17.232 1.00 53.97 2181 SER E O 1
ATOM 9691 N N . VAL E 1 181 ? 37.920 17.763 17.431 1.00 52.19 2182 VAL E N 1
ATOM 9692 C CA . VAL E 1 181 ? 38.172 18.741 18.480 1.00 49.36 2182 VAL E CA 1
ATOM 9693 C C . VAL E 1 181 ? 38.799 18.059 19.685 1.00 48.11 2182 VAL E C 1
ATOM 9694 O O . VAL E 1 181 ? 39.793 18.544 20.228 1.00 47.44 2182 VAL E O 1
ATOM 9698 N N . VAL E 1 182 ? 38.236 16.922 20.092 1.00 46.66 2183 VAL E N 1
ATOM 9699 C CA . VAL E 1 182 ? 38.772 16.206 21.249 1.00 48.30 2183 VAL E CA 1
ATOM 9700 C C . VAL E 1 182 ? 40.144 15.598 20.966 1.00 43.26 2183 VAL E C 1
ATOM 9701 O O . VAL E 1 182 ? 40.977 15.481 21.854 1.00 44.19 2183 VAL E O 1
ATOM 9705 N N . ASP E 1 183 ? 40.392 15.255 19.716 1.00 40.65 2184 ASP E N 1
ATOM 9706 C CA . ASP E 1 183 ? 41.685 14.716 19.343 1.00 41.24 2184 ASP E CA 1
ATOM 9707 C C . ASP E 1 183 ? 42.737 15.806 19.557 1.00 41.02 2184 ASP E C 1
ATOM 9708 O O . ASP E 1 183 ? 43.739 15.594 20.251 1.00 40.65 2184 ASP E O 1
ATOM 9713 N N . ALA E 1 184 ? 42.483 16.980 18.979 1.00 37.36 2185 ALA E N 1
ATOM 9714 C CA . ALA E 1 184 ? 43.365 18.133 19.120 1.00 30.71 2185 ALA E CA 1
ATOM 9715 C C . ALA E 1 184 ? 43.522 18.481 20.590 1.00 28.93 2185 ALA E C 1
ATOM 9716 O O . ALA E 1 184 ? 44.635 18.702 21.042 1.00 30.40 2185 ALA E O 1
ATOM 9718 N N . LEU E 1 185 ? 42.420 18.472 21.338 1.00 26.19 2186 LEU E N 1
ATOM 9719 C CA . LEU E 1 185 ? 42.439 18.829 22.750 1.00 30.94 2186 LEU E CA 1
ATOM 9720 C C . LEU E 1 185 ? 43.429 17.971 23.504 1.00 35.07 2186 LEU E C 1
ATOM 9721 O O . LEU E 1 185 ? 44.307 18.476 24.209 1.00 30.97 2186 LEU E O 1
ATOM 9726 N N . ARG E 1 186 ? 43.287 16.661 23.323 1.00 40.92 2187 ARG E N 1
ATOM 9727 C CA . ARG E 1 186 ? 44.139 15.690 23.983 1.00 43.53 2187 ARG E CA 1
ATOM 9728 C C . ARG E 1 186 ? 45.584 15.818 23.528 1.00 45.15 2187 ARG E C 1
ATOM 9729 O O . ARG E 1 186 ? 46.514 15.785 24.357 1.00 48.62 2187 ARG E O 1
ATOM 9737 N N . ALA E 1 187 ? 45.768 16.010 22.221 1.00 41.03 2188 ALA E N 1
ATOM 9738 C CA . ALA E 1 187 ? 47.095 16.165 21.643 1.00 41.60 2188 ALA E CA 1
ATOM 9739 C C . ALA E 1 187 ? 47.874 17.285 22.331 1.00 42.43 2188 ALA E C 1
ATOM 9740 O O . ALA E 1 187 ? 49.000 17.084 22.827 1.00 42.73 2188 ALA E O 1
ATOM 9742 N N . VAL E 1 188 ? 47.249 18.458 22.379 1.00 39.92 2189 VAL E N 1
ATOM 9743 C CA . VAL E 1 188 ? 47.863 19.624 22.978 1.00 39.39 2189 VAL E CA 1
ATOM 9744 C C . VAL E 1 188 ? 48.071 19.450 24.464 1.00 36.51 2189 VAL E C 1
ATOM 9745 O O . VAL E 1 188 ? 49.077 19.896 25.001 1.00 36.62 2189 VAL E O 1
ATOM 9749 N N . ARG E 1 189 ? 47.129 18.791 25.124 1.00 39.41 2190 ARG E N 1
ATOM 9750 C CA . ARG E 1 189 ? 47.232 18.551 26.552 1.00 43.96 2190 ARG E CA 1
ATOM 9751 C C . ARG E 1 189 ? 48.470 17.733 26.804 1.00 48.57 2190 ARG E C 1
ATOM 9752 O O . ARG E 1 189 ? 49.234 18.001 27.734 1.00 50.11 2190 ARG E O 1
ATOM 9760 N N . ASN E 1 190 ? 48.668 16.735 25.952 1.00 52.06 2191 ASN E N 1
ATOM 9761 C CA . ASN E 1 190 ? 49.811 15.854 26.072 1.00 56.81 2191 ASN E CA 1
ATOM 9762 C C . ASN E 1 190 ? 51.119 16.523 25.663 1.00 55.99 2191 ASN E C 1
ATOM 9763 O O . ASN E 1 190 ? 52.185 16.159 26.152 1.00 57.92 2191 ASN E O 1
ATOM 9768 N N . ALA E 1 191 ? 51.040 17.507 24.776 1.00 54.42 2192 ALA E N 1
ATOM 9769 C CA . ALA E 1 191 ? 52.236 18.203 24.324 1.00 53.47 2192 ALA E CA 1
ATOM 9770 C C . ALA E 1 191 ? 52.648 19.433 25.160 1.00 53.86 2192 ALA E C 1
ATOM 9771 O O . ALA E 1 191 ? 53.833 19.785 25.204 1.00 55.99 2192 ALA E O 1
ATOM 9773 N N . ALA E 1 192 ? 51.685 20.115 25.777 1.00 51.95 2193 ALA E N 1
ATOM 9774 C CA . ALA E 1 192 ? 51.980 21.292 26.602 1.00 51.99 2193 ALA E CA 1
ATOM 9775 C C . ALA E 1 192 ? 51.035 21.251 27.768 1.00 50.74 2193 ALA E C 1
ATOM 9776 O O . ALA E 1 192 ? 50.154 22.087 27.891 1.00 50.13 2193 ALA E O 1
ATOM 9778 N N . PRO E 1 193 ? 51.240 20.288 28.670 1.00 53.10 2194 PRO E N 1
ATOM 9779 C CA . PRO E 1 193 ? 50.419 20.091 29.860 1.00 54.61 2194 PRO E CA 1
ATOM 9780 C C . PRO E 1 193 ? 50.356 21.268 30.855 1.00 56.23 2194 PRO E C 1
ATOM 9781 O O . PRO E 1 193 ? 49.406 21.374 31.638 1.00 57.70 2194 PRO E O 1
ATOM 9785 N N . ASP E 1 194 ? 51.337 22.166 30.795 1.00 55.11 2195 ASP E N 1
ATOM 9786 C CA . ASP E 1 194 ? 51.413 23.316 31.710 1.00 52.85 2195 ASP E CA 1
ATOM 9787 C C . ASP E 1 194 ? 50.771 24.574 31.150 1.00 48.48 2195 ASP E C 1
ATOM 9788 O O . ASP E 1 194 ? 50.855 25.649 31.738 1.00 48.35 2195 ASP E O 1
ATOM 9793 N N . LEU E 1 195 ? 50.148 24.450 29.997 1.00 45.33 2196 LEU E N 1
ATOM 9794 C CA . LEU E 1 195 ? 49.558 25.606 29.346 1.00 39.77 2196 LEU E CA 1
ATOM 9795 C C . LEU E 1 195 ? 48.029 25.599 29.409 1.00 34.97 2196 LEU E C 1
ATOM 9796 O O . LEU E 1 195 ? 47.396 24.541 29.389 1.00 32.03 2196 LEU E O 1
ATOM 9801 N N . PRO E 1 196 ? 47.424 26.783 29.566 1.00 31.05 2197 PRO E N 1
ATOM 9802 C CA . PRO E 1 196 ? 45.973 26.963 29.631 1.00 29.37 2197 PRO E CA 1
ATOM 9803 C C . PRO E 1 196 ? 45.412 26.532 28.284 1.00 29.21 2197 PRO E C 1
ATOM 9804 O O . PRO E 1 196 ? 45.868 26.996 27.238 1.00 32.72 2197 PRO E O 1
ATOM 9808 N N . CYS E 1 197 ? 44.455 25.620 28.315 1.00 25.67 2198 CYS E N 1
ATOM 9809 C CA . CYS E 1 197 ? 43.857 25.076 27.114 1.00 25.22 2198 CYS E CA 1
ATOM 9810 C C . CYS E 1 197 ? 42.511 25.750 26.841 1.00 24.81 2198 CYS E C 1
ATOM 9811 O O . CYS E 1 197 ? 41.572 25.651 27.654 1.00 24.82 2198 CYS E O 1
ATOM 9814 N N . GLU E 1 198 ? 42.414 26.392 25.679 1.00 14.46 2199 GLU E N 1
ATOM 9815 C CA . GLU E 1 198 ? 41.224 27.103 25.266 1.00 18.18 2199 GLU E CA 1
ATOM 9816 C C . GLU E 1 198 ? 40.788 26.535 23.959 1.00 19.92 2199 GLU E C 1
ATOM 9817 O O . GLU E 1 198 ? 41.581 26.443 23.015 1.00 17.17 2199 GLU E O 1
ATOM 9823 N N . VAL E 1 199 ? 39.527 26.151 23.880 1.00 19.16 2200 VAL E N 1
ATOM 9824 C CA . VAL E 1 199 ? 39.041 25.586 22.643 1.00 17.75 2200 VAL E CA 1
ATOM 9825 C C . VAL E 1 199 ? 37.888 26.394 22.103 1.00 20.05 2200 VAL E C 1
ATOM 9826 O O . VAL E 1 199 ? 37.041 26.898 22.843 1.00 24.11 2200 VAL E O 1
ATOM 9830 N N . GLU E 1 200 ? 37.926 26.588 20.803 1.00 20.10 2201 GLU E N 1
ATOM 9831 C CA . GLU E 1 200 ? 36.923 27.335 20.093 1.00 24.42 2201 GLU E CA 1
ATOM 9832 C C . GLU E 1 200 ? 35.918 26.381 19.424 1.00 23.76 2201 GLU E C 1
ATOM 9833 O O . GLU E 1 200 ? 36.315 25.473 18.678 1.00 23.26 2201 GLU E O 1
ATOM 9839 N N . VAL E 1 201 ? 34.629 26.571 19.712 1.00 20.85 2202 VAL E N 1
ATOM 9840 C CA . VAL E 1 201 ? 33.586 25.747 19.123 1.00 17.08 2202 VAL E CA 1
ATOM 9841 C C . VAL E 1 201 ? 32.549 26.628 18.425 1.00 20.10 2202 VAL E C 1
ATOM 9842 O O . VAL E 1 201 ? 32.290 27.750 18.861 1.00 22.31 2202 VAL E O 1
ATOM 9846 N N . ASP E 1 202 ? 31.945 26.112 17.360 1.00 21.38 2203 ASP E N 1
ATOM 9847 C CA . ASP E 1 202 ? 30.932 26.846 16.622 1.00 26.39 2203 ASP E CA 1
ATOM 9848 C C . ASP E 1 202 ? 29.586 26.140 16.571 1.00 21.88 2203 ASP E C 1
ATOM 9849 O O . ASP E 1 202 ? 28.733 26.510 15.794 1.00 25.99 2203 ASP E O 1
ATOM 9854 N N . SER E 1 203 ? 29.374 25.141 17.403 1.00 20.02 2204 SER E N 1
ATOM 9855 C CA . SER E 1 203 ? 28.091 24.443 17.410 1.00 18.72 2204 SER E CA 1
ATOM 9856 C C . SER E 1 203 ? 27.888 23.813 18.766 1.00 17.36 2204 SER E C 1
ATOM 9857 O O . SER E 1 203 ? 28.832 23.564 19.489 1.00 18.19 2204 SER E O 1
ATOM 9860 N N . LEU E 1 204 ? 26.653 23.527 19.116 1.00 20.29 2205 LEU E N 1
ATOM 9861 C CA . LEU E 1 204 ? 26.421 22.906 20.397 1.00 22.03 2205 LEU E CA 1
ATOM 9862 C C . LEU E 1 204 ? 26.930 21.464 20.366 1.00 22.76 2205 LEU E C 1
ATOM 9863 O O . LEU E 1 204 ? 27.181 20.868 21.409 1.00 22.12 2205 LEU E O 1
ATOM 9868 N N . GLU E 1 205 ? 27.135 20.923 19.165 1.00 25.61 2206 GLU E N 1
ATOM 9869 C CA . GLU E 1 205 ? 27.643 19.561 19.024 1.00 31.68 2206 GLU E CA 1
ATOM 9870 C C . GLU E 1 205 ? 29.112 19.509 19.451 1.00 29.98 2206 GLU E C 1
ATOM 9871 O O . GLU E 1 205 ? 29.486 18.620 20.204 1.00 28.55 2206 GLU E O 1
ATOM 9877 N N . GLN E 1 206 ? 29.940 20.446 18.968 1.00 28.84 2207 GLN E N 1
ATOM 9878 C CA . GLN E 1 206 ? 31.355 20.485 19.361 1.00 26.11 2207 GLN E CA 1
ATOM 9879 C C . GLN E 1 206 ? 31.448 20.793 20.829 1.00 23.29 2207 GLN E C 1
ATOM 9880 O O . GLN E 1 206 ? 32.349 20.312 21.509 1.00 26.85 2207 GLN E O 1
ATOM 9886 N N . LEU E 1 207 ? 30.516 21.605 21.318 1.00 19.76 2208 LEU E N 1
ATOM 9887 C CA . LEU E 1 207 ? 30.500 21.958 22.727 1.00 19.97 2208 LEU E CA 1
ATOM 9888 C C . LEU E 1 207 ? 30.359 20.705 23.558 1.00 20.38 2208 LEU E C 1
ATOM 9889 O O . LEU E 1 207 ? 31.205 20.426 24.384 1.00 28.87 2208 LEU E O 1
ATOM 9894 N N . ASP E 1 208 ? 29.303 19.939 23.330 1.00 21.41 2209 ASP E N 1
ATOM 9895 C CA . ASP E 1 208 ? 29.089 18.705 24.081 1.00 26.02 2209 ASP E CA 1
ATOM 9896 C C . ASP E 1 208 ? 30.320 17.791 24.030 1.00 25.33 2209 ASP E C 1
ATOM 9897 O O . ASP E 1 208 ? 30.650 17.158 25.021 1.00 31.17 2209 ASP E O 1
ATOM 9902 N N . ALA E 1 209 ? 31.008 17.743 22.895 1.00 21.11 2210 ALA E N 1
ATOM 9903 C CA . ALA E 1 209 ? 32.179 16.886 22.740 1.00 21.23 2210 ALA E CA 1
ATOM 9904 C C . ALA E 1 209 ? 33.344 17.293 23.604 1.00 24.53 2210 ALA E C 1
ATOM 9905 O O . ALA E 1 209 ? 34.007 16.444 24.214 1.00 32.04 2210 ALA E O 1
ATOM 9907 N N . VAL E 1 210 ? 33.617 18.590 23.665 1.00 25.76 2211 VAL E N 1
ATOM 9908 C CA . VAL E 1 210 ? 34.734 19.058 24.468 1.00 24.80 2211 VAL E CA 1
ATOM 9909 C C . VAL E 1 210 ? 34.480 19.248 25.970 1.00 25.72 2211 VAL E C 1
ATOM 9910 O O . VAL E 1 210 ? 35.426 19.137 26.773 1.00 30.48 2211 VAL E O 1
ATOM 9914 N N . LEU E 1 211 ? 33.236 19.517 26.363 1.00 19.06 2212 LEU E N 1
ATOM 9915 C CA . LEU E 1 211 ? 32.917 19.728 27.774 1.00 23.05 2212 LEU E CA 1
ATOM 9916 C C . LEU E 1 211 ? 33.482 18.693 28.743 1.00 27.51 2212 LEU E C 1
ATOM 9917 O O . LEU E 1 211 ? 34.020 19.047 29.781 1.00 34.45 2212 LEU E O 1
ATOM 9922 N N . PRO E 1 212 ? 33.325 17.399 28.453 1.00 29.78 2213 PRO E N 1
ATOM 9923 C CA . PRO E 1 212 ? 33.864 16.387 29.365 1.00 32.20 2213 PRO E CA 1
ATOM 9924 C C . PRO E 1 212 ? 35.405 16.449 29.487 1.00 32.46 2213 PRO E C 1
ATOM 9925 O O . PRO E 1 212 ? 35.976 16.157 30.534 1.00 33.34 2213 PRO E O 1
ATOM 9929 N N . GLU E 1 213 ? 36.062 16.881 28.422 1.00 32.64 2214 GLU E N 1
ATOM 9930 C CA . GLU E 1 213 ? 37.506 16.995 28.411 1.00 31.02 2214 GLU E CA 1
ATOM 9931 C C . GLU E 1 213 ? 37.973 18.056 29.392 1.00 31.22 2214 GLU E C 1
ATOM 9932 O O . GLU E 1 213 ? 39.164 18.142 29.714 1.00 30.48 2214 GLU E O 1
ATOM 9938 N N . LYS E 1 214 ? 37.032 18.902 29.798 1.00 29.76 2215 LYS E N 1
ATOM 9939 C CA . LYS E 1 214 ? 37.274 19.991 30.731 1.00 28.55 2215 LYS E CA 1
ATOM 9940 C C . LYS E 1 214 ? 38.396 20.964 30.397 1.00 27.30 2215 LYS E C 1
ATOM 9941 O O . LYS E 1 214 ? 39.377 21.073 31.146 1.00 33.56 2215 LYS E O 1
ATOM 9947 N N . PRO E 1 215 ? 38.299 21.660 29.250 1.00 22.46 2216 PRO E N 1
ATOM 9948 C CA . PRO E 1 215 ? 39.368 22.612 28.929 1.00 16.11 2216 PRO E CA 1
ATOM 9949 C C . PRO E 1 215 ? 39.185 23.820 29.841 1.00 17.89 2216 PRO E C 1
ATOM 9950 O O . PRO E 1 215 ? 38.136 23.978 30.465 1.00 21.06 2216 PRO E O 1
ATOM 9954 N N . GLU E 1 216 ? 40.197 24.664 29.936 1.00 17.40 2217 GLU E N 1
ATOM 9955 C CA . GLU E 1 216 ? 40.124 25.826 30.798 1.00 19.44 2217 GLU E CA 1
ATOM 9956 C C . GLU E 1 216 ? 38.999 26.769 30.369 1.00 20.16 2217 GLU E C 1
ATOM 9957 O O . GLU E 1 216 ? 38.238 27.296 31.210 1.00 19.25 2217 GLU E O 1
ATOM 9963 N N . LEU E 1 217 ? 38.884 26.961 29.058 1.00 14.53 2218 LEU E N 1
ATOM 9964 C CA . LEU E 1 217 ? 37.921 27.898 28.514 1.00 14.81 2218 LEU E CA 1
ATOM 9965 C C . LEU E 1 217 ? 37.451 27.428 27.188 1.00 11.41 2218 LEU E C 1
ATOM 9966 O O . LEU E 1 217 ? 38.229 26.888 26.420 1.00 8.30 2218 LEU E O 1
ATOM 9971 N N . ILE E 1 218 ? 36.183 27.701 26.895 1.00 13.74 2219 ILE E N 1
ATOM 9972 C CA . ILE E 1 218 ? 35.625 27.377 25.583 1.00 14.26 2219 ILE E CA 1
ATOM 9973 C C . ILE E 1 218 ? 35.159 28.721 24.955 1.00 12.97 2219 ILE E C 1
ATOM 9974 O O . ILE E 1 218 ? 34.597 29.563 25.649 1.00 9.37 2219 ILE E O 1
ATOM 9979 N N . LEU E 1 219 ? 35.449 28.945 23.675 1.00 14.24 2220 LEU E N 1
ATOM 9980 C CA . LEU E 1 219 ? 35.015 30.155 22.995 1.00 13.86 2220 LEU E CA 1
ATOM 9981 C C . LEU E 1 219 ? 33.828 29.809 22.115 1.00 14.82 2220 LEU E C 1
ATOM 9982 O O . LEU E 1 219 ? 33.943 28.987 21.214 1.00 15.93 2220 LEU E O 1
ATOM 9987 N N . LEU E 1 220 ? 32.678 30.406 22.413 1.00 13.82 2221 LEU E N 1
ATOM 9988 C CA . LEU E 1 220 ? 31.467 30.146 21.682 1.00 9.96 2221 LEU E CA 1
ATOM 9989 C C . LEU E 1 220 ? 31.533 31.040 20.488 1.00 13.49 2221 LEU E C 1
ATOM 9990 O O . LEU E 1 220 ? 31.234 32.220 20.581 1.00 18.37 2221 LEU E O 1
ATOM 9995 N N . ASP E 1 221 ? 31.908 30.474 19.356 1.00 13.81 2222 ASP E N 1
ATOM 9996 C CA . ASP E 1 221 ? 32.060 31.229 18.132 1.00 14.40 2222 ASP E CA 1
ATOM 9997 C C . ASP E 1 221 ? 30.770 31.443 17.349 1.00 19.22 2222 ASP E C 1
ATOM 9998 O O . ASP E 1 221 ? 30.231 30.509 16.737 1.00 19.94 2222 ASP E O 1
ATOM 10003 N N . ASN E 1 222 ? 30.291 32.687 17.359 1.00 19.62 2223 ASN E N 1
ATOM 10004 C CA . ASN E 1 222 ? 29.055 33.095 16.674 1.00 19.76 2223 ASN E CA 1
ATOM 10005 C C . ASN E 1 222 ? 27.803 32.299 17.037 1.00 21.17 2223 ASN E C 1
ATOM 10006 O O . ASN E 1 222 ? 27.142 31.745 16.169 1.00 21.48 2223 ASN E O 1
ATOM 10011 N N . PHE E 1 223 ? 27.514 32.207 18.334 1.00 20.85 2224 PHE E N 1
ATOM 10012 C CA . PHE E 1 223 ? 26.329 31.516 18.842 1.00 17.11 2224 PHE E CA 1
ATOM 10013 C C . PHE E 1 223 ? 25.201 32.560 18.977 1.00 15.91 2224 PHE E C 1
ATOM 10014 O O . PHE E 1 223 ? 25.447 33.732 19.279 1.00 16.22 2224 PHE E O 1
ATOM 10022 N N . ALA E 1 224 ? 23.978 32.139 18.691 1.00 15.01 2225 ALA E N 1
ATOM 10023 C CA . ALA E 1 224 ? 22.795 32.975 18.880 1.00 14.71 2225 ALA E CA 1
ATOM 10024 C C . ALA E 1 224 ? 22.615 33.095 20.409 1.00 15.31 2225 ALA E C 1
ATOM 10025 O O . ALA E 1 224 ? 23.166 32.268 21.135 1.00 21.80 2225 ALA E O 1
ATOM 10027 N N . VAL E 1 225 ? 21.850 34.059 20.926 1.00 12.96 2226 VAL E N 1
ATOM 10028 C CA . VAL E 1 225 ? 21.697 34.153 22.374 1.00 9.38 2226 VAL E CA 1
ATOM 10029 C C . VAL E 1 225 ? 21.131 32.871 22.976 1.00 11.46 2226 VAL E C 1
ATOM 10030 O O . VAL E 1 225 ? 21.592 32.442 24.036 1.00 14.21 2226 VAL E O 1
ATOM 10034 N N . TRP E 1 226 ? 20.144 32.263 22.308 1.00 12.36 2227 TRP E N 1
ATOM 10035 C CA . TRP E 1 226 ? 19.519 31.014 22.806 1.00 11.82 2227 TRP E CA 1
ATOM 10036 C C . TRP E 1 226 ? 20.496 29.860 22.910 1.00 11.96 2227 TRP E C 1
ATOM 10037 O O . TRP E 1 226 ? 20.447 29.102 23.874 1.00 18.55 2227 TRP E O 1
ATOM 10048 N N . GLN E 1 227 ? 21.429 29.769 21.963 1.00 10.89 2228 GLN E N 1
ATOM 10049 C CA . GLN E 1 227 ? 22.440 28.729 21.985 1.00 7.66 2228 GLN E CA 1
ATOM 10050 C C . GLN E 1 227 ? 23.440 28.995 23.063 1.00 8.96 2228 GLN E C 1
ATOM 10051 O O . GLN E 1 227 ? 24.042 28.058 23.580 1.00 12.83 2228 GLN E O 1
ATOM 10057 N N . THR E 1 228 ? 23.665 30.273 23.365 1.00 11.82 2229 THR E N 1
ATOM 10058 C CA . THR E 1 228 ? 24.594 30.672 24.419 1.00 12.72 2229 THR E CA 1
ATOM 10059 C C . THR E 1 228 ? 23.955 30.283 25.767 1.00 15.24 2229 THR E C 1
ATOM 10060 O O . THR E 1 228 ? 24.619 29.755 26.659 1.00 19.21 2229 THR E O 1
ATOM 10064 N N . GLN E 1 229 ? 22.665 30.545 25.907 1.00 13.34 2230 GLN E N 1
ATOM 10065 C CA . GLN E 1 229 ? 21.944 30.189 27.116 1.00 11.94 2230 GLN E CA 1
ATOM 10066 C C . GLN E 1 229 ? 22.065 28.708 27.378 1.00 11.92 2230 GLN E C 1
ATOM 10067 O O . GLN E 1 229 ? 22.249 28.295 28.517 1.00 12.30 2230 GLN E O 1
ATOM 10073 N N . THR E 1 230 ? 21.921 27.919 26.315 1.00 14.15 2231 THR E N 1
ATOM 10074 C CA . THR E 1 230 ? 22.039 26.454 26.376 1.00 14.79 2231 THR E CA 1
ATOM 10075 C C . THR E 1 230 ? 23.452 26.013 26.769 1.00 15.66 2231 THR E C 1
ATOM 10076 O O . THR E 1 230 ? 23.621 25.123 27.611 1.00 15.80 2231 THR E O 1
ATOM 10080 N N . ALA E 1 231 ? 24.465 26.620 26.143 1.00 17.08 2232 ALA E N 1
ATOM 10081 C CA . ALA E 1 231 ? 25.862 26.306 26.446 1.00 14.42 2232 ALA E CA 1
ATOM 10082 C C . ALA E 1 231 ? 26.148 26.529 27.927 1.00 16.61 2232 ALA E C 1
ATOM 10083 O O . ALA E 1 231 ? 26.795 25.718 28.584 1.00 18.49 2232 ALA E O 1
ATOM 10085 N N . VAL E 1 232 ? 25.660 27.636 28.464 1.00 18.36 2233 VAL E N 1
ATOM 10086 C CA . VAL E 1 232 ? 25.875 27.925 29.874 1.00 15.84 2233 VAL E CA 1
ATOM 10087 C C . VAL E 1 232 ? 25.234 26.864 30.728 1.00 17.04 2233 VAL E C 1
ATOM 10088 O O . VAL E 1 232 ? 25.886 26.352 31.624 1.00 18.02 2233 VAL E O 1
ATOM 10092 N N . GLN E 1 233 ? 23.981 26.506 30.431 1.00 22.22 2234 GLN E N 1
ATOM 10093 C CA . GLN E 1 233 ? 23.247 25.464 31.189 1.00 21.27 2234 GLN E CA 1
ATOM 10094 C C . GLN E 1 233 ? 23.980 24.122 31.145 1.00 20.02 2234 GLN E C 1
ATOM 10095 O O . GLN E 1 233 ? 24.130 23.456 32.167 1.00 17.17 2234 GLN E O 1
ATOM 10101 N N . ARG E 1 234 ? 24.446 23.730 29.967 1.00 16.80 2235 ARG E N 1
ATOM 10102 C CA . ARG E 1 234 ? 25.157 22.462 29.837 1.00 18.92 2235 ARG E CA 1
ATOM 10103 C C . ARG E 1 234 ? 26.455 22.466 30.590 1.00 21.68 2235 ARG E C 1
ATOM 10104 O O . ARG E 1 234 ? 26.836 21.462 31.183 1.00 29.79 2235 ARG E O 1
ATOM 10112 N N . ARG E 1 235 ? 27.119 23.612 30.597 1.00 23.28 2236 ARG E N 1
ATOM 10113 C CA . ARG E 1 235 ? 28.401 23.774 31.276 1.00 22.80 2236 ARG E CA 1
ATOM 10114 C C . ARG E 1 235 ? 28.167 23.697 32.784 1.00 24.28 2236 ARG E C 1
ATOM 10115 O O . ARG E 1 235 ? 28.909 23.048 33.520 1.00 21.44 2236 ARG E O 1
ATOM 10123 N N . ASP E 1 236 ? 27.119 24.359 33.236 1.00 25.20 2237 ASP E N 1
ATOM 10124 C CA . ASP E 1 236 ? 26.787 24.378 34.644 1.00 27.23 2237 ASP E CA 1
ATOM 10125 C C . ASP E 1 236 ? 26.493 23.000 35.199 1.00 32.63 2237 ASP E C 1
ATOM 10126 O O . ASP E 1 236 ? 26.771 22.713 36.376 1.00 34.26 2237 ASP E O 1
ATOM 10131 N N . SER E 1 237 ? 25.886 22.161 34.371 1.00 33.81 2238 SER E N 1
ATOM 10132 C CA . SER E 1 237 ? 25.551 20.818 34.802 1.00 33.98 2238 SER E CA 1
ATOM 10133 C C . SER E 1 237 ? 26.648 19.784 34.555 1.00 33.87 2238 SER E C 1
ATOM 10134 O O . SER E 1 237 ? 26.787 18.857 35.343 1.00 38.43 2238 SER E O 1
ATOM 10137 N N . ARG E 1 238 ? 27.433 19.937 33.496 1.00 27.96 2239 ARG E N 1
ATOM 10138 C CA . ARG E 1 238 ? 28.451 18.944 33.218 1.00 29.80 2239 ARG E CA 1
ATOM 10139 C C . ARG E 1 238 ? 29.915 19.274 33.529 1.00 31.15 2239 ARG E C 1
ATOM 10140 O O . ARG E 1 238 ? 30.720 18.377 33.783 1.00 32.50 2239 ARG E O 1
ATOM 10148 N N . ALA E 1 239 ? 30.292 20.539 33.451 1.00 30.55 2240 ALA E N 1
ATOM 10149 C CA . ALA E 1 239 ? 31.676 20.899 33.702 1.00 27.38 2240 ALA E CA 1
ATOM 10150 C C . ALA E 1 239 ? 31.697 22.312 34.242 1.00 24.59 2240 ALA E C 1
ATOM 10151 O O . ALA E 1 239 ? 32.124 23.237 33.564 1.00 24.87 2240 ALA E O 1
ATOM 10153 N N . PRO E 1 240 ? 31.312 22.475 35.511 1.00 24.24 2241 PRO E N 1
ATOM 10154 C CA . PRO E 1 240 ? 31.256 23.770 36.191 1.00 22.34 2241 PRO E CA 1
ATOM 10155 C C . PRO E 1 240 ? 32.554 24.559 36.168 1.00 25.26 2241 PRO E C 1
ATOM 10156 O O . PRO E 1 240 ? 32.534 25.784 36.334 1.00 32.92 2241 PRO E O 1
ATOM 10160 N N . THR E 1 241 ? 33.682 23.883 35.965 1.00 23.75 2242 THR E N 1
ATOM 10161 C CA . THR E 1 241 ? 34.988 24.559 35.953 1.00 22.37 2242 THR E CA 1
ATOM 10162 C C . THR E 1 241 ? 35.367 25.262 34.659 1.00 22.22 2242 THR E C 1
ATOM 10163 O O . THR E 1 241 ? 36.262 26.096 34.650 1.00 24.95 2242 THR E O 1
ATOM 10167 N N . VAL E 1 242 ? 34.759 24.837 33.557 1.00 20.62 2243 VAL E N 1
ATOM 10168 C CA . VAL E 1 242 ? 35.032 25.385 32.251 1.00 18.04 2243 VAL E CA 1
ATOM 10169 C C . VAL E 1 242 ? 34.453 26.793 32.121 1.00 20.30 2243 VAL E C 1
ATOM 10170 O O . VAL E 1 242 ? 33.284 27.021 32.428 1.00 17.68 2243 VAL E O 1
ATOM 10174 N N . MET E 1 243 ? 35.305 27.748 31.764 1.00 18.10 2244 MET E N 1
ATOM 10175 C CA . MET E 1 243 ? 34.876 29.119 31.552 1.00 17.68 2244 MET E CA 1
ATOM 10176 C C . MET E 1 243 ? 34.324 29.203 30.143 1.00 17.20 2244 MET E C 1
ATOM 10177 O O . MET E 1 243 ? 34.803 28.492 29.250 1.00 19.14 2244 MET E O 1
ATOM 10182 N N . LEU E 1 244 ? 33.327 30.066 29.944 1.00 12.59 2245 LEU E N 1
ATOM 10183 C CA . LEU E 1 244 ? 32.694 30.254 28.638 1.00 13.27 2245 LEU E CA 1
ATOM 10184 C C . LEU E 1 244 ? 32.891 31.695 28.175 1.00 12.44 2245 LEU E C 1
ATOM 10185 O O . LEU E 1 244 ? 32.729 32.636 28.953 1.00 14.02 2245 LEU E O 1
ATOM 10190 N N . GLU E 1 245 ? 33.228 31.867 26.909 1.00 8.28 2246 GLU E N 1
ATOM 10191 C CA . GLU E 1 245 ? 33.450 33.174 26.373 1.00 9.17 2246 GLU E CA 1
ATOM 10192 C C . GLU E 1 245 ? 32.759 33.344 25.035 1.00 10.58 2246 GLU E C 1
ATOM 10193 O O . GLU E 1 245 ? 32.976 32.536 24.146 1.00 11.38 2246 GLU E O 1
ATOM 10199 N N . SER E 1 246 ? 31.905 34.367 24.917 1.00 7.43 2247 SER E N 1
ATOM 10200 C CA . SER E 1 246 ? 31.188 34.657 23.683 1.00 9.30 2247 SER E CA 1
ATOM 10201 C C . SER E 1 246 ? 32.107 35.426 22.753 1.00 10.44 2247 SER E C 1
ATOM 10202 O O . SER E 1 246 ? 32.742 36.407 23.157 1.00 7.75 2247 SER E O 1
ATOM 10205 N N . SER E 1 247 ? 32.114 35.019 21.490 1.00 13.36 2248 SER E N 1
ATOM 10206 C CA . SER E 1 247 ? 32.962 35.647 20.488 1.00 18.51 2248 SER E CA 1
ATOM 10207 C C . SER E 1 247 ? 32.250 35.674 19.154 1.00 19.95 2248 SER E C 1
ATOM 10208 O O . SER E 1 247 ? 31.699 34.665 18.745 1.00 22.01 2248 SER E O 1
ATOM 10211 N N . GLY E 1 248 ? 32.183 36.828 18.498 1.00 23.79 2249 GLY E N 1
ATOM 10212 C CA . GLY E 1 248 ? 31.530 36.843 17.214 1.00 25.58 2249 GLY E CA 1
ATOM 10213 C C . GLY E 1 248 ? 30.470 37.879 16.987 1.00 35.50 2249 GLY E C 1
ATOM 10214 O O . GLY E 1 248 ? 30.782 39.050 16.721 1.00 43.71 2249 GLY E O 1
ATOM 10215 N N . GLY E 1 249 ? 29.212 37.492 17.150 1.00 37.44 2250 GLY E N 1
ATOM 10216 C CA . GLY E 1 249 ? 28.136 38.427 16.856 1.00 41.23 2250 GLY E CA 1
ATOM 10217 C C . GLY E 1 249 ? 27.755 39.417 17.928 1.00 41.22 2250 GLY E C 1
ATOM 10218 O O . GLY E 1 249 ? 26.565 39.688 18.147 1.00 47.38 2250 GLY E O 1
ATOM 10219 N N . LEU E 1 250 ? 28.750 40.040 18.530 1.00 38.35 2251 LEU E N 1
ATOM 10220 C CA . LEU E 1 250 ? 28.478 40.959 19.614 1.00 32.75 2251 LEU E CA 1
ATOM 10221 C C . LEU E 1 250 ? 28.503 42.402 19.214 1.00 30.92 2251 LEU E C 1
ATOM 10222 O O . LEU E 1 250 ? 29.396 42.847 18.508 1.00 34.31 2251 LEU E O 1
ATOM 10227 N N . SER E 1 251 ? 27.531 43.143 19.716 1.00 28.88 2252 SER E N 1
ATOM 10228 C CA . SER E 1 251 ? 27.442 44.565 19.454 1.00 25.19 2252 SER E CA 1
ATOM 10229 C C . SER E 1 251 ? 27.064 45.152 20.785 1.00 22.39 2252 SER E C 1
ATOM 10230 O O . SER E 1 251 ? 26.489 44.462 21.626 1.00 22.86 2252 SER E O 1
ATOM 10233 N N . LEU E 1 252 ? 27.359 46.429 20.969 1.00 20.99 2253 LEU E N 1
ATOM 10234 C CA . LEU E 1 252 ? 27.061 47.092 22.224 1.00 19.09 2253 LEU E CA 1
ATOM 10235 C C . LEU E 1 252 ? 25.573 47.046 22.560 1.00 20.59 2253 LEU E C 1
ATOM 10236 O O . LEU E 1 252 ? 25.200 47.058 23.731 1.00 19.45 2253 LEU E O 1
ATOM 10241 N N . GLN E 1 253 ? 24.728 46.869 21.548 1.00 24.24 2254 GLN E N 1
ATOM 10242 C CA . GLN E 1 253 ? 23.280 46.807 21.790 1.00 26.85 2254 GLN E CA 1
ATOM 10243 C C . GLN E 1 253 ? 22.863 45.444 22.296 1.00 25.12 2254 GLN E C 1
ATOM 10244 O O . GLN E 1 253 ? 21.919 45.334 23.086 1.00 29.21 2254 GLN E O 1
ATOM 10250 N N . THR E 1 254 ? 23.597 44.414 21.879 1.00 23.93 2255 THR E N 1
ATOM 10251 C CA . THR E 1 254 ? 23.314 43.027 22.273 1.00 21.31 2255 THR E CA 1
ATOM 10252 C C . THR E 1 254 ? 24.149 42.513 23.451 1.00 20.88 2255 THR E C 1
ATOM 10253 O O . THR E 1 254 ? 23.831 41.472 24.047 1.00 22.47 2255 THR E O 1
ATOM 10257 N N . ALA E 1 255 ? 25.145 43.294 23.851 1.00 15.06 2256 ALA E N 1
ATOM 10258 C CA . ALA E 1 255 ? 26.022 42.907 24.937 1.00 14.93 2256 ALA E CA 1
ATOM 10259 C C . ALA E 1 255 ? 25.319 42.412 26.186 1.00 16.77 2256 ALA E C 1
ATOM 10260 O O . ALA E 1 255 ? 25.631 41.332 26.706 1.00 16.74 2256 ALA E O 1
ATOM 10262 N N . ALA E 1 256 ? 24.353 43.171 26.676 1.00 17.07 2257 ALA E N 1
ATOM 10263 C CA . ALA E 1 256 ? 23.658 42.756 27.888 1.00 15.92 2257 ALA E CA 1
ATOM 10264 C C . ALA E 1 256 ? 22.908 41.462 27.697 1.00 15.47 2257 ALA E C 1
ATOM 10265 O O . ALA E 1 256 ? 22.834 40.634 28.597 1.00 15.41 2257 ALA E O 1
ATOM 10267 N N . THR E 1 257 ? 22.352 41.281 26.513 1.00 20.55 2258 THR E N 1
ATOM 10268 C CA . THR E 1 257 ? 21.588 40.067 26.197 1.00 24.26 2258 THR E CA 1
ATOM 10269 C C . THR E 1 257 ? 22.477 38.837 26.295 1.00 20.17 2258 THR E C 1
ATOM 10270 O O . THR E 1 257 ? 22.099 37.826 26.857 1.00 19.69 2258 THR E O 1
ATOM 10274 N N . TYR E 1 258 ? 23.659 38.921 25.712 1.00 18.08 2259 TYR E N 1
ATOM 10275 C CA . TYR E 1 258 ? 24.574 37.810 25.800 1.00 15.37 2259 TYR E CA 1
ATOM 10276 C C . TYR E 1 258 ? 25.026 37.657 27.245 1.00 14.22 2259 TYR E C 1
ATOM 10277 O O . TYR E 1 258 ? 24.961 36.574 27.794 1.00 16.25 2259 TYR E O 1
ATOM 10286 N N . ALA E 1 259 ? 25.426 38.742 27.880 1.00 10.61 2260 ALA E N 1
ATOM 10287 C CA . ALA E 1 259 ? 25.851 38.675 29.267 1.00 11.46 2260 ALA E CA 1
ATOM 10288 C C . ALA E 1 259 ? 24.787 38.067 30.183 1.00 11.85 2260 ALA E C 1
ATOM 10289 O O . ALA E 1 259 ? 25.085 37.388 31.156 1.00 15.28 2260 ALA E O 1
ATOM 10291 N N . GLU E 1 260 ? 23.531 38.334 29.898 1.00 14.38 2261 GLU E N 1
ATOM 10292 C CA . GLU E 1 260 ? 22.486 37.820 30.747 1.00 20.13 2261 GLU E CA 1
ATOM 10293 C C . GLU E 1 260 ? 22.383 36.302 30.729 1.00 17.94 2261 GLU E C 1
ATOM 10294 O O . GLU E 1 260 ? 21.824 35.698 31.622 1.00 19.66 2261 GLU E O 1
ATOM 10300 N N . THR E 1 261 ? 22.922 35.677 29.702 1.00 17.84 2262 THR E N 1
ATOM 10301 C CA . THR E 1 261 ? 22.868 34.233 29.615 1.00 15.06 2262 THR E CA 1
ATOM 10302 C C . THR E 1 261 ? 23.730 33.606 30.718 1.00 20.08 2262 THR E C 1
ATOM 10303 O O . THR E 1 261 ? 23.542 32.435 31.077 1.00 22.82 2262 THR E O 1
ATOM 10307 N N . GLY E 1 262 ? 24.697 34.369 31.230 1.00 19.41 2263 GLY E N 1
ATOM 10308 C CA . GLY E 1 262 ? 25.574 33.844 32.269 1.00 17.22 2263 GLY E CA 1
ATOM 10309 C C . GLY E 1 262 ? 27.005 33.514 31.845 1.00 18.87 2263 GLY E C 1
ATOM 10310 O O . GLY E 1 262 ? 27.761 32.935 32.636 1.00 16.33 2263 GLY E O 1
ATOM 10311 N N . VAL E 1 263 ? 27.363 33.784 30.585 1.00 16.85 2264 VAL E N 1
ATOM 10312 C CA . VAL E 1 263 ? 28.740 33.547 30.164 1.00 15.68 2264 VAL E CA 1
ATOM 10313 C C . VAL E 1 263 ? 29.671 34.380 31.060 1.00 14.69 2264 VAL E C 1
ATOM 10314 O O . VAL E 1 263 ? 29.310 35.432 31.568 1.00 15.70 2264 VAL E O 1
ATOM 10318 N N . ASP E 1 264 ? 30.899 33.928 31.177 1.00 12.10 2265 ASP E N 1
ATOM 10319 C CA . ASP E 1 264 ? 31.881 34.591 32.000 1.00 11.18 2265 ASP E CA 1
ATOM 10320 C C . ASP E 1 264 ? 32.565 35.764 31.334 1.00 12.78 2265 ASP E C 1
ATOM 10321 O O . ASP E 1 264 ? 32.956 36.704 32.015 1.00 14.43 2265 ASP E O 1
ATOM 10326 N N . TYR E 1 265 ? 32.707 35.717 30.014 1.00 5.18 2266 TYR E N 1
ATOM 10327 C CA . TYR E 1 265 ? 33.394 36.764 29.308 1.00 8.04 2266 TYR E CA 1
ATOM 10328 C C . TYR E 1 265 ? 32.788 37.029 27.974 1.00 9.98 2266 TYR E C 1
ATOM 10329 O O . TYR E 1 265 ? 32.197 36.131 27.361 1.00 10.93 2266 TYR E O 1
ATOM 10338 N N . LEU E 1 266 ? 33.043 38.237 27.474 1.00 8.71 2267 LEU E N 1
ATOM 10339 C CA . LEU E 1 266 ? 32.597 38.652 26.155 1.00 8.41 2267 LEU E CA 1
ATOM 10340 C C . LEU E 1 266 ? 33.878 39.083 25.491 1.00 10.19 2267 LEU E C 1
ATOM 10341 O O . LEU E 1 266 ? 34.560 39.960 26.020 1.00 9.92 2267 LEU E O 1
ATOM 10346 N N . ALA E 1 267 ? 34.277 38.385 24.429 1.00 6.77 2268 ALA E N 1
ATOM 10347 C CA . ALA E 1 267 ? 35.488 38.755 23.707 1.00 10.05 2268 ALA E CA 1
ATOM 10348 C C . ALA E 1 267 ? 35.084 39.814 22.675 1.00 10.53 2268 ALA E C 1
ATOM 10349 O O . ALA E 1 267 ? 34.362 39.514 21.734 1.00 15.31 2268 ALA E O 1
ATOM 10351 N N . VAL E 1 268 ? 35.575 41.046 22.809 1.00 12.05 2269 VAL E N 1
ATOM 10352 C CA . VAL E 1 268 ? 35.188 42.121 21.883 1.00 7.54 2269 VAL E CA 1
ATOM 10353 C C . VAL E 1 268 ? 36.345 42.595 21.051 1.00 7.50 2269 VAL E C 1
ATOM 10354 O O . VAL E 1 268 ? 37.121 43.440 21.490 1.00 7.56 2269 VAL E O 1
ATOM 10358 N N . GLY E 1 269 ? 36.427 42.107 19.827 1.00 3.86 2270 GLY E N 1
ATOM 10359 C CA . GLY E 1 269 ? 37.516 42.505 18.972 1.00 3.61 2270 GLY E CA 1
ATOM 10360 C C . GLY E 1 269 ? 37.440 43.976 18.638 1.00 9.53 2270 GLY E C 1
ATOM 10361 O O . GLY E 1 269 ? 38.470 44.634 18.462 1.00 15.45 2270 GLY E O 1
ATOM 10362 N N . ALA E 1 270 ? 36.220 44.505 18.586 1.00 9.63 2271 ALA E N 1
ATOM 10363 C CA . ALA E 1 270 ? 35.976 45.894 18.204 1.00 6.82 2271 ALA E CA 1
ATOM 10364 C C . ALA E 1 270 ? 36.656 46.921 19.030 1.00 2.44 2271 ALA E C 1
ATOM 10365 O O . ALA E 1 270 ? 36.716 48.056 18.650 1.00 6.33 2271 ALA E O 1
ATOM 10367 N N . LEU E 1 271 ? 36.997 46.559 20.243 1.00 10.75 2272 LEU E N 1
ATOM 10368 C CA . LEU E 1 271 ? 37.659 47.468 21.163 1.00 7.36 2272 LEU E CA 1
ATOM 10369 C C . LEU E 1 271 ? 39.005 47.942 20.568 1.00 10.05 2272 LEU E C 1
ATOM 10370 O O . LEU E 1 271 ? 39.336 49.115 20.669 1.00 14.76 2272 LEU E O 1
ATOM 10375 N N . THR E 1 272 ? 39.734 47.040 19.905 1.00 7.20 2273 THR E N 1
ATOM 10376 C CA . THR E 1 272 ? 41.051 47.330 19.337 1.00 3.21 2273 THR E CA 1
ATOM 10377 C C . THR E 1 272 ? 41.111 47.514 17.801 1.00 8.26 2273 THR E C 1
ATOM 10378 O O . THR E 1 272 ? 42.017 48.178 17.273 1.00 15.40 2273 THR E O 1
ATOM 10382 N N . HIS E 1 273 ? 40.249 46.824 17.060 1.00 9.99 2274 HIS E N 1
ATOM 10383 C CA . HIS E 1 273 ? 40.167 47.048 15.608 1.00 13.04 2274 HIS E CA 1
ATOM 10384 C C . HIS E 1 273 ? 38.947 47.970 15.575 1.00 13.86 2274 HIS E C 1
ATOM 10385 O O . HIS E 1 273 ? 38.259 48.082 16.565 1.00 24.20 2274 HIS E O 1
ATOM 10392 N N . SER E 1 274 ? 38.648 48.701 14.539 1.00 9.98 2275 SER E N 1
ATOM 10393 C CA . SER E 1 274 ? 37.425 49.532 14.723 1.00 13.60 2275 SER E CA 1
ATOM 10394 C C . SER E 1 274 ? 37.359 50.536 15.909 1.00 11.07 2275 SER E C 1
ATOM 10395 O O . SER E 1 274 ? 36.336 50.603 16.607 1.00 11.13 2275 SER E O 1
ATOM 10398 N N . VAL E 1 275 ? 38.367 51.361 16.134 1.00 12.72 2276 VAL E N 1
ATOM 10399 C CA . VAL E 1 275 ? 38.239 52.295 17.260 1.00 12.20 2276 VAL E CA 1
ATOM 10400 C C . VAL E 1 275 ? 37.929 53.734 16.809 1.00 14.08 2276 VAL E C 1
ATOM 10401 O O . VAL E 1 275 ? 38.399 54.176 15.767 1.00 20.53 2276 VAL E O 1
ATOM 10405 N N . ARG E 1 276 ? 37.102 54.442 17.567 1.00 11.17 2277 ARG E N 1
ATOM 10406 C CA . ARG E 1 276 ? 36.732 55.801 17.233 1.00 15.74 2277 ARG E CA 1
ATOM 10407 C C . ARG E 1 276 ? 37.524 56.721 18.158 1.00 13.53 2277 ARG E C 1
ATOM 10408 O O . ARG E 1 276 ? 37.382 56.665 19.367 1.00 14.51 2277 ARG E O 1
ATOM 10416 N N . VAL E 1 277 ? 38.312 57.606 17.579 1.00 7.92 2278 VAL E N 1
ATOM 10417 C CA . VAL E 1 277 ? 39.167 58.486 18.343 1.00 5.37 2278 VAL E CA 1
ATOM 10418 C C . VAL E 1 277 ? 38.413 59.374 19.307 1.00 8.41 2278 VAL E C 1
ATOM 10419 O O . VAL E 1 277 ? 37.270 59.722 19.036 1.00 15.78 2278 VAL E O 1
ATOM 10423 N N . LEU E 1 278 ? 39.014 59.696 20.452 1.00 11.24 2279 LEU E N 1
ATOM 10424 C CA . LEU E 1 278 ? 38.407 60.673 21.363 1.00 13.49 2279 LEU E CA 1
ATOM 10425 C C . LEU E 1 278 ? 39.002 61.986 20.826 1.00 14.41 2279 LEU E C 1
ATOM 10426 O O . LEU E 1 278 ? 40.215 62.104 20.672 1.00 12.94 2279 LEU E O 1
ATOM 10431 N N . ASP E 1 279 ? 38.157 62.949 20.487 1.00 14.65 2280 ASP E N 1
ATOM 10432 C CA . ASP E 1 279 ? 38.645 64.190 19.921 1.00 15.16 2280 ASP E CA 1
ATOM 10433 C C . ASP E 1 279 ? 39.240 65.070 20.979 1.00 13.47 2280 ASP E C 1
ATOM 10434 O O . ASP E 1 279 ? 38.557 65.499 21.881 1.00 17.54 2280 ASP E O 1
ATOM 10439 N N . ILE E 1 280 ? 40.530 65.313 20.885 1.00 15.45 2281 ILE E N 1
ATOM 10440 C CA . ILE E 1 280 ? 41.236 66.139 21.858 1.00 17.55 2281 ILE E CA 1
ATOM 10441 C C . ILE E 1 280 ? 42.064 67.153 21.101 1.00 17.99 2281 ILE E C 1
ATOM 10442 O O . ILE E 1 280 ? 42.581 66.835 20.027 1.00 22.07 2281 ILE E O 1
ATOM 10447 N N . GLY E 1 281 ? 42.178 68.373 21.616 1.00 17.66 2282 GLY E N 1
ATOM 10448 C CA . GLY E 1 281 ? 42.977 69.360 20.912 1.00 12.88 2282 GLY E CA 1
ATOM 10449 C C . GLY E 1 281 ? 43.990 69.969 21.844 1.00 17.94 2282 GLY E C 1
ATOM 10450 O O . GLY E 1 281 ? 43.860 69.859 23.073 1.00 22.96 2282 GLY E O 1
ATOM 10451 N N . LEU E 1 282 ? 45.011 70.597 21.271 1.00 19.07 2283 LEU E N 1
ATOM 10452 C CA . LEU E 1 282 ? 46.067 71.265 22.046 1.00 17.70 2283 LEU E CA 1
ATOM 10453 C C . LEU E 1 282 ? 45.721 72.734 21.907 1.00 21.19 2283 LEU E C 1
ATOM 10454 O O . LEU E 1 282 ? 45.783 73.284 20.805 1.00 19.11 2283 LEU E O 1
ATOM 10459 N N . ASP E 1 283 ? 45.294 73.353 23.003 1.00 23.08 2284 ASP E N 1
ATOM 10460 C CA . ASP E 1 283 ? 44.906 74.751 22.959 1.00 24.53 2284 ASP E CA 1
ATOM 10461 C C . ASP E 1 283 ? 45.976 75.604 23.584 1.00 25.49 2284 ASP E C 1
ATOM 10462 O O . ASP E 1 283 ? 46.389 75.365 24.721 1.00 22.01 2284 ASP E O 1
ATOM 10467 N N . MET E 1 284 ? 46.429 76.581 22.818 1.00 30.04 2285 MET E N 1
ATOM 10468 C CA . MET E 1 284 ? 47.462 77.511 23.268 1.00 37.21 2285 MET E CA 1
ATOM 10469 C C . MET E 1 284 ? 46.882 78.920 23.304 1.00 38.76 2285 MET E C 1
ATOM 10470 O O . MET E 1 284 ? 45.648 79.051 23.202 1.00 40.73 2285 MET E O 1
ATOM 10476 N N . GLY F 1 1 ? 51.587 47.869 -6.284 1.00 61.67 2502 GLY F N 1
ATOM 10477 C CA . GLY F 1 1 ? 50.760 49.021 -5.781 1.00 57.06 2502 GLY F CA 1
ATOM 10478 C C . GLY F 1 1 ? 51.527 49.823 -4.749 1.00 56.91 2502 GLY F C 1
ATOM 10479 O O . GLY F 1 1 ? 51.551 51.066 -4.776 1.00 54.89 2502 GLY F O 1
ATOM 10480 N N . LEU F 1 2 ? 52.143 49.101 -3.816 1.00 55.22 2503 LEU F N 1
ATOM 10481 C CA . LEU F 1 2 ? 52.941 49.737 -2.776 1.00 52.61 2503 LEU F CA 1
ATOM 10482 C C . LEU F 1 2 ? 54.228 50.267 -3.415 1.00 52.14 2503 LEU F C 1
ATOM 10483 O O . LEU F 1 2 ? 54.815 49.617 -4.281 1.00 56.29 2503 LEU F O 1
ATOM 10488 N N . SER F 1 3 ? 54.632 51.468 -3.041 1.00 48.02 2504 SER F N 1
ATOM 10489 C CA . SER F 1 3 ? 55.835 52.037 -3.588 1.00 45.68 2504 SER F CA 1
ATOM 10490 C C . SER F 1 3 ? 56.981 51.525 -2.727 1.00 45.60 2504 SER F C 1
ATOM 10491 O O . SER F 1 3 ? 56.782 50.671 -1.877 1.00 45.09 2504 SER F O 1
ATOM 10494 N N . ASP F 1 4 ? 58.171 52.068 -2.927 1.00 47.65 2505 ASP F N 1
ATOM 10495 C CA . ASP F 1 4 ? 59.348 51.672 -2.156 1.00 50.61 2505 ASP F CA 1
ATOM 10496 C C . ASP F 1 4 ? 59.140 52.046 -0.694 1.00 46.62 2505 ASP F C 1
ATOM 10497 O O . ASP F 1 4 ? 59.381 51.247 0.215 1.00 42.50 2505 ASP F O 1
ATOM 10502 N N . TRP F 1 5 ? 58.692 53.285 -0.505 1.00 45.25 2506 TRP F N 1
ATOM 10503 C CA . TRP F 1 5 ? 58.408 53.849 0.805 1.00 45.94 2506 TRP F CA 1
ATOM 10504 C C . TRP F 1 5 ? 57.298 53.035 1.515 1.00 42.57 2506 TRP F C 1
ATOM 10505 O O . TRP F 1 5 ? 57.425 52.708 2.692 1.00 42.95 2506 TRP F O 1
ATOM 10516 N N . GLU F 1 6 ? 56.236 52.676 0.794 1.00 36.53 2507 GLU F N 1
ATOM 10517 C CA . GLU F 1 6 ? 55.144 51.906 1.376 1.00 30.56 2507 GLU F CA 1
ATOM 10518 C C . GLU F 1 6 ? 55.510 50.456 1.601 1.00 31.79 2507 GLU F C 1
ATOM 10519 O O . GLU F 1 6 ? 55.030 49.823 2.546 1.00 32.90 2507 GLU F O 1
ATOM 10525 N N . LEU F 1 7 ? 56.346 49.917 0.724 1.00 30.99 2508 LEU F N 1
ATOM 10526 C CA . LEU F 1 7 ? 56.781 48.542 0.865 1.00 30.94 2508 LEU F CA 1
ATOM 10527 C C . LEU F 1 7 ? 57.639 48.483 2.131 1.00 29.39 2508 LEU F C 1
ATOM 10528 O O . LEU F 1 7 ? 57.471 47.593 2.970 1.00 31.82 2508 LEU F O 1
ATOM 10533 N N . ALA F 1 8 ? 58.525 49.460 2.291 1.00 25.54 2509 ALA F N 1
ATOM 10534 C CA . ALA F 1 8 ? 59.390 49.524 3.473 1.00 24.40 2509 ALA F CA 1
ATOM 10535 C C . ALA F 1 8 ? 58.573 49.650 4.756 1.00 24.72 2509 ALA F C 1
ATOM 10536 O O . ALA F 1 8 ? 58.899 49.055 5.781 1.00 29.78 2509 ALA F O 1
ATOM 10538 N N . ALA F 1 9 ? 57.538 50.475 4.698 1.00 22.41 2510 ALA F N 1
ATOM 10539 C CA . ALA F 1 9 ? 56.681 50.713 5.827 1.00 18.34 2510 ALA F CA 1
ATOM 10540 C C . ALA F 1 9 ? 55.952 49.428 6.151 1.00 19.31 2510 ALA F C 1
ATOM 10541 O O . ALA F 1 9 ? 55.888 49.000 7.319 1.00 23.81 2510 ALA F O 1
ATOM 10543 N N . ALA F 1 10 ? 55.448 48.786 5.109 1.00 17.93 2511 ALA F N 1
ATOM 10544 C CA . ALA F 1 10 ? 54.722 47.524 5.256 1.00 20.85 2511 ALA F CA 1
ATOM 10545 C C . ALA F 1 10 ? 55.580 46.446 5.927 1.00 23.08 2511 ALA F C 1
ATOM 10546 O O . ALA F 1 10 ? 55.118 45.787 6.856 1.00 25.10 2511 ALA F O 1
ATOM 10548 N N . ARG F 1 11 ? 56.824 46.272 5.469 1.00 25.28 2512 ARG F N 1
ATOM 10549 C CA . ARG F 1 11 ? 57.722 45.274 6.056 1.00 21.51 2512 ARG F CA 1
ATOM 10550 C C . ARG F 1 11 ? 58.036 45.605 7.516 1.00 21.84 2512 ARG F C 1
ATOM 10551 O O . ARG F 1 11 ? 58.147 44.710 8.350 1.00 24.66 2512 ARG F O 1
ATOM 10559 N N . ALA F 1 12 ? 58.162 46.883 7.839 1.00 17.44 2513 ALA F N 1
ATOM 10560 C CA . ALA F 1 12 ? 58.450 47.267 9.215 1.00 17.84 2513 ALA F CA 1
ATOM 10561 C C . ALA F 1 12 ? 57.262 47.012 10.140 1.00 18.17 2513 ALA F C 1
ATOM 10562 O O . ALA F 1 12 ? 57.428 46.578 11.287 1.00 22.86 2513 ALA F O 1
ATOM 10564 N N . ALA F 1 13 ? 56.063 47.304 9.655 1.00 16.41 2514 ALA F N 1
ATOM 10565 C CA . ALA F 1 13 ? 54.883 47.057 10.448 1.00 16.81 2514 ALA F CA 1
ATOM 10566 C C . ALA F 1 13 ? 54.689 45.552 10.641 1.00 17.76 2514 ALA F C 1
ATOM 10567 O O . ALA F 1 13 ? 54.503 45.130 11.792 1.00 21.17 2514 ALA F O 1
ATOM 10569 N N . ILE F 1 14 ? 54.790 44.739 9.568 1.00 12.95 2515 ILE F N 1
ATOM 10570 C CA . ILE F 1 14 ? 54.580 43.289 9.726 1.00 15.15 2515 ILE F CA 1
ATOM 10571 C C . ILE F 1 14 ? 55.624 42.701 10.672 1.00 16.02 2515 ILE F C 1
ATOM 10572 O O . ILE F 1 14 ? 55.315 41.860 11.525 1.00 17.09 2515 ILE F O 1
ATOM 10577 N N . ALA F 1 15 ? 56.859 43.168 10.563 1.00 17.03 2516 ALA F N 1
ATOM 10578 C CA . ALA F 1 15 ? 57.888 42.657 11.448 1.00 15.12 2516 ALA F CA 1
ATOM 10579 C C . ALA F 1 15 ? 57.477 42.960 12.873 1.00 18.34 2516 ALA F C 1
ATOM 10580 O O . ALA F 1 15 ? 57.677 42.133 13.741 1.00 22.74 2516 ALA F O 1
ATOM 10582 N N . ARG F 1 16 ? 56.886 44.134 13.116 1.00 21.75 2517 ARG F N 1
ATOM 10583 C CA . ARG F 1 16 ? 56.414 44.499 14.463 1.00 20.49 2517 ARG F CA 1
ATOM 10584 C C . ARG F 1 16 ? 55.243 43.644 14.916 1.00 19.48 2517 ARG F C 1
ATOM 10585 O O . ARG F 1 16 ? 55.175 43.196 16.071 1.00 18.07 2517 ARG F O 1
ATOM 10593 N N . GLY F 1 17 ? 54.331 43.404 13.986 1.00 18.02 2518 GLY F N 1
ATOM 10594 C CA . GLY F 1 17 ? 53.175 42.569 14.265 1.00 17.49 2518 GLY F CA 1
ATOM 10595 C C . GLY F 1 17 ? 53.563 41.158 14.649 1.00 14.67 2518 GLY F C 1
ATOM 10596 O O . GLY F 1 17 ? 53.048 40.645 15.643 1.00 23.20 2518 GLY F O 1
ATOM 10597 N N . LEU F 1 18 ? 54.449 40.527 13.881 1.00 14.89 2519 LEU F N 1
ATOM 10598 C CA . LEU F 1 18 ? 54.881 39.155 14.165 1.00 14.70 2519 LEU F CA 1
ATOM 10599 C C . LEU F 1 18 ? 55.624 39.034 15.471 1.00 16.07 2519 LEU F C 1
ATOM 10600 O O . LEU F 1 18 ? 55.483 38.026 16.179 1.00 15.44 2519 LEU F O 1
ATOM 10605 N N . ASP F 1 19 ? 56.383 40.065 15.825 1.00 17.03 2520 ASP F N 1
ATOM 10606 C CA . ASP F 1 19 ? 57.136 40.010 17.072 1.00 18.41 2520 ASP F CA 1
ATOM 10607 C C . ASP F 1 19 ? 56.202 40.033 18.274 1.00 19.10 2520 ASP F C 1
ATOM 10608 O O . ASP F 1 19 ? 56.416 39.340 19.262 1.00 18.94 2520 ASP F O 1
ATOM 10613 N N . GLU F 1 20 ? 55.158 40.836 18.196 1.00 18.29 2521 GLU F N 1
ATOM 10614 C CA . GLU F 1 20 ? 54.197 40.895 19.274 1.00 13.17 2521 GLU F CA 1
ATOM 10615 C C . GLU F 1 20 ? 53.550 39.507 19.422 1.00 16.11 2521 GLU F C 1
ATOM 10616 O O . GLU F 1 20 ? 53.291 39.028 20.527 1.00 13.82 2521 GLU F O 1
ATOM 10622 N N . ASP F 1 21 ? 53.337 38.837 18.299 1.00 13.25 2522 ASP F N 1
ATOM 10623 C CA . ASP F 1 21 ? 52.690 37.533 18.322 1.00 16.95 2522 ASP F CA 1
ATOM 10624 C C . ASP F 1 21 ? 53.563 36.381 18.745 1.00 19.72 2522 ASP F C 1
ATOM 10625 O O . ASP F 1 21 ? 53.065 35.390 19.275 1.00 19.86 2522 ASP F O 1
ATOM 10630 N N . LEU F 1 22 ? 54.852 36.485 18.455 1.00 23.22 2523 LEU F N 1
ATOM 10631 C CA . LEU F 1 22 ? 55.794 35.417 18.759 1.00 23.76 2523 LEU F CA 1
ATOM 10632 C C . LEU F 1 22 ? 56.674 35.666 19.957 1.00 24.24 2523 LEU F C 1
ATOM 10633 O O . LEU F 1 22 ? 57.466 34.821 20.343 1.00 27.26 2523 LEU F O 1
ATOM 10638 N N . ARG F 1 23 ? 56.472 36.794 20.598 1.00 27.25 2524 ARG F N 1
ATOM 10639 C CA . ARG F 1 23 ? 57.241 37.145 21.773 1.00 34.07 2524 ARG F CA 1
ATOM 10640 C C . ARG F 1 23 ? 57.096 36.121 22.923 1.00 38.09 2524 ARG F C 1
ATOM 10641 O O . ARG F 1 23 ? 58.021 35.917 23.716 1.00 41.90 2524 ARG F O 1
ATOM 10649 N N . TYR F 1 24 ? 55.958 35.451 23.012 1.00 38.26 2525 TYR F N 1
ATOM 10650 C CA . TYR F 1 24 ? 55.744 34.532 24.129 1.00 38.97 2525 TYR F CA 1
ATOM 10651 C C . TYR F 1 24 ? 55.950 33.059 23.813 1.00 38.61 2525 TYR F C 1
ATOM 10652 O O . TYR F 1 24 ? 55.572 32.197 24.588 1.00 40.90 2525 TYR F O 1
ATOM 10661 N N . GLY F 1 25 ? 56.559 32.753 22.685 1.00 38.45 2526 GLY F N 1
ATOM 10662 C CA . GLY F 1 25 ? 56.747 31.358 22.350 1.00 38.16 2526 GLY F CA 1
ATOM 10663 C C . GLY F 1 25 ? 56.004 31.055 21.063 1.00 40.00 2526 GLY F C 1
ATOM 10664 O O . GLY F 1 25 ? 55.160 31.844 20.631 1.00 41.76 2526 GLY F O 1
ATOM 10665 N N . PRO F 1 26 ? 56.289 29.911 20.425 1.00 39.02 2527 PRO F N 1
ATOM 10666 C CA . PRO F 1 26 ? 55.626 29.547 19.176 1.00 35.35 2527 PRO F CA 1
ATOM 10667 C C . PRO F 1 26 ? 54.234 29.060 19.433 1.00 31.62 2527 PRO F C 1
ATOM 10668 O O . PRO F 1 26 ? 53.833 28.841 20.574 1.00 30.94 2527 PRO F O 1
ATOM 10672 N N . ASP F 1 27 ? 53.526 28.810 18.350 1.00 30.15 2528 ASP F N 1
ATOM 10673 C CA . ASP F 1 27 ? 52.165 28.340 18.460 1.00 32.39 2528 ASP F CA 1
ATOM 10674 C C . ASP F 1 27 ? 52.202 26.870 18.809 1.00 28.86 2528 ASP F C 1
ATOM 10675 O O . ASP F 1 27 ? 52.185 26.010 17.937 1.00 30.02 2528 ASP F O 1
ATOM 10680 N N . VAL F 1 28 ? 52.251 26.594 20.099 1.00 28.59 2529 VAL F N 1
ATOM 10681 C CA . VAL F 1 28 ? 52.322 25.228 20.601 1.00 31.87 2529 VAL F CA 1
ATOM 10682 C C . VAL F 1 28 ? 51.198 24.297 20.145 1.00 30.98 2529 VAL F C 1
ATOM 10683 O O . VAL F 1 28 ? 51.378 23.086 20.019 1.00 32.41 2529 VAL F O 1
ATOM 10687 N N . THR F 1 29 ? 50.034 24.851 19.879 1.00 32.43 2530 THR F N 1
ATOM 10688 C CA . THR F 1 29 ? 48.943 24.003 19.465 1.00 32.35 2530 THR F CA 1
ATOM 10689 C C . THR F 1 29 ? 49.071 23.512 18.025 1.00 33.32 2530 THR F C 1
ATOM 10690 O O . THR F 1 29 ? 48.722 22.370 17.755 1.00 32.54 2530 THR F O 1
ATOM 10694 N N . THR F 1 30 ? 49.578 24.343 17.102 1.00 35.82 2531 THR F N 1
ATOM 10695 C CA . THR F 1 30 ? 49.750 23.887 15.707 1.00 35.05 2531 THR F CA 1
ATOM 10696 C C . THR F 1 30 ? 50.965 22.962 15.650 1.00 34.30 2531 THR F C 1
ATOM 10697 O O . THR F 1 30 ? 51.005 22.041 14.831 1.00 37.85 2531 THR F O 1
ATOM 10701 N N . LEU F 1 31 ? 51.944 23.194 16.527 1.00 33.24 2532 LEU F N 1
ATOM 10702 C CA . LEU F 1 31 ? 53.129 22.336 16.590 1.00 29.77 2532 LEU F CA 1
ATOM 10703 C C . LEU F 1 31 ? 52.669 20.947 17.000 1.00 30.44 2532 LEU F C 1
ATOM 10704 O O . LEU F 1 31 ? 53.079 19.952 16.421 1.00 33.09 2532 LEU F O 1
ATOM 10709 N N . ALA F 1 32 ? 51.744 20.896 17.948 1.00 29.51 2533 ALA F N 1
ATOM 10710 C CA . ALA F 1 32 ? 51.216 19.636 18.425 1.00 28.06 2533 ALA F CA 1
ATOM 10711 C C . ALA F 1 32 ? 50.254 18.946 17.469 1.00 30.29 2533 ALA F C 1
ATOM 10712 O O . ALA F 1 32 ? 50.240 17.734 17.376 1.00 31.99 2533 ALA F O 1
ATOM 10714 N N . THR F 1 33 ? 49.455 19.711 16.744 1.00 32.75 2534 THR F N 1
ATOM 10715 C CA . THR F 1 33 ? 48.468 19.123 15.854 1.00 30.73 2534 THR F CA 1
ATOM 10716 C C . THR F 1 33 ? 48.805 19.014 14.357 1.00 31.14 2534 THR F C 1
ATOM 10717 O O . THR F 1 33 ? 48.258 18.155 13.650 1.00 30.97 2534 THR F O 1
ATOM 10721 N N . VAL F 1 34 ? 49.707 19.858 13.861 1.00 27.50 2535 VAL F N 1
ATOM 10722 C CA . VAL F 1 34 ? 50.037 19.830 12.444 1.00 22.84 2535 VAL F CA 1
ATOM 10723 C C . VAL F 1 34 ? 51.537 19.695 12.154 1.00 22.39 2535 VAL F C 1
ATOM 10724 O O . VAL F 1 34 ? 52.356 20.384 12.717 1.00 24.00 2535 VAL F O 1
ATOM 10728 N N . PRO F 1 35 ? 51.924 18.711 11.345 1.00 23.94 2536 PRO F N 1
ATOM 10729 C CA . PRO F 1 35 ? 53.312 18.445 10.959 1.00 25.82 2536 PRO F CA 1
ATOM 10730 C C . PRO F 1 35 ? 53.921 19.530 10.077 1.00 26.24 2536 PRO F C 1
ATOM 10731 O O . PRO F 1 35 ? 53.229 20.169 9.289 1.00 27.26 2536 PRO F O 1
ATOM 10735 N N . ALA F 1 36 ? 55.230 19.718 10.216 1.00 27.29 2537 ALA F N 1
ATOM 10736 C CA . ALA F 1 36 ? 55.992 20.705 9.455 1.00 22.96 2537 ALA F CA 1
ATOM 10737 C C . ALA F 1 36 ? 55.877 20.505 7.949 1.00 23.53 2537 ALA F C 1
ATOM 10738 O O . ALA F 1 36 ? 55.882 21.482 7.179 1.00 20.20 2537 ALA F O 1
ATOM 10740 N N . SER F 1 37 ? 55.720 19.252 7.529 1.00 22.55 2538 SER F N 1
ATOM 10741 C CA . SER F 1 37 ? 55.631 18.958 6.110 1.00 23.38 2538 SER F CA 1
ATOM 10742 C C . SER F 1 37 ? 54.262 19.276 5.486 1.00 23.76 2538 SER F C 1
ATOM 10743 O O . SER F 1 37 ? 54.106 19.243 4.255 1.00 27.73 2538 SER F O 1
ATOM 10746 N N . ALA F 1 38 ? 53.282 19.595 6.328 1.00 22.28 2539 ALA F N 1
ATOM 10747 C CA . ALA F 1 38 ? 51.936 19.895 5.863 1.00 19.19 2539 ALA F CA 1
ATOM 10748 C C . ALA F 1 38 ? 51.882 21.154 5.014 1.00 20.50 2539 ALA F C 1
ATOM 10749 O O . ALA F 1 38 ? 52.595 22.124 5.257 1.00 22.03 2539 ALA F O 1
ATOM 10751 N N . THR F 1 39 ? 50.981 21.135 4.049 1.00 19.51 2540 THR F N 1
ATOM 10752 C CA . THR F 1 39 ? 50.793 22.215 3.125 1.00 25.20 2540 THR F CA 1
ATOM 10753 C C . THR F 1 39 ? 49.311 22.305 2.746 1.00 26.39 2540 THR F C 1
ATOM 10754 O O . THR F 1 39 ? 48.668 21.283 2.546 1.00 28.66 2540 THR F O 1
ATOM 10758 N N . THR F 1 40 ? 48.765 23.514 2.680 1.00 24.96 2541 THR F N 1
ATOM 10759 C CA . THR F 1 40 ? 47.375 23.691 2.287 1.00 26.86 2541 THR F CA 1
ATOM 10760 C C . THR F 1 40 ? 47.170 24.824 1.317 1.00 25.62 2541 THR F C 1
ATOM 10761 O O . THR F 1 40 ? 48.055 25.623 1.033 1.00 25.47 2541 THR F O 1
ATOM 10765 N N . THR F 1 41 ? 45.941 24.882 0.845 1.00 25.15 2542 THR F N 1
ATOM 10766 C CA . THR F 1 41 ? 45.475 25.926 -0.019 1.00 25.81 2542 THR F CA 1
ATOM 10767 C C . THR F 1 41 ? 44.570 26.636 0.974 1.00 21.59 2542 THR F C 1
ATOM 10768 O O . THR F 1 41 ? 43.831 25.997 1.706 1.00 20.45 2542 THR F O 1
ATOM 10772 N N . ALA F 1 42 ? 44.703 27.940 1.077 1.00 19.88 2543 ALA F N 1
ATOM 10773 C CA . ALA F 1 42 ? 43.886 28.692 1.995 1.00 16.23 2543 ALA F CA 1
ATOM 10774 C C . ALA F 1 42 ? 43.441 29.916 1.248 1.00 17.85 2543 ALA F C 1
ATOM 10775 O O . ALA F 1 42 ? 44.144 30.390 0.340 1.00 16.34 2543 ALA F O 1
ATOM 10777 N N . SER F 1 43 ? 42.299 30.459 1.646 1.00 17.03 2544 SER F N 1
ATOM 10778 C CA . SER F 1 43 ? 41.813 31.672 1.008 1.00 19.65 2544 SER F CA 1
ATOM 10779 C C . SER F 1 43 ? 41.492 32.777 1.988 1.00 15.80 2544 SER F C 1
ATOM 10780 O O . SER F 1 43 ? 41.022 32.502 3.092 1.00 13.81 2544 SER F O 1
ATOM 10783 N N . LEU F 1 44 ? 41.779 34.017 1.602 1.00 11.19 2545 LEU F N 1
ATOM 10784 C CA . LEU F 1 44 ? 41.427 35.154 2.422 1.00 10.97 2545 LEU F CA 1
ATOM 10785 C C . LEU F 1 44 ? 40.054 35.451 1.879 1.00 14.77 2545 LEU F C 1
ATOM 10786 O O . LEU F 1 44 ? 39.966 35.788 0.692 1.00 21.25 2545 LEU F O 1
ATOM 10791 N N . VAL F 1 45 ? 38.975 35.248 2.649 1.00 15.40 2546 VAL F N 1
ATOM 10792 C CA . VAL F 1 45 ? 37.627 35.574 2.141 1.00 11.80 2546 VAL F CA 1
ATOM 10793 C C . VAL F 1 45 ? 36.909 36.563 3.043 1.00 14.79 2546 VAL F C 1
ATOM 10794 O O . VAL F 1 45 ? 36.978 36.472 4.274 1.00 17.48 2546 VAL F O 1
ATOM 10798 N N . THR F 1 46 ? 36.246 37.539 2.439 1.00 15.55 2547 THR F N 1
ATOM 10799 C CA . THR F 1 46 ? 35.537 38.547 3.218 1.00 20.38 2547 THR F CA 1
ATOM 10800 C C . THR F 1 46 ? 34.277 37.979 3.823 1.00 22.02 2547 THR F C 1
ATOM 10801 O O . THR F 1 46 ? 33.734 36.987 3.349 1.00 23.07 2547 THR F O 1
ATOM 10805 N N . ARG F 1 47 ? 33.880 38.552 4.943 1.00 18.02 2548 ARG F N 1
ATOM 10806 C CA . ARG F 1 47 ? 32.669 38.140 5.576 1.00 11.28 2548 ARG F CA 1
ATOM 10807 C C . ARG F 1 47 ? 31.697 39.277 5.274 1.00 16.61 2548 ARG F C 1
ATOM 10808 O O . ARG F 1 47 ? 30.528 39.222 5.615 1.00 16.69 2548 ARG F O 1
ATOM 10816 N N . GLU F 1 48 ? 32.182 40.341 4.656 1.00 16.99 2549 GLU F N 1
ATOM 10817 C CA . GLU F 1 48 ? 31.307 41.427 4.350 1.00 13.30 2549 GLU F CA 1
ATOM 10818 C C . GLU F 1 48 ? 31.775 42.156 3.119 1.00 14.59 2549 GLU F C 1
ATOM 10819 O O . GLU F 1 48 ? 32.871 41.929 2.629 1.00 8.27 2549 GLU F O 1
ATOM 10825 N N . ALA F 1 49 ? 30.868 42.953 2.562 1.00 18.00 2550 ALA F N 1
ATOM 10826 C CA . ALA F 1 49 ? 31.122 43.735 1.348 1.00 16.61 2550 ALA F CA 1
ATOM 10827 C C . ALA F 1 49 ? 31.977 44.915 1.683 1.00 16.14 2550 ALA F C 1
ATOM 10828 O O . ALA F 1 49 ? 31.830 45.516 2.759 1.00 16.60 2550 ALA F O 1
ATOM 10830 N N . GLY F 1 50 ? 32.786 45.317 0.718 1.00 12.90 2551 GLY F N 1
ATOM 10831 C CA . GLY F 1 50 ? 33.651 46.445 0.953 1.00 15.60 2551 GLY F CA 1
ATOM 10832 C C . GLY F 1 50 ? 34.590 46.568 -0.196 1.00 12.80 2551 GLY F C 1
ATOM 10833 O O . GLY F 1 50 ? 34.310 45.983 -1.231 1.00 15.97 2551 GLY F O 1
ATOM 10834 N N . VAL F 1 51 ? 35.616 47.400 -0.030 1.00 14.73 2552 VAL F N 1
ATOM 10835 C CA . VAL F 1 51 ? 36.664 47.650 -1.014 1.00 17.21 2552 VAL F CA 1
ATOM 10836 C C . VAL F 1 51 ? 37.931 47.023 -0.418 1.00 18.37 2552 VAL F C 1
ATOM 10837 O O . VAL F 1 51 ? 38.257 47.228 0.744 1.00 20.03 2552 VAL F O 1
ATOM 10841 N N . VAL F 1 52 ? 38.623 46.217 -1.195 1.00 16.70 2553 VAL F N 1
ATOM 10842 C CA . VAL F 1 52 ? 39.791 45.551 -0.666 1.00 17.48 2553 VAL F CA 1
ATOM 10843 C C . VAL F 1 52 ? 41.051 46.356 -0.860 1.00 15.14 2553 VAL F C 1
ATOM 10844 O O . VAL F 1 52 ? 41.210 46.997 -1.890 1.00 20.44 2553 VAL F O 1
ATOM 10848 N N . ALA F 1 53 ? 41.886 46.398 0.173 1.00 9.22 2554 ALA F N 1
ATOM 10849 C CA . ALA F 1 53 ? 43.185 47.075 0.120 1.00 11.91 2554 ALA F CA 1
ATOM 10850 C C . ALA F 1 53 ? 44.211 46.306 0.974 1.00 13.03 2554 ALA F C 1
ATOM 10851 O O . ALA F 1 53 ? 43.862 45.620 1.939 1.00 7.31 2554 ALA F O 1
ATOM 10853 N N . GLY F 1 54 ? 45.470 46.356 0.564 1.00 18.29 2555 GLY F N 1
ATOM 10854 C CA . GLY F 1 54 ? 46.509 45.679 1.327 1.00 18.84 2555 GLY F CA 1
ATOM 10855 C C . GLY F 1 54 ? 46.807 44.216 1.045 1.00 18.85 2555 GLY F C 1
ATOM 10856 O O . GLY F 1 54 ? 47.395 43.568 1.896 1.00 17.38 2555 GLY F O 1
ATOM 10857 N N . LEU F 1 55 ? 46.443 43.693 -0.130 1.00 20.54 2556 LEU F N 1
ATOM 10858 C CA . LEU F 1 55 ? 46.746 42.294 -0.480 1.00 19.64 2556 LEU F CA 1
ATOM 10859 C C . LEU F 1 55 ? 48.256 42.046 -0.615 1.00 22.48 2556 LEU F C 1
ATOM 10860 O O . LEU F 1 55 ? 48.746 40.942 -0.340 1.00 24.25 2556 LEU F O 1
ATOM 10865 N N . ASP F 1 56 ? 48.993 43.061 -1.047 1.00 19.96 2557 ASP F N 1
ATOM 10866 C CA . ASP F 1 56 ? 50.429 42.921 -1.169 1.00 25.98 2557 ASP F CA 1
ATOM 10867 C C . ASP F 1 56 ? 50.970 42.708 0.229 1.00 27.37 2557 ASP F C 1
ATOM 10868 O O . ASP F 1 56 ? 51.889 41.897 0.410 1.00 31.05 2557 ASP F O 1
ATOM 10873 N N . VAL F 1 57 ? 50.365 43.393 1.213 1.00 27.00 2558 VAL F N 1
ATOM 10874 C CA . VAL F 1 57 ? 50.805 43.323 2.622 1.00 25.36 2558 VAL F CA 1
ATOM 10875 C C . VAL F 1 57 ? 50.591 41.911 3.153 1.00 24.86 2558 VAL F C 1
ATOM 10876 O O . VAL F 1 57 ? 51.329 41.452 4.035 1.00 25.20 2558 VAL F O 1
ATOM 10880 N N . ALA F 1 58 ? 49.644 41.190 2.549 1.00 19.68 2559 ALA F N 1
ATOM 10881 C CA . ALA F 1 58 ? 49.409 39.830 2.946 1.00 18.89 2559 ALA F CA 1
ATOM 10882 C C . ALA F 1 58 ? 50.605 39.044 2.439 1.00 23.33 2559 ALA F C 1
ATOM 10883 O O . ALA F 1 58 ? 51.159 38.230 3.179 1.00 28.34 2559 ALA F O 1
ATOM 10885 N N . LEU F 1 59 ? 51.026 39.292 1.196 1.00 22.53 2560 LEU F N 1
ATOM 10886 C CA . LEU F 1 59 ? 52.184 38.591 0.645 1.00 21.16 2560 LEU F CA 1
ATOM 10887 C C . LEU F 1 59 ? 53.473 38.887 1.414 1.00 23.28 2560 LEU F C 1
ATOM 10888 O O . LEU F 1 59 ? 54.268 37.981 1.699 1.00 24.27 2560 LEU F O 1
ATOM 10893 N N . LEU F 1 60 ? 53.671 40.137 1.809 1.00 20.35 2561 LEU F N 1
ATOM 10894 C CA . LEU F 1 60 ? 54.863 40.478 2.577 1.00 17.40 2561 LEU F CA 1
ATOM 10895 C C . LEU F 1 60 ? 54.923 39.746 3.932 1.00 20.68 2561 LEU F C 1
ATOM 10896 O O . LEU F 1 60 ? 56.010 39.486 4.469 1.00 23.13 2561 LEU F O 1
ATOM 10901 N N . THR F 1 61 ? 53.768 39.460 4.521 1.00 20.15 2562 THR F N 1
ATOM 10902 C CA . THR F 1 61 ? 53.760 38.776 5.805 1.00 18.54 2562 THR F CA 1
ATOM 10903 C C . THR F 1 61 ? 54.237 37.341 5.644 1.00 15.87 2562 THR F C 1
ATOM 10904 O O . THR F 1 61 ? 54.921 36.820 6.505 1.00 18.89 2562 THR F O 1
ATOM 10908 N N . LEU F 1 62 ? 53.895 36.721 4.516 1.00 20.98 2563 LEU F N 1
ATOM 10909 C CA . LEU F 1 62 ? 54.280 35.349 4.195 1.00 15.31 2563 LEU F CA 1
ATOM 10910 C C . LEU F 1 62 ? 55.776 35.338 3.899 1.00 16.75 2563 LEU F C 1
ATOM 10911 O O . LEU F 1 62 ? 56.499 34.454 4.327 1.00 17.76 2563 LEU F O 1
ATOM 10916 N N . ASN F 1 63 ? 56.259 36.332 3.177 1.00 18.93 2564 ASN F N 1
ATOM 10917 C CA . ASN F 1 63 ? 57.687 36.398 2.896 1.00 18.76 2564 ASN F CA 1
ATOM 10918 C C . ASN F 1 63 ? 58.472 36.353 4.173 1.00 20.78 2564 ASN F C 1
ATOM 10919 O O . ASN F 1 63 ? 59.487 35.673 4.275 1.00 22.52 2564 ASN F O 1
ATOM 10924 N N . GLU F 1 64 ? 57.991 37.105 5.149 1.00 20.14 2565 GLU F N 1
ATOM 10925 C CA . GLU F 1 64 ? 58.642 37.200 6.425 1.00 18.83 2565 GLU F CA 1
ATOM 10926 C C . GLU F 1 64 ? 58.621 35.906 7.233 1.00 23.49 2565 GLU F C 1
ATOM 10927 O O . GLU F 1 64 ? 59.615 35.539 7.864 1.00 25.52 2565 GLU F O 1
ATOM 10933 N N . VAL F 1 65 ? 57.506 35.197 7.205 1.00 22.29 2566 VAL F N 1
ATOM 10934 C CA . VAL F 1 65 ? 57.400 33.956 7.946 1.00 18.55 2566 VAL F CA 1
ATOM 10935 C C . VAL F 1 65 ? 57.911 32.773 7.157 1.00 20.96 2566 VAL F C 1
ATOM 10936 O O . VAL F 1 65 ? 58.603 31.944 7.700 1.00 28.92 2566 VAL F O 1
ATOM 10940 N N . LEU F 1 66 ? 57.537 32.674 5.887 1.00 25.03 2567 LEU F N 1
ATOM 10941 C CA . LEU F 1 66 ? 57.904 31.547 5.018 1.00 28.69 2567 LEU F CA 1
ATOM 10942 C C . LEU F 1 66 ? 59.070 31.765 4.038 1.00 33.78 2567 LEU F C 1
ATOM 10943 O O . LEU F 1 66 ? 59.623 30.805 3.533 1.00 38.75 2567 LEU F O 1
ATOM 10948 N N . GLY F 1 67 ? 59.439 33.008 3.761 1.00 35.56 2568 GLY F N 1
ATOM 10949 C CA . GLY F 1 67 ? 60.480 33.248 2.788 1.00 37.54 2568 GLY F CA 1
ATOM 10950 C C . GLY F 1 67 ? 59.768 33.466 1.462 1.00 39.44 2568 GLY F C 1
ATOM 10951 O O . GLY F 1 67 ? 58.734 32.862 1.182 1.00 37.92 2568 GLY F O 1
ATOM 10952 N N . THR F 1 68 ? 60.354 34.296 0.618 1.00 43.78 2569 THR F N 1
ATOM 10953 C CA . THR F 1 68 ? 59.766 34.644 -0.665 1.00 52.14 2569 THR F CA 1
ATOM 10954 C C . THR F 1 68 ? 59.209 33.529 -1.517 1.00 53.31 2569 THR F C 1
ATOM 10955 O O . THR F 1 68 ? 58.242 33.717 -2.257 1.00 56.14 2569 THR F O 1
ATOM 10959 N N . ASN F 1 69 ? 59.814 32.365 -1.423 1.00 55.93 2570 ASN F N 1
ATOM 10960 C CA . ASN F 1 69 ? 59.347 31.255 -2.233 1.00 59.89 2570 ASN F CA 1
ATOM 10961 C C . ASN F 1 69 ? 58.774 30.197 -1.330 1.00 56.90 2570 ASN F C 1
ATOM 10962 O O . ASN F 1 69 ? 58.864 28.997 -1.627 1.00 59.44 2570 ASN F O 1
ATOM 10967 N N . GLY F 1 70 ? 58.197 30.632 -0.218 1.00 50.70 2571 GLY F N 1
ATOM 10968 C CA . GLY F 1 70 ? 57.649 29.674 0.723 1.00 46.15 2571 GLY F CA 1
ATOM 10969 C C . GLY F 1 70 ? 56.195 29.344 0.454 1.00 42.73 2571 GLY F C 1
ATOM 10970 O O . GLY F 1 70 ? 55.584 28.494 1.151 1.00 43.73 2571 GLY F O 1
ATOM 10971 N N . TYR F 1 71 ? 55.652 29.975 -0.587 1.00 33.93 2572 TYR F N 1
ATOM 10972 C CA . TYR F 1 71 ? 54.254 29.793 -0.926 1.00 24.90 2572 TYR F CA 1
ATOM 10973 C C . TYR F 1 71 ? 54.019 30.146 -2.370 1.00 23.21 2572 TYR F C 1
ATOM 10974 O O . TYR F 1 71 ? 54.851 30.780 -3.007 1.00 27.03 2572 TYR F O 1
ATOM 10983 N N . ARG F 1 72 ? 52.837 29.806 -2.850 1.00 23.69 2573 ARG F N 1
ATOM 10984 C CA . ARG F 1 72 ? 52.443 30.049 -4.218 1.00 24.06 2573 ARG F CA 1
ATOM 10985 C C . ARG F 1 72 ? 51.063 30.644 -4.178 1.00 21.35 2573 ARG F C 1
ATOM 10986 O O . ARG F 1 72 ? 50.237 30.159 -3.437 1.00 21.07 2573 ARG F O 1
ATOM 10994 N N . VAL F 1 73 ? 50.849 31.740 -4.902 1.00 19.66 2574 VAL F N 1
ATOM 10995 C CA . VAL F 1 73 ? 49.555 32.406 -4.966 1.00 20.57 2574 VAL F CA 1
ATOM 10996 C C . VAL F 1 73 ? 48.818 31.843 -6.152 1.00 25.20 2574 VAL F C 1
ATOM 10997 O O . VAL F 1 73 ? 49.236 32.035 -7.288 1.00 29.90 2574 VAL F O 1
ATOM 11001 N N . LEU F 1 74 ? 47.727 31.134 -5.895 1.00 25.51 2575 LEU F N 1
ATOM 11002 C CA . LEU F 1 74 ? 46.969 30.540 -6.971 1.00 25.02 2575 LEU F CA 1
ATOM 11003 C C . LEU F 1 74 ? 46.068 31.556 -7.639 1.00 28.08 2575 LEU F C 1
ATOM 11004 O O . LEU F 1 74 ? 45.832 31.485 -8.839 1.00 31.97 2575 LEU F O 1
ATOM 11009 N N . ASP F 1 75 ? 45.587 32.535 -6.886 1.00 32.91 2576 ASP F N 1
ATOM 11010 C CA . ASP F 1 75 ? 44.700 33.553 -7.455 1.00 31.33 2576 ASP F CA 1
ATOM 11011 C C . ASP F 1 75 ? 44.585 34.731 -6.502 1.00 29.83 2576 ASP F C 1
ATOM 11012 O O . ASP F 1 75 ? 44.904 34.618 -5.311 1.00 24.94 2576 ASP F O 1
ATOM 11017 N N . ARG F 1 76 ? 44.166 35.874 -7.040 1.00 29.22 2577 ARG F N 1
ATOM 11018 C CA . ARG F 1 76 ? 44.016 37.067 -6.231 1.00 25.45 2577 ARG F CA 1
ATOM 11019 C C . ARG F 1 76 ? 43.254 38.120 -6.966 1.00 23.51 2577 ARG F C 1
ATOM 11020 O O . ARG F 1 76 ? 43.242 38.125 -8.182 1.00 30.33 2577 ARG F O 1
ATOM 11028 N N . VAL F 1 77 ? 42.630 39.003 -6.198 1.00 19.39 2578 VAL F N 1
ATOM 11029 C CA . VAL F 1 77 ? 41.809 40.108 -6.656 1.00 15.73 2578 VAL F CA 1
ATOM 11030 C C . VAL F 1 77 ? 42.732 41.303 -6.625 1.00 20.31 2578 VAL F C 1
ATOM 11031 O O . VAL F 1 77 ? 43.791 41.229 -6.047 1.00 25.00 2578 VAL F O 1
ATOM 11035 N N . GLU F 1 78 ? 42.383 42.392 -7.290 1.00 25.45 2579 GLU F N 1
ATOM 11036 C CA . GLU F 1 78 ? 43.260 43.562 -7.268 1.00 27.69 2579 GLU F CA 1
ATOM 11037 C C . GLU F 1 78 ? 42.842 44.545 -6.191 1.00 25.81 2579 GLU F C 1
ATOM 11038 O O . GLU F 1 78 ? 41.662 44.634 -5.850 1.00 29.54 2579 GLU F O 1
ATOM 11044 N N . ASP F 1 79 ? 43.806 45.241 -5.609 1.00 20.78 2580 ASP F N 1
ATOM 11045 C CA . ASP F 1 79 ? 43.482 46.229 -4.606 1.00 21.49 2580 ASP F CA 1
ATOM 11046 C C . ASP F 1 79 ? 42.537 47.235 -5.235 1.00 22.81 2580 ASP F C 1
ATOM 11047 O O . ASP F 1 79 ? 42.709 47.599 -6.401 1.00 31.49 2580 ASP F O 1
ATOM 11052 N N . GLY F 1 80 ? 41.508 47.643 -4.492 1.00 24.38 2581 GLY F N 1
ATOM 11053 C CA . GLY F 1 80 ? 40.558 48.623 -5.001 1.00 20.52 2581 GLY F CA 1
ATOM 11054 C C . GLY F 1 80 ? 39.282 47.976 -5.462 1.00 18.55 2581 GLY F C 1
ATOM 11055 O O . GLY F 1 80 ? 38.284 48.636 -5.713 1.00 26.45 2581 GLY F O 1
ATOM 11056 N N . ALA F 1 81 ? 39.304 46.665 -5.571 1.00 14.04 2582 ALA F N 1
ATOM 11057 C CA . ALA F 1 81 ? 38.134 45.947 -6.005 1.00 14.03 2582 ALA F CA 1
ATOM 11058 C C . ALA F 1 81 ? 36.983 46.095 -5.023 1.00 14.06 2582 ALA F C 1
ATOM 11059 O O . ALA F 1 81 ? 37.223 46.151 -3.836 1.00 16.65 2582 ALA F O 1
ATOM 11061 N N . ARG F 1 82 ? 35.762 46.308 -5.515 1.00 17.99 2583 ARG F N 1
ATOM 11062 C CA . ARG F 1 82 ? 34.593 46.374 -4.633 1.00 21.79 2583 ARG F CA 1
ATOM 11063 C C . ARG F 1 82 ? 34.232 44.889 -4.557 1.00 23.37 2583 ARG F C 1
ATOM 11064 O O . ARG F 1 82 ? 34.052 44.237 -5.575 1.00 24.46 2583 ARG F O 1
ATOM 11072 N N . VAL F 1 83 ? 34.051 44.369 -3.359 1.00 22.89 2584 VAL F N 1
ATOM 11073 C CA . VAL F 1 83 ? 33.819 42.956 -3.178 1.00 15.44 2584 VAL F CA 1
ATOM 11074 C C . VAL F 1 83 ? 32.574 42.653 -2.338 1.00 16.68 2584 VAL F C 1
ATOM 11075 O O . VAL F 1 83 ? 32.195 43.428 -1.448 1.00 20.22 2584 VAL F O 1
ATOM 11079 N N . PRO F 1 84 ? 31.853 41.579 -2.684 1.00 17.67 2585 PRO F N 1
ATOM 11080 C CA . PRO F 1 84 ? 30.645 41.146 -1.971 1.00 18.28 2585 PRO F CA 1
ATOM 11081 C C . PRO F 1 84 ? 31.047 40.197 -0.863 1.00 18.55 2585 PRO F C 1
ATOM 11082 O O . PRO F 1 84 ? 32.167 39.681 -0.845 1.00 17.66 2585 PRO F O 1
ATOM 11086 N N . PRO F 1 85 ? 30.127 39.927 0.061 1.00 20.26 2586 PRO F N 1
ATOM 11087 C CA . PRO F 1 85 ? 30.364 39.029 1.192 1.00 22.75 2586 PRO F CA 1
ATOM 11088 C C . PRO F 1 85 ? 31.241 37.773 1.023 1.00 27.04 2586 PRO F C 1
ATOM 11089 O O . PRO F 1 85 ? 32.384 37.797 1.461 1.00 37.44 2586 PRO F O 1
ATOM 11093 N N . GLY F 1 86 ? 30.801 36.695 0.400 1.00 24.61 2587 GLY F N 1
ATOM 11094 C CA . GLY F 1 86 ? 31.725 35.554 0.341 1.00 22.80 2587 GLY F CA 1
ATOM 11095 C C . GLY F 1 86 ? 32.864 35.523 -0.686 1.00 19.71 2587 GLY F C 1
ATOM 11096 O O . GLY F 1 86 ? 33.312 34.450 -1.091 1.00 24.04 2587 GLY F O 1
ATOM 11097 N N . GLU F 1 87 ? 33.385 36.682 -1.060 1.00 18.25 2588 GLU F N 1
ATOM 11098 C CA . GLU F 1 87 ? 34.421 36.776 -2.066 1.00 17.61 2588 GLU F CA 1
ATOM 11099 C C . GLU F 1 87 ? 35.812 36.313 -1.657 1.00 20.57 2588 GLU F C 1
ATOM 11100 O O . GLU F 1 87 ? 36.316 36.731 -0.615 1.00 22.94 2588 GLU F O 1
ATOM 11106 N N . ALA F 1 88 ? 36.456 35.484 -2.484 1.00 20.11 2589 ALA F N 1
ATOM 11107 C CA . ALA F 1 88 ? 37.823 35.018 -2.186 1.00 19.60 2589 ALA F CA 1
ATOM 11108 C C . ALA F 1 88 ? 38.742 36.040 -2.748 1.00 17.33 2589 ALA F C 1
ATOM 11109 O O . ALA F 1 88 ? 38.904 36.106 -3.945 1.00 20.94 2589 ALA F O 1
ATOM 11111 N N . LEU F 1 89 ? 39.379 36.802 -1.877 1.00 19.78 2590 LEU F N 1
ATOM 11112 C CA . LEU F 1 89 ? 40.275 37.868 -2.283 1.00 13.92 2590 LEU F CA 1
ATOM 11113 C C . LEU F 1 89 ? 41.591 37.337 -2.781 1.00 14.46 2590 LEU F C 1
ATOM 11114 O O . LEU F 1 89 ? 42.244 37.950 -3.599 1.00 15.81 2590 LEU F O 1
ATOM 11119 N N . MET F 1 90 ? 42.004 36.210 -2.240 1.00 16.70 2591 MET F N 1
ATOM 11120 C CA . MET F 1 90 ? 43.286 35.619 -2.591 1.00 20.01 2591 MET F CA 1
ATOM 11121 C C . MET F 1 90 ? 43.329 34.158 -2.157 1.00 20.26 2591 MET F C 1
ATOM 11122 O O . MET F 1 90 ? 42.836 33.784 -1.092 1.00 22.43 2591 MET F O 1
ATOM 11127 N N . THR F 1 91 ? 43.858 33.321 -3.024 1.00 24.83 2592 THR F N 1
ATOM 11128 C CA . THR F 1 91 ? 43.985 31.918 -2.722 1.00 21.50 2592 THR F CA 1
ATOM 11129 C C . THR F 1 91 ? 45.436 31.569 -2.890 1.00 21.15 2592 THR F C 1
ATOM 11130 O O . THR F 1 91 ? 46.094 31.976 -3.864 1.00 21.74 2592 THR F O 1
ATOM 11134 N N . LEU F 1 92 ? 45.953 30.859 -1.906 1.00 22.19 2593 LEU F N 1
ATOM 11135 C CA . LEU F 1 92 ? 47.332 30.446 -1.953 1.00 24.22 2593 LEU F CA 1
ATOM 11136 C C . LEU F 1 92 ? 47.587 29.061 -1.401 1.00 23.50 2593 LEU F C 1
ATOM 11137 O O . LEU F 1 92 ? 46.720 28.432 -0.821 1.00 20.80 2593 LEU F O 1
ATOM 11142 N N . GLU F 1 93 ? 48.749 28.543 -1.728 1.00 25.04 2594 GLU F N 1
ATOM 11143 C CA . GLU F 1 93 ? 49.159 27.243 -1.272 1.00 27.95 2594 GLU F CA 1
ATOM 11144 C C . GLU F 1 93 ? 50.445 27.519 -0.504 1.00 25.09 2594 GLU F C 1
ATOM 11145 O O . GLU F 1 93 ? 51.316 28.204 -1.014 1.00 27.41 2594 GLU F O 1
ATOM 11151 N N . ALA F 1 94 ? 50.564 27.044 0.727 1.00 22.05 2595 ALA F N 1
ATOM 11152 C CA . ALA F 1 94 ? 51.765 27.306 1.506 1.00 17.87 2595 ALA F CA 1
ATOM 11153 C C . ALA F 1 94 ? 51.828 26.285 2.605 1.00 20.70 2595 ALA F C 1
ATOM 11154 O O . ALA F 1 94 ? 50.876 25.542 2.814 1.00 23.40 2595 ALA F O 1
ATOM 11156 N N . GLN F 1 95 ? 52.962 26.231 3.299 1.00 22.12 2596 GLN F N 1
ATOM 11157 C CA . GLN F 1 95 ? 53.130 25.332 4.425 1.00 20.16 2596 GLN F CA 1
ATOM 11158 C C . GLN F 1 95 ? 52.078 25.727 5.482 1.00 23.03 2596 GLN F C 1
ATOM 11159 O O . GLN F 1 95 ? 52.000 26.904 5.891 1.00 23.80 2596 GLN F O 1
ATOM 11165 N N . THR F 1 96 ? 51.335 24.744 5.980 1.00 18.69 2597 THR F N 1
ATOM 11166 C CA . THR F 1 96 ? 50.305 25.006 6.963 1.00 19.65 2597 THR F CA 1
ATOM 11167 C C . THR F 1 96 ? 50.740 25.685 8.247 1.00 18.21 2597 THR F C 1
ATOM 11168 O O . THR F 1 96 ? 50.050 26.579 8.737 1.00 19.25 2597 THR F O 1
ATOM 11172 N N . ARG F 1 97 ? 51.880 25.295 8.794 1.00 17.42 2598 ARG F N 1
ATOM 11173 C CA . ARG F 1 97 ? 52.354 25.937 10.012 1.00 16.36 2598 ARG F CA 1
ATOM 11174 C C . ARG F 1 97 ? 52.642 27.425 9.811 1.00 18.26 2598 ARG F C 1
ATOM 11175 O O . ARG F 1 97 ? 52.411 28.242 10.704 1.00 20.98 2598 ARG F O 1
ATOM 11183 N N . GLY F 1 98 ? 53.181 27.768 8.643 1.00 20.03 2599 GLY F N 1
ATOM 11184 C CA . GLY F 1 98 ? 53.485 29.147 8.338 1.00 15.25 2599 GLY F CA 1
ATOM 11185 C C . GLY F 1 98 ? 52.242 29.995 8.230 1.00 17.25 2599 GLY F C 1
ATOM 11186 O O . GLY F 1 98 ? 52.195 31.103 8.755 1.00 18.68 2599 GLY F O 1
ATOM 11187 N N . LEU F 1 99 ? 51.236 29.494 7.530 1.00 17.86 2600 LEU F N 1
ATOM 11188 C CA . LEU F 1 99 ? 49.989 30.239 7.374 1.00 18.38 2600 LEU F CA 1
ATOM 11189 C C . LEU F 1 99 ? 49.328 30.483 8.724 1.00 16.05 2600 LEU F C 1
ATOM 11190 O O . LEU F 1 99 ? 48.854 31.563 8.990 1.00 21.68 2600 LEU F O 1
ATOM 11195 N N . LEU F 1 100 ? 49.322 29.491 9.590 1.00 13.49 2601 LEU F N 1
ATOM 11196 C CA . LEU F 1 100 ? 48.698 29.652 10.896 1.00 17.53 2601 LEU F CA 1
ATOM 11197 C C . LEU F 1 100 ? 49.414 30.635 11.798 1.00 17.90 2601 LEU F C 1
ATOM 11198 O O . LEU F 1 100 ? 48.793 31.267 12.646 1.00 21.80 2601 LEU F O 1
ATOM 11203 N N . THR F 1 101 ? 50.719 30.774 11.612 1.00 21.00 2602 THR F N 1
ATOM 11204 C CA . THR F 1 101 ? 51.498 31.728 12.397 1.00 20.48 2602 THR F CA 1
ATOM 11205 C C . THR F 1 101 ? 51.266 33.136 11.869 1.00 20.41 2602 THR F C 1
ATOM 11206 O O . THR F 1 101 ? 51.038 34.059 12.659 1.00 27.49 2602 THR F O 1
ATOM 11210 N N . ALA F 1 102 ? 51.264 33.270 10.539 1.00 17.18 2603 ALA F N 1
ATOM 11211 C CA . ALA F 1 102 ? 51.085 34.552 9.851 1.00 17.04 2603 ALA F CA 1
ATOM 11212 C C . ALA F 1 102 ? 49.678 35.134 9.921 1.00 18.09 2603 ALA F C 1
ATOM 11213 O O . ALA F 1 102 ? 49.503 36.352 9.907 1.00 18.54 2603 ALA F O 1
ATOM 11215 N N . GLU F 1 103 ? 48.695 34.249 9.998 1.00 14.97 2604 GLU F N 1
ATOM 11216 C CA . GLU F 1 103 ? 47.284 34.584 9.999 1.00 16.04 2604 GLU F CA 1
ATOM 11217 C C . GLU F 1 103 ? 46.765 35.871 10.650 1.00 15.93 2604 GLU F C 1
ATOM 11218 O O . GLU F 1 103 ? 46.219 36.726 9.959 1.00 20.71 2604 GLU F O 1
ATOM 11224 N N . ARG F 1 104 ? 46.887 35.995 11.960 1.00 11.53 2605 ARG F N 1
ATOM 11225 C CA . ARG F 1 104 ? 46.362 37.157 12.658 1.00 10.61 2605 ARG F CA 1
ATOM 11226 C C . ARG F 1 104 ? 47.032 38.488 12.284 1.00 13.65 2605 ARG F C 1
ATOM 11227 O O . ARG F 1 104 ? 46.358 39.491 12.166 1.00 18.62 2605 ARG F O 1
ATOM 11235 N N . THR F 1 105 ? 48.332 38.492 12.016 1.00 14.13 2606 THR F N 1
ATOM 11236 C CA . THR F 1 105 ? 49.055 39.710 11.618 1.00 13.55 2606 THR F CA 1
ATOM 11237 C C . THR F 1 105 ? 48.586 40.155 10.235 1.00 13.69 2606 THR F C 1
ATOM 11238 O O . THR F 1 105 ? 48.364 41.330 9.976 1.00 16.99 2606 THR F O 1
ATOM 11242 N N . MET F 1 106 ? 48.447 39.182 9.356 1.00 13.79 2607 MET F N 1
ATOM 11243 C CA . MET F 1 106 ? 48.037 39.371 7.981 1.00 13.25 2607 MET F CA 1
ATOM 11244 C C . MET F 1 106 ? 46.617 39.912 7.942 1.00 14.58 2607 MET F C 1
ATOM 11245 O O . MET F 1 106 ? 46.369 40.979 7.391 1.00 17.72 2607 MET F O 1
ATOM 11250 N N . LEU F 1 107 ? 45.704 39.214 8.599 1.00 13.75 2608 LEU F N 1
ATOM 11251 C CA . LEU F 1 107 ? 44.304 39.598 8.681 1.00 8.37 2608 LEU F CA 1
ATOM 11252 C C . LEU F 1 107 ? 44.098 40.973 9.335 1.00 11.65 2608 LEU F C 1
ATOM 11253 O O . LEU F 1 107 ? 43.287 41.757 8.869 1.00 13.09 2608 LEU F O 1
ATOM 11258 N N . ASN F 1 108 ? 44.807 41.255 10.433 1.00 15.79 2609 ASN F N 1
ATOM 11259 C CA . ASN F 1 108 ? 44.718 42.557 11.132 1.00 13.24 2609 ASN F CA 1
ATOM 11260 C C . ASN F 1 108 ? 45.110 43.734 10.205 1.00 16.13 2609 ASN F C 1
ATOM 11261 O O . ASN F 1 108 ? 44.469 44.788 10.229 1.00 17.66 2609 ASN F O 1
ATOM 11266 N N . LEU F 1 109 ? 46.159 43.559 9.407 1.00 13.42 2610 LEU F N 1
ATOM 11267 C CA . LEU F 1 109 ? 46.598 44.596 8.484 1.00 12.40 2610 LEU F CA 1
ATOM 11268 C C . LEU F 1 109 ? 45.672 44.792 7.260 1.00 15.74 2610 LEU F C 1
ATOM 11269 O O . LEU F 1 109 ? 45.282 45.930 6.954 1.00 18.12 2610 LEU F O 1
ATOM 11274 N N . VAL F 1 110 ? 45.288 43.721 6.553 1.00 11.99 2611 VAL F N 1
ATOM 11275 C CA . VAL F 1 110 ? 44.408 43.922 5.395 1.00 8.46 2611 VAL F CA 1
ATOM 11276 C C . VAL F 1 110 ? 42.993 44.303 5.814 1.00 11.32 2611 VAL F C 1
ATOM 11277 O O . VAL F 1 110 ? 42.296 45.031 5.106 1.00 15.22 2611 VAL F O 1
ATOM 11281 N N . GLY F 1 111 ? 42.578 43.859 6.991 1.00 8.71 2612 GLY F N 1
ATOM 11282 C CA . GLY F 1 111 ? 41.266 44.202 7.466 1.00 8.63 2612 GLY F CA 1
ATOM 11283 C C . GLY F 1 111 ? 41.223 45.679 7.768 1.00 13.58 2612 GLY F C 1
ATOM 11284 O O . GLY F 1 111 ? 40.198 46.335 7.525 1.00 16.83 2612 GLY F O 1
ATOM 11285 N N . HIS F 1 112 ? 42.309 46.198 8.344 1.00 11.46 2613 HIS F N 1
ATOM 11286 C CA . HIS F 1 112 ? 42.394 47.630 8.681 1.00 14.75 2613 HIS F CA 1
ATOM 11287 C C . HIS F 1 112 ? 42.443 48.447 7.405 1.00 12.02 2613 HIS F C 1
ATOM 11288 O O . HIS F 1 112 ? 41.689 49.389 7.259 1.00 13.14 2613 HIS F O 1
ATOM 11295 N N . LEU F 1 113 ? 43.361 48.093 6.502 1.00 10.86 2614 LEU F N 1
ATOM 11296 C CA . LEU F 1 113 ? 43.500 48.815 5.257 1.00 8.75 2614 LEU F CA 1
ATOM 11297 C C . LEU F 1 113 ? 42.227 48.768 4.407 1.00 10.28 2614 LEU F C 1
ATOM 11298 O O . LEU F 1 113 ? 41.813 49.794 3.830 1.00 14.52 2614 LEU F O 1
ATOM 11303 N N . SER F 1 114 ? 41.556 47.621 4.382 1.00 12.65 2615 SER F N 1
ATOM 11304 C CA . SER F 1 114 ? 40.321 47.505 3.612 1.00 10.03 2615 SER F CA 1
ATOM 11305 C C . SER F 1 114 ? 39.257 48.357 4.301 1.00 13.79 2615 SER F C 1
ATOM 11306 O O . SER F 1 114 ? 38.468 49.012 3.629 1.00 21.00 2615 SER F O 1
ATOM 11309 N N . GLY F 1 115 ? 39.287 48.393 5.634 1.00 11.68 2616 GLY F N 1
ATOM 11310 C CA . GLY F 1 115 ? 38.359 49.207 6.390 1.00 13.23 2616 GLY F CA 1
ATOM 11311 C C . GLY F 1 115 ? 38.429 50.650 5.908 1.00 13.27 2616 GLY F C 1
ATOM 11312 O O . GLY F 1 115 ? 37.402 51.257 5.643 1.00 15.82 2616 GLY F O 1
ATOM 11313 N N . ILE F 1 116 ? 39.642 51.187 5.770 1.00 15.84 2617 ILE F N 1
ATOM 11314 C CA . ILE F 1 116 ? 39.884 52.565 5.291 1.00 11.75 2617 ILE F CA 1
ATOM 11315 C C . ILE F 1 116 ? 39.422 52.767 3.846 1.00 10.78 2617 ILE F C 1
ATOM 11316 O O . ILE F 1 116 ? 38.690 53.684 3.551 1.00 12.24 2617 ILE F O 1
ATOM 11321 N N . ALA F 1 117 ? 39.797 51.862 2.964 1.00 11.11 2618 ALA F N 1
ATOM 11322 C CA . ALA F 1 117 ? 39.413 51.964 1.570 1.00 9.13 2618 ALA F CA 1
ATOM 11323 C C . ALA F 1 117 ? 37.895 51.938 1.417 1.00 11.66 2618 ALA F C 1
ATOM 11324 O O . ALA F 1 117 ? 37.324 52.701 0.638 1.00 15.69 2618 ALA F O 1
ATOM 11326 N N . THR F 1 118 ? 37.244 51.091 2.200 1.00 10.72 2619 THR F N 1
ATOM 11327 C CA . THR F 1 118 ? 35.802 50.946 2.169 1.00 9.52 2619 THR F CA 1
ATOM 11328 C C . THR F 1 118 ? 35.104 52.227 2.601 1.00 13.07 2619 THR F C 1
ATOM 11329 O O . THR F 1 118 ? 34.148 52.670 1.958 1.00 15.00 2619 THR F O 1
ATOM 11333 N N . ALA F 1 119 ? 35.597 52.820 3.690 1.00 15.64 2620 ALA F N 1
ATOM 11334 C CA . ALA F 1 119 ? 35.055 54.062 4.234 1.00 12.30 2620 ALA F CA 1
ATOM 11335 C C . ALA F 1 119 ? 35.310 55.227 3.312 1.00 14.88 2620 ALA F C 1
ATOM 11336 O O . ALA F 1 119 ? 34.443 56.085 3.179 1.00 18.01 2620 ALA F O 1
ATOM 11338 N N . THR F 1 120 ? 36.492 55.292 2.689 1.00 13.29 2621 THR F N 1
ATOM 11339 C CA . THR F 1 120 ? 36.729 56.420 1.819 1.00 14.90 2621 THR F CA 1
ATOM 11340 C C . THR F 1 120 ? 35.900 56.289 0.558 1.00 18.98 2621 THR F C 1
ATOM 11341 O O . THR F 1 120 ? 35.477 57.320 -0.013 1.00 21.47 2621 THR F O 1
ATOM 11345 N N . ALA F 1 121 ? 35.588 55.050 0.171 1.00 13.29 2622 ALA F N 1
ATOM 11346 C CA . ALA F 1 121 ? 34.790 54.855 -1.030 1.00 14.12 2622 ALA F CA 1
ATOM 11347 C C . ALA F 1 121 ? 33.381 55.399 -0.791 1.00 14.41 2622 ALA F C 1
ATOM 11348 O O . ALA F 1 121 ? 32.786 55.990 -1.698 1.00 21.60 2622 ALA F O 1
ATOM 11350 N N . ALA F 1 122 ? 32.889 55.273 0.442 1.00 9.87 2623 ALA F N 1
ATOM 11351 C CA . ALA F 1 122 ? 31.549 55.750 0.800 1.00 9.79 2623 ALA F CA 1
ATOM 11352 C C . ALA F 1 122 ? 31.489 57.255 0.716 1.00 13.33 2623 ALA F C 1
ATOM 11353 O O . ALA F 1 122 ? 30.480 57.815 0.317 1.00 20.77 2623 ALA F O 1
ATOM 11355 N N . TRP F 1 123 ? 32.556 57.915 1.144 1.00 11.87 2624 TRP F N 1
ATOM 11356 C CA . TRP F 1 123 ? 32.619 59.360 1.076 1.00 11.78 2624 TRP F CA 1
ATOM 11357 C C . TRP F 1 123 ? 32.695 59.801 -0.359 1.00 10.89 2624 TRP F C 1
ATOM 11358 O O . TRP F 1 123 ? 32.037 60.729 -0.777 1.00 11.88 2624 TRP F O 1
ATOM 11369 N N . VAL F 1 124 ? 33.468 59.079 -1.137 1.00 13.54 2625 VAL F N 1
ATOM 11370 C CA . VAL F 1 124 ? 33.584 59.392 -2.537 1.00 13.24 2625 VAL F CA 1
ATOM 11371 C C . VAL F 1 124 ? 32.199 59.256 -3.178 1.00 15.80 2625 VAL F C 1
ATOM 11372 O O . VAL F 1 124 ? 31.753 60.106 -3.953 1.00 18.87 2625 VAL F O 1
ATOM 11376 N N . ASP F 1 125 ? 31.493 58.205 -2.802 1.00 18.60 2626 ASP F N 1
ATOM 11377 C CA . ASP F 1 125 ? 30.175 58.009 -3.353 1.00 21.97 2626 ASP F CA 1
ATOM 11378 C C . ASP F 1 125 ? 29.280 59.117 -2.950 1.00 20.66 2626 ASP F C 1
ATOM 11379 O O . ASP F 1 125 ? 28.499 59.580 -3.756 1.00 26.29 2626 ASP F O 1
ATOM 11384 N N . ALA F 1 126 ? 29.390 59.544 -1.701 1.00 20.08 2627 ALA F N 1
ATOM 11385 C CA . ALA F 1 126 ? 28.547 60.622 -1.180 1.00 20.42 2627 ALA F CA 1
ATOM 11386 C C . ALA F 1 126 ? 28.617 61.955 -1.933 1.00 20.97 2627 ALA F C 1
ATOM 11387 O O . ALA F 1 126 ? 27.614 62.653 -2.060 1.00 24.96 2627 ALA F O 1
ATOM 11389 N N . VAL F 1 127 ? 29.801 62.331 -2.394 1.00 22.75 2628 VAL F N 1
ATOM 11390 C CA . VAL F 1 127 ? 29.970 63.596 -3.080 1.00 16.69 2628 VAL F CA 1
ATOM 11391 C C . VAL F 1 127 ? 30.018 63.452 -4.601 1.00 24.10 2628 VAL F C 1
ATOM 11392 O O . VAL F 1 127 ? 30.463 64.371 -5.305 1.00 25.51 2628 VAL F O 1
ATOM 11396 N N . ARG F 1 128 ? 29.644 62.296 -5.135 1.00 25.78 2629 ARG F N 1
ATOM 11397 C CA . ARG F 1 128 ? 29.693 62.192 -6.584 1.00 31.30 2629 ARG F CA 1
ATOM 11398 C C . ARG F 1 128 ? 28.657 63.095 -7.288 1.00 30.11 2629 ARG F C 1
ATOM 11399 O O . ARG F 1 128 ? 27.561 63.381 -6.768 1.00 21.96 2629 ARG F O 1
ATOM 11407 N N . GLY F 1 129 ? 29.051 63.564 -8.469 1.00 28.96 2630 GLY F N 1
ATOM 11408 C CA . GLY F 1 129 ? 28.210 64.465 -9.227 1.00 33.08 2630 GLY F CA 1
ATOM 11409 C C . GLY F 1 129 ? 28.501 65.882 -8.770 1.00 34.32 2630 GLY F C 1
ATOM 11410 O O . GLY F 1 129 ? 27.809 66.841 -9.121 1.00 39.61 2630 GLY F O 1
ATOM 11411 N N . THR F 1 130 ? 29.597 65.991 -8.031 1.00 32.82 2631 THR F N 1
ATOM 11412 C CA . THR F 1 130 ? 30.095 67.210 -7.436 1.00 26.25 2631 THR F CA 1
ATOM 11413 C C . THR F 1 130 ? 31.574 67.213 -7.866 1.00 29.81 2631 THR F C 1
ATOM 11414 O O . THR F 1 130 ? 32.105 66.149 -8.247 1.00 31.27 2631 THR F O 1
ATOM 11418 N N . LYS F 1 131 ? 32.236 68.375 -7.859 1.00 28.81 2632 LYS F N 1
ATOM 11419 C CA . LYS F 1 131 ? 33.641 68.391 -8.257 1.00 27.38 2632 LYS F CA 1
ATOM 11420 C C . LYS F 1 131 ? 34.596 68.064 -7.101 1.00 25.53 2632 LYS F C 1
ATOM 11421 O O . LYS F 1 131 ? 35.780 67.817 -7.329 1.00 28.63 2632 LYS F O 1
ATOM 11427 N N . ALA F 1 132 ? 34.073 68.049 -5.874 1.00 22.48 2633 ALA F N 1
ATOM 11428 C CA . ALA F 1 132 ? 34.861 67.789 -4.678 1.00 16.78 2633 ALA F CA 1
ATOM 11429 C C . ALA F 1 132 ? 35.573 66.466 -4.646 1.00 16.84 2633 ALA F C 1
ATOM 11430 O O . ALA F 1 132 ? 35.020 65.438 -5.038 1.00 25.06 2633 ALA F O 1
ATOM 11432 N N . LYS F 1 133 ? 36.795 66.511 -4.128 1.00 15.98 2634 LYS F N 1
ATOM 11433 C CA . LYS F 1 133 ? 37.630 65.344 -3.944 1.00 17.09 2634 LYS F CA 1
ATOM 11434 C C . LYS F 1 133 ? 37.787 65.129 -2.426 1.00 15.76 2634 LYS F C 1
ATOM 11435 O O . LYS F 1 133 ? 37.768 66.096 -1.652 1.00 16.67 2634 LYS F O 1
ATOM 11441 N N . ILE F 1 134 ? 37.820 63.858 -2.007 1.00 14.36 2635 ILE F N 1
ATOM 11442 C CA . ILE F 1 134 ? 37.960 63.477 -0.603 1.00 11.31 2635 ILE F CA 1
ATOM 11443 C C . ILE F 1 134 ? 39.421 63.434 -0.283 1.00 9.22 2635 ILE F C 1
ATOM 11444 O O . ILE F 1 134 ? 40.164 62.792 -0.985 1.00 10.15 2635 ILE F O 1
ATOM 11449 N N . ARG F 1 135 ? 39.807 64.071 0.813 1.00 7.52 2636 ARG F N 1
ATOM 11450 C CA . ARG F 1 135 ? 41.189 64.118 1.209 1.00 12.18 2636 ARG F CA 1
ATOM 11451 C C . ARG F 1 135 ? 41.379 63.674 2.631 1.00 12.19 2636 ARG F C 1
ATOM 11452 O O . ARG F 1 135 ? 40.524 63.919 3.479 1.00 13.57 2636 ARG F O 1
ATOM 11460 N N . ASP F 1 136 ? 42.549 63.103 2.902 1.00 14.84 2637 ASP F N 1
ATOM 11461 C CA . ASP F 1 136 ? 42.887 62.623 4.226 1.00 13.79 2637 ASP F CA 1
ATOM 11462 C C . ASP F 1 136 ? 43.667 63.664 5.006 1.00 14.40 2637 ASP F C 1
ATOM 11463 O O . ASP F 1 136 ? 43.890 64.765 4.511 1.00 10.34 2637 ASP F O 1
ATOM 11468 N N . THR F 1 137 ? 44.108 63.289 6.210 1.00 17.35 2638 THR F N 1
ATOM 11469 C CA . THR F 1 137 ? 44.830 64.186 7.105 1.00 11.64 2638 THR F CA 1
ATOM 11470 C C . THR F 1 137 ? 46.079 63.521 7.703 1.00 16.96 2638 THR F C 1
ATOM 11471 O O . THR F 1 137 ? 46.449 62.393 7.338 1.00 16.18 2638 THR F O 1
ATOM 11475 N N . ARG F 1 138 ? 46.741 64.238 8.611 1.00 15.77 2639 ARG F N 1
ATOM 11476 C CA . ARG F 1 138 ? 47.911 63.715 9.291 1.00 13.41 2639 ARG F CA 1
ATOM 11477 C C . ARG F 1 138 ? 47.418 63.066 10.575 1.00 15.43 2639 ARG F C 1
ATOM 11478 O O . ARG F 1 138 ? 48.223 62.710 11.453 1.00 14.88 2639 ARG F O 1
ATOM 11486 N N . LYS F 1 139 ? 46.096 62.913 10.699 1.00 11.08 2640 LYS F N 1
ATOM 11487 C CA . LYS F 1 139 ? 45.524 62.249 11.860 1.00 10.73 2640 LYS F CA 1
ATOM 11488 C C . LYS F 1 139 ? 45.598 60.744 11.590 1.00 15.15 2640 LYS F C 1
ATOM 11489 O O . LYS F 1 139 ? 44.577 60.095 11.351 1.00 18.67 2640 LYS F O 1
ATOM 11495 N N . THR F 1 140 ? 46.816 60.207 11.649 1.00 14.70 2641 THR F N 1
ATOM 11496 C CA . THR F 1 140 ? 47.115 58.809 11.380 1.00 10.06 2641 THR F CA 1
ATOM 11497 C C . THR F 1 140 ? 47.742 58.107 12.595 1.00 10.37 2641 THR F C 1
ATOM 11498 O O . THR F 1 140 ? 48.148 58.746 13.558 1.00 14.20 2641 THR F O 1
ATOM 11502 N N . LEU F 1 141 ? 47.829 56.789 12.545 1.00 10.79 2642 LEU F N 1
ATOM 11503 C CA . LEU F 1 141 ? 48.402 56.028 13.640 1.00 13.78 2642 LEU F CA 1
ATOM 11504 C C . LEU F 1 141 ? 49.884 55.929 13.425 1.00 15.72 2642 LEU F C 1
ATOM 11505 O O . LEU F 1 141 ? 50.338 55.610 12.325 1.00 18.73 2642 LEU F O 1
ATOM 11510 N N . PRO F 1 142 ? 50.669 56.201 14.474 1.00 19.29 2643 PRO F N 1
ATOM 11511 C CA . PRO F 1 142 ? 52.143 56.158 14.454 1.00 17.69 2643 PRO F CA 1
ATOM 11512 C C . PRO F 1 142 ? 52.714 54.881 13.880 1.00 19.00 2643 PRO F C 1
ATOM 11513 O O . PRO F 1 142 ? 52.504 53.799 14.426 1.00 23.19 2643 PRO F O 1
ATOM 11517 N N . GLY F 1 143 ? 53.444 54.998 12.787 1.00 12.05 2644 GLY F N 1
ATOM 11518 C CA . GLY F 1 143 ? 53.994 53.809 12.191 1.00 15.10 2644 GLY F CA 1
ATOM 11519 C C . GLY F 1 143 ? 53.115 53.287 11.069 1.00 18.80 2644 GLY F C 1
ATOM 11520 O O . GLY F 1 143 ? 53.583 52.495 10.255 1.00 19.22 2644 GLY F O 1
ATOM 11521 N N . LEU F 1 144 ? 51.868 53.759 10.953 1.00 20.62 2645 LEU F N 1
ATOM 11522 C CA . LEU F 1 144 ? 51.006 53.263 9.871 1.00 12.32 2645 LEU F CA 1
ATOM 11523 C C . LEU F 1 144 ? 50.609 54.301 8.841 1.00 13.04 2645 LEU F C 1
ATOM 11524 O O . LEU F 1 144 ? 49.757 54.035 7.990 1.00 19.19 2645 LEU F O 1
ATOM 11529 N N . ARG F 1 145 ? 51.278 55.447 8.822 1.00 12.56 2646 ARG F N 1
ATOM 11530 C CA . ARG F 1 145 ? 50.909 56.491 7.862 1.00 10.29 2646 ARG F CA 1
ATOM 11531 C C . ARG F 1 145 ? 50.912 56.151 6.394 1.00 8.66 2646 ARG F C 1
ATOM 11532 O O . ARG F 1 145 ? 49.930 56.409 5.712 1.00 13.89 2646 ARG F O 1
ATOM 11540 N N . ALA F 1 146 ? 52.024 55.628 5.882 1.00 16.52 2647 ALA F N 1
ATOM 11541 C CA . ALA F 1 146 ? 52.140 55.308 4.452 1.00 15.30 2647 ALA F CA 1
ATOM 11542 C C . ALA F 1 146 ? 51.069 54.334 3.989 1.00 16.21 2647 ALA F C 1
ATOM 11543 O O . ALA F 1 146 ? 50.509 54.486 2.903 1.00 18.89 2647 ALA F O 1
ATOM 11545 N N . LEU F 1 147 ? 50.774 53.361 4.850 1.00 13.12 2648 LEU F N 1
ATOM 11546 C CA . LEU F 1 147 ? 49.789 52.322 4.595 1.00 9.52 2648 LEU F CA 1
ATOM 11547 C C . LEU F 1 147 ? 48.400 52.895 4.634 1.00 9.63 2648 LEU F C 1
ATOM 11548 O O . LEU F 1 147 ? 47.598 52.619 3.749 1.00 15.49 2648 LEU F O 1
ATOM 11553 N N . GLN F 1 148 ? 48.116 53.718 5.629 1.00 7.70 2649 GLN F N 1
ATOM 11554 C CA . GLN F 1 148 ? 46.828 54.354 5.706 1.00 7.41 2649 GLN F CA 1
ATOM 11555 C C . GLN F 1 148 ? 46.584 55.301 4.525 1.00 11.89 2649 GLN F C 1
ATOM 11556 O O . GLN F 1 148 ? 45.489 55.348 3.960 1.00 16.64 2649 GLN F O 1
ATOM 11562 N N . LYS F 1 149 ? 47.608 56.040 4.140 1.00 12.70 2650 LYS F N 1
ATOM 11563 C CA . LYS F 1 149 ? 47.517 56.985 3.030 1.00 11.08 2650 LYS F CA 1
ATOM 11564 C C . LYS F 1 149 ? 47.264 56.191 1.740 1.00 13.78 2650 LYS F C 1
ATOM 11565 O O . LYS F 1 149 ? 46.471 56.578 0.866 1.00 15.88 2650 LYS F O 1
ATOM 11571 N N . TYR F 1 150 ? 47.964 55.073 1.619 1.00 15.58 2651 TYR F N 1
ATOM 11572 C CA . TYR F 1 150 ? 47.837 54.208 0.463 1.00 13.04 2651 TYR F CA 1
ATOM 11573 C C . TYR F 1 150 ? 46.399 53.712 0.331 1.00 17.38 2651 TYR F C 1
ATOM 11574 O O . TYR F 1 150 ? 45.826 53.679 -0.773 1.00 21.78 2651 TYR F O 1
ATOM 11583 N N . ALA F 1 151 ? 45.837 53.281 1.462 1.00 17.90 2652 ALA F N 1
ATOM 11584 C CA . ALA F 1 151 ? 44.490 52.743 1.529 1.00 13.27 2652 ALA F CA 1
ATOM 11585 C C . ALA F 1 151 ? 43.415 53.751 1.205 1.00 15.99 2652 ALA F C 1
ATOM 11586 O O . ALA F 1 151 ? 42.384 53.357 0.668 1.00 15.67 2652 ALA F O 1
ATOM 11588 N N . VAL F 1 152 ? 43.610 55.034 1.531 1.00 14.46 2653 VAL F N 1
ATOM 11589 C CA . VAL F 1 152 ? 42.561 55.989 1.180 1.00 17.75 2653 VAL F CA 1
ATOM 11590 C C . VAL F 1 152 ? 42.598 56.241 -0.327 1.00 20.34 2653 VAL F C 1
ATOM 11591 O O . VAL F 1 152 ? 41.560 56.432 -0.970 1.00 28.04 2653 VAL F O 1
ATOM 11595 N N . ARG F 1 153 ? 43.791 56.165 -0.899 1.00 18.65 2654 ARG F N 1
ATOM 11596 C CA . ARG F 1 153 ? 43.962 56.365 -2.318 1.00 16.01 2654 ARG F CA 1
ATOM 11597 C C . ARG F 1 153 ? 43.252 55.235 -3.047 1.00 18.37 2654 ARG F C 1
ATOM 11598 O O . ARG F 1 153 ? 42.562 55.454 -4.036 1.00 21.98 2654 ARG F O 1
ATOM 11606 N N . THR F 1 154 ? 43.430 54.018 -2.550 1.00 18.87 2655 THR F N 1
ATOM 11607 C CA . THR F 1 154 ? 42.804 52.842 -3.139 1.00 14.25 2655 THR F CA 1
ATOM 11608 C C . THR F 1 154 ? 41.270 52.957 -3.124 1.00 15.25 2655 THR F C 1
ATOM 11609 O O . THR F 1 154 ? 40.589 52.406 -3.982 1.00 16.17 2655 THR F O 1
ATOM 11613 N N . GLY F 1 155 ? 40.737 53.709 -2.159 1.00 22.13 2656 GLY F N 1
ATOM 11614 C CA . GLY F 1 155 ? 39.295 53.896 -2.039 1.00 18.86 2656 GLY F CA 1
ATOM 11615 C C . GLY F 1 155 ? 38.781 55.052 -2.898 1.00 22.15 2656 GLY F C 1
ATOM 11616 O O . GLY F 1 155 ? 37.571 55.294 -3.009 1.00 27.56 2656 GLY F O 1
ATOM 11617 N N . GLY F 1 156 ? 39.692 55.808 -3.490 1.00 16.98 2657 GLY F N 1
ATOM 11618 C CA . GLY F 1 156 ? 39.275 56.898 -4.335 1.00 9.37 2657 GLY F CA 1
ATOM 11619 C C . GLY F 1 156 ? 39.569 58.245 -3.737 1.00 14.03 2657 GLY F C 1
ATOM 11620 O O . GLY F 1 156 ? 39.206 59.261 -4.315 1.00 18.40 2657 GLY F O 1
ATOM 11621 N N . GLY F 1 157 ? 40.187 58.273 -2.566 1.00 13.69 2658 GLY F N 1
ATOM 11622 C CA . GLY F 1 157 ? 40.500 59.548 -1.943 1.00 15.85 2658 GLY F CA 1
ATOM 11623 C C . GLY F 1 157 ? 41.842 60.062 -2.437 1.00 20.97 2658 GLY F C 1
ATOM 11624 O O . GLY F 1 157 ? 42.540 59.376 -3.188 1.00 24.77 2658 GLY F O 1
ATOM 11625 N N . VAL F 1 158 ? 42.232 61.258 -2.016 1.00 20.65 2659 VAL F N 1
ATOM 11626 C CA . VAL F 1 158 ? 43.502 61.797 -2.460 1.00 17.70 2659 VAL F CA 1
ATOM 11627 C C . VAL F 1 158 ? 44.277 62.166 -1.215 1.00 17.77 2659 VAL F C 1
ATOM 11628 O O . VAL F 1 158 ? 43.703 62.633 -0.240 1.00 13.49 2659 VAL F O 1
ATOM 11632 N N . ASN F 1 159 ? 45.568 61.847 -1.231 1.00 19.59 2660 ASN F N 1
ATOM 11633 C CA . ASN F 1 159 ? 46.462 62.113 -0.112 1.00 20.67 2660 ASN F CA 1
ATOM 11634 C C . ASN F 1 159 ? 46.817 63.576 -0.012 1.00 27.83 2660 ASN F C 1
ATOM 11635 O O . ASN F 1 159 ? 47.089 64.233 -1.037 1.00 31.77 2660 ASN F O 1
ATOM 11640 N N . HIS F 1 160 ? 46.851 64.086 1.216 1.00 28.96 2661 HIS F N 1
ATOM 11641 C CA . HIS F 1 160 ? 47.188 65.474 1.433 1.00 26.55 2661 HIS F CA 1
ATOM 11642 C C . HIS F 1 160 ? 48.608 65.529 1.969 1.00 31.19 2661 HIS F C 1
ATOM 11643 O O . HIS F 1 160 ? 49.513 64.974 1.363 1.00 38.63 2661 HIS F O 1
ATOM 11650 N N . ARG F 1 161 ? 48.836 66.141 3.114 1.00 34.23 2662 ARG F N 1
ATOM 11651 C CA . ARG F 1 161 ? 50.218 66.224 3.591 1.00 33.34 2662 ARG F CA 1
ATOM 11652 C C . ARG F 1 161 ? 50.726 64.907 4.083 1.00 30.23 2662 ARG F C 1
ATOM 11653 O O . ARG F 1 161 ? 49.974 64.166 4.705 1.00 36.24 2662 ARG F O 1
ATOM 11661 N N . LEU F 1 162 ? 51.973 64.597 3.760 1.00 24.03 2663 LEU F N 1
ATOM 11662 C CA . LEU F 1 162 ? 52.578 63.369 4.242 1.00 23.08 2663 LEU F CA 1
ATOM 11663 C C . LEU F 1 162 ? 53.365 63.616 5.519 1.00 21.60 2663 LEU F C 1
ATOM 11664 O O . LEU F 1 162 ? 53.688 62.662 6.232 1.00 23.11 2663 LEU F O 1
ATOM 11669 N N . GLY F 1 163 ? 53.637 64.890 5.818 1.00 16.67 2664 GLY F N 1
ATOM 11670 C CA . GLY F 1 163 ? 54.370 65.225 7.019 1.00 15.64 2664 GLY F CA 1
ATOM 11671 C C . GLY F 1 163 ? 54.391 66.722 7.228 1.00 19.05 2664 GLY F C 1
ATOM 11672 O O . GLY F 1 163 ? 53.785 67.473 6.476 1.00 20.37 2664 GLY F O 1
ATOM 11673 N N . LEU F 1 164 ? 55.165 67.155 8.205 1.00 18.95 2665 LEU F N 1
ATOM 11674 C CA . LEU F 1 164 ? 55.302 68.562 8.560 1.00 21.40 2665 LEU F CA 1
ATOM 11675 C C . LEU F 1 164 ? 56.000 69.438 7.506 1.00 22.06 2665 LEU F C 1
ATOM 11676 O O . LEU F 1 164 ? 55.686 70.620 7.391 1.00 27.00 2665 LEU F O 1
ATOM 11681 N N . GLY F 1 165 ? 56.925 68.869 6.735 1.00 25.35 2666 GLY F N 1
ATOM 11682 C CA . GLY F 1 165 ? 57.675 69.649 5.749 1.00 28.25 2666 GLY F CA 1
ATOM 11683 C C . GLY F 1 165 ? 57.213 69.515 4.311 1.00 34.68 2666 GLY F C 1
ATOM 11684 O O . GLY F 1 165 ? 57.686 70.187 3.388 1.00 36.26 2666 GLY F O 1
ATOM 11685 N N . ASP F 1 166 ? 56.242 68.637 4.153 1.00 37.05 2667 ASP F N 1
ATOM 11686 C CA . ASP F 1 166 ? 55.612 68.303 2.898 1.00 33.77 2667 ASP F CA 1
ATOM 11687 C C . ASP F 1 166 ? 55.103 69.560 2.179 1.00 32.79 2667 ASP F C 1
ATOM 11688 O O . ASP F 1 166 ? 55.255 69.698 0.964 1.00 32.69 2667 ASP F O 1
ATOM 11693 N N . ALA F 1 167 ? 54.406 70.412 2.936 1.00 31.24 2668 ALA F N 1
ATOM 11694 C CA . ALA F 1 167 ? 53.794 71.637 2.425 1.00 29.52 2668 ALA F CA 1
ATOM 11695 C C . ALA F 1 167 ? 53.642 72.571 3.583 1.00 28.21 2668 ALA F C 1
ATOM 11696 O O . ALA F 1 167 ? 53.596 72.126 4.715 1.00 35.02 2668 ALA F O 1
ATOM 11698 N N . ALA F 1 168 ? 53.549 73.859 3.320 1.00 28.28 2669 ALA F N 1
ATOM 11699 C CA . ALA F 1 168 ? 53.414 74.807 4.409 1.00 28.59 2669 ALA F CA 1
ATOM 11700 C C . ALA F 1 168 ? 51.936 74.907 4.715 1.00 30.05 2669 ALA F C 1
ATOM 11701 O O . ALA F 1 168 ? 51.123 75.053 3.811 1.00 35.07 2669 ALA F O 1
ATOM 11703 N N . LEU F 1 169 ? 51.582 74.804 5.984 1.00 31.30 2670 LEU F N 1
ATOM 11704 C CA . LEU F 1 169 ? 50.196 74.915 6.382 1.00 29.53 2670 LEU F CA 1
ATOM 11705 C C . LEU F 1 169 ? 50.108 75.863 7.589 1.00 31.71 2670 LEU F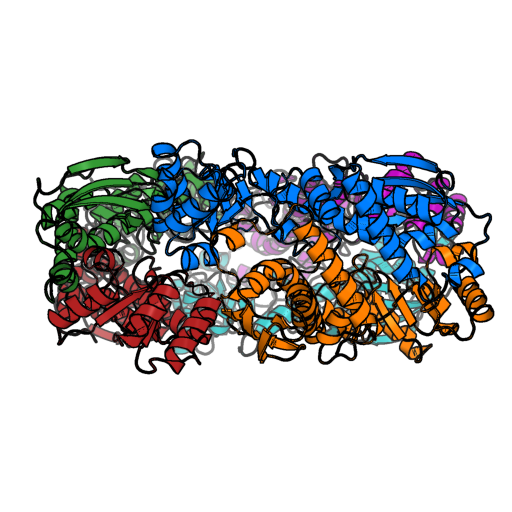 C 1
ATOM 11706 O O . LEU F 1 169 ? 50.568 75.550 8.689 1.00 32.85 2670 LEU F O 1
ATOM 11711 N N . ILE F 1 170 ? 49.628 77.073 7.330 1.00 31.76 2671 ILE F N 1
ATOM 11712 C CA . ILE F 1 170 ? 49.465 78.107 8.347 1.00 32.27 2671 ILE F CA 1
ATOM 11713 C C . ILE F 1 170 ? 48.134 77.902 9.084 1.00 31.67 2671 ILE F C 1
ATOM 11714 O O . ILE F 1 170 ? 47.078 77.816 8.468 1.00 30.99 2671 ILE F O 1
ATOM 11719 N N . LYS F 1 171 ? 48.226 77.763 10.401 1.00 33.76 2672 LYS F N 1
ATOM 11720 C CA . LYS F 1 171 ? 47.089 77.553 11.273 1.00 35.34 2672 LYS F CA 1
ATOM 11721 C C . LYS F 1 171 ? 47.075 78.714 12.213 1.00 40.11 2672 LYS F C 1
ATOM 11722 O O . LYS F 1 171 ? 47.963 79.561 12.195 1.00 40.54 2672 LYS F O 1
ATOM 11728 N N . ASP F 1 172 ? 46.117 78.655 13.120 1.00 47.48 2673 ASP F N 1
ATOM 11729 C CA . ASP F 1 172 ? 45.899 79.651 14.158 1.00 54.59 2673 ASP F CA 1
ATOM 11730 C C . ASP F 1 172 ? 47.172 80.072 14.885 1.00 54.44 2673 ASP F C 1
ATOM 11731 O O . ASP F 1 172 ? 47.479 81.263 14.982 1.00 54.90 2673 ASP F O 1
ATOM 11736 N N . ASN F 1 173 ? 47.925 79.086 15.361 1.00 53.35 2674 ASN F N 1
ATOM 11737 C CA . ASN F 1 173 ? 49.158 79.334 16.099 1.00 50.70 2674 ASN F CA 1
ATOM 11738 C C . ASN F 1 173 ? 50.149 80.207 15.325 1.00 50.12 2674 ASN F C 1
ATOM 11739 O O . ASN F 1 173 ? 50.783 81.099 15.882 1.00 52.35 2674 ASN F O 1
ATOM 11744 N N . HIS F 1 174 ? 50.266 79.959 14.032 1.00 49.22 2675 HIS F N 1
ATOM 11745 C CA . HIS F 1 174 ? 51.195 80.704 13.198 1.00 51.40 2675 HIS F CA 1
ATOM 11746 C C . HIS F 1 174 ? 50.743 82.142 12.951 1.00 55.59 2675 HIS F C 1
ATOM 11747 O O . HIS F 1 174 ? 51.557 83.059 13.023 1.00 56.12 2675 HIS F O 1
ATOM 11754 N N . VAL F 1 175 ? 49.451 82.334 12.658 1.00 60.91 2676 VAL F N 1
ATOM 11755 C CA . VAL F 1 175 ? 48.854 83.662 12.389 1.00 63.53 2676 VAL F CA 1
ATOM 11756 C C . VAL F 1 175 ? 49.112 84.630 13.549 1.00 61.84 2676 VAL F C 1
ATOM 11757 O O . VAL F 1 175 ? 49.507 85.784 13.352 1.00 62.09 2676 VAL F O 1
ATOM 11761 N N . ALA F 1 176 ? 48.867 84.131 14.752 1.00 60.82 2677 ALA F N 1
ATOM 11762 C CA . ALA F 1 176 ? 49.035 84.891 15.975 1.00 63.11 2677 ALA F CA 1
ATOM 11763 C C . ALA F 1 176 ? 50.473 85.362 16.134 1.00 64.63 2677 ALA F C 1
ATOM 11764 O O . ALA F 1 176 ? 50.732 86.559 16.292 1.00 66.24 2677 ALA F O 1
ATOM 11766 N N . ALA F 1 177 ? 51.398 84.407 16.090 1.00 63.96 2678 ALA F N 1
ATOM 11767 C CA . ALA F 1 177 ? 52.823 84.682 16.219 1.00 62.44 2678 ALA F CA 1
ATOM 11768 C C . ALA F 1 177 ? 53.277 85.678 15.147 1.00 61.47 2678 ALA F C 1
ATOM 11769 O O . ALA F 1 177 ? 54.098 86.560 15.404 1.00 63.57 2678 ALA F O 1
ATOM 11771 N N . ALA F 1 178 ? 52.743 85.532 13.944 1.00 57.92 2679 ALA F N 1
ATOM 11772 C CA . ALA F 1 178 ? 53.091 86.434 12.870 1.00 58.16 2679 ALA F CA 1
ATOM 11773 C C . ALA F 1 178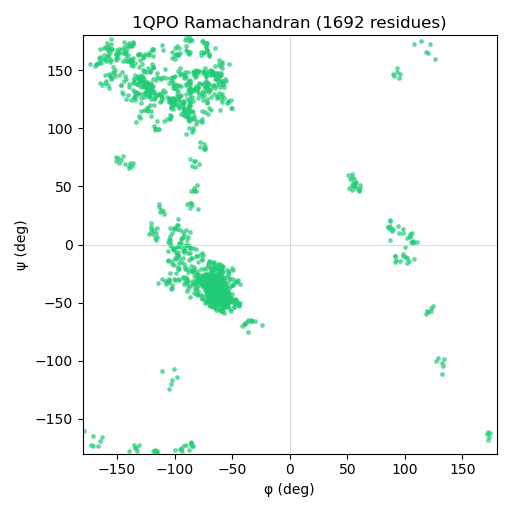 ? 52.456 87.793 13.124 1.00 56.26 2679 ALA F C 1
ATOM 11774 O O . ALA F 1 178 ? 53.012 88.833 12.818 1.00 56.99 2679 ALA F O 1
ATOM 11776 N N . GLY F 1 179 ? 51.288 87.779 13.720 1.00 57.00 2680 GLY F N 1
ATOM 11777 C CA . GLY F 1 179 ? 50.603 89.021 13.971 1.00 59.32 2680 GLY F CA 1
ATOM 11778 C C . GLY F 1 179 ? 49.291 88.821 13.270 1.00 59.21 2680 GLY F C 1
ATOM 11779 O O . GLY F 1 179 ? 48.234 88.850 13.892 1.00 63.99 2680 GLY F O 1
ATOM 11780 N N . SER F 1 180 ? 49.365 88.533 11.980 1.00 57.21 2681 SER F N 1
ATOM 11781 C CA . SER F 1 180 ? 48.162 88.296 11.210 1.00 55.67 2681 SER F CA 1
ATOM 11782 C C . SER F 1 180 ? 48.353 87.180 10.201 1.00 53.59 2681 SER F C 1
ATOM 11783 O O . SER F 1 180 ? 49.475 86.739 9.937 1.00 51.21 2681 SER F O 1
ATOM 11786 N N . VAL F 1 181 ? 47.239 86.752 9.621 1.00 52.48 2682 VAL F N 1
ATOM 11787 C CA . VAL F 1 181 ? 47.248 85.682 8.651 1.00 50.72 2682 VAL F CA 1
ATOM 11788 C C . VAL F 1 181 ? 48.151 86.062 7.504 1.00 53.00 2682 VAL F C 1
ATOM 11789 O O . VAL F 1 181 ? 48.965 85.250 7.071 1.00 55.77 2682 VAL F O 1
ATOM 11793 N N . VAL F 1 182 ? 48.038 87.302 7.026 1.00 54.09 2683 VAL F N 1
ATOM 11794 C CA . VAL F 1 182 ? 48.874 87.751 5.899 1.00 54.76 2683 VAL F CA 1
ATOM 11795 C C . VAL F 1 182 ? 50.345 87.882 6.289 1.00 52.90 2683 VAL F C 1
ATOM 11796 O O . VAL F 1 182 ? 51.235 87.677 5.459 1.00 53.30 2683 VAL F O 1
ATOM 11800 N N . ASP F 1 183 ? 50.593 88.193 7.558 1.00 50.59 2684 ASP F N 1
ATOM 11801 C CA . ASP F 1 183 ? 51.957 88.334 8.046 1.00 47.35 2684 ASP F CA 1
ATOM 11802 C C . ASP F 1 183 ? 52.588 86.960 7.971 1.00 44.36 2684 ASP F C 1
ATOM 11803 O O . ASP F 1 183 ? 53.621 86.784 7.344 1.00 44.08 2684 ASP F O 1
ATOM 11808 N N . ALA F 1 184 ? 51.914 85.980 8.555 1.00 42.21 2685 ALA F N 1
ATOM 11809 C CA . ALA F 1 184 ? 52.370 84.598 8.527 1.00 39.99 2685 ALA F CA 1
ATOM 11810 C C . ALA F 1 184 ? 52.513 84.103 7.072 1.00 40.54 2685 ALA F C 1
ATOM 11811 O O . ALA F 1 184 ? 53.543 83.506 6.701 1.00 39.32 2685 ALA F O 1
ATOM 11813 N N . LEU F 1 185 ? 51.474 84.359 6.265 1.00 39.68 2686 LEU F N 1
ATOM 11814 C CA . LEU F 1 185 ? 51.427 83.958 4.859 1.00 41.08 2686 LEU F CA 1
ATOM 11815 C C . LEU F 1 185 ? 52.657 84.475 4.143 1.00 42.37 2686 LEU F C 1
ATOM 11816 O O . LEU F 1 185 ? 53.371 83.716 3.482 1.00 45.91 2686 LEU F O 1
ATOM 11821 N N . ARG F 1 186 ? 52.919 85.763 4.295 1.00 42.29 2687 ARG F N 1
ATOM 11822 C CA . ARG F 1 186 ? 54.068 86.352 3.643 1.00 46.15 2687 ARG F CA 1
ATOM 11823 C C . ARG F 1 186 ? 55.375 85.752 4.187 1.00 44.64 2687 ARG F C 1
ATOM 11824 O O . ARG F 1 186 ? 56.283 85.407 3.418 1.00 45.31 2687 ARG F O 1
ATOM 11832 N N . ALA F 1 187 ? 55.437 85.571 5.503 1.00 42.84 2688 ALA F N 1
ATOM 11833 C CA . ALA F 1 187 ? 56.623 85.017 6.163 1.00 42.21 2688 ALA F CA 1
ATOM 11834 C C . ALA F 1 187 ? 57.021 83.686 5.556 1.00 42.11 2688 ALA F C 1
ATOM 11835 O O . ALA F 1 187 ? 58.173 83.477 5.163 1.00 41.39 2688 ALA F O 1
ATOM 11837 N N . VAL F 1 188 ? 56.049 82.794 5.471 1.00 40.34 2689 VAL F N 1
ATOM 11838 C CA . VAL F 1 188 ? 56.282 81.486 4.916 1.00 40.73 2689 VAL F CA 1
ATOM 11839 C C . VAL F 1 188 ? 56.671 81.548 3.457 1.00 42.17 2689 VAL F C 1
ATOM 11840 O O . VAL F 1 188 ? 57.548 80.801 3.021 1.00 42.24 2689 VAL F O 1
ATOM 11844 N N . ARG F 1 189 ? 56.008 82.428 2.706 1.00 46.20 2690 ARG F N 1
ATOM 11845 C CA . ARG F 1 189 ? 56.279 82.615 1.273 1.00 49.43 2690 ARG F CA 1
ATOM 11846 C C . ARG F 1 189 ? 57.737 83.000 1.066 1.00 52.65 2690 ARG F C 1
ATOM 11847 O O . ARG F 1 189 ? 58.410 82.520 0.147 1.00 52.41 2690 ARG F O 1
ATOM 11855 N N . ASN F 1 190 ? 58.208 83.894 1.923 1.00 55.57 2691 ASN F N 1
ATOM 11856 C CA . ASN F 1 190 ? 59.570 84.371 1.854 1.00 59.99 2691 ASN F CA 1
ATOM 11857 C C . ASN F 1 190 ? 60.596 83.338 2.347 1.00 58.21 2691 ASN F C 1
ATOM 11858 O O . ASN F 1 190 ? 61.761 83.356 1.931 1.00 57.09 2691 ASN F O 1
ATOM 11863 N N . ALA F 1 191 ? 60.157 82.442 3.227 1.00 56.47 2692 ALA F N 1
ATOM 11864 C CA . ALA F 1 191 ? 61.033 81.421 3.785 1.00 54.97 2692 ALA F CA 1
ATOM 11865 C C . ALA F 1 191 ? 61.055 80.114 2.991 1.00 54.31 2692 ALA F C 1
ATOM 11866 O O . ALA F 1 191 ? 62.086 79.439 2.944 1.00 57.17 2692 ALA F O 1
ATOM 11868 N N . ALA F 1 192 ? 59.940 79.756 2.365 1.00 51.11 2693 ALA F N 1
ATOM 11869 C CA . ALA F 1 192 ? 59.864 78.523 1.582 1.00 50.85 2693 ALA F CA 1
ATOM 11870 C C . ALA F 1 192 ? 59.077 78.812 0.320 1.00 52.55 2693 ALA F C 1
ATOM 11871 O O . ALA F 1 192 ? 58.039 78.205 0.075 1.00 52.17 2693 ALA F O 1
ATOM 11873 N N . PRO F 1 193 ? 59.630 79.659 -0.558 1.00 55.70 2694 PRO F N 1
ATOM 11874 C CA . PRO F 1 193 ? 58.991 80.058 -1.815 1.00 55.21 2694 PRO F CA 1
ATOM 11875 C C . PRO F 1 193 ? 58.635 78.954 -2.795 1.00 54.46 2694 PRO F C 1
ATOM 11876 O O . PRO F 1 193 ? 57.810 79.157 -3.677 1.00 58.94 2694 PRO F O 1
ATOM 11880 N N . ASP F 1 194 ? 59.236 77.786 -2.639 1.00 52.59 2695 ASP F N 1
ATOM 11881 C CA . ASP F 1 194 ? 58.981 76.670 -3.545 1.00 52.59 2695 ASP F CA 1
ATOM 11882 C C . ASP F 1 194 ? 57.928 75.748 -2.943 1.00 50.23 2695 ASP F C 1
ATOM 11883 O O . ASP F 1 194 ? 57.540 74.733 -3.520 1.00 52.67 2695 ASP F O 1
ATOM 11888 N N . LEU F 1 195 ? 57.451 76.137 -1.774 1.00 49.01 2696 LEU F N 1
ATOM 11889 C CA . LEU F 1 195 ? 56.497 75.335 -1.031 1.00 44.23 2696 LEU F CA 1
ATOM 11890 C C . LEU F 1 195 ? 55.040 75.779 -1.112 1.00 42.65 2696 LEU F C 1
ATOM 11891 O O . LEU F 1 195 ? 54.719 76.977 -0.996 1.00 45.64 2696 LEU F O 1
ATOM 11896 N N . PRO F 1 196 ? 54.137 74.809 -1.320 1.00 38.97 2697 PRO F N 1
ATOM 11897 C CA . PRO F 1 196 ? 52.696 75.062 -1.413 1.00 37.76 2697 PRO F CA 1
ATOM 11898 C C . PRO F 1 196 ? 52.243 75.748 -0.132 1.00 36.45 2697 PRO F C 1
ATOM 11899 O O . PRO F 1 196 ? 52.546 75.285 0.975 1.00 38.29 2697 PRO F O 1
ATOM 11903 N N . CYS F 1 197 ? 51.594 76.891 -0.283 1.00 34.37 2698 CYS F N 1
ATOM 11904 C CA . CYS F 1 197 ? 51.127 77.627 0.862 1.00 34.46 2698 CYS F CA 1
ATOM 11905 C C . CYS F 1 197 ? 49.632 77.401 1.045 1.00 33.03 2698 CYS F C 1
ATOM 11906 O O . CYS F 1 197 ? 48.838 77.681 0.146 1.00 33.97 2698 CYS F O 1
ATOM 11909 N N . GLU F 1 198 ? 49.267 76.850 2.194 1.00 29.93 2699 GLU F N 1
ATOM 11910 C CA . GLU F 1 198 ? 47.887 76.559 2.516 1.00 25.89 2699 GLU F CA 1
ATOM 11911 C C . GLU F 1 198 ? 47.652 77.281 3.798 1.00 24.22 2699 GLU F C 1
ATOM 11912 O O . GLU F 1 198 ? 48.527 77.297 4.652 1.00 23.88 2699 GLU F O 1
ATOM 11918 N N . VAL F 1 199 ? 46.495 77.905 3.935 1.00 25.39 2700 VAL F N 1
ATOM 11919 C CA . VAL F 1 199 ? 46.186 78.626 5.166 1.00 27.61 2700 VAL F CA 1
ATOM 11920 C C . VAL F 1 199 ? 44.813 78.229 5.691 1.00 24.74 2700 VAL F C 1
ATOM 11921 O O . VAL F 1 199 ? 43.879 77.970 4.924 1.00 26.08 2700 VAL F O 1
ATOM 11925 N N . GLU F 1 200 ? 44.738 78.110 7.001 1.00 22.65 2701 GLU F N 1
ATOM 11926 C CA . GLU F 1 200 ? 43.527 77.717 7.683 1.00 27.88 2701 GLU F CA 1
ATOM 11927 C C . GLU F 1 200 ? 42.849 78.917 8.373 1.00 31.51 2701 GLU F C 1
ATOM 11928 O O . GLU F 1 200 ? 43.458 79.591 9.236 1.00 34.79 2701 GLU F O 1
ATOM 11934 N N . VAL F 1 201 ? 41.585 79.173 8.019 1.00 29.12 2702 VAL F N 1
ATOM 11935 C CA . VAL F 1 201 ? 40.829 80.272 8.606 1.00 21.43 2702 VAL F CA 1
ATOM 11936 C C . VAL F 1 201 ? 39.598 79.738 9.266 1.00 22.55 2702 VAL F C 1
ATOM 11937 O O . VAL F 1 201 ? 39.039 78.738 8.832 1.00 28.53 2702 VAL F O 1
ATOM 11941 N N . ASP F 1 202 ? 39.164 80.402 10.322 1.00 24.45 2703 ASP F N 1
ATOM 11942 C CA . ASP F 1 202 ? 37.963 79.988 11.012 1.00 26.24 2703 ASP F CA 1
ATOM 11943 C C . ASP F 1 202 ? 36.858 81.047 10.976 1.00 25.78 2703 ASP F C 1
ATOM 11944 O O . ASP F 1 202 ? 35.890 80.942 11.699 1.00 25.34 2703 ASP F O 1
ATOM 11949 N N . SER F 1 203 ? 36.991 82.071 10.144 1.00 25.94 2704 SER F N 1
ATOM 11950 C CA . SER F 1 203 ? 35.946 83.088 10.061 1.00 29.15 2704 SER F CA 1
ATOM 11951 C C . SER F 1 203 ? 35.940 83.685 8.665 1.00 27.36 2704 SER F C 1
ATOM 11952 O O . SER F 1 203 ? 36.914 83.542 7.928 1.00 29.32 2704 SER F O 1
ATOM 11955 N N . LEU F 1 204 ? 34.836 84.314 8.277 1.00 26.86 2705 LEU F N 1
ATOM 11956 C CA . LEU F 1 204 ? 34.790 84.906 6.949 1.00 24.06 2705 LEU F CA 1
ATOM 11957 C C . LEU F 1 204 ? 35.664 86.128 6.934 1.00 25.35 2705 LEU F C 1
ATOM 11958 O O . LEU F 1 204 ? 36.187 86.507 5.893 1.00 24.03 2705 LEU F O 1
ATOM 11963 N N . GLU F 1 205 ? 35.830 86.738 8.106 1.00 33.13 2706 GLU F N 1
ATOM 11964 C CA . GLU F 1 205 ? 36.682 87.917 8.239 1.00 38.89 2706 GLU F CA 1
ATOM 11965 C C . GLU F 1 205 ? 38.098 87.487 7.830 1.00 37.45 2706 GLU F C 1
ATOM 11966 O O . GLU F 1 205 ? 38.708 88.120 6.953 1.00 40.37 2706 GLU F O 1
ATOM 11972 N N . GLN F 1 206 ? 38.599 86.391 8.408 1.00 32.46 2707 GLN F N 1
ATOM 11973 C CA . GLN F 1 206 ? 39.928 85.906 8.040 1.00 29.73 2707 GLN F CA 1
ATOM 11974 C C . GLN F 1 206 ? 39.963 85.575 6.559 1.00 29.62 2707 GLN F C 1
ATOM 11975 O O . GLN F 1 206 ? 40.944 85.868 5.877 1.00 30.72 2707 GLN F O 1
ATOM 11981 N N . LEU F 1 207 ? 38.894 84.957 6.061 1.00 27.21 2708 LEU F N 1
ATOM 11982 C CA . LEU F 1 207 ? 38.810 84.617 4.652 1.00 25.79 2708 LEU F CA 1
ATOM 11983 C C . LEU F 1 207 ? 39.018 85.879 3.786 1.00 30.22 2708 LEU F C 1
ATOM 11984 O O . LEU F 1 207 ? 39.841 85.885 2.862 1.00 33.75 2708 LEU F O 1
ATOM 11989 N N . ASP F 1 208 ? 38.295 86.954 4.093 1.00 30.13 2709 ASP F N 1
ATOM 11990 C CA . ASP F 1 208 ? 38.409 88.195 3.319 1.00 28.47 2709 ASP F CA 1
ATOM 11991 C C . ASP F 1 208 ? 39.834 88.715 3.369 1.00 27.72 2709 ASP F C 1
ATOM 11992 O O . ASP F 1 208 ? 40.327 89.228 2.379 1.00 27.35 2709 ASP F O 1
ATOM 11997 N N . ALA F 1 209 ? 40.493 88.565 4.518 1.00 25.97 2710 ALA F N 1
ATOM 11998 C CA . ALA F 1 209 ? 41.870 89.021 4.682 1.00 26.40 2710 ALA F CA 1
ATOM 11999 C C . ALA F 1 209 ? 42.897 88.233 3.873 1.00 31.56 2710 ALA F C 1
ATOM 12000 O O . ALA F 1 209 ? 43.826 88.831 3.333 1.00 38.46 2710 ALA F O 1
ATOM 12002 N N . VAL F 1 210 ? 42.748 86.911 3.764 1.00 33.33 2711 VAL F N 1
ATOM 12003 C CA . VAL F 1 210 ? 43.718 86.109 3.003 1.00 32.02 2711 VAL F CA 1
ATOM 12004 C C . VAL F 1 210 ? 43.437 85.920 1.518 1.00 34.38 2711 VAL F C 1
ATOM 12005 O O . VAL F 1 210 ? 44.369 85.604 0.749 1.00 36.48 2711 VAL F O 1
ATOM 12009 N N . LEU F 1 211 ? 42.184 86.101 1.101 1.00 32.50 2712 LEU F N 1
ATOM 12010 C CA . LEU F 1 211 ? 41.818 85.933 -0.324 1.00 33.98 2712 LEU F CA 1
ATOM 12011 C C . LEU F 1 211 ? 42.666 86.717 -1.330 1.00 32.87 2712 LEU F C 1
ATOM 12012 O O . LEU F 1 211 ? 43.000 86.204 -2.409 1.00 31.75 2712 LEU F O 1
ATOM 12017 N N . PRO F 1 212 ? 42.910 88.009 -1.057 1.00 34.36 2713 PRO F N 1
ATOM 12018 C CA . PRO F 1 212 ? 43.726 88.796 -1.982 1.00 35.77 2713 PRO F CA 1
ATOM 12019 C C . PRO F 1 212 ? 45.161 88.252 -2.030 1.00 35.13 2713 PRO F C 1
ATOM 12020 O O . PRO F 1 212 ? 45.769 88.256 -3.095 1.00 35.30 2713 PRO F O 1
ATOM 12024 N N . GLU F 1 213 ? 45.661 87.722 -0.903 1.00 34.17 2714 GLU F N 1
ATOM 12025 C CA . GLU F 1 213 ? 47.005 87.150 -0.842 1.00 34.14 2714 GLU F CA 1
ATOM 12026 C C . GLU F 1 213 ? 47.159 85.971 -1.777 1.00 34.92 2714 GLU F C 1
ATOM 12027 O O . GLU F 1 213 ? 48.269 85.546 -2.084 1.00 36.64 2714 GLU F O 1
ATOM 12033 N N . LYS F 1 214 ? 46.023 85.420 -2.177 1.00 37.40 2715 LYS F N 1
ATOM 12034 C CA . LYS F 1 214 ? 45.962 84.291 -3.096 1.00 39.67 2715 LYS F CA 1
ATOM 12035 C C . LYS F 1 214 ? 46.762 83.039 -2.731 1.00 37.01 2715 LYS F C 1
ATOM 12036 O O . LYS F 1 214 ? 47.546 82.550 -3.555 1.00 39.89 2715 LYS F O 1
ATOM 12042 N N . PRO F 1 215 ? 46.607 82.520 -1.492 1.00 31.53 2716 PRO F N 1
ATOM 12043 C CA . PRO F 1 215 ? 47.362 81.313 -1.143 1.00 29.73 2716 PRO F CA 1
ATOM 12044 C C . PRO F 1 215 ? 46.854 80.188 -2.045 1.00 27.40 2716 PRO F C 1
ATOM 12045 O O . PRO F 1 215 ? 45.883 80.389 -2.775 1.00 29.63 2716 PRO F O 1
ATOM 12049 N N . GLU F 1 216 ? 47.546 79.051 -2.062 1.00 28.65 2717 GLU F N 1
ATOM 12050 C CA . GLU F 1 216 ? 47.167 77.911 -2.917 1.00 28.77 2717 GLU F CA 1
ATOM 12051 C C . GLU F 1 216 ? 45.826 77.291 -2.510 1.00 24.87 2717 GLU F C 1
ATOM 12052 O O . GLU F 1 216 ? 45.038 76.849 -3.358 1.00 27.56 2717 GLU F O 1
ATOM 12058 N N . LEU F 1 217 ? 45.574 77.260 -1.208 1.00 20.97 2718 LEU F N 1
ATOM 12059 C CA . LEU F 1 217 ? 44.367 76.655 -0.698 1.00 19.46 2718 LEU F CA 1
ATOM 12060 C C . LEU F 1 217 ? 44.058 77.222 0.640 1.00 14.84 2718 LEU F C 1
ATOM 12061 O O . LEU F 1 217 ? 44.959 77.562 1.397 1.00 20.81 2718 LEU F O 1
ATOM 12066 N N . ILE F 1 218 ? 42.775 77.323 0.926 1.00 17.01 2719 ILE F N 1
ATOM 12067 C CA . ILE F 1 218 ? 42.284 77.817 2.217 1.00 18.87 2719 ILE F CA 1
ATOM 12068 C C . ILE F 1 218 ? 41.427 76.684 2.804 1.00 16.78 2719 ILE F C 1
ATOM 12069 O O . ILE F 1 218 ? 40.660 76.037 2.076 1.00 11.70 2719 ILE F O 1
ATOM 12074 N N . LEU F 1 219 ? 41.668 76.346 4.065 1.00 13.91 2720 LEU F N 1
ATOM 12075 C CA . LEU F 1 219 ? 40.886 75.313 4.698 1.00 15.19 2720 LEU F CA 1
ATOM 12076 C C . LEU F 1 219 ? 39.867 76.046 5.511 1.00 19.91 2720 LEU F C 1
ATOM 12077 O O . LEU F 1 219 ? 40.238 76.868 6.347 1.00 20.67 2720 LEU F O 1
ATOM 12082 N N . LEU F 1 220 ? 38.587 75.786 5.245 1.00 19.62 2721 LEU F N 1
ATOM 12083 C CA . LEU F 1 220 ? 37.499 76.425 5.987 1.00 17.48 2721 LEU F CA 1
ATOM 12084 C C . LEU F 1 220 ? 37.249 75.608 7.257 1.00 18.27 2721 LEU F C 1
ATOM 12085 O O . LEU F 1 220 ? 36.516 74.606 7.236 1.00 17.99 2721 LEU F O 1
ATOM 12090 N N . ASP F 1 221 ? 37.832 76.057 8.362 1.00 15.02 2722 ASP F N 1
ATOM 12091 C CA . ASP F 1 221 ? 37.708 75.329 9.606 1.00 19.49 2722 ASP F CA 1
ATOM 12092 C C . ASP F 1 221 ? 36.377 75.459 10.348 1.00 18.99 2722 ASP F C 1
ATOM 12093 O O . ASP F 1 221 ? 36.089 76.472 10.969 1.00 17.08 2722 ASP F O 1
ATOM 12098 N N . ASN F 1 222 ? 35.573 74.408 10.286 1.00 24.15 2723 ASN F N 1
ATOM 12099 C CA . ASN F 1 222 ? 34.275 74.374 10.965 1.00 24.97 2723 ASN F CA 1
ATOM 12100 C C . ASN F 1 222 ? 33.260 75.446 10.537 1.00 24.73 2723 ASN F C 1
ATOM 12101 O O . ASN F 1 222 ? 32.682 76.127 11.376 1.00 25.24 2723 ASN F O 1
ATOM 12106 N N . PHE F 1 223 ? 33.079 75.637 9.242 1.00 21.47 2724 PHE F N 1
ATOM 12107 C CA . PHE F 1 223 ? 32.116 76.606 8.752 1.00 18.59 2724 PHE F CA 1
ATOM 12108 C C . PHE F 1 223 ? 30.754 75.915 8.628 1.00 20.70 2724 PHE F C 1
ATOM 12109 O O . PHE F 1 223 ? 30.686 74.695 8.396 1.00 23.86 2724 PHE F O 1
ATOM 12117 N N . ALA F 1 224 ? 29.675 76.673 8.829 1.00 19.34 2725 ALA F N 1
ATOM 12118 C CA . ALA F 1 224 ? 28.314 76.156 8.676 1.00 13.84 2725 ALA F CA 1
ATOM 12119 C C . ALA F 1 224 ? 28.131 76.112 7.179 1.00 15.17 2725 ALA F C 1
ATOM 12120 O O . ALA F 1 224 ? 28.841 76.816 6.473 1.00 24.89 2725 ALA F O 1
ATOM 12122 N N . VAL F 1 225 ? 27.144 75.389 6.675 1.00 11.96 2726 VAL F N 1
ATOM 12123 C CA . VAL F 1 225 ? 27.016 75.290 5.230 1.00 13.55 2726 VAL F CA 1
ATOM 12124 C C . VAL F 1 225 ? 26.863 76.655 4.603 1.00 17.89 2726 VAL F C 1
ATOM 12125 O O . VAL F 1 225 ? 27.517 76.959 3.597 1.00 24.19 2726 VAL F O 1
ATOM 12129 N N . TRP F 1 226 ? 26.071 77.512 5.240 1.00 18.65 2727 TRP F N 1
ATOM 12130 C CA . TRP F 1 226 ? 25.819 78.834 4.687 1.00 18.41 2727 TRP F CA 1
ATOM 12131 C C . TRP F 1 226 ? 27.081 79.655 4.558 1.00 15.97 2727 TRP F C 1
ATOM 12132 O O . TRP F 1 226 ? 27.214 80.403 3.597 1.00 21.59 2727 TRP F O 1
ATOM 12143 N N . GLN F 1 227 ? 28.009 79.490 5.496 1.00 12.47 2728 GLN F N 1
ATOM 12144 C CA . GLN F 1 227 ? 29.276 80.209 5.437 1.00 12.66 2728 GLN F CA 1
ATOM 12145 C C . GLN F 1 227 ? 30.184 79.621 4.360 1.00 14.35 2728 GLN F C 1
ATOM 12146 O O . GLN F 1 227 ? 30.962 80.320 3.711 1.00 13.00 2728 GLN F O 1
ATOM 12152 N N . THR F 1 228 ? 30.059 78.326 4.140 1.00 14.20 2729 THR F N 1
ATOM 12153 C CA . THR F 1 228 ? 30.866 77.680 3.136 1.00 12.69 2729 THR F CA 1
ATOM 12154 C C . THR F 1 228 ? 30.420 78.209 1.783 1.00 14.39 2729 THR F C 1
ATOM 12155 O O . THR F 1 228 ? 31.255 78.560 0.943 1.00 18.57 2729 THR F O 1
ATOM 12159 N N . GLN F 1 229 ? 29.107 78.297 1.595 1.00 12.31 2730 GLN F N 1
ATOM 12160 C CA . GLN F 1 229 ? 28.526 78.800 0.360 1.00 11.39 2730 GLN F CA 1
ATOM 12161 C C . GLN F 1 229 ? 29.015 80.191 0.048 1.00 14.75 2730 GLN F C 1
ATOM 12162 O O . GLN F 1 229 ? 29.313 80.484 -1.111 1.00 14.10 2730 GLN F O 1
ATOM 12168 N N . THR F 1 230 ? 29.032 81.053 1.072 1.00 16.78 2731 THR F N 1
ATOM 12169 C CA . THR F 1 230 ? 29.512 82.427 0.943 1.00 16.56 2731 THR F CA 1
ATOM 12170 C C . THR F 1 230 ? 30.996 82.427 0.547 1.00 24.60 2731 THR F C 1
ATOM 12171 O O . THR F 1 230 ? 31.399 83.132 -0.395 1.00 27.06 2731 THR F O 1
ATOM 12175 N N . ALA F 1 231 ? 31.809 81.625 1.246 1.00 25.89 2732 ALA F N 1
ATOM 12176 C CA . ALA F 1 231 ? 33.250 81.529 0.968 1.00 20.01 2732 ALA F CA 1
ATOM 12177 C C . ALA F 1 231 ? 33.504 81.165 -0.484 1.00 19.56 2732 ALA F C 1
ATOM 12178 O O . ALA F 1 231 ? 34.430 81.648 -1.107 1.00 21.77 2732 ALA F O 1
ATOM 12180 N N . VAL F 1 232 ? 32.698 80.266 -1.013 1.00 22.16 2733 VAL F N 1
ATOM 12181 C CA . VAL F 1 232 ? 32.865 79.843 -2.392 1.00 22.56 2733 VAL F CA 1
ATOM 12182 C C . VAL F 1 232 ? 32.509 80.991 -3.315 1.00 26.93 2733 VAL F C 1
ATOM 12183 O O . VAL F 1 232 ? 33.186 81.217 -4.314 1.00 29.74 2733 VAL F O 1
ATOM 12187 N N . GLN F 1 233 ? 31.454 81.726 -2.978 1.00 29.01 2734 GLN F N 1
ATOM 12188 C CA . GLN F 1 233 ? 31.032 82.863 -3.788 1.00 27.53 2734 GLN F CA 1
ATOM 12189 C C . GLN F 1 233 ? 32.124 83.913 -3.769 1.00 24.24 2734 GLN F C 1
ATOM 12190 O O . GLN F 1 233 ? 32.537 84.388 -4.809 1.00 28.28 2734 GLN F O 1
ATOM 12196 N N . ARG F 1 234 ? 32.627 84.243 -2.592 1.00 23.25 2735 ARG F N 1
ATOM 12197 C CA . ARG F 1 234 ? 33.685 85.240 -2.485 1.00 26.41 2735 ARG F CA 1
ATOM 12198 C C . ARG F 1 234 ? 34.938 84.831 -3.231 1.00 28.67 2735 ARG F C 1
ATOM 12199 O O . ARG F 1 234 ? 35.548 85.638 -3.916 1.00 35.88 2735 ARG F O 1
ATOM 12207 N N . ARG F 1 235 ? 35.322 83.576 -3.090 1.00 28.22 2736 ARG F N 1
ATOM 12208 C CA . ARG F 1 235 ? 36.502 83.059 -3.762 1.00 25.21 2736 ARG F CA 1
ATOM 12209 C C . ARG F 1 235 ? 36.272 83.172 -5.260 1.00 25.42 2736 ARG F C 1
ATOM 12210 O O . ARG F 1 235 ? 37.126 83.677 -5.980 1.00 32.45 2736 ARG F O 1
ATOM 12218 N N . ASP F 1 236 ? 35.088 82.797 -5.716 1.00 26.71 2737 ASP F N 1
ATOM 12219 C CA . ASP F 1 236 ? 34.774 82.835 -7.138 1.00 27.22 2737 ASP F CA 1
ATOM 12220 C C . ASP F 1 236 ? 34.872 84.211 -7.740 1.00 31.70 2737 ASP F C 1
ATOM 12221 O O . ASP F 1 236 ? 35.283 84.364 -8.894 1.00 37.77 2737 ASP F O 1
ATOM 12226 N N . SER F 1 237 ? 34.544 85.218 -6.948 1.00 33.20 2738 SER F N 1
ATOM 12227 C CA . SER F 1 237 ? 34.562 86.590 -7.431 1.00 36.77 2738 SER F CA 1
ATOM 12228 C C . SER F 1 237 ? 35.871 87.333 -7.260 1.00 36.81 2738 SER F C 1
ATOM 12229 O O . SER F 1 237 ? 36.177 88.250 -8.023 1.00 41.95 2738 SER F O 1
ATOM 12232 N N . ARG F 1 238 ? 36.632 86.957 -6.250 1.00 33.45 2739 ARG F N 1
ATOM 12233 C CA . ARG F 1 238 ? 37.874 87.642 -5.983 1.00 36.46 2739 ARG F CA 1
ATOM 12234 C C . ARG F 1 238 ? 39.172 86.918 -6.309 1.00 34.93 2739 ARG F C 1
ATOM 12235 O O . ARG F 1 238 ? 40.147 87.566 -6.663 1.00 39.03 2739 ARG F O 1
ATOM 12243 N N . ALA F 1 239 ? 39.207 85.597 -6.147 1.00 31.88 2740 ALA F N 1
ATOM 12244 C CA . ALA F 1 239 ? 40.426 84.844 -6.371 1.00 25.80 2740 ALA F CA 1
ATOM 12245 C C . ALA F 1 239 ? 40.082 83.472 -6.868 1.00 28.18 2740 ALA F C 1
ATOM 12246 O O . ALA F 1 239 ? 40.318 82.488 -6.190 1.00 33.55 2740 ALA F O 1
ATOM 12248 N N . PRO F 1 240 ? 39.590 83.374 -8.097 1.00 28.74 2741 PRO F N 1
ATOM 12249 C CA . PRO F 1 240 ? 39.196 82.101 -8.722 1.00 30.12 2741 PRO F CA 1
ATOM 12250 C C . PRO F 1 240 ? 40.230 80.978 -8.642 1.00 33.92 2741 PRO F C 1
ATOM 12251 O O . PRO F 1 240 ? 39.874 79.805 -8.764 1.00 39.05 2741 PRO F O 1
ATOM 12255 N N . THR F 1 241 ? 41.501 81.326 -8.450 1.00 34.79 2742 THR F N 1
ATOM 12256 C CA . THR F 1 241 ? 42.580 80.325 -8.398 1.00 33.82 2742 THR F CA 1
ATOM 12257 C C . THR F 1 241 ? 42.792 79.636 -7.045 1.00 33.35 2742 THR F C 1
ATOM 12258 O O . THR F 1 241 ? 43.436 78.577 -6.982 1.00 38.28 2742 THR F O 1
ATOM 12262 N N . VAL F 1 242 ? 42.337 80.282 -5.970 1.00 27.33 2743 VAL F N 1
ATOM 12263 C CA . VAL F 1 242 ? 42.473 79.741 -4.621 1.00 23.94 2743 VAL F CA 1
ATOM 12264 C C . VAL F 1 242 ? 41.518 78.556 -4.422 1.00 23.82 2743 VAL F C 1
ATOM 12265 O O . VAL F 1 242 ? 40.319 78.659 -4.708 1.00 23.23 2743 VAL F O 1
ATOM 12269 N N . MET F 1 243 ? 42.079 77.406 -4.062 1.00 19.78 2744 MET F N 1
ATOM 12270 C CA . MET F 1 243 ? 41.280 76.216 -3.830 1.00 18.28 2744 MET F CA 1
ATOM 12271 C C . MET F 1 243 ? 40.732 76.366 -2.434 1.00 20.78 2744 MET F C 1
ATOM 12272 O O . MET F 1 243 ? 41.396 76.952 -1.546 1.00 13.59 2744 MET F O 1
ATOM 12277 N N . LEU F 1 244 ? 39.545 75.797 -2.236 1.00 18.49 2745 LEU F N 1
ATOM 12278 C CA . LEU F 1 244 ? 38.842 75.816 -0.940 1.00 22.40 2745 LEU F CA 1
ATOM 12279 C C . LEU F 1 244 ? 38.628 74.362 -0.426 1.00 21.56 2745 LEU F C 1
ATOM 12280 O O . LEU F 1 244 ? 38.190 73.487 -1.219 1.00 20.76 2745 LEU F O 1
ATOM 12285 N N . GLU F 1 245 ? 38.950 74.103 0.852 1.00 16.26 2746 GLU F N 1
ATOM 12286 C CA . GLU F 1 245 ? 38.804 72.764 1.449 1.00 14.52 2746 GLU F CA 1
ATOM 12287 C C . GLU F 1 245 ? 38.043 72.819 2.772 1.00 11.35 2746 GLU F C 1
ATOM 12288 O O . GLU F 1 245 ? 38.410 73.575 3.659 1.00 19.37 2746 GLU F O 1
ATOM 12294 N N . SER F 1 246 ? 36.985 72.032 2.900 1.00 7.91 2747 SER F N 1
ATOM 12295 C CA . SER F 1 246 ? 36.206 72.014 4.119 1.00 11.32 2747 SER F CA 1
ATOM 12296 C C . SER F 1 246 ? 36.832 71.066 5.130 1.00 14.55 2747 SER F C 1
ATOM 12297 O O . SER F 1 246 ? 37.069 69.885 4.828 1.00 12.84 2747 SER F O 1
ATOM 12300 N N . SER F 1 247 ? 37.068 71.579 6.331 1.00 14.16 2748 SER F N 1
ATOM 12301 C CA . SER F 1 247 ? 37.656 70.800 7.407 1.00 20.92 2748 SER F CA 1
ATOM 12302 C C . SER F 1 247 ? 36.874 71.040 8.681 1.00 22.23 2748 SER F C 1
ATOM 12303 O O . SER F 1 247 ? 36.600 72.195 9.024 1.00 24.86 2748 SER F O 1
ATOM 12306 N N . GLY F 1 248 ? 36.467 69.972 9.360 1.00 23.60 2749 GLY F N 1
ATOM 12307 C CA . GLY F 1 248 ? 35.760 70.201 10.588 1.00 31.14 2749 GLY F CA 1
ATOM 12308 C C . GLY F 1 248 ? 34.481 69.483 10.895 1.00 37.36 2749 GLY F C 1
ATOM 12309 O O . GLY F 1 248 ? 34.518 68.311 11.299 1.00 47.07 2749 GLY F O 1
ATOM 12310 N N . GLY F 1 249 ? 33.352 70.172 10.722 1.00 39.35 2750 GLY F N 1
ATOM 12311 C CA . GLY F 1 249 ? 32.063 69.584 11.073 1.00 42.01 2750 GLY F CA 1
ATOM 12312 C C . GLY F 1 249 ? 31.459 68.689 10.024 1.00 41.46 2750 GLY F C 1
ATOM 12313 O O . GLY F 1 249 ? 30.255 68.760 9.743 1.00 43.73 2750 GLY F O 1
ATOM 12314 N N . LEU F 1 250 ? 32.291 67.797 9.496 1.00 41.79 2751 LEU F N 1
ATOM 12315 C CA . LEU F 1 250 ? 31.896 66.891 8.428 1.00 36.33 2751 LEU F CA 1
ATOM 12316 C C . LEU F 1 250 ? 31.477 65.509 8.871 1.00 35.82 2751 LEU F C 1
ATOM 12317 O O . LEU F 1 250 ? 32.157 64.848 9.666 1.00 37.28 2751 LEU F O 1
ATOM 12322 N N . SER F 1 251 ? 30.348 65.075 8.334 1.00 31.69 2752 SER F N 1
ATOM 12323 C CA . SER F 1 251 ? 29.861 63.765 8.631 1.00 30.05 2752 SER F CA 1
ATOM 12324 C C . SER F 1 251 ? 29.406 63.232 7.310 1.00 27.96 2752 SER F C 1
ATOM 12325 O O . SER F 1 251 ? 29.121 63.977 6.376 1.00 26.74 2752 SER F O 1
ATOM 12328 N N . LEU F 1 252 ? 29.317 61.924 7.236 1.00 25.79 2753 LEU F N 1
ATOM 12329 C CA . LEU F 1 252 ? 28.903 61.315 6.009 1.00 22.44 2753 LEU F CA 1
ATOM 12330 C C . LEU F 1 252 ? 27.487 61.785 5.648 1.00 22.45 2753 LEU F C 1
ATOM 12331 O O . LEU F 1 252 ? 27.143 61.851 4.486 1.00 25.93 2753 LEU F O 1
ATOM 12336 N N . GLN F 1 253 ? 26.702 62.209 6.632 1.00 26.97 2754 GLN F N 1
ATOM 12337 C CA . GLN F 1 253 ? 25.325 62.629 6.335 1.00 32.88 2754 GLN F CA 1
ATOM 12338 C C . GLN F 1 253 ? 25.271 64.011 5.733 1.00 32.36 2754 GLN F C 1
ATOM 12339 O O . GLN F 1 253 ? 24.376 64.304 4.945 1.00 37.63 2754 GLN F O 1
ATOM 12345 N N . THR F 1 254 ? 26.253 64.841 6.078 1.00 32.05 2755 THR F N 1
ATOM 12346 C CA . THR F 1 254 ? 26.330 66.224 5.604 1.00 27.54 2755 THR F CA 1
ATOM 12347 C C . THR F 1 254 ? 27.284 66.438 4.442 1.00 25.52 2755 THR F C 1
ATOM 12348 O O . THR F 1 254 ? 27.276 67.501 3.820 1.00 30.23 2755 THR F O 1
ATOM 12352 N N . ALA F 1 255 ? 28.102 65.436 4.148 1.00 22.57 2756 ALA F N 1
ATOM 12353 C CA . ALA F 1 255 ? 29.089 65.515 3.073 1.00 22.88 2756 ALA F CA 1
ATOM 12354 C C . ALA F 1 255 ? 28.594 66.113 1.753 1.00 22.49 2756 ALA F C 1
ATOM 12355 O O . ALA F 1 255 ? 29.230 67.008 1.205 1.00 25.55 2756 ALA F O 1
ATOM 12357 N N . ALA F 1 256 ? 27.468 65.626 1.241 1.00 24.19 2757 ALA F N 1
ATOM 12358 C CA . ALA F 1 256 ? 26.912 66.131 -0.035 1.00 23.40 2757 ALA F CA 1
ATOM 12359 C C . ALA F 1 256 ? 26.501 67.604 0.052 1.00 20.77 2757 ALA F C 1
ATOM 12360 O O . ALA F 1 256 ? 26.655 68.360 -0.892 1.00 19.07 2757 ALA F O 1
ATOM 12362 N N . THR F 1 257 ? 25.987 67.996 1.207 1.00 20.44 2758 THR F N 1
ATOM 12363 C CA . THR F 1 257 ? 25.580 69.360 1.459 1.00 24.03 2758 THR F CA 1
ATOM 12364 C C . THR F 1 257 ? 26.781 70.301 1.371 1.00 24.70 2758 THR F C 1
ATOM 12365 O O . THR F 1 257 ? 26.724 71.338 0.712 1.00 26.94 2758 THR F O 1
ATOM 12369 N N . TYR F 1 258 ? 27.875 69.946 2.026 1.00 21.53 2759 TYR F N 1
ATOM 12370 C CA . TYR F 1 258 ? 29.060 70.791 1.945 1.00 16.99 2759 TYR F CA 1
ATOM 12371 C C . TYR F 1 258 ? 29.594 70.788 0.517 1.00 19.99 2759 TYR F C 1
ATOM 12372 O O . TYR F 1 258 ? 29.864 71.847 -0.049 1.00 20.01 2759 TYR F O 1
ATOM 12381 N N . ALA F 1 259 ? 29.689 69.601 -0.076 1.00 17.83 2760 ALA F N 1
ATOM 12382 C CA . ALA F 1 259 ? 30.194 69.429 -1.432 1.00 16.54 2760 ALA F CA 1
ATOM 12383 C C . ALA F 1 259 ? 29.381 70.211 -2.431 1.00 17.11 2760 ALA F C 1
ATOM 12384 O O . ALA F 1 259 ? 29.922 70.735 -3.398 1.00 19.50 2760 ALA F O 1
ATOM 12386 N N . GLU F 1 260 ? 28.089 70.333 -2.173 1.00 17.02 2761 GLU F N 1
ATOM 12387 C CA . GLU F 1 260 ? 27.224 71.041 -3.098 1.00 22.81 2761 GLU F CA 1
ATOM 12388 C C . GLU F 1 260 ? 27.487 72.517 -3.151 1.00 23.72 2761 GLU F C 1
ATOM 12389 O O . GLU F 1 260 ? 27.083 73.163 -4.115 1.00 28.93 2761 GLU F O 1
ATOM 12395 N N . THR F 1 261 ? 28.153 73.056 -2.123 1.00 23.14 2762 THR F N 1
ATOM 12396 C CA . THR F 1 261 ? 28.483 74.487 -2.077 1.00 18.21 2762 THR F CA 1
ATOM 12397 C C . THR F 1 261 ? 29.579 74.798 -3.107 1.00 22.83 2762 THR F C 1
ATOM 12398 O O . THR F 1 261 ? 29.808 75.962 -3.438 1.00 23.70 2762 THR F O 1
ATOM 12402 N N . GLY F 1 262 ? 30.264 73.751 -3.589 1.00 21.25 2763 GLY F N 1
ATOM 12403 C CA . GLY F 1 262 ? 31.304 73.931 -4.581 1.00 15.71 2763 GLY F CA 1
ATOM 12404 C C . GLY F 1 262 ? 32.735 73.967 -4.068 1.00 20.32 2763 GLY F C 1
ATOM 12405 O O . GLY F 1 262 ? 33.624 74.385 -4.822 1.00 22.85 2763 GLY F O 1
ATOM 12406 N N . VAL F 1 263 ? 32.971 73.642 -2.790 1.00 20.58 2764 VAL F N 1
ATOM 12407 C CA . VAL F 1 263 ? 34.348 73.612 -2.272 1.00 17.58 2764 VAL F CA 1
ATOM 12408 C C . VAL F 1 263 ? 35.081 72.548 -3.085 1.00 19.36 2764 VAL F C 1
ATOM 12409 O O . VAL F 1 263 ? 34.465 71.621 -3.615 1.00 20.63 2764 VAL F O 1
ATOM 12413 N N . ASP F 1 264 ? 36.398 72.628 -3.126 1.00 17.31 2765 ASP F N 1
ATOM 12414 C CA . ASP F 1 264 ? 37.143 71.685 -3.932 1.00 19.05 2765 ASP F CA 1
ATOM 12415 C C . ASP F 1 264 ? 37.440 70.368 -3.245 1.00 18.49 2765 ASP F C 1
ATOM 12416 O O . ASP F 1 264 ? 37.444 69.309 -3.868 1.00 14.84 2765 ASP F O 1
ATOM 12421 N N . TYR F 1 265 ? 37.657 70.439 -1.942 1.00 15.85 2766 TYR F N 1
ATOM 12422 C CA . TYR F 1 265 ? 37.997 69.254 -1.179 1.00 14.68 2766 TYR F CA 1
ATOM 12423 C C . TYR F 1 265 ? 37.277 69.184 0.136 1.00 14.16 2766 TYR F C 1
ATOM 12424 O O . TYR F 1 265 ? 36.891 70.201 0.700 1.00 12.63 2766 TYR F O 1
ATOM 12433 N N . LEU F 1 266 ? 37.163 67.963 0.646 1.00 16.92 2767 LEU F N 1
ATOM 12434 C CA . LEU F 1 266 ? 36.594 67.707 1.960 1.00 14.93 2767 LEU F CA 1
ATOM 12435 C C . LEU F 1 266 ? 37.746 67.010 2.663 1.00 12.86 2767 LEU F C 1
ATOM 12436 O O . LEU F 1 266 ? 38.275 66.022 2.159 1.00 14.59 2767 LEU F O 1
ATOM 12441 N N . ALA F 1 267 ? 38.205 67.593 3.753 1.00 8.73 2768 ALA F N 1
ATOM 12442 C CA . ALA F 1 267 ? 39.245 66.987 4.513 1.00 4.80 2768 ALA F CA 1
ATOM 12443 C C . ALA F 1 267 ? 38.559 66.068 5.517 1.00 11.51 2768 ALA F C 1
ATOM 12444 O O . ALA F 1 267 ? 37.873 66.542 6.427 1.00 17.57 2768 ALA F O 1
ATOM 12446 N N . VAL F 1 268 ? 38.769 64.760 5.395 1.00 11.90 2769 VAL F N 1
ATOM 12447 C CA . VAL F 1 268 ? 38.150 63.796 6.325 1.00 15.12 2769 VAL F CA 1
ATOM 12448 C C . VAL F 1 268 ? 39.146 63.045 7.240 1.00 13.54 2769 VAL F C 1
ATOM 12449 O O . VAL F 1 268 ? 39.792 62.078 6.813 1.00 15.39 2769 VAL F O 1
ATOM 12453 N N . GLY F 1 269 ? 39.292 63.497 8.481 1.00 13.50 2770 GLY F N 1
ATOM 12454 C CA . GLY F 1 269 ? 40.183 62.813 9.403 1.00 11.07 2770 GLY F CA 1
ATOM 12455 C C . GLY F 1 269 ? 39.659 61.424 9.806 1.00 15.26 2770 GLY F C 1
ATOM 12456 O O . GLY F 1 269 ? 40.418 60.512 10.117 1.00 18.31 2770 GLY F O 1
ATOM 12457 N N . ALA F 1 270 ? 38.344 61.251 9.795 1.00 15.76 2771 ALA F N 1
ATOM 12458 C CA . ALA F 1 270 ? 37.729 59.978 10.166 1.00 10.47 2771 ALA F CA 1
ATOM 12459 C C . ALA F 1 270 ? 38.211 58.830 9.326 1.00 9.17 2771 ALA F C 1
ATOM 12460 O O . ALA F 1 270 ? 38.138 57.691 9.744 1.00 10.87 2771 ALA F O 1
ATOM 12462 N N . LEU F 1 271 ? 38.594 59.114 8.091 1.00 12.53 2772 LEU F N 1
ATOM 12463 C CA . LEU F 1 271 ? 39.084 58.071 7.202 1.00 7.76 2772 LEU F CA 1
ATOM 12464 C C . LEU F 1 271 ? 40.217 57.299 7.855 1.00 11.04 2772 LEU F C 1
ATOM 12465 O O . LEU F 1 271 ? 40.272 56.078 7.723 1.00 19.63 2772 LEU F O 1
ATOM 12470 N N . THR F 1 272 ? 41.104 58.003 8.566 1.00 10.23 2773 THR F N 1
ATOM 12471 C CA . THR F 1 272 ? 42.271 57.379 9.175 1.00 7.37 2773 THR F CA 1
ATOM 12472 C C . THR F 1 272 ? 42.255 57.144 10.684 1.00 9.59 2773 THR F C 1
ATOM 12473 O O . THR F 1 272 ? 42.939 56.244 11.201 1.00 12.09 2773 THR F O 1
ATOM 12477 N N . HIS F 1 273 ? 41.586 58.031 11.404 1.00 11.31 2774 HIS F N 1
ATOM 12478 C CA . HIS F 1 273 ? 41.443 57.881 12.846 1.00 14.16 2774 HIS F CA 1
ATOM 12479 C C . HIS F 1 273 ? 40.033 57.296 12.863 1.00 20.70 2774 HIS F C 1
ATOM 12480 O O . HIS F 1 273 ? 39.350 57.407 11.853 1.00 33.04 2774 HIS F O 1
ATOM 12487 N N . SER F 1 274 ? 39.571 56.613 13.891 1.00 15.38 2775 SER F N 1
ATOM 12488 C CA . SER F 1 274 ? 38.191 56.103 13.749 1.00 15.10 2775 SER F CA 1
ATOM 12489 C C . SER F 1 274 ? 37.957 55.138 12.592 1.00 14.62 2775 SER F C 1
ATOM 12490 O O . SER F 1 274 ? 37.006 55.322 11.823 1.00 19.36 2775 SER F O 1
ATOM 12493 N N . VAL F 1 275 ? 38.757 54.095 12.453 1.00 16.12 2776 VAL F N 1
ATOM 12494 C CA . VAL F 1 275 ? 38.453 53.181 11.356 1.00 14.45 2776 VAL F CA 1
ATOM 12495 C C . VAL F 1 275 ? 37.803 51.886 11.825 1.00 15.44 2776 VAL F C 1
ATOM 12496 O O . VAL F 1 275 ? 38.191 51.352 12.843 1.00 19.91 2776 VAL F O 1
ATOM 12500 N N . ARG F 1 276 ? 36.806 51.411 11.079 1.00 15.73 2777 ARG F N 1
ATOM 12501 C CA . ARG F 1 276 ? 36.119 50.161 11.355 1.00 15.47 2777 ARG F CA 1
ATOM 12502 C C . ARG F 1 276 ? 36.733 49.071 10.442 1.00 16.41 2777 ARG F C 1
ATOM 12503 O O . ARG F 1 276 ? 36.813 49.226 9.219 1.00 18.48 2777 ARG F O 1
ATOM 12511 N N . VAL F 1 277 ? 37.110 47.938 11.026 1.00 18.84 2778 VAL F N 1
ATOM 12512 C CA . VAL F 1 277 ? 37.758 46.871 10.268 1.00 12.46 2778 VAL F CA 1
ATOM 12513 C C . VAL F 1 277 ? 36.852 46.211 9.252 1.00 13.85 2778 VAL F C 1
ATOM 12514 O O . VAL F 1 277 ? 35.646 46.171 9.432 1.00 18.46 2778 VAL F O 1
ATOM 12518 N N . LEU F 1 278 ? 37.419 45.729 8.154 1.00 13.90 2779 LEU F N 1
ATOM 12519 C CA . LEU F 1 278 ? 36.612 45.002 7.200 1.00 12.49 2779 LEU F CA 1
ATOM 12520 C C . LEU F 1 278 ? 36.870 43.577 7.663 1.00 11.64 2779 LEU F C 1
ATOM 12521 O O . LEU F 1 278 ? 38.008 43.148 7.744 1.00 13.60 2779 LEU F O 1
ATOM 12526 N N . ASP F 1 279 ? 35.818 42.855 7.998 1.00 10.22 2780 ASP F N 1
ATOM 12527 C CA . ASP F 1 279 ? 35.949 41.492 8.491 1.00 15.19 2780 ASP F CA 1
ATOM 12528 C C . ASP F 1 279 ? 36.305 40.539 7.369 1.00 10.77 2780 ASP F C 1
ATOM 12529 O O . ASP F 1 279 ? 35.533 40.327 6.450 1.00 15.01 2780 ASP F O 1
ATOM 12534 N N . ILE F 1 280 ? 37.503 39.989 7.456 1.00 13.49 2781 ILE F N 1
ATOM 12535 C CA . ILE F 1 280 ? 38.040 39.056 6.472 1.00 12.38 2781 ILE F CA 1
ATOM 12536 C C . ILE F 1 280 ? 38.623 37.881 7.242 1.00 15.18 2781 ILE F C 1
ATOM 12537 O O . ILE F 1 280 ? 39.241 38.080 8.311 1.00 18.25 2781 ILE F O 1
ATOM 12542 N N . GLY F 1 281 ? 38.379 36.663 6.747 1.00 11.82 2782 GLY F N 1
ATOM 12543 C CA . GLY F 1 281 ? 38.927 35.494 7.406 1.00 5.80 2782 GLY F CA 1
ATOM 12544 C C . GLY F 1 281 ? 39.803 34.676 6.466 1.00 12.28 2782 GLY F C 1
ATOM 12545 O O . GLY F 1 281 ? 39.778 34.853 5.238 1.00 12.77 2782 GLY F O 1
ATOM 12546 N N . LEU F 1 282 ? 40.619 33.803 7.051 1.00 13.54 2783 LEU F N 1
ATOM 12547 C CA . LEU F 1 282 ? 41.487 32.904 6.318 1.00 11.42 2783 LEU F CA 1
ATOM 12548 C C . LEU F 1 282 ? 40.794 31.568 6.409 1.00 13.29 2783 LEU F C 1
ATOM 12549 O O . LEU F 1 282 ? 40.728 31.004 7.473 1.00 14.63 2783 LEU F O 1
ATOM 12554 N N . ASP F 1 283 ? 40.219 31.105 5.306 1.00 19.96 2784 ASP F N 1
ATOM 12555 C CA . ASP F 1 283 ? 39.512 29.828 5.252 1.00 21.18 2784 ASP F CA 1
ATOM 12556 C C . ASP F 1 283 ? 40.357 28.760 4.592 1.00 24.12 2784 ASP F C 1
ATOM 12557 O O . ASP F 1 283 ? 40.851 28.930 3.476 1.00 24.42 2784 ASP F O 1
ATOM 12562 N N . MET F 1 284 ? 40.515 27.661 5.302 1.00 27.94 2785 MET F N 1
ATOM 12563 C CA . MET F 1 284 ? 41.287 26.539 4.827 1.00 35.12 2785 MET F CA 1
ATOM 12564 C C . MET F 1 284 ? 40.348 25.342 4.655 1.00 42.10 2785 MET F C 1
ATOM 12565 O O . MET F 1 284 ? 39.108 25.507 4.819 1.00 45.10 2785 MET F O 1
#

B-factor: mean 25.69, std 15.16, range [2.0, 86.49]

Sequence (1704 aa):
GLSDWELAAARAAIARGLDEDLRYGPDVTTLATVPASATTTASLVTREAGVVAGLDVALLTLNEVLGTNGYRVLDRVEDGARVPPGEALMTLEAQTRGLLTAERTMLNLVGHLSGIATATAAWVDAVRGTKAKIRDTRKTLPGLRALQKYAVRTGGGVNHRLGLGDAALIKDNHVAAAGSVVDALRAVRNAAPDLPCEVEVDSLEQLDAVLPEKPELILLDNFAVWQTQTAVQRRDSRAPTVMLESSGGLSLQTAATYAETGVDYLAVGALTHSVRVLDIGLDMGLSDWELAAARAAIARGLDEDLRYGPDVTTLATVPASATTTASLVTREAGVVAGLDVALLTLNEVLGTNGYRVLDRVEDGARVPPGEALMTLEAQTRGLLTAERTMLNLVGHLSGIATATAAWVDAVRGTKAKIRDTRKTLPGLRALQKYAVRTGGGVNHRLGLGDAALIKDNHVAAAGSVVDALRAVRNAAPDLPCEVEVDSLEQLDAVLPEKPELILLDNFAVWQTQTAVQRRDSRAPTVMLESSGGLSLQTAATYAETGVDYLAVGALTHSVRVLDIGLDMGLSDWELAAARAAIARGLDEDLRYGPDVTTLATVPASATTTASLVTREAGVVAGLDVALLTLNEVLGTNGYRVLDRVEDGARVPPGEALMTLEAQTRGLLTAERTMLNLVGHLSGIATATAAWVDAVRGTKAKIRDTRKTLPGLRALQKYAVRTGGGVNHRLGLGDAALIKDNHVAAAGSVVDALRAVRNAAPDLPCEVEVDSLEQLDAVLPEKPELILLDNFAVWQTQTAVQRRDSRAPTVMLESSGGLSLQTAATYAETGVDYLAVGALTHSVRVLDIGLDMGLSDWELAAARAAIARGLDEDLRYGPDVTTLATVPASATTTASLVTREAGVVAGLDVALLTLNEVLGTNGYRVLDRVEDGARVPPGEALMTLEAQTRGLLTAERTMLNLVGHLSGIATATAAWVDAVRGTKAKIRDTRKTLPGLRALQKYAVRTGGGVNHRLGLGDAALIKDNHVAAAGSVVDALRAVRNAAPDLPCEVEVDSLEQLDAVLPEKPELILLDNFAVWQTQTAVQRRDSRAPTVMLESSGGLSLQTAATYAETGVDYLAVGALTHSVRVLDIGLDMGLSDWELAAARAAIARGLDEDLRYGPDVTTLATVPASATTTASLVTREAGVVAGLDVALLTLNEVLGTNGYRVLDRVEDGARVPPGEALMTLEAQTRGLLTAERTMLNLVGHLSGIATATAAWVDAVRGTKAKIRDTRKTLPGLRALQKYAVRTGGGVNHRLGLGDAALIKDNHVAAAGSVVDALRAVRNAAPDLPCEVEVDSLEQLDAVLPEKPELILLDNFAVWQTQTAVQRRDSRAPTVMLESSGGLSLQTAATYAETGVDYLAVGALTHSVRVLDIGLDMGLSDWELAAARAAIARGLDEDLRYGPDVTTLATVPASATTTASLVTREAGVVAGLDVALLTLNEVLGTNGYRVLDRVEDGARVPPGEALMTLEAQTRGLLTAERTMLNLVGHLSGIATATAAWVDAVRGTKAKIRDTRKTLPGLRALQKYAVRTGGGVNHRLGLGDAALIKDNHVAAAGSVVDALRAVRNAAPDLPCEVEVDSLEQLDAVLPEKPELILLDNFAVWQTQTAVQRRDSRAPTVMLESSGGLSLQTAATYAETGVDYLAVGALTHSVRVLDIGLDM

Radius of gyration: 38.57 Å; Cα contacts (8 Å, |Δi|>4): 3908; chains: 6; bounding box: 102×109×50 Å

Foldseek 3Di:
DQDPVRVVLLLVLLVVLLCVLPVVHAPVVCPVVPDQPAKAKKFWFFQAWFFWDCPVSLLSLLCVQQNNPQKAWPDADDHLDTDGGGDGHTIIMGGVSSCVSSFPSSQVLRQQLRLLLRVLLLLVVLQPVFLAAEEEDPLADPSCQSSLQRSSVSSVHHYDASDPVQAAEAEPVLQVVLPHQVSSQVVVCVVCVPGQYEYEDADVVNLVVCLQVQGQEYEHEDDDLVVLLVSVVCCVPRPVRYAYEYEYDDDSVCSNSSRVSRHHYYYDHCSRVVTDTRGIGIGD/DQDPVRVVLLLVQLVVVLCVLPVVHAPVVCPVVPDQPDKAKKFKFFQAWFFWDCVVSLLSLLCVQQNNPQKAWPDADDGLDTDGGGDGHTIMMGRVSSCVSSFVSSQVLRQQLRLLLRVLLLLCVLAPVFQAAEEEDPLADPSCQSSLQVSNVSSRHHYDASDDVRAAEAEPVQQVVLPHQVSSVVVVCVVCVPGQYEYEDAAVVNLVVCLQVQGQEYEHEPDDLVRLLVSVVVCVVRPVRYAYEYEYPDDSVCSNSNRVSRHHYYYDHCSHPVTDTRGIHIGD/DQDPVRVVLLLVQLVVVLCVLDVVHAPVVCPVPPDQPAKDKKFWFFQAWFFWDCPVSLLSLLCVQQNNPQKDWPDADDGLDTDGGGDGHTIMMGGVSSCVSSFPSSQVLRQQLRLLLRVLLLLVVLQPVFLAAEEEDPLADPSCQSSLQVSSVSSRHHYDASDPVQADEAEPVQCVVLPHQVSSVVVVCVVCVPGQYEYEDADVVNLVVCLQVAGQEYEHEPDDLVVLLVSVVCCVVRPVRYAYEYEYDDDSVCSNSNRVSRHHYYYDHCSRDVTDTRGIGIGD/DQDDVRVVLLLVLLVVVLCVLCVVHAPVVCPVPPDQQAKDKKFKWFQAWFFWDCPVSLLSLLCVQQNNPQKAWPDADDGLDTGGRGDGGTIIMGRVSSCVSSFVSSQVLRQQLRLLLRVLLLLVVLAPPFLAAEEEDPLADPSCQSSLQRSSVSSRGHYDASDPVQAAEAEPVQQVVLPHQVSSVVVVCVVCVPGQYEYEDADVVNLVVCLQVQGQEYEHEPDDQVVLLVSVVCCVPRPVRYAYEYEYPDDSVCSNSNRVSRHHYYYDHCSRPVTDTRGIHMGD/DQDDVRVVLLLVLLVVVLCVLDVVHAPVVCPVVPDQPDKDKKFWWFQAWFFWDCPVSLLSLLCVQQNNPQKAWPDADDGLDTDGGGDGHTIMMGGPSSCVSSFPSSQVLRQQLRLLLRVLLLLVVLAPVFLAAEEEDPLADPSCQSSLQRSSVSSRHHYDASDDVQAAEAEPVLCVVLPHQVSSQVVVCVVCVPGQYEYEDADVVNLVVCLQVQGQEYEHEPDDLVVLLVSVVCCVPRPVRYAYEYEYPDDSVCSNSNSVSRHHYYYDHCSRPVTDTRGIHIGD/DQDPVRVVLLLVLLVVVLCVLPVVHADVVCVVVPDQPAKDKKFWFFQAWFFWDCPVSLLSNLCVQQNNPQKAWPDADDGLDTDGGGDGHTIIMGGVSSCVSSFPSSQVLRQQLRLLLRVLLLLVVLQPVFQAAEEEDPLADVSCQSSLQRSSVSSRHHYDASDPVRAAEAEPVQQVVLPHQVSSQVVVCVVPVVGQYEYEDADVVNLVVCLLVQGQEYEHEPDDLVVLLVSVVVCVPRPVRYAYEYEYPDDSVCSNSNSVSRHHYYYDHCSHPVTDTRGIHIGD

GO terms:
  GO:0009435 NAD+ biosynthetic process (P, IDA)
  GO:0004514 nicotinate-nucleotide diphosphorylase (carboxylating) activity (F, IDA)
  GO:0005886 plasma membrane (C, HDA)

Secondary structure (DSSP, 8-state):
---HHHHHHHHHHHHHHHHHHHTT---HHHHHHS-TT-EEEEEEEESS-EE---HHHHHHHHHHHH-TTSEEEEEEPPTT-EE-TT-EEEEEEEEHHHHHHHHHHHHHHHHHHHHHHHHHHHHHHHTBTBS-EEE--S---TT-HHHHHHHHHHTT-B----SSSSSEEE-HHHHHHHSSHHHHHHHHHHH-TTS-EEEEESSHHHHHHHGGG--SEEEEET--HHHHHHHHHHHHHH-TT-EEEEESS--TTTHHHHHHTT-SEEE-GGGTSSBPP--EEEE-/---HHHHHHHHHHHHHHHHHHHTT---HHHHHHS-TT-EEEEEEEESS-EE---HHHHHHHHHHHH-TTSEEEEEEPPTT-EE-TT-EEEEEEEEHHHHHHHHHHHHHHHHHHHHHHHHHHHHHHHTTTSS-EEE--S---TT-HHHHHHHHHHTT-B----STTSSEEE-HHHHHHHSSHHHHHHHHHHH-TTSPEEEEESSHHHHHHHGGG--SEEEEET--HHHHHHHHHHHHHH-TT-EEEEESS--TTTHHHHHHTT-SEEE-GGGTSSB----EEEE-/---HHHHHHHHHHHHHHHHHHHTT-S-HHHHHHS-TT-EEEEEEEESS-EE---HHHHHHHHHHHH-TTSEEEEEEPPTT-EE-TT-EEEEEEEEHHHHHHHHHHHHHHHHHHHHHHHHHHHHHHHTTTSS-EEE--S---TT-HHHHHHHHHHTT-B---SSSSSSEEE-HHHHHHHSSHHHHHHHHHHH-TTS-EEEEESSHHHHHHHGGG--SEEEEET--HHHHHHHHHHHHHH-TT-EEEEESS--TTTHHHHHTTT-SEEE-GGGTSSPPP--EEEE-/---HHHHHHHHHHHHHHHHHHHTT-S-HHHHHHS-TT-EEEEEEEESS-EE---HHHHHHHHHHHH-TTSEEEEEEPPTT-EE-TT-EEEEEEEEHHHHHHHHHHHHHHHHHHHHHHHHHHHHHHHTBTBS-EEE--S---TT-HHHHHHHHHHTT-B----SSSSSEEE-HHHHHHHSSHHHHHHHHHHH-TTSPEEEEESSHHHHHHHGGG--SEEEEET--HHHHHHHHHHHHHH-TT-EEEEESS--TTTHHHHHHTT-SEEE-GGGTSS--PPPEEEE-/---HHHHHHHHHHHHHHHHHHHTT-S-HHHHHHS-TT-EEEEEEEESS-EE---HHHHHHHHHHHH-TTSEEEEEEPPTT-EE-TT-EEEEEEEEHHHHHHHHHHHHHHHHHHHHHHHHHHHHHHHTBTBS-EEE--S---TT-HHHHHHHHHHTT-B---SSTTSSEEE-HHHHHHHSSHHHHHHHHHHH-TTS-EEEEESSHHHHHHHGGG--SEEEEET--HHHHHHHHHHHHHH-TT-EEEEESS--TTTHHHHHHTT-SEEE-GGGTSSBPPP-EEEE-/---HHHHHHHHHHHHHHHHHHHTT---HHHHHHS-TT-EEEEEEEESS-EE---HHHHHHHHHHHH-TTSEEEEEEPPTT-EE-TT-EEEEEEEEHHHHHHHHHHHHHHHHHHHHHHHHHHHHHHHTBTBS-EEE--S---TT-HHHHHHHHHHTT-B---SSSSSSEEE-HHHHHHHSSHHHHHHHHHHH-TTSPEEEEESSHHHHHHHTTT--SEEEEET--HHHHHHHHHHHHHH-TTSEEEEESS--TTTHHHHHHTT-SEEE-GGGTSSBPPP-EEEE-

InterPro domains:
  IPR002638 Quinolinate phosphoribosyl transferase, C-terminal [PF01729] (117-284)
  IPR004393 Nicotinate-nucleotide pyrophosphorylase [TIGR00078] (15-285)
  IPR004393 Nicotinate-nucleotide pyrophosphorylase [cd01572] (19-284)
  IPR013785 Aldolase-type TIM barrel [G3DSA:3.20.20.70] (131-275)
  IPR022412 Quinolinate phosphoribosyl transferase, N-terminal [PF02749] (28-115)
  IPR027277 Nicotinate-nucleotide pyrophosphorylase/Putative pyrophosphorylase ModD [PIRSF006250] (8-285)
  IPR027277 Nicotinate-nucleotide pyrophosphorylase/Putative pyrophosphorylase ModD [PTHR32179] (11-284)
  IPR036068 Nicotinate phosphoribosyltransferase-like, C-terminal [SSF51690] (117-285)
  IPR037128 Quinolinate phosphoribosyl transferase, N-terminal domain superfamily [G3DSA:3.90.1170.20] (18-281)